Protein AF-0000000075182764 (afdb_homodimer)

Nearest PDB structures (foldseek):
  7ksl-assembly1_F  TM=2.940E-01  e=3.689E+00  Homo sapiens
  8ua0-assembly1_E  TM=1.824E-01  e=1.980E+00  Saccharomyces cerevisiae
  7ksl-assembly1_F  TM=2.946E-01  e=2.836E+00  Homo sapiens
  8ua0-assembly1_E  TM=1.828E-01  e=1.740E+00  Saccharomyces cerevisiae

Secondary structure (DSSP, 8-state):
--------------------PPPPHHHHHHHHHHHHHHHHS--TT---HHHHHHHHHHHHHHHHHHHHHHHHHHSSS--HHHHHHHHH-GGGSHHHHHHHHHTSGGG-S-SHHHHT-TTTS-----HHHHHHHHTSPP-SSHHHHHHHHHHIIIIITTSSS--EEEEEEEE--TTS-HHHHHHHHTTTS-EEEEE---TTS--SSPP-HHHHHHHTSGGG-SHHHHHHHHHHHHHHHHHHHHHHHHH--SGGGGSHHHHHHHHHHHHHTT--BTTB--HHHHHHHHHHHHHHHHTTTS----HHHHHHHHHHHHHHHHHH------GGGGGS-SEEEEEETTTHHHHTT--SS-TTPPPHHHHHHHHHHHTTTSSEEEEEEES------SS------SS----SS--PEEEEEE----S-GGGTT--BTTSSS-BHHHHHBHHHHTTSSSHHHHHHHHHS-HHHHHTHHHHHHHHHHT--TTGGG--TT----HHHHHHHHHHHH---B---SHHHHHHHHHHHHHS--EEEE--TTS-S-EEE----HHHHHHHHHHHHH-TT--HHHHHHHHHHHS-B--TTHHHHHHHHHHHHHHHHHS-TT--TTTBPPPEEHHHHHHHHBSS--TTPPPSEEETTS----HHHHTTT-EE--SEEEE--S-PPPPHHHHHHHHHHTEEEEEETTEEEEEEEESSSSB--GGGEEEEEEEEE--SS--THHHHTT-TTTTTSS-TTS----EEEEEEETTS-GGG-EEEEPP--EEESS-EEEEEEES--TTTBGGGGSSHHHHHHHHHHHSTHHHHH--SSHHHHHHHHHTSTTSSSSGGGTTTTB-TTTT-S-HHHHHHHHH-/------------------------HHHHHHHHHHHHHHHHSS-TT---HHHHHHHHHHHHHHHHHHHHHHHHHHSSS--HHHHHHHHS-GGGSHHHHHHHHHTSGGG-S-SHHHHS-TTTS-----HHHHHHHHTSPP-SSHHHHHHHHHHIIIIITTTSS--EEEEEEEE--TTS-HHHHHHHHTTTS-EEEEE---TTS--SSPP-HHHHHHHTSGGG-SHHHHHHHHHHHHHHHHHHHHHHHHH--SGGGGSHHHHHHHHHHHHHTTTTBTTB--HHHHHHHHHHHHHHHHTTTS----HHHHHHHHHHHHHHHHHH------GGGGGS-SEEEEEETTTHHHHTT--SS-TTPPPHHHHHHHHHHHTTTSSEEEEEEESS-----SS------SS----SS--PEEEEEE----S-GGGTT--BTTSSS-BHHHHHBHHHHTTSSSHHHHHHHHHS-HHHHHTHHHHHHHHHHT--TTGGG--TT----HHHHHHHHHHHH---B---SHHHHHHHHHHHHHS--EEEE--TTS-S-EEE----HHHHHHHHHHHHH-TT--HHHHHHHHHHHS-B--TTHHHHHHHHHHHHHHHHHS-TT--TTTBPPPEEHHHHHHHHBSS--TTPPPSBEETTS----HHHHTTT-EE--SEEEE--S-----HHHHHHHHHTTEEEEEETTEEEEEEEESSSSB--GGGEEEEEEEEE--SS--THHHHTT-TTTTTSS-TTS----EEEEEEETTS-GGG-EEEEPP---EESS-EEEEEEES--TTTBGGGGSSHHHHHHHHHHHSTHHHHH--SSHHHHHHHHHTSTTSSSSGGGTTTTB-TTTT-S-HHHHHHHHH-

Sequence (1718 aa):
MMKRSPNSTPKTPPVKRAKFLLLPEEDLNVLTKKMDFISFTWPPESPDDTLRLEIFWGALYTGLGLINRKFQEKLKEPTYVDWADLLNDQDSGLYEILDRLAKAPVLERDWKPLLTFPGLRRPSAPPGTTMMAWSQDFQGSGVKALEQHIWHYLVVKSVMRHPYTAFMSITQSSGMGKSRLIDEFSKTHFVIPLNLRDPSTIGFPPSDKEVYSYLTSGEANSVPHICRFLVVLFRRTKEAVNALKLECSDESLREPSTLASAFRDCMTDGQSTVSGRGDFRTDFFKDVVDATRKNKHAPAIGATELEDAYQDLEDAICDAICNDSDMSHRCMPKIYIMWDDAHYLGKGLCSELHLQREPICSILERVLFILRRKNLFSFFVSTSGHPTPLVPTFHIHPSTVIMPEIPPKSVPPFTDFGFDHLMAGRQVGMIGAQTLVDVTKLEYVVHMGRPLWSVIYNVGSKNVKMNILGFAQTKLLDRRAEDVTAWTAWTFSPDQLFACLSQRLALELDSRTPADLLKEQNLVENHMRVCLKIGSGFEDPVTTSSSEPVLSEASSLYTRLSKDFSMPDALKTIFSDFPIKHERQGALLVLAMFTVARDSAISRRHEWCTSIPIVPVASFFEQLFAEDISDMLPSRVTRTHEPRSFKDVFSRANMHFNHCVKRHDAGMLTRSMLLGFIARGAAIVHQPGVDIIVPFLFYDLKLVKWNVGFILAKVDGGAVPRAGLFDTMDPFVLGLFEDGEPTVPIIRIVFALGVAKEKGKLVRMPYHVQDDVTSYDFWCAGMLPEILKPAATAPWTWDKLLAASCGWAKIYNAESEERTAYRRQQNPLGVGDAEHWSQFVDAGLGEMKAEDYLKDFMDMMKRSPNSTPKTPPVKRAKFLLLPEEDLNVLTKKMDFISFTWPPESPDDTLRLEIFWGALYTGLGLINRKFQEKLKEPTYVDWADLLNDQDSGLYEILDRLAKAPVLERDWKPLLTFPGLRRPSAPPGTTMMAWSQDFQGSGVKALEQHIWHYLVVKSVMRHPYTAFMSITQSSGMGKSRLIDEFSKTHFVIPLNLRDPSTIGFPPSDKEVYSYLTSGEANSVPHICRFLVVLFRRTKEAVNALKLECSDESLREPSTLASAFRDCMTDGQSTVSGRGDFRTDFFKDVVDATRKNKHAPAIGATELEDAYQDLEDAICDAICNDSDMSHRCMPKIYIMWDDAHYLGKGLCSELHLQREPICSILERVLFILRRKNLFSFFVSTSGHPTPLVPTFHIHPSTVIMPEIPPKSVPPFTDFGFDHLMAGRQVGMIGAQTLVDVTKLEYVVHMGRPLWSVIYNVGSKNVKMNILGFAQTKLLDRRAEDVTAWTAWTFSPDQLFACLSQRLALELDSRTPADLLKEQNLVENHMRVCLKIGSGFEDPVTTSSSEPVLSEASSLYTRLSKDFSMPDALKTIFSDFPIKHERQGALLVLAMFTVARDSAISRRHEWCTSIPIVPVASFFEQLFAEDISDMLPSRVTRTHEPRSFKDVFSRANMHFNHCVKRHDAGMLTRSMLLGFIARGAAIVHQPGVDIIVPFLFYDLKLVKWNVGFILAKVDGGAVPRAGLFDTMDPFVLGLFEDGEPTVPIIRIVFALGVAKEKGKLVRMPYHVQDDVTSYDFWCAGMLPEILKPAATAPWTWDKLLAASCGWAKIYNAESEERTAYRRQQNPLGVGDAEHWSQFVDAGLGEMKAEDYLKDFMD

Foldseek 3Di:
DPDPPPPDPDPPDDPDDPDDDDDDPVVVVVLVVVLVVLVPVPPPPPPDCVVVQQSVLLSVLVVVLVVVVVVCVVPVDQDPVNVVVCCPPPPNCVVVVVVVVCPPVVNVPDCVLVVVQLQPPLPPPAQQLVVLLLPDDDFDCLLVVVVVLQCCVQPVVVVPPLQAFQEFEAEFFPQQCLVSSVLVNLLQAAEAEAEQDDQVDFDPPHHLNLVNCCLLDPLLQALLLVLLLLLLLLQLVLVVLVVVLVVVVDPPLLHSSNSSNVVSCQFQPPSNGSNDGDPSNNVSVVSSSVSSVVCSVPPRDDLVSSLVSNVSSVVSSCVSHNPPPDPSCVSAQRYEYEYHQCVSQQPRPVPVPCPPGQGSLLSNSVSSRSCRVHSYHYYYYHHQLPCPVSPPVCPVPVPPPPDPDNNRQYSYHHQDSDWLSQCVVVDPPNPDWDFLQRLFWLQNLLSTTRCNSNSSCVSDDLVSLLSSLSVLLCQQLLPDSSNSSSVRSPPRDLLSLCLLLCLALWWFADQDDPVQLSSVSCCRRRRNWTWPGADSSSPPTGITNDQRLSNLVSSLSNQLSDPPRDLLVSVVSNVVVTRTDLPDLVLSLVSSLLLVLQSVQFDPPDSPSTGDDKGQPLSSVVQFWLDRQQQPWFQEDAPVDDIGGPCVQRVAKIAAASHEHEDPDQDADELLNVLVCRSSRYWYADHVLFGTKGKIFGHHRTSDSQRIEIETEEEAQDQDDDPVSVVSVDCCVSNHDDPPDDAGEYEYEYEHANHDPVSFDKDWNHNDDHDNHTYGYIYGYHDDCNTTVSCVSPVVSSVVSSVCSVVVLVQQDDPDPVSSLVSLCVQAPPDPDCSSPVVPDPPCPPVDDPCVVCVVVVD/DPDPPPPDPDPPDDPDDPDDDDDDPVVVVVLVVVLVVLVPVPPPPPPDCVVVQQSVLVSVLVVVVVVVVVVCVVPVDQDPVNVVCCCPVPPNCPVVVVVVVCPPVVNVPDCVLVVVQLLPPLPPPAQQLVLQLLPDDDFDCLLVVVVVLQCCVQPVVVVPPLQAFQEFEAEFFPQQCLVSSVLVNLLQAAEAEAEQDDQVDFDPPHHLNLVNCCLLDPLLQALLLVLLLLLLLLQLLLVVLVVVLVVVPDPPLLHSSNSSNVVSCQFQPPSNGSNDGDPSNNVSNNSSNVSSVVCSVPPRDDLVSSLVSNVSSVVSSCVSHNPPPDPVCVSAQRYEYEYHQCVSQQPRPVDVPCPPGQRSLLSNSVSSRSCRVHSYHYYYYHHQLPCPVSPPVCPVPVPDPPDPDNNRQYSYHDQDSDWLSQCVVVDPPNPDWDFLQRLFWLQNLLSTTRCNSNSSLVSDDLVCLLSSLSVLLCQQLLPDSSNSVSLRSPDRDLLSLCLLLCLALWWFADQDDPVQLSSVSCCRRRRNWTWPGADSSSPDTGITNDQRLSNLVSSLVNQLSDPPHDLLVSVVSNVVVTRTDLPDLVLSLVSSLLLVLQSVQFDPPDRPSTGDDKGQPQSSVVQFWLDRQQQPWFQEDAPVDDIGGPCVQRVAKIAAASHEDEDPDQDADELLNVLVCRSSRYWYADHVLFGTKGKIFGHHRTSDSQRIEIETEEEAQDQDDDPVSVVSVDCCVSNHDDPPHDAGEYEYEYEHANHDPVSFDKDWNHNDDHDNHTYTYIYGYHDDCNTTVSCVSPVVSSVVSSVCSVVVLVQQDDPDPVSSLVSLCVQAPPDPDCSSPVVPDPPCPPVDDPCVVCVVVVD

Radius of gyration: 38.31 Å; Cα contacts (8 Å, |Δi|>4): 2944; chains: 2; bounding box: 95×153×91 Å

Structure (mmCIF, N/CA/C/O backbone):
data_AF-0000000075182764-model_v1
#
loop_
_entity.id
_entity.type
_entity.pdbx_description
1 polymer 'Uncharacterized protein'
#
loop_
_atom_site.group_PDB
_atom_site.id
_atom_site.type_symbol
_atom_site.label_atom_id
_atom_site.label_alt_id
_atom_site.label_comp_id
_atom_site.label_asym_id
_atom_site.label_entity_id
_atom_site.label_seq_id
_atom_site.pdbx_PDB_ins_code
_atom_site.Cartn_x
_atom_site.Cartn_y
_atom_site.Cartn_z
_atom_site.occupancy
_atom_site.B_iso_or_equiv
_atom_site.auth_seq_id
_atom_site.auth_comp_id
_atom_site.auth_asym_id
_atom_site.auth_atom_id
_atom_site.pdbx_PDB_model_num
ATOM 1 N N . MET A 1 1 ? -8.406 75.75 25.828 1 18.38 1 MET A N 1
ATOM 2 C CA . MET A 1 1 ? -8.391 76.188 24.438 1 18.38 1 MET A CA 1
ATOM 3 C C . MET A 1 1 ? -7.031 75.938 23.797 1 18.38 1 MET A C 1
ATOM 5 O O . MET A 1 1 ? -6.441 76.875 23.203 1 18.38 1 MET A O 1
ATOM 9 N N . MET A 1 2 ? -6.312 75 24.172 1 20.8 2 MET A N 1
ATOM 10 C CA . MET A 1 2 ? -4.871 75 23.938 1 20.8 2 MET A CA 1
ATOM 11 C C . MET A 1 2 ? -4.566 74.938 22.453 1 20.8 2 MET A C 1
ATOM 13 O O . MET A 1 2 ? -5.211 74.188 21.703 1 20.8 2 MET A O 1
ATOM 17 N N . LYS A 1 3 ? -3.861 76 21.922 1 20.64 3 LYS A N 1
ATOM 18 C CA . LYS A 1 3 ? -3.531 76.375 20.547 1 20.64 3 LYS A CA 1
ATOM 19 C C . LYS A 1 3 ? -2.859 75.188 19.812 1 20.64 3 LYS A C 1
ATOM 21 O O . LYS A 1 3 ? -1.991 74.562 20.375 1 20.64 3 LYS A O 1
ATOM 26 N N . ARG A 1 4 ? -3.453 74.75 18.609 1 25.19 4 ARG A N 1
ATOM 27 C CA . ARG A 1 4 ? -3.336 73.75 17.516 1 25.19 4 ARG A CA 1
ATOM 28 C C . ARG A 1 4 ? -2.037 74 16.75 1 25.19 4 ARG A C 1
ATOM 30 O O . ARG A 1 4 ? -1.912 74.938 15.961 1 25.19 4 ARG A O 1
ATOM 37 N N . SER A 1 5 ? -0.89 74 17.516 1 25.88 5 SER A N 1
ATOM 38 C CA . SER A 1 5 ? 0.266 74.562 16.797 1 25.88 5 SER A CA 1
ATOM 39 C C . SER A 1 5 ? 0.474 73.812 15.469 1 25.88 5 SER A C 1
ATOM 41 O O . SER A 1 5 ? 0.248 72.625 15.375 1 25.88 5 SER A O 1
ATOM 43 N N . PRO A 1 6 ? 0.535 74.5 14.227 1 28.38 6 PRO A N 1
ATOM 44 C CA . PRO A 1 6 ? 0.419 74.125 12.812 1 28.38 6 PRO A CA 1
ATOM 45 C C . PRO A 1 6 ? 1.578 73.25 12.328 1 28.38 6 PRO A C 1
ATOM 47 O O . PRO A 1 6 ? 2.715 73.75 12.242 1 28.38 6 PRO A O 1
ATOM 50 N N . ASN A 1 7 ? 2.154 72.25 13.094 1 24.62 7 ASN A N 1
ATOM 51 C CA . ASN A 1 7 ? 3.461 71.625 12.891 1 24.62 7 ASN A CA 1
ATOM 52 C C . ASN A 1 7 ? 3.617 71.125 11.477 1 24.62 7 ASN A C 1
ATOM 54 O O . ASN A 1 7 ? 2.879 70.188 11.062 1 24.62 7 ASN A O 1
ATOM 58 N N . SER A 1 8 ? 4.098 71.875 10.469 1 23.53 8 SER A N 1
ATOM 59 C CA . SER A 1 8 ? 4.328 71.812 9.031 1 23.53 8 SER A CA 1
ATOM 60 C C . SER A 1 8 ? 5.277 70.688 8.648 1 23.53 8 SER A C 1
ATOM 62 O O . SER A 1 8 ? 6.406 70.625 9.133 1 23.53 8 SER A O 1
ATOM 64 N N . THR A 1 9 ? 4.91 69.562 8.477 1 27.28 9 THR A N 1
ATOM 65 C CA . THR A 1 9 ? 5.613 68.25 8.234 1 27.28 9 THR A CA 1
ATOM 66 C C . THR A 1 9 ? 6.508 68.375 7 1 27.28 9 THR A C 1
ATOM 68 O O . THR A 1 9 ? 6.035 68.688 5.91 1 27.28 9 THR A O 1
ATOM 71 N N . PRO A 1 10 ? 7.816 68.812 7.156 1 26.84 10 PRO A N 1
ATOM 72 C CA . PRO A 1 10 ? 8.664 69.188 6.039 1 26.84 10 PRO A CA 1
ATOM 73 C C . PRO A 1 10 ? 8.594 68.25 4.855 1 26.84 10 PRO A C 1
ATOM 75 O O . PRO A 1 10 ? 8.344 67.062 5.039 1 26.84 10 PRO A O 1
ATOM 78 N N . LYS A 1 11 ? 8.438 68.75 3.535 1 30.69 11 LYS A N 1
ATOM 79 C CA . LYS A 1 11 ? 8.281 68.25 2.168 1 30.69 11 LYS A CA 1
ATOM 80 C C . LYS A 1 11 ? 9.555 67.562 1.67 1 30.69 11 LYS A C 1
ATOM 82 O O . LYS A 1 11 ? 10.508 68.25 1.287 1 30.69 11 LYS A O 1
ATOM 87 N N . THR A 1 12 ? 10.094 66.625 2.295 1 29.72 12 THR A N 1
ATOM 88 C CA . THR A 1 12 ? 11.391 66.062 1.899 1 29.72 12 THR A CA 1
ATOM 89 C C . THR A 1 12 ? 11.477 65.938 0.383 1 29.72 12 THR A C 1
ATOM 91 O O . THR A 1 12 ? 10.555 65.438 -0.25 1 29.72 12 THR A O 1
ATOM 94 N N . PRO A 1 13 ? 12.312 66.688 -0.292 1 29.22 13 PRO A N 1
ATOM 95 C CA . PRO A 1 13 ? 12.398 66.875 -1.741 1 29.22 13 PRO A CA 1
ATOM 96 C C . PRO A 1 13 ? 12.43 65.562 -2.516 1 29.22 13 PRO A C 1
ATOM 98 O O . PRO A 1 13 ? 12.82 64.5 -1.97 1 29.22 13 PRO A O 1
ATOM 101 N N . PRO A 1 14 ? 11.906 65.5 -3.762 1 27.12 14 PRO A N 1
ATOM 102 C CA . PRO A 1 14 ? 11.633 64.375 -4.613 1 27.12 14 PRO A CA 1
ATOM 103 C C . PRO A 1 14 ? 12.906 63.656 -5.098 1 27.12 14 PRO A C 1
ATOM 105 O O . PRO A 1 14 ? 13.773 64.312 -5.695 1 27.12 14 PRO A O 1
ATOM 108 N N . VAL A 1 15 ? 13.523 62.906 -4.344 1 29.36 15 VAL A N 1
ATOM 109 C CA . VAL A 1 15 ? 14.828 62.344 -4.68 1 29.36 15 VAL A CA 1
ATOM 110 C C . VAL A 1 15 ? 14.844 61.938 -6.148 1 29.36 15 VAL A C 1
ATOM 112 O O . VAL A 1 15 ? 13.93 61.281 -6.629 1 29.36 15 VAL A O 1
ATOM 115 N N . LYS A 1 16 ? 15.625 62.656 -6.965 1 29.67 16 LYS A N 1
ATOM 116 C CA . LYS A 1 16 ? 15.852 62.594 -8.406 1 29.67 16 LYS A CA 1
ATOM 117 C C . LYS A 1 16 ? 16.016 61.125 -8.867 1 29.67 16 LYS A C 1
ATOM 119 O O . LYS A 1 16 ? 16.797 60.375 -8.289 1 29.67 16 LYS A O 1
ATOM 124 N N . ARG A 1 17 ? 15.188 60.719 -9.789 1 26.81 17 ARG A N 1
ATOM 125 C CA . ARG A 1 17 ? 14.836 59.469 -10.422 1 26.81 17 ARG A CA 1
ATOM 126 C C . ARG A 1 17 ? 15.977 58.969 -11.305 1 26.81 17 ARG A C 1
ATOM 128 O O . ARG A 1 17 ? 16.391 59.656 -12.234 1 26.81 17 ARG A O 1
ATOM 135 N N . ALA A 1 18 ? 17.062 58.375 -10.727 1 25.53 18 ALA A N 1
ATOM 136 C CA . ALA A 1 18 ? 18.188 58.062 -11.578 1 25.53 18 ALA A CA 1
ATOM 137 C C . ALA A 1 18 ? 17.734 57.375 -12.867 1 25.53 18 ALA A C 1
ATOM 139 O O . ALA A 1 18 ? 16.797 56.594 -12.852 1 25.53 18 ALA A O 1
ATOM 140 N N . LYS A 1 19 ? 18.031 57.938 -14.078 1 26 19 LYS A N 1
ATOM 141 C CA . LYS A 1 19 ? 17.734 57.625 -15.469 1 26 19 LYS A CA 1
ATOM 142 C C . LYS A 1 19 ? 18.188 56.219 -15.828 1 26 19 LYS A C 1
ATOM 144 O O . LYS A 1 19 ? 19.328 55.812 -15.531 1 26 19 LYS A O 1
ATOM 149 N N . PHE A 1 20 ? 17.281 55.312 -15.969 1 28 20 PHE A N 1
ATOM 150 C CA . PHE A 1 20 ? 17.469 53.906 -16.234 1 28 20 PHE A CA 1
ATOM 151 C C . PHE A 1 20 ? 18.188 53.688 -17.562 1 28 20 PHE A C 1
ATOM 153 O O . PHE A 1 20 ? 17.891 54.375 -18.547 1 28 20 PHE A O 1
ATOM 160 N N . LEU A 1 21 ? 19.375 53.312 -17.609 1 29.08 21 LEU A N 1
ATOM 161 C CA . LEU A 1 21 ? 20.156 53.156 -18.828 1 29.08 21 LEU A CA 1
ATOM 162 C C . LEU A 1 21 ? 19.469 52.188 -19.797 1 29.08 21 LEU A C 1
ATOM 164 O O . LEU A 1 21 ? 18.891 51.188 -19.375 1 29.08 21 LEU A O 1
ATOM 168 N N . LEU A 1 22 ? 19.094 52.531 -21.016 1 28.8 22 LEU A N 1
ATOM 169 C CA . LEU A 1 22 ? 18.484 51.906 -22.188 1 28.8 22 LEU A CA 1
ATOM 170 C C . LEU A 1 22 ? 19.188 50.594 -22.516 1 28.8 22 LEU A C 1
ATOM 172 O O . LEU A 1 22 ? 20.406 50.5 -22.469 1 28.8 22 LEU A O 1
ATOM 176 N N . LEU A 1 23 ? 18.422 49.469 -22.406 1 32.34 23 LEU A N 1
ATOM 177 C CA . LEU A 1 23 ? 19 48.219 -22.859 1 32.34 23 LEU A CA 1
ATOM 178 C C . LEU A 1 23 ? 19.578 48.344 -24.266 1 32.34 23 LEU A C 1
ATOM 180 O O . LEU A 1 23 ? 19 49.062 -25.109 1 32.34 23 LEU A O 1
ATOM 184 N N . PRO A 1 24 ? 20.734 48.031 -24.469 1 38.28 24 PRO A N 1
ATOM 185 C CA . PRO A 1 24 ? 21.266 48.156 -25.828 1 38.28 24 PRO A CA 1
ATOM 186 C C . PRO A 1 24 ? 20.438 47.375 -26.859 1 38.28 24 PRO A C 1
ATOM 188 O O . PRO A 1 24 ? 19.797 46.375 -26.516 1 38.28 24 PRO A O 1
ATOM 191 N N . GLU A 1 25 ? 20.141 47.812 -28.141 1 39.19 25 GLU A N 1
ATOM 192 C CA . GLU A 1 25 ? 19.359 47.344 -29.281 1 39.19 25 GLU A CA 1
ATOM 193 C C . GLU A 1 25 ? 19.656 45.844 -29.562 1 39.19 25 GLU A C 1
ATOM 195 O O . GLU A 1 25 ? 18.734 45.094 -29.906 1 39.19 25 GLU A O 1
ATOM 200 N N . GLU A 1 26 ? 20.859 45.469 -29.375 1 46 26 GLU A N 1
ATOM 201 C CA . GLU A 1 26 ? 21.25 44.125 -29.75 1 46 26 GLU A CA 1
ATOM 202 C C . GLU A 1 26 ? 20.594 43.062 -28.859 1 46 26 GLU A C 1
ATOM 204 O O . GLU A 1 26 ? 20.172 42.031 -29.344 1 46 26 GLU A O 1
ATOM 209 N N . ASP A 1 27 ? 20.516 43.406 -27.672 1 39.31 27 ASP A N 1
ATOM 210 C CA . ASP A 1 27 ? 20 42.438 -26.719 1 39.31 27 ASP A CA 1
ATOM 211 C C . ASP A 1 27 ? 18.484 42.312 -26.844 1 39.31 27 ASP A C 1
ATOM 213 O O . ASP A 1 27 ? 17.938 41.219 -26.703 1 39.31 27 ASP A O 1
ATOM 217 N N . LEU A 1 28 ? 17.828 43.375 -27.234 1 37.5 28 LEU A N 1
ATOM 218 C CA . LEU A 1 28 ? 16.406 43.375 -27.547 1 37.5 28 LEU A CA 1
ATOM 219 C C . LEU A 1 28 ? 16.109 42.469 -28.734 1 37.5 28 LEU A C 1
ATOM 221 O O . LEU A 1 28 ? 15.117 41.75 -28.75 1 37.5 28 LEU A O 1
ATOM 225 N N . ASN A 1 29 ? 16.922 42.562 -29.641 1 43.53 29 ASN A N 1
ATOM 226 C CA . ASN A 1 29 ? 16.734 41.75 -30.844 1 43.53 29 ASN A CA 1
ATOM 227 C C . ASN A 1 29 ? 16.812 40.25 -30.531 1 43.53 29 ASN A C 1
ATOM 229 O O . ASN A 1 29 ? 16.047 39.469 -31.078 1 43.53 29 ASN A O 1
ATOM 233 N N . VAL A 1 30 ? 17.688 39.875 -29.672 1 40.22 30 VAL A N 1
ATOM 234 C CA . VAL A 1 30 ? 17.828 38.469 -29.359 1 40.22 30 VAL A CA 1
ATOM 235 C C . VAL A 1 30 ? 16.594 37.969 -28.609 1 40.22 30 VAL A C 1
ATOM 237 O O . VAL A 1 30 ? 16.078 36.875 -28.891 1 40.22 30 VAL A O 1
ATOM 240 N N . LEU A 1 31 ? 16.062 38.812 -27.781 1 37.03 31 LEU A N 1
ATOM 241 C CA . LEU A 1 31 ? 14.852 38.438 -27.047 1 37.03 31 LEU A CA 1
ATOM 242 C C . LEU A 1 31 ? 13.672 38.312 -28 1 37.03 31 LEU A C 1
ATOM 244 O O . LEU A 1 31 ? 12.883 37.375 -27.891 1 37.03 31 LEU A O 1
ATOM 248 N N . THR A 1 32 ? 13.602 39.219 -28.891 1 36.22 32 THR A N 1
ATOM 249 C CA . THR A 1 32 ? 12.547 39.156 -29.891 1 36.22 32 THR A CA 1
ATOM 250 C C . THR A 1 32 ? 12.688 37.906 -30.75 1 36.22 32 THR A C 1
ATOM 252 O O . THR A 1 32 ? 11.695 37.219 -31.047 1 36.22 32 THR A O 1
ATOM 255 N N . LYS A 1 33 ? 13.836 37.625 -31.078 1 38.94 33 LYS A N 1
ATOM 256 C CA . LYS A 1 33 ? 14.023 36.469 -31.953 1 38.94 33 LYS A CA 1
ATOM 257 C C . LYS A 1 33 ? 13.68 35.156 -31.234 1 38.94 33 LYS A C 1
ATOM 259 O O . LYS A 1 33 ? 13.109 34.25 -31.828 1 38.94 33 LYS A O 1
ATOM 264 N N . LYS A 1 34 ? 14.023 34.969 -30.016 1 34.84 34 LYS A N 1
ATOM 265 C CA . LYS A 1 34 ? 13.703 33.719 -29.281 1 34.84 34 LYS A CA 1
ATOM 266 C C . LYS A 1 34 ? 12.203 33.656 -28.984 1 34.84 34 LYS A C 1
ATOM 268 O O . LYS A 1 34 ? 11.625 32.562 -29.016 1 34.84 34 LYS A O 1
ATOM 273 N N . MET A 1 35 ? 11.562 34.719 -28.766 1 34.44 35 MET A N 1
ATOM 274 C CA . MET A 1 35 ? 10.109 34.75 -28.656 1 34.44 35 MET A CA 1
ATOM 275 C C . MET A 1 35 ? 9.453 34.438 -30 1 34.44 35 MET A C 1
ATOM 277 O O . MET A 1 35 ? 8.406 33.781 -30.047 1 34.44 35 MET A O 1
ATOM 281 N N . ASP A 1 36 ? 10.023 34.906 -31.047 1 34.5 36 ASP A N 1
ATOM 282 C CA . ASP A 1 36 ? 9.562 34.562 -32.375 1 34.5 36 ASP A CA 1
ATOM 283 C C . ASP A 1 36 ? 9.711 33.062 -32.625 1 34.5 36 ASP A C 1
ATOM 285 O O . ASP A 1 36 ? 8.875 32.438 -33.312 1 34.5 36 ASP A O 1
ATOM 289 N N . PHE A 1 37 ? 10.758 32.406 -32.125 1 30.25 37 PHE A N 1
ATOM 290 C CA . PHE A 1 37 ? 10.922 30.984 -32.406 1 30.25 37 PHE A CA 1
ATOM 291 C C . PHE A 1 37 ? 9.875 30.156 -31.688 1 30.25 37 PHE A C 1
ATOM 293 O O . PHE A 1 37 ? 9.43 29.109 -32.188 1 30.25 37 PHE A O 1
ATOM 300 N N . ILE A 1 38 ? 9.398 30.453 -30.469 1 31.61 38 ILE A N 1
ATOM 301 C CA . ILE A 1 38 ? 8.281 29.781 -29.828 1 31.61 38 ILE A CA 1
ATOM 302 C C . ILE A 1 38 ? 7.008 30 -30.656 1 31.61 38 ILE A C 1
ATOM 304 O O . ILE A 1 38 ? 6.148 29.109 -30.719 1 31.61 38 ILE A O 1
ATOM 308 N N . SER A 1 39 ? 6.879 31.078 -31.281 1 29.36 39 SER A N 1
ATOM 309 C CA . SER A 1 39 ? 5.77 31.312 -32.188 1 29.36 39 SER A CA 1
ATOM 310 C C . SER A 1 39 ? 5.77 30.297 -33.344 1 29.36 39 SER A C 1
ATOM 312 O O . SER A 1 39 ? 4.711 29.953 -33.875 1 29.36 39 SER A O 1
ATOM 314 N N . PHE A 1 40 ? 6.902 30.156 -34.031 1 28.41 40 PHE A N 1
ATOM 315 C CA . PHE A 1 40 ? 6.879 29.672 -35.406 1 28.41 40 PHE A CA 1
ATOM 316 C C . PHE A 1 40 ? 6.496 28.188 -35.438 1 28.41 40 PHE A C 1
ATOM 318 O O . PHE A 1 40 ? 5.895 27.734 -36.438 1 28.41 40 PHE A O 1
ATOM 325 N N . THR A 1 41 ? 7.137 27.266 -34.75 1 30.06 41 THR A N 1
ATOM 326 C CA . THR A 1 41 ? 6.867 25.953 -35.344 1 30.06 41 THR A CA 1
ATOM 327 C C . THR A 1 41 ? 5.477 25.453 -34.938 1 30.06 41 THR A C 1
ATOM 329 O O . THR A 1 41 ? 5.344 24.578 -34.094 1 30.06 41 THR A O 1
ATOM 332 N N . TRP A 1 42 ? 4.551 26.5 -34.812 1 30.94 42 TRP A N 1
ATOM 333 C CA . TRP A 1 42 ? 3.135 26.188 -34.625 1 30.94 42 TRP A CA 1
ATOM 334 C C . TRP A 1 42 ? 2.557 25.547 -35.875 1 30.94 42 TRP A C 1
ATOM 336 O O . TRP A 1 42 ? 2.682 26.094 -36.969 1 30.94 42 TRP A O 1
ATOM 346 N N . PRO A 1 43 ? 2.414 24.203 -35.906 1 30.73 43 PRO A N 1
ATOM 347 C CA . PRO A 1 43 ? 1.645 24.047 -37.156 1 30.73 43 PRO A CA 1
ATOM 348 C C . PRO A 1 43 ? 0.425 24.953 -37.188 1 30.73 43 PRO A C 1
ATOM 350 O O . PRO A 1 43 ? -0.152 25.297 -36.156 1 30.73 43 PRO A O 1
ATOM 353 N N . PRO A 1 44 ? 0.251 25.828 -38.094 1 31.19 44 PRO A N 1
ATOM 354 C CA . PRO A 1 44 ? -0.831 26.781 -38.375 1 31.19 44 PRO A CA 1
ATOM 355 C C . PRO A 1 44 ? -2.195 26.266 -37.906 1 31.19 44 PRO A C 1
ATOM 357 O O . PRO A 1 44 ? -3.027 27.062 -37.438 1 31.19 44 PRO A O 1
ATOM 360 N N . GLU A 1 45 ? -2.736 25.109 -38.375 1 32.5 45 GLU A N 1
ATOM 361 C CA . GLU A 1 45 ? -4.16 24.797 -38.406 1 32.5 45 GLU A CA 1
ATOM 362 C C . GLU A 1 45 ? -4.641 24.359 -37.031 1 32.5 45 GLU A C 1
ATOM 364 O O . GLU A 1 45 ? -5.766 23.875 -36.875 1 32.5 45 GLU A O 1
ATOM 369 N N . SER A 1 46 ? -3.688 24.125 -36.156 1 31.81 46 SER A N 1
ATOM 370 C CA . SER A 1 46 ? -4.41 23.531 -35.031 1 31.81 46 SER A CA 1
ATOM 371 C C . SER A 1 46 ? -5.184 24.594 -34.281 1 31.81 46 SER A C 1
ATOM 373 O O . SER A 1 46 ? -4.617 25.625 -33.875 1 31.81 46 SER A O 1
ATOM 375 N N . PRO A 1 47 ? -6.539 24.797 -34.531 1 33.97 47 PRO A N 1
ATOM 376 C CA . PRO A 1 47 ? -7.441 25.859 -34.094 1 33.97 47 PRO A CA 1
ATOM 377 C C . PRO A 1 47 ? -7.25 26.203 -32.625 1 33.97 47 PRO A C 1
ATOM 379 O O . PRO A 1 47 ? -7.832 27.172 -32.125 1 33.97 47 PRO A O 1
ATOM 382 N N . ASP A 1 48 ? -6.918 25.234 -31.781 1 34.5 48 ASP A N 1
ATOM 383 C CA . ASP A 1 48 ? -7.359 25.562 -30.438 1 34.5 48 ASP A CA 1
ATOM 384 C C . ASP A 1 48 ? -6.465 26.641 -29.812 1 34.5 48 ASP A C 1
ATOM 386 O O . ASP A 1 48 ? -5.238 26.484 -29.781 1 34.5 48 ASP A O 1
ATOM 390 N N . ASP A 1 49 ? -6.875 27.922 -29.812 1 34.81 49 ASP A N 1
ATOM 391 C CA . ASP A 1 49 ? -6.469 29.203 -29.25 1 34.81 49 ASP A CA 1
ATOM 392 C C . ASP A 1 49 ? -5.863 29.031 -27.859 1 34.81 49 ASP A C 1
ATOM 394 O O . ASP A 1 49 ? -4.93 29.734 -27.484 1 34.81 49 ASP A O 1
ATOM 398 N N . THR A 1 50 ? -6.367 28.062 -27.203 1 33.72 50 THR A N 1
ATOM 399 C CA . THR A 1 50 ? -5.957 27.953 -25.812 1 33.72 50 THR A CA 1
ATOM 400 C C . THR A 1 50 ? -4.473 27.625 -25.703 1 33.72 50 THR A C 1
ATOM 402 O O . THR A 1 50 ? -3.771 28.141 -24.828 1 33.72 50 THR A O 1
ATOM 405 N N . LEU A 1 51 ? -4.047 26.859 -26.75 1 33.84 51 LEU A N 1
ATOM 406 C CA . LEU A 1 51 ? -2.631 26.516 -26.781 1 33.84 51 LEU A CA 1
ATOM 407 C C . LEU A 1 51 ? -1.774 27.734 -27.094 1 33.84 51 LEU A C 1
ATOM 409 O O . LEU A 1 51 ? -0.679 27.875 -26.547 1 33.84 51 LEU A O 1
ATOM 413 N N . ARG A 1 52 ? -2.416 28.641 -27.906 1 38 52 ARG A N 1
ATOM 414 C CA . ARG A 1 52 ? -1.73 29.875 -28.266 1 38 52 ARG A CA 1
ATOM 415 C C . ARG A 1 52 ? -1.455 30.734 -27.047 1 38 52 ARG A C 1
ATOM 417 O O . ARG A 1 52 ? -0.359 31.281 -26.891 1 38 52 ARG A O 1
ATOM 424 N N . LEU A 1 53 ? -2.398 30.75 -26.25 1 36.88 53 LEU A N 1
ATOM 425 C CA . LEU A 1 53 ? -2.318 31.594 -25.078 1 36.88 53 LEU A CA 1
ATOM 426 C C . LEU A 1 53 ? -1.335 31.031 -24.062 1 36.88 53 LEU A C 1
ATOM 428 O O . LEU A 1 53 ? -0.562 31.766 -23.453 1 36.88 53 LEU A O 1
ATOM 432 N N . GLU A 1 54 ? -1.22 29.719 -24.078 1 36.34 54 GLU A N 1
ATOM 433 C CA . GLU A 1 54 ? -0.306 29.078 -23.156 1 36.34 54 GLU A CA 1
ATOM 434 C C . GLU A 1 54 ? 1.148 29.297 -23.562 1 36.34 54 GLU A C 1
ATOM 436 O O . GLU A 1 54 ? 2.004 29.547 -22.719 1 36.34 54 GLU A O 1
ATOM 441 N N . ILE A 1 55 ? 1.302 29.375 -24.781 1 37.62 55 ILE A N 1
ATOM 442 C CA . ILE A 1 55 ? 2.645 29.594 -25.312 1 37.62 55 ILE A CA 1
ATOM 443 C C . ILE A 1 55 ? 3.041 31.047 -25.141 1 37.62 55 ILE A C 1
ATOM 445 O O . ILE A 1 55 ? 4.18 31.359 -24.781 1 37.62 55 ILE A O 1
ATOM 449 N N . PHE A 1 56 ? 2.031 31.938 -25.438 1 39.22 56 PHE A N 1
ATOM 450 C CA . PHE A 1 56 ? 2.266 33.375 -25.25 1 39.22 56 PHE A CA 1
ATOM 451 C C . PHE A 1 56 ? 2.664 33.656 -23.812 1 39.22 56 PHE A C 1
ATOM 453 O O . PHE A 1 56 ? 3.662 34.344 -23.562 1 39.22 56 PHE A O 1
ATOM 460 N N . TRP A 1 57 ? 1.966 33.031 -22.891 1 40.09 57 TRP A N 1
ATOM 461 C CA . TRP A 1 57 ? 2.221 33.312 -21.484 1 40.09 57 TRP A CA 1
ATOM 462 C C . TRP A 1 57 ? 3.551 32.719 -21.047 1 40.09 57 TRP A C 1
ATOM 464 O O . TRP A 1 57 ? 4.301 33.344 -20.281 1 40.09 57 TRP A O 1
ATOM 474 N N . GLY A 1 58 ? 3.896 31.75 -21.656 1 38.03 58 GLY A N 1
ATOM 475 C CA . GLY A 1 58 ? 5.211 31.172 -21.438 1 38.03 58 GLY A CA 1
ATOM 476 C C . GLY A 1 58 ? 6.34 32.031 -21.953 1 38.03 58 GLY A C 1
ATOM 477 O O . GLY A 1 58 ? 7.348 32.25 -21.266 1 38.03 58 GLY A O 1
ATOM 478 N N . ALA A 1 59 ? 6.066 32.688 -23.047 1 38.31 59 ALA A N 1
ATOM 479 C CA . ALA A 1 59 ? 7.062 33.562 -23.641 1 38.31 59 ALA A CA 1
ATOM 480 C C . ALA A 1 59 ? 7.172 34.875 -22.875 1 38.31 59 ALA A C 1
ATOM 482 O O . ALA A 1 59 ? 8.273 35.406 -22.641 1 38.31 59 ALA A O 1
ATOM 483 N N . LEU A 1 60 ? 6.07 35.469 -22.469 1 39.75 60 LEU A N 1
ATOM 484 C CA . LEU A 1 60 ? 6.059 36.688 -21.703 1 39.75 60 LEU A CA 1
ATOM 485 C C . LEU A 1 60 ? 6.715 36.5 -20.344 1 39.75 60 LEU A C 1
ATOM 487 O O . LEU A 1 60 ? 7.516 37.344 -19.906 1 39.75 60 LEU A O 1
ATOM 491 N N . TYR A 1 61 ? 6.488 35.375 -19.797 1 36.94 61 TYR A N 1
ATOM 492 C CA . TYR A 1 61 ? 7.055 35.062 -18.484 1 36.94 61 TYR A CA 1
ATOM 493 C C . TYR A 1 61 ? 8.562 34.844 -18.578 1 36.94 61 TYR A C 1
ATOM 495 O O . TYR A 1 61 ? 9.312 35.344 -17.734 1 36.94 61 TYR A O 1
ATOM 503 N N . THR A 1 62 ? 9 34.25 -19.594 1 38.31 62 THR A N 1
ATOM 504 C CA . THR A 1 62 ? 10.422 34.094 -19.859 1 38.31 62 THR A CA 1
ATOM 505 C C . THR A 1 62 ? 11.055 35.469 -20.156 1 38.31 62 THR A C 1
ATOM 507 O O . THR A 1 62 ? 12.148 35.781 -19.672 1 38.31 62 THR A O 1
ATOM 510 N N . GLY A 1 63 ? 10.352 36.25 -20.875 1 37.34 63 GLY A N 1
ATOM 511 C CA . GLY A 1 63 ? 10.844 37.594 -21.141 1 37.34 63 GLY A CA 1
ATOM 512 C C . GLY A 1 63 ? 10.93 38.469 -19.906 1 37.34 63 GLY A C 1
ATOM 513 O O . GLY A 1 63 ? 11.945 39.125 -19.672 1 37.34 63 GLY A O 1
ATOM 514 N N . LEU A 1 64 ? 9.93 38.344 -19.016 1 40.03 64 LEU A N 1
ATOM 515 C CA . LEU A 1 64 ? 9.93 39.125 -17.797 1 40.03 64 LEU A CA 1
ATOM 516 C C . LEU A 1 64 ? 10.945 38.594 -16.797 1 40.03 64 LEU A C 1
ATOM 518 O O . LEU A 1 64 ? 11.609 39.375 -16.109 1 40.03 64 LEU A O 1
ATOM 522 N N . GLY A 1 65 ? 11.172 37.375 -16.766 1 38.25 65 GLY A N 1
ATOM 523 C CA . GLY A 1 65 ? 12.242 36.75 -15.984 1 38.25 65 GLY A CA 1
ATOM 524 C C . GLY A 1 65 ? 13.625 37.156 -16.453 1 38.25 65 GLY A C 1
ATOM 525 O O . GLY A 1 65 ? 14.492 37.469 -15.633 1 38.25 65 GLY A O 1
ATOM 526 N N . LEU A 1 66 ? 13.828 37.219 -17.672 1 36.84 66 LEU A N 1
ATOM 527 C CA . LEU A 1 66 ? 15.094 37.656 -18.219 1 36.84 66 LEU A CA 1
ATOM 528 C C . LEU A 1 66 ? 15.305 39.156 -17.938 1 36.84 66 LEU A C 1
ATOM 530 O O . LEU A 1 66 ? 16.422 39.562 -17.609 1 36.84 66 LEU A O 1
ATOM 534 N N . ILE A 1 67 ? 14.289 39.875 -18 1 37.81 67 ILE A N 1
ATOM 535 C CA . ILE A 1 67 ? 14.383 41.281 -17.672 1 37.81 67 ILE A CA 1
ATOM 536 C C . ILE A 1 67 ? 14.656 41.438 -16.188 1 37.81 67 ILE A C 1
ATOM 538 O O . ILE A 1 67 ? 15.5 42.25 -15.781 1 37.81 67 ILE A O 1
ATOM 542 N N . ASN A 1 68 ? 14.039 40.688 -15.398 1 35.34 68 ASN A N 1
ATOM 543 C CA . ASN A 1 68 ? 14.273 40.75 -13.961 1 35.34 68 ASN A CA 1
ATOM 544 C C . ASN A 1 68 ? 15.711 40.375 -13.609 1 35.34 68 ASN A C 1
ATOM 546 O O . ASN A 1 68 ? 16.344 41.031 -12.773 1 35.34 68 ASN A O 1
ATOM 550 N N . ARG A 1 69 ? 16.25 39.375 -14.172 1 38.59 69 ARG A N 1
ATOM 551 C CA . ARG A 1 69 ? 17.641 39.031 -13.914 1 38.59 69 ARG A CA 1
ATOM 552 C C . ARG A 1 69 ? 18.578 40.188 -14.281 1 38.59 69 ARG A C 1
ATOM 554 O O . ARG A 1 69 ? 19.5 40.531 -13.531 1 38.59 69 ARG A O 1
ATOM 561 N N . LYS A 1 70 ? 18.375 40.625 -15.344 1 35.09 70 LYS A N 1
ATOM 562 C CA . LYS A 1 70 ? 19.25 41.719 -15.773 1 35.09 70 LYS A CA 1
ATOM 563 C C . LYS A 1 70 ? 19.031 42.969 -14.922 1 35.09 70 LYS A C 1
ATOM 565 O O . LYS A 1 70 ? 19.984 43.688 -14.633 1 35.09 70 LYS A O 1
ATOM 570 N N . PHE A 1 71 ? 17.828 43.188 -14.562 1 34.44 71 PHE A N 1
ATOM 571 C CA . PHE A 1 71 ? 17.562 44.312 -13.703 1 34.44 71 PHE A CA 1
ATOM 572 C C . PHE A 1 71 ? 18.047 44.062 -12.281 1 34.44 71 PHE A C 1
ATOM 574 O O . PHE A 1 71 ? 18.5 44.969 -11.586 1 34.44 71 PHE A O 1
ATOM 581 N N . GLN A 1 72 ? 17.984 42.906 -11.844 1 36.25 72 GLN A N 1
ATOM 582 C CA . GLN A 1 72 ? 18.609 42.656 -10.539 1 36.25 72 GLN A CA 1
ATOM 583 C C . GLN A 1 72 ? 20.078 43.031 -10.547 1 36.25 72 GLN A C 1
ATOM 585 O O . GLN A 1 72 ? 20.625 43.469 -9.523 1 36.25 72 GLN A O 1
ATOM 590 N N . GLU A 1 73 ? 20.734 42.781 -11.531 1 36.59 73 GLU A N 1
ATOM 5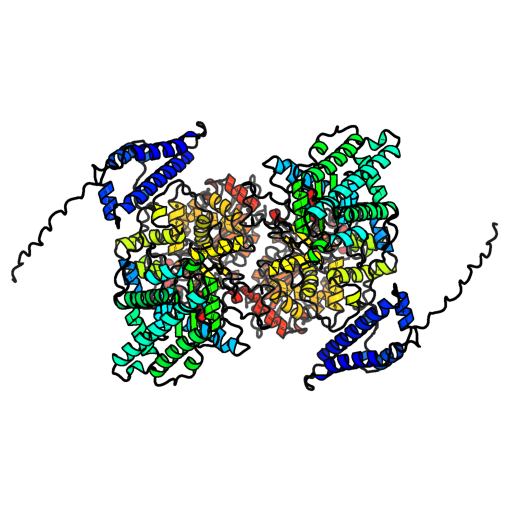91 C CA . GLU A 1 73 ? 22.109 43.219 -11.516 1 36.59 73 GLU A CA 1
ATOM 592 C C . GLU A 1 73 ? 22.203 44.75 -11.266 1 36.59 73 GLU A C 1
ATOM 594 O O . GLU A 1 73 ? 23.156 45.219 -10.641 1 36.59 73 GLU A O 1
ATOM 599 N N . LYS A 1 74 ? 21.484 45.594 -11.945 1 34.59 74 LYS A N 1
ATOM 600 C CA . LYS A 1 74 ? 21.625 47.031 -11.75 1 34.59 74 LYS A CA 1
ATOM 601 C C . LYS A 1 74 ? 20.812 47.531 -10.555 1 34.59 74 LYS A C 1
ATOM 603 O O . LYS A 1 74 ? 21.125 48.562 -9.969 1 34.59 74 LYS A O 1
ATOM 608 N N . LEU A 1 75 ? 19.531 47.156 -10.508 1 32.94 75 LEU A N 1
ATOM 609 C CA . LEU A 1 75 ? 18.75 47.656 -9.375 1 32.94 75 LEU A CA 1
ATOM 610 C C . LEU A 1 75 ? 18.859 46.688 -8.195 1 32.94 75 LEU A C 1
ATOM 612 O O . LEU A 1 75 ? 18.75 45.469 -8.359 1 32.94 75 LEU A O 1
ATOM 616 N N . LYS A 1 76 ? 19.656 46.969 -7.129 1 35 76 LYS A N 1
ATOM 617 C CA . LYS A 1 76 ? 20.125 46.156 -6.004 1 35 76 LYS A CA 1
ATOM 618 C C . LYS A 1 76 ? 19.031 45.219 -5.5 1 35 76 LYS A C 1
ATOM 620 O O . LYS A 1 76 ? 19.281 44.062 -5.254 1 35 76 LYS A O 1
ATOM 625 N N . GLU A 1 77 ? 17.828 46 -4.715 1 30.94 77 GLU A N 1
ATOM 626 C CA . GLU A 1 77 ? 16.75 45.344 -3.963 1 30.94 77 GLU A CA 1
ATOM 627 C C . GLU A 1 77 ? 15.391 45.656 -4.574 1 30.94 77 GLU A C 1
ATOM 629 O O . GLU A 1 77 ? 14.703 46.594 -4.145 1 30.94 77 GLU A O 1
ATOM 634 N N . PRO A 1 78 ? 14.969 45.5 -5.801 1 32.75 78 PRO A N 1
ATOM 635 C CA . PRO A 1 78 ? 13.75 46.156 -6.277 1 32.75 78 PRO A CA 1
ATOM 636 C C . PRO A 1 78 ? 12.492 45.656 -5.562 1 32.75 78 PRO A C 1
ATOM 638 O O . PRO A 1 78 ? 12.336 44.469 -5.332 1 32.75 78 PRO A O 1
ATOM 641 N N . THR A 1 79 ? 11.812 46.469 -4.672 1 31.91 79 THR A N 1
ATOM 642 C CA . THR A 1 79 ? 10.586 46.281 -3.908 1 31.91 79 THR A CA 1
ATOM 643 C C . THR A 1 79 ? 9.375 46.281 -4.828 1 31.91 79 THR A C 1
ATOM 645 O O . THR A 1 79 ? 9.461 46.688 -5.984 1 31.91 79 THR A O 1
ATOM 648 N N . TYR A 1 80 ? 8.211 45.781 -4.469 1 30.95 80 TYR A N 1
ATOM 649 C CA . TYR A 1 80 ? 6.922 45.844 -5.152 1 30.95 80 TYR A CA 1
ATOM 650 C C . TYR A 1 80 ? 6.613 47.25 -5.594 1 30.95 80 TYR A C 1
ATOM 652 O O . TYR A 1 80 ? 6.09 47.469 -6.691 1 30.95 80 TYR A O 1
ATOM 660 N N . VAL A 1 81 ? 6.816 48.188 -4.742 1 31.72 81 VAL A N 1
ATOM 661 C CA . VAL A 1 81 ? 6.539 49.594 -5.035 1 31.72 81 VAL A CA 1
ATOM 662 C C . VAL A 1 81 ? 7.316 50 -6.277 1 31.72 81 VAL A C 1
ATOM 664 O O . VAL A 1 81 ? 6.793 50.75 -7.121 1 31.72 81 VAL A O 1
ATOM 667 N N . ASP A 1 82 ? 8.422 49.344 -6.348 1 36.28 82 ASP A N 1
ATOM 668 C CA . ASP A 1 82 ? 9.242 49.875 -7.434 1 36.28 82 ASP A CA 1
ATOM 669 C C . ASP A 1 82 ? 8.727 49.375 -8.789 1 36.28 82 ASP A C 1
ATOM 671 O O . ASP A 1 82 ? 8.711 50.156 -9.758 1 36.28 82 ASP A O 1
ATOM 675 N N . TRP A 1 83 ? 8.094 48.25 -8.68 1 36.47 83 TRP A N 1
ATOM 676 C CA . TRP A 1 83 ? 7.508 47.688 -9.898 1 36.47 83 TRP A CA 1
ATOM 677 C C . TRP A 1 83 ? 6.199 48.406 -10.242 1 36.47 83 TRP A C 1
ATOM 679 O O . TRP A 1 83 ? 5.945 48.719 -11.406 1 36.47 83 TRP A O 1
ATOM 689 N N . ALA A 1 84 ? 5.324 48.656 -9.273 1 34.31 84 ALA A N 1
ATOM 690 C CA . ALA A 1 84 ? 4.121 49.469 -9.516 1 34.31 84 ALA A CA 1
ATOM 691 C C . ALA A 1 84 ? 4.461 50.812 -10.141 1 34.31 84 ALA A C 1
ATOM 693 O O . ALA A 1 84 ? 3.789 51.25 -11.07 1 34.31 84 ALA A O 1
ATOM 694 N N . ASP A 1 85 ? 5.473 51.344 -9.656 1 37.91 85 ASP A N 1
ATOM 695 C CA . ASP A 1 85 ? 5.883 52.656 -10.164 1 37.91 85 ASP A CA 1
ATOM 696 C C . ASP A 1 85 ? 6.387 52.562 -11.602 1 37.91 85 ASP A C 1
ATOM 698 O O . ASP A 1 85 ? 6.117 53.438 -12.422 1 37.91 85 ASP A O 1
ATOM 702 N N . LEU A 1 86 ? 6.961 51.375 -11.812 1 39.22 86 LEU A N 1
ATOM 703 C CA . LEU A 1 86 ? 7.457 51.156 -13.172 1 39.22 86 LEU A CA 1
ATOM 704 C C . LEU A 1 86 ? 6.301 50.969 -14.148 1 39.22 86 LEU A C 1
ATOM 706 O O . LEU A 1 86 ? 6.32 51.5 -15.266 1 39.22 86 LEU A O 1
ATOM 710 N N . LEU A 1 87 ? 5.367 50.219 -13.703 1 40.84 87 LEU A N 1
ATOM 711 C CA . LEU A 1 87 ? 4.188 49.969 -14.531 1 40.84 87 LEU A CA 1
ATOM 712 C C . LEU A 1 87 ? 3.416 51.281 -14.742 1 40.84 87 LEU A C 1
ATOM 714 O O . LEU A 1 87 ? 2.824 51.469 -15.805 1 40.84 87 LEU A O 1
ATOM 718 N N . ASN A 1 88 ? 3.406 52.062 -13.703 1 36.06 88 ASN A N 1
ATOM 719 C CA . ASN A 1 88 ? 2.697 53.344 -13.797 1 36.06 88 ASN A CA 1
ATOM 720 C C . ASN A 1 88 ? 3.525 54.375 -14.531 1 36.06 88 ASN A C 1
ATOM 722 O O . ASN A 1 88 ? 3.051 55.5 -14.781 1 36.06 88 ASN A O 1
ATOM 726 N N . ASP A 1 89 ? 4.84 54.062 -14.602 1 36.03 89 ASP A N 1
ATOM 727 C CA . ASP A 1 89 ? 5.613 55.062 -15.32 1 36.03 89 ASP A CA 1
ATOM 728 C C . ASP A 1 89 ? 5.293 55.031 -16.812 1 36.03 89 ASP A C 1
ATOM 730 O O . ASP A 1 89 ? 5.504 54.031 -17.484 1 36.03 89 ASP A O 1
ATOM 734 N N . GLN A 1 90 ? 4.406 55.844 -17.266 1 39.28 90 GLN A N 1
ATOM 735 C CA . GLN A 1 90 ? 3.871 56.094 -18.609 1 39.28 90 GLN A CA 1
ATOM 736 C C . GLN A 1 90 ? 4.98 56.094 -19.656 1 39.28 90 GLN A C 1
ATOM 738 O O . GLN A 1 90 ? 4.742 55.719 -20.812 1 39.28 90 GLN A O 1
ATOM 743 N N . ASP A 1 91 ? 6.203 56.594 -19.266 1 37.69 91 ASP A N 1
ATOM 744 C CA . ASP A 1 91 ? 7.266 56.781 -20.234 1 37.69 91 ASP A CA 1
ATOM 745 C C . ASP A 1 91 ? 8.07 55.5 -20.453 1 37.69 91 ASP A C 1
ATOM 747 O O . ASP A 1 91 ? 9.023 55.469 -21.234 1 37.69 91 ASP A O 1
ATOM 751 N N . SER A 1 92 ? 7.852 54.625 -19.531 1 40.56 92 SER A N 1
ATOM 752 C CA . SER A 1 92 ? 8.734 53.438 -19.578 1 40.56 92 SER A CA 1
ATOM 753 C C . SER A 1 92 ? 8.391 52.531 -20.75 1 40.56 92 SER A C 1
ATOM 755 O O . SER A 1 92 ? 9.18 51.656 -21.094 1 40.56 92 SER A O 1
ATOM 757 N N . GLY A 1 93 ? 7.43 52.812 -21.672 1 38.59 93 GLY A N 1
ATOM 758 C CA . GLY A 1 93 ? 6.906 52.156 -22.859 1 38.59 93 GLY A CA 1
ATOM 759 C C . GLY A 1 93 ? 6.164 50.875 -22.547 1 38.59 93 GLY A C 1
ATOM 760 O O . GLY A 1 93 ? 5.574 50.25 -23.438 1 38.59 93 GLY A O 1
ATOM 761 N N . LEU A 1 94 ? 6.348 50.438 -21.391 1 40.44 94 LEU A N 1
ATOM 762 C CA . LEU A 1 94 ? 5.703 49.156 -21.062 1 40.44 94 LEU A CA 1
ATOM 763 C C . LEU A 1 94 ? 4.188 49.312 -21.062 1 40.44 94 LEU A C 1
ATOM 765 O O . LEU A 1 94 ? 3.475 48.406 -21.5 1 40.44 94 LEU A O 1
ATOM 769 N N . TYR A 1 95 ? 3.674 50.438 -20.625 1 37.44 95 TYR A N 1
ATOM 770 C CA . TYR A 1 95 ? 2.24 50.688 -20.703 1 37.44 95 TYR A CA 1
ATOM 771 C C . TYR A 1 95 ? 1.741 50.562 -22.141 1 37.44 95 TYR A C 1
ATOM 773 O O . TYR A 1 95 ? 0.693 49.969 -22.391 1 37.44 95 TYR A O 1
ATOM 781 N N . GLU A 1 96 ? 2.482 51.25 -22.984 1 41.38 96 GLU A N 1
ATOM 782 C CA . GLU A 1 96 ? 2.016 51.219 -24.359 1 41.38 96 GLU A CA 1
ATOM 783 C C . GLU A 1 96 ? 1.97 49.781 -24.922 1 41.38 96 GLU A C 1
ATOM 785 O O . GLU A 1 96 ? 1.039 49.438 -25.641 1 41.38 96 GLU A O 1
ATOM 790 N N . ILE A 1 97 ? 2.908 49 -24.516 1 38.88 97 ILE A N 1
ATOM 791 C CA . ILE A 1 97 ? 2.902 47.594 -24.984 1 38.88 97 ILE A CA 1
ATOM 792 C C . ILE A 1 97 ? 1.722 46.844 -24.375 1 38.88 97 ILE A C 1
ATOM 794 O O . ILE A 1 97 ? 0.994 46.156 -25.078 1 38.88 97 ILE A O 1
ATOM 798 N N . LEU A 1 98 ? 1.459 47.156 -23.109 1 38.09 98 LEU A N 1
ATOM 799 C CA . LEU A 1 98 ? 0.323 46.5 -22.469 1 38.09 98 LEU A CA 1
ATOM 800 C C . LEU A 1 98 ? -0.994 47.031 -23.016 1 38.09 98 LEU A C 1
ATOM 802 O O . LEU A 1 98 ? -1.938 46.25 -23.219 1 38.09 98 LEU A O 1
ATOM 806 N N . ASP A 1 99 ? -1.01 48.281 -23.25 1 38.41 99 ASP A N 1
ATOM 807 C CA . ASP A 1 99 ? -2.191 48.875 -23.859 1 38.41 99 ASP A CA 1
ATOM 808 C C . ASP A 1 99 ? -2.453 48.281 -25.234 1 38.41 99 ASP A C 1
ATOM 810 O O . ASP A 1 99 ? -3.602 48 -25.594 1 38.41 99 ASP A O 1
ATOM 814 N N . ARG A 1 100 ? -1.423 48.188 -26 1 38.16 100 ARG A N 1
ATOM 815 C CA . ARG A 1 100 ? -1.616 47.625 -27.328 1 38.16 100 ARG A CA 1
ATOM 816 C C . ARG A 1 100 ? -2.057 46.156 -27.219 1 38.16 100 ARG A C 1
ATOM 818 O O . ARG A 1 100 ? -2.932 45.719 -27.969 1 38.16 100 ARG A O 1
ATOM 825 N N . LEU A 1 101 ? -1.46 45.469 -26.328 1 36.97 101 LEU A N 1
ATOM 826 C CA . LEU A 1 101 ? -1.858 44.094 -26.172 1 36.97 101 LEU A CA 1
ATOM 827 C C . LEU A 1 101 ? -3.248 43.969 -25.562 1 36.97 101 LEU A C 1
ATOM 829 O O . LEU A 1 101 ? -4.012 43.062 -25.891 1 36.97 101 LEU A O 1
ATOM 833 N N . ALA A 1 102 ? -3.629 44.844 -24.641 1 32.66 102 ALA A N 1
ATOM 834 C CA . ALA A 1 102 ? -4.969 44.938 -24.078 1 32.66 102 ALA A CA 1
ATOM 835 C C . ALA A 1 102 ? -6.004 45.25 -25.141 1 32.66 102 ALA A C 1
ATOM 837 O O . ALA A 1 102 ? -7.168 44.875 -25.031 1 32.66 102 ALA A O 1
ATOM 838 N N . LYS A 1 103 ? -5.773 46.156 -25.953 1 34.25 103 LYS A N 1
ATOM 839 C CA . LYS A 1 103 ? -6.738 46.531 -26.984 1 34.25 103 LYS A CA 1
ATOM 840 C C . LYS A 1 103 ? -7.023 45.344 -27.922 1 34.25 103 LYS A C 1
ATOM 842 O O . LYS A 1 103 ? -7.922 45.438 -28.766 1 34.25 103 LYS A O 1
ATOM 847 N N . ALA A 1 104 ? -6.121 44.406 -28.078 1 30.95 104 ALA A N 1
ATOM 848 C CA . ALA A 1 104 ? -6.652 43.281 -28.844 1 30.95 104 ALA A CA 1
ATOM 849 C C . ALA A 1 104 ? -7.758 42.562 -28.078 1 30.95 104 ALA A C 1
ATOM 851 O O . ALA A 1 104 ? -7.789 42.594 -26.844 1 30.95 104 ALA A O 1
ATOM 852 N N . PRO A 1 105 ? -9.07 42.281 -28.594 1 29.97 105 PRO A N 1
ATOM 853 C CA . PRO A 1 105 ? -10.344 41.906 -27.969 1 29.97 105 PRO A CA 1
ATOM 854 C C . PRO A 1 105 ? -10.164 40.969 -26.781 1 29.97 105 PRO A C 1
ATOM 856 O O . PRO A 1 105 ? -11.148 40.562 -26.141 1 29.97 105 PRO A O 1
ATOM 859 N N . VAL A 1 106 ? -9.156 40.344 -26.734 1 28.75 106 VAL A N 1
ATOM 860 C CA . VAL A 1 106 ? -9.133 39.312 -25.719 1 28.75 106 VAL A CA 1
ATOM 861 C C . VAL A 1 106 ? -9.156 39.938 -24.328 1 28.75 106 VAL A C 1
ATOM 863 O O . VAL A 1 106 ? -9.25 39.25 -23.312 1 28.75 106 VAL A O 1
ATOM 866 N N . LEU A 1 107 ? -9.023 41.25 -24.125 1 29.27 107 LEU A N 1
ATOM 867 C CA . LEU A 1 107 ? -8.812 42.094 -22.938 1 29.27 107 LEU A CA 1
ATOM 868 C C . LEU A 1 107 ? -10.133 42.375 -22.234 1 29.27 107 LEU A C 1
ATOM 870 O O . LEU A 1 107 ? -10.164 43.125 -21.25 1 29.27 107 LEU A O 1
ATOM 874 N N . GLU A 1 108 ? -11.219 42.469 -22.922 1 28.45 108 GLU A N 1
ATOM 875 C CA . GLU A 1 108 ? -12.398 42.906 -22.188 1 28.45 108 GLU A CA 1
ATOM 876 C C . GLU A 1 108 ? -12.555 42.125 -20.891 1 28.45 108 GLU A C 1
ATOM 878 O O . GLU A 1 108 ? -13.555 42.281 -20.172 1 28.45 108 GLU A O 1
ATOM 883 N N . ARG A 1 109 ? -11.945 41.031 -20.859 1 28.41 109 ARG A N 1
ATOM 884 C CA . ARG A 1 109 ? -12.297 40.219 -19.719 1 28.41 109 ARG A CA 1
ATOM 885 C C . ARG A 1 109 ? -11.719 40.781 -18.422 1 28.41 109 ARG A C 1
ATOM 887 O O . ARG A 1 109 ? -10.711 41.469 -18.438 1 28.41 109 ARG A O 1
ATOM 894 N N . ASP A 1 110 ? -12.734 40.969 -17.344 1 27.36 110 ASP A N 1
ATOM 895 C CA . ASP A 1 110 ? -12.562 41.594 -16.031 1 27.36 110 ASP A CA 1
ATOM 896 C C . ASP A 1 110 ? -11.203 41.25 -15.43 1 27.36 110 ASP A C 1
ATOM 898 O O . ASP A 1 110 ? -10.852 40.062 -15.312 1 27.36 110 ASP A O 1
ATOM 902 N N . TRP A 1 111 ? -10.273 42.125 -15.57 1 28.06 111 TRP A N 1
ATOM 903 C CA . TRP A 1 111 ? -8.898 42.094 -15.094 1 28.06 111 TRP A CA 1
ATOM 904 C C . TRP A 1 111 ? -8.844 41.875 -13.586 1 28.06 111 TRP A C 1
ATOM 906 O O . TRP A 1 111 ? -7.762 41.719 -13.016 1 28.06 111 TRP A O 1
ATOM 916 N N . LYS A 1 112 ? -9.992 42.188 -12.945 1 28.67 112 LYS A N 1
ATOM 917 C CA . LYS A 1 112 ? -10.086 42.062 -11.492 1 28.67 112 LYS A CA 1
ATOM 918 C C . LYS A 1 112 ? -9.602 40.688 -11.031 1 28.67 112 LYS A C 1
ATOM 920 O O . LYS A 1 112 ? -8.883 40.594 -10.023 1 28.67 112 LYS A O 1
ATOM 925 N N . PRO A 1 113 ? -10.102 39.719 -11.719 1 28.38 113 PRO A N 1
ATOM 926 C CA . PRO A 1 113 ? -9.609 38.406 -11.219 1 28.38 113 PRO A CA 1
ATOM 927 C C . PRO A 1 113 ? -8.102 38.281 -11.375 1 28.38 113 PRO A C 1
ATOM 929 O O . PRO A 1 113 ? -7.488 37.438 -10.695 1 28.38 113 PRO A O 1
ATOM 932 N N . LEU A 1 114 ? -7.531 39 -12.203 1 29.48 114 LEU A N 1
ATOM 933 C CA . LEU A 1 114 ? -6.086 39.031 -12.391 1 29.48 114 LEU A CA 1
ATOM 934 C C . LEU A 1 114 ? -5.391 39.594 -11.156 1 29.48 114 LEU A C 1
ATOM 936 O O . LEU A 1 114 ? -4.266 39.188 -10.836 1 29.48 114 LEU A O 1
ATOM 940 N N . LEU A 1 115 ? -5.949 40.688 -10.711 1 28.38 115 LEU A N 1
ATOM 941 C CA . LEU A 1 115 ? -5.406 41.344 -9.523 1 28.38 115 LEU A CA 1
ATOM 942 C C . LEU A 1 115 ? -5.41 40.406 -8.336 1 28.38 115 LEU A C 1
ATOM 944 O O . LEU A 1 115 ? -4.746 40.656 -7.328 1 28.38 115 LEU A O 1
ATOM 948 N N . THR A 1 116 ? -6.512 39.562 -8.266 1 27.92 116 THR A N 1
ATOM 949 C CA . THR A 1 116 ? -6.684 38.594 -7.18 1 27.92 116 THR A CA 1
ATOM 950 C C . THR A 1 116 ? -5.898 37.312 -7.461 1 27.92 116 THR A C 1
ATOM 952 O O . THR A 1 116 ? -6.062 36.312 -6.758 1 27.92 116 THR A O 1
ATOM 955 N N . PHE A 1 117 ? -5.375 37.219 -8.57 1 28.22 117 PHE A N 1
ATOM 956 C CA . PHE A 1 117 ? -4.594 36.062 -8.961 1 28.22 117 PHE A CA 1
ATOM 957 C C . PHE A 1 117 ? -3.365 35.906 -8.07 1 28.22 117 PHE A C 1
ATOM 959 O O . PHE A 1 117 ? -2.566 36.844 -7.945 1 28.22 117 PHE A O 1
ATOM 966 N N . PRO A 1 118 ? -3.486 34.938 -7.152 1 29.72 118 PRO A N 1
ATOM 967 C CA . PRO A 1 118 ? -2.51 34.844 -6.066 1 29.72 118 PRO A CA 1
ATOM 968 C C . PRO A 1 118 ? -1.071 35 -6.547 1 29.72 118 PRO A C 1
ATOM 970 O O . PRO A 1 118 ? -0.16 35.188 -5.734 1 29.72 118 PRO A O 1
ATOM 973 N N . GLY A 1 119 ? -0.75 34.812 -7.809 1 29.12 119 GLY A N 1
ATOM 974 C CA . GLY A 1 119 ? 0.619 34.938 -8.289 1 29.12 119 GLY A CA 1
ATOM 975 C C . GLY A 1 119 ? 1.146 36.375 -8.242 1 29.12 119 GLY A C 1
ATOM 976 O O . GLY A 1 119 ? 2.33 36.594 -8.484 1 29.12 119 GLY A O 1
ATOM 977 N N . LEU A 1 120 ? 0.364 37.312 -8.578 1 29.55 120 LEU A N 1
ATOM 978 C CA . LEU A 1 120 ? 0.981 38.625 -8.719 1 29.55 120 LEU A CA 1
ATOM 979 C C . LEU A 1 120 ? 1.483 39.156 -7.371 1 29.55 120 LEU A C 1
ATOM 981 O O . LEU A 1 120 ? 2.309 40.062 -7.316 1 29.55 120 LEU A O 1
ATOM 985 N N . ARG A 1 121 ? 0.582 39.25 -6.324 1 29.83 121 ARG A N 1
ATOM 986 C CA . ARG A 1 121 ? 1.054 39.812 -5.059 1 29.83 121 ARG A CA 1
ATOM 987 C C . ARG A 1 121 ? 2.053 38.875 -4.391 1 29.83 121 ARG A C 1
ATOM 989 O O . ARG A 1 121 ? 1.75 37.688 -4.152 1 29.83 121 ARG A O 1
ATOM 996 N N . ARG A 1 122 ? 3.221 39.062 -4.637 1 34.28 122 ARG A N 1
ATOM 997 C CA . ARG A 1 122 ? 4.387 38.375 -4.062 1 34.28 122 ARG A CA 1
ATOM 998 C C . ARG A 1 122 ? 4.266 38.281 -2.547 1 34.28 122 ARG A C 1
ATOM 1000 O O . ARG A 1 122 ? 4.68 39.188 -1.816 1 34.28 122 ARG A O 1
ATOM 1007 N N . PRO A 1 123 ? 3.26 37.844 -1.948 1 33.88 123 PRO A N 1
ATOM 1008 C CA . PRO A 1 123 ? 3.338 38.125 -0.51 1 33.88 123 PRO A CA 1
ATOM 1009 C C . PRO A 1 123 ? 4.457 37.344 0.173 1 33.88 123 PRO A C 1
ATOM 1011 O O . PRO A 1 123 ? 4.398 36.094 0.248 1 33.88 123 PRO A O 1
ATOM 1014 N N . SER A 1 124 ? 5.625 37.406 -0.322 1 36.91 124 SER A N 1
ATOM 1015 C CA . SER A 1 124 ? 6.492 36.875 0.736 1 36.91 124 SER A CA 1
ATOM 1016 C C . SER A 1 124 ? 6.215 37.594 2.062 1 36.91 124 SER A C 1
ATOM 1018 O O . SER A 1 124 ? 5.816 38.75 2.084 1 36.91 124 SER A O 1
ATOM 1020 N N . ALA A 1 125 ? 5.727 36.969 2.945 1 45.78 125 ALA A N 1
ATOM 1021 C CA . ALA A 1 125 ? 5.645 37.688 4.219 1 45.78 125 ALA A CA 1
ATOM 1022 C C . ALA A 1 125 ? 6.785 38.688 4.359 1 45.78 125 ALA A C 1
ATOM 1024 O O . ALA A 1 125 ? 7.949 38.344 4.141 1 45.78 125 ALA A O 1
ATOM 1025 N N . PRO A 1 126 ? 6.547 39.969 4.262 1 47.22 126 PRO A N 1
ATOM 1026 C CA . PRO A 1 126 ? 7.613 40.969 4.441 1 47.22 126 PRO A CA 1
ATOM 1027 C C . PRO A 1 126 ? 8.562 40.594 5.578 1 47.22 126 PRO A C 1
ATOM 1029 O O . PRO A 1 126 ? 8.148 39.969 6.559 1 47.22 126 PRO A O 1
ATOM 1032 N N . PRO A 1 127 ? 9.828 40.625 5.273 1 53.19 127 PRO A N 1
ATOM 1033 C CA . PRO A 1 127 ? 10.844 40.344 6.285 1 53.19 127 PRO A CA 1
ATOM 1034 C C . PRO A 1 127 ? 10.469 40.875 7.668 1 53.19 127 PRO A C 1
ATOM 1036 O O . PRO A 1 127 ? 10.719 40.219 8.68 1 53.19 127 PRO A O 1
ATOM 1039 N N . GLY A 1 128 ? 9.734 42 7.629 1 54.62 128 GLY A N 1
ATOM 1040 C CA . GLY A 1 128 ? 9.375 42.562 8.922 1 54.62 128 GLY A CA 1
ATOM 1041 C C . GLY A 1 128 ? 8.328 41.75 9.656 1 54.62 128 GLY A C 1
ATOM 1042 O O . GLY A 1 128 ? 8.398 41.594 10.875 1 54.62 128 GLY A O 1
ATOM 1043 N N . THR A 1 129 ? 7.5 41.156 8.938 1 61.56 129 THR A N 1
ATOM 1044 C CA . THR A 1 129 ? 6.422 40.344 9.531 1 61.56 129 THR A CA 1
ATOM 1045 C C . THR A 1 129 ? 6.957 39.031 10.094 1 61.56 129 THR A C 1
ATOM 1047 O O . THR A 1 129 ? 6.531 38.594 11.156 1 61.56 129 THR A O 1
ATOM 1050 N N . THR A 1 130 ? 7.879 38.531 9.438 1 65.25 130 THR A N 1
ATOM 1051 C CA . THR A 1 130 ? 8.445 37.25 9.883 1 65.25 130 THR A CA 1
ATOM 1052 C C . THR A 1 130 ? 9.211 37.438 11.188 1 65.25 130 THR A C 1
ATOM 1054 O O . THR A 1 130 ? 9.156 36.594 12.078 1 65.25 130 THR A O 1
ATOM 1057 N N . MET A 1 131 ? 9.812 38.594 11.289 1 67.12 131 MET A N 1
ATOM 1058 C CA . MET A 1 131 ? 10.539 38.906 12.516 1 67.12 131 MET A CA 1
ATOM 1059 C C . MET A 1 131 ? 9.586 39.094 13.688 1 67.12 131 MET A C 1
ATOM 1061 O O . MET A 1 131 ? 9.844 38.594 14.789 1 67.12 131 MET A O 1
ATOM 1065 N N . MET A 1 132 ? 8.531 39.781 13.344 1 68.12 132 MET A N 1
ATOM 1066 C CA . MET A 1 132 ? 7.551 40 14.406 1 68.12 132 MET A CA 1
ATOM 1067 C C . MET A 1 132 ? 6.883 38.688 14.805 1 68.12 132 MET A C 1
ATOM 1069 O O . MET A 1 132 ? 6.574 38.5 15.984 1 68.12 132 MET A O 1
ATOM 1073 N N . ALA A 1 133 ? 6.816 37.938 13.859 1 71.38 133 ALA A N 1
ATOM 1074 C CA . ALA A 1 133 ? 6.215 36.625 14.102 1 71.38 133 ALA A CA 1
ATOM 1075 C C . ALA A 1 133 ? 7.094 35.75 15.016 1 71.38 133 ALA A C 1
ATOM 1077 O O . ALA A 1 133 ? 6.586 35.031 15.859 1 71.38 133 ALA A O 1
ATOM 1078 N N . TRP A 1 134 ? 8.328 36 14.93 1 76.38 134 TRP A N 1
ATOM 1079 C CA . TRP A 1 134 ? 9.305 35.25 15.711 1 76.38 134 TRP A CA 1
ATOM 1080 C C . TRP A 1 134 ? 9.258 35.656 17.172 1 76.38 134 TRP A C 1
ATOM 1082 O O . TRP A 1 134 ? 9.625 34.875 18.062 1 76.38 134 TRP A O 1
ATOM 1092 N N . SER A 1 135 ? 8.742 36.812 17.406 1 74.75 135 SER A N 1
ATOM 1093 C CA . SER A 1 135 ? 8.742 37.344 18.766 1 74.75 135 SER A CA 1
ATOM 1094 C C . SER A 1 135 ? 7.504 36.906 19.531 1 74.75 135 SER A C 1
ATOM 1096 O O . SER A 1 135 ? 7.418 37.094 20.75 1 74.75 135 SER A O 1
ATOM 1098 N N . GLN A 1 136 ? 6.656 36.219 18.859 1 79.44 136 GLN A N 1
ATOM 1099 C CA . GLN A 1 136 ? 5.453 35.75 19.531 1 79.44 136 GLN A CA 1
ATOM 1100 C C . GLN A 1 136 ? 5.781 34.625 20.516 1 79.44 136 GLN A C 1
ATOM 1102 O O . GLN A 1 136 ? 6.785 33.938 20.359 1 79.44 136 GLN A O 1
ATOM 1107 N N . ASP A 1 137 ? 4.922 34.5 21.484 1 82.38 137 ASP A N 1
ATOM 1108 C CA . ASP A 1 137 ? 5.152 33.531 22.531 1 82.38 137 ASP A CA 1
ATOM 1109 C C . ASP A 1 137 ? 5.043 32.094 21.969 1 82.38 137 ASP A C 1
ATOM 1111 O O . ASP A 1 137 ? 4.191 31.828 21.125 1 82.38 137 ASP A O 1
ATOM 1115 N N . PHE A 1 138 ? 5.961 31.328 22.469 1 87.44 138 PHE A N 1
ATOM 1116 C CA . PHE A 1 138 ? 5.953 29.906 22.109 1 87.44 138 PHE A CA 1
ATOM 1117 C C . PHE A 1 138 ? 4.828 29.172 22.812 1 87.44 138 PHE A C 1
ATOM 1119 O O . PHE A 1 138 ? 4.652 29.312 24.031 1 87.44 138 PHE A O 1
ATOM 1126 N N . GLN A 1 139 ? 3.971 28.531 22.078 1 86.06 139 GLN A N 1
ATOM 1127 C CA . GLN A 1 139 ? 2.861 27.781 22.672 1 86.06 139 GLN A CA 1
ATOM 1128 C C . GLN A 1 139 ? 3.025 26.281 22.438 1 86.06 139 GLN A C 1
ATOM 1130 O O . GLN A 1 139 ? 3.461 25.859 21.375 1 86.06 139 GLN A O 1
ATOM 1135 N N . GLY A 1 140 ? 2.645 25.484 23.516 1 83.94 140 GLY A N 1
ATOM 1136 C CA . GLY A 1 140 ? 2.689 24.047 23.422 1 83.94 140 GLY A CA 1
ATOM 1137 C C . GLY A 1 140 ? 3.83 23.438 24.219 1 83.94 140 GLY A C 1
ATOM 1138 O O . GLY A 1 140 ? 4.633 24.156 24.812 1 83.94 140 GLY A O 1
ATOM 1139 N N . SER A 1 141 ? 3.885 22.156 24.234 1 86.69 141 SER A N 1
ATOM 1140 C CA . SER A 1 141 ? 4.891 21.422 25 1 86.69 141 SER A CA 1
ATOM 1141 C C . SER A 1 141 ? 5.918 20.766 24.078 1 86.69 141 SER A C 1
ATOM 1143 O O . SER A 1 141 ? 6.363 19.656 24.328 1 86.69 141 SER A O 1
ATOM 1145 N N . GLY A 1 142 ? 6.176 21.516 23 1 89.56 142 GLY A N 1
ATOM 1146 C CA . GLY A 1 142 ? 7.098 20.969 22.031 1 89.56 142 GLY A CA 1
ATOM 1147 C C . GLY A 1 142 ? 8.477 20.703 22.594 1 89.56 142 GLY A C 1
ATOM 1148 O O . GLY A 1 142 ? 9.125 19.719 22.234 1 89.56 142 GLY A O 1
ATOM 1149 N N . VAL A 1 143 ? 8.977 21.578 23.453 1 91.81 143 VAL A N 1
ATOM 1150 C CA . VAL A 1 143 ? 10.297 21.438 24.062 1 91.81 143 VAL A CA 1
ATOM 1151 C C . VAL A 1 143 ? 10.352 20.156 24.891 1 91.81 143 VAL A C 1
ATOM 1153 O O . VAL A 1 143 ? 11.328 19.391 24.797 1 91.81 143 VAL A O 1
ATOM 1156 N N . LYS A 1 144 ? 9.32 19.969 25.594 1 89.38 144 LYS A N 1
ATOM 1157 C CA . LYS A 1 144 ? 9.258 18.75 26.391 1 89.38 144 LYS A CA 1
ATOM 1158 C C . LYS A 1 144 ? 9.266 17.5 25.5 1 89.38 144 LYS A C 1
ATOM 1160 O O . LYS A 1 144 ? 9.906 16.5 25.828 1 89.38 144 LYS A O 1
ATOM 1165 N N . ALA A 1 145 ? 8.508 17.594 24.438 1 90.5 145 ALA A N 1
ATOM 1166 C CA . ALA A 1 145 ? 8.477 16.469 23.5 1 90.5 145 ALA A CA 1
ATOM 1167 C C . ALA A 1 145 ? 9.867 16.188 22.938 1 90.5 145 ALA A C 1
ATOM 1169 O O . ALA A 1 145 ? 10.258 15.031 22.781 1 90.5 145 ALA A O 1
ATOM 1170 N N . LEU A 1 146 ? 10.562 17.172 22.562 1 91.25 146 LEU A N 1
ATOM 1171 C CA . LEU A 1 146 ? 11.906 17.031 22.016 1 91.25 146 LEU A CA 1
ATOM 1172 C C . LEU A 1 146 ? 12.844 16.438 23.062 1 91.25 146 LEU A C 1
ATOM 1174 O O . LEU A 1 146 ? 13.633 15.531 22.75 1 91.25 146 LEU A O 1
ATOM 1178 N N . GLU A 1 147 ? 12.766 16.906 24.312 1 89.38 147 GLU A N 1
ATOM 1179 C CA . GLU A 1 147 ? 13.57 16.375 25.406 1 89.38 147 GLU A CA 1
ATOM 1180 C C . GLU A 1 147 ? 13.32 14.883 25.609 1 89.38 147 GLU A C 1
ATOM 1182 O O . GLU A 1 147 ? 14.258 14.109 25.812 1 89.38 147 GLU A O 1
ATOM 1187 N N . GLN A 1 148 ? 12.094 14.594 25.516 1 86.12 148 GLN A N 1
ATOM 1188 C CA . GLN A 1 148 ? 11.734 13.195 25.719 1 86.12 148 GLN A CA 1
ATOM 1189 C C . GLN A 1 148 ? 12.266 12.32 24.594 1 86.12 148 GLN A C 1
ATOM 1191 O O . GLN A 1 148 ? 12.641 11.164 24.812 1 86.12 148 GLN A O 1
ATOM 1196 N N . HIS A 1 149 ? 12.203 12.859 23.422 1 88.5 149 HIS A N 1
ATOM 1197 C CA . HIS A 1 149 ? 12.742 12.125 22.281 1 88.5 149 HIS A CA 1
ATOM 1198 C C . HIS A 1 149 ? 14.227 11.844 22.453 1 88.5 149 HIS A C 1
ATOM 1200 O O . HIS A 1 149 ? 14.68 10.711 22.25 1 88.5 149 HIS A O 1
ATOM 1206 N N . ILE A 1 150 ? 14.984 12.82 22.844 1 85.81 150 ILE A N 1
ATOM 1207 C CA . ILE A 1 150 ? 16.422 12.688 23.047 1 85.81 150 ILE A CA 1
ATOM 1208 C C . ILE A 1 150 ? 16.703 11.75 24.203 1 85.81 150 ILE A C 1
ATOM 1210 O O . ILE A 1 150 ? 17.547 10.859 24.109 1 85.81 150 ILE A O 1
ATOM 1214 N N . TRP A 1 151 ? 15.938 11.953 25.234 1 81.81 151 TRP A N 1
ATOM 1215 C CA . TRP A 1 151 ? 16.094 11.141 26.438 1 81.81 151 TRP A CA 1
ATOM 1216 C C . TRP A 1 151 ? 15.859 9.664 26.125 1 81.81 151 TRP A C 1
ATOM 1218 O O . TRP A 1 151 ? 16.609 8.797 26.594 1 81.81 151 TRP A O 1
ATOM 1228 N N . HIS A 1 152 ? 14.875 9.422 25.375 1 80.81 152 HIS A N 1
ATOM 1229 C CA . HIS A 1 152 ? 14.508 8.039 25.078 1 80.81 152 HIS A CA 1
ATOM 1230 C C . HIS A 1 152 ? 15.633 7.328 24.312 1 80.81 152 HIS A C 1
ATOM 1232 O O . HIS A 1 152 ? 15.961 6.18 24.625 1 80.81 152 HIS A O 1
ATOM 1238 N N . TYR A 1 153 ? 16.172 7.887 23.344 1 76.94 153 TYR A N 1
ATOM 1239 C CA . TYR A 1 153 ? 17.125 7.191 22.484 1 76.94 153 TYR A CA 1
ATOM 1240 C C . TYR A 1 153 ? 18.531 7.25 23.062 1 76.94 153 TYR A C 1
ATOM 1242 O O . TYR A 1 153 ? 19.328 6.324 22.875 1 76.94 153 TYR A O 1
ATOM 1250 N N . LEU A 1 154 ? 18.828 8.258 23.812 1 75.06 154 LEU A N 1
ATOM 1251 C CA . LEU A 1 154 ? 20.188 8.391 24.312 1 75.06 154 LEU A CA 1
ATOM 1252 C C . LEU A 1 154 ? 20.328 7.754 25.703 1 75.06 154 LEU A C 1
ATOM 1254 O O . LEU A 1 154 ? 21.406 7.312 26.078 1 75.06 154 LEU A O 1
ATOM 1258 N N . VAL A 1 155 ? 19.25 7.816 26.438 1 69.88 155 VAL A N 1
ATOM 1259 C CA . VAL A 1 155 ? 19.359 7.383 27.828 1 69.88 155 VAL A CA 1
ATOM 1260 C C . VAL A 1 155 ? 18.656 6.043 28 1 69.88 155 VAL A C 1
ATOM 1262 O O . VAL A 1 155 ? 19.234 5.09 28.531 1 69.88 155 VAL A O 1
ATOM 1265 N N . VAL A 1 156 ? 17.422 6.016 27.594 1 65.62 156 VAL A N 1
ATOM 1266 C CA . VAL A 1 156 ? 16.609 4.824 27.844 1 65.62 156 VAL A CA 1
ATOM 1267 C C . VAL A 1 156 ? 17.109 3.666 26.984 1 65.62 156 VAL A C 1
ATOM 1269 O O . VAL A 1 156 ? 17.391 2.576 27.484 1 65.62 156 VAL A O 1
ATOM 1272 N N . LYS A 1 157 ? 17.156 3.943 25.656 1 61.06 157 LYS A N 1
ATOM 1273 C CA . LYS A 1 157 ? 17.562 2.865 24.75 1 61.06 157 LYS A CA 1
ATOM 1274 C C . LYS A 1 157 ? 19.062 2.637 24.797 1 61.06 157 LYS A C 1
ATOM 1276 O O . LYS A 1 157 ? 19.547 1.559 24.438 1 61.06 157 LYS A O 1
ATOM 1281 N N . SER A 1 158 ? 19.859 3.727 25.031 1 55.94 158 SER A N 1
ATOM 1282 C CA . SER A 1 158 ? 21.312 3.627 25.047 1 55.94 158 SER A CA 1
ATOM 1283 C C . SER A 1 158 ? 21.812 2.787 26.219 1 55.94 158 SER A C 1
ATOM 1285 O O . SER A 1 158 ? 22.969 2.402 26.266 1 55.94 158 SER A O 1
ATOM 1287 N N . VAL A 1 159 ? 21.109 2.961 27.422 1 45.56 159 VAL A N 1
ATOM 1288 C CA . VAL A 1 159 ? 21.594 2.059 28.453 1 45.56 159 VAL A CA 1
ATOM 1289 C C . VAL A 1 159 ? 21.938 0.703 27.844 1 45.56 159 VAL A C 1
ATOM 1291 O O . VAL A 1 159 ? 22.797 -0.019 28.359 1 45.56 159 VAL A O 1
ATOM 1294 N N . MET A 1 160 ? 21.234 0.414 26.969 1 43.09 160 MET A N 1
ATOM 1295 C CA . MET A 1 160 ? 21.75 -0.779 26.297 1 43.09 160 MET A CA 1
ATOM 1296 C C . MET A 1 160 ? 22.906 -0.427 25.375 1 43.09 160 MET A C 1
ATOM 1298 O O . MET A 1 160 ? 23.109 0.744 25.047 1 43.09 160 MET A O 1
ATOM 1302 N N . ARG A 1 161 ? 23.781 -1.202 24.781 1 42.12 161 ARG A N 1
ATOM 1303 C CA . ARG A 1 161 ? 25 -1.016 24 1 42.12 161 ARG A CA 1
ATOM 1304 C C . ARG A 1 161 ? 24.875 0.169 23.062 1 42.12 161 ARG A C 1
ATOM 1306 O O . ARG A 1 161 ? 23.797 0.398 22.484 1 42.12 161 ARG A O 1
ATOM 1313 N N . HIS A 1 162 ? 25.547 1.351 23.297 1 48.62 162 HIS A N 1
ATOM 1314 C CA . HIS A 1 162 ? 25.672 2.719 22.812 1 48.62 162 HIS A CA 1
ATOM 1315 C C . HIS A 1 162 ? 25.312 2.809 21.328 1 48.62 162 HIS A C 1
ATOM 1317 O O . HIS A 1 162 ? 26.156 3.143 20.5 1 48.62 162 HIS A O 1
ATOM 1323 N N . PRO A 1 163 ? 24.156 2.279 20.891 1 56.84 163 PRO A N 1
ATOM 1324 C CA . PRO A 1 163 ? 23.984 1.909 19.484 1 56.84 163 PRO A CA 1
ATOM 1325 C C . PRO A 1 163 ? 23.578 3.094 18.609 1 56.84 163 PRO A C 1
ATOM 1327 O O . PRO A 1 163 ? 23.609 2.994 17.375 1 56.84 163 PRO A O 1
ATOM 1330 N N . TYR A 1 164 ? 23.438 4.5 19.422 1 60.44 164 TYR A N 1
ATOM 1331 C CA . TYR A 1 164 ? 22.922 5.523 18.516 1 60.44 164 TYR A CA 1
ATOM 1332 C C . TYR A 1 164 ? 23.922 6.664 18.359 1 60.44 164 TYR A C 1
ATOM 1334 O O . TYR A 1 164 ? 24.719 6.926 19.266 1 60.44 164 TYR A O 1
ATOM 1342 N N . THR A 1 165 ? 23.922 7.262 17.25 1 66.38 165 THR A N 1
ATOM 1343 C CA . THR A 1 165 ? 24.75 8.414 16.938 1 66.38 165 THR A CA 1
ATOM 1344 C C . THR A 1 165 ? 24.328 9.625 17.766 1 66.38 165 THR A C 1
ATOM 1346 O O . THR A 1 165 ? 23.203 9.68 18.281 1 66.38 165 THR A O 1
ATOM 1349 N N . ALA A 1 166 ? 25.234 10.484 18.031 1 75.62 166 ALA A N 1
ATOM 1350 C CA . ALA A 1 166 ? 24.984 11.672 18.844 1 75.62 166 ALA A CA 1
ATOM 1351 C C . ALA A 1 166 ? 24.391 12.797 18 1 75.62 166 ALA A C 1
ATOM 1353 O O . ALA A 1 166 ? 24.719 13.969 18.188 1 75.62 166 ALA A O 1
ATOM 1354 N N . PHE A 1 167 ? 23.641 12.453 17.031 1 81.81 167 PHE A N 1
ATOM 1355 C CA . PHE A 1 167 ? 22.953 13.477 16.25 1 81.81 167 PHE A CA 1
ATOM 1356 C C . PHE A 1 167 ? 21.625 12.945 15.727 1 81.81 167 PHE A C 1
ATOM 1358 O O . PHE A 1 167 ? 21.406 11.734 15.648 1 81.81 167 PHE A O 1
ATOM 1365 N N . MET A 1 168 ? 20.75 13.805 15.469 1 83.25 168 MET A N 1
ATOM 1366 C CA . MET A 1 168 ? 19.453 13.461 14.883 1 83.25 168 MET A CA 1
ATOM 1367 C C . MET A 1 168 ? 19 14.539 13.914 1 83.25 168 MET A C 1
ATOM 1369 O O . MET A 1 168 ? 19.484 15.672 13.969 1 83.25 168 MET A O 1
ATOM 1373 N N . SER A 1 169 ? 18.156 14.094 13.078 1 83.25 169 SER A N 1
ATOM 1374 C CA . SER A 1 169 ? 17.531 15.047 12.18 1 83.25 169 SER A CA 1
ATOM 1375 C C . SER A 1 169 ? 16.172 15.492 12.711 1 83.25 169 SER A C 1
ATOM 1377 O O . SER A 1 169 ? 15.492 14.734 13.414 1 83.25 169 SER A O 1
ATOM 1379 N N . ILE A 1 170 ? 15.875 16.688 12.555 1 87.06 170 ILE A N 1
ATOM 1380 C CA . ILE A 1 170 ? 14.531 17.219 12.742 1 87.06 170 ILE A CA 1
ATOM 1381 C C . ILE A 1 170 ? 13.891 17.484 11.383 1 87.06 170 ILE A C 1
ATOM 1383 O O . ILE A 1 170 ? 14.359 18.344 10.625 1 87.06 170 ILE A O 1
ATOM 1387 N N . THR A 1 171 ? 12.93 16.625 11.148 1 83.69 171 THR A N 1
ATOM 1388 C CA . THR A 1 171 ? 12.367 16.656 9.805 1 83.69 171 THR A CA 1
ATOM 1389 C C . THR A 1 171 ? 10.859 16.938 9.852 1 83.69 171 THR A C 1
ATOM 1391 O O . THR A 1 171 ? 10.125 16.203 10.523 1 83.69 171 THR A O 1
ATOM 1394 N N . GLN A 1 172 ? 10.438 17.938 9.195 1 88.19 172 GLN A N 1
ATOM 1395 C CA . GLN A 1 172 ? 9.023 18.266 9.039 1 88.19 172 GLN A CA 1
ATOM 1396 C C . GLN A 1 172 ? 8.812 19.297 7.934 1 88.19 172 GLN A C 1
ATOM 1398 O O . GLN A 1 172 ? 9.773 19.906 7.461 1 88.19 172 GLN A O 1
ATOM 1403 N N . SER A 1 173 ? 7.59 19.359 7.543 1 88 173 SER A N 1
ATOM 1404 C CA . SER A 1 173 ? 7.23 20.312 6.496 1 88 173 SER A CA 1
ATOM 1405 C C . SER A 1 173 ? 7.465 21.75 6.949 1 88 173 SER A C 1
ATOM 1407 O O . SER A 1 173 ? 7.594 22.016 8.148 1 88 173 SER A O 1
ATOM 1409 N N . SER A 1 174 ? 7.539 22.641 6.031 1 83.12 174 SER A N 1
ATOM 1410 C CA . SER A 1 174 ? 7.816 24.047 6.297 1 83.12 174 SER A CA 1
ATOM 1411 C C . SER A 1 174 ? 6.707 24.688 7.125 1 83.12 174 SER A C 1
ATOM 1413 O O . SER A 1 174 ? 5.531 24.344 6.961 1 83.12 174 SER A O 1
ATOM 1415 N N . GLY A 1 175 ? 7.086 25.531 8.039 1 86.44 175 GLY A N 1
ATOM 1416 C CA . GLY A 1 175 ? 6.133 26.344 8.789 1 86.44 175 GLY A CA 1
ATOM 1417 C C . GLY A 1 175 ? 5.641 25.656 10.055 1 86.44 175 GLY A C 1
ATOM 1418 O O . GLY A 1 175 ? 4.801 26.203 10.773 1 86.44 175 GLY A O 1
ATOM 1419 N N . MET A 1 176 ? 6.176 24.5 10.367 1 89.62 176 MET A N 1
ATOM 1420 C CA . MET A 1 176 ? 5.719 23.734 11.531 1 89.62 176 MET A CA 1
ATOM 1421 C C . MET A 1 176 ? 6.359 24.266 12.805 1 89.62 176 MET A C 1
ATOM 1423 O O . MET A 1 176 ? 5.922 23.938 13.914 1 89.62 176 MET A O 1
ATOM 1427 N N . GLY A 1 177 ? 7.41 25.141 12.68 1 86.5 177 GLY A N 1
ATOM 1428 C CA . GLY A 1 177 ? 8.039 25.734 13.852 1 86.5 177 GLY A CA 1
ATOM 1429 C C . GLY A 1 177 ? 9.305 25 14.281 1 86.5 177 GLY A C 1
ATOM 1430 O O . GLY A 1 177 ? 9.609 24.953 15.477 1 86.5 177 GLY A O 1
ATOM 1431 N N . LYS A 1 178 ? 10 24.406 13.359 1 87.81 178 LYS A N 1
ATOM 1432 C CA . LYS A 1 178 ? 11.203 23.656 13.68 1 87.81 178 LYS A CA 1
ATOM 1433 C C . LYS A 1 178 ? 12.258 24.547 14.328 1 87.81 178 LYS A C 1
ATOM 1435 O O . LYS A 1 178 ? 12.742 24.25 15.422 1 87.81 178 LYS A O 1
ATOM 1440 N N . SER A 1 179 ? 12.641 25.672 13.633 1 86.62 179 SER A N 1
ATOM 1441 C CA . SER A 1 179 ? 13.656 26.594 14.148 1 86.62 179 SER A CA 1
ATOM 1442 C C . SER A 1 179 ? 13.203 27.25 15.453 1 86.62 179 SER A C 1
ATOM 1444 O O . SER A 1 179 ? 14.008 27.453 16.359 1 86.62 179 SER A O 1
ATOM 1446 N N . ARG A 1 180 ? 11.961 27.516 15.547 1 89 180 ARG A N 1
ATOM 1447 C CA . ARG A 1 180 ? 11.414 28.141 16.75 1 89 180 ARG A CA 1
ATOM 1448 C C . ARG A 1 180 ? 11.484 27.188 17.938 1 89 180 ARG A C 1
ATOM 1450 O O . ARG A 1 180 ? 11.703 27.625 19.078 1 89 180 ARG A O 1
ATOM 1457 N N . LEU A 1 181 ? 11.227 25.984 17.672 1 91.75 181 LEU A N 1
ATOM 1458 C CA . LEU A 1 181 ? 11.297 24.984 18.719 1 91.75 181 LEU A CA 1
ATOM 1459 C C . LEU A 1 181 ? 12.695 24.922 19.328 1 91.75 181 LEU A C 1
ATOM 1461 O O . LEU A 1 181 ? 12.852 24.859 20.547 1 91.75 181 LEU A O 1
ATOM 1465 N N . ILE A 1 182 ? 13.688 24.922 18.5 1 92 182 ILE A N 1
ATOM 1466 C CA . ILE A 1 182 ? 15.062 24.844 19 1 92 182 ILE A CA 1
ATOM 1467 C C . ILE A 1 182 ? 15.43 26.141 19.719 1 92 182 ILE A C 1
ATOM 1469 O O . ILE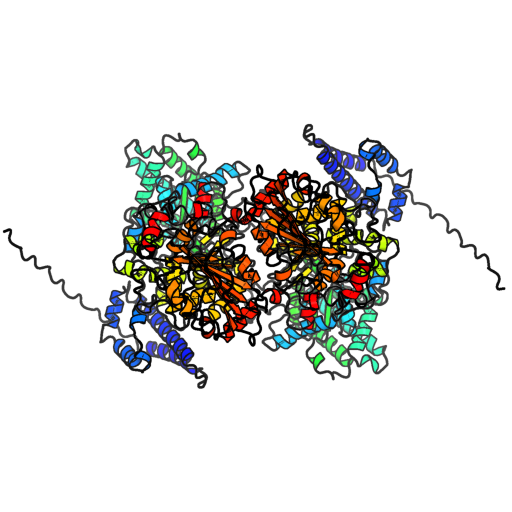 A 1 182 ? 16.156 26.125 20.703 1 92 182 ILE A O 1
ATOM 1473 N N . ASP A 1 183 ? 14.953 27.234 19.219 1 90.69 183 ASP A N 1
ATOM 1474 C CA . ASP A 1 183 ? 15.164 28.484 19.922 1 90.69 183 ASP A CA 1
ATOM 1475 C C . ASP A 1 183 ? 14.594 28.438 21.344 1 90.69 183 ASP A C 1
ATOM 1477 O O . ASP A 1 183 ? 15.234 28.891 22.297 1 90.69 183 ASP A O 1
ATOM 1481 N N . GLU A 1 184 ? 13.383 27.953 21.422 1 92.88 184 GLU A N 1
ATOM 1482 C CA . GLU A 1 184 ? 12.781 27.797 22.734 1 92.88 184 GLU A CA 1
ATOM 1483 C C . GLU A 1 184 ? 13.578 26.828 23.594 1 92.88 184 GLU A C 1
ATOM 1485 O O . GLU A 1 184 ? 13.727 27.031 24.797 1 92.88 184 GLU A O 1
ATOM 1490 N N . PHE A 1 185 ? 14.023 25.797 22.969 1 93.81 185 PHE A N 1
ATOM 1491 C CA . PHE A 1 185 ? 14.859 24.797 23.625 1 93.81 185 PHE A CA 1
ATOM 1492 C C . PHE A 1 185 ? 16.141 25.438 24.156 1 93.81 185 PHE A C 1
ATOM 1494 O O . PHE A 1 185 ? 16.641 25.062 25.219 1 93.81 185 PHE A O 1
ATOM 1501 N N . SER A 1 186 ? 16.672 26.469 23.531 1 93 186 SER A N 1
ATOM 1502 C CA . SER A 1 186 ? 17.938 27.109 23.844 1 93 186 SER A CA 1
ATOM 1503 C C . SER A 1 186 ? 17.797 27.984 25.094 1 93 186 SER A C 1
ATOM 1505 O O . SER A 1 186 ? 18.797 28.469 25.625 1 93 186 SER A O 1
ATOM 1507 N N . LYS A 1 187 ? 16.625 28.188 25.484 1 90.12 187 LYS A N 1
ATOM 1508 C CA . LYS A 1 187 ? 16.422 28.953 26.703 1 90.12 187 LYS A CA 1
ATOM 1509 C C . LYS A 1 187 ? 16.812 28.141 27.938 1 90.12 187 LYS A C 1
ATOM 1511 O O . LYS A 1 187 ? 17.172 28.719 28.969 1 90.12 187 LYS A O 1
ATOM 1516 N N . THR A 1 188 ? 16.75 26.828 27.797 1 89.94 188 THR A N 1
ATOM 1517 C CA . THR A 1 188 ? 17.016 25.984 28.969 1 89.94 188 THR A CA 1
ATOM 1518 C C . THR A 1 188 ? 18.234 25.109 28.719 1 89.94 188 THR A C 1
ATOM 1520 O O . THR A 1 188 ? 18.859 24.625 29.672 1 89.94 188 THR A O 1
ATOM 1523 N N . HIS A 1 189 ? 18.594 24.828 27.516 1 92.31 189 HIS A N 1
ATOM 1524 C CA . HIS A 1 189 ? 19.734 24 27.156 1 92.31 189 HIS A CA 1
ATOM 1525 C C . HIS A 1 189 ? 20.766 24.797 26.375 1 92.31 189 HIS A C 1
ATOM 1527 O O . HIS A 1 189 ? 20.406 25.641 25.547 1 92.31 189 HIS A O 1
ATOM 1533 N N . PHE A 1 190 ? 22 24.578 26.609 1 93 190 PHE A N 1
ATOM 1534 C CA . PHE A 1 190 ? 23.062 25.312 25.922 1 93 190 PHE A CA 1
ATOM 1535 C C . PHE A 1 190 ? 23.203 24.844 24.484 1 93 190 PHE A C 1
ATOM 1537 O O . PHE A 1 190 ? 23.703 23.75 24.219 1 93 190 PHE A O 1
ATOM 1544 N N . VAL A 1 191 ? 22.781 25.703 23.547 1 95.5 191 VAL A N 1
ATOM 1545 C CA . VAL A 1 191 ? 22.766 25.359 22.141 1 95.5 191 VAL A CA 1
ATOM 1546 C C . VAL A 1 191 ? 23.641 26.328 21.359 1 95.5 191 VAL A C 1
ATOM 1548 O O . VAL A 1 191 ? 23.547 27.547 21.547 1 95.5 191 VAL A O 1
ATOM 1551 N N . ILE A 1 192 ? 24.531 25.859 20.531 1 95.12 192 ILE A N 1
ATOM 1552 C CA . ILE A 1 192 ? 25.25 26.672 19.562 1 95.12 192 ILE A CA 1
ATOM 1553 C C . ILE A 1 192 ? 24.5 26.656 18.219 1 95.12 192 ILE A C 1
ATOM 1555 O O . ILE A 1 192 ? 24.578 25.688 17.469 1 95.12 192 ILE A O 1
ATOM 1559 N N . PRO A 1 193 ? 23.844 27.688 17.906 1 93.75 193 PRO A N 1
ATOM 1560 C CA . PRO A 1 193 ? 23 27.688 16.719 1 93.75 193 PRO A CA 1
ATOM 1561 C C . PRO A 1 193 ? 23.766 28.141 15.461 1 93.75 193 PRO A C 1
ATOM 1563 O O . PRO A 1 193 ? 24.438 29.172 15.477 1 93.75 193 PRO A O 1
ATOM 1566 N N . LEU A 1 194 ? 23.75 27.344 14.391 1 92.56 194 LEU A N 1
ATOM 1567 C CA . LEU A 1 194 ? 24.266 27.703 13.07 1 92.56 194 LEU A CA 1
ATOM 1568 C C . LEU A 1 194 ? 23.156 27.672 12.031 1 92.56 194 LEU A C 1
ATOM 1570 O O . LEU A 1 194 ? 22.297 26.781 12.047 1 92.56 194 LEU A O 1
ATOM 1574 N N . ASN A 1 195 ? 23.047 28.672 11.242 1 89.56 195 ASN A N 1
ATOM 1575 C CA . ASN A 1 195 ? 22.094 28.703 10.141 1 89.56 195 ASN A CA 1
ATOM 1576 C C . ASN A 1 195 ? 22.797 28.656 8.781 1 89.56 195 ASN A C 1
ATOM 1578 O O . ASN A 1 195 ? 23.5 29.594 8.414 1 89.56 195 ASN A O 1
ATOM 1582 N N . LEU A 1 196 ? 22.547 27.625 8.039 1 86.5 196 LEU A N 1
ATOM 1583 C CA . LEU A 1 196 ? 23.297 27.359 6.812 1 86.5 196 LEU A CA 1
ATOM 1584 C C . LEU A 1 196 ? 22.453 27.672 5.582 1 86.5 196 LEU A C 1
ATOM 1586 O O . LEU A 1 196 ? 22.672 27.109 4.512 1 86.5 196 LEU A O 1
ATOM 1590 N N . ARG A 1 197 ? 21.547 28.438 5.684 1 78.88 197 ARG A N 1
ATOM 1591 C CA . ARG A 1 197 ? 20.719 28.844 4.547 1 78.88 197 ARG A CA 1
ATOM 1592 C C . ARG A 1 197 ? 21.547 29.609 3.521 1 78.88 197 ARG A C 1
ATOM 1594 O O . ARG A 1 197 ? 22.469 30.359 3.883 1 78.88 197 ARG A O 1
ATOM 1601 N N . ASP A 1 198 ? 21.172 29.438 2.328 1 73.75 198 ASP A N 1
ATOM 1602 C CA . ASP A 1 198 ? 21.797 30.234 1.274 1 73.75 198 ASP A CA 1
ATOM 1603 C C . ASP A 1 198 ? 21.562 31.719 1.488 1 73.75 198 ASP A C 1
ATOM 1605 O O . ASP A 1 198 ? 20.422 32.156 1.613 1 73.75 198 ASP A O 1
ATOM 1609 N N . PRO A 1 199 ? 22.578 32.375 1.607 1 76.25 199 PRO A N 1
ATOM 1610 C CA . PRO A 1 199 ? 22.438 33.812 1.887 1 76.25 199 PRO A CA 1
ATOM 1611 C C . PRO A 1 199 ? 21.609 34.531 0.831 1 76.25 199 PRO A C 1
ATOM 1613 O O . PRO A 1 199 ? 21.109 35.625 1.085 1 76.25 199 PRO A O 1
ATOM 1616 N N . SER A 1 200 ? 21.5 33.875 -0.317 1 64.5 200 SER A N 1
ATOM 1617 C CA . SER A 1 200 ? 20.734 34.5 -1.398 1 64.5 200 SER A CA 1
ATOM 1618 C C . SER A 1 200 ? 19.234 34.312 -1.191 1 64.5 200 SER A C 1
ATOM 1620 O O . SER A 1 200 ? 18.438 35.031 -1.792 1 64.5 200 SER A O 1
ATOM 1622 N N . THR A 1 201 ? 18.922 33.531 -0.307 1 64.5 201 THR A N 1
ATOM 1623 C CA . THR A 1 201 ? 17.5 33.25 -0.068 1 64.5 201 THR A CA 1
ATOM 1624 C C . THR A 1 201 ? 17 34.031 1.141 1 64.5 201 THR A C 1
ATOM 1626 O O . THR A 1 201 ? 17.766 34.312 2.064 1 64.5 201 THR A O 1
ATOM 1629 N N . ILE A 1 202 ? 15.75 34.469 1.018 1 57.81 202 ILE A N 1
ATOM 1630 C CA . ILE A 1 202 ? 15.148 35.219 2.115 1 57.81 202 ILE A CA 1
ATOM 1631 C C . ILE A 1 202 ? 14.5 34.25 3.105 1 57.81 202 ILE A C 1
ATOM 1633 O O . ILE A 1 202 ? 13.844 33.312 2.703 1 57.81 202 ILE A O 1
ATOM 1637 N N . GLY A 1 203 ? 14.945 34.344 4.305 1 67.12 203 GLY A N 1
ATOM 1638 C CA . GLY A 1 203 ? 14.336 33.5 5.336 1 67.12 203 GLY A CA 1
ATOM 1639 C C . GLY A 1 203 ? 14.742 33.906 6.742 1 67.12 203 GLY A C 1
ATOM 1640 O O . GLY A 1 203 ? 15.695 34.688 6.922 1 67.12 203 GLY A O 1
ATOM 1641 N N . PHE A 1 204 ? 13.914 33.625 7.652 1 72.25 204 PHE A N 1
ATOM 1642 C CA . PHE A 1 204 ? 14.242 33.875 9.055 1 72.25 204 PHE A CA 1
ATOM 1643 C C . PHE A 1 204 ? 14.352 32.531 9.812 1 72.25 204 PHE A C 1
ATOM 1645 O O . PHE A 1 204 ? 13.492 31.672 9.68 1 72.25 204 PHE A O 1
ATOM 1652 N N . PRO A 1 205 ? 15.469 32.438 10.578 1 76.88 205 PRO A N 1
ATOM 1653 C CA . PRO A 1 205 ? 16.578 33.344 10.852 1 76.88 205 PRO A CA 1
ATOM 1654 C C . PRO A 1 205 ? 17.516 33.5 9.664 1 76.88 205 PRO A C 1
ATOM 1656 O O . PRO A 1 205 ? 17.562 32.625 8.789 1 76.88 205 PRO A O 1
ATOM 1659 N N . PRO A 1 206 ? 18.172 34.562 9.648 1 79.25 206 PRO A N 1
ATOM 1660 C CA . PRO A 1 206 ? 19.062 34.812 8.516 1 79.25 206 PRO A CA 1
ATOM 1661 C C . PRO A 1 206 ? 20.266 33.844 8.492 1 79.25 206 PRO A C 1
ATOM 1663 O O . PRO A 1 206 ? 20.609 33.281 9.523 1 79.25 206 PRO A O 1
ATOM 1666 N N . SER A 1 207 ? 20.906 33.812 7.414 1 85.81 207 SER A N 1
ATOM 1667 C CA . SER A 1 207 ? 22.031 32.906 7.188 1 85.81 207 SER A CA 1
ATOM 1668 C C . SER A 1 207 ? 23.281 33.375 7.902 1 85.81 207 SER A C 1
ATOM 1670 O O . SER A 1 207 ? 23.5 34.594 8.031 1 85.81 207 SER A O 1
ATOM 1672 N N . ASP A 1 208 ? 24.047 32.469 8.438 1 90.12 208 ASP A N 1
ATOM 1673 C CA . ASP A 1 208 ? 25.422 32.75 8.82 1 90.12 208 ASP A CA 1
ATOM 1674 C C . ASP A 1 208 ? 26.359 32.688 7.609 1 90.12 208 ASP A C 1
ATOM 1676 O O . ASP A 1 208 ? 26.969 31.641 7.344 1 90.12 208 ASP A O 1
ATOM 1680 N N . LYS A 1 209 ? 26.453 33.781 7.02 1 87.56 209 LYS A N 1
ATOM 1681 C CA . LYS A 1 209 ? 27.047 33.875 5.688 1 87.56 209 LYS A CA 1
ATOM 1682 C C . LYS A 1 209 ? 28.484 33.344 5.688 1 87.56 209 LYS A C 1
ATOM 1684 O O . LYS A 1 209 ? 28.875 32.625 4.762 1 87.56 209 LYS A O 1
ATOM 1689 N N . GLU A 1 210 ? 29.25 33.656 6.641 1 88.12 210 GLU A N 1
ATOM 1690 C CA . GLU A 1 210 ? 30.656 33.281 6.691 1 88.12 210 GLU A CA 1
ATOM 1691 C C . GLU A 1 210 ? 30.781 31.75 6.836 1 88.12 210 GLU A C 1
ATOM 1693 O O . GLU A 1 210 ? 31.625 31.141 6.176 1 88.12 210 GLU A O 1
ATOM 1698 N N . VAL A 1 211 ? 29.984 31.219 7.688 1 91.06 211 VAL A N 1
ATOM 1699 C CA . VAL A 1 211 ? 30.031 29.781 7.922 1 91.06 211 VAL A CA 1
ATOM 1700 C C . VAL A 1 211 ? 29.531 29.047 6.68 1 91.06 211 VAL A C 1
ATOM 1702 O O . VAL A 1 211 ? 30.141 28.047 6.27 1 91.06 211 VAL A O 1
ATOM 1705 N N . TYR A 1 212 ? 28.422 29.547 6.102 1 88.94 212 TYR A N 1
ATOM 1706 C CA . TYR A 1 212 ? 27.891 28.969 4.879 1 88.94 212 TYR A CA 1
ATOM 1707 C C . TYR A 1 212 ? 28.953 28.938 3.775 1 88.94 212 TYR A C 1
ATOM 1709 O O . TYR A 1 212 ? 29.156 27.922 3.123 1 88.94 212 TYR A O 1
ATOM 1717 N N . SER A 1 213 ? 29.625 30 3.596 1 85 213 SER A N 1
ATOM 1718 C CA . SER A 1 213 ? 30.625 30.125 2.541 1 85 213 SER A CA 1
ATOM 1719 C C . SER A 1 213 ? 31.797 29.172 2.773 1 85 213 SER A C 1
ATOM 1721 O O . SER A 1 213 ? 32.344 28.594 1.823 1 85 213 SER A O 1
ATOM 1723 N N . TYR A 1 214 ? 32.156 29 3.941 1 87.94 214 TYR A N 1
ATOM 1724 C CA . TYR A 1 214 ? 33.281 28.125 4.258 1 87.94 214 TYR A CA 1
ATOM 1725 C C . TYR A 1 214 ? 32.906 26.656 4.031 1 87.94 214 TYR A C 1
ATOM 1727 O O . TYR A 1 214 ? 33.625 25.922 3.385 1 87.94 214 TYR A O 1
ATOM 1735 N N . LEU A 1 215 ? 31.75 26.234 4.57 1 85.88 215 LEU A N 1
ATOM 1736 C CA . LEU A 1 215 ? 31.359 24.828 4.555 1 85.88 215 LEU A CA 1
ATOM 1737 C C . LEU A 1 215 ? 30.969 24.391 3.146 1 85.88 215 LEU A C 1
ATOM 1739 O O . LEU A 1 215 ? 31.016 23.203 2.82 1 85.88 215 LEU A O 1
ATOM 1743 N N . THR A 1 216 ? 30.516 25.281 2.352 1 78.56 216 THR A N 1
ATOM 1744 C CA . THR A 1 216 ? 30.094 24.906 1.004 1 78.56 216 THR A CA 1
ATOM 1745 C C . THR A 1 216 ? 31.234 25.109 0.009 1 78.56 216 THR A C 1
ATOM 1747 O O . THR A 1 216 ? 31.109 24.75 -1.166 1 78.56 216 THR A O 1
ATOM 1750 N N . SER A 1 217 ? 32.281 25.578 0.545 1 74.38 217 SER A N 1
ATOM 1751 C CA . SER A 1 217 ? 33.469 25.766 -0.314 1 74.38 217 SER A CA 1
ATOM 1752 C C . SER A 1 217 ? 34.281 24.5 -0.413 1 74.38 217 SER A C 1
ATOM 1754 O O . SER A 1 217 ? 34.094 23.547 0.35 1 74.38 217 SER A O 1
ATOM 1756 N N . GLY A 1 218 ? 35.094 24.344 -1.404 1 69.19 218 GLY A N 1
ATOM 1757 C CA . GLY A 1 218 ? 36 23.219 -1.571 1 69.19 218 GLY A CA 1
ATOM 1758 C C . GLY A 1 218 ? 37.031 23.109 -0.458 1 69.19 218 GLY A C 1
ATOM 1759 O O . GLY A 1 218 ? 37.656 22.062 -0.282 1 69.19 218 GLY A O 1
ATOM 1760 N N . GLU A 1 219 ? 37.062 24.094 0.381 1 73.06 219 GLU A N 1
ATOM 1761 C CA . GLU A 1 219 ? 38.031 24.141 1.468 1 73.06 219 GLU A CA 1
ATOM 1762 C C . GLU A 1 219 ? 37.656 23.156 2.572 1 73.06 219 GLU A C 1
ATOM 1764 O O . GLU A 1 219 ? 38.531 22.641 3.266 1 73.06 219 GLU A O 1
ATOM 1769 N N . ALA A 1 220 ? 36.375 22.953 2.768 1 70.75 220 ALA A N 1
ATOM 1770 C CA . ALA A 1 220 ? 35.875 22.188 3.904 1 70.75 220 ALA A CA 1
ATOM 1771 C C . ALA A 1 220 ? 35.625 20.734 3.51 1 70.75 220 ALA A C 1
ATOM 1773 O O . ALA A 1 220 ? 35.094 19.953 4.305 1 70.75 220 ALA A O 1
ATOM 1774 N N . ASN A 1 221 ? 36.219 20.266 2.506 1 71.06 221 ASN A N 1
ATOM 1775 C CA . ASN A 1 221 ? 35.812 18.984 1.957 1 71.06 221 ASN A CA 1
ATOM 1776 C C . ASN A 1 221 ? 36.656 17.844 2.471 1 71.06 221 ASN A C 1
ATOM 1778 O O . ASN A 1 221 ? 36.938 16.891 1.74 1 71.06 221 ASN A O 1
ATOM 1782 N N . SER A 1 222 ? 37.188 17.984 3.592 1 72.19 222 SER A N 1
ATOM 1783 C CA . SER A 1 222 ? 37.969 16.906 4.18 1 72.19 222 SER A CA 1
ATOM 1784 C C . SER A 1 222 ? 37.75 16.828 5.688 1 72.19 222 SER A C 1
ATOM 1786 O O . SER A 1 222 ? 37.375 17.812 6.32 1 72.19 222 SER A O 1
ATOM 1788 N N . VAL A 1 223 ? 37.906 15.688 6.281 1 78.38 223 VAL A N 1
ATOM 1789 C CA . VAL A 1 223 ? 37.688 15.406 7.695 1 78.38 223 VAL A CA 1
ATOM 1790 C C . VAL A 1 223 ? 38.562 16.312 8.547 1 78.38 223 VAL A C 1
ATOM 1792 O O . VAL A 1 223 ? 38.094 16.938 9.508 1 78.38 223 VAL A O 1
ATOM 1795 N N . PRO A 1 224 ? 39.844 16.531 8.133 1 79.25 224 PRO A N 1
ATOM 1796 C CA . PRO A 1 224 ? 40.688 17.375 8.977 1 79.25 224 PRO A CA 1
ATOM 1797 C C . PRO A 1 224 ? 40.25 18.828 9 1 79.25 224 PRO A C 1
ATOM 1799 O O . PRO A 1 224 ? 40.375 19.5 10.031 1 79.25 224 PRO A O 1
ATOM 1802 N N . HIS A 1 225 ? 39.75 19.312 7.977 1 83.75 225 HIS A N 1
ATOM 1803 C CA . HIS A 1 225 ? 39.281 20.688 7.91 1 83.75 225 HIS A CA 1
ATOM 1804 C C . HIS A 1 225 ? 38.031 20.906 8.766 1 83.75 225 HIS A C 1
ATOM 1806 O O . HIS A 1 225 ? 37.906 21.938 9.43 1 83.75 225 HIS A O 1
ATOM 1812 N N . ILE A 1 226 ? 37.156 19.969 8.773 1 86.31 226 ILE A N 1
ATOM 1813 C CA . ILE A 1 226 ? 35.938 20.078 9.594 1 86.31 226 ILE A CA 1
ATOM 1814 C C . ILE A 1 226 ? 36.312 19.922 11.062 1 86.31 226 ILE A C 1
ATOM 1816 O O . ILE A 1 226 ? 35.719 20.562 11.93 1 86.31 226 ILE A O 1
ATOM 1820 N N . CYS A 1 227 ? 37.312 19.062 11.266 1 88.38 227 CYS A N 1
ATOM 1821 C CA . CYS A 1 227 ? 37.812 18.938 12.633 1 88.38 227 CYS A CA 1
ATOM 1822 C C . CYS A 1 227 ? 38.375 20.266 13.133 1 88.38 227 CYS A C 1
ATOM 1824 O O . CYS A 1 227 ? 38.062 20.688 14.258 1 88.38 227 CYS A O 1
ATOM 1826 N N . ARG A 1 228 ? 39.125 20.891 12.305 1 89.81 228 ARG A N 1
ATOM 1827 C CA . ARG A 1 228 ? 39.688 22.188 12.664 1 89.81 228 ARG A CA 1
ATOM 1828 C C . ARG A 1 228 ? 38.594 23.219 12.914 1 89.81 228 ARG A C 1
ATOM 1830 O O . ARG A 1 228 ? 38.688 24.016 13.852 1 89.81 228 ARG A O 1
ATOM 1837 N N . PHE A 1 229 ? 37.656 23.234 12.078 1 91.94 229 PHE A N 1
ATOM 1838 C CA . PHE A 1 229 ? 36.531 24.141 12.227 1 91.94 229 PHE A CA 1
ATOM 1839 C C . PHE A 1 229 ? 35.844 23.953 13.586 1 91.94 229 PHE A C 1
ATOM 1841 O O . PHE A 1 229 ? 35.594 24.938 14.289 1 91.94 229 PHE A O 1
ATOM 1848 N N . LEU A 1 230 ? 35.594 22.719 13.992 1 93.06 230 LEU A N 1
ATOM 1849 C CA . LEU A 1 230 ? 34.906 22.422 15.25 1 93.06 230 LEU A CA 1
ATOM 1850 C C . LEU A 1 230 ? 35.781 22.781 16.438 1 93.06 230 LEU A C 1
ATOM 1852 O O . LEU A 1 230 ? 35.281 23.25 17.469 1 93.06 230 LEU A O 1
ATOM 1856 N N . VAL A 1 231 ? 37.094 22.531 16.25 1 93.19 231 VAL A N 1
ATOM 1857 C CA . VAL A 1 231 ? 38.031 22.875 17.312 1 93.19 231 VAL A CA 1
ATOM 1858 C C . VAL A 1 231 ? 37.969 24.391 17.578 1 93.19 231 VAL A C 1
ATOM 1860 O O . VAL A 1 231 ? 37.875 24.812 18.734 1 93.19 231 VAL A O 1
ATOM 1863 N N . VAL A 1 232 ? 38.062 25.156 16.516 1 94.12 232 VAL A N 1
ATOM 1864 C CA . VAL A 1 232 ? 38.031 26.609 16.656 1 94.12 232 VAL A CA 1
ATOM 1865 C C . VAL A 1 232 ? 36.688 27.047 17.188 1 94.12 232 VAL A C 1
ATOM 1867 O O . VAL A 1 232 ? 36.594 27.984 18 1 94.12 232 VAL A O 1
ATOM 1870 N N . LEU A 1 233 ? 35.625 26.438 16.75 1 96.06 233 LEU A N 1
ATOM 1871 C CA . LEU A 1 233 ? 34.281 26.766 17.219 1 96.06 233 LEU A CA 1
ATOM 1872 C C . LEU A 1 233 ? 34.156 26.547 18.734 1 96.06 233 LEU A C 1
ATOM 1874 O O . LEU A 1 233 ? 33.625 27.391 19.438 1 96.06 233 LEU A O 1
ATOM 1878 N N . PHE A 1 234 ? 34.719 25.469 19.219 1 96.19 234 PHE A N 1
ATOM 1879 C CA . PHE A 1 234 ? 34.656 25.156 20.641 1 96.19 234 PHE A CA 1
ATOM 1880 C C . PHE A 1 234 ? 35.5 26.141 21.453 1 96.19 234 PHE A C 1
ATOM 1882 O O . PHE A 1 234 ? 35.062 26.594 22.531 1 96.19 234 PHE A O 1
ATOM 1889 N N . ARG A 1 235 ? 36.594 26.469 20.938 1 94.88 235 ARG A N 1
ATOM 1890 C CA . ARG A 1 235 ? 37.438 27.391 21.641 1 94.88 235 ARG A CA 1
ATOM 1891 C C . ARG A 1 235 ? 36.812 28.781 21.734 1 94.88 235 ARG A C 1
ATOM 1893 O O . ARG A 1 235 ? 36.875 29.422 22.781 1 94.88 235 ARG A O 1
ATOM 1900 N N . ARG A 1 236 ? 36.281 29.156 20.625 1 95.5 236 ARG A N 1
ATOM 1901 C CA . ARG A 1 236 ? 35.656 30.469 20.625 1 95.5 236 ARG A CA 1
ATOM 1902 C C . ARG A 1 236 ? 34.406 30.484 21.531 1 95.5 236 ARG A C 1
ATOM 1904 O O . ARG A 1 236 ? 34.094 31.516 22.141 1 95.5 236 ARG A O 1
ATOM 1911 N N . THR A 1 237 ? 33.656 29.453 21.547 1 96.5 237 THR A N 1
ATOM 1912 C CA . THR A 1 237 ? 32.5 29.344 22.438 1 96.5 237 THR A CA 1
ATOM 1913 C C . THR A 1 237 ? 32.938 29.375 23.891 1 96.5 237 THR A C 1
ATOM 1915 O O . THR A 1 237 ? 32.25 29.984 24.734 1 96.5 237 THR A O 1
ATOM 1918 N N . LYS A 1 238 ? 34 28.719 24.141 1 95.25 238 LYS A N 1
ATOM 1919 C CA . LYS A 1 238 ? 34.562 28.766 25.484 1 95.25 238 LYS A CA 1
ATOM 1920 C C . LYS A 1 238 ? 34.875 30.188 25.906 1 95.25 238 LYS A C 1
ATOM 1922 O O . LYS A 1 238 ? 34.562 30.594 27.031 1 95.25 238 LYS A O 1
ATOM 1927 N N . GLU A 1 239 ? 35.5 30.938 25.047 1 93.69 239 GLU A N 1
ATOM 1928 C CA . GLU A 1 239 ? 35.812 32.344 25.328 1 93.69 239 GLU A CA 1
ATOM 1929 C C . GLU A 1 239 ? 34.562 33.125 25.625 1 93.69 239 GLU A C 1
ATOM 1931 O O . GLU A 1 239 ? 34.531 33.969 26.531 1 93.69 239 GLU A O 1
ATOM 1936 N N . ALA A 1 240 ? 33.562 32.875 24.844 1 93.56 240 ALA A N 1
ATOM 1937 C CA . ALA A 1 240 ? 32.281 33.562 25.031 1 93.56 240 ALA A CA 1
ATOM 1938 C C . ALA A 1 240 ? 31.656 33.219 26.391 1 93.56 240 ALA A C 1
ATOM 1940 O O . ALA A 1 240 ? 31.109 34.062 27.078 1 93.56 240 ALA A O 1
ATOM 1941 N N . VAL A 1 241 ? 31.734 31.938 26.766 1 92.31 241 VAL A N 1
ATOM 1942 C CA . VAL A 1 241 ? 31.188 31.453 28.031 1 92.31 241 VAL A CA 1
ATOM 1943 C C . VAL A 1 241 ? 31.938 32.125 29.188 1 92.31 241 VAL A C 1
ATOM 1945 O O . VAL A 1 241 ? 31.328 32.531 30.172 1 92.31 241 VAL A O 1
ATOM 1948 N N . ASN A 1 242 ? 33.219 32.219 29.031 1 89 242 ASN A N 1
ATOM 1949 C CA . ASN A 1 242 ? 34.031 32.844 30.062 1 89 242 ASN A CA 1
ATOM 1950 C C . ASN A 1 242 ? 33.719 34.344 30.203 1 89 242 ASN A C 1
ATOM 1952 O O . ASN A 1 242 ? 33.688 34.875 31.312 1 89 242 ASN A O 1
ATOM 1956 N N . ALA A 1 243 ? 33.469 34.969 29.078 1 87.25 243 ALA A N 1
ATOM 1957 C CA . ALA A 1 243 ? 33.094 36.375 29.094 1 87.25 243 ALA A CA 1
ATOM 1958 C C . ALA A 1 243 ? 31.766 36.562 29.781 1 87.25 243 ALA A C 1
ATOM 1960 O O . ALA A 1 243 ? 31.562 37.531 30.516 1 87.25 243 ALA A O 1
ATOM 1961 N N . LEU A 1 244 ? 30.844 35.688 29.547 1 87.75 244 LEU A N 1
ATOM 1962 C CA . LEU A 1 244 ? 29.516 35.781 30.156 1 87.75 244 LEU A CA 1
ATOM 1963 C C . LEU A 1 244 ? 29.594 35.531 31.656 1 87.75 244 LEU A C 1
ATOM 1965 O O . LEU A 1 244 ? 28.844 36.156 32.438 1 87.75 244 LEU A O 1
ATOM 1969 N N . LYS A 1 245 ? 30.422 34.656 32 1 82.31 245 LYS A N 1
ATOM 1970 C CA . LYS A 1 245 ? 30.641 34.406 33.406 1 82.31 245 LYS A CA 1
ATOM 1971 C C . LYS A 1 245 ? 31.109 35.656 34.156 1 82.31 245 LYS A C 1
ATOM 1973 O O . LYS A 1 245 ? 30.703 35.906 35.281 1 82.31 245 LYS A O 1
ATOM 1978 N N . LEU A 1 246 ? 32 36.375 33.5 1 76.19 246 LEU A N 1
ATOM 1979 C CA . LEU A 1 246 ? 32.594 37.562 34.094 1 76.19 246 LEU A CA 1
ATOM 1980 C C . LEU A 1 246 ? 31.547 38.688 34.188 1 76.19 246 LEU A C 1
ATOM 1982 O O . LEU A 1 246 ? 31.547 39.469 35.125 1 76.19 246 LEU A O 1
ATOM 1986 N N . GLU A 1 247 ? 30.812 38.812 33.156 1 70.75 247 GLU A N 1
ATOM 1987 C CA . GLU A 1 247 ? 29.812 39.875 33.094 1 70.75 247 GLU A CA 1
ATOM 1988 C C . GLU A 1 247 ? 28.688 39.625 34.094 1 70.75 247 GLU A C 1
ATOM 1990 O O . GLU A 1 247 ? 28.078 40.562 34.594 1 70.75 247 GLU A O 1
ATOM 1995 N N . CYS A 1 248 ? 28.312 38.469 34.125 1 60.22 248 CYS A N 1
ATOM 1996 C CA . CYS A 1 248 ? 27.219 38.156 35.031 1 60.22 248 CYS A CA 1
ATOM 1997 C C . CYS A 1 248 ? 27.719 37.938 36.438 1 60.22 248 CYS A C 1
ATOM 1999 O O . CYS A 1 248 ? 28.5 37.031 36.688 1 60.22 248 CYS A O 1
ATOM 2001 N N . SER A 1 249 ? 28.141 38.938 37.062 1 54.44 249 SER A N 1
ATOM 2002 C CA . SER A 1 249 ? 28.641 38.938 38.438 1 54.44 249 SER A CA 1
ATOM 2003 C C . SER A 1 249 ? 27.938 37.844 39.281 1 54.44 249 SER A C 1
ATOM 2005 O O . SER A 1 249 ? 28.406 37.5 40.375 1 54.44 249 SER A O 1
ATOM 2007 N N . ASP A 1 250 ? 26.703 37.812 39.219 1 50.84 250 ASP A N 1
ATOM 2008 C CA . ASP A 1 250 ? 25.766 37.344 40.25 1 50.84 250 ASP A CA 1
ATOM 2009 C C . ASP A 1 250 ? 25.641 35.812 40.219 1 50.84 250 ASP A C 1
ATOM 2011 O O . ASP A 1 250 ? 25.891 35.188 39.188 1 50.84 250 ASP A O 1
ATOM 2015 N N . GLU A 1 251 ? 25.469 35.156 41.281 1 55.16 251 GLU A N 1
ATOM 2016 C CA . GLU A 1 251 ? 25 33.844 41.719 1 55.16 251 GLU A CA 1
ATOM 2017 C C . GLU A 1 251 ? 23.938 33.281 40.781 1 55.16 251 GLU A C 1
ATOM 2019 O O . GLU A 1 251 ? 23.688 32.094 40.781 1 55.16 251 GLU A O 1
ATOM 2024 N N . SER A 1 252 ? 23.578 34.094 39.844 1 55.56 252 SER A N 1
ATOM 2025 C CA . SER A 1 252 ? 22.406 33.688 39.094 1 55.56 252 SER A CA 1
ATOM 2026 C C . SER A 1 252 ? 22.797 32.781 37.938 1 55.56 252 SER A C 1
ATOM 2028 O O . SER A 1 252 ? 22.016 31.922 37.5 1 55.56 252 SER A O 1
ATOM 2030 N N . LEU A 1 253 ? 24.078 32.875 37.344 1 61.56 253 LEU A N 1
ATOM 2031 C CA . LEU A 1 253 ? 24.5 32.031 36.219 1 61.56 253 LEU A CA 1
ATOM 2032 C C . LEU A 1 253 ? 24.75 30.594 36.688 1 61.56 253 LEU A C 1
ATOM 2034 O O . LEU A 1 253 ? 25.062 29.719 35.875 1 61.56 253 LEU A O 1
ATOM 2038 N N . ARG A 1 254 ? 24.5 30.438 37.906 1 66.5 254 ARG A N 1
ATOM 2039 C CA . ARG A 1 254 ? 24.797 29.125 38.5 1 66.5 254 ARG A CA 1
ATOM 2040 C C . ARG A 1 254 ? 23.766 28.094 38.062 1 66.5 254 ARG A C 1
ATOM 2042 O O . ARG A 1 254 ? 24 26.891 38.188 1 66.5 254 ARG A O 1
ATOM 2049 N N . GLU A 1 255 ? 22.734 28.578 37.406 1 73.62 255 GLU A N 1
ATOM 2050 C CA . GLU A 1 255 ? 21.75 27.641 36.875 1 73.62 255 GLU A CA 1
ATOM 2051 C C . GLU A 1 255 ? 21.969 27.391 35.406 1 73.62 255 GLU A C 1
ATOM 2053 O O . GLU A 1 255 ? 22.281 28.312 34.625 1 73.62 255 GLU A O 1
ATOM 2058 N N . PRO A 1 256 ? 21.984 26.172 34.938 1 78.69 256 PRO A N 1
ATOM 2059 C CA . PRO A 1 256 ? 22.188 25.828 33.531 1 78.69 256 PRO A CA 1
ATOM 2060 C C . PRO A 1 256 ? 21.281 26.625 32.594 1 78.69 256 PRO A C 1
ATOM 2062 O O . PRO A 1 256 ? 21.719 27.031 31.531 1 78.69 256 PRO A O 1
ATOM 2065 N N . SER A 1 257 ? 20.125 26.922 33.062 1 84.62 257 SER A N 1
ATOM 2066 C CA . SER A 1 257 ? 19.172 27.625 32.219 1 84.62 257 SER A CA 1
ATOM 2067 C C . SER A 1 257 ? 19.562 29.094 32.062 1 84.62 257 SER A C 1
ATOM 2069 O O . SER A 1 257 ? 19.344 29.688 30.984 1 84.62 257 SER A O 1
ATOM 2071 N N . THR A 1 258 ? 20.141 29.609 33.062 1 83.75 258 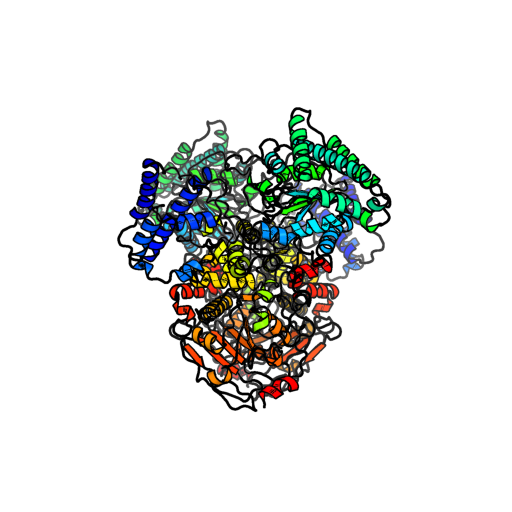THR A N 1
ATOM 2072 C CA . THR A 1 258 ? 20.547 31 33 1 83.75 258 THR A CA 1
ATOM 2073 C C . THR A 1 258 ? 21.703 31.188 32.031 1 83.75 258 THR A C 1
ATOM 2075 O O . THR A 1 258 ? 21.703 32.156 31.234 1 83.75 258 THR A O 1
ATOM 2078 N N . LEU A 1 259 ? 22.688 30.312 32.094 1 86.62 259 LEU A N 1
ATOM 2079 C CA . LEU A 1 259 ? 23.797 30.375 31.156 1 86.62 259 LEU A CA 1
ATOM 2080 C C . LEU A 1 259 ? 23.312 30.188 29.719 1 86.62 259 LEU A C 1
ATOM 2082 O O . LEU A 1 259 ? 23.734 30.906 28.812 1 86.62 259 LEU A O 1
ATOM 2086 N N . ALA A 1 260 ? 22.484 29.203 29.594 1 91.12 260 ALA A N 1
ATOM 2087 C CA . ALA A 1 260 ? 21.938 28.906 28.281 1 91.12 260 ALA A CA 1
ATOM 2088 C C . ALA A 1 260 ? 21.203 30.109 27.703 1 91.12 260 ALA A C 1
ATOM 2090 O O . ALA A 1 260 ? 21.406 30.469 26.547 1 91.12 260 ALA A O 1
ATOM 2091 N N . SER A 1 261 ? 20.359 30.703 28.484 1 90.06 261 SER A N 1
ATOM 2092 C CA . SER A 1 261 ? 19.578 31.859 28.047 1 90.06 261 SER A CA 1
ATOM 2093 C C . SER A 1 261 ? 20.469 33.062 27.75 1 90.06 261 SER A C 1
ATOM 2095 O O . SER A 1 261 ? 20.172 33.844 26.828 1 90.06 261 SER A O 1
ATOM 2097 N N . ALA A 1 262 ? 21.453 33.219 28.531 1 87.88 262 ALA A N 1
ATOM 2098 C CA . ALA A 1 262 ? 22.375 34.344 28.297 1 87.88 262 ALA A CA 1
ATOM 2099 C C . ALA A 1 262 ? 23.094 34.188 26.953 1 87.88 262 ALA A C 1
ATOM 2101 O O . ALA A 1 262 ? 23.234 35.156 26.219 1 87.88 262 ALA A O 1
ATOM 2102 N N . PHE A 1 263 ? 23.609 33.062 26.734 1 92.38 263 PHE A N 1
ATOM 2103 C CA . PHE A 1 263 ? 24.281 32.812 25.453 1 92.38 263 PHE A CA 1
ATOM 2104 C C . PHE A 1 263 ? 23.312 33 24.297 1 92.38 263 PHE A C 1
ATOM 2106 O O . PHE A 1 263 ? 23.672 33.562 23.266 1 92.38 263 PHE A O 1
ATOM 2113 N N . ARG A 1 264 ? 22.125 32.406 24.422 1 91.5 264 ARG A N 1
ATOM 2114 C CA . ARG A 1 264 ? 21.094 32.594 23.406 1 91.5 264 ARG A CA 1
ATOM 2115 C C . ARG A 1 264 ? 20.828 34.062 23.109 1 91.5 264 ARG A C 1
ATOM 2117 O O . ARG A 1 264 ? 20.703 34.469 21.953 1 91.5 264 ARG A O 1
ATOM 2124 N N . ASP A 1 265 ? 20.703 34.812 24.141 1 87.44 265 ASP A N 1
ATOM 2125 C CA . ASP A 1 265 ? 20.422 36.219 23.984 1 87.44 265 ASP A CA 1
ATOM 2126 C C . ASP A 1 265 ? 21.547 36.938 23.234 1 87.44 265 ASP A C 1
ATOM 2128 O O . ASP A 1 265 ? 21.297 37.812 22.406 1 87.44 265 ASP A O 1
ATOM 2132 N N . CYS A 1 266 ? 22.766 36.531 23.5 1 88.19 266 CYS A N 1
ATOM 2133 C CA . CYS A 1 266 ? 23.891 37.094 22.781 1 88.19 266 CYS A CA 1
ATOM 2134 C C . CYS A 1 266 ? 23.797 36.75 21.297 1 88.19 266 CYS A C 1
ATOM 2136 O O . CYS A 1 266 ? 24.062 37.594 20.438 1 88.19 266 CYS A O 1
ATOM 2138 N N . MET A 1 267 ? 23.438 35.562 21.078 1 91.25 267 MET A N 1
ATOM 2139 C CA . MET A 1 267 ? 23.406 35.062 19.703 1 91.25 267 MET A CA 1
ATOM 2140 C C . MET A 1 267 ? 22.219 35.656 18.938 1 91.25 267 MET A C 1
ATOM 2142 O O . MET A 1 267 ? 22.234 35.688 17.703 1 91.25 267 MET A O 1
ATOM 2146 N N . THR A 1 268 ? 21.156 36.062 19.578 1 85.38 268 THR A N 1
ATOM 2147 C CA . THR A 1 268 ? 19.938 36.531 18.922 1 85.38 268 THR A CA 1
ATOM 2148 C C . THR A 1 268 ? 19.844 38.062 18.984 1 85.38 268 THR A C 1
ATOM 2150 O O . THR A 1 268 ? 19.062 38.688 18.25 1 85.38 268 THR A O 1
ATOM 2153 N N . ASP A 1 269 ? 20.609 38.656 19.891 1 79.12 269 ASP A N 1
ATOM 2154 C CA . ASP A 1 269 ? 20.562 40.094 20.078 1 79.12 269 ASP A CA 1
ATOM 2155 C C . ASP A 1 269 ? 20.922 40.812 18.766 1 79.12 269 ASP A C 1
ATOM 2157 O O . ASP A 1 269 ? 21.875 40.469 18.094 1 79.12 269 ASP A O 1
ATOM 2161 N N . GLY A 1 270 ? 20.156 41.812 18.438 1 66.56 270 GLY A N 1
ATOM 2162 C CA . GLY A 1 270 ? 20.406 42.625 17.25 1 66.56 270 GLY A CA 1
ATOM 2163 C C . GLY A 1 270 ? 19.844 42 15.984 1 66.56 270 GLY A C 1
ATOM 2164 O O . GLY A 1 270 ? 20.078 42.5 14.891 1 66.56 270 GLY A O 1
ATOM 2165 N N . GLN A 1 271 ? 19.312 40.812 16.109 1 68.06 271 GLN A N 1
ATOM 2166 C CA . GLN A 1 271 ? 18.75 40.156 14.945 1 68.06 271 GLN A CA 1
ATOM 2167 C C . GLN A 1 271 ? 17.516 40.875 14.438 1 68.06 271 GLN A C 1
ATOM 2169 O O . GLN A 1 271 ? 16.484 40.906 15.109 1 68.06 271 GLN A O 1
ATOM 2174 N N . SER A 1 272 ? 17.516 42.156 14.234 1 53.91 272 SER A N 1
ATOM 2175 C CA . SER A 1 272 ? 16.359 42.969 13.898 1 53.91 272 SER A CA 1
ATOM 2176 C C . SER A 1 272 ? 15.961 42.781 12.438 1 53.91 272 SER A C 1
ATOM 2178 O O . SER A 1 272 ? 14.789 42.969 12.078 1 53.91 272 SER A O 1
ATOM 2180 N N . THR A 1 273 ? 16.922 42.812 11.445 1 50.78 273 THR A N 1
ATOM 2181 C CA . THR A 1 273 ? 16.516 42.969 10.047 1 50.78 273 THR A CA 1
ATOM 2182 C C . THR A 1 273 ? 16.703 41.656 9.297 1 50.78 273 THR A C 1
ATOM 2184 O O . THR A 1 273 ? 17.422 40.75 9.766 1 50.78 273 THR A O 1
ATOM 2187 N N . VAL A 1 274 ? 15.766 41.25 8.25 1 51.5 274 VAL A N 1
ATOM 2188 C CA . VAL A 1 274 ? 15.797 40.156 7.293 1 51.5 274 VAL A CA 1
ATOM 2189 C C . VAL A 1 274 ? 17.234 39.844 6.902 1 51.5 274 VAL A C 1
ATOM 2191 O O . VAL A 1 274 ? 17.594 38.688 6.703 1 51.5 274 VAL A O 1
ATOM 2194 N N . SER A 1 275 ? 18.109 40.875 6.723 1 50.75 275 SER A N 1
ATOM 2195 C CA . SER A 1 275 ? 19.453 40.719 6.156 1 50.75 275 SER A CA 1
ATOM 2196 C C . SER A 1 275 ? 20.516 40.75 7.242 1 50.75 275 SER A C 1
ATOM 2198 O O . SER A 1 275 ? 21.688 40.438 6.988 1 50.75 275 SER A O 1
ATOM 2200 N N . GLY A 1 276 ? 20.109 41.031 8.578 1 61.03 276 GLY A N 1
ATOM 2201 C CA . GLY A 1 276 ? 21.312 41.344 9.328 1 61.03 276 GLY A CA 1
ATOM 2202 C C . GLY A 1 276 ? 21.375 40.656 10.672 1 61.03 276 GLY A C 1
ATOM 2203 O O . GLY A 1 276 ? 20.375 40.594 11.391 1 61.03 276 GLY A O 1
ATOM 2204 N N . ARG A 1 277 ? 22.312 39.75 10.93 1 72.62 277 ARG A N 1
ATOM 2205 C CA . ARG A 1 277 ? 22.641 39.125 12.219 1 72.62 277 ARG A CA 1
ATOM 2206 C C . ARG A 1 277 ? 23.266 40.156 13.164 1 72.62 277 ARG A C 1
ATOM 2208 O O . ARG A 1 277 ? 23.734 41.188 12.727 1 72.62 277 ARG A O 1
ATOM 2215 N N . GLY A 1 278 ? 23.031 40.094 14.391 1 78.12 278 GLY A N 1
ATOM 2216 C CA . GLY A 1 278 ? 23.656 40.906 15.406 1 78.12 278 GLY A CA 1
ATOM 2217 C C . GLY A 1 278 ? 25.156 40.938 15.305 1 78.12 278 GLY A C 1
ATOM 2218 O O . GLY A 1 278 ? 25.766 40.062 14.688 1 78.12 278 GLY A O 1
ATOM 2219 N N . ASP A 1 279 ? 25.734 41.938 15.82 1 81.81 279 ASP A N 1
ATOM 2220 C CA . ASP A 1 279 ? 27.188 42.156 15.742 1 81.81 279 ASP A CA 1
ATOM 2221 C C . ASP A 1 279 ? 27.938 41 16.438 1 81.81 279 ASP A C 1
ATOM 2223 O O . ASP A 1 279 ? 28.938 40.531 15.914 1 81.81 279 ASP A O 1
ATOM 2227 N N . PHE A 1 280 ? 27.438 40.594 17.516 1 89.25 280 PHE A N 1
ATOM 2228 C CA . PHE A 1 280 ? 28.125 39.562 18.25 1 89.25 280 PHE A CA 1
ATOM 2229 C C . PHE A 1 280 ? 28.188 38.281 17.422 1 89.25 280 PHE A C 1
ATOM 2231 O O . PHE A 1 280 ? 29.25 37.688 17.281 1 89.25 280 PHE A O 1
ATOM 2238 N N . ARG A 1 281 ? 27.062 37.844 16.938 1 91.88 281 ARG A N 1
ATOM 2239 C CA . ARG A 1 281 ? 26.984 36.594 16.188 1 91.88 281 ARG A CA 1
ATOM 2240 C C . ARG A 1 281 ? 27.828 36.656 14.914 1 91.88 281 ARG A C 1
ATOM 2242 O O . ARG A 1 281 ? 28.516 35.719 14.562 1 91.88 281 ARG A O 1
ATOM 2249 N N . THR A 1 282 ? 27.797 37.75 14.219 1 90.12 282 THR A N 1
ATOM 2250 C CA . THR A 1 282 ? 28.578 37.906 13 1 90.12 282 THR A CA 1
ATOM 2251 C C . THR A 1 282 ? 30.078 37.844 13.297 1 90.12 282 THR A C 1
ATOM 2253 O O . THR A 1 282 ? 30.812 37.156 12.602 1 90.12 282 THR A O 1
ATOM 2256 N N . ASP A 1 283 ? 30.438 38.594 14.328 1 91.06 283 ASP A N 1
ATOM 2257 C CA . ASP A 1 283 ? 31.859 38.594 14.695 1 91.06 283 ASP A CA 1
ATOM 2258 C C . ASP A 1 283 ? 32.312 37.219 15.195 1 91.06 283 ASP A C 1
ATOM 2260 O O . ASP A 1 283 ? 33.406 36.812 14.922 1 91.06 283 ASP A O 1
ATOM 2264 N N . PHE A 1 284 ? 31.484 36.656 15.977 1 93.81 284 PHE A N 1
ATOM 2265 C CA . PHE A 1 284 ? 31.766 35.344 16.516 1 93.81 284 PHE A CA 1
ATOM 2266 C C . PHE A 1 284 ? 32.094 34.344 15.398 1 93.81 284 PHE A C 1
ATOM 2268 O O . PHE A 1 284 ? 33.156 33.719 15.43 1 93.81 284 PHE A O 1
ATOM 2275 N N . PHE A 1 285 ? 31.281 34.25 14.383 1 94.5 285 PHE A N 1
ATOM 2276 C CA . PHE A 1 285 ? 31.469 33.281 13.336 1 94.5 285 PHE A CA 1
ATOM 2277 C C . PHE A 1 285 ? 32.562 33.719 12.352 1 94.5 285 PHE A C 1
ATOM 2279 O O . PHE A 1 285 ? 33.25 32.875 11.773 1 94.5 285 PHE A O 1
ATOM 2286 N N . LYS A 1 286 ? 32.625 34.938 12.133 1 93.25 286 LYS A N 1
ATOM 2287 C CA . LYS A 1 286 ? 33.75 35.438 11.336 1 93.25 286 LYS A CA 1
ATOM 2288 C C . LYS A 1 286 ? 35.094 35.031 11.953 1 93.25 286 LYS A C 1
ATOM 2290 O O . LYS A 1 286 ? 36 34.594 11.25 1 93.25 286 LYS A O 1
ATOM 2295 N N . ASP A 1 287 ? 35.188 35.188 13.234 1 93.25 287 ASP A N 1
ATOM 2296 C CA . ASP A 1 287 ? 36.406 34.781 13.953 1 93.25 287 ASP A CA 1
ATOM 2297 C C . ASP A 1 287 ? 36.656 33.281 13.805 1 93.25 287 ASP A C 1
ATOM 2299 O O . ASP A 1 287 ? 37.812 32.875 13.641 1 93.25 287 ASP A O 1
ATOM 2303 N N . VAL A 1 288 ? 35.625 32.531 13.945 1 95 288 VAL A N 1
ATOM 2304 C CA . VAL A 1 288 ? 35.781 31.094 13.852 1 95 288 VAL A CA 1
ATOM 2305 C C . VAL A 1 288 ? 36.312 30.719 12.469 1 95 288 VAL A C 1
ATOM 2307 O O . VAL A 1 288 ? 37.25 29.938 12.352 1 95 288 VAL A O 1
ATOM 2310 N N . VAL A 1 289 ? 35.719 31.281 11.391 1 94.12 289 VAL A N 1
ATOM 2311 C CA . VAL A 1 289 ? 36.062 30.922 10.023 1 94.12 289 VAL A CA 1
ATOM 2312 C C . VAL A 1 289 ? 37.469 31.438 9.719 1 94.12 289 VAL A C 1
ATOM 2314 O O . VAL A 1 289 ? 38.281 30.734 9.117 1 94.12 289 VAL A O 1
ATOM 2317 N N . ASP A 1 290 ? 37.781 32.594 10.094 1 92.31 290 ASP A N 1
ATOM 2318 C CA . ASP A 1 290 ? 39.094 33.188 9.852 1 92.31 290 ASP A CA 1
ATOM 2319 C C . ASP A 1 290 ? 40.188 32.375 10.547 1 92.31 290 ASP A C 1
ATOM 2321 O O . ASP A 1 290 ? 41.25 32.125 9.969 1 92.31 290 ASP A O 1
ATOM 2325 N N . ALA A 1 291 ? 39.938 32.031 11.75 1 91.81 291 ALA A N 1
ATOM 2326 C CA . ALA A 1 291 ? 40.906 31.219 12.5 1 91.81 291 ALA A CA 1
ATOM 2327 C C . ALA A 1 291 ? 41.094 29.844 11.875 1 91.81 291 ALA A C 1
ATOM 2329 O O . ALA A 1 291 ? 42.188 29.281 11.891 1 91.81 291 ALA A O 1
ATOM 2330 N N . THR A 1 292 ? 40.031 29.266 11.391 1 90.75 292 THR A N 1
ATOM 2331 C CA . THR A 1 292 ? 40.094 27.984 10.719 1 90.75 292 THR A CA 1
ATOM 2332 C C . THR A 1 292 ? 40.938 28.078 9.453 1 90.75 292 THR A C 1
ATOM 2334 O O . THR A 1 292 ? 41.75 27.188 9.164 1 90.75 292 THR A O 1
ATOM 2337 N N . ARG A 1 293 ? 40.75 29.141 8.719 1 87.12 293 ARG A N 1
ATOM 2338 C CA . ARG A 1 293 ? 41.469 29.344 7.469 1 87.12 293 ARG A CA 1
ATOM 2339 C C . ARG A 1 293 ? 42.938 29.594 7.734 1 87.12 293 ARG A C 1
ATOM 2341 O O . ARG A 1 293 ? 43.812 29.172 6.961 1 87.12 293 ARG A O 1
ATOM 2348 N N . LYS A 1 294 ? 43.219 30.312 8.656 1 83.5 294 LYS A N 1
ATOM 2349 C CA . LYS A 1 294 ? 44.594 30.641 9 1 83.5 294 LYS A CA 1
ATOM 2350 C C . LYS A 1 294 ? 45.406 29.391 9.344 1 83.5 294 LYS A C 1
ATOM 2352 O O . LYS A 1 294 ? 46.594 29.312 9.047 1 83.5 294 LYS A O 1
ATOM 2357 N N . ASN A 1 295 ? 44.781 28.469 9.938 1 75.69 295 ASN A N 1
ATOM 2358 C CA . ASN A 1 295 ? 45.438 27.25 10.375 1 75.69 295 ASN A CA 1
ATOM 2359 C C . ASN A 1 295 ? 45.375 26.156 9.32 1 75.69 295 ASN A C 1
ATOM 2361 O O . ASN A 1 295 ? 45.531 24.969 9.633 1 75.69 295 ASN A O 1
ATOM 2365 N N . LYS A 1 296 ? 44.969 26.453 8.094 1 67.31 296 LYS A N 1
ATOM 2366 C CA . LYS A 1 296 ? 44.75 25.5 7.016 1 67.31 296 LYS A CA 1
ATOM 2367 C C . LYS A 1 296 ? 46.031 24.703 6.738 1 67.31 296 LYS A C 1
ATOM 2369 O O . LYS A 1 296 ? 45.969 23.547 6.324 1 67.31 296 LYS A O 1
ATOM 2374 N N . HIS A 1 297 ? 47.188 25.328 6.938 1 61.25 297 HIS A N 1
ATOM 2375 C CA . HIS A 1 297 ? 48.469 24.703 6.617 1 61.25 297 HIS A CA 1
ATOM 2376 C C . HIS A 1 297 ? 49.031 23.969 7.828 1 61.25 297 HIS A C 1
ATOM 2378 O O . HIS A 1 297 ? 50.125 23.359 7.746 1 61.25 297 HIS A O 1
ATOM 2384 N N . ALA A 1 298 ? 48.281 24.047 8.984 1 60.41 298 ALA A N 1
ATOM 2385 C CA . ALA A 1 298 ? 48.75 23.344 10.172 1 60.41 298 ALA A CA 1
ATOM 2386 C C . ALA A 1 298 ? 48.562 21.828 10.039 1 60.41 298 ALA A C 1
ATOM 2388 O O . ALA A 1 298 ? 47.719 21.375 9.258 1 60.41 298 ALA A O 1
ATOM 2389 N N . PRO A 1 299 ? 49.375 21.062 10.625 1 59.91 299 PRO A N 1
ATOM 2390 C CA . PRO A 1 299 ? 49.25 19.609 10.531 1 59.91 299 PRO A CA 1
ATOM 2391 C C . PRO A 1 299 ? 47.844 19.125 10.82 1 59.91 299 PRO A C 1
ATOM 2393 O O . PRO A 1 299 ? 47.062 19.828 11.477 1 59.91 299 PRO A O 1
ATOM 2396 N N . ALA A 1 300 ? 47.406 18.016 10.258 1 63.62 300 ALA A N 1
ATOM 2397 C CA . ALA A 1 300 ? 46.094 17.406 10.352 1 63.62 300 ALA A CA 1
ATOM 2398 C C . ALA A 1 300 ? 45.656 17.234 11.812 1 63.62 300 ALA A C 1
ATOM 2400 O O . ALA A 1 300 ? 46.469 16.781 12.641 1 63.62 300 ALA A O 1
ATOM 2401 N N . ILE A 1 301 ? 44.656 18 12.219 1 67.44 301 ILE A N 1
ATOM 2402 C CA . ILE A 1 301 ? 44.094 17.891 13.562 1 67.44 301 ILE A CA 1
ATOM 2403 C C . ILE A 1 301 ? 43.5 16.5 13.758 1 67.44 301 ILE A C 1
ATOM 2405 O O . ILE A 1 301 ? 42.719 16.031 12.938 1 67.44 301 ILE A O 1
ATOM 2409 N N . GLY A 1 302 ? 44.125 15.711 14.586 1 64.56 302 GLY A N 1
ATOM 2410 C CA . GLY A 1 302 ? 43.656 14.367 14.875 1 64.56 302 GLY A CA 1
ATOM 2411 C C . GLY A 1 302 ? 42.469 14.336 15.773 1 64.56 302 GLY A C 1
ATOM 2412 O O . GLY A 1 302 ? 41.969 15.383 16.203 1 64.56 302 GLY A O 1
ATOM 2413 N N . ALA A 1 303 ? 41.875 13.305 16.016 1 77.81 303 ALA A N 1
ATOM 2414 C CA . ALA A 1 303 ? 40.719 12.992 16.875 1 77.81 303 ALA A CA 1
ATOM 2415 C C . ALA A 1 303 ? 40.969 13.461 18.297 1 77.81 303 ALA A C 1
ATOM 2417 O O . ALA A 1 303 ? 40.031 13.961 18.953 1 77.81 303 ALA A O 1
ATOM 2418 N N . THR A 1 304 ? 42.219 13.555 18.672 1 82.31 304 THR A N 1
ATOM 2419 C CA . THR A 1 304 ? 42.562 13.883 20.047 1 82.31 304 THR A CA 1
ATOM 2420 C C . THR A 1 304 ? 42.406 15.375 20.312 1 82.31 304 THR A C 1
ATOM 2422 O O . THR A 1 304 ? 41.875 15.781 21.359 1 82.31 304 THR A O 1
ATOM 2425 N N . GLU A 1 305 ? 42.906 16.156 19.422 1 86.75 305 GLU A N 1
ATOM 2426 C CA . GLU A 1 305 ? 42.781 17.594 19.578 1 86.75 305 GLU A CA 1
ATOM 2427 C C . GLU A 1 305 ? 41.312 18.031 19.594 1 86.75 305 GLU A C 1
ATOM 2429 O O . GLU A 1 305 ? 40.938 18.953 20.312 1 86.75 305 GLU A O 1
ATOM 2434 N N . LEU A 1 306 ? 40.531 17.438 18.797 1 90.88 306 LEU A N 1
ATOM 2435 C CA . LEU A 1 306 ? 39.094 17.734 18.766 1 90.88 306 LEU A CA 1
ATOM 2436 C C . LEU A 1 306 ? 38.438 17.375 20.094 1 90.88 306 LEU A C 1
ATOM 2438 O O . LEU A 1 306 ? 37.625 18.156 20.625 1 90.88 306 LEU A O 1
ATOM 2442 N N . GLU A 1 307 ? 38.781 16.266 20.625 1 90.88 307 GLU A N 1
ATOM 2443 C CA . GLU A 1 307 ? 38.219 15.82 21.906 1 90.88 307 GLU A CA 1
ATOM 2444 C C . GLU A 1 307 ? 38.656 16.734 23.047 1 90.88 307 GLU A C 1
ATOM 2446 O O . GLU A 1 307 ? 37.844 17.031 23.938 1 90.88 307 GLU A O 1
ATOM 2451 N N . ASP A 1 308 ? 39.875 17.141 22.922 1 91.69 308 ASP A N 1
ATOM 2452 C CA . ASP A 1 308 ? 40.406 18.031 23.953 1 91.69 308 ASP A CA 1
ATOM 2453 C C . ASP A 1 308 ? 39.719 19.391 23.922 1 91.69 308 ASP A C 1
ATOM 2455 O O . ASP A 1 308 ? 39.375 19.953 24.953 1 91.69 308 ASP A O 1
ATOM 2459 N N . ALA A 1 309 ? 39.562 19.875 22.75 1 93.56 309 ALA A N 1
ATOM 2460 C CA . ALA A 1 309 ? 38.875 21.156 22.609 1 93.56 309 ALA A CA 1
ATOM 2461 C C . ALA A 1 309 ? 37.469 21.109 23.156 1 93.56 309 ALA A C 1
ATOM 2463 O O . ALA A 1 309 ? 37 22.047 23.797 1 93.56 309 ALA A O 1
ATOM 2464 N N . TYR A 1 310 ? 36.781 20.047 22.875 1 93.75 310 TYR A N 1
ATOM 2465 C CA . TYR A 1 310 ? 35.406 19.875 23.406 1 93.75 310 TYR A CA 1
ATOM 2466 C C . TYR A 1 310 ? 35.438 19.797 24.922 1 93.75 310 TYR A C 1
ATOM 2468 O O . TYR A 1 310 ? 34.562 20.406 25.578 1 93.75 310 TYR A O 1
ATOM 2476 N N . GLN A 1 311 ? 36.344 19.047 25.438 1 92.25 311 GLN A N 1
ATOM 2477 C CA . GLN A 1 311 ? 36.438 18.875 26.891 1 92.25 311 GLN A CA 1
ATOM 2478 C C . GLN A 1 311 ? 36.688 20.219 27.578 1 92.25 311 GLN A C 1
ATOM 2480 O O . GLN A 1 311 ? 36.094 20.484 28.641 1 92.25 311 GLN A O 1
ATOM 2485 N N . ASP A 1 312 ? 37.5 20.938 27 1 93.06 312 ASP A N 1
ATOM 2486 C CA . ASP A 1 312 ? 37.781 22.266 27.547 1 93.06 312 ASP A CA 1
ATOM 2487 C C . ASP A 1 312 ? 36.5 23.109 27.609 1 93.06 312 ASP A C 1
ATOM 2489 O O . ASP A 1 312 ? 36.281 23.828 28.578 1 93.06 312 ASP A O 1
ATOM 2493 N N . LEU A 1 313 ? 35.75 23.031 26.594 1 94.19 313 LEU A N 1
ATOM 2494 C CA . LEU A 1 313 ? 34.5 23.766 26.562 1 94.19 313 LEU A CA 1
ATOM 2495 C C . LEU A 1 313 ? 33.531 23.234 27.594 1 94.19 313 LEU A C 1
ATOM 2497 O O . LEU A 1 313 ? 32.875 24.016 28.312 1 94.19 313 LEU A O 1
ATOM 2501 N N . GLU A 1 314 ? 33.344 21.938 27.656 1 91.25 314 GLU A N 1
ATOM 2502 C CA . GLU A 1 314 ? 32.469 21.328 28.641 1 91.25 314 GLU A CA 1
ATOM 2503 C C . GLU A 1 314 ? 32.844 21.719 30.062 1 91.25 314 GLU A C 1
ATOM 2505 O O . GLU A 1 314 ? 31.953 22.016 30.875 1 91.25 314 GLU A O 1
ATOM 2510 N N . ASP A 1 315 ? 34.125 21.719 30.281 1 89.44 315 ASP A N 1
ATOM 2511 C CA . ASP A 1 315 ? 34.594 22.078 31.609 1 89.44 315 ASP A CA 1
ATOM 2512 C C . ASP A 1 315 ? 34.281 23.547 31.922 1 89.44 315 ASP A C 1
ATOM 2514 O O . ASP A 1 315 ? 33.906 23.875 33.062 1 89.44 315 ASP A O 1
ATOM 2518 N N . ALA A 1 316 ? 34.438 24.328 30.969 1 89.44 316 ALA A N 1
ATOM 2519 C CA . ALA A 1 316 ? 34.125 25.75 31.156 1 89.44 316 ALA A CA 1
ATOM 2520 C C . ALA A 1 316 ? 32.656 25.938 31.484 1 89.44 316 ALA A C 1
ATOM 2522 O O . ALA A 1 316 ? 32.281 26.75 32.312 1 89.44 316 ALA A O 1
ATOM 2523 N N . ILE A 1 317 ? 31.828 25.203 30.797 1 88.62 317 ILE A N 1
ATOM 2524 C CA . ILE A 1 317 ? 30.391 25.297 31.016 1 88.62 317 ILE A CA 1
ATOM 2525 C C . ILE A 1 317 ? 30.031 24.75 32.375 1 88.62 317 ILE A C 1
ATOM 2527 O O . ILE A 1 317 ? 29.234 25.328 33.125 1 88.62 317 ILE A O 1
ATOM 2531 N N . CYS A 1 318 ? 30.656 23.656 32.75 1 84.44 318 CYS A N 1
ATOM 2532 C CA . CYS A 1 318 ? 30.406 23.047 34.062 1 84.44 318 CYS A CA 1
ATOM 2533 C C . CYS A 1 318 ? 30.875 23.953 35.188 1 84.44 318 CYS A C 1
ATOM 2535 O O . CYS A 1 318 ? 30.234 24.016 36.219 1 84.44 318 CYS A O 1
ATOM 2537 N N . ASP A 1 319 ? 31.953 24.562 34.906 1 81.12 319 ASP A N 1
ATOM 2538 C CA . ASP A 1 319 ? 32.469 25.484 35.906 1 81.12 319 ASP A CA 1
ATOM 2539 C C . ASP A 1 319 ? 31.547 26.688 36.094 1 81.12 319 ASP A C 1
ATOM 2541 O O . ASP A 1 319 ? 31.438 27.234 37.188 1 81.12 319 ASP A O 1
ATOM 2545 N N . ALA A 1 320 ? 31 27 35.062 1 79.38 320 ALA A N 1
ATOM 2546 C CA . ALA A 1 320 ? 30.078 28.141 35.094 1 79.38 320 ALA A CA 1
ATOM 2547 C C . ALA A 1 320 ? 28.781 27.766 35.812 1 79.38 320 ALA A C 1
ATOM 2549 O O . ALA A 1 320 ? 28.109 28.625 36.375 1 79.38 320 ALA A O 1
ATOM 2550 N N . ILE A 1 321 ? 28.469 26.453 35.688 1 76.94 321 ILE A N 1
ATOM 2551 C CA . ILE A 1 321 ? 27.219 25.969 36.281 1 76.94 321 ILE A CA 1
ATOM 2552 C C . ILE A 1 321 ? 27.5 25.344 37.625 1 76.94 321 ILE A C 1
ATOM 2554 O O . ILE A 1 321 ? 28.469 24.594 37.781 1 76.94 321 ILE A O 1
ATOM 2558 N N . CYS A 1 322 ? 27.328 25.938 38.812 1 58.53 322 CYS A N 1
ATOM 2559 C CA . CYS A 1 322 ? 27.672 25.406 40.125 1 58.53 322 CYS A CA 1
ATOM 2560 C C . CYS A 1 322 ? 26.984 24.062 40.344 1 58.53 322 CYS A C 1
ATOM 2562 O O . CYS A 1 322 ? 27.562 23.156 40.969 1 58.53 322 CYS A O 1
ATOM 2564 N N . ASN A 1 323 ? 25.594 23.938 40.5 1 51.09 323 ASN A N 1
ATOM 2565 C CA . ASN A 1 323 ? 24.797 22.891 41.156 1 51.09 323 ASN A CA 1
ATOM 2566 C C . ASN A 1 323 ? 24.25 21.891 40.125 1 51.09 323 ASN A C 1
ATOM 2568 O O . ASN A 1 323 ? 23.422 22.25 39.312 1 51.09 323 ASN A O 1
ATOM 2572 N N . ASP A 1 324 ? 25.031 21 39.75 1 49.66 324 ASP A N 1
ATOM 2573 C CA . ASP A 1 324 ? 24.469 19.953 38.875 1 49.66 324 ASP A CA 1
ATOM 2574 C C . ASP A 1 324 ? 23.375 19.188 39.625 1 49.66 324 ASP A C 1
ATOM 2576 O O . ASP A 1 324 ? 23.578 18.031 40.031 1 49.66 324 ASP A O 1
ATOM 2580 N N . SER A 1 325 ? 22.688 19.688 40.531 1 43.53 325 SER A N 1
ATOM 2581 C CA . SER A 1 325 ? 21.812 18.906 41.375 1 43.53 325 SER A CA 1
ATOM 2582 C C . SER A 1 325 ? 20.859 18.031 40.594 1 43.53 325 SER A C 1
ATOM 2584 O O . SER A 1 325 ? 20.203 17.156 41.125 1 43.53 325 SER A O 1
ATOM 2586 N N . ASP A 1 326 ? 20.203 18.516 39.594 1 45.03 326 ASP A N 1
ATOM 2587 C CA . ASP A 1 326 ? 19.062 17.719 39.125 1 45.03 326 ASP A CA 1
ATOM 2588 C C . ASP A 1 326 ? 19.5 16.547 38.281 1 45.03 326 ASP A C 1
ATOM 2590 O O . ASP A 1 326 ? 20.203 16.734 37.281 1 45.03 326 ASP A O 1
ATOM 2594 N N . MET A 1 327 ? 19.5 15.344 38.844 1 43.19 327 MET A N 1
ATOM 2595 C CA . MET A 1 327 ? 19.812 14.023 38.312 1 43.19 327 MET A CA 1
ATOM 2596 C C . MET A 1 327 ? 19.328 13.898 36.875 1 43.19 327 MET A C 1
ATOM 2598 O O . MET A 1 327 ? 19.891 13.148 36.062 1 43.19 327 MET A O 1
ATOM 2602 N N . SER A 1 328 ? 18.141 14.344 36.594 1 47 328 SER A N 1
ATOM 2603 C CA . SER A 1 328 ? 17.531 14.117 35.281 1 47 328 SER A CA 1
ATOM 2604 C C . SER A 1 328 ? 18.344 14.75 34.188 1 47 328 SER A C 1
ATOM 2606 O O . SER A 1 328 ? 18.438 14.203 33.062 1 47 328 SER A O 1
ATOM 2608 N N . HIS A 1 329 ? 19.047 15.891 34.5 1 52.69 329 HIS A N 1
ATOM 2609 C CA . HIS A 1 329 ? 19.844 16.594 33.5 1 52.69 329 HIS A CA 1
ATOM 2610 C C . HIS A 1 329 ? 21.219 15.961 33.312 1 52.69 329 HIS A C 1
ATOM 2612 O O . HIS A 1 329 ? 21.922 16.266 32.344 1 52.69 329 HIS A O 1
ATOM 2618 N N . ARG A 1 330 ? 21.5 15.109 34.281 1 53.97 330 ARG A N 1
ATOM 2619 C CA . ARG A 1 330 ? 22.828 14.516 34.281 1 53.97 330 ARG A CA 1
ATOM 2620 C C . ARG A 1 330 ? 23 13.578 33.094 1 53.97 330 ARG A C 1
ATOM 2622 O O . ARG A 1 330 ? 24.094 13.438 32.531 1 53.97 330 ARG A O 1
ATOM 2629 N N . CYS A 1 331 ? 21.844 13.023 32.656 1 66.31 331 CYS A N 1
ATOM 2630 C CA . CYS A 1 331 ? 22.016 12.016 31.625 1 66.31 331 CYS A CA 1
ATOM 2631 C C . CYS A 1 331 ? 21.766 12.609 30.25 1 66.31 331 CYS A C 1
ATOM 2633 O O . CYS A 1 331 ? 22 11.945 29.234 1 66.31 331 CYS A O 1
ATOM 2635 N N . MET A 1 332 ? 21.531 13.93 30.234 1 79.44 332 MET A N 1
ATOM 2636 C CA . MET A 1 332 ? 21.312 14.562 28.953 1 79.44 332 MET A CA 1
ATOM 2637 C C . MET A 1 332 ? 22.594 15.211 28.438 1 79.44 332 MET A C 1
ATOM 2639 O O . MET A 1 332 ? 23.469 15.57 29.234 1 79.44 332 MET A O 1
ATOM 2643 N N . PRO A 1 333 ? 22.672 15.375 27.219 1 87.06 333 PRO A N 1
ATOM 2644 C CA . PRO A 1 333 ? 23.828 16.094 26.688 1 87.06 333 PRO A CA 1
ATOM 2645 C C . PRO A 1 333 ? 23.938 17.516 27.25 1 87.06 333 PRO A C 1
ATOM 2647 O O . PRO A 1 333 ? 22.922 18.172 27.484 1 87.06 333 PRO A O 1
ATOM 2650 N N . LYS A 1 334 ? 25.141 17.969 27.422 1 87.81 334 LYS A N 1
ATOM 2651 C CA . LYS A 1 334 ? 25.359 19.281 28.031 1 87.81 334 LYS A CA 1
ATOM 2652 C C . LYS A 1 334 ? 25.422 20.375 26.953 1 87.81 334 LYS A C 1
ATOM 2654 O O . LYS A 1 334 ? 25.156 21.531 27.234 1 87.81 334 LYS A O 1
ATOM 2659 N N . ILE A 1 335 ? 25.891 19.969 25.844 1 92.12 335 ILE A N 1
ATOM 2660 C CA . ILE A 1 335 ? 26.047 20.922 24.75 1 92.12 335 ILE A CA 1
ATOM 2661 C C . ILE A 1 335 ? 25.328 20.406 23.516 1 92.12 335 ILE A C 1
ATOM 2663 O O . ILE A 1 335 ? 25.406 19.219 23.188 1 92.12 335 ILE A O 1
ATOM 2667 N N . TYR A 1 336 ? 24.578 21.328 22.938 1 94.31 336 TYR A N 1
ATOM 2668 C CA . TYR A 1 336 ? 23.906 21 21.688 1 94.31 336 TYR A CA 1
ATOM 2669 C C . TYR A 1 336 ? 24.375 21.906 20.547 1 94.31 336 TYR A C 1
ATOM 2671 O O . TYR A 1 336 ? 24.656 23.094 20.781 1 94.31 336 TYR A O 1
ATOM 2679 N N . ILE A 1 337 ? 24.484 21.391 19.344 1 94.06 337 ILE A N 1
ATOM 2680 C CA . ILE A 1 337 ? 24.75 22.172 18.156 1 94.06 337 ILE A CA 1
ATOM 2681 C C . ILE A 1 337 ? 23.578 22.078 17.188 1 94.06 337 ILE A C 1
ATOM 2683 O O . ILE A 1 337 ? 23.062 20.969 16.938 1 94.06 337 ILE A O 1
ATOM 2687 N N . MET A 1 338 ? 23.094 23.156 16.781 1 93.56 338 MET A N 1
ATOM 2688 C CA . MET A 1 338 ? 22.031 23.172 15.781 1 93.56 338 MET A CA 1
ATOM 2689 C C . MET A 1 338 ? 22.562 23.578 14.414 1 93.56 338 MET A C 1
ATOM 2691 O O . MET A 1 338 ? 23.141 24.656 14.258 1 93.56 338 MET A O 1
ATOM 2695 N N . TRP A 1 339 ? 22.438 22.672 13.461 1 89.81 339 TRP A N 1
ATOM 2696 C CA . TRP A 1 339 ? 22.703 22.969 12.055 1 89.81 339 TRP A CA 1
ATOM 2697 C C . TRP A 1 339 ? 21.406 23.234 11.305 1 89.81 339 TRP A C 1
ATOM 2699 O O . TRP A 1 339 ? 20.797 22.312 10.734 1 89.81 339 TRP A O 1
ATOM 2709 N N . ASP A 1 340 ? 20.969 24.438 11.234 1 87.81 340 ASP A N 1
ATOM 2710 C CA . ASP A 1 340 ? 19.719 24.797 10.578 1 87.81 340 ASP A CA 1
ATOM 2711 C C . ASP A 1 340 ? 19.891 24.859 9.062 1 87.81 340 ASP A C 1
ATOM 2713 O O . ASP A 1 340 ? 20.953 25.234 8.57 1 87.81 340 ASP A O 1
ATOM 2717 N N . ASP A 1 341 ? 18.906 24.453 8.328 1 81 341 ASP A N 1
ATOM 2718 C CA . ASP A 1 341 ? 18.891 24.406 6.867 1 81 341 ASP A CA 1
ATOM 2719 C C . ASP A 1 341 ? 20.062 23.594 6.332 1 81 341 ASP A C 1
ATOM 2721 O O . ASP A 1 341 ? 20.781 24.047 5.445 1 81 341 ASP A O 1
ATOM 2725 N N . ALA A 1 342 ? 20.25 22.406 6.934 1 77 342 ALA A N 1
ATOM 2726 C CA . ALA A 1 342 ? 21.391 21.531 6.672 1 77 342 ALA A CA 1
ATOM 2727 C C . ALA A 1 342 ? 21.328 20.953 5.262 1 77 342 ALA A C 1
ATOM 2729 O O . ALA A 1 342 ? 22.328 20.438 4.746 1 77 342 ALA A O 1
ATOM 2730 N N . HIS A 1 343 ? 20.188 21.016 4.652 1 69.19 343 HIS A N 1
ATOM 2731 C CA . HIS A 1 343 ? 20.047 20.453 3.312 1 69.19 343 HIS A CA 1
ATOM 2732 C C . HIS A 1 343 ? 20.953 21.172 2.318 1 69.19 343 HIS A C 1
ATOM 2734 O O . HIS A 1 343 ? 21.312 20.609 1.284 1 69.19 343 HIS A O 1
ATOM 2740 N N . TYR A 1 344 ? 21.344 22.344 2.613 1 65.25 344 TYR A N 1
ATOM 2741 C CA . TYR A 1 344 ? 22.219 23.109 1.732 1 65.25 344 TYR A CA 1
ATOM 2742 C C . TYR A 1 344 ? 23.641 22.547 1.75 1 65.25 344 TYR A C 1
ATOM 2744 O O . TYR A 1 344 ? 24.438 22.844 0.851 1 65.25 344 TYR A O 1
ATOM 2752 N N . LEU A 1 345 ? 23.922 21.75 2.775 1 66.31 345 LEU A N 1
ATOM 2753 C CA . LEU A 1 345 ? 25.219 21.094 2.82 1 66.31 345 LEU A CA 1
ATOM 2754 C C . LEU A 1 345 ? 25.297 19.969 1.802 1 66.31 345 LEU A C 1
ATOM 2756 O O . LEU A 1 345 ? 26.391 19.547 1.405 1 66.31 345 LEU A O 1
ATOM 2760 N N . GLY A 1 346 ? 24.125 19.359 1.465 1 57.59 346 GLY A N 1
ATOM 2761 C CA . GLY A 1 346 ? 24.094 18.266 0.512 1 57.59 346 GLY A CA 1
ATOM 2762 C C . GLY A 1 346 ? 24.062 18.719 -0.932 1 57.59 346 GLY A C 1
ATOM 2763 O O . GLY A 1 346 ? 24.312 17.938 -1.847 1 57.59 346 GLY A O 1
ATOM 2764 N N . LYS A 1 347 ? 23.469 19.922 -1.311 1 48.59 347 LYS A N 1
ATOM 2765 C CA . LYS A 1 347 ? 23.297 20.391 -2.68 1 48.59 347 LYS A CA 1
ATOM 2766 C C . LYS A 1 347 ? 24.641 20.578 -3.375 1 48.59 347 LYS A C 1
ATOM 2768 O O . LYS A 1 347 ? 24.734 20.516 -4.602 1 48.59 347 LYS A O 1
ATOM 2773 N N . GLY A 1 348 ? 25.594 21.047 -2.75 1 38 348 GLY A N 1
ATOM 2774 C CA . GLY A 1 348 ? 26.766 21.406 -3.523 1 38 348 GLY A CA 1
ATOM 2775 C C . GLY A 1 348 ? 27.203 20.312 -4.496 1 38 348 GLY A C 1
ATOM 2776 O O . GLY A 1 348 ? 27.562 20.609 -5.641 1 38 348 GLY A O 1
ATOM 2777 N N . LEU A 1 349 ? 27.828 19.281 -3.906 1 34.12 349 LEU A N 1
ATOM 2778 C CA . LEU A 1 349 ? 28.828 18.547 -4.68 1 34.12 349 LEU A CA 1
ATOM 2779 C C . LEU A 1 349 ? 28.156 17.562 -5.629 1 34.12 349 LEU A C 1
ATOM 2781 O O . LEU A 1 349 ? 28.797 16.656 -6.156 1 34.12 349 LEU A O 1
ATOM 2785 N N . CYS A 1 350 ? 26.922 17.453 -5.488 1 32.31 350 CYS A N 1
ATOM 2786 C CA . CYS A 1 350 ? 26.531 16.5 -6.52 1 32.31 350 CYS A CA 1
ATOM 2787 C C . CYS A 1 350 ? 26.688 17.109 -7.91 1 32.31 350 CYS A C 1
ATOM 2789 O O . CYS A 1 350 ? 25.734 17.641 -8.469 1 32.31 350 CYS A O 1
ATOM 2791 N N . SER A 1 351 ? 27.531 18.031 -8.117 1 28.39 351 SER A N 1
ATOM 2792 C CA . SER A 1 351 ? 27.703 18.281 -9.539 1 28.39 351 SER A CA 1
ATOM 2793 C C . SER A 1 351 ? 27.703 16.984 -10.336 1 28.39 351 SER A C 1
ATOM 2795 O O . SER A 1 351 ? 28.062 15.93 -9.805 1 28.39 351 SER A O 1
ATOM 2797 N N . GLU A 1 352 ? 27.047 17.047 -11.461 1 30.12 352 GLU A N 1
ATOM 2798 C CA . GLU A 1 352 ? 26.953 16.016 -12.484 1 30.12 352 GLU A CA 1
ATOM 2799 C C . GLU A 1 352 ? 28.188 15.102 -12.461 1 30.12 352 GLU A C 1
ATOM 2801 O O . GLU A 1 352 ? 28.078 13.898 -12.672 1 30.12 352 GLU A O 1
ATOM 2806 N N . LEU A 1 353 ? 29.344 15.766 -12.781 1 26.72 353 LEU A N 1
ATOM 2807 C CA . LEU A 1 353 ? 30.609 15.148 -13.172 1 26.72 353 LEU A CA 1
ATOM 2808 C C . LEU A 1 353 ? 31.297 14.492 -11.984 1 26.72 353 LEU A C 1
ATOM 2810 O O . LEU A 1 353 ? 32.188 13.656 -12.156 1 26.72 353 LEU A O 1
ATOM 2814 N N . HIS A 1 354 ? 31.375 15.172 -10.805 1 29.39 354 HIS A N 1
ATOM 2815 C CA . HIS A 1 354 ? 32.312 14.734 -9.766 1 29.39 354 HIS A CA 1
ATOM 2816 C C . HIS A 1 354 ? 31.625 13.773 -8.789 1 29.39 354 HIS A C 1
ATOM 2818 O O . HIS A 1 354 ? 31.016 14.211 -7.812 1 29.39 354 HIS A O 1
ATOM 2824 N N . LEU A 1 355 ? 31.109 12.719 -9.172 1 33.38 355 LEU A N 1
ATOM 2825 C CA . LEU A 1 355 ? 30.625 11.469 -8.594 1 33.38 355 LEU A CA 1
ATOM 2826 C C . LEU A 1 355 ? 31.281 11.211 -7.238 1 33.38 355 LEU A C 1
ATOM 2828 O O . LEU A 1 355 ? 30.828 10.352 -6.48 1 33.38 355 LEU A O 1
ATOM 2832 N N . GLN A 1 356 ? 32.594 11.68 -7.023 1 34.5 356 GLN A N 1
ATOM 2833 C CA . GLN A 1 356 ? 33.531 11.156 -6.035 1 34.5 356 GLN A CA 1
ATOM 2834 C C . GLN A 1 356 ? 33.406 11.891 -4.707 1 34.5 356 GLN A C 1
ATOM 2836 O O . GLN A 1 356 ? 34.094 11.578 -3.74 1 34.5 356 GLN A O 1
ATOM 2841 N N . ARG A 1 357 ? 32.719 13.094 -4.719 1 41.41 357 ARG A N 1
ATOM 2842 C CA . ARG A 1 357 ? 33 13.742 -3.443 1 41.41 357 ARG A CA 1
ATOM 2843 C C . ARG A 1 357 ? 31.922 13.438 -2.418 1 41.41 357 ARG A C 1
ATOM 2845 O O . ARG A 1 357 ? 30.734 13.445 -2.744 1 41.41 357 ARG A O 1
ATOM 2852 N N . GLU A 1 358 ? 32.344 12.945 -1.406 1 52.38 358 GLU A N 1
ATOM 2853 C CA . GLU A 1 358 ? 31.5 12.664 -0.245 1 52.38 358 GLU A CA 1
ATOM 2854 C C . GLU A 1 358 ? 30.766 13.922 0.218 1 52.38 358 GLU A C 1
ATOM 2856 O O . GLU A 1 358 ? 31.344 15 0.301 1 52.38 358 GLU A O 1
ATOM 2861 N N . PRO A 1 359 ? 29.5 13.992 0.244 1 62.06 359 PRO A N 1
ATOM 2862 C CA . PRO A 1 359 ? 28.766 15.148 0.759 1 62.06 359 PRO A CA 1
ATOM 2863 C C . PRO A 1 359 ? 29.281 15.617 2.117 1 62.06 359 PRO A C 1
ATOM 2865 O O . PRO A 1 359 ? 29.688 14.797 2.941 1 62.06 359 PRO A O 1
ATOM 2868 N N . ILE A 1 360 ? 29.375 16.922 2.24 1 70.56 360 ILE A N 1
ATOM 2869 C CA . ILE A 1 360 ? 29.906 17.531 3.453 1 70.56 360 ILE A CA 1
ATOM 2870 C C . ILE A 1 360 ? 29.125 17.016 4.668 1 70.56 360 ILE A C 1
ATOM 2872 O O . ILE A 1 360 ? 29.703 16.891 5.758 1 70.56 360 ILE A O 1
ATOM 2876 N N . CYS A 1 361 ? 27.859 16.781 4.43 1 70.88 361 CYS A N 1
ATOM 2877 C CA . CYS A 1 361 ? 27.047 16.266 5.535 1 70.88 361 CYS A CA 1
ATOM 2878 C C . CYS A 1 361 ? 27.578 14.938 6.035 1 70.88 361 CYS A C 1
ATOM 2880 O O . CYS A 1 361 ? 27.594 14.68 7.242 1 70.88 361 CYS A O 1
ATOM 2882 N N . SER A 1 362 ? 28.094 14.195 5.094 1 67.94 362 SER A N 1
ATOM 2883 C CA . SER A 1 362 ? 28.656 12.906 5.48 1 67.94 362 SER A CA 1
ATOM 2884 C C . SER A 1 362 ? 29.969 13.086 6.242 1 67.94 362 SER A C 1
ATOM 2886 O O . SER A 1 362 ? 30.266 12.32 7.16 1 67.94 362 SER A O 1
ATOM 2888 N N . ILE A 1 363 ? 30.719 14.047 5.824 1 73.31 363 ILE A N 1
ATOM 2889 C CA . ILE A 1 363 ? 31.969 14.336 6.5 1 73.31 363 ILE A CA 1
ATOM 2890 C C . ILE A 1 363 ? 31.703 14.859 7.91 1 73.31 363 ILE A C 1
ATOM 2892 O O . ILE A 1 363 ? 32.344 14.461 8.867 1 73.31 363 ILE A O 1
ATOM 2896 N N . LEU A 1 364 ? 30.75 15.734 7.992 1 79.81 364 LEU A N 1
ATOM 2897 C CA . LEU A 1 364 ? 30.359 16.281 9.289 1 79.81 364 LEU A CA 1
ATOM 2898 C C . LEU A 1 364 ? 29.875 15.18 10.227 1 79.81 364 LEU A C 1
ATOM 2900 O O . LEU A 1 364 ? 30.234 15.172 11.414 1 79.81 364 LEU A O 1
ATOM 2904 N N . GLU A 1 365 ? 29.125 14.312 9.766 1 74.69 365 GLU A N 1
ATOM 2905 C CA . GLU A 1 365 ? 28.625 13.195 10.57 1 74.69 365 GLU A CA 1
ATOM 2906 C C . GLU A 1 365 ? 29.781 12.328 11.07 1 74.69 365 GLU A C 1
ATOM 2908 O O . GLU A 1 365 ? 29.766 11.867 12.219 1 74.69 365 GLU A O 1
ATOM 2913 N N . ARG A 1 366 ? 30.781 12.141 10.211 1 72.94 366 ARG A N 1
ATOM 2914 C CA . ARG A 1 366 ? 31.938 11.344 10.594 1 72.94 366 ARG A CA 1
ATOM 2915 C C . ARG A 1 366 ? 32.719 12.023 11.719 1 72.94 366 ARG A C 1
ATOM 2917 O O . ARG A 1 366 ? 33.188 11.359 12.641 1 72.94 366 ARG A O 1
ATOM 2924 N N . VAL A 1 367 ? 32.812 13.219 11.531 1 80.75 367 VAL A N 1
ATOM 2925 C CA . VAL A 1 367 ? 33.562 13.977 12.531 1 80.75 367 VAL A CA 1
ATOM 2926 C C . VAL A 1 367 ? 32.781 13.969 13.852 1 80.75 367 VAL A C 1
ATOM 2928 O O . VAL A 1 367 ? 33.375 13.82 14.922 1 80.75 367 VAL A O 1
ATOM 2931 N N . LEU A 1 368 ? 31.484 14.133 13.789 1 82.81 368 LEU A N 1
ATOM 2932 C CA . LEU A 1 368 ? 30.656 14.125 14.992 1 82.81 368 LEU A CA 1
ATOM 2933 C C . LEU A 1 368 ? 30.672 12.75 15.648 1 82.81 368 LEU A C 1
ATOM 2935 O O . LEU A 1 368 ? 30.5 12.641 16.875 1 82.81 368 LEU A O 1
ATOM 2939 N N . PHE A 1 369 ? 30.906 11.828 14.844 1 75.69 369 PHE A N 1
ATOM 2940 C CA . PHE A 1 369 ? 30.984 10.469 15.367 1 75.69 369 PHE A CA 1
ATOM 2941 C C . PHE A 1 369 ? 32.219 10.305 16.266 1 75.69 369 PHE A C 1
ATOM 2943 O O . PHE A 1 369 ? 32.188 9.508 17.203 1 75.69 369 PHE A O 1
ATOM 2950 N N . ILE A 1 370 ? 33.219 11.047 15.938 1 75.44 370 ILE A N 1
ATOM 2951 C CA . ILE A 1 370 ? 34.406 11.031 16.781 1 75.44 370 ILE A CA 1
ATOM 2952 C C . ILE A 1 370 ? 34.031 11.461 18.203 1 75.44 370 ILE A C 1
ATOM 2954 O O . ILE A 1 370 ? 34.625 10.953 19.172 1 75.44 370 ILE A O 1
ATOM 2958 N N . LEU A 1 371 ? 33.094 12.266 18.297 1 81.81 371 LEU A N 1
ATOM 2959 C CA . LEU A 1 371 ? 32.688 12.82 19.578 1 81.81 371 LEU A CA 1
ATOM 2960 C C . LEU A 1 371 ? 31.516 12.047 20.172 1 81.81 371 LEU A C 1
ATOM 2962 O O . LEU A 1 371 ? 30.828 12.531 21.078 1 81.81 371 LEU A O 1
ATOM 2966 N N . ARG A 1 372 ? 31.156 10.836 19.766 1 74.94 372 ARG A N 1
ATOM 2967 C CA . ARG A 1 372 ? 29.953 10.078 20.094 1 74.94 372 ARG A CA 1
ATOM 2968 C C . ARG A 1 372 ? 29.922 9.758 21.594 1 74.94 372 ARG A C 1
ATOM 2970 O O . ARG A 1 372 ? 28.844 9.57 22.156 1 74.94 372 ARG A O 1
ATOM 2977 N N . ARG A 1 373 ? 31.125 9.789 22.203 1 73.75 373 ARG A N 1
ATOM 2978 C CA . ARG A 1 373 ? 31.172 9.398 23.609 1 73.75 373 ARG A CA 1
ATOM 2979 C C . ARG A 1 373 ? 31.141 10.625 24.516 1 73.75 373 ARG A C 1
ATOM 2981 O O . ARG A 1 373 ? 31.141 10.5 25.734 1 73.75 373 ARG A O 1
ATOM 2988 N N . LYS A 1 374 ? 31.109 11.703 23.875 1 82.31 374 LYS A N 1
ATOM 2989 C CA . LYS A 1 374 ? 31.062 12.953 24.625 1 82.31 374 LYS A CA 1
ATOM 2990 C C . LYS A 1 374 ? 29.609 13.414 24.828 1 82.31 374 LYS A C 1
ATOM 2992 O O . LYS A 1 374 ? 28.688 12.859 24.234 1 82.31 374 LYS A O 1
ATOM 2997 N N . ASN A 1 375 ? 29.406 14.328 25.688 1 86.06 375 ASN A N 1
ATOM 2998 C CA . ASN A 1 375 ? 28.078 14.859 25.984 1 86.06 375 ASN A CA 1
ATOM 2999 C C . ASN A 1 375 ? 27.672 15.938 24.984 1 86.06 375 ASN A C 1
ATOM 3001 O O . ASN A 1 375 ? 27.25 17.031 25.375 1 86.06 375 ASN A O 1
ATOM 3005 N N . LEU A 1 376 ? 27.891 15.594 23.781 1 89.69 376 LEU A N 1
ATOM 3006 C CA . LEU A 1 376 ? 27.531 16.469 22.672 1 89.69 376 LEU A CA 1
ATOM 3007 C C . LEU A 1 376 ? 26.406 15.852 21.844 1 89.69 376 LEU A C 1
ATOM 3009 O O . LEU A 1 376 ? 26.406 14.641 21.578 1 89.69 376 LEU A O 1
ATOM 3013 N N . PHE A 1 377 ? 25.406 16.688 21.547 1 91.12 377 PHE A N 1
ATOM 3014 C CA . PHE A 1 377 ? 24.328 16.25 20.672 1 91.12 377 PHE A CA 1
ATOM 3015 C C . PHE A 1 377 ? 24.062 17.281 19.594 1 91.12 377 PHE A C 1
ATOM 3017 O O . PHE A 1 377 ? 24.031 18.484 19.859 1 91.12 377 PHE A O 1
ATOM 3024 N N . SER A 1 378 ? 23.922 16.828 18.344 1 90.19 378 SER A N 1
ATOM 3025 C CA . SER A 1 378 ? 23.734 17.734 17.234 1 90.19 378 SER A CA 1
ATOM 3026 C C . SER A 1 378 ? 22.375 17.562 16.578 1 90.19 378 SER A C 1
ATOM 3028 O O . SER A 1 378 ? 21.891 16.438 16.422 1 90.19 378 SER A O 1
ATOM 3030 N N . PHE A 1 379 ? 21.734 18.703 16.25 1 90.25 379 PHE A N 1
ATOM 3031 C CA . PHE A 1 379 ? 20.484 18.719 15.5 1 90.25 379 PHE A CA 1
ATOM 3032 C C . PHE A 1 379 ? 20.75 19.125 14.047 1 90.25 379 PHE A C 1
ATOM 3034 O O . PHE A 1 379 ? 21.328 20.188 13.789 1 90.25 379 PHE A O 1
ATOM 3041 N N . PHE A 1 380 ? 20.359 18.266 13.18 1 86.38 380 PHE A N 1
ATOM 3042 C CA . PHE A 1 380 ? 20.312 18.656 11.781 1 86.38 380 PHE A CA 1
ATOM 3043 C C . PHE A 1 380 ? 18.891 19.016 11.375 1 86.38 380 PHE A C 1
ATOM 3045 O O . PHE A 1 380 ? 18.031 18.125 11.242 1 86.38 380 PHE A O 1
ATOM 3052 N N . VAL A 1 381 ? 18.625 20.281 11.242 1 83.69 381 VAL A N 1
ATOM 3053 C CA . VAL A 1 381 ? 17.266 20.75 10.961 1 83.69 381 VAL A CA 1
ATOM 3054 C C . VAL A 1 381 ? 17.109 21.016 9.469 1 83.69 381 VAL A C 1
ATOM 3056 O O . VAL A 1 381 ? 17.906 21.75 8.875 1 83.69 381 VAL A O 1
ATOM 3059 N N . SER A 1 382 ? 16.375 20.234 8.773 1 70 382 SER A N 1
ATOM 3060 C CA . SER A 1 382 ? 16.141 20.438 7.348 1 70 382 SER A CA 1
ATOM 3061 C C . SER A 1 382 ? 14.688 20.172 6.988 1 70 382 SER A C 1
ATOM 3063 O O . SER A 1 382 ? 13.984 19.453 7.715 1 70 382 SER A O 1
ATOM 3065 N N . THR A 1 383 ? 14.117 20.969 6.109 1 52.41 383 THR A N 1
ATOM 3066 C CA . THR A 1 383 ? 12.82 20.609 5.535 1 52.41 383 THR A CA 1
ATOM 3067 C C . THR A 1 383 ? 12.93 19.328 4.715 1 52.41 383 THR A C 1
ATOM 3069 O O . THR A 1 383 ? 11.938 18.625 4.523 1 52.41 383 THR A O 1
ATOM 3072 N N . SER A 1 384 ? 13.984 19.188 3.936 1 46.75 384 SER A N 1
ATOM 3073 C CA . SER A 1 384 ? 14.141 18.094 2.99 1 46.75 384 SER A CA 1
ATOM 3074 C C . SER A 1 384 ? 14.562 16.797 3.697 1 46.75 384 SER A C 1
ATOM 3076 O O . SER A 1 384 ? 15.414 16.828 4.59 1 46.75 384 SER A O 1
ATOM 3078 N N . GLY A 1 385 ? 13.703 15.984 3.988 1 43.12 385 GLY A N 1
ATOM 3079 C CA . GLY A 1 385 ? 13.945 14.664 4.539 1 43.12 385 GLY A CA 1
ATOM 3080 C C . GLY A 1 385 ? 15.07 13.922 3.84 1 43.12 385 GLY A C 1
ATOM 3081 O O . GLY A 1 385 ? 15.117 12.695 3.85 1 43.12 385 GLY A O 1
ATOM 3082 N N . HIS A 1 386 ? 15.602 14.438 2.764 1 40.25 386 HIS A N 1
ATOM 3083 C CA . HIS A 1 386 ? 16.531 13.57 2.043 1 40.25 386 HIS A CA 1
ATOM 3084 C C . HIS A 1 386 ? 17.5 12.898 2.996 1 40.25 386 HIS A C 1
ATOM 3086 O O . HIS A 1 386 ? 18.406 13.547 3.529 1 40.25 386 HIS A O 1
ATOM 3092 N N . PRO A 1 387 ? 16.938 12.07 3.742 1 35.81 387 PRO A N 1
ATOM 3093 C CA . PRO A 1 387 ? 18.125 11.453 4.32 1 35.81 387 PRO A CA 1
ATOM 3094 C C . PRO A 1 387 ? 19.094 10.938 3.262 1 35.81 387 PRO A C 1
ATOM 3096 O O . PRO A 1 387 ? 18.781 9.992 2.539 1 35.81 387 PRO A O 1
ATOM 3099 N N . THR A 1 388 ? 19.438 11.656 2.182 1 35.28 388 THR A N 1
ATOM 3100 C CA . THR A 1 388 ? 20.547 10.852 1.67 1 35.28 388 THR A CA 1
ATOM 3101 C C . THR A 1 388 ? 21.125 9.977 2.773 1 35.28 388 THR A C 1
ATOM 3103 O O . THR A 1 388 ? 21.391 10.453 3.881 1 35.28 388 THR A O 1
ATOM 3106 N N . PRO A 1 389 ? 20.641 8.766 2.793 1 34.19 389 PRO A N 1
ATOM 3107 C CA . PRO A 1 389 ? 21.453 8.141 3.844 1 34.19 389 PRO A CA 1
ATOM 3108 C C . PRO A 1 389 ? 22.719 8.93 4.164 1 34.19 389 PRO A C 1
ATOM 3110 O O . PRO A 1 389 ? 23.609 9.047 3.316 1 34.19 389 PRO A O 1
ATOM 3113 N N . LEU A 1 390 ? 22.531 10.156 4.664 1 31.38 390 LEU A N 1
ATOM 3114 C CA . LEU A 1 390 ? 23.719 10.773 5.258 1 31.38 390 LEU A CA 1
ATOM 3115 C C . LEU A 1 390 ? 24.672 9.719 5.797 1 31.38 390 LEU A C 1
ATOM 3117 O O . LEU A 1 390 ? 25.859 9.992 5.973 1 31.38 390 LEU A O 1
ATOM 3121 N N . VAL A 1 391 ? 24.109 9.047 6.82 1 28.7 391 VAL A N 1
ATOM 3122 C CA . VAL A 1 391 ? 25.125 8.07 7.203 1 28.7 391 VAL A CA 1
ATOM 3123 C C . VAL A 1 391 ? 25.344 7.082 6.062 1 28.7 391 VAL A C 1
ATOM 3125 O O . VAL A 1 391 ? 24.391 6.445 5.594 1 28.7 391 VAL A O 1
ATOM 3128 N N . PRO A 1 392 ? 26.203 7.34 5.281 1 28.33 392 PRO A N 1
ATOM 3129 C CA . PRO A 1 392 ? 26.562 6.191 4.445 1 28.33 392 PRO A CA 1
ATOM 3130 C C . PRO A 1 392 ? 26.016 4.871 4.988 1 28.33 392 PRO A C 1
ATOM 3132 O O . PRO A 1 392 ? 26.141 4.594 6.184 1 28.33 392 PRO A O 1
ATOM 3135 N N . THR A 1 393 ? 24.75 4.574 4.844 1 30.78 393 THR A N 1
ATOM 3136 C CA . THR A 1 393 ? 24.797 3.174 5.246 1 30.78 393 THR A CA 1
ATOM 3137 C C . THR A 1 393 ? 26.234 2.652 5.211 1 30.78 393 THR A C 1
ATOM 3139 O O . THR A 1 393 ? 26.891 2.697 4.168 1 30.78 393 THR A O 1
ATOM 3142 N N . PHE A 1 394 ? 26.938 3.006 6.18 1 28.17 394 PHE A N 1
ATOM 3143 C CA . PHE A 1 394 ? 28.188 2.266 6.227 1 28.17 394 PHE A CA 1
ATOM 3144 C C . PHE A 1 394 ? 28.078 0.965 5.441 1 28.17 394 PHE A C 1
ATOM 3146 O O . PHE A 1 394 ? 27.5 -0.01 5.922 1 28.17 394 PHE A O 1
ATOM 3153 N N . HIS A 1 395 ? 27.5 1.106 4.348 1 29.94 395 HIS A N 1
ATOM 3154 C CA . HIS A 1 395 ? 28.125 -0 3.631 1 29.94 395 HIS A CA 1
ATOM 3155 C C . HIS A 1 395 ? 29.578 -0.155 4.02 1 29.94 395 HIS A C 1
ATOM 3157 O O . HIS A 1 395 ? 30.375 0.782 3.875 1 29.94 395 HIS A O 1
ATOM 3163 N N . ILE A 1 396 ? 29.828 -0.773 5.086 1 28.55 396 ILE A N 1
ATOM 3164 C CA . ILE A 1 396 ? 31.188 -1.231 5.301 1 28.55 396 ILE A CA 1
ATOM 3165 C C . ILE A 1 396 ? 31.922 -1.321 3.965 1 28.55 396 ILE A C 1
ATOM 3167 O O . ILE A 1 396 ? 31.547 -2.111 3.096 1 28.55 396 ILE A O 1
ATOM 3171 N N . HIS A 1 397 ? 32.25 -0.266 3.439 1 26.78 397 HIS A N 1
ATOM 3172 C CA . HIS A 1 397 ? 33.312 -0.511 2.467 1 26.78 397 HIS A CA 1
ATOM 3173 C C . HIS A 1 397 ? 34.031 -1.822 2.758 1 26.78 397 HIS A C 1
ATOM 3175 O O . HIS A 1 397 ? 34.344 -2.127 3.914 1 26.78 397 HIS A O 1
ATOM 3181 N N . PRO A 1 398 ? 34.031 -2.699 1.937 1 27.09 398 PRO A N 1
ATOM 3182 C CA . PRO A 1 398 ? 34.781 -3.922 2.207 1 27.09 398 PRO A CA 1
ATOM 3183 C C . PRO A 1 398 ? 36.094 -3.652 2.934 1 27.09 398 PRO A C 1
ATOM 3185 O O . PRO A 1 398 ? 36.625 -4.535 3.617 1 27.09 398 PRO A O 1
ATOM 3188 N N . SER A 1 399 ? 36.938 -2.633 2.482 1 26 399 SER A N 1
ATOM 3189 C CA . SER A 1 399 ? 38.281 -2.594 3.053 1 26 399 SER A CA 1
ATOM 3190 C C . SER A 1 399 ? 38.219 -2.297 4.547 1 26 399 SER A C 1
ATOM 3192 O O . SER A 1 399 ? 39.188 -2.545 5.262 1 26 399 SER A O 1
ATOM 3194 N N . THR A 1 400 ? 37.844 -1.026 4.918 1 27.86 400 THR A N 1
ATOM 3195 C CA . THR A 1 400 ? 38.094 -0.799 6.332 1 27.86 400 THR A CA 1
ATOM 3196 C C . THR A 1 400 ? 37.188 -1.657 7.203 1 27.86 400 THR A C 1
ATOM 3198 O O . THR A 1 400 ? 35.969 -1.575 7.098 1 27.86 400 THR A O 1
ATOM 3201 N N . VAL A 1 401 ? 37.531 -2.836 7.555 1 28.61 401 VAL A N 1
ATOM 3202 C CA . VAL A 1 401 ? 37.344 -3.764 8.664 1 28.61 401 VAL A CA 1
ATOM 3203 C C . VAL A 1 401 ? 36.844 -2.998 9.891 1 28.61 401 VAL A C 1
ATOM 3205 O O . VAL A 1 401 ? 37.594 -2.84 10.867 1 28.61 401 VAL A O 1
ATOM 3208 N N . ILE A 1 402 ? 36.594 -1.711 9.852 1 30.11 402 ILE A N 1
ATOM 3209 C CA . ILE A 1 402 ? 36.531 -1.132 11.188 1 30.11 402 ILE A CA 1
ATOM 3210 C C . ILE A 1 402 ? 35.75 -2.053 12.117 1 30.11 402 ILE A C 1
ATOM 3212 O O . ILE A 1 402 ? 35 -2.912 11.656 1 30.11 402 ILE A O 1
ATOM 3216 N N . MET A 1 403 ? 35.469 -1.485 13.516 1 30.44 403 MET A N 1
ATOM 3217 C CA . MET A 1 403 ? 35.031 -2.223 14.703 1 30.44 403 MET A CA 1
ATOM 3218 C C . MET A 1 403 ? 33.812 -3.078 14.398 1 30.44 403 MET A C 1
ATOM 3220 O O . MET A 1 403 ? 32.938 -2.662 13.648 1 30.44 403 MET A O 1
ATOM 3224 N N . PRO A 1 404 ? 33.844 -4.398 14.492 1 34.28 404 PRO A N 1
ATOM 3225 C CA . PRO A 1 404 ? 32.812 -5.453 14.555 1 34.28 404 PRO A CA 1
ATOM 3226 C C . PRO A 1 404 ? 31.453 -4.922 14.953 1 34.28 404 PRO A C 1
ATOM 3228 O O . PRO A 1 404 ? 30.5 -5.699 15.078 1 34.28 404 PRO A O 1
ATOM 3231 N N . GLU A 1 405 ? 31.406 -3.678 15.703 1 37 405 GLU A N 1
ATOM 3232 C CA . GLU A 1 405 ? 30.219 -3.271 16.422 1 37 405 GLU A CA 1
ATOM 3233 C C . GLU A 1 405 ? 29.094 -2.883 15.469 1 37 405 GLU A C 1
ATOM 3235 O O . GLU A 1 405 ? 29.344 -2.412 14.359 1 37 405 GLU A O 1
ATOM 3240 N N . ILE A 1 406 ? 28 -3.393 15.594 1 40.44 406 ILE A N 1
ATOM 3241 C CA . ILE A 1 406 ? 26.703 -3.068 15 1 40.44 406 ILE A CA 1
ATOM 3242 C C . ILE A 1 406 ? 26.641 -1.578 14.672 1 40.44 406 ILE A C 1
ATOM 3244 O O . ILE A 1 406 ? 26.875 -0.736 15.539 1 40.44 406 ILE A O 1
ATOM 3248 N N . PRO A 1 407 ? 26.875 -1.249 13.477 1 46.81 407 PRO A N 1
ATOM 3249 C CA . PRO A 1 407 ? 26.781 0.179 13.172 1 46.81 407 PRO A CA 1
ATOM 3250 C C . PRO A 1 407 ? 25.703 0.887 13.992 1 46.81 407 PRO A C 1
ATOM 3252 O O . PRO A 1 407 ? 24.625 0.329 14.211 1 46.81 407 PRO A O 1
ATOM 3255 N N . PRO A 1 408 ? 26.203 1.906 14.781 1 54.94 408 PRO A N 1
ATOM 3256 C CA . PRO A 1 408 ? 25.219 2.617 15.594 1 54.94 408 PRO A CA 1
ATOM 3257 C C . PRO A 1 408 ? 24 3.047 14.781 1 54.94 408 PRO A C 1
ATOM 3259 O O . PRO A 1 408 ? 24.109 3.354 13.594 1 54.94 408 PRO A O 1
ATOM 3262 N N . LYS A 1 409 ? 22.984 2.691 15.203 1 62.31 409 LYS A N 1
ATOM 3263 C CA . LYS A 1 409 ? 21.719 3.131 14.633 1 62.31 409 LYS A CA 1
ATOM 3264 C C . LYS A 1 409 ? 21.547 4.637 14.781 1 62.31 409 LYS A C 1
ATOM 3266 O O . LYS A 1 409 ? 22 5.227 15.766 1 62.31 409 LYS A O 1
ATOM 3271 N N . SER A 1 410 ? 21.234 5.359 13.758 1 68.31 410 SER A N 1
ATOM 3272 C CA . SER A 1 410 ? 20.891 6.773 13.867 1 68.31 410 SER A CA 1
ATOM 3273 C C . SER A 1 410 ? 19.625 6.98 14.68 1 68.31 410 SER A C 1
ATOM 3275 O O . SER A 1 410 ? 18.719 6.137 14.672 1 68.31 410 SER A O 1
ATOM 3277 N N . VAL A 1 411 ? 19.688 7.988 15.539 1 77.62 411 VAL A N 1
ATOM 3278 C CA . VAL A 1 411 ? 18.453 8.383 16.219 1 77.62 411 VAL A CA 1
ATOM 3279 C C . VAL A 1 411 ? 17.391 8.75 15.188 1 77.62 411 VAL A C 1
ATOM 3281 O O . VAL A 1 411 ? 17.656 9.508 14.25 1 77.62 411 VAL A O 1
ATOM 3284 N N . PRO A 1 412 ? 16.203 8.203 15.273 1 80 412 PRO A N 1
ATOM 3285 C CA . PRO A 1 412 ? 15.156 8.578 14.32 1 80 412 PRO A CA 1
ATOM 3286 C C . PRO A 1 412 ? 14.867 10.078 14.328 1 80 412 PRO A C 1
ATOM 3288 O O . PRO A 1 412 ? 14.914 10.719 15.375 1 80 412 PRO A O 1
ATOM 3291 N N . PRO A 1 413 ? 14.602 10.594 13.227 1 83.94 413 PRO A N 1
ATOM 3292 C CA . PRO A 1 413 ? 14.289 12.023 13.156 1 83.94 413 PRO A CA 1
ATOM 3293 C C . PRO A 1 413 ? 13.094 12.414 14.023 1 83.94 413 PRO A C 1
ATOM 3295 O O . PRO A 1 413 ? 12.18 11.609 14.227 1 83.94 413 PRO A O 1
ATOM 3298 N N . PHE A 1 414 ? 13.203 13.609 14.523 1 89.5 414 PHE A N 1
ATOM 3299 C CA . PHE A 1 414 ? 12.078 14.172 15.266 1 89.5 414 PHE A CA 1
ATOM 3300 C C . PHE A 1 414 ? 11.062 14.805 14.32 1 89.5 414 PHE A C 1
ATOM 3302 O O . PHE A 1 414 ? 11.406 15.711 13.555 1 89.5 414 PHE A O 1
ATOM 3309 N N . THR A 1 415 ? 9.82 14.266 14.336 1 89.25 415 THR A N 1
ATOM 3310 C CA . THR A 1 415 ? 8.797 14.766 13.414 1 89.25 415 THR A CA 1
ATOM 3311 C C . THR A 1 415 ? 7.578 15.258 14.18 1 89.25 415 THR A C 1
ATOM 3313 O O . THR A 1 415 ? 6.617 15.75 13.578 1 89.25 415 THR A O 1
ATOM 3316 N N . ASP A 1 416 ? 7.559 15.281 15.516 1 91.75 416 ASP A N 1
ATOM 3317 C CA . ASP A 1 416 ? 6.359 15.516 16.312 1 91.75 416 ASP A CA 1
ATOM 3318 C C . ASP A 1 416 ? 6.219 17 16.672 1 91.75 416 ASP A C 1
ATOM 3320 O O . ASP A 1 416 ? 6.719 17.438 17.703 1 91.75 416 ASP A O 1
ATOM 3324 N N . PHE A 1 417 ? 5.496 17.75 15.906 1 91.5 417 PHE A N 1
ATOM 3325 C CA . PHE A 1 417 ? 5.371 19.188 16.125 1 91.5 417 PHE A CA 1
ATOM 3326 C C . PHE A 1 417 ? 3.938 19.562 16.484 1 91.5 417 PHE A C 1
ATOM 3328 O O . PHE A 1 417 ? 3.682 20.656 17 1 91.5 417 PHE A O 1
ATOM 3335 N N . GLY A 1 418 ? 2.965 18.703 16.219 1 88.88 418 GLY A N 1
ATOM 3336 C CA . GLY A 1 418 ? 1.576 18.969 16.562 1 88.88 418 GLY A CA 1
ATOM 3337 C C . GLY A 1 418 ? 0.921 19.984 15.648 1 88.88 418 GLY A C 1
ATOM 3338 O O . GLY A 1 418 ? 1.59 20.594 14.812 1 88.88 418 GLY A O 1
ATOM 3339 N N . PHE A 1 419 ? -0.446 20.172 15.734 1 91.19 419 PHE A N 1
ATOM 3340 C CA . PHE A 1 419 ? -1.277 21.141 15.023 1 91.19 419 PHE A CA 1
ATOM 3341 C C . PHE A 1 419 ? -2.168 21.906 16 1 91.19 419 PHE A C 1
ATOM 3343 O O . PHE A 1 419 ? -2.359 21.469 17.141 1 91.19 419 PHE A O 1
ATOM 3350 N N . ASP A 1 420 ? -2.584 23.078 15.656 1 92.88 420 ASP A N 1
ATOM 3351 C CA . ASP A 1 420 ? -3.641 23.859 16.297 1 92.88 420 ASP A CA 1
ATOM 3352 C C . ASP A 1 420 ? -3.209 24.359 17.672 1 92.88 420 ASP A C 1
ATOM 3354 O O . ASP A 1 420 ? -4.016 24.422 18.594 1 92.88 420 ASP A O 1
ATOM 3358 N N . HIS A 1 421 ? -1.925 24.594 17.812 1 89.62 421 HIS A N 1
ATOM 3359 C CA . HIS A 1 421 ? -1.413 25.109 19.094 1 89.62 421 HIS A CA 1
ATOM 3360 C C . HIS A 1 421 ? -2.01 26.469 19.422 1 89.62 421 HIS A C 1
ATOM 3362 O O . HIS A 1 421 ? -2.232 26.781 20.594 1 89.62 421 HIS A O 1
ATOM 3368 N N . LEU A 1 422 ? -2.299 27.172 18.438 1 89.56 422 LEU A N 1
ATOM 3369 C CA . LEU A 1 422 ? -2.699 28.562 18.656 1 89.56 422 LEU A CA 1
ATOM 3370 C C . LEU A 1 422 ? -4.219 28.688 18.719 1 89.56 422 LEU A C 1
ATOM 3372 O O . LEU A 1 422 ? -4.754 29.797 18.734 1 89.56 422 LEU A O 1
ATOM 3376 N N . MET A 1 423 ? -4.906 27.578 18.75 1 90.12 423 MET A N 1
ATOM 3377 C CA . MET A 1 423 ? -6.352 27.547 18.953 1 90.12 423 MET A CA 1
ATOM 3378 C C . MET A 1 423 ? -6.688 27.609 20.453 1 90.12 423 MET A C 1
ATOM 3380 O O . MET A 1 423 ? -7.852 27.766 20.812 1 90.12 423 MET A O 1
ATOM 3384 N N . ALA A 1 424 ? -5.676 27.594 21.219 1 82.44 424 ALA A N 1
ATOM 3385 C CA . ALA A 1 424 ? -5.922 27.609 22.656 1 82.44 424 ALA A CA 1
ATOM 3386 C C . ALA A 1 424 ? -6.809 28.797 23.047 1 82.44 424 ALA A C 1
ATOM 3388 O O . ALA A 1 424 ? -6.492 29.938 22.734 1 82.44 424 ALA A O 1
ATOM 3389 N N . GLY A 1 425 ? -7.93 28.547 23.641 1 79.56 425 GLY A N 1
ATOM 3390 C CA . GLY A 1 425 ? -8.867 29.578 24.047 1 79.56 425 GLY A CA 1
ATOM 3391 C C . GLY A 1 425 ? -9.898 29.906 22.984 1 79.56 425 GLY A C 1
ATOM 3392 O O . GLY A 1 425 ? -10.797 30.719 23.219 1 79.56 425 GLY A O 1
ATOM 3393 N N . ARG A 1 426 ? -9.797 29.266 21.812 1 85.25 426 ARG A N 1
ATOM 3394 C CA . ARG A 1 426 ? -10.703 29.531 20.703 1 85.25 426 ARG A CA 1
ATOM 3395 C C . ARG A 1 426 ? -11.383 28.25 20.234 1 85.25 426 ARG A C 1
ATOM 3397 O O . ARG A 1 426 ? -11.922 28.188 19.125 1 85.25 426 ARG A O 1
ATOM 3404 N N . GLN A 1 427 ? -11.375 27.281 21 1 85.38 427 GLN A N 1
ATOM 3405 C CA . GLN A 1 427 ? -11.922 25.969 20.625 1 85.38 427 GLN A CA 1
ATOM 3406 C C . GLN A 1 427 ? -13.414 26.078 20.328 1 85.38 427 GLN A C 1
ATOM 3408 O O . GLN A 1 427 ? -14.133 26.844 20.969 1 85.38 427 GLN A O 1
ATOM 3413 N N . VAL A 1 428 ? -13.734 25.297 19.406 1 82.12 428 VAL A N 1
ATOM 3414 C CA . VAL A 1 428 ? -15.148 25.266 19.062 1 82.12 428 VAL A CA 1
ATOM 3415 C C . VAL A 1 428 ? -15.969 24.781 20.25 1 82.12 428 VAL A C 1
ATOM 3417 O O . VAL A 1 428 ? -15.641 23.766 20.859 1 82.12 428 VAL A O 1
ATOM 3420 N N . GLY A 1 429 ? -17.016 25.438 20.625 1 72.25 429 GLY A N 1
ATOM 3421 C CA . GLY A 1 429 ? -17.875 25.062 21.734 1 72.25 429 GLY A CA 1
ATOM 3422 C C . GLY A 1 429 ? -17.578 25.844 23 1 72.25 429 GLY A C 1
ATOM 3423 O O . GLY A 1 429 ? -18.391 25.844 23.938 1 72.25 429 GLY A O 1
ATOM 3424 N N . MET A 1 430 ? -16.328 26.375 23.109 1 65.25 430 MET A N 1
ATOM 3425 C CA . MET A 1 430 ? -15.93 27.062 24.328 1 65.25 430 MET A CA 1
ATOM 3426 C C . MET A 1 430 ? -16.656 28.406 24.453 1 65.25 430 MET A C 1
ATOM 3428 O O . MET A 1 430 ? -17.078 28.781 25.562 1 65.25 430 MET A O 1
ATOM 3432 N N . ILE A 1 431 ? -16.625 29.234 23.438 1 54.94 431 ILE A N 1
ATOM 3433 C CA . ILE A 1 431 ? -17.188 30.562 23.547 1 54.94 431 ILE A CA 1
ATOM 3434 C C . ILE A 1 431 ? -18.672 30.531 23.188 1 54.94 431 ILE A C 1
ATOM 3436 O O . ILE A 1 431 ? -19.047 30.891 22.078 1 54.94 431 ILE A O 1
ATOM 3440 N N . GLY A 1 432 ? -19.5 29.859 23.938 1 57.09 432 GLY A N 1
ATOM 3441 C CA . GLY A 1 432 ? -20.938 29.828 23.688 1 57.09 432 GLY A CA 1
ATOM 3442 C C . GLY A 1 432 ? -21.281 29.312 22.297 1 57.09 432 GLY A C 1
ATOM 3443 O O . GLY A 1 432 ? -20.484 28.625 21.672 1 57.09 432 GLY A O 1
ATOM 3444 N N . ALA A 1 433 ? -22.547 29.625 21.766 1 62.22 433 ALA A N 1
ATOM 3445 C CA . ALA A 1 433 ? -23.047 29.109 20.5 1 62.22 433 ALA A CA 1
ATOM 3446 C C . ALA A 1 433 ? -22.359 29.781 19.328 1 62.22 433 ALA A C 1
ATOM 3448 O O . ALA A 1 433 ? -22.719 30.906 18.953 1 62.22 433 ALA A O 1
ATOM 3449 N N . GLN A 1 434 ? -21.172 29.25 18.953 1 84 434 GLN A N 1
ATOM 3450 C CA . GLN A 1 434 ? -20.531 29.766 17.734 1 84 434 GLN A CA 1
ATOM 3451 C C . GLN A 1 434 ? -21.359 29.422 16.5 1 84 434 GLN A C 1
ATOM 3453 O O . GLN A 1 434 ? -22.203 28.531 16.547 1 84 434 GLN A O 1
ATOM 3458 N N . THR A 1 435 ? -21.312 30.359 15.641 1 90.19 435 THR A N 1
ATOM 3459 C CA . THR A 1 435 ? -22.016 30.141 14.383 1 90.19 435 THR A CA 1
ATOM 3460 C C . THR A 1 435 ? -21.047 29.75 13.273 1 90.19 435 THR A C 1
ATOM 3462 O O . THR A 1 435 ? -19.828 29.859 13.438 1 90.19 435 THR A O 1
ATOM 3465 N N . LEU A 1 436 ? -21.641 29.266 12.281 1 93.88 436 LEU A N 1
ATOM 3466 C CA . LEU A 1 436 ? -20.844 28.906 11.117 1 93.88 436 LEU A CA 1
ATOM 3467 C C . LEU A 1 436 ? -20.094 30.109 10.562 1 93.88 436 LEU A C 1
ATOM 3469 O O . LEU A 1 436 ? -18.984 29.984 10.047 1 93.88 436 LEU A O 1
ATOM 3473 N N . VAL A 1 437 ? -20.641 31.297 10.688 1 93 437 VAL A N 1
ATOM 3474 C CA . VAL A 1 437 ? -20.016 32.531 10.219 1 93 437 VAL A CA 1
ATOM 3475 C C . VAL A 1 437 ? -18.766 32.812 11.039 1 93 437 VAL A C 1
ATOM 3477 O O . VAL A 1 437 ? -17.734 33.25 10.5 1 93 437 VAL A O 1
ATOM 3480 N N . ASP A 1 438 ? -18.812 32.531 12.25 1 91.56 438 ASP A N 1
ATOM 3481 C CA . ASP A 1 438 ? -17.688 32.781 13.148 1 91.56 438 ASP A CA 1
ATOM 3482 C C . ASP A 1 438 ? -16.5 31.875 12.812 1 91.56 438 ASP A C 1
ATOM 3484 O O . ASP A 1 438 ? -15.352 32.312 12.805 1 91.56 438 ASP A O 1
ATOM 3488 N N . VAL A 1 439 ? -16.828 30.625 12.547 1 92.5 439 VAL A N 1
ATOM 3489 C CA . VAL A 1 439 ? -15.75 29.641 12.406 1 92.5 439 VAL A CA 1
ATOM 3490 C C . VAL A 1 439 ? -15.211 29.672 10.977 1 92.5 439 VAL A C 1
ATOM 3492 O O . VAL A 1 439 ? -14.18 29.062 10.68 1 92.5 439 VAL A O 1
ATOM 3495 N N . THR A 1 440 ? -15.883 30.406 10.062 1 95.19 440 THR A N 1
ATOM 3496 C CA . THR A 1 440 ? -15.414 30.469 8.688 1 95.19 440 THR A CA 1
ATOM 3497 C C . THR A 1 440 ? -14.641 31.766 8.438 1 95.19 440 THR A C 1
ATOM 3499 O O . THR A 1 440 ? -14.039 31.938 7.379 1 95.19 440 THR A O 1
ATOM 3502 N N . LYS A 1 441 ? -14.609 32.656 9.445 1 93.44 441 LYS A N 1
ATOM 3503 C CA . LYS A 1 441 ? -13.812 33.875 9.328 1 93.44 441 LYS A CA 1
ATOM 3504 C C . LYS A 1 441 ? -12.328 33.562 9.227 1 93.44 441 LYS A C 1
ATOM 3506 O O . LYS A 1 441 ? -11.828 32.656 9.922 1 93.44 441 LYS A O 1
ATOM 3511 N N . LEU A 1 442 ? -11.68 34.281 8.398 1 93.44 442 LEU A N 1
ATOM 3512 C CA . LEU A 1 442 ? -10.258 34 8.211 1 93.44 442 LEU A CA 1
ATOM 3513 C C . LEU A 1 442 ? -9.492 34.219 9.516 1 93.44 442 LEU A C 1
ATOM 3515 O O . LEU A 1 442 ? -8.531 33.5 9.797 1 93.44 442 LEU A O 1
ATOM 3519 N N . GLU A 1 443 ? -9.906 35.219 10.258 1 91.44 443 GLU A N 1
ATOM 3520 C CA . GLU A 1 443 ? -9.266 35.5 11.539 1 91.44 443 GLU A CA 1
ATOM 3521 C C . GLU A 1 443 ? -9.32 34.312 12.461 1 91.44 443 GLU A C 1
ATOM 3523 O O . GLU A 1 443 ? -8.445 34.125 13.312 1 91.44 443 GLU A O 1
ATOM 3528 N N . TYR A 1 444 ? -10.289 33.5 12.219 1 93 444 TYR A N 1
ATOM 3529 C CA . TYR A 1 444 ? -10.461 32.312 13.047 1 93 444 TYR A CA 1
ATOM 3530 C C . TYR A 1 444 ? -9.75 31.125 12.43 1 93 444 TYR A C 1
ATOM 3532 O O . TYR A 1 444 ? -9 30.422 13.117 1 93 444 TYR A O 1
ATOM 3540 N N . VAL A 1 445 ? -9.898 30.922 11.156 1 94.75 445 VAL A N 1
ATOM 3541 C CA . VAL A 1 445 ? -9.461 29.719 10.453 1 94.75 445 VAL A CA 1
ATOM 3542 C C . VAL A 1 445 ? -7.938 29.656 10.422 1 94.75 445 VAL A C 1
ATOM 3544 O O . VAL A 1 445 ? -7.352 28.578 10.445 1 94.75 445 VAL A O 1
ATOM 3547 N N . VAL A 1 446 ? -7.273 30.781 10.438 1 94.62 446 VAL A N 1
ATOM 3548 C CA . VAL A 1 446 ? -5.82 30.844 10.336 1 94.62 446 VAL A CA 1
ATOM 3549 C C . VAL A 1 446 ? -5.184 30.219 11.578 1 94.62 446 VAL A C 1
ATOM 3551 O O . VAL A 1 446 ? -4.016 29.828 11.555 1 94.62 446 VAL A O 1
ATOM 3554 N N . HIS A 1 447 ? -5.938 30.062 12.633 1 93.94 447 HIS A N 1
ATOM 3555 C CA . HIS A 1 447 ? -5.395 29.5 13.867 1 93.94 447 HIS A CA 1
ATOM 3556 C C . HIS A 1 447 ? -5.445 27.984 13.852 1 93.94 447 HIS A C 1
ATOM 3558 O O . HIS A 1 447 ? -4.902 27.328 14.75 1 93.94 447 HIS A O 1
ATOM 3564 N N . MET A 1 448 ? -6.086 27.438 12.805 1 93.62 448 MET A N 1
ATOM 3565 C CA . MET A 1 448 ? -6.137 25.984 12.664 1 93.62 448 MET A CA 1
ATOM 3566 C C . MET A 1 448 ? -4.957 25.484 11.836 1 93.62 448 MET A C 1
ATOM 3568 O O . MET A 1 448 ? -4.594 26.094 10.828 1 93.62 448 MET A O 1
ATOM 3572 N N . GLY A 1 449 ? -4.391 24.359 12.273 1 93.69 449 GLY A N 1
ATOM 3573 C CA . GLY A 1 449 ? -3.277 23.781 11.547 1 93.69 449 GLY A CA 1
ATOM 3574 C C . GLY A 1 449 ? -1.922 24.203 12.07 1 93.69 449 GLY A C 1
ATOM 3575 O O . GLY A 1 449 ? -1.735 24.344 13.281 1 93.69 449 GLY A O 1
ATOM 3576 N N . ARG A 1 450 ? -1.002 24.375 11.211 1 92.81 450 ARG A N 1
ATOM 3577 C CA . ARG A 1 450 ? 0.351 24.75 11.609 1 92.81 450 ARG A CA 1
ATOM 3578 C C . ARG A 1 450 ? 0.395 26.203 12.094 1 92.81 450 ARG A C 1
ATOM 3580 O O . ARG A 1 450 ? -0.431 27.016 11.695 1 92.81 450 ARG A O 1
ATOM 3587 N N . PRO A 1 451 ? 1.323 26.625 12.867 1 90.75 451 PRO A N 1
ATOM 3588 C CA . PRO A 1 451 ? 1.374 27.953 13.469 1 90.75 451 PRO A CA 1
ATOM 3589 C C . PRO A 1 451 ? 1.709 29.047 12.461 1 90.75 451 PRO A C 1
ATOM 3591 O O . PRO A 1 451 ? 1.368 30.219 12.672 1 90.75 451 PRO A O 1
ATOM 3594 N N . LEU A 1 452 ? 2.248 28.781 11.367 1 88.19 452 LEU A N 1
ATOM 3595 C CA . LEU A 1 452 ? 2.73 29.734 10.383 1 88.19 452 LEU A CA 1
ATOM 3596 C C . LEU A 1 452 ? 1.635 30.734 10.016 1 88.19 452 LEU A C 1
ATOM 3598 O O . LEU A 1 452 ? 1.87 31.938 9.992 1 88.19 452 LEU A O 1
ATOM 3602 N N . TRP A 1 453 ? 0.455 30.297 9.812 1 91.75 453 TRP A N 1
ATOM 3603 C CA . TRP A 1 453 ? -0.621 31.125 9.289 1 91.75 453 TRP A CA 1
ATOM 3604 C C . TRP A 1 453 ? -1.07 32.156 10.328 1 91.75 453 TRP A C 1
ATOM 3606 O O . TRP A 1 453 ? -1.228 33.344 10.016 1 91.75 453 TRP A O 1
ATOM 3616 N N . SER A 1 454 ? -1.251 31.672 11.508 1 91.06 454 SER A N 1
ATOM 3617 C CA . SER A 1 454 ? -1.735 32.562 12.57 1 91.06 454 SER A CA 1
ATOM 3618 C C . SER A 1 454 ? -0.706 33.625 12.914 1 91.06 454 SER A C 1
ATOM 3620 O O . SER A 1 454 ? -1.059 34.781 13.125 1 91.06 454 SER A O 1
ATOM 3622 N N . VAL A 1 455 ? 0.529 33.25 13.016 1 87.94 455 VAL A N 1
ATOM 3623 C CA . VAL A 1 455 ? 1.582 34.188 13.438 1 87.94 455 VAL A CA 1
ATOM 3624 C C . VAL A 1 455 ? 1.749 35.281 12.398 1 87.94 455 VAL A C 1
ATOM 3626 O O . VAL A 1 455 ? 1.896 36.469 12.758 1 87.94 455 VAL A O 1
ATOM 3629 N N . ILE A 1 456 ? 1.692 34.938 11.141 1 85.12 456 ILE A N 1
ATOM 3630 C CA . ILE A 1 456 ? 1.823 35.938 10.07 1 85.12 456 ILE A CA 1
ATOM 3631 C C . ILE A 1 456 ? 0.577 36.812 10.023 1 85.12 456 ILE A C 1
ATOM 3633 O O . ILE A 1 456 ? 0.675 38.031 9.852 1 85.12 456 ILE A O 1
ATOM 3637 N N . TYR A 1 457 ? -0.506 36.188 10.195 1 89.06 457 TYR A N 1
ATOM 3638 C CA . TYR A 1 457 ? -1.768 36.938 10.133 1 89.06 457 TYR A CA 1
ATOM 3639 C C . TYR A 1 457 ? -1.883 37.906 11.289 1 89.06 457 TYR A C 1
ATOM 3641 O O . TYR A 1 457 ? -2.301 39.062 11.102 1 89.06 457 TYR A O 1
ATOM 3649 N N . ASN A 1 458 ? -1.596 37.5 12.492 1 87.06 458 ASN A N 1
ATOM 3650 C CA . ASN A 1 458 ? -1.785 38.312 13.695 1 87.06 458 ASN A CA 1
ATOM 3651 C C . ASN A 1 458 ? -0.882 39.531 13.688 1 87.06 458 ASN A C 1
ATOM 3653 O O . ASN A 1 458 ? -1.287 40.625 14.141 1 87.06 458 ASN A O 1
ATOM 3657 N N . VAL A 1 459 ? 0.292 39.469 13.172 1 82.62 459 VAL A N 1
ATOM 3658 C CA . VAL A 1 459 ? 1.253 40.562 13.242 1 82.62 459 VAL A CA 1
ATOM 3659 C C . VAL A 1 459 ? 1.278 41.312 11.914 1 82.62 459 VAL A C 1
ATOM 3661 O O . VAL A 1 459 ? 1.739 42.438 11.859 1 82.62 459 VAL A O 1
ATOM 3664 N N . GLY A 1 460 ? 0.714 40.719 10.953 1 80.44 460 GLY A N 1
ATOM 3665 C CA . GLY A 1 460 ? 0.821 41.281 9.617 1 80.44 460 GLY A CA 1
ATOM 3666 C C . GLY A 1 460 ? -0.02 42.531 9.43 1 80.44 460 GLY A C 1
ATOM 3667 O O . GLY A 1 460 ? -0.967 42.781 10.18 1 80.44 460 GLY A O 1
ATOM 3668 N N . SER A 1 461 ? 0.394 43.281 8.477 1 78.5 461 SER A N 1
ATOM 3669 C CA . SER A 1 461 ? -0.365 44.469 8.062 1 78.5 461 SER A CA 1
ATOM 3670 C C . SER A 1 461 ? -1.698 44.062 7.438 1 78.5 461 SER A C 1
ATOM 3672 O O . SER A 1 461 ? -1.961 42.875 7.223 1 78.5 461 SER A O 1
ATOM 3674 N N . LYS A 1 462 ? -2.469 45 7.23 1 79.88 462 LYS A N 1
ATOM 3675 C CA . LYS A 1 462 ? -3.766 44.75 6.605 1 79.88 462 LYS A CA 1
ATOM 3676 C C . LYS A 1 462 ? -3.602 44.062 5.258 1 79.88 462 LYS A C 1
ATOM 3678 O O . LYS A 1 462 ? -4.387 43.156 4.91 1 79.88 462 LYS A O 1
ATOM 3683 N N . ASN A 1 463 ? -2.59 44.375 4.598 1 74 463 ASN A N 1
ATOM 3684 C CA . ASN A 1 463 ? -2.336 43.781 3.293 1 74 463 ASN A CA 1
ATOM 3685 C C . ASN A 1 463 ? -1.927 42.312 3.424 1 74 463 ASN A C 1
ATOM 3687 O O . ASN A 1 463 ? -2.326 41.469 2.611 1 74 463 ASN A O 1
ATOM 3691 N N . VAL A 1 464 ? -1.179 42.031 4.406 1 78.56 464 VAL A N 1
ATOM 3692 C CA . VAL A 1 464 ? -0.746 40.656 4.652 1 78.56 464 VAL A CA 1
ATOM 3693 C C . VAL A 1 464 ? -1.946 39.781 5.047 1 78.56 464 VAL A C 1
ATOM 3695 O O . VAL A 1 464 ? -2.082 38.656 4.582 1 78.56 464 VAL A O 1
ATOM 3698 N N . LYS A 1 465 ? -2.727 40.406 5.797 1 84.44 465 LYS A N 1
ATOM 3699 C CA . LYS A 1 465 ? -3.918 39.688 6.25 1 84.44 465 LYS A CA 1
ATOM 3700 C C . LYS A 1 465 ? -4.848 39.375 5.082 1 84.44 465 LYS A C 1
ATOM 3702 O O . LYS A 1 465 ? -5.363 38.25 4.977 1 84.44 465 LYS A O 1
ATOM 3707 N N . MET A 1 466 ? -4.977 40.281 4.207 1 80.88 466 MET A N 1
ATOM 3708 C CA . MET A 1 466 ? -5.883 40.125 3.074 1 80.88 466 MET A CA 1
ATOM 3709 C C . MET A 1 466 ? -5.332 39.094 2.074 1 80.88 466 MET A C 1
ATOM 3711 O O . MET A 1 466 ? -6.09 38.5 1.328 1 80.88 466 MET A O 1
ATOM 3715 N N . ASN A 1 467 ? -4.004 38.844 2.154 1 80.38 467 ASN A N 1
ATOM 3716 C CA . ASN A 1 467 ? -3.385 37.969 1.158 1 80.38 467 ASN A CA 1
ATOM 3717 C C . ASN A 1 467 ? -2.873 36.688 1.781 1 80.38 467 ASN A C 1
ATOM 3719 O O . ASN A 1 467 ? -1.978 36.031 1.234 1 80.38 467 ASN A O 1
ATOM 3723 N N . ILE A 1 468 ? -3.379 36.312 2.885 1 88.5 468 ILE A N 1
ATOM 3724 C CA . ILE A 1 468 ? -2.875 35.125 3.588 1 88.5 468 ILE A CA 1
ATOM 3725 C C . ILE A 1 468 ? -3.088 33.875 2.729 1 88.5 468 ILE A C 1
ATOM 3727 O O . ILE A 1 468 ? -2.262 32.969 2.736 1 88.5 468 ILE A O 1
ATOM 3731 N N . LEU A 1 469 ? -4.199 33.812 1.989 1 88.88 469 LEU A N 1
ATOM 3732 C CA . LEU A 1 469 ? -4.461 32.656 1.121 1 88.88 469 LEU A CA 1
ATOM 3733 C C . LEU A 1 469 ? -3.477 32.625 -0.043 1 88.88 469 LEU A C 1
ATOM 3735 O O . LEU A 1 469 ? -3.066 31.547 -0.48 1 88.88 469 LEU A O 1
ATOM 3739 N N . GLY A 1 470 ? -3.117 33.75 -0.517 1 81.25 470 GLY A N 1
ATOM 3740 C CA . GLY A 1 470 ? -2.086 33.812 -1.54 1 81.25 470 GLY A CA 1
ATOM 3741 C C . GLY A 1 470 ? -0.733 33.344 -1.057 1 81.25 470 GLY A C 1
ATOM 3742 O O . GLY A 1 470 ? -0.03 32.625 -1.777 1 81.25 470 GLY A O 1
ATOM 3743 N N . PHE A 1 471 ? -0.451 33.75 0.123 1 84.62 471 PHE A N 1
ATOM 3744 C CA . PHE A 1 471 ? 0.786 33.281 0.736 1 84.62 471 PHE A CA 1
ATOM 3745 C C . PHE A 1 471 ? 0.769 31.781 0.899 1 84.62 471 PHE A C 1
ATOM 3747 O O . PHE A 1 471 ? 1.766 31.109 0.623 1 84.62 471 PHE A O 1
ATOM 3754 N N . ALA A 1 472 ? -0.348 31.25 1.336 1 89.56 472 ALA A N 1
ATOM 3755 C CA . ALA A 1 472 ? -0.497 29.812 1.493 1 89.56 472 ALA A CA 1
ATOM 3756 C C . ALA A 1 472 ? -0.349 29.094 0.153 1 89.56 472 ALA A C 1
ATOM 3758 O O . ALA A 1 472 ? 0.222 28 0.084 1 89.56 472 ALA A O 1
ATOM 3759 N N . GLN A 1 473 ? -0.829 29.625 -0.87 1 87.44 473 GLN A N 1
ATOM 3760 C CA . GLN A 1 473 ? -0.708 29.047 -2.203 1 87.44 473 GLN A CA 1
ATOM 3761 C C . GLN A 1 473 ? 0.753 28.953 -2.635 1 87.44 473 GLN A C 1
ATOM 3763 O O . GLN A 1 473 ? 1.173 27.953 -3.219 1 87.44 473 GLN A O 1
ATOM 3768 N N . THR A 1 474 ? 1.478 29.969 -2.314 1 81.69 474 THR A N 1
ATOM 3769 C CA . THR A 1 474 ? 2.887 30.016 -2.688 1 81.69 474 THR A CA 1
ATOM 3770 C C . THR A 1 474 ? 3.666 28.906 -1.979 1 81.69 474 THR A C 1
ATOM 3772 O O . THR A 1 474 ? 4.543 28.281 -2.574 1 81.69 474 THR A O 1
ATOM 3775 N N . LYS A 1 475 ? 3.338 28.766 -0.786 1 86.12 475 LYS A N 1
ATOM 3776 C CA . LYS A 1 475 ? 4.02 27.719 -0.023 1 86.12 475 LYS A CA 1
ATOM 3777 C C . LYS A 1 475 ? 3.625 26.328 -0.515 1 86.12 475 LYS A C 1
ATOM 3779 O O . LYS A 1 475 ? 4.469 25.438 -0.599 1 86.12 475 LYS A O 1
ATOM 3784 N N . LEU A 1 476 ? 2.332 26.156 -0.831 1 89.88 476 LEU A N 1
ATOM 3785 C CA . LEU A 1 476 ? 1.813 24.875 -1.293 1 89.88 476 LEU A CA 1
ATOM 3786 C C . LEU A 1 476 ? 2.426 24.5 -2.635 1 89.88 476 LEU A C 1
ATOM 3788 O O . LEU A 1 476 ? 2.709 23.328 -2.881 1 89.88 476 LEU A O 1
ATOM 3792 N N . LEU A 1 477 ? 2.664 25.438 -3.48 1 87.06 477 LEU A N 1
ATOM 3793 C CA . LEU A 1 477 ? 3.121 25.172 -4.844 1 87.06 477 LEU A CA 1
ATOM 3794 C C . LEU A 1 477 ? 4.633 25.344 -4.949 1 87.06 477 LEU A C 1
ATOM 3796 O O . LEU A 1 477 ? 5.219 25.078 -6 1 87.06 477 LEU A O 1
ATOM 3800 N N . ASP A 1 478 ? 5.273 25.547 -3.789 1 79.06 478 ASP A N 1
ATOM 3801 C CA . ASP A 1 478 ? 6.711 25.781 -3.77 1 79.06 478 ASP A CA 1
ATOM 3802 C C . ASP A 1 478 ? 7.117 26.766 -4.859 1 79.06 478 ASP A C 1
ATOM 3804 O O . ASP A 1 478 ? 8.016 26.484 -5.66 1 79.06 478 ASP A O 1
ATOM 3808 N N . ARG A 1 479 ? 6.41 27.578 -4.938 1 63.22 479 ARG A N 1
ATOM 3809 C CA . ARG A 1 479 ? 6.707 28.578 -5.961 1 63.22 479 ARG A CA 1
ATOM 3810 C C . ARG A 1 479 ? 7.469 29.75 -5.375 1 63.22 479 ARG A C 1
ATOM 3812 O O . ARG 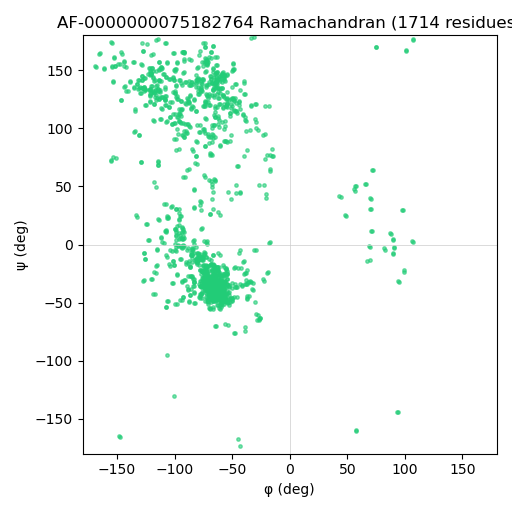A 1 479 ? 7.215 30.172 -4.242 1 63.22 479 ARG A O 1
ATOM 3819 N N . ARG A 1 480 ? 8.719 29.641 -5.918 1 51.47 480 ARG A N 1
ATOM 3820 C CA . ARG A 1 480 ? 9.469 30.844 -5.543 1 51.47 480 ARG A CA 1
ATOM 3821 C C . ARG A 1 480 ? 8.766 32.094 -6.031 1 51.47 480 ARG A C 1
ATOM 3823 O O . ARG A 1 480 ? 8.078 32.062 -7.055 1 51.47 480 ARG A O 1
ATOM 3830 N N . ALA A 1 481 ? 8.57 33.031 -5.062 1 40.84 481 ALA A N 1
ATOM 3831 C CA . ALA A 1 481 ? 7.91 34.281 -5.363 1 40.84 481 ALA A CA 1
ATOM 3832 C C . ALA A 1 481 ? 8.227 34.75 -6.781 1 40.84 481 ALA A C 1
ATOM 3834 O O . ALA A 1 481 ? 7.371 35.312 -7.461 1 40.84 481 ALA A O 1
ATOM 3835 N N . GLU A 1 482 ? 9.43 34.406 -7.172 1 40.5 482 GLU A N 1
ATOM 3836 C CA . GLU A 1 482 ? 9.938 34.875 -8.461 1 40.5 482 GLU A CA 1
ATOM 3837 C C . GLU A 1 482 ? 9.297 34.094 -9.609 1 40.5 482 GLU A C 1
ATOM 3839 O O . GLU A 1 482 ? 9.148 34.625 -10.719 1 40.5 482 GLU A O 1
ATOM 3844 N N . ASP A 1 483 ? 9.07 32.844 -9.398 1 41.56 483 ASP A N 1
ATOM 3845 C CA . ASP A 1 483 ? 8.539 31.922 -10.406 1 41.56 483 ASP A CA 1
ATOM 3846 C C . ASP A 1 483 ? 7.055 32.156 -10.648 1 41.56 483 ASP A C 1
ATOM 3848 O O . ASP A 1 483 ? 6.488 31.688 -11.633 1 41.56 483 ASP A O 1
ATOM 3852 N N . VAL A 1 484 ? 6.465 32.688 -9.758 1 38.47 484 VAL A N 1
ATOM 3853 C CA . VAL A 1 484 ? 5.027 32.969 -9.812 1 38.47 484 VAL A CA 1
ATOM 3854 C C . VAL A 1 484 ? 4.723 33.938 -10.938 1 38.47 484 VAL A C 1
ATOM 3856 O O . VAL A 1 484 ? 3.58 34.031 -11.391 1 38.47 484 VAL A O 1
ATOM 3859 N N . THR A 1 485 ? 5.648 34.938 -11.141 1 35.22 485 THR A N 1
ATOM 3860 C CA . THR A 1 485 ? 5.375 35.938 -12.164 1 35.22 485 THR A CA 1
ATOM 3861 C C . THR A 1 485 ? 5.164 35.281 -13.523 1 35.22 485 THR A C 1
ATOM 3863 O O . THR A 1 485 ? 4.77 35.969 -14.484 1 35.22 485 THR A O 1
ATOM 3866 N N . ALA A 1 486 ? 5.801 34.281 -13.867 1 33.09 486 ALA A N 1
ATOM 3867 C CA . ALA A 1 486 ? 5.59 33.656 -15.172 1 33.09 486 ALA A CA 1
ATOM 3868 C C . ALA A 1 486 ? 4.27 32.906 -15.211 1 33.09 486 ALA A C 1
ATOM 3870 O O . ALA A 1 486 ? 4.203 31.75 -14.789 1 33.09 486 ALA A O 1
ATOM 3871 N N . TRP A 1 487 ? 3.232 33.531 -14.977 1 34.28 487 TRP A N 1
ATOM 3872 C CA . TRP A 1 487 ? 1.904 32.938 -15.125 1 34.28 487 TRP A CA 1
ATOM 3873 C C . TRP A 1 487 ? 1.833 32.062 -16.375 1 34.28 487 TRP A C 1
ATOM 3875 O O . TRP A 1 487 ? 0.743 31.719 -16.844 1 34.28 487 TRP A O 1
ATOM 3885 N N . THR A 1 488 ? 2.854 32.219 -17.297 1 35.59 488 THR A N 1
ATOM 3886 C CA . THR A 1 488 ? 2.734 31.406 -18.516 1 35.59 488 THR A CA 1
ATOM 3887 C C . THR A 1 488 ? 2.021 30.078 -18.203 1 35.59 488 THR A C 1
ATOM 3889 O O . THR A 1 488 ? 1.869 29.703 -17.047 1 35.59 488 THR A O 1
ATOM 3892 N N . ALA A 1 489 ? 1.921 29.375 -19.391 1 37.62 489 ALA A N 1
ATOM 3893 C CA . ALA A 1 489 ? 1.366 28.031 -19.547 1 37.62 489 ALA A CA 1
ATOM 3894 C C . ALA A 1 489 ? 1.854 27.109 -18.438 1 37.62 489 ALA A C 1
ATOM 3896 O O . ALA A 1 489 ? 2.828 26.375 -18.625 1 37.62 489 ALA A O 1
ATOM 3897 N N . TRP A 1 490 ? 1.801 27.703 -17.234 1 46.56 490 TRP A N 1
ATOM 3898 C CA . TRP A 1 490 ? 2.371 26.922 -16.141 1 46.56 490 TRP A CA 1
ATOM 3899 C C . TRP A 1 490 ? 1.732 25.531 -16.062 1 46.56 490 TRP A C 1
ATOM 3901 O O . TRP A 1 490 ? 0.507 25.422 -15.992 1 46.56 490 TRP A O 1
ATOM 3911 N N . THR A 1 491 ? 2.281 24.875 -16.688 1 59.5 491 THR A N 1
ATOM 3912 C CA . THR A 1 491 ? 1.888 23.484 -16.547 1 59.5 491 THR A CA 1
ATOM 3913 C C . THR A 1 491 ? 2.256 22.953 -15.164 1 59.5 491 THR A C 1
ATOM 3915 O O . THR A 1 491 ? 3.402 23.078 -14.727 1 59.5 491 THR A O 1
ATOM 3918 N N . PHE A 1 492 ? 1.221 23.047 -14.281 1 75.5 492 PHE A N 1
ATOM 3919 C CA . PHE A 1 492 ? 1.419 22.391 -12.992 1 75.5 492 PHE A CA 1
ATOM 3920 C C . PHE A 1 492 ? 2.342 21.188 -13.125 1 75.5 492 PHE A C 1
ATOM 3922 O O . PHE A 1 492 ? 2.201 20.406 -14.062 1 75.5 492 PHE A O 1
ATOM 3929 N N . SER A 1 493 ? 3.377 21.375 -12.344 1 81.94 493 SER A N 1
ATOM 3930 C CA . SER A 1 493 ? 4.109 20.109 -12.227 1 81.94 493 SER A CA 1
ATOM 3931 C C . SER A 1 493 ? 3.258 19.031 -11.562 1 81.94 493 SER A C 1
ATOM 3933 O O . SER A 1 493 ? 2.307 19.344 -10.844 1 81.94 493 SER A O 1
ATOM 3935 N N . PRO A 1 494 ? 3.516 17.875 -11.82 1 85.75 494 PRO A N 1
ATOM 3936 C CA . PRO A 1 494 ? 2.779 16.797 -11.156 1 85.75 494 PRO A CA 1
ATOM 3937 C C . PRO A 1 494 ? 2.824 16.906 -9.633 1 85.75 494 PRO A C 1
ATOM 3939 O O . PRO A 1 494 ? 1.839 16.594 -8.953 1 85.75 494 PRO A O 1
ATOM 3942 N N . ASP A 1 495 ? 3.949 17.5 -9.156 1 89.62 495 ASP A N 1
ATOM 3943 C CA . ASP A 1 495 ? 4.059 17.656 -7.711 1 89.62 495 ASP A CA 1
ATOM 3944 C C . ASP A 1 495 ? 3.076 18.719 -7.199 1 89.62 495 ASP A C 1
ATOM 3946 O O . ASP A 1 495 ? 2.457 18.531 -6.148 1 89.62 495 ASP A O 1
ATOM 3950 N N . GLN A 1 496 ? 3 19.734 -7.945 1 89.5 496 GLN A N 1
ATOM 3951 C CA . GLN A 1 496 ? 2.086 20.812 -7.574 1 89.5 496 GLN A CA 1
ATOM 3952 C C . GLN A 1 496 ? 0.633 20.359 -7.652 1 89.5 496 GLN A C 1
ATOM 3954 O O . GLN A 1 496 ? -0.171 20.672 -6.773 1 89.5 496 GLN A O 1
ATOM 3959 N N . LEU A 1 497 ? 0.342 19.594 -8.711 1 91.12 497 LEU A N 1
ATOM 3960 C CA . LEU A 1 497 ? -1.008 19.062 -8.859 1 91.12 497 LEU A CA 1
ATOM 3961 C C . LEU A 1 497 ? -1.341 18.109 -7.711 1 91.12 497 LEU A C 1
ATOM 3963 O O . LEU A 1 497 ? -2.436 18.172 -7.148 1 91.12 497 LEU A O 1
ATOM 3967 N N . PHE A 1 498 ? -0.354 17.344 -7.379 1 93.44 498 PHE A N 1
ATOM 3968 C CA . PHE A 1 498 ? -0.581 16.406 -6.285 1 93.44 498 PHE A CA 1
ATOM 3969 C C . PHE A 1 498 ? -0.8 17.156 -4.973 1 93.44 498 PHE A C 1
ATOM 3971 O O . PHE A 1 498 ? -1.669 16.781 -4.18 1 93.44 498 PHE A O 1
ATOM 3978 N N . ALA A 1 499 ? -0.016 18.156 -4.723 1 94.19 499 ALA A N 1
ATOM 3979 C CA . ALA A 1 499 ? -0.134 18.922 -3.486 1 94.19 499 ALA A CA 1
ATOM 3980 C C . ALA A 1 499 ? -1.52 19.547 -3.357 1 94.19 499 ALA A C 1
ATOM 3982 O O . ALA A 1 499 ? -2.148 19.469 -2.301 1 94.19 499 ALA A O 1
ATOM 3983 N N . CYS A 1 500 ? -2 20.078 -4.406 1 93.56 500 CYS A N 1
ATOM 3984 C CA . CYS A 1 500 ? -3.305 20.734 -4.398 1 93.56 500 CYS A CA 1
ATOM 3985 C C . CYS A 1 500 ? -4.418 19.719 -4.176 1 93.56 500 CYS A C 1
ATOM 3987 O O . CYS A 1 500 ? -5.285 19.906 -3.322 1 93.56 500 CYS A O 1
ATOM 3989 N N . LEU A 1 501 ? -4.359 18.656 -4.883 1 94.62 501 LEU A N 1
ATOM 3990 C CA . LEU A 1 501 ? -5.438 17.672 -4.824 1 94.62 501 LEU A CA 1
ATOM 3991 C C . LEU A 1 501 ? -5.395 16.891 -3.51 1 94.62 501 LEU A C 1
ATOM 3993 O O . LEU A 1 501 ? -6.441 16.578 -2.939 1 94.62 501 LEU A O 1
ATOM 3997 N N . SER A 1 502 ? -4.207 16.578 -3.092 1 94.62 502 SER A N 1
ATOM 3998 C CA . SER A 1 502 ? -4.086 15.797 -1.862 1 94.62 502 SER A CA 1
ATOM 3999 C C . SER A 1 502 ? -4.625 16.578 -0.665 1 94.62 502 SER A C 1
ATOM 4001 O O . SER A 1 502 ? -5.164 15.977 0.274 1 94.62 502 SER A O 1
ATOM 4003 N N . GLN A 1 503 ? -4.434 17.891 -0.705 1 94.69 503 GLN A N 1
ATOM 4004 C CA . GLN A 1 503 ? -4.941 18.719 0.382 1 94.69 503 GLN A CA 1
ATOM 4005 C C . GLN A 1 503 ? -6.465 18.719 0.411 1 94.69 503 GLN A C 1
ATOM 4007 O O . GLN A 1 503 ? -7.07 18.922 1.467 1 94.69 503 GLN A O 1
ATOM 4012 N N . ARG A 1 504 ? -7.043 18.453 -0.699 1 95.81 504 ARG A N 1
ATOM 4013 C CA . ARG A 1 504 ? -8.492 18.562 -0.808 1 95.81 504 ARG A CA 1
ATOM 4014 C C . ARG A 1 504 ? -9.148 17.188 -0.74 1 95.81 504 ARG A C 1
ATOM 4016 O O . ARG A 1 504 ? -10.258 17.047 -0.22 1 95.81 504 ARG A O 1
ATOM 4023 N N . LEU A 1 505 ? -8.461 16.141 -1.273 1 93.62 505 LEU A N 1
ATOM 4024 C CA . LEU A 1 505 ? -9.102 14.852 -1.472 1 93.62 505 LEU A CA 1
ATOM 4025 C C . LEU A 1 505 ? -8.523 13.805 -0.53 1 93.62 505 LEU A C 1
ATOM 4027 O O . LEU A 1 505 ? -8.867 12.617 -0.62 1 93.62 505 LEU A O 1
ATOM 4031 N N . ALA A 1 506 ? -7.68 14.172 0.348 1 89.81 506 ALA A N 1
ATOM 4032 C CA . ALA A 1 506 ? -7.098 13.273 1.343 1 89.81 506 ALA A CA 1
ATOM 4033 C C . ALA A 1 506 ? -6.383 12.102 0.675 1 89.81 506 ALA A C 1
ATOM 4035 O O . ALA A 1 506 ? -6.609 10.945 1.03 1 89.81 506 ALA A O 1
ATOM 4036 N N . LEU A 1 507 ? -5.523 12.367 -0.281 1 90.44 507 LEU A N 1
ATOM 4037 C CA . LEU A 1 507 ? -4.805 11.336 -1.02 1 90.44 507 LEU A CA 1
ATOM 4038 C C . LEU A 1 507 ? -3.656 10.773 -0.19 1 90.44 507 LEU A C 1
ATOM 4040 O O . LEU A 1 507 ? -2.93 11.531 0.462 1 90.44 507 LEU A O 1
ATOM 4044 N N . GLU A 1 508 ? -3.566 9.453 -0.168 1 86.31 508 GLU A N 1
ATOM 4045 C CA . GLU A 1 508 ? -2.459 8.773 0.502 1 86.31 508 GLU A CA 1
ATOM 4046 C C . GLU A 1 508 ? -1.52 8.125 -0.507 1 86.31 508 GLU A C 1
ATOM 4048 O O . GLU A 1 508 ? -1.95 7.707 -1.584 1 86.31 508 GLU A O 1
ATOM 4053 N N . LEU A 1 509 ? -0.273 8.109 -0.152 1 83.19 509 LEU A N 1
ATOM 4054 C CA . LEU A 1 509 ? 0.746 7.551 -1.037 1 83.19 509 LEU A CA 1
ATOM 4055 C C . LEU A 1 509 ? 1.194 6.176 -0.557 1 83.19 509 LEU A C 1
ATOM 4057 O O . LEU A 1 509 ? 1.193 5.902 0.646 1 83.19 509 LEU A O 1
ATOM 4061 N N . ASP A 1 510 ? 1.425 5.34 -1.573 1 72.69 510 ASP A N 1
ATOM 4062 C CA . ASP A 1 510 ? 2.037 4.039 -1.335 1 72.69 510 ASP A CA 1
ATOM 4063 C C . ASP A 1 510 ? 3.412 3.947 -1.99 1 72.69 510 ASP A C 1
ATOM 4065 O O . ASP A 1 510 ? 3.611 3.168 -2.924 1 72.69 510 ASP A O 1
ATOM 4069 N N . SER A 1 511 ? 4.371 4.773 -1.408 1 69.12 511 SER A N 1
ATOM 4070 C CA . SER A 1 511 ? 5.699 4.887 -2.002 1 69.12 511 SER A CA 1
ATOM 4071 C C . SER A 1 511 ? 6.527 3.627 -1.758 1 69.12 511 SER A C 1
ATOM 4073 O O . SER A 1 511 ? 6.785 3.262 -0.609 1 69.12 511 SER A O 1
ATOM 4075 N N . ARG A 1 512 ? 6.961 2.984 -2.906 1 58.59 512 ARG A N 1
ATOM 4076 C CA . ARG A 1 512 ? 7.656 1.707 -2.793 1 58.59 512 ARG A CA 1
ATOM 4077 C C . ARG A 1 512 ? 9.055 1.788 -3.398 1 58.59 512 ARG A C 1
ATOM 4079 O O . ARG A 1 512 ? 9.961 1.059 -2.986 1 58.59 512 ARG A O 1
ATOM 4086 N N . THR A 1 513 ? 9.203 2.617 -4.355 1 54.72 513 THR A N 1
ATOM 4087 C CA . THR A 1 513 ? 10.484 2.779 -5.039 1 54.72 513 THR A CA 1
ATOM 4088 C C . THR A 1 513 ? 11.227 4 -4.512 1 54.72 513 THR A C 1
ATOM 4090 O O . THR A 1 513 ? 10.609 4.926 -3.971 1 54.72 513 THR A O 1
ATOM 4093 N N . PRO A 1 514 ? 12.492 3.908 -4.586 1 54.34 514 PRO A N 1
ATOM 4094 C CA . PRO A 1 514 ? 13.25 5.098 -4.191 1 54.34 514 PRO A CA 1
ATOM 4095 C C . PRO A 1 514 ? 12.797 6.359 -4.922 1 54.34 514 PRO A C 1
ATOM 4097 O O . PRO A 1 514 ? 12.797 7.445 -4.344 1 54.34 514 PRO A O 1
ATOM 4100 N N . ALA A 1 515 ? 12.43 6.125 -6.152 1 59.34 515 ALA A N 1
ATOM 4101 C CA . ALA A 1 515 ? 11.945 7.277 -6.898 1 59.34 515 ALA A CA 1
ATOM 4102 C C . ALA A 1 515 ? 10.664 7.836 -6.273 1 59.34 515 ALA A C 1
ATOM 4104 O O . ALA A 1 515 ? 10.5 9.055 -6.176 1 59.34 515 ALA A O 1
ATOM 4105 N N . ASP A 1 516 ? 9.805 6.906 -5.836 1 71.88 516 ASP A N 1
ATOM 4106 C CA . ASP A 1 516 ? 8.57 7.328 -5.18 1 71.88 516 ASP A CA 1
ATOM 4107 C C . ASP A 1 516 ? 8.859 8.008 -3.846 1 71.88 516 ASP A C 1
ATOM 4109 O O . ASP A 1 516 ? 8.203 8.984 -3.486 1 71.88 516 ASP A O 1
ATOM 4113 N N . LEU A 1 517 ? 9.836 7.473 -3.211 1 71.06 517 LEU A N 1
ATOM 4114 C CA . LEU A 1 517 ? 10.195 8.039 -1.915 1 71.06 517 LEU A CA 1
ATOM 4115 C C . LEU A 1 517 ? 10.766 9.445 -2.072 1 71.06 517 LEU A C 1
ATOM 4117 O O . LEU A 1 517 ? 10.508 10.32 -1.241 1 71.06 517 LEU A O 1
ATOM 4121 N N . LEU A 1 518 ? 11.523 9.617 -3.111 1 71.5 518 LEU A N 1
ATOM 4122 C CA . LEU A 1 518 ? 12.07 10.938 -3.375 1 71.5 518 LEU A CA 1
ATOM 4123 C C . LEU A 1 518 ? 10.953 11.938 -3.682 1 71.5 518 LEU A C 1
ATOM 4125 O O . LEU A 1 518 ? 11.008 13.086 -3.252 1 71.5 518 LEU A O 1
ATOM 4129 N N . LYS A 1 519 ? 9.992 11.477 -4.363 1 80.12 519 LYS A N 1
ATOM 4130 C CA . LYS A 1 519 ? 8.852 12.336 -4.645 1 80.12 519 LYS A CA 1
ATOM 4131 C C . LYS A 1 519 ? 8.094 12.68 -3.363 1 80.12 519 LYS A C 1
ATOM 4133 O O . LYS A 1 519 ? 7.672 13.82 -3.176 1 80.12 519 LYS A O 1
ATOM 4138 N N . GLU A 1 520 ? 7.887 11.688 -2.578 1 86.31 520 GLU A N 1
ATOM 4139 C CA . GLU A 1 520 ? 7.191 11.891 -1.311 1 86.31 520 GLU A CA 1
ATOM 4140 C C . GLU A 1 520 ? 7.961 12.852 -0.407 1 86.31 520 GLU A C 1
ATOM 4142 O O . GLU A 1 520 ? 7.363 13.703 0.258 1 86.31 520 GLU A O 1
ATOM 4147 N N . GLN A 1 521 ? 9.242 12.781 -0.448 1 80.5 521 GLN A N 1
ATOM 4148 C CA . GLN A 1 521 ? 10.078 13.695 0.32 1 80.5 521 GLN A CA 1
ATOM 4149 C C . GLN A 1 521 ? 9.969 15.117 -0.216 1 80.5 521 GLN A C 1
ATOM 4151 O O . GLN A 1 521 ? 9.953 16.078 0.557 1 80.5 521 GLN A O 1
ATOM 4156 N N . ASN A 1 522 ? 9.914 15.18 -1.468 1 82.81 522 ASN A N 1
ATOM 4157 C CA . ASN A 1 522 ? 9.75 16.5 -2.072 1 82.81 522 ASN A CA 1
ATOM 4158 C C . ASN A 1 522 ? 8.43 17.141 -1.654 1 82.81 522 ASN A C 1
ATOM 4160 O O . ASN A 1 522 ? 8.367 18.359 -1.448 1 82.81 522 ASN A O 1
ATOM 4164 N N . LEU A 1 523 ? 7.449 16.359 -1.523 1 90.62 523 LEU A N 1
ATOM 4165 C CA . LEU A 1 523 ? 6.152 16.875 -1.104 1 90.62 523 LEU A CA 1
ATOM 4166 C C . LEU A 1 523 ? 6.215 17.406 0.325 1 90.62 523 LEU A C 1
ATOM 4168 O O . LEU A 1 523 ? 5.578 18.422 0.644 1 90.62 523 LEU A O 1
ATOM 4172 N N . VAL A 1 524 ? 6.961 16.766 1.144 1 88.25 524 VAL A N 1
ATOM 4173 C CA . VAL A 1 524 ? 7.117 17.203 2.527 1 88.25 524 VAL A CA 1
ATOM 4174 C C . VAL A 1 524 ? 7.973 18.469 2.574 1 88.25 524 VAL A C 1
ATOM 4176 O O . VAL A 1 524 ? 7.645 19.422 3.287 1 88.25 524 VAL A O 1
ATOM 4179 N N . GLU A 1 525 ? 8.961 18.547 1.772 1 82.62 525 GLU A N 1
ATOM 4180 C CA . GLU A 1 525 ? 9.938 19.625 1.814 1 82.62 525 GLU A CA 1
ATOM 4181 C C . GLU A 1 525 ? 9.375 20.906 1.204 1 82.62 525 GLU A C 1
ATOM 4183 O O . GLU A 1 525 ? 9.648 22 1.686 1 82.62 525 GLU A O 1
ATOM 4188 N N . ASN A 1 526 ? 8.547 20.672 0.132 1 84 526 ASN A N 1
ATOM 4189 C CA . ASN A 1 526 ? 8.273 21.859 -0.663 1 84 526 ASN A CA 1
ATOM 4190 C C . ASN A 1 526 ? 6.777 22.094 -0.846 1 84 526 ASN A C 1
ATOM 4192 O O . ASN A 1 526 ? 6.355 23.156 -1.308 1 84 526 ASN A O 1
ATOM 4196 N N . HIS A 1 527 ? 5.984 21.141 -0.398 1 92 527 HIS A N 1
ATOM 4197 C CA . HIS A 1 527 ? 4.574 21.266 -0.753 1 92 527 HIS A CA 1
ATOM 4198 C C . HIS A 1 527 ? 3.682 21.031 0.463 1 92 527 HIS A C 1
ATOM 4200 O O . HIS A 1 527 ? 2.57 20.516 0.335 1 92 527 HIS A O 1
ATOM 4206 N N . MET A 1 528 ? 4.172 21.266 1.619 1 92.75 528 MET A N 1
ATOM 4207 C CA . MET A 1 528 ? 3.432 21.406 2.871 1 92.75 528 MET A CA 1
ATOM 4208 C C . MET A 1 528 ? 2.871 20.062 3.318 1 92.75 528 MET A C 1
ATOM 4210 O O . MET A 1 528 ? 1.987 20 4.176 1 92.75 528 MET A O 1
ATOM 4214 N N . ARG A 1 529 ? 3.281 18.984 2.713 1 93.94 529 ARG A N 1
ATOM 4215 C CA . ARG A 1 529 ? 2.871 17.672 3.207 1 93.94 529 ARG A CA 1
ATOM 4216 C C . ARG A 1 529 ? 3.498 17.375 4.566 1 93.94 529 ARG A C 1
ATOM 4218 O O . ARG A 1 529 ? 4.656 17.719 4.812 1 93.94 529 ARG A O 1
ATOM 4225 N N . VAL A 1 530 ? 2.775 16.734 5.434 1 92.69 530 VAL A N 1
ATOM 4226 C CA . VAL A 1 530 ? 3.188 16.531 6.82 1 92.69 530 VAL A CA 1
ATOM 4227 C C . VAL A 1 530 ? 3.789 15.141 6.984 1 92.69 530 VAL A C 1
ATOM 4229 O O . VAL A 1 530 ? 3.271 14.172 6.43 1 92.69 530 VAL A O 1
ATOM 4232 N N . CYS A 1 531 ? 4.836 15.086 7.672 1 88.88 531 CYS A N 1
ATOM 4233 C CA . CYS A 1 531 ? 5.465 13.812 8 1 88.88 531 CYS A CA 1
ATOM 4234 C C . CYS A 1 531 ? 5.027 13.328 9.383 1 88.88 531 CYS A C 1
ATOM 4236 O O . CYS A 1 531 ? 5.406 13.914 10.398 1 88.88 531 CYS A O 1
ATOM 4238 N N . LEU A 1 532 ? 4.309 12.297 9.438 1 86.44 532 LEU A N 1
ATOM 4239 C CA . LEU A 1 532 ? 3.812 11.781 10.711 1 86.44 532 LEU A CA 1
ATOM 4240 C C . LEU A 1 532 ? 4.867 10.922 11.398 1 86.44 532 LEU A C 1
ATOM 4242 O O . LEU A 1 532 ? 5 10.961 12.625 1 86.44 532 LEU A O 1
ATOM 4246 N N . LYS A 1 533 ? 5.516 10.125 10.562 1 82.81 533 LYS A N 1
ATOM 4247 C CA . LYS A 1 533 ? 6.523 9.211 11.102 1 82.81 533 LYS A CA 1
ATOM 4248 C C . LYS A 1 533 ? 7.578 8.875 10.047 1 82.81 533 LYS A C 1
ATOM 4250 O O . LYS A 1 533 ? 7.277 8.812 8.852 1 82.81 533 LYS A O 1
ATOM 4255 N N . ILE A 1 534 ? 8.812 8.805 10.516 1 75.31 534 ILE A N 1
ATOM 4256 C CA . ILE A 1 534 ? 9.914 8.375 9.656 1 75.31 534 ILE A CA 1
ATOM 4257 C C . ILE A 1 534 ? 10.883 7.512 10.461 1 75.31 534 ILE A C 1
ATOM 4259 O O . ILE A 1 534 ? 11.172 7.801 11.625 1 75.31 534 ILE A O 1
ATOM 4263 N N . GLY A 1 535 ? 11.281 6.383 9.938 1 67.31 535 GLY A N 1
ATOM 4264 C CA . GLY A 1 535 ? 12.227 5.512 10.625 1 67.31 535 GLY A CA 1
ATOM 4265 C C . GLY A 1 535 ? 13.648 6.047 10.609 1 67.31 535 GLY A C 1
ATOM 4266 O O . GLY A 1 535 ? 13.93 7.066 9.977 1 67.31 535 GLY A O 1
ATOM 4267 N N . SER A 1 536 ? 14.625 5.484 11.359 1 60.47 536 SER A N 1
ATOM 4268 C CA . SER A 1 536 ? 16 5.922 11.539 1 60.47 536 SER A CA 1
ATOM 4269 C C . SER A 1 536 ? 16.719 6.047 10.203 1 60.47 536 SER A C 1
ATOM 4271 O O . SER A 1 536 ? 17.484 6.996 9.984 1 60.47 536 SER A O 1
ATOM 4273 N N . GLY A 1 537 ? 16.453 5.184 9.273 1 56.06 537 GLY A N 1
ATOM 4274 C CA . GLY A 1 537 ? 17.062 5.246 7.957 1 56.06 537 GLY A CA 1
ATOM 4275 C C . GLY A 1 537 ? 16.172 5.883 6.906 1 56.06 537 GLY A C 1
ATOM 4276 O O . GLY A 1 537 ? 16.375 5.688 5.707 1 56.06 537 GLY A O 1
ATOM 4277 N N . PHE A 1 538 ? 15.305 6.875 7.547 1 57.81 538 PHE A N 1
ATOM 4278 C CA . PHE A 1 538 ? 14.344 7.555 6.684 1 57.81 538 PHE A CA 1
ATOM 4279 C C . PHE A 1 538 ? 13.578 6.547 5.836 1 57.81 538 PHE A C 1
ATOM 4281 O O . PHE A 1 538 ? 13.227 6.832 4.688 1 57.81 538 PHE A O 1
ATOM 4288 N N . GLU A 1 539 ? 13.602 5.414 6.477 1 61.09 539 GLU A N 1
ATOM 4289 C CA . GLU A 1 539 ? 12.867 4.344 5.805 1 61.09 539 GLU A CA 1
ATOM 4290 C C . GLU A 1 539 ? 11.383 4.391 6.141 1 61.09 539 GLU A C 1
ATOM 4292 O O . GLU A 1 539 ? 11 4.824 7.23 1 61.09 539 GLU A O 1
ATOM 4297 N N . ASP A 1 540 ? 10.547 4.207 5.246 1 64.81 540 ASP A N 1
ATOM 4298 C CA . ASP A 1 540 ? 9.102 3.992 5.367 1 64.81 540 ASP A CA 1
ATOM 4299 C C . ASP A 1 540 ? 8.414 5.23 5.93 1 64.81 540 ASP A C 1
ATOM 4301 O O . ASP A 1 540 ? 7.688 5.145 6.926 1 64.81 540 ASP A O 1
ATOM 4305 N N . PRO A 1 541 ? 8.648 6.379 5.34 1 76.38 541 PRO A N 1
ATOM 4306 C CA . PRO A 1 541 ? 7.957 7.574 5.828 1 76.38 541 PRO A CA 1
ATOM 4307 C C . PRO A 1 541 ? 6.438 7.457 5.73 1 76.38 541 PRO A C 1
ATOM 4309 O O . PRO A 1 541 ? 5.918 6.855 4.789 1 76.38 541 PRO A O 1
ATOM 4312 N N . VAL A 1 542 ? 5.727 7.812 6.75 1 82.56 542 VAL A N 1
ATOM 4313 C CA . VAL A 1 542 ? 4.281 7.988 6.723 1 82.56 542 VAL A CA 1
ATOM 4314 C C . VAL A 1 542 ? 3.941 9.477 6.656 1 82.56 542 VAL A C 1
ATOM 4316 O O . VAL A 1 542 ? 4.16 10.211 7.621 1 82.56 542 VAL A O 1
ATOM 4319 N N . THR A 1 543 ? 3.562 9.891 5.496 1 89.38 543 THR A N 1
ATOM 4320 C CA . THR A 1 543 ? 3.227 11.297 5.297 1 89.38 543 THR A CA 1
ATOM 4321 C C . THR A 1 543 ? 1.74 11.453 4.996 1 89.38 543 THR A C 1
ATOM 4323 O O . THR A 1 543 ? 1.067 10.492 4.621 1 89.38 543 THR A O 1
ATOM 4326 N N . THR A 1 544 ? 1.195 12.617 5.238 1 90.44 544 THR A N 1
ATOM 4327 C CA . THR A 1 544 ? -0.213 12.891 4.973 1 90.44 544 THR A CA 1
ATOM 4328 C C . THR A 1 544 ? -0.431 14.367 4.672 1 90.44 544 THR A C 1
ATOM 4330 O O . THR A 1 544 ? 0.446 15.195 4.934 1 90.44 544 THR A O 1
ATOM 4333 N N . SER A 1 545 ? -1.467 14.609 3.926 1 92.94 545 SER A N 1
ATOM 4334 C CA . SER A 1 545 ? -1.993 15.969 3.85 1 92.94 545 SER A CA 1
ATOM 4335 C C . SER A 1 545 ? -3.047 16.219 4.926 1 92.94 545 SER A C 1
ATOM 4337 O O . SER A 1 545 ? -4.23 15.945 4.715 1 92.94 545 SER A O 1
ATOM 4339 N N . SER A 1 546 ? -2.566 16.781 5.988 1 92.88 546 SER A N 1
ATOM 4340 C CA . SER A 1 546 ? -3.4 16.953 7.176 1 92.88 546 SER A CA 1
ATOM 4341 C C . SER A 1 546 ? -4.453 18.031 6.965 1 92.88 546 SER A C 1
ATOM 4343 O O . SER A 1 546 ? -4.309 18.875 6.082 1 92.88 546 SER A O 1
ATOM 4345 N N . SER A 1 547 ? -5.492 17.953 7.766 1 94.06 547 SER A N 1
ATOM 4346 C CA . SER A 1 547 ? -6.586 18.922 7.684 1 94.06 547 SER A CA 1
ATOM 4347 C C . SER A 1 547 ? -6.121 20.312 8.086 1 94.06 547 SER A C 1
ATOM 4349 O O . SER A 1 547 ? -5.902 20.578 9.273 1 94.06 547 SER A O 1
ATOM 4351 N N . GLU A 1 548 ? -5.895 21.156 7.18 1 95.31 548 GLU A N 1
ATOM 4352 C CA . GLU A 1 548 ? -5.574 22.578 7.312 1 95.31 548 GLU A CA 1
ATOM 4353 C C . GLU A 1 548 ? -6.453 23.438 6.402 1 95.31 548 GLU A C 1
ATOM 4355 O O . GLU A 1 548 ? -6.109 23.672 5.246 1 95.31 548 GLU A O 1
ATOM 4360 N N . PRO A 1 549 ? -7.551 23.922 6.992 1 95 549 PRO A N 1
ATOM 4361 C CA . PRO A 1 549 ? -8.555 24.609 6.176 1 95 549 PRO A CA 1
ATOM 4362 C C . PRO A 1 549 ? -7.965 25.734 5.336 1 95 549 PRO A C 1
ATOM 4364 O O . PRO A 1 549 ? -8.398 25.953 4.203 1 95 549 PRO A O 1
ATOM 4367 N N . VAL A 1 550 ? -6.984 26.469 5.84 1 94.75 550 VAL A N 1
ATOM 4368 C CA . VAL A 1 550 ? -6.387 27.594 5.117 1 94.75 550 VAL A CA 1
ATOM 4369 C C . VAL A 1 550 ? -5.711 27.078 3.846 1 94.75 550 VAL A C 1
ATOM 4371 O O . VAL A 1 550 ? -5.883 27.656 2.77 1 94.75 550 VAL A O 1
ATOM 4374 N N . LEU A 1 551 ? -4.98 26 3.99 1 94.62 551 LEU A N 1
ATOM 4375 C CA . LEU A 1 551 ? -4.285 25.438 2.844 1 94.62 551 LEU A CA 1
ATOM 4376 C C . LEU A 1 551 ? -5.281 24.859 1.842 1 94.62 551 LEU A C 1
ATOM 4378 O O . LEU A 1 551 ? -5.066 24.938 0.63 1 94.62 551 LEU A O 1
ATOM 4382 N N . SER A 1 552 ? -6.297 24.219 2.35 1 95.31 552 SER A N 1
ATOM 4383 C CA . SER A 1 552 ? -7.324 23.641 1.492 1 95.31 552 SER A CA 1
ATOM 4384 C C . SER A 1 552 ? -8.055 24.719 0.692 1 95.31 552 SER A C 1
ATOM 4386 O O . SER A 1 552 ? -8.352 24.516 -0.488 1 95.31 552 SER A O 1
ATOM 4388 N N . GLU A 1 553 ? -8.352 25.797 1.329 1 94.62 553 GLU A N 1
ATOM 4389 C CA . GLU A 1 553 ? -9.016 26.875 0.621 1 94.62 553 GLU A CA 1
ATOM 4390 C C . GLU A 1 553 ? -8.086 27.531 -0.396 1 94.62 553 GLU A C 1
ATOM 4392 O O . GLU A 1 553 ? -8.523 27.953 -1.464 1 94.62 553 GLU A O 1
ATOM 4397 N N . ALA A 1 554 ? -6.832 27.672 0.007 1 91.69 554 ALA A N 1
ATOM 4398 C CA . ALA A 1 554 ? -5.852 28.172 -0.946 1 91.69 554 ALA A CA 1
ATOM 4399 C C . ALA A 1 554 ? -5.816 27.312 -2.207 1 91.69 554 ALA A C 1
ATOM 4401 O O . ALA A 1 554 ? -5.742 27.844 -3.32 1 91.69 554 ALA A O 1
ATOM 4402 N N . SER A 1 555 ? -5.84 26.031 -2 1 92.06 555 SER A N 1
ATOM 4403 C CA . SER A 1 555 ? -5.883 25.109 -3.129 1 92.06 555 SER A CA 1
ATOM 4404 C C . SER A 1 555 ? -7.156 25.297 -3.947 1 92.06 555 SER A C 1
ATOM 4406 O O . SER A 1 555 ? -7.109 25.312 -5.18 1 92.06 555 SER A O 1
ATOM 4408 N N . SER A 1 556 ? -8.281 25.391 -3.271 1 90.69 556 SER A N 1
ATOM 4409 C CA . SER A 1 556 ? -9.562 25.594 -3.938 1 90.69 556 SER A CA 1
ATOM 4410 C C . SER A 1 556 ? -9.547 26.859 -4.789 1 90.69 556 SER A C 1
ATOM 4412 O O . SER A 1 556 ? -10 26.844 -5.938 1 90.69 556 SER A O 1
ATOM 4414 N N . LEU A 1 557 ? -9.07 27.875 -4.191 1 82.88 557 LEU A N 1
ATOM 4415 C CA . LEU A 1 557 ? -9.008 29.156 -4.887 1 82.88 557 LEU A CA 1
ATOM 4416 C C . LEU A 1 557 ? -8.148 29.062 -6.137 1 82.88 557 LEU A C 1
ATOM 4418 O O . LEU A 1 557 ? -8.516 29.578 -7.191 1 82.88 557 LEU A O 1
ATOM 4422 N N . TYR A 1 558 ? -7.152 28.375 -5.957 1 77.25 558 TYR A N 1
ATOM 4423 C CA . TYR A 1 558 ? -6.23 28.25 -7.082 1 77.25 558 TYR A CA 1
ATOM 4424 C C . TYR A 1 558 ? -6.859 27.422 -8.203 1 77.25 558 TYR A C 1
ATOM 4426 O O . TYR A 1 558 ? -6.766 27.797 -9.375 1 77.25 558 TYR A O 1
ATOM 4434 N N . THR A 1 559 ? -7.48 26.344 -7.902 1 78.25 559 THR A N 1
ATOM 4435 C CA . THR A 1 559 ? -8.078 25.453 -8.898 1 78.25 559 THR A CA 1
ATOM 4436 C C . THR A 1 559 ? -9.266 26.141 -9.578 1 78.25 559 THR A C 1
ATOM 4438 O O . THR A 1 559 ? -9.539 25.891 -10.758 1 78.25 559 THR A O 1
ATOM 4441 N N . ARG A 1 560 ? -9.836 27 -8.906 1 77.62 560 ARG A N 1
ATOM 4442 C CA . ARG A 1 560 ? -11.008 27.688 -9.453 1 77.62 560 ARG A CA 1
ATOM 4443 C C . ARG A 1 560 ? -10.594 28.844 -10.352 1 77.62 560 ARG A C 1
ATOM 4445 O O . ARG A 1 560 ? -11.266 29.141 -11.336 1 77.62 560 ARG A O 1
ATOM 4452 N N . LEU A 1 561 ? -9.562 29.422 -9.922 1 68.69 561 LEU A N 1
ATOM 4453 C CA . LEU A 1 561 ? -9.164 30.641 -10.609 1 68.69 561 LEU A CA 1
ATOM 4454 C C . LEU A 1 561 ? -8.273 30.328 -11.812 1 68.69 561 LEU A C 1
ATOM 4456 O O . LEU A 1 561 ? -8.133 31.141 -12.719 1 68.69 561 LEU A O 1
ATOM 4460 N N . SER A 1 562 ? -7.734 29.109 -11.727 1 66.5 562 SER A N 1
ATOM 4461 C CA . SER A 1 562 ? -6.875 28.719 -12.844 1 66.5 562 SER A CA 1
ATOM 4462 C C . SER A 1 562 ? -7.699 28.219 -14.023 1 66.5 562 SER A C 1
ATOM 4464 O O . SER A 1 562 ? -8.469 27.266 -13.898 1 66.5 562 SER A O 1
ATOM 4466 N N . LYS A 1 563 ? -7.691 28.875 -15.109 1 59.19 563 LYS A N 1
ATOM 4467 C CA . LYS A 1 563 ? -8.477 28.5 -16.281 1 59.19 563 LYS A CA 1
ATOM 4468 C C . LYS A 1 563 ? -8.039 27.156 -16.844 1 59.19 563 LYS A C 1
ATOM 4470 O O . LYS A 1 563 ? -8.852 26.422 -17.406 1 59.19 563 LYS A O 1
ATOM 4475 N N . ASP A 1 564 ? -6.77 26.844 -16.562 1 63.41 564 ASP A N 1
ATOM 4476 C CA . ASP A 1 564 ? -6.215 25.641 -17.188 1 63.41 564 ASP A CA 1
ATOM 4477 C C . ASP A 1 564 ? -6.34 24.438 -16.25 1 63.41 564 ASP A C 1
ATOM 4479 O O . ASP A 1 564 ? -5.938 23.328 -16.609 1 63.41 564 ASP A O 1
ATOM 4483 N N . PHE A 1 565 ? -7.027 24.75 -15.148 1 80.38 565 PHE A N 1
ATOM 4484 C CA . PHE A 1 565 ? -7.082 23.609 -14.258 1 80.38 565 PHE A CA 1
ATOM 4485 C C . PHE A 1 565 ? -8.305 22.75 -14.555 1 80.38 565 PHE A C 1
ATOM 4487 O O . PHE A 1 565 ? -9.422 23.266 -14.664 1 80.38 565 PHE A O 1
ATOM 4494 N N . SER A 1 566 ? -8.07 21.547 -14.867 1 85.31 566 SER A N 1
ATOM 4495 C CA . SER A 1 566 ? -9.109 20.531 -15 1 85.31 566 SER A CA 1
ATOM 4496 C C . SER A 1 566 ? -8.914 19.406 -13.992 1 85.31 566 SER A C 1
ATOM 4498 O O . SER A 1 566 ? -7.883 18.734 -13.992 1 85.31 566 SER A O 1
ATOM 4500 N N . MET A 1 567 ? -9.969 19.281 -13.195 1 89.44 567 MET A N 1
ATOM 4501 C CA . MET A 1 567 ? -9.883 18.266 -12.148 1 89.44 567 MET A CA 1
ATOM 4502 C C . MET A 1 567 ? -9.609 16.891 -12.742 1 89.44 567 MET A C 1
ATOM 4504 O O . MET A 1 567 ? -8.703 16.188 -12.297 1 89.44 567 MET A O 1
ATOM 4508 N N . PRO A 1 568 ? -10.312 16.422 -13.766 1 87.94 568 PRO A N 1
ATOM 4509 C CA . PRO A 1 568 ? -10.055 15.078 -14.312 1 87.94 568 PRO A CA 1
ATOM 4510 C C . PRO A 1 568 ? -8.664 14.945 -14.93 1 87.94 568 PRO A C 1
ATOM 4512 O O . PRO A 1 568 ? -8.023 13.906 -14.789 1 87.94 568 PRO A O 1
ATOM 4515 N N . ASP A 1 569 ? -8.188 15.984 -15.539 1 85 569 ASP A N 1
ATOM 4516 C CA . ASP A 1 569 ? -6.855 15.93 -16.125 1 85 569 ASP A CA 1
ATOM 4517 C C . ASP A 1 569 ? -5.777 15.883 -15.047 1 85 569 ASP A C 1
ATOM 4519 O O . ASP A 1 569 ? -4.762 15.203 -15.203 1 85 569 ASP A O 1
ATOM 4523 N N . ALA A 1 570 ? -6.016 16.688 -14.086 1 89.69 570 ALA A N 1
ATOM 4524 C CA . ALA A 1 570 ? -5.082 16.672 -12.961 1 89.69 570 ALA A CA 1
ATOM 4525 C C . ALA A 1 570 ? -5.027 15.289 -12.312 1 89.69 570 ALA A C 1
ATOM 4527 O O . ALA A 1 570 ? -3.945 14.789 -12.008 1 89.69 570 ALA A O 1
ATOM 4528 N N . LEU A 1 571 ? -6.184 14.656 -12.141 1 89.25 571 LEU A N 1
ATOM 4529 C CA . LEU A 1 571 ? -6.258 13.32 -11.555 1 89.25 571 LEU A CA 1
ATOM 4530 C C . LEU A 1 571 ? -5.535 12.305 -12.43 1 89.25 571 LEU A C 1
ATOM 4532 O O . LEU A 1 571 ? -4.797 11.453 -11.922 1 89.25 571 LEU A O 1
ATOM 4536 N N . LYS A 1 572 ? -5.742 12.406 -13.68 1 82.81 572 LYS A N 1
ATOM 4537 C CA . LYS A 1 572 ? -5.07 11.508 -14.617 1 82.81 572 LYS A CA 1
ATOM 4538 C C . LYS A 1 572 ? -3.555 11.625 -14.492 1 82.81 572 LYS A C 1
ATOM 4540 O O . LYS A 1 572 ? -2.85 10.609 -14.477 1 82.81 572 LYS A O 1
ATOM 4545 N N . THR A 1 573 ? -3.137 12.82 -14.352 1 81.69 573 THR A N 1
ATOM 4546 C CA . THR A 1 573 ? -1.705 13.078 -14.25 1 81.69 573 THR A CA 1
ATOM 4547 C C . THR A 1 573 ? -1.14 12.492 -12.961 1 81.69 573 THR A C 1
ATOM 4549 O O . THR A 1 573 ? -0.111 11.812 -12.984 1 81.69 573 THR A O 1
ATOM 4552 N N . ILE A 1 574 ? -1.819 12.742 -11.883 1 86.88 574 ILE A N 1
ATOM 4553 C CA . ILE A 1 574 ? -1.247 12.312 -10.609 1 86.88 574 ILE A CA 1
ATOM 4554 C C . ILE A 1 574 ? -1.353 10.797 -10.477 1 86.88 574 ILE A C 1
ATOM 4556 O O . ILE A 1 574 ? -0.502 10.164 -9.844 1 86.88 574 ILE A O 1
ATOM 4560 N N . PHE A 1 575 ? -2.322 10.164 -11.086 1 80 575 PHE A N 1
ATOM 4561 C CA . PHE A 1 575 ? -2.443 8.711 -11.047 1 80 575 PHE A CA 1
ATOM 4562 C C . PHE A 1 575 ? -1.304 8.047 -11.812 1 80 575 PHE A C 1
ATOM 4564 O O . PHE A 1 575 ? -0.876 6.945 -11.469 1 80 575 PHE A O 1
ATOM 4571 N N . SER A 1 576 ? -0.898 8.766 -12.719 1 71.69 576 SER A N 1
ATOM 4572 C CA . SER A 1 576 ? 0.193 8.227 -13.523 1 71.69 576 SER A CA 1
ATOM 4573 C C . SER A 1 576 ? 1.542 8.453 -12.852 1 71.69 576 SER A C 1
ATOM 4575 O O . SER A 1 576 ? 2.43 7.602 -12.922 1 71.69 576 SER A O 1
ATOM 4577 N N . ASP A 1 577 ? 1.606 9.539 -12.156 1 76.31 577 ASP A N 1
ATOM 4578 C CA . ASP A 1 577 ? 2.926 9.977 -11.703 1 76.31 577 ASP A CA 1
ATOM 4579 C C . ASP A 1 577 ? 3.178 9.547 -10.258 1 76.31 577 ASP A C 1
ATOM 4581 O O . ASP A 1 577 ? 4.324 9.5 -9.812 1 76.31 577 ASP A O 1
ATOM 4585 N N . PHE A 1 578 ? 2.158 9.352 -9.508 1 82.81 578 PHE A N 1
ATOM 4586 C CA . PHE A 1 578 ? 2.324 9.055 -8.086 1 82.81 578 PHE A CA 1
ATOM 4587 C C . PHE A 1 578 ? 1.696 7.707 -7.742 1 82.81 578 PHE A C 1
ATOM 4589 O O . PHE A 1 578 ? 0.694 7.309 -8.344 1 82.81 578 PHE A O 1
ATOM 4596 N N . PRO A 1 579 ? 2.314 7.062 -6.789 1 77.5 579 PRO A N 1
ATOM 4597 C CA . PRO A 1 579 ? 1.734 5.801 -6.32 1 77.5 579 PRO A CA 1
ATOM 4598 C C . PRO A 1 579 ? 0.604 6.008 -5.316 1 77.5 579 PRO A C 1
ATOM 4600 O O . PRO A 1 579 ? 0.771 5.727 -4.129 1 77.5 579 PRO A O 1
ATOM 4603 N N . ILE A 1 580 ? -0.499 6.379 -5.805 1 80.69 580 ILE A N 1
ATOM 4604 C CA . ILE A 1 580 ? -1.641 6.668 -4.945 1 80.69 580 ILE A CA 1
ATOM 4605 C C . ILE A 1 580 ? -2.314 5.363 -4.527 1 80.69 580 ILE A C 1
ATOM 4607 O O . ILE A 1 580 ? -2.469 4.449 -5.336 1 80.69 580 ILE A O 1
ATOM 4611 N N . LYS A 1 581 ? -2.535 5.227 -3.23 1 69.44 581 LYS A N 1
ATOM 4612 C CA . LYS A 1 581 ? -3.26 4.055 -2.744 1 69.44 581 LYS A CA 1
ATOM 4613 C C . LYS A 1 581 ? -4.637 3.955 -3.391 1 69.44 581 LYS A C 1
ATOM 4615 O O . LYS A 1 581 ? -5.414 4.91 -3.363 1 69.44 581 LYS A O 1
ATOM 4620 N N . HIS A 1 582 ? -4.824 2.805 -4.148 1 57.16 582 HIS A N 1
ATOM 4621 C CA . HIS A 1 582 ? -6.008 2.684 -4.988 1 57.16 582 HIS A CA 1
ATOM 4622 C C . HIS A 1 582 ? -7.133 1.964 -4.258 1 57.16 582 HIS A C 1
ATOM 4624 O O . HIS A 1 582 ? -8.078 1.479 -4.883 1 57.16 582 HIS A O 1
ATOM 4630 N N . GLU A 1 583 ? -7.176 1.742 -3 1 55.66 583 GLU A N 1
ATOM 4631 C CA . GLU A 1 583 ? -8.156 0.845 -2.393 1 55.66 583 GLU A CA 1
ATOM 4632 C C . GLU A 1 583 ? -9.578 1.253 -2.76 1 55.66 583 GLU A C 1
ATOM 4634 O O . GLU A 1 583 ? -10.445 0.397 -2.953 1 55.66 583 GLU A O 1
ATOM 4639 N N . ARG A 1 584 ? -9.844 2.539 -3.182 1 63.41 584 ARG A N 1
ATOM 4640 C CA . ARG A 1 584 ? -11.219 2.945 -3.459 1 63.41 584 ARG A CA 1
ATOM 4641 C C . ARG A 1 584 ? -11.258 4.113 -4.438 1 63.41 584 ARG A C 1
ATOM 4643 O O . ARG A 1 584 ? -11.719 5.203 -4.09 1 63.41 584 ARG A O 1
ATOM 4650 N N . GLN A 1 585 ? -10.93 3.67 -5.66 1 72.12 585 GLN A N 1
ATOM 4651 C CA . GLN A 1 585 ? -10.781 4.711 -6.672 1 72.12 585 GLN A CA 1
ATOM 4652 C C . GLN A 1 585 ? -12.141 5.277 -7.078 1 72.12 585 GLN A C 1
ATOM 4654 O O . GLN A 1 585 ? -12.258 6.473 -7.359 1 72.12 585 GLN A O 1
ATOM 4659 N N . GLY A 1 586 ? -13.141 4.41 -7.043 1 78.88 586 GLY A N 1
ATOM 4660 C CA . GLY A 1 586 ? -14.461 4.938 -7.34 1 78.88 586 GLY A CA 1
ATOM 4661 C C . GLY A 1 586 ? -14.906 6.02 -6.371 1 78.88 586 GLY A C 1
ATOM 4662 O O . GLY A 1 586 ? -15.461 7.039 -6.781 1 78.88 586 GLY A O 1
ATOM 4663 N N . ALA A 1 587 ? -14.664 5.75 -5.148 1 85.62 587 ALA A N 1
ATOM 4664 C CA . ALA A 1 587 ? -15.008 6.734 -4.125 1 85.62 587 ALA A CA 1
ATOM 4665 C C . ALA A 1 587 ? -14.234 8.031 -4.328 1 85.62 587 ALA A C 1
ATOM 4667 O O . ALA A 1 587 ? -14.758 9.117 -4.066 1 85.62 587 ALA A O 1
ATOM 4668 N N . LEU A 1 588 ? -13 7.895 -4.781 1 88.25 588 LEU A N 1
ATOM 4669 C CA . LEU A 1 588 ? -12.188 9.078 -5.047 1 88.25 588 LEU A CA 1
ATOM 4670 C C . LEU A 1 588 ? -12.781 9.906 -6.176 1 88.25 588 LEU A C 1
ATOM 4672 O O . LEU A 1 588 ? -12.773 11.141 -6.117 1 88.25 588 LEU A O 1
ATOM 4676 N N . LEU A 1 589 ? -13.289 9.25 -7.18 1 89.44 589 LEU A N 1
ATOM 4677 C CA . LEU A 1 589 ? -13.891 9.977 -8.297 1 89.44 589 LEU A CA 1
ATOM 4678 C C . LEU A 1 589 ? -15.156 10.703 -7.852 1 89.44 589 LEU A C 1
ATOM 4680 O O . LEU A 1 589 ? -15.398 11.844 -8.258 1 89.44 589 LEU A O 1
ATOM 4684 N N . VAL A 1 590 ? -15.93 10.039 -7.031 1 91.94 590 VAL A N 1
ATOM 4685 C CA . VAL A 1 590 ? -17.125 10.672 -6.508 1 91.94 590 VAL A CA 1
ATOM 4686 C C . VAL A 1 590 ? -16.75 11.867 -5.633 1 91.94 590 VAL A C 1
ATOM 4688 O O . VAL A 1 590 ? -17.391 12.914 -5.691 1 91.94 590 VAL A O 1
ATOM 4691 N N . LEU A 1 591 ? -15.773 11.664 -4.867 1 93.06 591 LEU A N 1
ATOM 4692 C CA . LEU A 1 591 ? -15.281 12.758 -4.027 1 93.06 591 LEU A CA 1
ATOM 4693 C C . LEU A 1 591 ? -14.852 13.945 -4.879 1 93.06 591 LEU A C 1
ATOM 4695 O O . LEU A 1 591 ? -15.094 15.094 -4.516 1 93.06 591 LEU A O 1
ATOM 4699 N N . ALA A 1 592 ? -14.133 13.641 -5.945 1 93.19 592 ALA A N 1
ATOM 4700 C CA . ALA A 1 592 ? -13.742 14.703 -6.871 1 93.19 592 ALA A CA 1
ATOM 4701 C C . ALA A 1 592 ? -14.961 15.43 -7.426 1 93.19 592 ALA A C 1
ATOM 4703 O O . ALA A 1 592 ? -14.953 16.656 -7.555 1 93.19 592 ALA A O 1
ATOM 4704 N N . MET A 1 593 ? -16.016 14.711 -7.699 1 94.25 593 MET A N 1
ATOM 4705 C CA . MET A 1 593 ? -17.25 15.305 -8.203 1 94.25 593 MET A CA 1
ATOM 4706 C C . MET A 1 593 ? -17.875 16.219 -7.16 1 94.25 593 MET A C 1
ATOM 4708 O O . MET A 1 593 ? -18.344 17.312 -7.488 1 94.25 593 MET A O 1
ATOM 4712 N N . PHE A 1 594 ? -17.859 15.742 -5.941 1 96.12 594 PHE A N 1
ATOM 4713 C CA . PHE A 1 594 ? -18.375 16.547 -4.852 1 96.12 594 PHE A CA 1
ATOM 4714 C C . PHE A 1 594 ? -17.594 17.859 -4.715 1 96.12 594 PHE A C 1
ATOM 4716 O O . PHE A 1 594 ? -18.188 18.922 -4.523 1 96.12 594 PHE A O 1
ATOM 4723 N N . THR A 1 595 ? -16.297 17.734 -4.824 1 95.31 595 THR A N 1
ATOM 4724 C CA . THR A 1 595 ? -15.43 18.891 -4.66 1 95.31 595 THR A CA 1
ATOM 4725 C C . THR A 1 595 ? -15.656 19.891 -5.781 1 95.31 595 THR A C 1
ATOM 4727 O O . THR A 1 595 ? -15.719 21.109 -5.539 1 95.31 595 THR A O 1
ATOM 4730 N N . VAL A 1 596 ? -15.812 19.406 -7.004 1 93.56 596 VAL A N 1
ATOM 4731 C CA . VAL A 1 596 ? -16.078 20.281 -8.141 1 93.56 596 VAL A CA 1
ATOM 4732 C C . VAL A 1 596 ? -17.453 20.938 -7.984 1 93.56 596 VAL A C 1
ATOM 4734 O O . VAL A 1 596 ? -17.609 22.141 -8.258 1 93.56 596 VAL A O 1
AT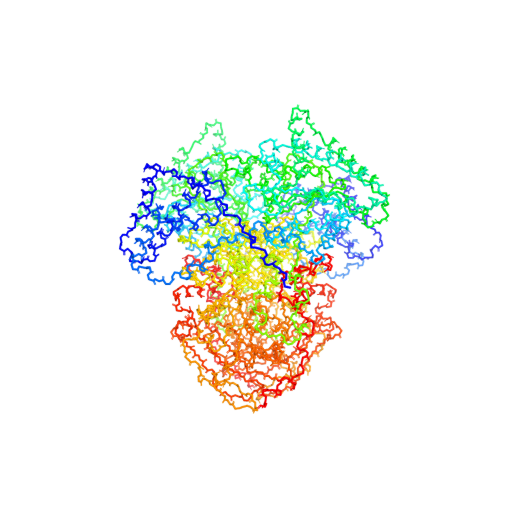OM 4737 N N . ALA A 1 597 ? -18.406 20.188 -7.551 1 95.62 597 ALA A N 1
ATOM 4738 C CA . ALA A 1 597 ? -19.75 20.734 -7.344 1 95.62 597 ALA A CA 1
ATOM 4739 C C . ALA A 1 597 ? -19.734 21.828 -6.285 1 95.62 597 ALA A C 1
ATOM 4741 O O . ALA A 1 597 ? -20.375 22.875 -6.457 1 95.62 597 ALA A O 1
ATOM 4742 N N . ARG A 1 598 ? -19.062 21.625 -5.227 1 96.06 598 ARG A N 1
ATOM 4743 C CA . ARG A 1 598 ? -18.922 22.625 -4.172 1 96.06 598 ARG A CA 1
ATOM 4744 C C . ARG A 1 598 ? -18.297 23.906 -4.711 1 96.06 598 ARG A C 1
ATOM 4746 O O . ARG A 1 598 ? -18.781 25 -4.449 1 96.06 598 ARG A O 1
ATOM 4753 N N . ASP A 1 599 ? -17.188 23.75 -5.371 1 93 599 ASP A N 1
ATOM 4754 C CA . ASP A 1 599 ? -16.484 24.922 -5.898 1 93 599 ASP A CA 1
ATOM 4755 C C . ASP A 1 599 ? -17.344 25.688 -6.887 1 93 599 ASP A C 1
ATOM 4757 O O . ASP A 1 599 ? -17.297 26.922 -6.93 1 93 599 ASP A O 1
ATOM 4761 N N . SER A 1 600 ? -18.156 24.969 -7.648 1 91.56 600 SER A N 1
ATOM 4762 C CA . SER A 1 600 ? -19.031 25.594 -8.625 1 91.56 600 SER A CA 1
ATOM 4763 C C . SER A 1 600 ? -20.203 26.297 -7.945 1 91.56 600 SER A C 1
ATOM 4765 O O . SER A 1 600 ? -20.781 27.234 -8.508 1 91.56 600 SER A O 1
ATOM 4767 N N . ALA A 1 601 ? -20.531 25.875 -6.77 1 94.25 601 ALA A N 1
ATOM 4768 C CA . ALA A 1 601 ? -21.672 26.422 -6.051 1 94.25 601 ALA A CA 1
ATOM 4769 C C . ALA A 1 601 ? -21.312 27.734 -5.355 1 94.25 601 ALA A C 1
ATOM 4771 O O . ALA A 1 601 ? -22.188 28.5 -4.941 1 94.25 601 ALA A O 1
ATOM 4772 N N . ILE A 1 602 ? -20.062 28.031 -5.223 1 91.81 602 ILE A N 1
ATOM 4773 C CA . ILE A 1 602 ? -19.609 29.25 -4.559 1 91.81 602 ILE A CA 1
ATOM 4774 C C . ILE A 1 602 ? -19.891 30.453 -5.457 1 91.81 602 ILE A C 1
ATOM 4776 O O . ILE A 1 602 ? -19.594 30.422 -6.652 1 91.81 602 ILE A O 1
ATOM 4780 N N . SER A 1 603 ? -20.359 31.438 -4.801 1 83.06 603 SER A N 1
ATOM 4781 C CA . SER A 1 603 ? -20.672 32.656 -5.539 1 83.06 603 SER A CA 1
ATOM 4782 C C . SER A 1 603 ? -19.406 33.312 -6.078 1 83.06 603 SER A C 1
ATOM 4784 O O . SER A 1 603 ? -18.375 33.375 -5.387 1 83.06 603 SER A O 1
ATOM 4786 N N . ARG A 1 604 ? -19.484 33.781 -7.234 1 73.56 604 ARG A N 1
ATOM 4787 C CA . ARG A 1 604 ? -18.359 34.469 -7.848 1 73.56 604 ARG A CA 1
ATOM 4788 C C . ARG A 1 604 ? -18.047 35.781 -7.109 1 73.56 604 ARG A C 1
ATOM 4790 O O . ARG A 1 604 ? -16.938 36.281 -7.199 1 73.56 604 ARG A O 1
ATOM 4797 N N . ARG A 1 605 ? -19.031 36.281 -6.328 1 74.38 605 ARG A N 1
ATOM 4798 C CA . ARG A 1 605 ? -18.906 37.562 -5.641 1 74.38 605 ARG A CA 1
ATOM 4799 C C . ARG A 1 605 ? -18.359 37.375 -4.227 1 74.38 605 ARG A C 1
ATOM 4801 O O . ARG A 1 605 ? -18.234 38.344 -3.471 1 74.38 605 ARG A O 1
ATOM 4808 N N . HIS A 1 606 ? -18 36.156 -3.875 1 81.19 606 HIS A N 1
ATOM 4809 C CA . HIS A 1 606 ? -17.516 35.938 -2.52 1 81.19 606 HIS A CA 1
ATOM 4810 C C . HIS A 1 606 ? -16.188 36.656 -2.268 1 81.19 606 HIS A C 1
ATOM 4812 O O . HIS A 1 606 ? -15.312 36.656 -3.127 1 81.19 606 HIS A O 1
ATOM 4818 N N . GLU A 1 607 ? -16.141 37.312 -1.086 1 77 607 GLU A N 1
ATOM 4819 C CA . GLU A 1 607 ? -14.922 38 -0.685 1 77 607 GLU A CA 1
ATOM 4820 C C . GLU A 1 607 ? -13.969 37.062 0.048 1 77 607 GLU A C 1
ATOM 4822 O O . GLU A 1 607 ? -14.062 36.906 1.266 1 77 607 GLU A O 1
ATOM 4827 N N . TRP A 1 608 ? -13.023 36.625 -0.6 1 77.75 608 TRP A N 1
ATOM 4828 C CA . TRP A 1 608 ? -12.117 35.594 -0.089 1 77.75 608 TRP A CA 1
ATOM 4829 C C . TRP A 1 608 ? -11.188 36.156 0.974 1 77.75 608 TRP A C 1
ATOM 4831 O O . TRP A 1 608 ? -10.57 35.438 1.735 1 77.75 608 TRP A O 1
ATOM 4841 N N . CYS A 1 609 ? -11.148 37.469 1.135 1 76.5 609 CYS A N 1
ATOM 4842 C CA . CYS A 1 609 ? -10.234 38.094 2.084 1 76.5 609 CYS A CA 1
ATOM 4843 C C . CYS A 1 609 ? -10.828 38.125 3.484 1 76.5 609 CYS A C 1
ATOM 4845 O O . CYS A 1 609 ? -10.125 38.375 4.461 1 76.5 609 CYS A O 1
ATOM 4847 N N . THR A 1 610 ? -12.047 37.688 3.547 1 83.75 610 THR A N 1
ATOM 4848 C CA . THR A 1 610 ? -12.68 37.844 4.852 1 83.75 610 THR A CA 1
ATOM 4849 C C . THR A 1 610 ? -13.031 36.469 5.453 1 83.75 610 THR A C 1
ATOM 4851 O O . THR A 1 610 ? -12.93 36.281 6.668 1 83.75 610 THR A O 1
ATOM 4854 N N . SER A 1 611 ? -13.547 35.594 4.625 1 91.5 611 SER A N 1
ATOM 4855 C CA . SER A 1 611 ? -14.023 34.344 5.176 1 91.5 611 SER A CA 1
ATOM 4856 C C . SER A 1 611 ? -13.961 33.219 4.129 1 91.5 611 SER A C 1
ATOM 4858 O O . SER A 1 611 ? -13.875 33.5 2.932 1 91.5 611 SER A O 1
ATOM 4860 N N . ILE A 1 612 ? -13.984 32 4.617 1 94 612 ILE A N 1
ATOM 4861 C CA . ILE A 1 612 ? -14.18 30.844 3.748 1 94 612 ILE A CA 1
ATOM 4862 C C . ILE A 1 612 ? -15.648 30.734 3.355 1 94 612 ILE A C 1
ATOM 4864 O O . ILE A 1 612 ? -16.531 30.984 4.172 1 94 612 ILE A O 1
ATOM 4868 N N . PRO A 1 613 ? -15.891 30.344 2.137 1 93.38 613 PRO A N 1
ATOM 4869 C CA . PRO A 1 613 ? -17.281 30.359 1.658 1 93.38 613 PRO A CA 1
ATOM 4870 C C . PRO A 1 613 ? -18.141 29.297 2.322 1 93.38 613 PRO A C 1
ATOM 4872 O O . PRO A 1 613 ? -17.672 28.172 2.555 1 93.38 613 PRO A O 1
ATOM 4875 N N . ILE A 1 614 ? -19.391 29.688 2.635 1 95.38 614 ILE A N 1
ATOM 4876 C CA . ILE A 1 614 ? -20.469 28.797 3.061 1 95.38 614 ILE A CA 1
ATOM 4877 C C . ILE A 1 614 ? -21.391 28.5 1.882 1 95.38 614 ILE A C 1
ATOM 4879 O O . ILE A 1 614 ? -21.812 29.406 1.169 1 95.38 614 ILE A O 1
ATOM 4883 N N . VAL A 1 615 ? -21.703 27.219 1.617 1 95.75 615 VAL A N 1
ATOM 4884 C CA . VAL A 1 615 ? -22.469 26.844 0.443 1 95.75 615 VAL A CA 1
ATOM 4885 C C . VAL A 1 615 ? -23.828 26.297 0.877 1 95.75 615 VAL A C 1
ATOM 4887 O O . VAL A 1 615 ? -23.906 25.359 1.673 1 95.75 615 VAL A O 1
ATOM 4890 N N . PRO A 1 616 ? -24.859 26.891 0.327 1 95.94 616 PRO A N 1
ATOM 4891 C CA . PRO A 1 616 ? -26.156 26.297 0.596 1 95.94 616 PRO A CA 1
ATOM 4892 C C . PRO A 1 616 ? -26.281 24.875 0.022 1 95.94 616 PRO A C 1
ATOM 4894 O O . PRO A 1 616 ? -25.797 24.609 -1.078 1 95.94 616 PRO A O 1
ATOM 4897 N N . VAL A 1 617 ? -26.953 23.984 0.756 1 97.19 617 VAL A N 1
ATOM 4898 C CA . VAL A 1 617 ? -27.109 22.594 0.34 1 97.19 617 VAL A CA 1
ATOM 4899 C C . VAL A 1 617 ? -27.859 22.531 -0.993 1 97.19 617 VAL A C 1
ATOM 4901 O O . VAL A 1 617 ? -27.484 21.766 -1.883 1 97.19 617 VAL A O 1
ATOM 4904 N N . ALA A 1 618 ? -28.844 23.391 -1.157 1 95.25 618 ALA A N 1
ATOM 4905 C CA . ALA A 1 618 ? -29.625 23.422 -2.393 1 95.25 618 ALA A CA 1
ATOM 4906 C C . ALA A 1 618 ? -28.75 23.797 -3.586 1 95.25 618 ALA A C 1
ATOM 4908 O O . ALA A 1 618 ? -28.844 23.172 -4.648 1 95.25 618 ALA A O 1
ATOM 4909 N N . SER A 1 619 ? -27.906 24.781 -3.428 1 94.62 619 SER A N 1
ATOM 4910 C CA . SER A 1 619 ? -27.016 25.203 -4.496 1 94.62 619 SER A CA 1
ATOM 4911 C C . SER A 1 619 ? -26.016 24.125 -4.852 1 94.62 619 SER A C 1
ATOM 4913 O O . SER A 1 619 ? -25.656 23.953 -6.02 1 94.62 619 SER A O 1
ATOM 4915 N N . PHE A 1 620 ? -25.594 23.438 -3.852 1 96.56 620 PHE A N 1
ATOM 4916 C CA . PHE A 1 620 ? -24.656 22.328 -4.066 1 96.56 620 PHE A CA 1
ATOM 4917 C C . PHE A 1 620 ? -25.281 21.281 -4.98 1 96.56 620 PHE A C 1
ATOM 4919 O O . PHE A 1 620 ? -24.641 20.828 -5.934 1 96.56 620 PHE A O 1
ATOM 4926 N N . PHE A 1 621 ? -26.453 20.891 -4.75 1 96.88 621 PHE A N 1
ATOM 4927 C CA . PHE A 1 621 ? -27.078 19.812 -5.512 1 96.88 621 PHE A CA 1
ATOM 4928 C C . PHE A 1 621 ? -27.5 20.312 -6.895 1 96.88 621 PHE A C 1
ATOM 4930 O O . PHE A 1 621 ? -27.578 19.516 -7.84 1 96.88 621 PHE A O 1
ATOM 4937 N N . GLU A 1 622 ? -27.703 21.641 -7.004 1 95.19 622 GLU A N 1
ATOM 4938 C CA . GLU A 1 622 ? -27.922 22.203 -8.328 1 95.19 622 GLU A CA 1
ATOM 4939 C C . GLU A 1 622 ? -26.688 22.062 -9.211 1 95.19 622 GLU A C 1
ATOM 4941 O O . GLU A 1 622 ? -26.797 21.953 -10.438 1 95.19 622 GLU A O 1
ATOM 4946 N N . GLN A 1 623 ? -25.562 22.047 -8.523 1 95.31 623 GLN A N 1
ATOM 4947 C CA . GLN A 1 623 ? -24.328 21.938 -9.273 1 95.31 623 GLN A CA 1
ATOM 4948 C C . GLN A 1 623 ? -23.859 20.484 -9.375 1 95.31 623 GLN A C 1
ATOM 4950 O O . GLN A 1 623 ? -22.984 20.156 -10.172 1 95.31 623 GLN A O 1
ATOM 4955 N N . LEU A 1 624 ? -24.438 19.562 -8.586 1 96.19 624 LEU A N 1
ATOM 4956 C CA . LEU A 1 624 ? -24.047 18.156 -8.625 1 96.19 624 LEU A CA 1
ATOM 4957 C C . LEU A 1 624 ? -24.844 17.406 -9.695 1 96.19 624 LEU A C 1
ATOM 4959 O O . LEU A 1 624 ? -24.266 16.719 -10.539 1 96.19 624 LEU A O 1
ATOM 4963 N N . PHE A 1 625 ? -26.172 17.609 -9.656 1 95.62 625 PHE A N 1
ATOM 4964 C CA . PHE A 1 625 ? -27.047 16.859 -10.562 1 95.62 625 PHE A CA 1
ATOM 4965 C C . PHE A 1 625 ? -27.453 17.719 -11.75 1 95.62 625 PHE A C 1
ATOM 4967 O O . PHE A 1 625 ? -27.688 18.922 -11.602 1 95.62 625 PHE A O 1
ATOM 4974 N N . ALA A 1 626 ? -27.5 17.078 -12.867 1 93.38 626 ALA A N 1
ATOM 4975 C CA . ALA A 1 626 ? -27.969 17.766 -14.062 1 93.38 626 ALA A CA 1
ATOM 4976 C C . ALA A 1 626 ? -29.484 17.969 -14.023 1 93.38 626 ALA A C 1
ATOM 4978 O O . ALA A 1 626 ? -30 19.016 -14.438 1 93.38 626 ALA A O 1
ATOM 4979 N N . GLU A 1 627 ? -30.156 17.047 -13.461 1 91.44 627 GLU A N 1
ATOM 4980 C CA . GLU A 1 627 ? -31.609 17.109 -13.32 1 91.44 627 GLU A CA 1
ATOM 4981 C C . GLU A 1 627 ? -32 17.984 -12.125 1 91.44 627 GLU A C 1
ATOM 4983 O O . GLU A 1 627 ? -31.344 17.938 -11.078 1 91.44 627 GLU A O 1
ATOM 4988 N N . ASP A 1 628 ? -33.062 18.734 -12.305 1 91.69 628 ASP A N 1
ATOM 4989 C CA . ASP A 1 628 ? -33.594 19.531 -11.203 1 91.69 628 ASP A CA 1
ATOM 4990 C C . ASP A 1 628 ? -34.344 18.656 -10.195 1 91.69 628 ASP A C 1
ATOM 4992 O O . ASP A 1 628 ? -35.375 18.047 -10.531 1 91.69 628 ASP A O 1
ATOM 4996 N N . ILE A 1 629 ? -33.875 18.625 -8.945 1 91.88 629 ILE A N 1
ATOM 4997 C CA . ILE A 1 629 ? -34.469 17.734 -7.949 1 91.88 629 ILE A CA 1
ATOM 4998 C C . ILE A 1 629 ? -35.281 18.547 -6.949 1 91.88 629 ILE A C 1
ATOM 5000 O O . ILE A 1 629 ? -35.656 18.047 -5.883 1 91.88 629 ILE A O 1
ATOM 5004 N N . SER A 1 630 ? -35.531 19.812 -7.23 1 91.38 630 SER A N 1
ATOM 5005 C CA . SER A 1 630 ? -36.156 20.734 -6.293 1 91.38 630 SER A CA 1
ATOM 5006 C C . SER A 1 630 ? -37.531 20.234 -5.836 1 91.38 630 SER A C 1
ATOM 5008 O O . SER A 1 630 ? -37.875 20.359 -4.664 1 91.38 630 SER A O 1
ATOM 5010 N N . ASP A 1 631 ? -38.219 19.594 -6.707 1 89.06 631 ASP A N 1
ATOM 5011 C CA . ASP A 1 631 ? -39.594 19.219 -6.398 1 89.06 631 ASP A CA 1
ATOM 5012 C C . ASP A 1 631 ? -39.688 17.766 -5.961 1 89.06 631 ASP A C 1
ATOM 5014 O O . ASP A 1 631 ? -40.781 17.234 -5.742 1 89.06 631 ASP A O 1
ATOM 5018 N N . MET A 1 632 ? -38.625 17.203 -5.684 1 89.06 632 MET A N 1
ATOM 5019 C CA . MET A 1 632 ? -38.625 15.797 -5.312 1 89.06 632 MET A CA 1
ATOM 5020 C C . MET A 1 632 ? -39.094 15.609 -3.873 1 89.06 632 MET A C 1
ATOM 5022 O O . MET A 1 632 ? -38.719 16.391 -2.992 1 89.06 632 MET A O 1
ATOM 5026 N N . LEU A 1 633 ? -39.906 14.555 -3.719 1 88.06 633 LEU A N 1
ATOM 5027 C CA . LEU A 1 633 ? -40.406 14.211 -2.389 1 88.06 633 LEU A CA 1
ATOM 5028 C C . LEU A 1 633 ? -39.469 13.195 -1.72 1 88.06 633 LEU A C 1
ATOM 5030 O O . LEU A 1 633 ? -38.688 12.523 -2.393 1 88.06 633 LEU A O 1
ATOM 5034 N N . PRO A 1 634 ? -39.531 13.102 -0.414 1 90.25 634 PRO A N 1
ATOM 5035 C CA . PRO A 1 634 ? -38.656 12.164 0.288 1 90.25 634 PRO A CA 1
ATOM 5036 C C . PRO A 1 634 ? -38.969 10.703 -0.025 1 90.25 634 PRO A C 1
ATOM 5038 O O . PRO A 1 634 ? -40.125 10.367 -0.323 1 90.25 634 PRO A O 1
ATOM 5041 N N . SER A 1 635 ? -37.938 9.914 0.008 1 88.31 635 SER A N 1
ATOM 5042 C CA . SER A 1 635 ? -38.094 8.469 -0.165 1 88.31 635 SER A CA 1
ATOM 5043 C C . SER A 1 635 ? -38.625 7.816 1.105 1 88.31 635 SER A C 1
ATOM 5045 O O . SER A 1 635 ? -39.375 6.832 1.04 1 88.31 635 SER A O 1
ATOM 5047 N N . ARG A 1 636 ? -38.188 8.336 2.152 1 86.88 636 ARG A N 1
ATOM 5048 C CA . ARG A 1 636 ? -38.656 7.926 3.471 1 86.88 636 ARG A CA 1
ATOM 5049 C C . ARG A 1 636 ? -39.062 9.141 4.301 1 86.88 636 ARG A C 1
ATOM 5051 O O . ARG A 1 636 ? -38.406 10.188 4.242 1 86.88 636 ARG A O 1
ATOM 5058 N N . VAL A 1 637 ? -40.219 8.992 4.957 1 84.75 637 VAL A N 1
ATOM 5059 C CA . VAL A 1 637 ? -40.719 10.117 5.75 1 84.75 637 VAL A CA 1
ATOM 5060 C C . VAL A 1 637 ? -41 9.664 7.18 1 84.75 637 VAL A C 1
ATOM 5062 O O . VAL A 1 637 ? -41.5 8.562 7.398 1 84.75 637 VAL A O 1
ATOM 5065 N N . THR A 1 638 ? -40.438 10.547 7.961 1 82.25 638 THR A N 1
ATOM 5066 C CA . THR A 1 638 ? -40.75 10.266 9.359 1 82.25 638 THR A CA 1
ATOM 5067 C C . THR A 1 638 ? -42.25 10.258 9.609 1 82.25 638 THR A C 1
ATOM 5069 O O . THR A 1 638 ? -42.969 11.023 8.992 1 82.25 638 THR A O 1
ATOM 5072 N N . ARG A 1 639 ? -42.75 9.453 10.562 1 69.69 639 ARG A N 1
ATOM 5073 C CA . ARG A 1 639 ? -44.156 9.195 10.844 1 69.69 639 ARG A CA 1
ATOM 5074 C C . ARG A 1 639 ? -44.875 10.484 11.203 1 69.69 639 ARG A C 1
ATOM 5076 O O . ARG A 1 639 ? -46.062 10.633 10.914 1 69.69 639 ARG A O 1
ATOM 5083 N N . THR A 1 640 ? -44.219 11.367 11.695 1 67.38 640 THR A N 1
ATOM 5084 C CA . THR A 1 640 ? -44.875 12.547 12.25 1 67.38 640 THR A CA 1
ATOM 5085 C C . THR A 1 640 ? -44.844 13.695 11.25 1 67.38 640 THR A C 1
ATOM 5087 O O . THR A 1 640 ? -45.469 14.742 11.492 1 67.38 640 THR A O 1
ATOM 5090 N N . HIS A 1 641 ? -44.25 13.555 10.109 1 74.5 641 HIS A N 1
ATOM 5091 C CA . HIS A 1 641 ? -44.094 14.711 9.242 1 74.5 641 HIS A CA 1
ATOM 5092 C C . HIS A 1 641 ? -44.75 14.477 7.883 1 74.5 641 HIS A C 1
ATOM 5094 O O . HIS A 1 641 ? -44.875 13.336 7.43 1 74.5 641 HIS A O 1
ATOM 5100 N N . GLU A 1 642 ? -45.219 15.523 7.297 1 78.88 642 GLU A N 1
ATOM 5101 C CA . GLU A 1 642 ? -45.719 15.492 5.926 1 78.88 642 GLU A CA 1
ATOM 5102 C C . GLU A 1 642 ? -44.594 15.578 4.918 1 78.88 642 GLU A C 1
ATOM 5104 O O . GLU A 1 642 ? -43.594 16.266 5.156 1 78.88 642 GLU A O 1
ATOM 5109 N N . PRO A 1 643 ? -44.75 14.805 3.912 1 85.38 643 PRO A N 1
ATOM 5110 C CA . PRO A 1 643 ? -43.688 14.883 2.883 1 85.38 643 PRO A CA 1
ATOM 5111 C C . PRO A 1 643 ? -43.594 16.266 2.238 1 85.38 643 PRO A C 1
ATOM 5113 O O . PRO A 1 643 ? -44.625 16.844 1.878 1 85.38 643 PRO A O 1
ATOM 5116 N N . ARG A 1 644 ? -42.531 16.828 2.24 1 88.88 644 ARG A N 1
ATOM 5117 C CA . ARG A 1 644 ? -42.25 18.109 1.614 1 88.88 644 ARG A CA 1
ATOM 5118 C C . ARG A 1 644 ? -41.188 17.969 0.535 1 88.88 644 ARG A C 1
ATOM 5120 O O . ARG A 1 644 ? -40.406 17 0.523 1 88.88 644 ARG A O 1
ATOM 5127 N N . SER A 1 645 ? -41.156 19.016 -0.267 1 91.38 645 SER A N 1
ATOM 5128 C CA . SER A 1 645 ? -40.219 18.953 -1.385 1 91.38 645 SER A CA 1
ATOM 5129 C C . SER A 1 645 ? -38.781 19.188 -0.917 1 91.38 645 SER A C 1
ATOM 5131 O O . SER A 1 645 ? -38.562 19.797 0.137 1 91.38 645 SER A O 1
ATOM 5133 N N . PHE A 1 646 ? -37.906 18.703 -1.72 1 93.75 646 PHE A N 1
ATOM 5134 C CA . PHE A 1 646 ? -36.469 18.859 -1.425 1 93.75 646 PHE A CA 1
ATOM 5135 C C . PHE A 1 646 ? -36.125 20.312 -1.198 1 93.75 646 PHE A C 1
ATOM 5137 O O . PHE A 1 646 ? -35.438 20.656 -0.224 1 93.75 646 PHE A O 1
ATOM 5144 N N . LYS A 1 647 ? -36.531 21.203 -2.064 1 92.62 647 LYS A N 1
ATOM 5145 C CA . LYS A 1 647 ? -36.25 22.625 -1.991 1 92.62 647 LYS A CA 1
ATOM 5146 C C . LYS A 1 647 ? -36.781 23.234 -0.703 1 92.62 647 LYS A C 1
ATOM 5148 O O . LYS A 1 647 ? -36.125 24.047 -0.057 1 92.62 647 LYS A O 1
ATOM 5153 N N . ASP A 1 648 ? -37.938 22.875 -0.366 1 90.69 648 ASP A N 1
ATOM 5154 C CA . ASP A 1 648 ? -38.562 23.422 0.826 1 90.69 648 ASP A CA 1
ATOM 5155 C C . ASP A 1 648 ? -37.844 22.953 2.094 1 90.69 648 ASP A C 1
ATOM 5157 O O . ASP A 1 648 ? -37.625 23.75 3.016 1 90.69 648 ASP A O 1
ATOM 5161 N N . VAL A 1 649 ? -37.531 21.703 2.109 1 92.06 649 VAL A N 1
ATOM 5162 C CA . VAL A 1 649 ? -36.938 21.125 3.307 1 92.06 649 VAL A CA 1
ATOM 5163 C C . VAL A 1 649 ? -35.531 21.672 3.52 1 92.06 649 VAL A C 1
ATOM 5165 O O . VAL A 1 649 ? -35.125 21.984 4.648 1 92.06 649 VAL A O 1
ATOM 5168 N N . PHE A 1 650 ? -34.75 21.828 2.463 1 95.25 650 PHE A N 1
ATOM 5169 C CA . PHE A 1 650 ? -33.344 22.172 2.611 1 95.25 650 PHE A CA 1
ATOM 5170 C C . PHE A 1 650 ? -33.125 23.625 2.223 1 95.25 650 PHE A C 1
ATOM 5172 O O . PHE A 1 650 ? -32 24.016 1.889 1 95.25 650 PHE A O 1
ATOM 5179 N N . SER A 1 651 ? -34.062 24.5 2.248 1 92.88 651 SER A N 1
ATOM 5180 C CA . SER A 1 651 ? -33.969 25.906 1.852 1 92.88 651 SER A CA 1
ATOM 5181 C C . SER A 1 651 ? -33 26.672 2.762 1 92.88 651 SER A C 1
ATOM 5183 O O . SER A 1 651 ? -32.312 27.594 2.318 1 92.88 651 SER A O 1
ATOM 5185 N N . ARG A 1 652 ? -32.875 26.281 4.023 1 93.12 652 ARG A N 1
ATOM 5186 C CA . ARG A 1 652 ? -32.031 27 4.98 1 93.12 652 ARG A CA 1
ATOM 5187 C C . ARG A 1 652 ? -30.781 26.203 5.34 1 93.12 652 ARG A C 1
ATOM 5189 O O . ARG A 1 652 ? -30.016 26.609 6.207 1 93.12 652 ARG A O 1
ATOM 5196 N N . ALA A 1 653 ? -30.656 25.062 4.73 1 96.31 653 ALA A N 1
ATOM 5197 C CA . ALA A 1 653 ? -29.516 24.203 5.059 1 96.31 653 ALA A CA 1
ATOM 5198 C C . ALA A 1 653 ? -28.234 24.719 4.406 1 96.31 653 ALA A C 1
ATOM 5200 O O . ALA A 1 653 ? -28.234 25.109 3.238 1 96.31 653 ALA A O 1
ATOM 5201 N N . ASN A 1 654 ? -27.156 24.797 5.215 1 97.12 654 ASN A N 1
ATOM 5202 C CA . ASN A 1 654 ? -25.859 25.297 4.742 1 97.12 654 ASN A CA 1
ATOM 5203 C C . ASN A 1 654 ? -24.734 24.312 5.07 1 97.12 654 ASN A C 1
ATOM 5205 O O . ASN A 1 654 ? -24.766 23.641 6.109 1 97.12 654 ASN A O 1
ATOM 5209 N N . MET A 1 655 ? -23.859 24.172 4.211 1 96.81 655 MET A N 1
ATOM 5210 C CA . MET A 1 655 ? -22.719 23.266 4.422 1 96.81 655 MET A CA 1
ATOM 5211 C C . MET A 1 655 ? -21.406 24.031 4.312 1 96.81 655 MET A C 1
ATOM 5213 O O . MET A 1 655 ? -21.344 25.078 3.67 1 96.81 655 MET A O 1
ATOM 5217 N N . HIS A 1 656 ? -20.391 23.531 5.012 1 95.69 656 HIS A N 1
ATOM 5218 C CA . HIS A 1 656 ? -19.016 24.031 5.016 1 95.69 656 HIS A CA 1
ATOM 5219 C C . HIS A 1 656 ? -18.016 22.891 4.902 1 95.69 656 HIS A C 1
ATOM 5221 O O . HIS A 1 656 ? -17.734 22.203 5.883 1 95.69 656 HIS A O 1
ATOM 5227 N N . PHE A 1 657 ? -17.5 22.594 3.693 1 94.69 657 PHE A N 1
ATOM 5228 C CA . PHE A 1 657 ? -16.375 21.672 3.52 1 94.69 657 PHE A CA 1
ATOM 5229 C C . PHE A 1 657 ? -15.508 22.094 2.34 1 94.69 657 PHE A C 1
ATOM 5231 O O . PHE A 1 657 ? -16.016 22.469 1.289 1 94.69 657 PHE A O 1
ATOM 5238 N N . ASN A 1 658 ? -14.289 22.281 2.547 1 95.69 658 ASN A N 1
ATOM 5239 C CA . ASN A 1 658 ? -13.359 22.594 1.47 1 95.69 658 ASN A CA 1
ATOM 5240 C C . ASN A 1 658 ? -12.32 21.5 1.272 1 95.69 658 ASN A C 1
ATOM 5242 O O . ASN A 1 658 ? -11.508 21.562 0.345 1 95.69 658 ASN A O 1
ATOM 5246 N N . HIS A 1 659 ? -12.312 20.516 2.096 1 95.69 659 HIS A N 1
ATOM 5247 C CA . HIS A 1 659 ? -11.43 19.359 1.945 1 95.69 659 HIS A CA 1
ATOM 5248 C C . HIS A 1 659 ? -12.016 18.125 2.613 1 95.69 659 HIS A C 1
ATOM 5250 O O . HIS A 1 659 ? -13.109 18.172 3.184 1 95.69 659 HIS A O 1
ATOM 5256 N N . CYS A 1 660 ? -11.328 17.031 2.398 1 94.69 660 CYS A N 1
ATOM 5257 C CA . CYS A 1 660 ? -11.773 15.766 2.973 1 94.69 660 CYS A CA 1
ATOM 5258 C C . CYS A 1 660 ? -10.703 15.18 3.887 1 94.69 660 CYS A C 1
ATOM 5260 O O . CYS A 1 660 ? -9.516 15.445 3.709 1 94.69 660 CYS A O 1
ATOM 5262 N N . VAL A 1 661 ? -11.18 14.523 4.895 1 92.81 661 VAL A N 1
ATOM 5263 C CA . VAL A 1 661 ? -10.297 13.836 5.828 1 92.81 661 VAL A CA 1
ATOM 5264 C C . VAL A 1 661 ? -10.586 12.344 5.816 1 92.81 661 VAL A C 1
ATOM 5266 O O . VAL A 1 661 ? -11.75 11.93 5.816 1 92.81 661 VAL A O 1
ATOM 5269 N N . LYS A 1 662 ? -9.586 11.547 5.707 1 87.31 662 LYS A N 1
ATOM 5270 C CA . LYS A 1 662 ? -9.727 10.094 5.77 1 87.31 662 LYS A CA 1
ATOM 5271 C C . LYS A 1 662 ? -9.664 9.602 7.211 1 87.31 662 LYS A C 1
ATOM 5273 O O . LYS A 1 662 ? -8.711 9.906 7.938 1 87.31 662 LYS A O 1
ATOM 5278 N N . ARG A 1 663 ? -10.617 8.867 7.523 1 82.12 663 ARG A N 1
ATOM 5279 C CA . ARG A 1 663 ? -10.617 8.281 8.859 1 82.12 663 ARG A CA 1
ATOM 5280 C C . ARG A 1 663 ? -9.836 6.969 8.883 1 82.12 663 ARG A C 1
ATOM 5282 O O . ARG A 1 663 ? -9.945 6.164 7.957 1 82.12 663 ARG A O 1
ATOM 5289 N N . HIS A 1 664 ? -9.031 6.805 9.93 1 71.88 664 HIS A N 1
ATOM 5290 C CA . HIS A 1 664 ? -8.211 5.605 10.023 1 71.88 664 HIS A CA 1
ATOM 5291 C C . HIS A 1 664 ? -8.82 4.582 10.969 1 71.88 664 HIS A C 1
ATOM 5293 O O . HIS A 1 664 ? -8.461 3.404 10.938 1 71.88 664 HIS A O 1
ATOM 5299 N N . ASP A 1 665 ? -9.742 5.074 11.805 1 66.38 665 ASP A N 1
ATOM 5300 C CA . ASP A 1 665 ? -10.367 4.145 12.742 1 66.38 665 ASP A CA 1
ATOM 5301 C C . ASP A 1 665 ? -11.805 3.838 12.336 1 66.38 665 ASP A C 1
ATOM 5303 O O . ASP A 1 665 ? -12.414 4.594 11.578 1 66.38 665 ASP A O 1
ATOM 5307 N N . ALA A 1 666 ? -12.211 2.758 12.805 1 60.28 666 ALA A N 1
ATOM 5308 C CA . ALA A 1 666 ? -13.578 2.346 12.492 1 60.28 666 ALA A CA 1
ATOM 5309 C C . ALA A 1 666 ? -14.539 2.766 13.602 1 60.28 666 ALA A C 1
ATOM 5311 O O . ALA A 1 666 ? -15.609 2.172 13.758 1 60.28 666 ALA A O 1
ATOM 5312 N N . GLY A 1 667 ? -14.125 3.799 14.328 1 63.03 667 GLY A N 1
ATOM 5313 C CA . GLY A 1 667 ? -15 4.223 15.406 1 63.03 667 GLY A CA 1
ATOM 5314 C C . GLY A 1 667 ? -16.25 4.945 14.914 1 63.03 667 GLY A C 1
ATOM 5315 O O . GLY A 1 667 ? -16.281 5.43 13.781 1 63.03 667 GLY A O 1
ATOM 5316 N N . MET A 1 668 ? -17.234 4.953 15.805 1 67.44 668 MET A N 1
ATOM 5317 C CA . MET A 1 668 ? -18.5 5.586 15.461 1 67.44 668 MET A CA 1
ATOM 5318 C C . MET A 1 668 ? -18.359 7.102 15.414 1 67.44 668 MET A C 1
ATOM 5320 O O . MET A 1 668 ? -17.625 7.688 16.203 1 67.44 668 MET A O 1
ATOM 5324 N N . LEU A 1 669 ? -18.953 7.668 14.406 1 81.06 669 LEU A N 1
ATOM 5325 C CA . LEU A 1 669 ? -19.031 9.117 14.273 1 81.06 669 LEU A CA 1
ATOM 5326 C C . LEU A 1 669 ? -20.344 9.641 14.875 1 81.06 669 LEU A C 1
ATOM 5328 O O . LEU A 1 669 ? -21.422 9.211 14.477 1 81.06 669 LEU A O 1
ATOM 5332 N N . THR A 1 670 ? -20.203 10.43 15.898 1 82.69 670 THR A N 1
ATOM 5333 C CA . THR A 1 670 ? -21.375 11.031 16.516 1 82.69 670 THR A CA 1
ATOM 5334 C C . THR A 1 670 ? -21.672 12.398 15.914 1 82.69 670 THR A C 1
ATOM 5336 O O . THR A 1 670 ? -20.812 12.977 15.234 1 82.69 670 THR A O 1
ATOM 5339 N N . ARG A 1 671 ? -22.828 12.93 16.141 1 86.69 671 ARG A N 1
ATOM 5340 C CA . ARG A 1 671 ? -23.188 14.25 15.656 1 86.69 671 ARG A CA 1
ATOM 5341 C C . ARG A 1 671 ? -22.281 15.328 16.25 1 86.69 671 ARG A C 1
ATOM 5343 O O . ARG A 1 671 ? -21.984 16.328 15.594 1 86.69 671 ARG A O 1
ATOM 5350 N N . SER A 1 672 ? -21.922 15.133 17.484 1 83.31 672 SER A N 1
ATOM 5351 C CA . SER A 1 672 ? -21 16.078 18.109 1 83.31 672 SER A CA 1
ATOM 5352 C C . SER A 1 672 ? -19.672 16.094 17.375 1 83.31 672 SER A C 1
ATOM 5354 O O . SER A 1 672 ? -19.062 17.172 17.203 1 83.31 672 SER A O 1
ATOM 5356 N N . MET A 1 673 ? -19.266 14.961 16.953 1 85.88 673 MET A N 1
ATOM 5357 C CA . MET A 1 673 ? -18.031 14.891 16.188 1 85.88 673 MET A CA 1
ATOM 5358 C C . MET A 1 673 ? -18.188 15.555 14.82 1 85.88 673 MET A C 1
ATOM 5360 O O . MET A 1 673 ? -17.266 16.219 14.336 1 85.88 673 MET A O 1
ATOM 5364 N N . LEU A 1 674 ? -19.375 15.367 14.25 1 91.31 674 LEU A N 1
ATOM 5365 C CA . LEU A 1 674 ? -19.609 15.969 12.945 1 91.31 674 LEU A CA 1
ATOM 5366 C C . LEU A 1 674 ? -19.547 17.484 13.023 1 91.31 674 LEU A C 1
ATOM 5368 O O . LEU A 1 674 ? -19.172 18.156 12.055 1 91.31 674 LEU A O 1
ATOM 5372 N N . LEU A 1 675 ? -19.859 18.062 14.211 1 89.69 675 LEU A N 1
ATOM 5373 C CA . LEU A 1 675 ? -19.734 19.5 14.406 1 89.69 675 LEU A CA 1
ATOM 5374 C C . LEU A 1 675 ? -18.281 19.938 14.242 1 89.69 675 LEU A C 1
ATOM 5376 O O . LEU A 1 675 ? -18 21.016 13.695 1 89.69 675 LEU A O 1
ATOM 5380 N N . GLY A 1 676 ? -17.438 19.094 14.766 1 90 676 GLY A N 1
ATOM 5381 C CA . GLY A 1 676 ? -16.016 19.375 14.586 1 90 676 GLY A CA 1
ATOM 5382 C C . GLY A 1 676 ? -15.594 19.391 13.125 1 90 676 GLY A C 1
ATOM 5383 O O . GLY A 1 676 ? -14.812 20.25 12.703 1 90 676 GLY A O 1
ATOM 5384 N N . PHE A 1 677 ? -16.156 18.453 12.336 1 93.75 677 PHE A N 1
ATOM 5385 C CA . PHE A 1 677 ? -15.867 18.406 10.906 1 93.75 677 PHE A CA 1
ATOM 5386 C C . PHE A 1 677 ? -16.406 19.641 10.203 1 93.75 677 PHE A C 1
ATOM 5388 O O . PHE A 1 677 ? -15.719 20.219 9.344 1 93.75 677 PHE A O 1
ATOM 5395 N N . ILE A 1 678 ? -17.578 20.078 10.602 1 94.06 678 ILE A N 1
ATOM 5396 C CA . ILE A 1 678 ? -18.188 21.266 10.008 1 94.06 678 ILE A CA 1
ATOM 5397 C C . ILE A 1 678 ? -17.344 22.5 10.336 1 94.06 678 ILE A C 1
ATOM 5399 O O . ILE A 1 678 ? -17.062 23.312 9.461 1 94.06 678 ILE A O 1
ATOM 5403 N N . ALA A 1 679 ? -16.969 22.594 11.547 1 92.5 679 ALA A N 1
ATOM 5404 C CA . ALA A 1 679 ? -16.203 23.75 11.992 1 92.5 679 ALA A CA 1
ATOM 5405 C C . ALA A 1 679 ? -14.875 23.844 11.25 1 92.5 679 ALA A C 1
ATOM 5407 O O . ALA A 1 679 ? -14.383 24.938 10.984 1 92.5 679 ALA A O 1
ATOM 5408 N N . ARG A 1 680 ? -14.305 22.703 10.922 1 94.38 680 ARG A N 1
ATOM 5409 C CA . ARG A 1 680 ? -13 22.688 10.273 1 94.38 680 ARG A CA 1
ATOM 5410 C C . ARG A 1 680 ? -13.133 22.656 8.758 1 94.38 680 ARG A C 1
ATOM 5412 O O . ARG A 1 680 ? -12.133 22.672 8.039 1 94.38 680 ARG A O 1
ATOM 5419 N N . GLY A 1 681 ? -14.383 22.594 8.281 1 95.56 681 GLY A N 1
ATOM 5420 C CA . GLY A 1 681 ? -14.641 22.562 6.852 1 95.56 681 GLY A CA 1
ATOM 5421 C C . GLY A 1 681 ? -14.219 21.266 6.195 1 95.56 681 GLY A C 1
ATOM 5422 O O . GLY A 1 681 ? -13.664 21.266 5.094 1 95.56 681 GLY A O 1
ATOM 5423 N N . ALA A 1 682 ? -14.453 20.125 6.855 1 95.75 682 ALA A N 1
ATOM 5424 C CA . ALA A 1 682 ? -13.945 18.844 6.355 1 95.75 682 ALA A CA 1
ATOM 5425 C C . ALA A 1 682 ? -15.094 17.875 6.09 1 95.75 682 ALA A C 1
ATOM 5427 O O . ALA A 1 682 ? -16.062 17.812 6.855 1 95.75 682 ALA A O 1
ATOM 5428 N N . ALA A 1 683 ? -15.055 17.172 4.98 1 95.81 683 ALA A N 1
ATOM 5429 C CA . ALA A 1 683 ? -15.875 15.984 4.73 1 95.81 683 ALA A CA 1
ATOM 5430 C C . ALA A 1 683 ? -15.141 14.711 5.141 1 95.81 683 ALA A C 1
ATOM 5432 O O . ALA A 1 683 ? -13.938 14.742 5.422 1 95.81 683 ALA A O 1
ATOM 5433 N N . ILE A 1 684 ? -15.891 13.633 5.234 1 93.38 684 ILE A N 1
ATOM 5434 C CA . ILE A 1 684 ? -15.32 12.398 5.762 1 93.38 684 ILE A CA 1
ATOM 5435 C C . ILE A 1 684 ? -15.289 11.336 4.664 1 93.38 684 ILE A C 1
ATOM 5437 O O . ILE A 1 684 ? -16.266 11.164 3.93 1 93.38 684 ILE A O 1
ATOM 5441 N N . VAL A 1 685 ? -14.109 10.688 4.598 1 88.25 685 VAL A N 1
ATOM 5442 C CA . VAL A 1 685 ? -14 9.586 3.648 1 88.25 685 VAL A CA 1
ATOM 5443 C C . VAL A 1 685 ? -13.648 8.297 4.395 1 88.25 685 VAL A C 1
ATOM 5445 O O . VAL A 1 685 ? -12.922 8.32 5.387 1 88.25 685 VAL A O 1
ATOM 5448 N N . HIS A 1 686 ? -14.133 7.133 3.879 1 69.06 686 HIS A N 1
ATOM 5449 C CA . HIS A 1 686 ? -13.797 5.773 4.289 1 69.06 686 HIS A CA 1
ATOM 5450 C C . HIS A 1 686 ? -14.398 5.445 5.648 1 69.06 686 HIS A C 1
ATOM 5452 O O . HIS A 1 686 ? -13.672 5.176 6.609 1 69.06 686 HIS A O 1
ATOM 5458 N N . GLN A 1 687 ? -15.609 5.434 5.688 1 63.03 687 GLN A N 1
ATOM 5459 C CA . GLN A 1 687 ? -16.359 4.988 6.859 1 63.03 687 GLN A CA 1
ATOM 5460 C C . GLN A 1 687 ? -17.031 3.641 6.605 1 63.03 687 GLN A C 1
ATOM 5462 O O . GLN A 1 687 ? -17.5 3.381 5.5 1 63.03 687 GLN A O 1
ATOM 5467 N N . PRO A 1 688 ? -16.875 2.795 7.582 1 63.31 688 PRO A N 1
ATOM 5468 C CA . PRO A 1 688 ? -17.562 1.517 7.398 1 63.31 688 PRO A CA 1
ATOM 5469 C C . PRO A 1 688 ? -19.016 1.688 6.977 1 63.31 688 PRO A C 1
ATOM 5471 O O . PRO A 1 688 ? -19.75 2.482 7.578 1 63.31 688 PRO A O 1
ATOM 5474 N N . GLY A 1 689 ? -19.469 1.157 5.926 1 69.44 689 GLY A N 1
ATOM 5475 C CA . GLY A 1 689 ? -20.828 1.2 5.449 1 69.44 689 GLY A CA 1
ATOM 5476 C C . GLY A 1 689 ? -21.094 2.326 4.465 1 69.44 689 GLY A C 1
ATOM 5477 O O . GLY A 1 689 ? -22.047 2.268 3.68 1 69.44 689 GLY A O 1
ATOM 5478 N N . VAL A 1 690 ? -20.359 3.355 4.703 1 85.56 690 VAL A N 1
ATOM 5479 C CA . VAL A 1 690 ? -20.516 4.516 3.832 1 85.56 690 VAL A CA 1
ATOM 5480 C C . VAL A 1 690 ? -19.141 4.996 3.371 1 85.56 690 VAL A C 1
ATOM 5482 O O . VAL A 1 690 ? -18.188 5.012 4.152 1 85.56 690 VAL A O 1
ATOM 5485 N N . ASP A 1 691 ? -19.062 5.406 2.156 1 86.88 691 ASP A N 1
ATOM 5486 C CA . ASP A 1 691 ? -17.766 5.809 1.616 1 86.88 691 ASP A CA 1
ATOM 5487 C C . ASP A 1 691 ? -17.5 7.285 1.893 1 86.88 691 ASP A C 1
ATOM 5489 O O . ASP A 1 691 ? -16.344 7.676 2.123 1 86.88 691 ASP A O 1
ATOM 5493 N N . ILE A 1 692 ? -18.547 8.156 1.793 1 93.31 692 ILE A N 1
ATOM 5494 C CA . ILE A 1 692 ? -18.375 9.594 1.963 1 93.31 692 ILE A CA 1
ATOM 5495 C C . ILE A 1 692 ? -19.484 10.141 2.859 1 93.31 692 ILE A C 1
ATOM 5497 O O . ILE A 1 692 ? -20.656 9.75 2.727 1 93.31 692 ILE A O 1
ATOM 5501 N N . ILE A 1 693 ? -19.141 11 3.812 1 95.25 693 ILE A N 1
ATOM 5502 C CA . ILE A 1 693 ? -20.094 11.734 4.633 1 95.25 693 ILE A CA 1
ATOM 5503 C C . ILE A 1 693 ? -19.812 13.227 4.547 1 95.25 693 ILE A C 1
ATOM 5505 O O . ILE A 1 693 ? -18.688 13.664 4.797 1 95.25 693 ILE A O 1
ATOM 5509 N N . VAL A 1 694 ? -20.719 13.992 4.109 1 97.31 694 VAL A N 1
ATOM 5510 C CA . VAL A 1 694 ? -20.625 15.445 4.125 1 97.31 694 VAL A CA 1
ATOM 5511 C C . VAL A 1 694 ? -21.641 16.031 5.102 1 97.31 694 VAL A C 1
ATOM 5513 O O . VAL A 1 694 ? -22.828 16.078 4.805 1 97.31 694 VAL A O 1
ATOM 5516 N N . PRO A 1 695 ? -21.172 16.516 6.195 1 96.81 695 PRO A N 1
ATOM 5517 C CA . PRO A 1 695 ? -22.109 17.109 7.16 1 96.81 695 PRO A CA 1
ATOM 5518 C C . PRO A 1 695 ? -22.531 18.531 6.793 1 96.81 695 PRO A C 1
ATOM 5520 O O . PRO A 1 695 ? -21.797 19.234 6.102 1 96.81 695 PRO A O 1
ATOM 5523 N N . PHE A 1 696 ? -23.781 18.953 7.238 1 97.69 696 PHE A N 1
ATOM 5524 C CA . PHE A 1 696 ? -24.281 20.312 7.051 1 97.69 696 PHE A CA 1
ATOM 5525 C C . PHE A 1 696 ? -25.156 20.734 8.227 1 97.69 696 PHE A C 1
ATOM 5527 O O . PHE A 1 696 ? -25.484 19.922 9.094 1 97.69 696 PHE A O 1
ATOM 5534 N N . LEU A 1 697 ? -25.375 22 8.266 1 94.94 697 LEU A N 1
ATOM 5535 C CA . LEU A 1 697 ? -26.344 22.547 9.227 1 94.94 697 LEU A CA 1
ATOM 5536 C C . LEU A 1 697 ? -27.719 22.703 8.594 1 94.94 697 LEU A C 1
ATOM 5538 O O . LEU A 1 697 ? -27.828 23.25 7.488 1 94.94 697 LEU A O 1
ATOM 5542 N N . PHE A 1 698 ? -28.766 22.375 9.305 1 94.06 698 PHE A N 1
ATOM 5543 C CA . PHE A 1 698 ? -30.062 22.188 8.688 1 94.06 698 PHE A CA 1
ATOM 5544 C C . PHE A 1 698 ? -30.938 23.438 8.883 1 94.06 698 PHE A C 1
ATOM 5546 O O . PHE A 1 698 ? -31.469 23.984 7.914 1 94.06 698 PHE A O 1
ATOM 5553 N N . TYR A 1 699 ? -31.109 23.969 10.07 1 87.94 699 TYR A N 1
ATOM 5554 C CA . TYR A 1 699 ? -32.094 24.984 10.391 1 87.94 699 TYR A CA 1
ATOM 5555 C C . TYR A 1 699 ? -31.516 26.375 10.289 1 87.94 699 TYR A C 1
ATOM 5557 O O . TYR A 1 699 ? -32.156 27.297 9.797 1 87.94 699 TYR A O 1
ATOM 5565 N N . ASP A 1 700 ? -30.359 26.516 10.898 1 89 700 ASP A N 1
ATOM 5566 C CA . ASP A 1 700 ? -29.672 27.812 10.93 1 89 700 ASP A CA 1
ATOM 5567 C C . ASP A 1 700 ? -28.156 27.625 10.938 1 89 700 ASP A C 1
ATOM 5569 O O . ASP A 1 700 ? -27.656 26.562 10.578 1 89 700 ASP A O 1
ATOM 5573 N N . LEU A 1 701 ? -27.5 28.672 11.266 1 91.94 701 LEU A N 1
ATOM 5574 C CA . LEU A 1 701 ? -26.047 28.641 11.156 1 91.94 701 LEU A CA 1
ATOM 5575 C C . LEU A 1 701 ? -25.406 28.359 12.508 1 91.94 701 LEU A C 1
ATOM 5577 O O . LEU A 1 701 ? -24.188 28.438 12.648 1 91.94 701 LEU A O 1
ATOM 5581 N N . LYS A 1 702 ? -26.188 27.969 13.5 1 88.31 702 LYS A N 1
ATOM 5582 C CA . LYS A 1 702 ? -25.656 27.703 14.836 1 88.31 702 LYS A CA 1
ATOM 5583 C C . LYS A 1 702 ? -25.016 26.328 14.906 1 88.31 702 LYS A C 1
ATOM 5585 O O . LYS A 1 702 ? -25.562 25.344 14.406 1 88.31 702 LYS A O 1
ATOM 5590 N N . LEU A 1 703 ? -23.859 26.266 15.508 1 89.75 703 LEU A N 1
ATOM 5591 C CA . LEU A 1 703 ? -23.125 25.016 15.664 1 89.75 703 LEU A CA 1
ATOM 5592 C C . LEU A 1 703 ? -23.609 24.25 16.891 1 89.75 703 LEU A C 1
ATOM 5594 O O . LEU A 1 703 ? -22.938 24.234 17.922 1 89.75 703 LEU A O 1
ATOM 5598 N N . VAL A 1 704 ? -24.719 23.594 16.641 1 86 704 VAL A N 1
ATOM 5599 C CA . VAL A 1 704 ? -25.328 22.781 17.688 1 86 704 VAL A CA 1
ATOM 5600 C C . VAL A 1 704 ? -25.594 21.375 17.156 1 86 704 VAL A C 1
ATOM 5602 O O . VAL A 1 704 ? -25.953 21.188 16 1 86 704 VAL A O 1
ATOM 5605 N N . LYS A 1 705 ? -25.438 20.422 18.016 1 85.12 705 LYS A N 1
ATOM 5606 C CA . LYS A 1 705 ? -25.5 19 17.625 1 85.12 705 LYS A CA 1
ATOM 5607 C C . LYS A 1 705 ? -26.844 18.672 16.984 1 85.12 705 LYS A C 1
ATOM 5609 O O . LYS A 1 705 ? -26.906 17.859 16.047 1 85.12 705 LYS A O 1
ATOM 5614 N N . TRP A 1 706 ? -27.922 19.297 17.359 1 86.44 706 TRP A N 1
ATOM 5615 C CA . TRP A 1 706 ? -29.266 18.953 16.906 1 86.44 706 TRP A CA 1
ATOM 5616 C C . TRP A 1 706 ? -29.531 19.547 15.523 1 86.44 706 TRP A C 1
ATOM 5618 O O . TRP A 1 706 ? -30.484 19.156 14.844 1 86.44 706 TRP A O 1
ATOM 5628 N N . ASN A 1 707 ? -28.688 20.469 15.141 1 89.88 707 ASN A N 1
ATOM 5629 C CA . ASN A 1 707 ? -28.812 21.141 13.859 1 89.88 707 ASN A CA 1
ATOM 5630 C C . ASN A 1 707 ? -28 20.453 12.773 1 89.88 707 ASN A C 1
ATOM 5632 O O . ASN A 1 707 ? -27.953 20.922 11.633 1 89.88 707 ASN A O 1
ATOM 5636 N N . VAL A 1 708 ? -27.438 19.281 13.109 1 92.56 708 VAL A N 1
ATOM 5637 C CA . VAL A 1 708 ? -26.484 18.656 12.188 1 92.56 708 VAL A CA 1
ATOM 5638 C C . VAL A 1 708 ? -27.219 17.625 11.328 1 92.56 708 VAL A C 1
ATOM 5640 O O . VAL A 1 708 ? -27.844 16.703 11.844 1 92.56 708 VAL A O 1
ATOM 5643 N N . GLY A 1 709 ? -27.25 17.859 10.008 1 94.25 709 GLY A N 1
ATOM 5644 C CA . GLY A 1 709 ? -27.594 16.859 9.008 1 94.25 709 GLY A CA 1
ATOM 5645 C C . GLY A 1 709 ? -26.406 16.391 8.195 1 94.25 709 GLY A C 1
ATOM 5646 O O . GLY A 1 709 ? -25.281 16.844 8.406 1 94.25 709 GLY A O 1
ATOM 5647 N N . PHE A 1 710 ? -26.656 15.367 7.348 1 96.38 710 PHE A N 1
ATOM 5648 C CA . PHE A 1 710 ? -25.5 14.883 6.59 1 96.38 710 PHE A CA 1
ATOM 5649 C C . PHE A 1 710 ? -25.953 14.234 5.285 1 96.38 710 PHE A C 1
ATOM 5651 O O . PHE A 1 710 ? -27.094 13.797 5.164 1 96.38 710 PHE A O 1
ATOM 5658 N N . ILE A 1 711 ? -25.047 14.273 4.316 1 96.81 711 ILE A N 1
ATOM 5659 C CA . ILE A 1 711 ? -25.141 13.539 3.057 1 96.81 711 ILE A CA 1
ATOM 5660 C C . ILE A 1 711 ? -24.312 12.258 3.146 1 96.81 711 ILE A C 1
ATOM 5662 O O . ILE A 1 711 ? -23.141 12.289 3.496 1 96.81 711 ILE A O 1
ATOM 5666 N N . LEU A 1 712 ? -24.953 11.133 2.867 1 95.62 712 LEU A N 1
ATOM 5667 C CA . LEU A 1 712 ? -24.266 9.844 2.816 1 95.62 712 LEU A CA 1
ATOM 5668 C C . LEU A 1 712 ? -24.141 9.352 1.38 1 95.62 712 LEU A C 1
ATOM 5670 O O . LEU A 1 712 ? -25.125 9.352 0.633 1 95.62 712 LEU A O 1
ATOM 5674 N N . ALA A 1 713 ? -22.922 9.023 1.006 1 94.62 713 ALA A N 1
ATOM 5675 C CA . ALA A 1 713 ? -22.703 8.516 -0.347 1 94.62 713 ALA A CA 1
ATOM 5676 C C . ALA A 1 713 ? -21.969 7.18 -0.321 1 94.62 713 ALA A C 1
ATOM 5678 O O . ALA A 1 713 ? -21.047 6.984 0.473 1 94.62 713 ALA A O 1
ATOM 5679 N N . LYS A 1 714 ? -22.438 6.246 -1.115 1 89.25 714 LYS A N 1
ATOM 5680 C CA . LYS A 1 714 ? -21.828 4.93 -1.277 1 89.25 714 LYS A CA 1
ATOM 5681 C C . LYS A 1 714 ? -21.578 4.617 -2.75 1 89.25 714 LYS A C 1
ATOM 5683 O O . LYS A 1 714 ? -22.422 4.922 -3.604 1 89.25 714 LYS A O 1
ATOM 5688 N N . VAL A 1 715 ? -20.391 4.109 -3.072 1 84.81 715 VAL A N 1
ATOM 5689 C CA . VAL A 1 715 ? -20.062 3.734 -4.441 1 84.81 715 VAL A CA 1
ATOM 5690 C C . VAL A 1 715 ? -20.25 2.23 -4.629 1 84.81 715 VAL A C 1
ATOM 5692 O O . VAL A 1 715 ? -19.828 1.435 -3.785 1 84.81 715 VAL A O 1
ATOM 5695 N N . ASP A 1 716 ? -20.969 1.893 -5.594 1 75.19 716 ASP A N 1
ATOM 5696 C CA . ASP A 1 716 ? -21.266 0.499 -5.914 1 75.19 716 ASP A CA 1
ATOM 5697 C C . ASP A 1 716 ? -20.906 0.183 -7.367 1 75.19 716 ASP A C 1
ATOM 5699 O O . ASP A 1 716 ? -20.906 1.076 -8.219 1 75.19 716 ASP A O 1
ATOM 5703 N N . GLY A 1 717 ? -20.406 -1.02 -7.609 1 61.06 717 GLY A N 1
ATOM 5704 C CA . GLY A 1 717 ? -20.047 -1.43 -8.953 1 61.06 717 GLY A CA 1
ATOM 5705 C C . GLY A 1 717 ? -21.219 -2.002 -9.734 1 61.06 717 GLY A C 1
ATOM 5706 O O . GLY A 1 717 ? -21.125 -2.188 -10.953 1 61.06 717 GLY A O 1
ATOM 5707 N N . GLY A 1 718 ? -22.344 -2.238 -9.078 1 58.56 718 GLY A N 1
ATOM 5708 C CA . GLY A 1 718 ? -23.391 -3.055 -9.664 1 58.56 718 GLY A CA 1
ATOM 5709 C C . GLY A 1 718 ? -24.344 -2.268 -10.555 1 58.56 718 GLY A C 1
ATOM 5710 O O . GLY A 1 718 ? -24.578 -1.08 -10.32 1 58.56 718 GLY A O 1
ATOM 5711 N N . ALA A 1 719 ? -24.672 -2.904 -11.617 1 55.81 719 ALA A N 1
ATOM 5712 C CA . ALA A 1 719 ? -25.484 -2.318 -12.68 1 55.81 719 ALA A CA 1
ATOM 5713 C C . ALA A 1 719 ? -26.938 -2.174 -12.234 1 55.81 719 ALA A C 1
ATOM 5715 O O . ALA A 1 719 ? -27.656 -1.282 -12.703 1 55.81 719 ALA A O 1
ATOM 5716 N N . VAL A 1 720 ? -27.438 -2.941 -11.258 1 58.28 720 VAL A N 1
ATOM 5717 C CA . VAL A 1 720 ? -28.859 -2.922 -10.945 1 58.28 720 VAL A CA 1
ATOM 5718 C C . VAL A 1 720 ? -29.094 -2.213 -9.617 1 58.28 720 VAL A C 1
ATOM 5720 O O . VAL A 1 720 ? -28.406 -2.49 -8.633 1 58.28 720 VAL A O 1
ATOM 5723 N N . PRO A 1 721 ? -30.031 -1.137 -9.758 1 63.12 721 PRO A N 1
ATOM 5724 C CA . PRO A 1 721 ? -30.344 -0.448 -8.5 1 63.12 721 PRO A CA 1
ATOM 5725 C C . PRO A 1 721 ? -30.828 -1.402 -7.41 1 63.12 721 PRO A C 1
ATOM 5727 O O . PRO A 1 721 ? -31.719 -2.213 -7.641 1 63.12 721 PRO A O 1
ATOM 5730 N N . ARG A 1 722 ? -30.234 -1.346 -6.371 1 67.88 722 ARG A N 1
ATOM 5731 C CA . ARG A 1 722 ? -30.578 -2.191 -5.23 1 67.88 722 ARG A CA 1
ATOM 5732 C C . ARG A 1 722 ? -31 -1.349 -4.031 1 67.88 722 ARG A C 1
ATOM 5734 O O . ARG A 1 722 ? -30.172 -0.691 -3.404 1 67.88 722 ARG A O 1
ATOM 5741 N N . ALA A 1 723 ? -32.312 -1.328 -3.705 1 68.31 723 ALA A N 1
ATOM 5742 C CA . ALA A 1 723 ? -32.844 -0.553 -2.59 1 68.31 723 ALA A CA 1
ATOM 5743 C C . ALA A 1 723 ? -32.188 -0.96 -1.272 1 68.31 723 ALA A C 1
ATOM 5745 O O . ALA A 1 723 ? -32.031 -0.14 -0.363 1 68.31 723 ALA A O 1
ATOM 5746 N N . GLY A 1 724 ? -31.734 -2.174 -1.283 1 71.38 724 GLY A N 1
ATOM 5747 C CA . GLY A 1 724 ? -31.156 -2.707 -0.062 1 71.38 724 GLY A CA 1
ATOM 5748 C C . GLY A 1 724 ? -29.844 -2.051 0.31 1 71.38 724 GLY A C 1
ATOM 5749 O O . GLY A 1 724 ? -29.438 -2.064 1.476 1 71.38 724 GLY A O 1
ATOM 5750 N N . LEU A 1 725 ? -29.281 -1.401 -0.661 1 76.38 725 LEU A N 1
ATOM 5751 C CA . LEU A 1 725 ? -28.016 -0.721 -0.37 1 76.38 725 LEU A CA 1
ATOM 5752 C C . LEU A 1 725 ? -28.25 0.484 0.536 1 76.38 725 LEU A C 1
ATOM 5754 O O . LEU A 1 725 ? -27.375 0.849 1.324 1 76.38 725 LEU A O 1
ATOM 5758 N N . PHE A 1 726 ? -29.406 1.095 0.444 1 82.06 726 PHE A N 1
ATOM 5759 C CA . PHE A 1 726 ? -29.719 2.234 1.296 1 82.06 726 PHE A CA 1
ATOM 5760 C C . PHE A 1 726 ? -29.953 1.786 2.734 1 82.06 726 PHE A C 1
ATOM 5762 O O . PHE A 1 726 ? -29.766 2.568 3.67 1 82.06 726 PHE A O 1
ATOM 5769 N N . ASP A 1 727 ? -30.281 0.555 2.863 1 75.31 727 ASP A N 1
ATOM 5770 C CA . ASP A 1 727 ? -30.469 0.03 4.211 1 75.31 727 ASP A CA 1
ATOM 5771 C C . ASP A 1 727 ? -29.141 -0.101 4.949 1 75.31 727 ASP A C 1
ATOM 5773 O O . ASP A 1 727 ? -29.094 0.01 6.176 1 75.31 727 ASP A O 1
ATOM 5777 N N . THR A 1 728 ? -28.172 -0.245 4.164 1 74.12 728 THR A N 1
ATOM 5778 C CA . THR A 1 728 ? -26.844 -0.335 4.773 1 74.12 728 THR A CA 1
ATOM 5779 C C . THR A 1 728 ? -26.359 1.039 5.234 1 74.12 728 THR A C 1
ATOM 5781 O O . THR A 1 728 ? -25.438 1.143 6.035 1 74.12 728 THR A O 1
ATOM 5784 N N . MET A 1 729 ? -27.062 2.047 4.77 1 86.06 729 MET A N 1
ATOM 5785 C CA . MET A 1 729 ? -26.688 3.414 5.125 1 86.06 729 MET A CA 1
ATOM 5786 C C . MET A 1 729 ? -27.625 3.967 6.199 1 86.06 729 MET A C 1
ATOM 5788 O O . MET A 1 729 ? -27.922 5.16 6.211 1 86.06 729 MET A O 1
ATOM 5792 N N . ASP A 1 730 ? -28.062 3.068 7.031 1 82.56 730 ASP A N 1
ATOM 5793 C CA . ASP A 1 730 ? -28.922 3.5 8.125 1 82.56 730 ASP A CA 1
ATOM 5794 C C . ASP A 1 730 ? -28.141 4.32 9.148 1 82.56 730 ASP A C 1
ATOM 5796 O O . ASP A 1 730 ? -27.203 3.818 9.773 1 82.56 730 ASP A O 1
ATOM 5800 N N . PRO A 1 731 ? -28.594 5.578 9.328 1 88.12 731 PRO A N 1
ATOM 5801 C CA . PRO A 1 731 ? -27.812 6.473 10.195 1 88.12 731 PRO A CA 1
ATOM 5802 C C . PRO A 1 731 ? -27.797 6.016 11.656 1 88.12 731 PRO A C 1
ATOM 5804 O O . PRO A 1 731 ? -26.906 6.395 12.414 1 88.12 731 PRO A O 1
ATOM 5807 N N . PHE A 1 732 ? -28.797 5.281 12.078 1 82.38 732 PHE A N 1
ATOM 5808 C CA . PHE A 1 732 ? -28.828 4.785 13.445 1 82.38 732 PHE A CA 1
ATOM 5809 C C . PHE A 1 732 ? -27.797 3.674 13.641 1 82.38 732 PHE A C 1
ATOM 5811 O O . PHE A 1 732 ? -27.125 3.615 14.664 1 82.38 732 PHE A O 1
ATOM 5818 N N . VAL A 1 733 ? -27.688 2.945 12.594 1 74.06 733 VAL A N 1
ATOM 5819 C CA . VAL A 1 733 ? -26.734 1.84 12.641 1 74.06 733 VAL A CA 1
ATOM 5820 C C . VAL A 1 733 ? -25.312 2.381 12.547 1 74.06 733 VAL A C 1
ATOM 5822 O O . VAL A 1 733 ? -24.391 1.838 13.164 1 74.06 733 VAL A O 1
ATOM 5825 N N . LEU A 1 734 ? -25.203 3.459 11.828 1 79.5 734 LEU A N 1
ATOM 5826 C CA . LEU A 1 734 ? -23.891 4.062 11.633 1 79.5 734 LEU A CA 1
ATOM 5827 C C . LEU A 1 734 ? -23.484 4.871 12.859 1 79.5 734 LEU A C 1
ATOM 5829 O O . LEU A 1 734 ? -22.328 5.316 12.953 1 79.5 734 LEU A O 1
ATOM 5833 N N . GLY A 1 735 ? -24.406 5.148 13.773 1 78.5 735 GLY A N 1
ATOM 5834 C CA . GLY A 1 735 ? -24.109 5.891 14.984 1 78.5 735 GLY A CA 1
ATOM 5835 C C . GLY A 1 735 ? -24.219 7.391 14.82 1 78.5 735 GLY A C 1
ATOM 5836 O O . GLY A 1 735 ? -23.875 8.156 15.719 1 78.5 735 GLY A O 1
ATOM 5837 N N . LEU A 1 736 ? -24.734 7.785 13.719 1 88.25 736 LEU A N 1
ATOM 5838 C CA . LEU A 1 736 ? -24.859 9.211 13.445 1 88.25 736 LEU A CA 1
ATOM 5839 C C . LEU A 1 736 ? -26.047 9.797 14.195 1 88.25 736 LEU A C 1
ATOM 5841 O O . LEU A 1 736 ? -26.047 10.984 14.539 1 88.25 736 LEU A O 1
ATOM 5845 N N . PHE A 1 737 ? -27.109 8.969 14.297 1 88.5 737 PHE A N 1
ATOM 5846 C CA . PHE A 1 737 ? -28.25 9.305 15.141 1 88.5 737 PHE A CA 1
ATOM 5847 C C . PHE A 1 737 ? -28.359 8.328 16.312 1 88.5 737 PHE A C 1
ATOM 5849 O O . PHE A 1 737 ? -27.984 7.16 16.188 1 88.5 737 PHE A O 1
ATOM 5856 N N . GLU A 1 738 ? -28.688 8.875 17.359 1 82 738 GLU A N 1
ATOM 5857 C CA . GLU A 1 738 ? -28.953 8.031 18.531 1 82 738 GLU A CA 1
ATOM 5858 C C . GLU A 1 738 ? -30.453 7.828 18.719 1 82 738 GLU A C 1
ATOM 5860 O O . GLU A 1 738 ? -31.25 8.719 18.422 1 82 738 GLU A O 1
ATOM 5865 N N . ASP A 1 739 ? -30.734 6.676 19.266 1 77.31 739 ASP A N 1
ATOM 5866 C CA . ASP A 1 739 ? -32.156 6.359 19.484 1 77.31 739 ASP A CA 1
ATOM 5867 C C . ASP A 1 739 ? -32.781 7.352 20.453 1 77.31 739 ASP A C 1
ATOM 5869 O O . ASP A 1 739 ? -32.219 7.68 21.484 1 77.31 739 ASP A O 1
ATOM 5873 N N . GLY A 1 740 ? -33.875 7.789 20.125 1 75.88 740 GLY A N 1
ATOM 5874 C CA . GLY A 1 740 ? -34.625 8.68 21 1 75.88 740 GLY A CA 1
ATOM 5875 C C . GLY A 1 740 ? -34.312 10.148 20.766 1 75.88 740 GLY A C 1
ATOM 5876 O O . GLY A 1 740 ? -35 11.023 21.266 1 75.88 740 GLY A O 1
ATOM 5877 N N . GLU A 1 741 ? -33.344 10.438 19.984 1 78.94 741 GLU A N 1
ATOM 5878 C CA . GLU A 1 741 ? -33 11.828 19.719 1 78.94 741 GLU A CA 1
ATOM 5879 C C . GLU A 1 741 ? -33.719 12.367 18.5 1 78.94 741 GLU A C 1
ATOM 5881 O O . GLU A 1 741 ? -34.094 11.602 17.594 1 78.94 741 GLU A O 1
ATOM 5886 N N . PRO A 1 742 ? -34 13.695 18.594 1 81.69 742 PRO A N 1
ATOM 5887 C CA . PRO A 1 742 ? -34.594 14.281 17.391 1 81.69 742 PRO A CA 1
ATOM 5888 C C . PRO A 1 742 ? -33.719 14.141 16.156 1 81.69 742 PRO A C 1
ATOM 5890 O O . PRO A 1 742 ? -32.5 14.281 16.25 1 81.69 742 PRO A O 1
ATOM 5893 N N . THR A 1 743 ? -34.438 13.852 15.102 1 87.94 743 THR A N 1
ATOM 5894 C CA . THR A 1 743 ? -33.688 13.641 13.867 1 87.94 743 THR A CA 1
ATOM 5895 C C . THR A 1 743 ? -33.969 14.758 12.867 1 87.94 743 THR A C 1
ATOM 5897 O O . THR A 1 743 ? -34.938 15.508 13.016 1 87.94 743 THR A O 1
ATOM 5900 N N . VAL A 1 744 ? -33.031 15.031 11.984 1 90.69 744 VAL A N 1
ATOM 5901 C CA . VAL A 1 744 ? -33.156 15.953 10.867 1 90.69 744 VAL A CA 1
ATOM 5902 C C . VAL A 1 744 ? -33.156 15.18 9.555 1 90.69 744 VAL A C 1
ATOM 5904 O O . VAL A 1 744 ? -32.625 14.07 9.492 1 90.69 744 VAL A O 1
ATOM 5907 N N . PRO A 1 745 ? -33.812 15.742 8.547 1 92.25 745 PRO A N 1
ATOM 5908 C CA . PRO A 1 745 ? -33.781 15.07 7.242 1 92.25 745 PRO A CA 1
ATOM 5909 C C . PRO A 1 745 ? -32.344 14.883 6.73 1 92.25 745 PRO A C 1
ATOM 5911 O O . PRO A 1 745 ? -31.5 15.75 6.934 1 92.25 745 PRO A O 1
ATOM 5914 N N . ILE A 1 746 ? -32.188 13.75 6.051 1 94.56 746 ILE A N 1
ATOM 5915 C CA . ILE A 1 746 ? -30.859 13.453 5.523 1 94.56 746 ILE A CA 1
ATOM 5916 C C . ILE A 1 746 ? -30.953 13.141 4.031 1 94.56 746 ILE A C 1
ATOM 5918 O O . ILE A 1 746 ? -32.062 13 3.488 1 94.56 746 ILE A O 1
ATOM 5922 N N . ILE A 1 747 ? -29.812 13.125 3.381 1 95.5 747 ILE A N 1
ATOM 5923 C CA . ILE A 1 747 ? -29.734 12.812 1.96 1 95.5 747 ILE A CA 1
ATOM 5924 C C . ILE A 1 747 ? -28.812 11.602 1.752 1 95.5 747 ILE A C 1
ATOM 5926 O O . ILE A 1 747 ? -27.703 11.562 2.283 1 95.5 747 ILE A O 1
ATOM 5930 N N . ARG A 1 748 ? -29.281 10.57 1.02 1 94.25 748 ARG A N 1
ATOM 5931 C CA . ARG A 1 748 ? -28.469 9.398 0.723 1 94.25 748 ARG A CA 1
ATOM 5932 C C . ARG A 1 748 ? -28.344 9.188 -0.781 1 94.25 748 ARG A C 1
ATOM 5934 O O . ARG A 1 748 ? -29.328 9.289 -1.519 1 94.25 748 ARG A O 1
ATOM 5941 N N . ILE A 1 749 ? -27.109 8.945 -1.207 1 94.25 749 ILE A N 1
ATOM 5942 C CA . ILE A 1 749 ? -26.844 8.766 -2.631 1 94.25 749 ILE A CA 1
ATOM 5943 C C . ILE A 1 749 ? -26.047 7.484 -2.85 1 94.25 749 ILE A C 1
ATOM 5945 O O . ILE A 1 749 ? -25.047 7.25 -2.174 1 94.25 749 ILE A O 1
ATOM 5949 N N . VAL A 1 750 ? -26.484 6.648 -3.773 1 90.81 750 VAL A N 1
ATOM 5950 C CA . VAL A 1 750 ? -25.703 5.516 -4.242 1 90.81 750 VAL A CA 1
ATOM 5951 C C . VAL A 1 750 ? -25.203 5.777 -5.66 1 90.81 750 VAL A C 1
ATOM 5953 O O . VAL A 1 750 ? -26 6.039 -6.566 1 90.81 750 VAL A O 1
ATOM 5956 N N . PHE A 1 751 ? -23.906 5.777 -5.797 1 90.31 751 PHE A N 1
ATOM 5957 C CA . PHE A 1 751 ? -23.297 5.926 -7.113 1 90.31 751 PHE A CA 1
ATOM 5958 C C . PHE A 1 751 ? -22.953 4.57 -7.711 1 90.31 751 PHE A C 1
ATOM 5960 O O . PHE A 1 751 ? -21.984 3.936 -7.301 1 90.31 751 PHE A O 1
ATOM 5967 N N . ALA A 1 752 ? -23.688 4.164 -8.641 1 84.94 752 ALA A N 1
ATOM 5968 C CA . ALA A 1 752 ? -23.406 2.928 -9.367 1 84.94 752 ALA A CA 1
ATOM 5969 C C . ALA A 1 752 ? -22.562 3.201 -10.609 1 84.94 752 ALA A C 1
ATOM 5971 O O . ALA A 1 752 ? -23.094 3.373 -11.703 1 84.94 752 ALA A O 1
ATOM 5972 N N . LEU A 1 753 ? -21.328 3.109 -10.461 1 80.06 753 LEU A N 1
ATOM 5973 C CA . LEU A 1 753 ? -20.406 3.602 -11.477 1 80.06 753 LEU A CA 1
ATOM 5974 C C . LEU A 1 753 ? -20.141 2.529 -12.531 1 80.06 753 LEU A C 1
ATOM 5976 O O . LEU A 1 753 ? -19.609 2.828 -13.609 1 80.06 753 LEU A O 1
ATOM 5980 N N . GLY A 1 754 ? -20.406 1.316 -12.273 1 72 754 GLY A N 1
ATOM 5981 C CA . GLY A 1 754 ? -20.141 0.235 -13.211 1 72 754 GLY A CA 1
ATOM 5982 C C . GLY A 1 754 ? -21.219 0.057 -14.25 1 72 754 GLY A C 1
ATOM 5983 O O . GLY A 1 754 ? -21.156 -0.853 -15.078 1 72 754 GLY A O 1
ATOM 5984 N N . VAL A 1 755 ? -22.203 0.899 -14.258 1 69.25 755 VAL A N 1
ATOM 5985 C CA . VAL A 1 755 ? -23.344 0.775 -15.18 1 69.25 755 VAL A CA 1
ATOM 5986 C C . VAL A 1 755 ? -22.922 1.247 -16.562 1 69.25 755 VAL A C 1
ATOM 5988 O O . VAL A 1 755 ? -22.172 2.219 -16.703 1 69.25 755 VAL A O 1
ATOM 5991 N N . ALA A 1 756 ? -23.344 0.392 -17.547 1 66 756 ALA A N 1
ATOM 5992 C CA . ALA A 1 756 ? -23.078 0.771 -18.938 1 66 756 ALA A CA 1
ATOM 5993 C C . ALA A 1 756 ? -23.625 2.16 -19.25 1 66 756 ALA A C 1
ATOM 5995 O O . ALA A 1 756 ? -24.688 2.545 -18.734 1 66 756 ALA A O 1
ATOM 5996 N N . LYS A 1 757 ? -22.984 2.844 -20.062 1 71.38 757 LYS A N 1
ATOM 5997 C CA . LYS A 1 757 ? -23.281 4.242 -20.359 1 71.38 757 LYS A CA 1
ATOM 5998 C C . LYS A 1 757 ? -24.703 4.402 -20.891 1 71.38 757 LYS A C 1
ATOM 6000 O O . LYS A 1 757 ? -25.391 5.363 -20.531 1 71.38 757 LYS A O 1
ATOM 6005 N N . GLU A 1 758 ? -25.094 3.436 -21.578 1 69.44 758 GLU A N 1
ATOM 6006 C CA . GLU A 1 758 ? -26.422 3.523 -22.219 1 69.44 758 GLU A CA 1
ATOM 6007 C C . GLU A 1 758 ? -27.531 3.402 -21.188 1 69.44 758 GLU A C 1
ATOM 6009 O O . GLU A 1 758 ? -28.641 3.887 -21.406 1 69.44 758 GLU A O 1
ATOM 6014 N N . LYS A 1 759 ? -27.234 2.906 -20.078 1 70.25 759 LYS A N 1
ATOM 6015 C CA . LYS A 1 759 ? -28.25 2.662 -19.047 1 70.25 759 LYS A CA 1
ATOM 6016 C C . LYS A 1 759 ? -28.125 3.656 -17.906 1 70.25 759 LYS A C 1
ATOM 6018 O O . LYS A 1 759 ? -28.812 3.521 -16.891 1 70.25 759 LYS A O 1
ATOM 6023 N N . GLY A 1 760 ? -27.328 4.625 -18.172 1 76.31 760 GLY A N 1
ATOM 6024 C CA . GLY A 1 760 ? -27.094 5.586 -17.094 1 76.31 760 GLY A CA 1
ATOM 6025 C C . GLY A 1 760 ? -28.297 6.488 -16.844 1 76.31 760 GLY A C 1
ATOM 6026 O O . GLY A 1 760 ? -28.906 6.992 -17.781 1 76.31 760 GLY A O 1
ATOM 6027 N N . LYS A 1 761 ? -28.75 6.613 -15.578 1 77.06 761 LYS A N 1
ATOM 6028 C CA . LYS A 1 761 ? -29.859 7.484 -15.203 1 77.06 761 LYS A CA 1
ATOM 6029 C C . LYS A 1 761 ? -29.859 7.773 -13.711 1 77.06 761 LYS A C 1
ATOM 6031 O O . LYS A 1 761 ? -29.281 7.008 -12.922 1 77.06 761 LYS A O 1
ATOM 6036 N N . LEU A 1 762 ? -30.391 8.906 -13.445 1 81.94 762 LEU A N 1
ATOM 6037 C CA . LEU A 1 762 ? -30.672 9.219 -12.047 1 81.94 762 LEU A CA 1
ATOM 6038 C C . LEU A 1 762 ? -32.031 8.672 -11.633 1 81.94 762 LEU A C 1
ATOM 6040 O O . LEU A 1 762 ? -33.031 8.961 -12.266 1 81.94 762 LEU A O 1
ATOM 6044 N N . VAL A 1 763 ? -31.938 7.773 -10.68 1 76.06 763 VAL A N 1
ATOM 6045 C CA . VAL A 1 763 ? -33.188 7.168 -10.227 1 76.06 763 VAL A CA 1
ATOM 6046 C C . VAL A 1 763 ? -33.531 7.676 -8.828 1 76.06 763 VAL A C 1
ATOM 6048 O O . VAL A 1 763 ? -32.719 7.586 -7.91 1 76.06 763 VAL A O 1
ATOM 6051 N N . ARG A 1 764 ? -34.75 8.219 -8.82 1 77.31 764 ARG A N 1
ATOM 6052 C CA . ARG A 1 764 ? -35.281 8.594 -7.52 1 77.31 764 ARG A CA 1
ATOM 6053 C C . ARG A 1 764 ? -36.031 7.426 -6.875 1 77.31 764 ARG A C 1
ATOM 6055 O O . ARG A 1 764 ? -36.906 6.836 -7.484 1 77.31 764 ARG A O 1
ATOM 6062 N N . MET A 1 765 ? -35.469 7.16 -5.691 1 75.94 765 MET A N 1
ATOM 6063 C CA . MET A 1 765 ? -36.125 6.016 -5.039 1 75.94 765 MET A CA 1
ATOM 6064 C C . MET A 1 765 ? -37.562 6.336 -4.648 1 75.94 765 MET A C 1
ATOM 6066 O O . MET A 1 765 ? -37.844 7.449 -4.207 1 75.94 765 MET A O 1
ATOM 6070 N N . PRO A 1 766 ? -38.375 5.367 -5.008 1 65.69 766 PRO A N 1
ATOM 6071 C CA . PRO A 1 766 ? -39.781 5.645 -4.781 1 65.69 766 PRO A CA 1
ATOM 6072 C C . PRO A 1 766 ? -40.125 5.879 -3.309 1 65.69 766 PRO A C 1
ATOM 6074 O O . PRO A 1 766 ? -39.406 5.398 -2.43 1 65.69 766 PRO A O 1
ATOM 6077 N N . TYR A 1 767 ? -41.156 6.953 -3.188 1 61.94 767 TYR A N 1
ATOM 6078 C CA . TYR A 1 767 ? -41.656 7.312 -1.873 1 61.94 767 TYR A CA 1
ATOM 6079 C C . TYR A 1 767 ? -42.25 6.102 -1.167 1 61.94 767 TYR A C 1
ATOM 6081 O O . TYR A 1 767 ? -43.094 5.387 -1.735 1 61.94 767 TYR A O 1
ATOM 6089 N N . HIS A 1 768 ? -41.594 5.449 -0.281 1 60.44 768 HIS A N 1
ATOM 6090 C CA . HIS A 1 768 ? -42.281 4.293 0.289 1 60.44 768 HIS A CA 1
ATOM 6091 C C . HIS A 1 768 ? -42.75 4.574 1.714 1 60.44 768 HIS A C 1
ATOM 6093 O O . HIS A 1 768 ? -43.938 4.422 2.025 1 60.44 768 HIS A O 1
ATOM 6099 N N . VAL A 1 769 ? -42 4.207 2.838 1 60.53 769 VAL A N 1
ATOM 6100 C CA . VAL A 1 769 ? -42.25 3.578 4.125 1 60.53 769 VAL A CA 1
ATOM 6101 C C . VAL A 1 769 ? -42.031 4.582 5.254 1 60.53 769 VAL A C 1
ATOM 6103 O O . VAL A 1 769 ? -41.188 5.492 5.117 1 60.53 769 VAL A O 1
ATOM 6106 N N . GLN A 1 770 ? -43 4.699 6.062 1 66.38 770 GLN A N 1
ATOM 6107 C CA . GLN A 1 770 ? -42.812 5.336 7.359 1 66.38 770 GLN A CA 1
ATOM 6108 C C . GLN A 1 770 ? -41.562 4.797 8.055 1 66.38 770 GLN A C 1
ATOM 6110 O O . GLN A 1 770 ? -41.312 3.588 8.07 1 66.38 770 GLN A O 1
ATOM 6115 N N . ASP A 1 771 ? -40.625 5.805 8.195 1 75.38 771 ASP A N 1
ATOM 6116 C CA . ASP A 1 771 ? -39.375 5.438 8.828 1 75.38 771 ASP A CA 1
ATOM 6117 C C . ASP A 1 771 ? -39.031 6.379 9.984 1 75.38 771 ASP A C 1
ATOM 6119 O O . ASP A 1 771 ? -39.812 7.293 10.289 1 75.38 771 ASP A O 1
ATOM 6123 N N . ASP A 1 772 ? -38.062 6.062 10.656 1 78.12 772 ASP A N 1
ATOM 6124 C CA . ASP A 1 772 ? -37.656 6.84 11.812 1 78.12 772 ASP A CA 1
ATOM 6125 C C . ASP A 1 772 ? -36.938 8.125 11.391 1 78.12 772 ASP A C 1
ATOM 6127 O O . ASP A 1 772 ? -36.812 9.062 12.18 1 78.12 772 ASP A O 1
ATOM 6131 N N . VAL A 1 773 ? -36.562 8.219 10.07 1 87.38 773 VAL A N 1
ATOM 6132 C CA . VAL A 1 773 ? -35.844 9.398 9.594 1 87.38 773 VAL A CA 1
ATOM 6133 C C . VAL A 1 773 ? -36.312 9.734 8.172 1 87.38 773 VAL A C 1
ATOM 6135 O O . VAL A 1 773 ? -36.531 8.836 7.363 1 87.38 773 VAL A O 1
ATOM 6138 N N . THR A 1 774 ? -36.531 11.039 7.957 1 89.56 774 THR A N 1
ATOM 6139 C CA . THR A 1 774 ? -36.844 11.492 6.602 1 89.56 774 THR A CA 1
ATOM 6140 C C . THR A 1 774 ? -35.594 11.469 5.734 1 89.56 774 THR A C 1
ATOM 6142 O O . THR A 1 774 ? -34.562 12.031 6.113 1 89.56 774 THR A O 1
ATOM 6145 N N . SER A 1 775 ? -35.688 10.734 4.645 1 92.44 775 SER A N 1
ATOM 6146 C CA . SER A 1 775 ? -34.5 10.641 3.791 1 92.44 775 SER A CA 1
ATOM 6147 C C . SER A 1 775 ? -34.875 10.867 2.326 1 92.44 775 SER A C 1
ATOM 6149 O O . SER A 1 775 ? -35.969 10.484 1.884 1 92.44 775 SER A O 1
ATOM 6151 N N . TYR A 1 776 ? -34.062 11.602 1.647 1 92.94 776 TYR A N 1
ATOM 6152 C CA . TYR A 1 776 ? -34.094 11.734 0.195 1 92.94 776 TYR A CA 1
ATOM 6153 C C . TYR A 1 776 ? -33 10.859 -0.446 1 92.94 776 TYR A C 1
ATOM 6155 O O . TYR A 1 776 ? -31.812 11.117 -0.299 1 92.94 776 TYR A O 1
ATOM 6163 N N . ASP A 1 777 ? -33.469 9.781 -1.187 1 92 777 ASP A N 1
ATOM 6164 C CA . ASP A 1 777 ? -32.562 8.758 -1.686 1 92 777 ASP A CA 1
ATOM 6165 C C . ASP A 1 777 ? -32.438 8.828 -3.205 1 92 777 ASP A C 1
ATOM 6167 O O . ASP A 1 777 ? -33.438 8.859 -3.922 1 92 777 ASP A O 1
ATOM 6171 N N . PHE A 1 778 ? -31.156 8.914 -3.631 1 90.94 778 PHE A N 1
ATOM 6172 C CA . PHE A 1 778 ? -30.875 9 -5.055 1 90.94 778 PHE A CA 1
ATOM 6173 C C . PHE A 1 778 ? -29.984 7.852 -5.5 1 90.94 778 PHE A C 1
ATOM 6175 O O . PHE A 1 778 ? -29.031 7.48 -4.797 1 90.94 778 PHE A O 1
ATOM 6182 N N . TRP A 1 779 ? -30.328 7.23 -6.57 1 89.62 779 TRP A N 1
ATOM 6183 C CA . TRP A 1 779 ? -29.5 6.23 -7.238 1 89.62 779 TRP A CA 1
ATOM 6184 C C . TRP A 1 779 ? -28.922 6.781 -8.539 1 89.62 779 TRP A C 1
ATOM 6186 O O . TRP A 1 779 ? -29.656 6.941 -9.523 1 89.62 779 TRP A O 1
ATOM 6196 N N . CYS A 1 780 ? -27.641 7.082 -8.469 1 90.06 780 CYS A N 1
ATOM 6197 C CA . CYS A 1 780 ? -26.953 7.609 -9.641 1 90.06 780 CYS A CA 1
ATOM 6198 C C . CYS A 1 780 ? -26.266 6.492 -10.422 1 90.06 780 CYS A C 1
ATOM 6200 O O . CYS A 1 780 ? -25.156 6.074 -10.094 1 90.06 780 CYS A O 1
ATOM 6202 N N . ALA A 1 781 ? -26.859 6.129 -11.523 1 85.88 781 ALA A N 1
ATOM 6203 C CA . ALA A 1 781 ? -26.312 5.055 -12.352 1 85.88 781 ALA A CA 1
ATOM 6204 C C . ALA A 1 781 ? -25.344 5.605 -13.398 1 85.88 781 ALA A C 1
ATOM 6206 O O . ALA A 1 781 ? -25.781 6.113 -14.438 1 85.88 781 ALA A O 1
ATOM 6207 N N . GLY A 1 782 ? -24.078 5.539 -13.117 1 82.56 782 GLY A N 1
ATOM 6208 C CA . GLY A 1 782 ? -23.078 5.973 -14.078 1 82.56 782 GLY A CA 1
ATOM 6209 C C . GLY A 1 782 ? -22.531 7.355 -13.773 1 82.56 782 GLY A C 1
ATOM 6210 O O . GLY A 1 782 ? -23.094 8.094 -12.969 1 82.56 782 GLY A O 1
ATOM 6211 N N . MET A 1 783 ? -21.5 7.676 -14.398 1 85.81 783 MET A N 1
ATOM 6212 C CA . MET A 1 783 ? -20.859 8.984 -14.297 1 85.81 783 MET A CA 1
ATOM 6213 C C . MET A 1 783 ? -20.938 9.742 -15.609 1 85.81 783 MET A C 1
ATOM 6215 O O . MET A 1 783 ? -19.922 9.977 -16.266 1 85.81 783 MET A O 1
ATOM 6219 N N . LEU A 1 784 ? -22.125 10.219 -15.977 1 88.38 784 LEU A N 1
ATOM 6220 C CA . LEU A 1 784 ? -22.422 10.883 -17.234 1 88.38 784 LEU A CA 1
ATOM 6221 C C . LEU A 1 784 ? -22.781 12.344 -17.016 1 88.38 784 LEU A C 1
ATOM 6223 O O . LEU A 1 784 ? -23.344 12.695 -15.969 1 88.38 784 LEU A O 1
ATOM 6227 N N . PRO A 1 785 ? -22.5 13.18 -17.969 1 89.06 785 PRO A N 1
ATOM 6228 C CA . PRO A 1 785 ? -22.844 14.602 -17.844 1 89.06 785 PRO A CA 1
ATOM 6229 C C . PRO A 1 785 ? -24.359 14.828 -17.719 1 89.06 785 PRO A C 1
ATOM 6231 O O . PRO A 1 785 ? -24.781 15.828 -17.141 1 89.06 785 PRO A O 1
ATOM 6234 N N . GLU A 1 786 ? -25.109 13.867 -18.188 1 89.12 786 GLU A N 1
ATOM 6235 C CA . GLU A 1 786 ? -26.562 13.992 -18.109 1 89.12 786 GLU A CA 1
ATOM 6236 C C . GLU A 1 786 ? -27.062 13.75 -16.703 1 89.12 786 GLU A C 1
ATOM 6238 O O . GLU A 1 786 ? -28.203 14.109 -16.375 1 89.12 786 GLU A O 1
ATOM 6243 N N . ILE A 1 787 ? -26.328 13.18 -15.953 1 91.44 787 ILE A N 1
ATOM 6244 C CA . ILE A 1 787 ? -26.703 12.867 -14.578 1 91.44 787 ILE A CA 1
ATOM 6245 C C . ILE A 1 787 ? -25.969 13.805 -13.617 1 91.44 787 ILE A C 1
ATOM 6247 O O . ILE A 1 787 ? -26.594 14.391 -12.727 1 91.44 787 ILE A O 1
ATOM 6251 N N . LEU A 1 788 ? -24.641 13.883 -13.883 1 94.06 788 LEU A N 1
ATOM 6252 C CA . LEU A 1 788 ? -23.766 14.664 -13.016 1 94.06 788 LEU A CA 1
ATOM 6253 C C . LEU A 1 788 ? -23.172 15.844 -13.773 1 94.06 788 LEU A C 1
ATOM 6255 O O . LEU A 1 788 ? -22.422 15.648 -14.734 1 94.06 788 LEU A O 1
ATOM 6259 N N . LYS A 1 789 ? -23.312 17.016 -13.289 1 93 789 LYS A N 1
ATOM 6260 C CA . LYS A 1 789 ? -22.859 18.234 -13.953 1 93 789 LYS A CA 1
ATOM 6261 C C . LYS A 1 789 ? -21.344 18.297 -14.008 1 93 789 LYS A C 1
ATOM 6263 O O . LYS A 1 789 ? -20.766 18.719 -15.008 1 93 789 LYS A O 1
ATOM 6268 N N . PRO A 1 790 ? -20.625 17.906 -12.938 1 92.88 790 PRO A N 1
ATOM 6269 C CA . PRO A 1 790 ? -19.172 17.984 -12.984 1 92.88 790 PRO A CA 1
ATOM 6270 C C . PRO A 1 790 ? -18.562 17.109 -14.086 1 92.88 790 PRO A C 1
ATOM 6272 O O . PRO A 1 790 ? -17.453 17.375 -14.539 1 92.88 790 PRO A O 1
ATOM 6275 N N . ALA A 1 791 ? -19.219 16.047 -14.5 1 90.38 791 ALA A N 1
ATOM 6276 C CA . ALA A 1 791 ? -18.719 15.148 -15.531 1 90.38 791 ALA A CA 1
ATOM 6277 C C . ALA A 1 791 ? -18.703 15.828 -16.891 1 90.38 791 ALA A C 1
ATOM 6279 O O . ALA A 1 791 ? -18.031 15.352 -17.828 1 90.38 791 ALA A O 1
ATOM 6280 N N . ALA A 1 792 ? -19.344 16.938 -17.016 1 86.06 792 ALA A N 1
ATOM 6281 C CA . ALA A 1 792 ? -19.422 17.656 -18.281 1 86.06 792 ALA A CA 1
ATOM 6282 C C . ALA A 1 792 ? -18.109 18.391 -18.594 1 86.06 792 ALA A C 1
ATOM 6284 O O . ALA A 1 792 ? -17.828 18.703 -19.75 1 86.06 792 ALA A O 1
ATOM 6285 N N . THR A 1 793 ? -17.328 18.656 -17.625 1 78.56 793 THR A N 1
ATOM 6286 C CA . THR A 1 793 ? -16.094 19.422 -17.797 1 78.56 793 THR A CA 1
ATOM 6287 C C . THR A 1 793 ? -15.125 18.672 -18.719 1 78.56 793 THR A C 1
ATOM 6289 O O . THR A 1 793 ? -14.477 19.281 -19.562 1 78.56 793 THR A O 1
ATOM 6292 N N . ALA A 1 794 ? -14.922 17.375 -18.609 1 80.69 794 ALA A N 1
ATOM 6293 C CA . ALA A 1 794 ? -14.055 16.531 -19.422 1 80.69 794 ALA A CA 1
ATOM 6294 C C . ALA A 1 794 ? -14.578 15.109 -19.5 1 80.69 794 ALA A C 1
ATOM 6296 O O . ALA A 1 794 ? -13.969 14.188 -18.953 1 80.69 794 ALA A O 1
ATOM 6297 N N . PRO A 1 795 ? -15.602 14.945 -20.266 1 76.88 795 PRO A N 1
ATOM 6298 C CA . PRO A 1 795 ? -16.297 13.656 -20.219 1 76.88 795 PRO A CA 1
ATOM 6299 C C . PRO A 1 795 ? -15.398 12.484 -20.609 1 76.88 795 PRO A C 1
ATOM 6301 O O . PRO A 1 795 ? -15.445 11.43 -19.969 1 76.88 795 PRO A O 1
ATOM 6304 N N . TRP A 1 796 ? -14.578 12.727 -21.531 1 74.88 796 TRP A N 1
ATOM 6305 C CA . TRP A 1 796 ? -13.727 11.633 -22 1 74.88 796 TRP A CA 1
ATOM 6306 C C . TRP A 1 796 ? -12.695 11.258 -20.953 1 74.88 796 TRP A C 1
ATOM 6308 O O . TRP A 1 796 ? -12.398 10.078 -20.75 1 74.88 796 TRP A O 1
ATOM 6318 N N . THR A 1 797 ? -12.234 12.242 -20.328 1 83.19 797 THR A N 1
ATOM 6319 C CA . THR A 1 797 ? -11.227 11.992 -19.297 1 83.19 797 THR A CA 1
ATOM 6320 C C . THR A 1 797 ? -11.852 11.297 -18.094 1 83.19 797 THR A C 1
ATOM 6322 O O . THR A 1 797 ? -11.234 10.406 -17.5 1 83.19 797 THR A O 1
ATOM 6325 N N . TRP A 1 798 ? -13.031 11.68 -17.781 1 85.19 798 TRP A N 1
ATOM 6326 C CA . TRP A 1 798 ? -13.727 11.031 -16.688 1 85.19 798 TRP A CA 1
ATOM 6327 C C . TRP A 1 798 ? -13.969 9.555 -16.984 1 85.19 798 TRP A C 1
ATOM 6329 O O . TRP A 1 798 ? -13.797 8.703 -16.109 1 85.19 798 TRP A O 1
ATOM 6339 N N . ASP A 1 799 ? -14.18 9.273 -18.234 1 79.25 799 ASP A N 1
ATOM 6340 C CA . ASP A 1 799 ? -14.398 7.891 -18.641 1 79.25 799 ASP A CA 1
ATOM 6341 C C . ASP A 1 799 ? -13.125 7.062 -18.484 1 79.25 799 ASP A C 1
ATOM 6343 O O . ASP A 1 799 ? -13.172 5.91 -18.062 1 79.25 799 ASP A O 1
ATOM 6347 N N . LYS A 1 800 ? -12.172 7.688 -18.828 1 76.62 800 LYS A N 1
ATOM 6348 C CA . LYS A 1 800 ? -10.891 6.996 -18.734 1 76.62 800 LYS A CA 1
ATOM 6349 C C . LYS A 1 800 ? -10.516 6.742 -17.281 1 76.62 800 LYS A C 1
ATOM 6351 O O . LYS A 1 800 ? -9.984 5.684 -16.938 1 76.62 800 LYS A O 1
ATOM 6356 N N . LEU A 1 801 ? -10.82 7.707 -16.516 1 81 801 LEU A N 1
ATOM 6357 C CA . LEU A 1 801 ? -10.516 7.578 -15.094 1 81 801 LEU A CA 1
ATOM 6358 C C . LEU A 1 801 ? -11.367 6.492 -14.445 1 81 801 LEU A C 1
ATOM 6360 O O . LEU A 1 801 ? -10.883 5.727 -13.617 1 81 801 LEU A O 1
ATOM 6364 N N . LEU A 1 802 ? -12.547 6.461 -14.82 1 78.19 802 LEU A N 1
ATOM 6365 C CA . LEU A 1 802 ? -13.445 5.438 -14.305 1 78.19 802 LEU A CA 1
ATOM 6366 C C . LEU A 1 802 ? -12.992 4.047 -14.734 1 78.19 802 LEU A C 1
ATOM 6368 O O . LEU A 1 802 ? -13 3.109 -13.938 1 78.19 802 LEU A O 1
ATOM 6372 N N . ALA A 1 803 ? -12.562 4.027 -15.906 1 69.12 803 ALA A N 1
ATOM 6373 C CA . ALA A 1 803 ? -12.078 2.748 -16.422 1 69.12 803 ALA A CA 1
ATOM 6374 C C . ALA A 1 803 ? -10.82 2.305 -15.68 1 69.12 803 ALA A C 1
ATOM 6376 O O . ALA A 1 803 ? -10.648 1.118 -15.383 1 69.12 803 ALA A O 1
ATOM 6377 N N . ALA A 1 804 ? -10.07 3.326 -15.414 1 64.94 804 ALA A N 1
ATOM 6378 C CA . ALA A 1 804 ? -8.812 3.053 -14.719 1 64.94 804 ALA A CA 1
ATOM 6379 C C . ALA A 1 804 ? -9.055 2.689 -13.258 1 64.94 804 ALA A C 1
ATOM 6381 O O . ALA A 1 804 ? -8.234 2.027 -12.625 1 64.94 804 ALA A O 1
ATOM 6382 N N . SER A 1 805 ? -10.039 3.268 -12.75 1 61.69 805 SER A N 1
ATOM 6383 C CA . SER A 1 805 ? -10.352 3.029 -11.344 1 61.69 805 SER A CA 1
ATOM 6384 C C . SER A 1 805 ? -10.672 1.561 -11.094 1 61.69 805 SER A C 1
ATOM 6386 O O . SER A 1 805 ? -10.594 1.09 -9.953 1 61.69 805 SER A O 1
ATOM 6388 N N . CYS A 1 806 ? -10.969 1.01 -12.172 1 56.16 806 CYS A N 1
ATOM 6389 C CA . CYS A 1 806 ? -11.148 -0.431 -12.031 1 56.16 806 CYS A CA 1
ATOM 6390 C C . CYS A 1 806 ? -9.797 -1.141 -11.953 1 56.16 806 CYS A C 1
ATOM 6392 O O . CYS A 1 806 ? -9.32 -1.676 -12.953 1 56.16 806 CYS A O 1
ATOM 6394 N N . GLY A 1 807 ? -8.773 -0.441 -11.227 1 55.53 807 GLY A N 1
ATOM 6395 C CA . GLY A 1 807 ? -7.336 -0.603 -11.062 1 55.53 807 GLY A CA 1
ATOM 6396 C C . GLY A 1 807 ? -6.91 -2.053 -10.945 1 55.53 807 GLY A C 1
ATOM 6397 O O . GLY A 1 807 ? -5.824 -2.424 -11.406 1 55.53 807 GLY A O 1
ATOM 6398 N N . TRP A 1 808 ? -7.863 -2.943 -10.484 1 59.5 808 TRP A N 1
ATOM 6399 C CA . TRP A 1 808 ? -7.41 -4.324 -10.344 1 59.5 808 TRP A CA 1
ATOM 6400 C C . TRP A 1 808 ? -7.09 -4.93 -11.703 1 59.5 808 TRP A C 1
ATOM 6402 O O . TRP A 1 808 ? -6.242 -5.82 -11.805 1 59.5 808 TRP A O 1
ATOM 6412 N N . ALA A 1 809 ? -7.625 -4.246 -12.68 1 61.91 809 ALA A N 1
ATOM 6413 C CA . ALA A 1 809 ? -7.488 -4.844 -14.008 1 61.91 809 ALA A CA 1
ATOM 6414 C C . ALA A 1 809 ? -6.086 -4.625 -14.562 1 61.91 809 ALA A C 1
ATOM 6416 O O . ALA A 1 809 ? -5.594 -5.434 -15.352 1 61.91 809 ALA A O 1
ATOM 6417 N N . LYS A 1 810 ? -5.445 -3.541 -13.953 1 65 810 LYS A N 1
ATOM 6418 C CA . LYS A 1 810 ? -4.121 -3.219 -14.477 1 65 810 LYS A CA 1
ATOM 6419 C C . LYS A 1 810 ? -3.109 -4.305 -14.117 1 65 810 LYS A C 1
ATOM 6421 O O . LYS A 1 810 ? -2.137 -4.52 -14.844 1 65 810 LYS A O 1
ATOM 6426 N N . ILE A 1 811 ? -3.43 -4.918 -13.023 1 69.56 811 ILE A N 1
ATOM 6427 C CA . ILE A 1 811 ? -2.533 -5.984 -12.586 1 69.56 811 ILE A CA 1
ATOM 6428 C C . ILE A 1 811 ? -2.555 -7.125 -13.602 1 69.56 811 ILE A C 1
ATOM 6430 O O . ILE A 1 811 ? -1.527 -7.758 -13.852 1 69.56 811 ILE A O 1
ATOM 6434 N N . TYR A 1 812 ? -3.734 -7.273 -14.234 1 74.44 812 TYR A N 1
ATOM 6435 C CA . TYR A 1 812 ? -3.906 -8.477 -15.039 1 74.44 812 TYR A CA 1
ATOM 6436 C C . TYR A 1 812 ? -3.846 -8.156 -16.531 1 74.44 812 TYR A C 1
ATOM 6438 O O . TYR A 1 812 ? -3.732 -9.062 -17.359 1 74.44 812 TYR A O 1
ATOM 6446 N N . ASN A 1 813 ? -3.881 -6.84 -16.812 1 75.5 813 ASN A N 1
ATOM 6447 C CA . ASN A 1 813 ? -3.885 -6.477 -18.219 1 75.5 813 ASN A CA 1
ATOM 6448 C C . ASN A 1 813 ? -2.473 -6.461 -18.797 1 75.5 813 ASN A C 1
ATOM 6450 O O . ASN A 1 813 ? -1.551 -5.926 -18.188 1 75.5 813 ASN A O 1
ATOM 6454 N N . ALA A 1 814 ? -2.314 -7.223 -19.828 1 76 814 ALA A N 1
ATOM 6455 C CA . ALA A 1 814 ? -1.084 -7.238 -20.609 1 76 814 ALA A CA 1
ATOM 6456 C C . ALA A 1 814 ? -1.331 -6.723 -22.031 1 76 814 ALA A C 1
ATOM 6458 O O . ALA A 1 814 ? -2.451 -6.332 -22.375 1 76 814 ALA A O 1
ATOM 6459 N N . GLU A 1 815 ? -0.341 -6.598 -22.859 1 72.19 815 GLU A N 1
ATOM 6460 C CA . GLU A 1 815 ? -0.398 -6.008 -24.188 1 72.19 815 GLU A CA 1
ATOM 6461 C C . GLU A 1 815 ? -1.195 -6.887 -25.141 1 72.19 815 GLU A C 1
ATOM 6463 O O . GLU A 1 815 ? -1.774 -6.387 -26.109 1 72.19 815 GLU A O 1
ATOM 6468 N N . SER A 1 816 ? -1.224 -8.219 -24.891 1 77.25 816 SER A N 1
ATOM 6469 C CA . SER A 1 816 ? -1.974 -9.141 -25.734 1 77.25 816 SER A CA 1
ATOM 6470 C C . SER A 1 816 ? -3.051 -9.875 -24.953 1 77.25 816 SER A C 1
ATOM 6472 O O . SER A 1 816 ? -2.949 -10 -23.719 1 77.25 816 SER A O 1
ATOM 6474 N N . GLU A 1 817 ? -4.062 -10.242 -25.641 1 78.81 817 GLU A N 1
ATOM 6475 C CA . GLU A 1 817 ? -5.164 -10.969 -25.016 1 78.81 817 GLU A CA 1
ATOM 6476 C C . GLU A 1 817 ? -4.684 -12.289 -24.422 1 78.81 817 GLU A C 1
ATOM 6478 O O . GLU A 1 817 ? -5.141 -12.703 -23.359 1 78.81 817 GLU A O 1
ATOM 6483 N N . GLU A 1 818 ? -3.777 -12.891 -25.188 1 84.31 818 GLU A N 1
ATOM 6484 C CA . GLU A 1 818 ? -3.27 -14.18 -24.719 1 84.31 818 GLU A CA 1
ATOM 6485 C C . GLU A 1 818 ? -2.48 -14.023 -23.422 1 84.31 818 GLU A C 1
ATOM 6487 O O . GLU A 1 818 ? -2.656 -14.805 -22.484 1 84.31 818 GLU A O 1
ATOM 6492 N N . ARG A 1 819 ? -1.733 -13.023 -23.328 1 87.44 819 ARG A N 1
ATOM 6493 C CA . ARG A 1 819 ? -0.943 -12.773 -22.125 1 87.44 819 ARG A CA 1
ATOM 6494 C C . ARG A 1 819 ? -1.838 -12.375 -20.969 1 87.44 819 ARG A C 1
ATOM 6496 O O . ARG A 1 819 ? -1.62 -12.812 -19.828 1 87.44 819 ARG A O 1
ATOM 6503 N N . THR A 1 820 ? -2.773 -11.586 -21.25 1 87.44 820 THR A N 1
ATOM 6504 C CA . THR A 1 820 ? -3.734 -11.195 -20.219 1 87.44 820 THR A CA 1
ATOM 6505 C C . THR A 1 820 ? -4.457 -12.414 -19.672 1 87.44 820 THR A C 1
ATOM 6507 O O . THR A 1 820 ? -4.629 -12.539 -18.453 1 87.44 820 THR A O 1
ATOM 6510 N N . ALA A 1 821 ? -4.84 -13.305 -20.562 1 86.62 821 ALA A N 1
ATOM 6511 C CA . ALA A 1 821 ? -5.523 -14.523 -20.141 1 86.62 821 ALA A CA 1
ATOM 6512 C C . ALA A 1 821 ? -4.621 -15.367 -19.234 1 86.62 821 ALA A C 1
ATOM 6514 O O . ALA A 1 821 ? -5.062 -15.867 -18.203 1 86.62 821 ALA A O 1
ATOM 6515 N N . TYR A 1 822 ? -3.402 -15.492 -19.609 1 88.38 822 TYR A N 1
ATOM 6516 C CA . TYR A 1 822 ? -2.467 -16.297 -18.828 1 88.38 822 TYR A CA 1
ATOM 6517 C C . TYR A 1 822 ? -2.219 -15.68 -17.453 1 88.38 822 TYR A C 1
ATOM 6519 O O . TYR A 1 822 ? -2.145 -16.391 -16.453 1 88.38 822 TYR A O 1
ATOM 6527 N N . ARG A 1 823 ? -2.129 -14.398 -17.438 1 86.94 823 ARG A N 1
ATOM 6528 C CA . ARG A 1 823 ? -1.915 -13.695 -16.188 1 86.94 823 ARG A CA 1
ATOM 6529 C C . ARG A 1 823 ? -3.121 -13.844 -15.258 1 86.94 823 ARG A C 1
ATOM 6531 O O . ARG A 1 823 ? -2.965 -14.062 -14.055 1 86.94 823 ARG A O 1
ATOM 6538 N N . ARG A 1 824 ? -4.246 -13.711 -15.781 1 85.88 824 ARG A N 1
ATOM 6539 C CA . ARG A 1 824 ? -5.473 -13.891 -15.008 1 85.88 824 ARG A CA 1
ATOM 6540 C C . ARG A 1 824 ? -5.594 -15.32 -14.5 1 85.88 824 ARG A C 1
ATOM 6542 O O . ARG A 1 824 ? -6 -15.547 -13.352 1 85.88 824 ARG A O 1
ATOM 6549 N N . GLN A 1 825 ? -5.172 -16.297 -15.312 1 88.38 825 GLN A N 1
ATOM 6550 C CA . GLN A 1 825 ? -5.254 -17.703 -14.938 1 88.38 825 GLN A CA 1
ATOM 6551 C C . GLN A 1 825 ? -4.34 -18.016 -13.758 1 88.38 825 GLN A C 1
ATOM 6553 O O . GLN A 1 825 ? -4.566 -18.984 -13.023 1 88.38 825 GLN A O 1
ATOM 6558 N N . GLN A 1 826 ? -3.365 -17.141 -13.625 1 88.38 826 GLN A N 1
ATOM 6559 C CA . GLN A 1 826 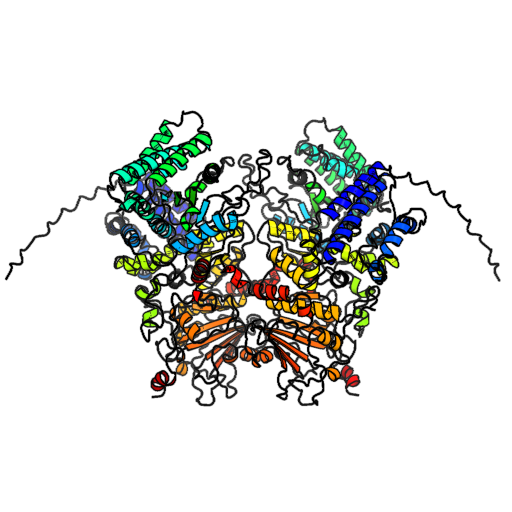? -2.398 -17.359 -12.555 1 88.38 826 GLN A CA 1
ATOM 6560 C C . GLN A 1 826 ? -2.982 -17 -11.195 1 88.38 826 GLN A C 1
ATOM 6562 O O . GLN A 1 826 ? -2.367 -17.25 -10.164 1 88.38 826 GLN A O 1
ATOM 6567 N N . ASN A 1 827 ? -4.09 -16.375 -11.164 1 85.5 827 ASN A N 1
ATOM 6568 C CA . ASN A 1 827 ? -4.801 -16.031 -9.938 1 85.5 827 ASN A CA 1
ATOM 6569 C C . ASN A 1 827 ? -6.258 -16.469 -9.992 1 85.5 827 ASN A C 1
ATOM 6571 O O . ASN A 1 827 ? -7.164 -15.641 -9.969 1 85.5 827 ASN A O 1
ATOM 6575 N N . PRO A 1 828 ? -6.344 -17.797 -9.914 1 85.56 828 PRO A N 1
ATOM 6576 C CA . PRO A 1 828 ? -7.715 -18.297 -10 1 85.56 828 PRO A CA 1
ATOM 6577 C C . PRO A 1 828 ? -8.633 -17.719 -8.938 1 85.56 828 PRO A C 1
ATOM 6579 O O . PRO A 1 828 ? -8.195 -17.453 -7.812 1 85.56 828 PRO A O 1
ATOM 6582 N N . LEU A 1 829 ? -9.906 -17.516 -9.297 1 82.19 829 LEU A N 1
ATOM 6583 C CA . LEU A 1 829 ? -10.977 -17.078 -8.398 1 82.19 829 LEU A CA 1
ATOM 6584 C C . LEU A 1 829 ? -10.766 -15.641 -7.957 1 82.19 829 LEU A C 1
ATOM 6586 O O . LEU A 1 829 ? -11.594 -15.086 -7.23 1 82.19 829 LEU A O 1
ATOM 6590 N N . GLY A 1 830 ? -9.711 -14.961 -8.352 1 75.88 830 GLY A N 1
ATOM 6591 C CA . GLY A 1 830 ? -9.391 -13.625 -7.879 1 75.88 830 GLY A CA 1
ATOM 6592 C C . GLY A 1 830 ? -10.367 -12.57 -8.359 1 75.88 830 GLY A C 1
ATOM 6593 O O . GLY A 1 830 ? -10.594 -11.57 -7.672 1 75.88 830 GLY A O 1
ATOM 6594 N N . VAL A 1 831 ? -10.828 -12.75 -9.602 1 75.06 831 VAL A N 1
ATOM 6595 C CA . VAL A 1 831 ? -11.766 -11.82 -10.227 1 75.06 831 VAL A CA 1
ATOM 6596 C C . VAL A 1 831 ? -12.875 -12.602 -10.922 1 75.06 831 VAL A C 1
ATOM 6598 O O . VAL A 1 831 ? -12.734 -13.797 -11.188 1 75.06 831 VAL A O 1
ATOM 6601 N N . GLY A 1 832 ? -14.016 -12.023 -11.148 1 75.69 832 GLY A N 1
ATOM 6602 C CA . GLY A 1 832 ? -15.164 -12.695 -11.742 1 75.69 832 GLY A CA 1
ATOM 6603 C C . GLY A 1 832 ? -15.008 -12.938 -13.234 1 75.69 832 GLY A C 1
ATOM 6604 O O . GLY A 1 832 ? -15.773 -13.695 -13.828 1 75.69 832 GLY A O 1
ATOM 6605 N N . ASP A 1 833 ? -13.914 -12.391 -13.883 1 76.81 833 ASP A N 1
ATOM 6606 C CA . ASP A 1 833 ? -13.688 -12.586 -15.312 1 76.81 833 ASP A CA 1
ATOM 6607 C C . ASP A 1 833 ? -13.461 -14.062 -15.633 1 76.81 833 ASP A C 1
ATOM 6609 O O . ASP A 1 833 ? -12.875 -14.797 -14.836 1 76.81 833 ASP A O 1
ATOM 6613 N N . ALA A 1 834 ? -13.844 -14.477 -16.75 1 78.56 834 ALA A N 1
ATOM 6614 C CA . ALA A 1 834 ? -13.891 -15.883 -17.156 1 78.56 834 ALA A CA 1
ATOM 6615 C C . ALA A 1 834 ? -12.5 -16.516 -17.109 1 78.56 834 ALA A C 1
ATOM 6617 O O . ALA A 1 834 ? -12.359 -17.688 -16.766 1 78.56 834 ALA A O 1
ATOM 6618 N N . GLU A 1 835 ? -11.461 -15.766 -17.406 1 83.31 835 GLU A N 1
ATOM 6619 C CA . GLU A 1 835 ? -10.117 -16.328 -17.516 1 83.31 835 GLU A CA 1
ATOM 6620 C C . GLU A 1 835 ? -9.594 -16.797 -16.172 1 83.31 835 GLU A C 1
ATOM 6622 O O . GLU A 1 835 ? -8.672 -17.609 -16.094 1 83.31 835 GLU A O 1
ATOM 6627 N N . HIS A 1 836 ? -10.211 -16.219 -15.086 1 85.38 836 HIS A N 1
ATOM 6628 C CA . HIS A 1 836 ? -9.812 -16.656 -13.75 1 85.38 836 HIS A CA 1
ATOM 6629 C C . HIS A 1 836 ? -10.453 -17.984 -13.383 1 85.38 836 HIS A C 1
ATOM 6631 O O . HIS A 1 836 ? -10.102 -18.594 -12.367 1 85.38 836 HIS A O 1
ATOM 6637 N N . TRP A 1 837 ? -11.438 -18.422 -14.281 1 84 837 TRP A N 1
ATOM 6638 C CA . TRP A 1 837 ? -12.281 -19.562 -13.922 1 84 837 TRP A CA 1
ATOM 6639 C C . TRP A 1 837 ? -12.258 -20.625 -15.008 1 84 837 TRP A C 1
ATOM 6641 O O . TRP A 1 837 ? -12.312 -21.828 -14.711 1 84 837 TRP A O 1
ATOM 6651 N N . SER A 1 838 ? -12.094 -20.281 -16.188 1 82.19 838 SER A N 1
ATOM 6652 C CA . SER A 1 838 ? -12.453 -21.062 -17.359 1 82.19 838 SER A CA 1
ATOM 6653 C C . SER A 1 838 ? -11.586 -22.328 -17.453 1 82.19 838 SER A C 1
ATOM 6655 O O . SER A 1 838 ? -12.008 -23.328 -18.031 1 82.19 838 SER A O 1
ATOM 6657 N N . GLN A 1 839 ? -10.438 -22.312 -16.891 1 85.44 839 GLN A N 1
ATOM 6658 C CA . GLN A 1 839 ? -9.547 -23.453 -17.047 1 85.44 839 GLN A CA 1
ATOM 6659 C C . GLN A 1 839 ? -10.008 -24.609 -16.156 1 85.44 839 GLN A C 1
ATOM 6661 O O . GLN A 1 839 ? -9.734 -25.781 -16.453 1 85.44 839 GLN A O 1
ATOM 6666 N N . PHE A 1 840 ? -10.789 -24.203 -15.07 1 85.56 840 PHE A N 1
ATOM 6667 C CA . PHE A 1 840 ? -11.109 -25.312 -14.172 1 85.56 840 PHE A CA 1
ATOM 6668 C C . PHE A 1 840 ? -12.617 -25.422 -13.969 1 85.56 840 PHE A C 1
ATOM 6670 O O . PHE A 1 840 ? -13.102 -26.391 -13.383 1 85.56 840 PHE A O 1
ATOM 6677 N N . VAL A 1 841 ? -13.375 -24.469 -14.359 1 84.38 841 VAL A N 1
ATOM 6678 C CA . VAL A 1 841 ? -14.828 -24.547 -14.258 1 84.38 841 VAL A CA 1
ATOM 6679 C C . VAL A 1 841 ? -15.453 -24.531 -15.648 1 84.38 841 VAL A C 1
ATOM 6681 O O . VAL A 1 841 ? -15.031 -23.75 -16.516 1 84.38 841 VAL A O 1
ATOM 6684 N N . ASP A 1 842 ? -16.344 -25.438 -15.797 1 80.81 842 ASP A N 1
ATOM 6685 C CA . ASP A 1 842 ? -17.094 -25.453 -17.047 1 80.81 842 ASP A CA 1
ATOM 6686 C C . ASP A 1 842 ? -18.188 -24.406 -17.062 1 80.81 842 ASP A C 1
ATOM 6688 O O . ASP A 1 842 ? -18.75 -24.078 -16 1 80.81 842 ASP A O 1
ATOM 6692 N N . ALA A 1 843 ? -18.391 -23.812 -18.172 1 67 843 ALA A N 1
ATOM 6693 C CA . ALA A 1 843 ? -19.406 -22.766 -18.312 1 67 843 ALA A CA 1
ATOM 6694 C C . ALA A 1 843 ? -20.781 -23.266 -17.891 1 67 843 ALA A C 1
ATOM 6696 O O . ALA A 1 843 ? -21.625 -22.484 -17.469 1 67 843 ALA A O 1
ATOM 6697 N N . GLY A 1 844 ? -21.016 -24.547 -17.938 1 63.72 844 GLY A N 1
ATOM 6698 C CA . GLY A 1 844 ? -22.328 -25.109 -17.656 1 63.72 844 GLY A CA 1
ATOM 6699 C C . GLY A 1 844 ? -22.516 -25.516 -16.203 1 63.72 844 GLY A C 1
ATOM 6700 O O . GLY A 1 844 ? -23.469 -26.219 -15.875 1 63.72 844 GLY A O 1
ATOM 6701 N N . LEU A 1 845 ? -21.594 -25.047 -15.461 1 65.12 845 LEU A N 1
ATOM 6702 C CA 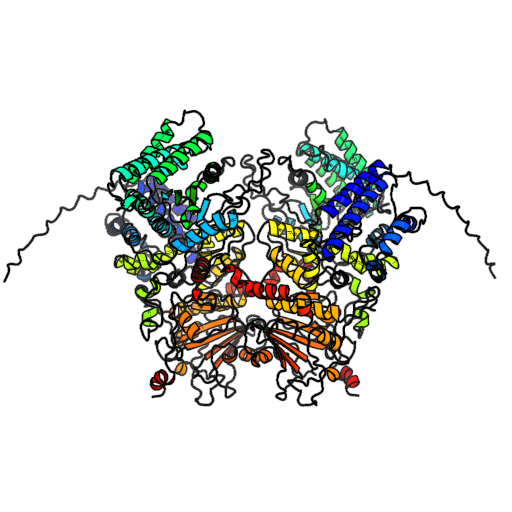. LEU A 1 845 ? -21.703 -25.422 -14.055 1 65.12 845 LEU A CA 1
ATOM 6703 C C . LEU A 1 845 ? -22.953 -24.828 -13.422 1 65.12 845 LEU A C 1
ATOM 6705 O O . LEU A 1 845 ? -23.172 -23.625 -13.5 1 65.12 845 LEU A O 1
ATOM 6709 N N . GLY A 1 846 ? -23.922 -25.625 -12.93 1 60.75 846 GLY A N 1
ATOM 6710 C CA . GLY A 1 846 ? -25.078 -25.172 -12.156 1 60.75 846 GLY A CA 1
ATOM 6711 C C . GLY A 1 846 ? -26.375 -25.203 -12.945 1 60.75 846 GLY A C 1
ATOM 6712 O O . GLY A 1 846 ? -27.391 -24.703 -12.492 1 60.75 846 GLY A O 1
ATOM 6713 N N . GLU A 1 847 ? -26.312 -25.688 -14.211 1 60.66 847 GLU A N 1
ATOM 6714 C CA . GLU A 1 847 ? -27.5 -25.594 -15.062 1 60.66 847 GLU A CA 1
ATOM 6715 C C . GLU A 1 847 ? -28.531 -26.656 -14.695 1 60.66 847 GLU A C 1
ATOM 6717 O O . GLU A 1 847 ? -29.594 -26.734 -15.32 1 60.66 847 GLU A O 1
ATOM 6722 N N . MET A 1 848 ? -28.422 -27.297 -13.633 1 66.25 848 MET A N 1
ATOM 6723 C CA . MET A 1 848 ? -29.469 -28.25 -13.242 1 66.25 848 MET A CA 1
ATOM 6724 C C . MET A 1 848 ? -30.672 -27.516 -12.672 1 66.25 848 MET A C 1
ATOM 6726 O O . MET A 1 848 ? -30.516 -26.547 -11.914 1 66.25 848 MET A O 1
ATOM 6730 N N . LYS A 1 849 ? -31.953 -27.875 -13.172 1 69.06 849 LYS A N 1
ATOM 6731 C CA . LYS A 1 849 ? -33.188 -27.266 -12.68 1 69.06 849 LYS A CA 1
ATOM 6732 C C . LYS A 1 849 ? -33.406 -27.594 -11.203 1 69.06 849 LYS A C 1
ATOM 6734 O O . LYS A 1 849 ? -33.125 -28.719 -10.766 1 69.06 849 LYS A O 1
ATOM 6739 N N . ALA A 1 850 ? -33.75 -26.609 -10.461 1 71.94 850 ALA A N 1
ATOM 6740 C CA . ALA A 1 850 ? -34 -26.719 -9.023 1 71.94 850 ALA A CA 1
ATOM 6741 C C . ALA A 1 850 ? -34.938 -27.859 -8.711 1 71.94 850 ALA A C 1
ATOM 6743 O O . ALA A 1 850 ? -34.719 -28.641 -7.777 1 71.94 850 ALA A O 1
ATOM 6744 N N . GLU A 1 851 ? -36.031 -27.969 -9.469 1 67 851 GLU A N 1
ATOM 6745 C CA . GLU A 1 851 ? -37.094 -28.938 -9.234 1 67 851 GLU A CA 1
ATOM 6746 C C . GLU A 1 851 ? -36.562 -30.375 -9.336 1 67 851 GLU A C 1
ATOM 6748 O O . GLU A 1 851 ? -36.938 -31.234 -8.547 1 67 851 GLU A O 1
ATOM 6753 N N . ASP A 1 852 ? -35.625 -30.5 -10.234 1 67.75 852 ASP A N 1
ATOM 6754 C CA . ASP A 1 852 ? -35.062 -31.828 -10.438 1 67.75 852 ASP A CA 1
ATOM 6755 C C . ASP A 1 852 ? -34.156 -32.25 -9.273 1 67.75 852 ASP A C 1
ATOM 6757 O O . ASP A 1 852 ? -34.188 -33.406 -8.844 1 67.75 852 ASP A O 1
ATOM 6761 N N . TYR A 1 853 ? -33.594 -31.281 -8.703 1 72.31 853 TYR A N 1
ATOM 6762 C CA . TYR A 1 853 ? -32.688 -31.578 -7.602 1 72.31 853 TYR A CA 1
ATOM 6763 C C . TYR A 1 853 ? -33.438 -31.688 -6.285 1 72.31 853 TYR A C 1
ATOM 6765 O O . TYR A 1 853 ? -33.188 -32.594 -5.484 1 72.31 853 TYR A O 1
ATOM 6773 N N . LEU A 1 854 ? -34.344 -30.781 -6.082 1 65.81 854 LEU A N 1
ATOM 6774 C CA . LEU A 1 854 ? -35.031 -30.703 -4.789 1 65.81 854 LEU A CA 1
ATOM 6775 C C . LEU A 1 854 ? -36.062 -31.812 -4.633 1 65.81 854 LEU A C 1
ATOM 6777 O O . LEU A 1 854 ? -36.406 -32.188 -3.512 1 65.81 854 LEU A O 1
ATOM 6781 N N . LYS A 1 855 ? -36.594 -32.25 -5.82 1 59.5 855 LYS A N 1
ATOM 6782 C CA . LYS A 1 855 ? -37.562 -33.344 -5.734 1 59.5 855 LYS A CA 1
ATOM 6783 C C . LYS A 1 855 ? -37 -34.469 -4.883 1 59.5 855 LYS A C 1
ATOM 6785 O O . LYS A 1 855 ? -37.75 -35.125 -4.117 1 59.5 855 LYS A O 1
ATOM 6790 N N . ASP A 1 856 ? -35.812 -34.656 -5.027 1 51.12 856 ASP A N 1
ATOM 6791 C CA . ASP A 1 856 ? -35.219 -35.75 -4.262 1 51.12 856 ASP A CA 1
ATOM 6792 C C . ASP A 1 856 ? -35.188 -35.438 -2.771 1 51.12 856 ASP A C 1
ATOM 6794 O O . ASP A 1 856 ? -35.188 -36.344 -1.933 1 51.12 856 ASP A O 1
ATOM 6798 N N . PHE A 1 857 ? -35.125 -34.188 -2.459 1 49.16 857 PHE A N 1
ATOM 6799 C CA . PHE A 1 857 ? -35.031 -33.781 -1.061 1 49.16 857 PHE A CA 1
ATOM 6800 C C . PHE A 1 857 ? -36.406 -33.688 -0.427 1 49.16 857 PHE A C 1
ATOM 6802 O O . PHE A 1 857 ? -36.562 -33.906 0.775 1 49.16 857 PHE A O 1
ATOM 6809 N N . MET A 1 858 ? -37.406 -33.188 -1.186 1 46.91 858 MET A N 1
ATOM 6810 C CA . MET A 1 858 ? -38.75 -33.094 -0.659 1 46.91 858 MET A CA 1
ATOM 6811 C C . MET A 1 858 ? -39.375 -34.5 -0.518 1 46.91 858 MET A C 1
ATOM 6813 O O . MET A 1 858 ? -40.281 -34.688 0.313 1 46.91 858 MET A O 1
ATOM 6817 N N . ASP A 1 859 ? -39.062 -35.469 -1.41 1 39.56 859 ASP A N 1
ATOM 6818 C CA . ASP A 1 859 ? -39.594 -36.812 -1.222 1 39.56 859 ASP A CA 1
ATOM 6819 C C . ASP A 1 859 ? -38.844 -37.562 -0.126 1 39.56 859 ASP A C 1
ATOM 6821 O O . ASP A 1 859 ? -39.438 -38.375 0.596 1 39.56 859 ASP A O 1
ATOM 6825 N N . MET B 1 1 ? -1.532 -75.562 -26.125 1 19.47 1 MET B N 1
ATOM 6826 C CA . MET B 1 1 ? -0.991 -76.188 -24.922 1 19.47 1 MET B CA 1
ATOM 6827 C C . MET B 1 1 ? 0.396 -75.625 -24.594 1 19.47 1 MET B C 1
ATOM 6829 O O . MET B 1 1 ? 1.178 -76.312 -23.922 1 19.47 1 MET B O 1
ATOM 6833 N N . MET B 1 2 ? 0.794 -74.5 -25.031 1 20.33 2 MET B N 1
ATOM 6834 C CA . MET B 1 2 ? 2.215 -74.188 -25.062 1 20.33 2 MET B CA 1
ATOM 6835 C C . MET B 1 2 ? 2.803 -74.125 -23.656 1 20.33 2 MET B C 1
ATOM 6837 O O . MET B 1 2 ? 2.221 -73.562 -22.75 1 20.33 2 MET B O 1
ATOM 6841 N N . LYS B 1 3 ? 3.736 -75.125 -23.359 1 20.73 3 LYS B N 1
ATOM 6842 C CA . LYS B 1 3 ? 4.434 -75.5 -22.125 1 20.73 3 LYS B CA 1
ATOM 6843 C C . LYS B 1 3 ? 5.094 -74.25 -21.5 1 20.73 3 LYS B C 1
ATOM 6845 O O . LYS B 1 3 ? 5.715 -73.438 -22.188 1 20.73 3 LYS B O 1
ATOM 6850 N N . ARG B 1 4 ? 4.785 -73.938 -20.156 1 24.77 4 ARG B N 1
ATOM 6851 C CA . ARG B 1 4 ? 5.031 -72.938 -19.078 1 24.77 4 ARG B CA 1
ATOM 6852 C C . ARG B 1 4 ? 6.5 -72.938 -18.672 1 24.77 4 ARG B C 1
ATOM 6854 O O . ARG B 1 4 ? 6.965 -73.875 -18 1 24.77 4 ARG B O 1
ATOM 6861 N N . SER B 1 5 ? 7.453 -72.75 -19.703 1 24.84 5 SER B N 1
ATOM 6862 C CA . SER B 1 5 ? 8.82 -73.125 -19.312 1 24.84 5 SER B CA 1
ATOM 6863 C C . SER B 1 5 ? 9.234 -72.375 -18.031 1 24.84 5 SER B C 1
ATOM 6865 O O . SER B 1 5 ? 8.82 -71.25 -17.797 1 24.84 5 SER B O 1
ATOM 6867 N N . PRO B 1 6 ? 9.82 -73.062 -16.906 1 27.7 6 PRO B N 1
ATOM 6868 C CA . PRO B 1 6 ? 10.117 -72.75 -15.5 1 27.7 6 PRO B CA 1
ATOM 6869 C C . PRO B 1 6 ? 11.188 -71.688 -15.336 1 27.7 6 PRO B C 1
ATOM 6871 O O . PRO B 1 6 ? 11.703 -71.5 -14.227 1 27.7 6 PRO B O 1
ATOM 6874 N N . ASN B 1 7 ? 11.406 -70.688 -16.219 1 24.23 7 ASN B N 1
ATOM 6875 C CA . ASN B 1 7 ? 12.641 -69.875 -16.344 1 24.23 7 ASN B CA 1
ATOM 6876 C C . ASN B 1 7 ? 13.047 -69.312 -15 1 24.23 7 ASN B C 1
ATOM 6878 O O . ASN B 1 7 ? 12.312 -68.5 -14.422 1 24.23 7 ASN B O 1
ATOM 6882 N N . SER B 1 8 ? 13.969 -69.938 -14.164 1 23.75 8 SER B N 1
ATOM 6883 C CA . SER B 1 8 ? 14.586 -69.812 -12.852 1 23.75 8 SER B CA 1
ATOM 6884 C C . SER B 1 8 ? 15.367 -68.5 -12.742 1 23.75 8 SER B C 1
ATOM 6886 O O . SER B 1 8 ? 16.281 -68.25 -13.531 1 23.75 8 SER B O 1
ATOM 6888 N N . THR B 1 9 ? 14.883 -67.375 -12.414 1 26.94 9 THR B N 1
ATOM 6889 C CA . THR B 1 9 ? 15.383 -66.062 -12.359 1 26.94 9 THR B CA 1
ATOM 6890 C C . THR B 1 9 ? 16.609 -65.938 -11.461 1 26.94 9 THR B C 1
ATOM 6892 O O . THR B 1 9 ? 16.547 -66.25 -10.273 1 26.94 9 THR B O 1
ATOM 6895 N N . PRO B 1 10 ? 17.875 -66.125 -11.977 1 26.52 10 PRO B N 1
ATOM 6896 C CA . PRO B 1 10 ? 19.109 -66.375 -11.195 1 26.52 10 PRO B CA 1
ATOM 6897 C C . PRO B 1 10 ? 19.25 -65.312 -10.07 1 26.52 10 PRO B C 1
ATOM 6899 O O . PRO B 1 10 ? 18.781 -64.188 -10.195 1 26.52 10 PRO B O 1
ATOM 6902 N N . LYS B 1 11 ? 19.625 -65.75 -8.797 1 30.73 11 LYS B N 1
ATOM 6903 C CA . LYS B 1 11 ? 19.844 -65.188 -7.465 1 30.73 11 LYS B CA 1
ATOM 6904 C C . LYS B 1 11 ? 21.094 -64.312 -7.426 1 30.73 11 LYS B C 1
ATOM 6906 O O . LYS B 1 11 ? 22.219 -64.812 -7.395 1 30.73 11 LYS B O 1
ATOM 6911 N N . THR B 1 12 ? 21.281 -63.312 -8.219 1 30.5 12 THR B N 1
ATOM 6912 C CA . THR B 1 12 ? 22.562 -62.625 -8.258 1 30.5 12 THR B CA 1
ATOM 6913 C C . THR B 1 12 ? 23.094 -62.406 -6.848 1 30.5 12 THR B C 1
ATOM 6915 O O . THR B 1 12 ? 22.359 -62 -5.953 1 30.5 12 THR B O 1
ATOM 6918 N N . PRO B 1 13 ? 24.25 -63 -6.473 1 29.28 13 PRO B N 1
ATOM 6919 C CA . PRO B 1 13 ? 24.859 -63.094 -5.148 1 29.28 13 PRO B CA 1
ATOM 6920 C C . PRO B 1 13 ? 24.953 -61.781 -4.418 1 29.28 13 PRO B C 1
ATOM 6922 O O . PRO B 1 13 ? 24.969 -60.719 -5.055 1 29.28 13 PRO B O 1
ATOM 6925 N N . PRO B 1 14 ? 24.906 -61.781 -3.055 1 27.25 14 PRO B N 1
ATOM 6926 C CA . PRO B 1 14 ? 24.766 -60.625 -2.146 1 27.25 14 PRO B CA 1
ATOM 6927 C C . PRO B 1 14 ? 26 -59.719 -2.148 1 27.25 14 PRO B C 1
ATOM 6929 O O . PRO B 1 14 ? 27.125 -60.219 -1.937 1 27.25 14 PRO B O 1
ATOM 6932 N N . VAL B 1 15 ? 26.203 -58.906 -3.076 1 30.28 15 VAL B N 1
ATOM 6933 C CA . VAL B 1 15 ? 27.422 -58.125 -3.223 1 30.28 15 VAL B CA 1
ATOM 6934 C C . VAL B 1 15 ? 27.906 -57.656 -1.85 1 30.28 15 VAL B C 1
ATOM 6936 O O . VAL B 1 15 ? 27.141 -57.156 -1.039 1 30.28 15 VAL B O 1
ATOM 6939 N N . LYS B 1 16 ? 29.031 -58.25 -1.393 1 30.62 16 LYS B N 1
ATOM 6940 C CA . LYS B 1 16 ? 29.75 -58.094 -0.138 1 30.62 16 LYS B CA 1
ATOM 6941 C C . LYS B 1 16 ? 29.875 -56.625 0.257 1 30.62 16 LYS B C 1
ATOM 6943 O O . LYS B 1 16 ? 30.312 -55.781 -0.543 1 30.62 16 LYS B O 1
ATOM 6948 N N . ARG B 1 17 ? 29.344 -56.281 1.39 1 26.98 17 ARG B N 1
ATOM 6949 C CA . ARG B 1 17 ? 29.078 -55.031 2.088 1 26.98 17 ARG B CA 1
ATOM 6950 C C . ARG B 1 17 ? 30.375 -54.375 2.543 1 26.98 17 ARG B C 1
ATOM 6952 O O . ARG B 1 17 ? 31.172 -55 3.266 1 26.98 17 ARG B O 1
ATOM 6959 N N . ALA B 1 18 ? 31.125 -53.688 1.654 1 26.3 18 ALA B N 1
ATOM 6960 C CA . ALA B 1 18 ? 32.438 -53.188 2.066 1 26.3 18 ALA B CA 1
ATOM 6961 C C . ALA B 1 18 ? 32.344 -52.562 3.461 1 26.3 18 ALA B C 1
ATOM 6963 O O . ALA B 1 18 ? 31.359 -51.938 3.818 1 26.3 18 ALA B O 1
ATOM 6964 N N . LYS B 1 19 ? 33.156 -53.031 4.449 1 26.48 19 LYS B N 1
ATOM 6965 C CA . LYS B 1 19 ? 33.312 -52.75 5.871 1 26.48 19 LYS B CA 1
ATOM 6966 C C . LYS B 1 19 ? 33.656 -51.25 6.094 1 26.48 19 LYS B C 1
ATOM 6968 O O . LYS B 1 19 ? 34.531 -50.719 5.441 1 26.48 19 LYS B O 1
ATOM 6973 N N . PHE B 1 20 ? 32.719 -50.531 6.535 1 28.16 20 PHE B N 1
ATOM 6974 C CA . PHE B 1 20 ? 32.781 -49.094 6.734 1 28.16 20 PHE B CA 1
ATOM 6975 C C . PHE B 1 20 ? 33.844 -48.75 7.766 1 28.16 20 PHE B C 1
ATOM 6977 O O . PHE B 1 20 ? 33.969 -49.406 8.781 1 28.16 20 PHE B O 1
ATOM 6984 N N . LEU B 1 21 ? 34.938 -48.188 7.41 1 29 21 LEU B N 1
ATOM 6985 C CA . LEU B 1 21 ? 36.062 -47.875 8.297 1 29 21 LEU B CA 1
ATOM 6986 C C . LEU B 1 21 ? 35.594 -47.031 9.484 1 29 21 LEU B C 1
ATOM 6988 O O . LEU B 1 21 ? 34.719 -46.188 9.336 1 29 21 LEU B O 1
ATOM 6992 N N . LEU B 1 22 ? 35.719 -47.375 10.75 1 29.14 22 LEU B N 1
ATOM 6993 C CA . LEU B 1 22 ? 35.469 -46.844 12.078 1 29.14 22 LEU B CA 1
ATOM 6994 C C . LEU B 1 22 ? 36 -45.406 12.188 1 29.14 22 LEU B C 1
ATOM 6996 O O . LEU B 1 22 ? 37.094 -45.094 11.68 1 29.14 22 LEU B O 1
ATOM 7000 N N . LEU B 1 23 ? 35.094 -44.469 12.367 1 32.72 23 LEU B N 1
ATOM 7001 C CA . LEU B 1 23 ? 35.562 -43.094 12.625 1 32.72 23 LEU B CA 1
ATOM 7002 C C . LEU B 1 23 ? 36.625 -43.094 13.727 1 32.72 23 LEU B C 1
ATOM 7004 O O . LEU B 1 23 ? 36.531 -43.844 14.695 1 32.72 23 LEU B O 1
ATOM 7008 N N . PRO B 1 24 ? 37.688 -42.562 13.492 1 38.75 24 PRO B N 1
ATOM 7009 C CA . PRO B 1 24 ? 38.688 -42.562 14.562 1 38.75 24 PRO B CA 1
ATOM 7010 C C . PRO B 1 24 ? 38.188 -41.906 15.844 1 38.75 24 PRO B C 1
ATOM 7012 O O . PRO B 1 24 ? 37.312 -41.031 15.789 1 38.75 24 PRO B O 1
ATOM 7015 N N . GLU B 1 25 ? 38.469 -42.344 17.156 1 40.69 25 GLU B N 1
ATOM 7016 C CA . GLU B 1 25 ? 38.094 -41.969 18.516 1 40.69 25 GLU B CA 1
ATOM 7017 C C . GLU B 1 25 ? 38.188 -40.469 18.719 1 40.69 25 GLU B C 1
ATOM 7019 O O . GLU B 1 25 ? 37.344 -39.844 19.391 1 40.69 25 GLU B O 1
ATOM 7024 N N . GLU B 1 26 ? 39.156 -39.875 18.109 1 46.16 26 GLU B N 1
ATOM 7025 C CA . GLU B 1 26 ? 39.406 -38.438 18.359 1 46.16 26 GLU B CA 1
ATOM 7026 C C . GLU B 1 26 ? 38.312 -37.562 17.797 1 46.16 26 GLU B C 1
ATOM 7028 O O . GLU B 1 26 ? 37.906 -36.594 18.422 1 46.16 26 GLU B O 1
ATOM 7033 N N . ASP B 1 27 ? 37.844 -37.969 16.688 1 39.62 27 ASP B N 1
ATOM 7034 C CA . ASP B 1 27 ? 36.875 -37.125 16.031 1 39.62 27 ASP B CA 1
ATOM 7035 C C . ASP B 1 27 ? 35.5 -37.25 16.703 1 39.62 27 ASP B C 1
ATOM 7037 O O . ASP B 1 27 ? 34.75 -36.25 16.812 1 39.62 27 ASP B O 1
ATOM 7041 N N . LEU B 1 28 ? 35.219 -38.438 17.25 1 37.62 28 LEU B N 1
ATOM 7042 C CA . LEU B 1 28 ? 34.031 -38.656 18.078 1 37.62 28 LEU B CA 1
ATOM 7043 C C . LEU B 1 28 ? 34.062 -37.781 19.328 1 37.62 28 LEU B C 1
ATOM 7045 O O . LEU B 1 28 ? 33.031 -37.25 19.734 1 37.62 28 LEU B O 1
ATOM 7049 N N . ASN B 1 29 ? 35.156 -37.688 19.859 1 43.84 29 ASN B N 1
ATOM 7050 C CA . ASN B 1 29 ? 35.281 -36.875 21.078 1 43.84 29 ASN B CA 1
ATOM 7051 C C . ASN B 1 29 ? 35 -35.406 20.812 1 43.84 29 ASN B C 1
ATOM 7053 O O . ASN B 1 29 ? 34.344 -34.75 21.625 1 43.84 29 ASN B O 1
ATOM 7057 N N . VAL B 1 30 ? 35.406 -34.906 19.703 1 40.44 30 VAL B N 1
ATOM 7058 C CA . VAL B 1 30 ? 35.156 -33.5 19.406 1 40.44 30 VAL B CA 1
ATOM 7059 C C . VAL B 1 30 ? 33.688 -33.25 19.188 1 40.44 30 VAL B C 1
ATOM 7061 O O . VAL B 1 30 ? 33.125 -32.25 19.672 1 40.44 30 VAL B O 1
ATOM 7064 N N . LEU B 1 31 ? 33 -34.219 18.594 1 37.41 31 LEU B N 1
ATOM 7065 C CA . LEU B 1 31 ? 31.578 -34.094 18.375 1 37.41 31 LEU B CA 1
ATOM 7066 C C . LEU B 1 31 ? 30.828 -34.125 19.703 1 37.41 31 LEU B C 1
ATOM 7068 O O . LEU B 1 31 ? 29.906 -33.312 19.922 1 37.41 31 LEU B O 1
ATOM 7072 N N . THR B 1 32 ? 31.219 -35.031 20.516 1 36.59 32 THR B N 1
ATOM 7073 C CA . THR B 1 32 ? 30.609 -35.094 21.828 1 36.59 32 THR B CA 1
ATOM 7074 C C . THR B 1 32 ? 30.844 -33.812 22.609 1 36.59 32 THR B C 1
ATOM 7076 O O . THR B 1 32 ? 29.922 -33.281 23.266 1 36.59 32 THR B O 1
ATOM 7079 N N . LYS B 1 33 ? 31.984 -33.344 22.5 1 39.66 33 LYS B N 1
ATOM 7080 C CA . LYS B 1 33 ? 32.281 -32.156 23.281 1 39.66 33 LYS B CA 1
ATOM 7081 C C . LYS B 1 33 ? 31.484 -30.953 22.781 1 39.66 33 LYS B C 1
ATOM 7083 O O . LYS B 1 33 ? 31.016 -30.125 23.562 1 39.66 33 LYS B O 1
ATOM 7088 N N . LYS B 1 34 ? 31.312 -30.734 21.516 1 35.59 34 LYS B N 1
ATOM 7089 C CA . LYS B 1 34 ? 30.547 -29.609 21 1 35.59 34 LYS B CA 1
ATOM 7090 C C . LYS B 1 34 ? 29.047 -29.766 21.281 1 35.59 34 LYS B C 1
ATOM 7092 O O . LYS B 1 34 ? 28.359 -28.797 21.578 1 35.59 34 LYS B O 1
ATOM 7097 N N . MET B 1 35 ? 28.562 -30.953 21.266 1 35.22 35 MET B N 1
ATOM 7098 C CA . MET B 1 35 ? 27.188 -31.234 21.688 1 35.22 35 MET B CA 1
ATOM 7099 C C . MET B 1 35 ? 27.016 -30.969 23.188 1 35.22 35 MET B C 1
ATOM 7101 O O . MET B 1 35 ? 25.969 -30.484 23.625 1 35.22 35 MET B O 1
ATOM 7105 N N . ASP B 1 36 ? 27.984 -31.359 23.953 1 35.78 36 ASP B N 1
ATOM 7106 C CA . ASP B 1 36 ? 28 -31.047 25.375 1 35.78 36 ASP B CA 1
ATOM 7107 C C . ASP B 1 36 ? 27.984 -29.531 25.609 1 35.78 36 ASP B C 1
ATOM 7109 O O . ASP B 1 36 ? 27.344 -29.047 26.547 1 35.78 36 ASP B O 1
ATOM 7113 N N . PHE B 1 37 ? 28.688 -28.719 24.812 1 30.67 37 PHE B N 1
ATOM 7114 C CA . PHE B 1 37 ? 28.703 -27.281 25.047 1 30.67 37 PHE B CA 1
ATOM 7115 C C . PHE B 1 37 ? 27.359 -26.656 24.75 1 30.67 37 PHE B C 1
ATOM 7117 O O . PHE B 1 37 ? 26.953 -25.703 25.422 1 30.67 37 PHE B O 1
ATOM 7124 N N . ILE B 1 38 ? 26.547 -27.062 23.766 1 32.41 38 ILE B N 1
ATOM 7125 C CA . ILE B 1 38 ? 25.188 -26.562 23.547 1 32.41 38 ILE B CA 1
ATOM 7126 C C . ILE B 1 38 ? 24.312 -26.969 24.734 1 32.41 38 ILE B C 1
ATOM 7128 O O . ILE B 1 38 ? 23.422 -26.219 25.125 1 32.41 38 ILE B O 1
ATOM 7132 N N . SER B 1 39 ? 24.516 -28.062 25.328 1 30.2 39 SER B N 1
ATOM 7133 C CA . SER B 1 39 ? 23.828 -28.469 26.547 1 30.2 39 SER B CA 1
ATOM 7134 C C . SER B 1 39 ? 24.078 -27.469 27.688 1 30.2 39 SER B C 1
ATOM 7136 O O . SER B 1 39 ? 23.219 -27.266 28.531 1 30.2 39 SER B O 1
ATOM 7138 N N . PHE B 1 40 ? 25.359 -27.188 27.969 1 28.58 40 PHE B N 1
ATOM 7139 C CA . PHE B 1 40 ? 25.75 -26.688 29.297 1 28.58 40 PHE B CA 1
ATOM 7140 C C . PHE B 1 40 ? 25.281 -25.25 29.5 1 28.58 40 PHE B C 1
ATOM 7142 O O . PHE B 1 40 ? 25.109 -24.812 30.625 1 28.58 40 PHE B O 1
ATOM 7149 N N . THR B 1 41 ? 25.484 -24.312 28.609 1 30.62 41 THR B N 1
ATOM 7150 C CA . THR B 1 41 ? 25.328 -23 29.234 1 30.62 41 THR B CA 1
ATOM 7151 C C . THR B 1 41 ? 23.844 -22.688 29.422 1 30.62 41 THR B C 1
ATOM 7153 O O . THR B 1 41 ? 23.297 -21.828 28.734 1 30.62 41 THR B O 1
ATOM 7156 N N . TRP B 1 42 ? 23.062 -23.812 29.609 1 31.48 42 TRP B N 1
ATOM 7157 C CA . TRP B 1 42 ? 21.656 -23.703 29.984 1 31.48 42 TRP B CA 1
ATOM 7158 C C . TRP B 1 42 ? 21.5 -23.156 31.391 1 31.48 42 TRP B C 1
ATOM 7160 O O . TRP B 1 42 ? 22.125 -23.656 32.344 1 31.48 42 TRP B O 1
ATOM 7170 N N . PRO B 1 43 ? 21.141 -21.844 31.547 1 31.39 43 PRO B N 1
ATOM 7171 C CA . PRO B 1 43 ? 20.891 -21.781 33 1 31.39 43 PRO B CA 1
ATOM 7172 C C . PRO B 1 43 ? 19.969 -22.891 33.5 1 31.39 43 PRO B C 1
ATOM 7174 O O . PRO B 1 43 ? 19.109 -23.359 32.75 1 31.39 43 PRO B O 1
ATOM 7177 N N . PRO B 1 44 ? 20.312 -23.734 34.344 1 30.91 44 PRO B N 1
ATOM 7178 C CA . PRO B 1 44 ? 19.594 -24.844 35 1 30.91 44 PRO B CA 1
ATOM 7179 C C . PRO B 1 44 ? 18.094 -24.609 35.062 1 30.91 44 PRO B C 1
ATOM 7181 O O . PRO B 1 44 ? 17.297 -25.547 34.969 1 30.91 44 PRO B O 1
ATOM 7184 N N . GLU B 1 45 ? 17.562 -23.562 35.781 1 32.41 45 GLU B N 1
ATOM 7185 C CA . GLU B 1 45 ? 16.219 -23.5 36.344 1 32.41 45 GLU B CA 1
ATOM 7186 C C . GLU B 1 45 ? 15.172 -23.203 35.25 1 32.41 45 GLU B C 1
ATOM 7188 O O . GLU B 1 45 ? 14.016 -22.922 35.562 1 32.41 45 GLU B O 1
ATOM 7193 N N . SER B 1 46 ? 15.672 -22.859 34.125 1 31.61 46 SER B N 1
ATOM 7194 C CA . SER B 1 46 ? 14.477 -22.469 33.375 1 31.61 46 SER B CA 1
ATOM 7195 C C . SER B 1 46 ? 13.672 -23.703 32.969 1 31.61 46 SER B C 1
ATOM 7197 O O . SER B 1 46 ? 14.227 -24.641 32.375 1 31.61 46 SER B O 1
ATOM 7199 N N . PRO B 1 47 ? 12.602 -24.125 33.75 1 33.84 47 PRO B N 1
ATOM 7200 C CA . PRO B 1 47 ? 11.812 -25.359 33.656 1 33.84 47 PRO B CA 1
ATOM 7201 C C . PRO B 1 47 ? 11.484 -25.75 32.219 1 33.84 47 PRO B C 1
ATOM 7203 O O . PRO B 1 47 ? 10.984 -26.859 31.969 1 33.84 47 PRO B O 1
ATOM 7206 N N . ASP B 1 48 ? 11.242 -24.812 31.312 1 34.44 48 ASP B N 1
ATOM 7207 C CA . ASP B 1 48 ? 10.375 -25.312 30.25 1 34.44 48 ASP B CA 1
ATOM 7208 C C . ASP B 1 48 ? 11.148 -26.234 29.297 1 34.44 48 ASP B C 1
ATOM 7210 O O . ASP B 1 48 ? 12.203 -25.844 28.797 1 34.44 48 ASP B O 1
ATOM 7214 N N . ASP B 1 49 ? 11.039 -27.578 29.438 1 35.25 49 ASP B N 1
ATOM 7215 C CA . ASP B 1 49 ? 11.445 -28.781 28.734 1 35.25 49 ASP B CA 1
ATOM 7216 C C . ASP B 1 49 ? 11.43 -28.578 27.219 1 35.25 49 ASP B C 1
ATOM 7218 O O . ASP B 1 49 ? 12.273 -29.125 26.516 1 35.25 49 ASP B O 1
ATOM 7222 N N . THR B 1 50 ? 10.539 -27.75 26.812 1 33.69 50 THR B N 1
ATOM 7223 C CA . THR B 1 50 ? 10.344 -27.688 25.375 1 33.69 50 THR B CA 1
ATOM 7224 C C . THR B 1 50 ? 11.57 -27.078 24.688 1 33.69 50 THR B C 1
ATOM 7226 O O . THR B 1 50 ? 11.969 -27.531 23.609 1 33.69 50 THR B O 1
ATOM 7229 N N . LEU B 1 51 ? 12.219 -26.188 25.5 1 34.03 51 LEU B N 1
ATOM 7230 C CA . LEU B 1 51 ? 13.438 -25.578 24.969 1 34.03 51 LEU B CA 1
ATOM 7231 C C . LEU B 1 51 ? 14.562 -26.609 24.906 1 34.03 51 LEU B C 1
ATOM 7233 O O . LEU B 1 51 ? 15.375 -26.578 23.969 1 34.03 51 LEU B O 1
ATOM 7237 N N . ARG B 1 52 ? 14.461 -27.562 25.875 1 38.41 52 ARG B N 1
ATOM 7238 C CA . ARG B 1 52 ? 15.453 -28.625 25.938 1 38.41 52 ARG B CA 1
ATOM 7239 C C . ARG B 1 52 ? 15.406 -29.484 24.672 1 38.41 52 ARG B C 1
ATOM 7241 O O . ARG B 1 52 ? 16.453 -29.828 24.109 1 38.41 52 ARG B O 1
ATOM 7248 N N . LEU B 1 53 ? 14.242 -29.719 24.328 1 36.88 53 LEU B N 1
ATOM 7249 C CA . LEU B 1 53 ? 14.031 -30.609 23.203 1 36.88 53 LEU B CA 1
ATOM 7250 C C . LEU B 1 53 ? 14.43 -29.938 21.891 1 36.88 53 LEU B C 1
ATOM 7252 O O . LEU B 1 53 ? 15.039 -30.562 21.016 1 36.88 53 LEU B O 1
ATOM 7256 N N . GLU B 1 54 ? 14.289 -28.641 21.875 1 36.22 54 GLU B N 1
ATOM 7257 C CA . GLU B 1 54 ? 14.633 -27.891 20.672 1 36.22 54 GLU B CA 1
ATOM 7258 C C . GLU B 1 54 ? 16.141 -27.812 20.484 1 36.22 54 GLU B C 1
ATOM 7260 O O . GLU B 1 54 ? 16.641 -27.969 19.375 1 36.22 54 GLU B O 1
ATOM 7265 N N . ILE B 1 55 ? 16.766 -27.781 21.562 1 37.41 55 ILE B N 1
ATOM 7266 C CA . ILE B 1 55 ? 18.219 -27.719 21.531 1 37.41 55 ILE B CA 1
ATOM 7267 C C . ILE B 1 55 ? 18.797 -29.094 21.188 1 37.41 55 ILE B C 1
ATOM 7269 O O . ILE B 1 55 ? 19.75 -29.203 20.406 1 37.41 55 ILE B O 1
ATOM 7273 N N . PHE B 1 56 ? 18.141 -30.125 21.828 1 39.16 56 PHE B N 1
ATOM 7274 C CA . PHE B 1 56 ? 18.547 -31.5 21.547 1 39.16 56 PHE B CA 1
ATOM 7275 C C . PHE B 1 56 ? 18.422 -31.797 20.047 1 39.16 56 PHE B C 1
ATOM 7277 O O . PHE B 1 56 ? 19.359 -32.281 19.422 1 39.16 56 PHE B O 1
ATOM 7284 N N . TRP B 1 57 ? 17.312 -31.344 19.484 1 40 57 TRP B N 1
ATOM 7285 C CA . TRP B 1 57 ? 17.062 -31.641 18.078 1 40 57 TRP B CA 1
ATOM 7286 C C . TRP B 1 57 ? 17.984 -30.844 17.172 1 40 57 TRP B C 1
ATOM 7288 O O . TRP B 1 57 ? 18.5 -31.375 16.188 1 40 57 TRP B O 1
ATOM 7298 N N . GLY B 1 58 ? 18.359 -29.781 17.609 1 37.62 58 GLY B N 1
ATOM 7299 C CA . GLY B 1 58 ? 19.359 -29 16.906 1 37.62 58 GLY B CA 1
ATOM 7300 C C . GLY B 1 58 ? 20.734 -29.625 16.938 1 37.62 58 GLY B C 1
ATOM 7301 O O . GLY B 1 58 ? 21.422 -29.672 15.922 1 37.62 58 GLY B O 1
ATOM 7302 N N . ALA B 1 59 ? 21 -30.25 18.047 1 38.41 59 ALA B N 1
ATOM 7303 C CA . ALA B 1 59 ? 22.297 -30.906 18.203 1 38.41 59 ALA B CA 1
ATOM 7304 C C . ALA B 1 59 ? 22.359 -32.219 17.422 1 38.41 59 ALA B C 1
ATOM 7306 O O . ALA B 1 59 ? 23.359 -32.5 16.781 1 38.41 59 ALA B O 1
ATOM 7307 N N . LEU B 1 60 ? 21.297 -33 17.438 1 39.81 60 LEU B N 1
ATOM 7308 C CA . LEU B 1 60 ? 21.219 -34.25 16.703 1 39.81 60 LEU B CA 1
ATOM 7309 C C . LEU B 1 60 ? 21.281 -34 15.195 1 39.81 60 LEU B C 1
ATOM 7311 O O . LEU B 1 60 ? 22 -34.688 14.469 1 39.81 60 LEU B O 1
ATOM 7315 N N . TYR B 1 61 ? 20.656 -32.938 14.773 1 36.56 61 TYR B N 1
ATOM 7316 C CA . TYR B 1 61 ? 20.625 -32.594 13.359 1 36.56 61 TYR B CA 1
ATOM 7317 C C . TYR B 1 61 ? 22 -32.125 12.891 1 36.56 61 TYR B C 1
ATOM 7319 O O . TYR B 1 61 ? 22.453 -32.531 11.82 1 36.56 61 TYR B O 1
ATOM 7327 N N . THR B 1 62 ? 22.641 -31.375 13.695 1 38.06 62 THR B N 1
ATOM 7328 C CA . THR B 1 62 ? 24.016 -30.984 13.406 1 38.06 62 THR B CA 1
ATOM 7329 C C . THR B 1 62 ? 24.953 -32.188 13.414 1 38.06 62 THR B C 1
ATOM 7331 O O . THR B 1 62 ? 25.828 -32.312 12.562 1 38.06 62 THR B O 1
ATOM 7334 N N . GLY B 1 63 ? 24.719 -33.062 14.344 1 37.62 63 GLY B N 1
ATOM 7335 C CA . GLY B 1 63 ? 25.516 -34.281 14.383 1 37.62 63 GLY B CA 1
ATOM 7336 C C . GLY B 1 63 ? 25.312 -35.156 13.164 1 37.62 63 GLY B C 1
ATOM 7337 O O . GLY B 1 63 ? 26.281 -35.656 12.57 1 37.62 63 GLY B O 1
ATOM 7338 N N . LEU B 1 64 ? 24.047 -35.25 12.719 1 40.03 64 LEU B N 1
ATOM 7339 C CA . LEU B 1 64 ? 23.75 -36.094 11.57 1 40.03 64 LEU B CA 1
ATOM 7340 C C . LEU B 1 64 ? 24.219 -35.438 10.273 1 40.03 64 LEU B C 1
ATOM 7342 O O . LEU B 1 64 ? 24.719 -36.125 9.375 1 40.03 64 LEU B O 1
ATOM 7346 N N . GLY B 1 65 ? 24.172 -34.188 10.164 1 37.72 65 GLY B N 1
ATOM 7347 C CA . GLY B 1 65 ? 24.75 -33.469 9.062 1 37.72 65 GLY B CA 1
ATOM 7348 C C . GLY B 1 65 ? 26.266 -33.594 8.977 1 37.72 65 GLY B C 1
ATOM 7349 O O . GLY B 1 65 ? 26.812 -33.781 7.895 1 37.72 65 GLY B O 1
ATOM 7350 N N . LEU B 1 66 ? 26.891 -33.531 10.039 1 36.72 66 LEU B N 1
ATOM 7351 C CA . LEU B 1 66 ? 28.328 -33.719 10.078 1 36.72 66 LEU B CA 1
ATOM 7352 C C . LEU B 1 66 ? 28.703 -35.156 9.711 1 36.72 66 LEU B C 1
ATOM 7354 O O . LEU B 1 66 ? 29.672 -35.406 9 1 36.72 66 LEU B O 1
ATOM 7358 N N . ILE B 1 67 ? 27.922 -36.062 10.148 1 37.44 67 ILE B N 1
ATOM 7359 C CA . ILE B 1 67 ? 28.156 -37.438 9.773 1 37.44 67 ILE B CA 1
ATOM 7360 C C . ILE B 1 67 ? 27.891 -37.625 8.281 1 37.44 67 ILE B C 1
ATOM 7362 O O . ILE B 1 67 ? 28.672 -38.281 7.586 1 37.44 67 ILE B O 1
ATOM 7366 N N . ASN B 1 68 ? 26.891 -37 7.793 1 34.91 68 ASN B N 1
ATOM 7367 C CA . ASN B 1 68 ? 26.609 -37.125 6.363 1 34.91 68 ASN B CA 1
ATOM 7368 C C . ASN B 1 68 ? 27.734 -36.531 5.527 1 34.91 68 ASN B C 1
ATOM 7370 O O . ASN B 1 68 ? 28.141 -37.094 4.512 1 34.91 68 ASN B O 1
ATOM 7374 N N . ARG B 1 69 ? 28.266 -35.438 5.863 1 38 69 ARG B N 1
ATOM 7375 C CA . ARG B 1 69 ? 29.375 -34.875 5.117 1 38 69 ARG B CA 1
ATOM 7376 C C . ARG B 1 69 ? 30.562 -35.812 5.094 1 38 69 ARG B C 1
ATOM 7378 O O . ARG B 1 69 ? 31.203 -36 4.055 1 38 69 ARG B O 1
ATOM 7385 N N . LYS B 1 70 ? 30.859 -36.25 6.168 1 34.81 70 LYS B N 1
ATOM 7386 C CA . LYS B 1 70 ? 32.031 -37.125 6.215 1 34.81 70 LYS B CA 1
ATOM 7387 C C . LYS B 1 70 ? 31.75 -38.438 5.473 1 34.81 70 LYS B C 1
ATOM 7389 O O . LYS B 1 70 ? 32.656 -38.969 4.832 1 34.81 70 LYS B O 1
ATOM 7394 N N . PHE B 1 71 ? 30.562 -38.906 5.574 1 34.5 71 PHE B N 1
ATOM 7395 C CA . PHE B 1 71 ? 30.234 -40.125 4.844 1 34.5 71 PHE B CA 1
ATOM 7396 C C . PHE B 1 71 ? 30.094 -39.844 3.355 1 34.5 71 PHE B C 1
ATOM 7398 O O . PHE B 1 71 ? 30.391 -40.688 2.521 1 34.5 71 PHE B O 1
ATOM 7405 N N . GLN B 1 72 ? 29.672 -38.719 3.008 1 36.16 72 GLN B N 1
ATOM 7406 C CA . GLN B 1 72 ? 29.703 -38.438 1.577 1 36.16 72 GLN B CA 1
ATOM 7407 C C . GLN B 1 72 ? 31.125 -38.594 1.026 1 36.16 72 GLN B C 1
ATOM 7409 O O . GLN B 1 72 ? 31.312 -38.938 -0.135 1 36.16 72 GLN B O 1
ATOM 7414 N N . GLU B 1 73 ? 32.031 -38.219 1.707 1 36.28 73 GLU B N 1
ATOM 7415 C CA . GLU B 1 73 ? 33.375 -38.406 1.149 1 36.28 73 GLU B CA 1
ATOM 7416 C C . GLU B 1 73 ? 33.594 -39.906 0.829 1 36.28 73 GLU B C 1
ATOM 7418 O O . GLU B 1 73 ? 34.312 -40.219 -0.119 1 36.28 73 GLU B O 1
ATOM 7423 N N . LYS B 1 74 ? 33.375 -40.844 1.703 1 34.47 74 LYS B N 1
ATOM 7424 C CA . LYS B 1 74 ? 33.688 -42.25 1.427 1 34.47 74 LYS B CA 1
ATOM 7425 C C . LYS B 1 74 ? 32.562 -42.906 0.621 1 34.47 74 LYS B C 1
ATOM 7427 O O . LYS B 1 74 ? 32.781 -43.906 -0.054 1 34.47 74 LYS B O 1
ATOM 7432 N N . LEU B 1 75 ? 31.328 -42.75 1.081 1 32.66 75 LEU B N 1
ATOM 7433 C CA . LEU B 1 75 ? 30.281 -43.438 0.324 1 32.66 75 LEU B CA 1
ATOM 7434 C C . LEU B 1 75 ? 29.766 -42.531 -0.803 1 32.66 75 LEU B C 1
ATOM 7436 O O . LEU B 1 75 ? 29.5 -41.344 -0.594 1 32.66 75 LEU B O 1
ATOM 7440 N N . LYS B 1 76 ? 30.125 -42.719 -2.092 1 34.66 76 LYS B N 1
ATOM 7441 C CA . LYS B 1 76 ? 29.984 -41.906 -3.293 1 34.66 76 LYS B CA 1
ATOM 7442 C C . LYS B 1 76 ? 28.641 -41.188 -3.318 1 34.66 76 LYS B C 1
ATOM 7444 O O . LYS B 1 76 ? 28.578 -39.969 -3.568 1 34.66 76 LYS B O 1
ATOM 7449 N N . GLU B 1 77 ? 27.375 -42.156 -3.654 1 30.81 77 GLU B N 1
ATOM 7450 C CA . GLU B 1 77 ? 26.016 -41.75 -3.938 1 30.81 77 GLU B CA 1
ATOM 7451 C C . GLU B 1 77 ? 25.031 -42.25 -2.889 1 30.81 77 GLU B C 1
ATOM 7453 O O . GLU B 1 77 ? 24.422 -43.312 -3.08 1 30.81 77 GLU B O 1
ATOM 7458 N N . PRO B 1 78 ? 25.062 -42.188 -1.58 1 32.69 78 PRO B N 1
ATOM 7459 C CA . PRO B 1 78 ? 24.25 -43.062 -0.738 1 32.69 78 PRO B CA 1
ATOM 7460 C C . PRO B 1 78 ? 22.75 -42.812 -0.912 1 32.69 78 PRO B C 1
ATOM 7462 O O . PRO B 1 78 ? 22.312 -41.656 -0.997 1 32.69 78 PRO B O 1
ATOM 7465 N N . THR B 1 79 ? 21.938 -43.719 -1.541 1 31.95 79 THR B N 1
ATOM 7466 C CA . THR B 1 79 ? 20.5 -43.75 -1.777 1 31.95 79 THR B CA 1
ATOM 7467 C C . THR B 1 79 ? 19.75 -43.938 -0.466 1 31.95 79 THR B C 1
ATOM 7469 O O . THR B 1 79 ? 20.344 -44.281 0.555 1 31.95 79 THR B O 1
ATOM 7472 N N . TYR B 1 80 ? 18.453 -43.625 -0.342 1 30.94 80 TYR B N 1
ATOM 7473 C CA . TYR B 1 80 ? 17.562 -43.906 0.781 1 30.94 80 TYR B CA 1
ATOM 7474 C C . TYR B 1 80 ? 17.719 -45.344 1.26 1 30.94 80 TYR B C 1
ATOM 7476 O O . TYR B 1 80 ? 17.719 -45.625 2.465 1 30.94 80 TYR B O 1
ATOM 7484 N N . VAL B 1 81 ? 17.766 -46.25 0.351 1 31.81 81 VAL B N 1
ATOM 7485 C CA . VAL B 1 81 ? 17.891 -47.656 0.676 1 31.81 81 VAL B CA 1
ATOM 7486 C C . VAL B 1 81 ? 19.141 -47.906 1.514 1 31.81 81 VAL B C 1
ATOM 7488 O O . VAL B 1 81 ? 19.125 -48.688 2.467 1 31.81 81 VAL B O 1
ATOM 7491 N N . ASP B 1 82 ? 20.062 -47.031 1.164 1 35.84 82 ASP B N 1
ATOM 7492 C CA . ASP B 1 82 ? 21.312 -47.344 1.837 1 35.84 82 ASP B CA 1
ATOM 7493 C C . ASP B 1 82 ? 21.281 -46.938 3.301 1 35.84 82 ASP B C 1
ATOM 7495 O O . ASP B 1 82 ? 21.766 -47.625 4.18 1 35.84 82 ASP B O 1
ATOM 7499 N N . TRP B 1 83 ? 20.469 -45.906 3.482 1 36.44 83 TRP B N 1
ATOM 7500 C CA . TRP B 1 83 ? 20.312 -45.406 4.852 1 36.44 83 TRP B CA 1
ATOM 7501 C C . TRP B 1 83 ? 19.375 -46.312 5.645 1 36.44 83 TRP B C 1
ATOM 7503 O O . TRP B 1 83 ? 19.641 -46.625 6.805 1 36.44 83 TRP B O 1
ATOM 7513 N N . ALA B 1 84 ? 18.234 -46.781 5.066 1 34.72 84 ALA B N 1
ATOM 7514 C CA . ALA B 1 84 ? 17.375 -47.75 5.715 1 34.72 84 ALA B CA 1
ATOM 7515 C C . ALA B 1 84 ? 18.172 -49 6.117 1 34.72 84 ALA B C 1
ATOM 7517 O O . ALA B 1 84 ? 18 -49.531 7.219 1 34.72 84 ALA B O 1
ATOM 7518 N N . ASP B 1 85 ? 19.016 -49.344 5.25 1 38.38 85 ASP B N 1
ATOM 7519 C CA . ASP B 1 85 ? 19.828 -50.531 5.523 1 38.38 85 ASP B CA 1
ATOM 7520 C C . ASP B 1 85 ? 20.812 -50.281 6.664 1 38.38 85 ASP B C 1
ATOM 7522 O O . ASP B 1 85 ? 21.047 -51.156 7.5 1 38.38 85 ASP B O 1
ATOM 7526 N N . LEU B 1 86 ? 21.203 -49 6.684 1 39.47 86 LEU B N 1
ATOM 7527 C CA . LEU B 1 86 ? 22.125 -48.656 7.762 1 39.47 86 LEU B CA 1
ATOM 7528 C C . LEU B 1 86 ? 21.406 -48.625 9.102 1 39.47 86 LEU B C 1
ATOM 7530 O O . LEU B 1 86 ? 21.938 -49.094 10.109 1 39.47 86 LEU B O 1
ATOM 7534 N N . LEU B 1 87 ? 20.234 -48.062 9.062 1 41.12 87 LEU B N 1
ATOM 7535 C CA . LEU B 1 87 ? 19.422 -48.031 10.273 1 41.12 87 LEU B CA 1
ATOM 7536 C C . LEU B 1 87 ? 19.031 -49.406 10.727 1 41.12 87 LEU B C 1
ATOM 7538 O O . LEU B 1 87 ? 18.922 -49.688 11.93 1 41.12 87 LEU B O 1
ATOM 7542 N N . ASN B 1 88 ? 18.781 -50.25 9.727 1 36.38 88 ASN B N 1
ATOM 7543 C CA . ASN B 1 88 ? 18.391 -51.625 10.039 1 36.38 88 ASN B CA 1
ATOM 7544 C C . ASN B 1 88 ? 19.609 -52.469 10.367 1 36.38 88 ASN B C 1
ATOM 7546 O O . ASN B 1 88 ? 19.453 -53.656 10.719 1 36.38 88 ASN B O 1
ATOM 7550 N N . ASP B 1 89 ? 20.781 -51.906 9.961 1 36.09 89 ASP B N 1
ATOM 7551 C CA . ASP B 1 89 ? 21.922 -52.719 10.305 1 36.09 89 ASP B CA 1
ATOM 7552 C C . ASP B 1 89 ? 22.188 -52.719 11.812 1 36.09 89 ASP B C 1
ATOM 7554 O O . ASP B 1 89 ? 22.453 -51.656 12.391 1 36.09 89 ASP B O 1
ATOM 7558 N N . GLN B 1 90 ? 21.688 -53.625 12.539 1 39.59 90 GLN B N 1
ATOM 7559 C CA . GLN B 1 90 ? 21.75 -53.938 13.969 1 39.59 90 GLN B CA 1
ATOM 7560 C C . GLN B 1 90 ? 23.156 -53.688 14.523 1 39.59 90 GLN B C 1
ATOM 7562 O O . GLN B 1 90 ? 23.297 -53.312 15.688 1 39.59 90 GLN B O 1
ATOM 7567 N N . ASP B 1 91 ? 24.203 -53.938 13.664 1 38.12 91 ASP B N 1
ATOM 7568 C CA . ASP B 1 91 ? 25.578 -53.906 14.148 1 38.12 91 ASP B CA 1
ATOM 7569 C C . ASP B 1 91 ? 26.156 -52.5 14.07 1 38.12 91 ASP B C 1
ATOM 7571 O O . ASP B 1 91 ? 27.312 -52.281 14.398 1 38.12 91 ASP B O 1
ATOM 7575 N N . SER B 1 92 ? 25.422 -51.719 13.336 1 40.78 92 SER B N 1
ATOM 7576 C CA . SER B 1 92 ? 26.016 -50.406 13.062 1 40.78 92 SER B CA 1
ATOM 7577 C C . SER B 1 92 ? 26.016 -49.531 14.305 1 40.78 92 SER B C 1
ATOM 7579 O O . SER B 1 92 ? 26.719 -48.5 14.359 1 40.78 92 SER B O 1
ATOM 7581 N N . GLY B 1 93 ? 25.531 -49.906 15.539 1 39.03 93 GLY B N 1
ATOM 7582 C CA . GLY B 1 93 ? 25.406 -49.281 16.859 1 39.03 93 GLY B CA 1
ATOM 7583 C C . GLY B 1 93 ? 24.391 -48.188 16.906 1 39.03 93 GLY B C 1
ATOM 7584 O O . GLY B 1 93 ? 24.094 -47.656 17.984 1 39.03 93 GLY B O 1
ATOM 7585 N N . LEU B 1 94 ? 23.984 -47.781 15.781 1 41.03 94 LEU B N 1
ATOM 7586 C CA . LEU B 1 94 ? 23.047 -46.656 15.773 1 41.03 94 LEU B CA 1
ATOM 7587 C C . LEU B 1 94 ? 21.719 -47.062 16.391 1 41.03 94 LEU B C 1
ATOM 7589 O O . LEU B 1 94 ? 21.094 -46.281 17.109 1 41.03 94 LEU B O 1
ATOM 7593 N N . TYR B 1 95 ? 21.25 -48.25 16.156 1 37.91 95 TYR B N 1
ATOM 7594 C CA . TYR B 1 95 ? 20.031 -48.75 16.781 1 37.91 95 TYR B CA 1
ATOM 7595 C C . TYR B 1 95 ? 20.125 -48.656 18.297 1 37.91 95 TYR B C 1
ATOM 7597 O O . TYR B 1 95 ? 19.172 -48.25 18.953 1 37.91 95 TYR B O 1
ATOM 7605 N N . GLU B 1 96 ? 21.25 -49.156 18.75 1 41.59 96 GLU B N 1
ATOM 7606 C CA . GLU B 1 96 ? 21.359 -49.156 20.203 1 41.59 96 GLU B CA 1
ATOM 7607 C C . GLU B 1 96 ? 21.266 -47.75 20.766 1 41.59 96 GLU B C 1
ATOM 7609 O O . GLU B 1 96 ? 20.656 -47.531 21.812 1 41.59 96 GLU B O 1
ATOM 7614 N N . ILE B 1 97 ? 21.812 -46.781 20.078 1 39 97 ILE B N 1
ATOM 7615 C CA . ILE B 1 97 ? 21.734 -45.406 20.547 1 39 97 ILE B CA 1
ATOM 7616 C C . ILE B 1 97 ? 20.297 -44.906 20.484 1 39 97 ILE B C 1
ATOM 7618 O O . ILE B 1 97 ? 19.797 -44.312 21.438 1 39 97 ILE B O 1
ATOM 7622 N N . LEU B 1 98 ? 19.609 -45.281 19.422 1 38.38 98 LEU B N 1
ATOM 7623 C CA . LEU B 1 98 ? 18.219 -44.875 19.281 1 38.38 98 LEU B CA 1
ATOM 7624 C C . LEU B 1 98 ? 17.344 -45.594 20.297 1 38.38 98 LEU B C 1
ATOM 7626 O O . LEU B 1 98 ? 16.438 -45 20.891 1 38.38 98 LEU B O 1
ATOM 7630 N N . ASP B 1 99 ? 17.609 -46.844 20.469 1 39.03 99 ASP B N 1
ATOM 7631 C CA . ASP B 1 99 ? 16.891 -47.594 21.484 1 39.03 99 ASP B CA 1
ATOM 7632 C C . ASP B 1 99 ? 17.078 -47 22.875 1 39.03 99 ASP B C 1
ATOM 7634 O O . ASP B 1 99 ? 16.125 -46.906 23.656 1 39.03 99 ASP B O 1
ATOM 7638 N N . ARG B 1 100 ? 18.297 -46.688 23.172 1 38.44 100 ARG B N 1
ATOM 7639 C CA . ARG B 1 100 ? 18.547 -46.094 24.484 1 38.44 100 ARG B CA 1
ATOM 7640 C C . ARG B 1 100 ? 17.859 -44.75 24.609 1 38.44 100 ARG B C 1
ATOM 7642 O O . ARG B 1 100 ? 17.281 -44.438 25.656 1 38.44 100 ARG B O 1
ATOM 7649 N N . LEU B 1 101 ? 17.906 -44 23.578 1 37 101 LEU B N 1
ATOM 7650 C CA . LEU B 1 101 ? 17.25 -42.688 23.641 1 37 101 LEU B CA 1
ATOM 7651 C C . LEU B 1 101 ? 15.734 -42.875 23.625 1 37 101 LEU B C 1
ATOM 7653 O O . LEU B 1 101 ? 15.008 -42.094 24.25 1 37 101 LEU B O 1
ATOM 7657 N N . ALA B 1 102 ? 15.18 -43.844 22.922 1 32.81 102 ALA B N 1
ATOM 7658 C CA . ALA B 1 102 ? 13.758 -44.188 22.922 1 32.81 102 ALA B CA 1
ATOM 7659 C C . ALA B 1 102 ? 13.297 -44.625 24.297 1 32.81 102 ALA B C 1
ATOM 7661 O O . ALA B 1 102 ? 12.133 -44.438 24.656 1 32.81 102 ALA B O 1
ATOM 7662 N N . LYS B 1 103 ? 13.969 -45.438 24.953 1 34.34 103 LYS B N 1
ATOM 7663 C CA . LYS B 1 103 ? 13.562 -45.906 26.266 1 34.34 103 LYS B CA 1
ATOM 7664 C C . LYS B 1 103 ? 13.445 -44.781 27.266 1 34.34 103 LYS B C 1
ATOM 7666 O O . LYS B 1 103 ? 13 -44.969 28.406 1 34.34 103 LYS B O 1
ATOM 7671 N N . ALA B 1 104 ? 14.125 -43.688 27.078 1 30.61 104 ALA B N 1
ATOM 7672 C CA . ALA B 1 104 ? 13.742 -42.625 28.031 1 30.61 104 ALA B CA 1
ATOM 7673 C C . ALA B 1 104 ? 12.32 -42.156 27.766 1 30.61 104 ALA B C 1
ATOM 7675 O O . ALA B 1 104 ? 11.82 -42.25 26.641 1 30.61 104 ALA B O 1
ATOM 7676 N N . PRO B 1 105 ? 11.266 -42.062 28.781 1 29.84 105 PRO B N 1
ATOM 7677 C CA . PRO B 1 105 ? 9.805 -41.938 28.734 1 29.84 105 PRO B CA 1
ATOM 7678 C C . PRO B 1 105 ? 9.32 -41.031 27.594 1 29.84 105 PRO B C 1
ATOM 7680 O O . PRO B 1 105 ? 8.109 -40.906 27.391 1 29.84 105 PRO B O 1
ATOM 7683 N N . VAL B 1 106 ? 10.094 -40.219 27.203 1 28.86 106 VAL B N 1
ATOM 7684 C CA . VAL B 1 106 ? 9.5 -39.219 26.312 1 28.86 106 VAL B CA 1
ATOM 7685 C C . VAL B 1 106 ? 9.078 -39.906 25.016 1 28.86 106 VAL B C 1
ATOM 7687 O O . VAL B 1 106 ? 8.43 -39.281 24.172 1 28.86 106 VAL B O 1
ATOM 7690 N N . LEU B 1 107 ? 9.398 -41.156 24.703 1 29.52 107 LEU B N 1
ATOM 7691 C CA . LEU B 1 107 ? 9.32 -41.938 23.484 1 29.52 107 LEU B CA 1
ATOM 7692 C C . LEU B 1 107 ? 7.934 -42.562 23.312 1 29.52 107 LEU B C 1
ATOM 7694 O O . LEU B 1 107 ? 7.703 -43.344 22.391 1 29.52 107 LEU B O 1
ATOM 7698 N N . GLU B 1 108 ? 7.23 -42.812 24.375 1 28.83 108 GLU B N 1
ATOM 7699 C CA . GLU B 1 108 ? 5.996 -43.531 24.109 1 28.83 108 GLU B CA 1
ATOM 7700 C C . GLU B 1 108 ? 5.219 -42.906 22.953 1 28.83 108 GLU B C 1
ATOM 7702 O O . GLU B 1 108 ? 4.094 -43.312 22.672 1 28.83 108 GLU B O 1
ATOM 7707 N N . ARG B 1 109 ? 5.547 -41.75 22.703 1 28.45 109 ARG B N 1
ATOM 7708 C CA . ARG B 1 109 ? 4.633 -41.094 21.766 1 28.45 109 ARG B CA 1
ATOM 7709 C C . ARG B 1 109 ? 4.77 -41.656 20.359 1 28.45 109 ARG B C 1
ATOM 7711 O O . ARG B 1 109 ? 5.832 -42.188 20 1 28.45 109 ARG B O 1
ATOM 7718 N N . ASP B 1 110 ? 3.506 -42.125 19.781 1 27.91 110 ASP B N 1
ATOM 7719 C CA . ASP B 1 110 ? 3.27 -42.781 18.5 1 27.91 110 ASP B CA 1
ATOM 7720 C C . ASP B 1 110 ? 4.211 -42.25 17.422 1 27.91 110 ASP B C 1
ATOM 7722 O O . ASP B 1 110 ? 4.277 -41.031 17.188 1 27.91 110 ASP B O 1
ATOM 7726 N N . TRP B 1 111 ? 5.254 -42.969 17.172 1 28.45 111 TRP B N 1
ATOM 7727 C CA . TRP B 1 111 ? 6.301 -42.75 16.172 1 28.45 111 TRP B CA 1
ATOM 7728 C C . TRP B 1 111 ? 5.703 -42.594 14.781 1 28.45 111 TRP B C 1
ATOM 7730 O O . TRP B 1 111 ? 6.418 -42.312 13.82 1 28.45 111 TRP B O 1
ATOM 7740 N N . LYS B 1 112 ? 4.473 -43.156 14.648 1 28.84 112 LYS B N 1
ATOM 7741 C CA . LYS B 1 112 ? 3.801 -43.156 13.352 1 28.84 112 LYS B CA 1
ATOM 7742 C C . LYS B 1 112 ? 3.781 -41.781 12.742 1 28.84 112 LYS B C 1
ATOM 7744 O O . LYS B 1 112 ? 4.027 -41.594 11.547 1 28.84 112 LYS B O 1
ATOM 7749 N N . PRO B 1 113 ? 3.367 -40.844 13.586 1 28.45 113 PRO B N 1
ATOM 7750 C CA . PRO B 1 113 ? 3.355 -39.531 12.945 1 28.45 113 PRO B CA 1
ATOM 7751 C C . PRO B 1 113 ? 4.746 -39.062 12.508 1 28.45 113 PRO B C 1
ATOM 7753 O O . PRO B 1 113 ? 4.867 -38.188 11.648 1 28.45 113 PRO B O 1
ATOM 7756 N N . LEU B 1 114 ? 5.715 -39.625 13.055 1 29.78 114 LEU B N 1
ATOM 7757 C CA . LEU B 1 114 ? 7.098 -39.344 12.664 1 29.78 114 LEU B CA 1
ATOM 7758 C C . LEU B 1 114 ? 7.371 -39.875 11.258 1 29.78 114 LEU B C 1
ATOM 7760 O O . LEU B 1 114 ? 8.172 -39.281 10.523 1 29.78 114 LEU B O 1
ATOM 7764 N N . LEU B 1 115 ? 6.914 -41.094 11.07 1 28.45 115 LEU B N 1
ATOM 7765 C CA . LEU B 1 115 ? 7.098 -41.719 9.766 1 28.45 115 LEU B CA 1
ATOM 7766 C C . LEU B 1 115 ? 6.453 -40.875 8.664 1 28.45 115 LEU B C 1
ATOM 7768 O O . LEU B 1 115 ? 6.746 -41.062 7.484 1 28.45 115 LEU B O 1
ATOM 7772 N N . THR B 1 116 ? 5.23 -40.312 9 1 27.92 116 THR B N 1
ATOM 7773 C CA . THR B 1 116 ? 4.465 -39.469 8.062 1 27.92 116 THR B CA 1
ATOM 7774 C C . THR B 1 116 ? 5.004 -38.062 8.031 1 27.92 116 THR B C 1
ATOM 7776 O O . THR B 1 116 ? 4.379 -37.156 7.449 1 27.92 116 THR B O 1
ATOM 7779 N N . PHE B 1 117 ? 5.859 -37.812 8.867 1 28.14 117 PHE B N 1
ATOM 7780 C CA . PHE B 1 117 ? 6.473 -36.469 8.93 1 28.14 117 PHE B CA 1
ATOM 7781 C C . PHE B 1 117 ? 7.188 -36.156 7.625 1 28.14 117 PHE B C 1
ATOM 7783 O O . PHE B 1 117 ? 8.047 -36.906 7.176 1 28.14 117 PHE B O 1
ATOM 7790 N N . PRO B 1 118 ? 6.484 -35.344 6.812 1 29.58 118 PRO B N 1
ATOM 7791 C CA . PRO B 1 118 ? 6.902 -35.125 5.426 1 29.58 118 PRO B CA 1
ATOM 7792 C C . PRO B 1 118 ? 8.414 -34.938 5.285 1 29.58 118 PRO B C 1
ATOM 7794 O O . PRO B 1 118 ? 8.945 -34.969 4.172 1 29.58 118 PRO B O 1
ATOM 7797 N N . GLY B 1 119 ? 9.125 -34.594 6.32 1 28.98 119 GLY B N 1
ATOM 7798 C CA . GLY B 1 119 ? 10.562 -34.406 6.219 1 28.98 119 GLY B CA 1
ATOM 7799 C C . GLY B 1 119 ? 11.328 -35.688 5.945 1 28.98 119 GLY B C 1
ATOM 7800 O O . GLY B 1 119 ? 12.531 -35.656 5.691 1 28.98 119 GLY B O 1
ATOM 7801 N N . LEU B 1 120 ? 10.969 -36.781 6.559 1 29.27 120 LEU B N 1
ATOM 7802 C CA . LEU B 1 120 ? 11.852 -37.906 6.414 1 29.27 120 LEU B CA 1
ATOM 7803 C C . LEU B 1 120 ? 11.883 -38.406 4.965 1 29.27 120 LEU B C 1
ATOM 7805 O O . LEU B 1 120 ? 12.805 -39.125 4.566 1 29.27 120 LEU B O 1
ATOM 7809 N N . ARG B 1 121 ? 10.688 -38.719 4.344 1 29.86 121 ARG B N 1
ATOM 7810 C CA . ARG B 1 121 ? 10.719 -39.219 2.975 1 29.86 121 ARG B CA 1
ATOM 7811 C C . ARG B 1 121 ? 11.133 -38.125 1.998 1 29.86 121 ARG B C 1
ATOM 7813 O O . ARG B 1 121 ? 10.477 -37.094 1.915 1 29.86 121 ARG B O 1
ATOM 7820 N N . ARG B 1 122 ? 12.289 -37.969 1.802 1 33.28 122 ARG B N 1
ATOM 7821 C CA . ARG B 1 122 ? 12.977 -37.062 0.876 1 33.28 122 ARG B CA 1
ATOM 7822 C C . ARG B 1 122 ? 12.336 -37.125 -0.51 1 33.28 122 ARG B C 1
ATOM 7824 O O . ARG B 1 122 ? 12.758 -37.938 -1.357 1 33.28 122 ARG B O 1
ATOM 7831 N N . PRO B 1 123 ? 11.117 -37.125 -0.769 1 33.19 123 PRO B N 1
ATOM 7832 C CA . PRO B 1 123 ? 10.852 -37.469 -2.17 1 33.19 123 PRO B CA 1
ATOM 7833 C C . PRO B 1 123 ? 11.375 -36.438 -3.141 1 33.19 123 PRO B C 1
ATOM 7835 O O . PRO B 1 123 ? 10.914 -35.281 -3.119 1 33.19 123 PRO B O 1
ATOM 7838 N N . SER B 1 124 ? 12.609 -36.125 -3.115 1 36.5 124 SER B N 1
ATOM 7839 C CA . SER B 1 124 ? 12.875 -35.469 -4.395 1 36.5 124 SER B CA 1
ATOM 7840 C C . SER B 1 124 ? 12.266 -36.25 -5.551 1 36.5 124 SER B C 1
ATOM 7842 O O . SER B 1 124 ? 12.141 -37.469 -5.484 1 36.5 124 SER B O 1
ATOM 7844 N N . ALA B 1 125 ? 11.359 -35.75 -6.152 1 45.12 125 ALA B N 1
ATOM 7845 C CA . ALA B 1 125 ? 10.945 -36.5 -7.328 1 45.12 125 ALA B CA 1
ATOM 7846 C C . ALA B 1 125 ? 12.117 -37.281 -7.926 1 45.12 125 ALA B C 1
ATOM 7848 O O . ALA B 1 125 ? 13.195 -36.719 -8.133 1 45.12 125 ALA B O 1
ATOM 7849 N N . PRO B 1 126 ? 12.203 -38.594 -7.777 1 46.47 126 PRO B N 1
ATOM 7850 C CA . PRO B 1 126 ? 13.289 -39.344 -8.383 1 46.47 126 PRO B CA 1
ATOM 7851 C C . PRO B 1 126 ? 13.656 -38.844 -9.781 1 46.47 126 PRO B C 1
ATOM 7853 O O . PRO B 1 126 ? 12.797 -38.344 -10.508 1 46.47 126 PRO B O 1
ATOM 7856 N N . PRO B 1 127 ? 14.914 -38.625 -9.961 1 52.22 127 PRO B N 1
ATOM 7857 C CA . PRO B 1 127 ? 15.398 -38.156 -11.266 1 52.22 127 PRO B CA 1
ATOM 7858 C C . PRO B 1 127 ? 14.648 -38.812 -12.43 1 52.22 127 PRO B C 1
ATOM 7860 O O . PRO B 1 127 ? 14.375 -38.188 -13.438 1 52.22 127 PRO B O 1
ATOM 7863 N N . GLY B 1 128 ? 14.211 -40.094 -12.141 1 54.41 128 GLY B N 1
ATOM 7864 C CA . GLY B 1 128 ? 13.516 -40.75 -13.227 1 54.41 128 GLY B CA 1
ATOM 7865 C C . GLY B 1 128 ? 12.133 -40.188 -13.492 1 54.41 128 GLY B C 1
ATOM 7866 O O . GLY B 1 128 ? 11.719 -40.031 -14.648 1 54.41 128 GLY B O 1
ATOM 7867 N N . THR B 1 129 ? 11.523 -39.719 -12.484 1 60.91 129 THR B N 1
ATOM 7868 C CA . THR B 1 129 ? 10.172 -39.188 -12.617 1 60.91 129 THR B CA 1
ATOM 7869 C C . THR B 1 129 ? 10.195 -37.812 -13.281 1 60.91 129 THR B C 1
ATOM 7871 O O . THR B 1 129 ? 9.328 -37.5 -14.102 1 60.91 129 THR B O 1
ATOM 7874 N N . THR B 1 130 ? 11.18 -37.094 -12.984 1 64.5 130 THR B N 1
ATOM 7875 C CA . THR B 1 130 ? 11.273 -35.75 -13.562 1 64.5 130 THR B CA 1
ATOM 7876 C C . THR B 1 130 ? 11.531 -35.844 -15.07 1 64.5 130 THR B C 1
ATOM 7878 O O . THR B 1 130 ? 10.984 -35.062 -15.836 1 64.5 130 THR B O 1
ATOM 7881 N N . MET B 1 131 ? 12.266 -36.875 -15.43 1 66.25 131 MET B N 1
ATOM 7882 C CA . MET B 1 131 ? 12.531 -37.094 -16.844 1 66.25 131 MET B CA 1
ATOM 7883 C C . MET B 1 131 ? 11.258 -37.469 -17.594 1 66.25 131 MET B C 1
ATOM 7885 O O . MET B 1 131 ? 10.992 -37 -18.688 1 66.25 131 MET B O 1
ATOM 7889 N N . MET B 1 132 ? 10.562 -38.344 -16.891 1 67.31 132 MET B N 1
ATOM 7890 C CA . MET B 1 132 ? 9.32 -38.781 -17.531 1 67.31 132 MET B CA 1
ATOM 7891 C C . MET B 1 132 ? 8.312 -37.656 -17.609 1 67.31 132 MET B C 1
ATOM 7893 O O . MET B 1 132 ? 7.559 -37.531 -18.578 1 67.31 132 MET B O 1
ATOM 7897 N N . ALA B 1 133 ? 8.453 -36.844 -16.672 1 71.06 133 ALA B N 1
ATOM 7898 C CA . ALA B 1 133 ? 7.562 -35.688 -16.625 1 71.06 133 ALA B CA 1
ATOM 7899 C C . ALA B 1 133 ? 7.855 -34.719 -17.781 1 71.06 133 ALA B C 1
ATOM 7901 O O . ALA B 1 133 ? 6.938 -34.125 -18.344 1 71.06 133 ALA B O 1
ATOM 7902 N N . TRP B 1 134 ? 9.055 -34.719 -18.188 1 75.81 134 TRP B N 1
ATOM 7903 C CA . TRP B 1 134 ? 9.5 -33.844 -19.25 1 75.81 134 TRP B CA 1
ATOM 7904 C C . TRP B 1 134 ? 9 -34.312 -20.609 1 75.81 134 TRP B C 1
ATOM 7906 O O . TRP B 1 134 ? 8.867 -33.5 -21.531 1 75.81 134 TRP B O 1
ATOM 7916 N N . SER B 1 135 ? 8.648 -35.531 -20.656 1 73.81 135 SER B N 1
ATOM 7917 C CA . SER B 1 135 ? 8.242 -36.125 -21.938 1 73.81 135 SER B CA 1
ATOM 7918 C C . SER B 1 135 ? 6.746 -35.938 -22.172 1 73.81 135 SER B C 1
ATOM 7920 O O . SER B 1 135 ? 6.254 -36.188 -23.281 1 73.81 135 SER B O 1
ATOM 7922 N N . GLN B 1 136 ? 6.102 -35.406 -21.203 1 78.88 136 GLN B N 1
ATOM 7923 C CA . GLN B 1 136 ? 4.668 -35.188 -21.375 1 78.88 136 GLN B CA 1
ATOM 7924 C C . GLN B 1 136 ? 4.391 -34.062 -22.359 1 78.88 136 GLN B C 1
ATOM 7926 O O . GLN B 1 136 ? 5.223 -33.156 -22.547 1 78.88 136 GLN B O 1
ATOM 7931 N N . ASP B 1 137 ? 3.225 -34.156 -22.953 1 81.75 137 ASP B N 1
ATOM 7932 C CA . ASP B 1 137 ? 2.854 -33.156 -23.953 1 81.75 137 ASP B CA 1
ATOM 7933 C C . ASP B 1 137 ? 2.684 -31.766 -23.328 1 81.75 137 ASP B C 1
ATOM 7935 O O . ASP B 1 137 ? 2.164 -31.656 -22.203 1 81.75 137 ASP B O 1
ATOM 7939 N N . PHE B 1 138 ? 3.203 -30.844 -24.078 1 86.81 138 PHE B N 1
ATOM 7940 C CA . PHE B 1 138 ? 3.061 -29.453 -23.672 1 86.81 138 PHE B CA 1
ATOM 7941 C C . PHE B 1 138 ? 1.632 -28.969 -23.875 1 86.81 138 PHE B C 1
ATOM 7943 O O . PHE B 1 138 ? 1.056 -29.156 -24.953 1 86.81 138 PHE B O 1
ATOM 7950 N N . GLN B 1 139 ? 0.998 -28.5 -22.844 1 85.31 139 GLN B N 1
ATOM 7951 C CA . GLN B 1 139 ? -0.371 -28 -22.938 1 85.31 139 GLN B CA 1
ATOM 7952 C C . GLN B 1 139 ? -0.429 -26.5 -22.734 1 85.31 139 GLN B C 1
ATOM 7954 O O . GLN B 1 139 ? 0.282 -25.953 -21.875 1 85.31 139 GLN B O 1
ATOM 7959 N N . GLY B 1 140 ? -1.325 -25.828 -23.547 1 83.5 140 GLY B N 1
ATOM 7960 C CA . GLY B 1 140 ? -1.535 -24.406 -23.422 1 83.5 140 GLY B CA 1
ATOM 7961 C C . GLY B 1 140 ? -0.913 -23.609 -24.562 1 83.5 140 GLY B C 1
ATOM 7962 O O . GLY B 1 140 ? -0.263 -24.188 -25.438 1 83.5 140 GLY B O 1
ATOM 7963 N N . SER B 1 141 ? -1.124 -22.344 -24.562 1 86.38 141 SER B N 1
ATOM 7964 C CA . SER B 1 141 ? -0.634 -21.453 -25.609 1 86.38 141 SER B CA 1
ATOM 7965 C C . SER B 1 141 ? 0.515 -20.594 -25.109 1 86.38 141 SER B C 1
ATOM 7967 O O . SER B 1 141 ? 0.61 -19.406 -25.469 1 86.38 141 SER B O 1
ATOM 7969 N N . GLY B 1 142 ? 1.299 -21.234 -24.234 1 89.38 142 GLY B N 1
ATOM 7970 C CA . GLY B 1 142 ? 2.393 -20.484 -23.656 1 89.38 142 GLY B CA 1
ATOM 7971 C C . GLY B 1 142 ? 3.389 -19.984 -24.672 1 89.38 142 GLY B C 1
ATOM 7972 O O . GLY B 1 142 ? 3.916 -18.875 -24.547 1 89.38 142 GLY B O 1
ATOM 7973 N N . VAL B 1 143 ? 3.682 -20.766 -25.703 1 91.62 143 VAL B N 1
ATOM 7974 C CA . VAL B 1 143 ? 4.629 -20.391 -26.75 1 91.62 143 VAL B CA 1
ATOM 7975 C C . VAL B 1 143 ? 4.129 -19.141 -27.484 1 91.62 143 VAL B C 1
ATOM 7977 O O . VAL B 1 143 ? 4.898 -18.219 -27.75 1 91.62 143 VAL B O 1
ATOM 7980 N N . LYS B 1 144 ? 2.893 -19.188 -27.75 1 89.19 144 LYS B N 1
ATOM 7981 C CA . LYS B 1 144 ? 2.305 -18.031 -28.422 1 89.19 144 LYS B CA 1
ATOM 7982 C C . LYS B 1 144 ? 2.41 -16.781 -27.547 1 89.19 144 LYS B C 1
ATOM 7984 O O . LYS B 1 144 ? 2.678 -15.688 -28.047 1 89.19 144 LYS B O 1
ATOM 7989 N N . ALA B 1 145 ? 2.115 -16.969 -26.266 1 90.25 145 ALA B N 1
ATOM 7990 C CA . ALA B 1 145 ? 2.221 -15.844 -25.344 1 90.25 145 ALA B CA 1
ATOM 7991 C C . ALA B 1 145 ? 3.641 -15.289 -25.328 1 90.25 145 ALA B C 1
ATOM 7993 O O . ALA B 1 145 ? 3.834 -14.07 -25.297 1 90.25 145 ALA B O 1
ATOM 7994 N N . LEU B 1 146 ? 4.605 -16.109 -25.281 1 91.12 146 LEU B N 1
ATOM 7995 C CA . LEU B 1 146 ? 6.004 -15.688 -25.281 1 91.12 146 LEU B CA 1
ATOM 7996 C C . LEU B 1 146 ? 6.352 -14.953 -26.562 1 91.12 146 LEU B C 1
ATOM 7998 O O . LEU B 1 146 ? 7.004 -13.914 -26.531 1 91.12 146 LEU B O 1
ATOM 8002 N N . GLU B 1 147 ? 5.914 -15.477 -27.719 1 89.31 147 GLU B N 1
ATOM 8003 C CA . GLU B 1 147 ? 6.137 -14.836 -29.016 1 89.31 147 GLU B CA 1
ATOM 8004 C C . GLU B 1 147 ? 5.543 -13.438 -29.047 1 89.31 147 GLU B C 1
ATOM 8006 O O . GLU B 1 147 ? 6.176 -12.5 -29.547 1 89.31 147 GLU B O 1
ATOM 8011 N N . GLN B 1 148 ? 4.398 -13.383 -28.5 1 86.06 148 GLN B N 1
ATOM 8012 C CA . GLN B 1 148 ? 3.727 -12.086 -28.484 1 86.06 148 GLN B CA 1
ATOM 8013 C C . GLN B 1 148 ? 4.465 -11.086 -27.594 1 86.06 148 GLN B C 1
ATOM 8015 O O . GLN B 1 148 ? 4.5 -9.891 -27.891 1 86.06 148 GLN B O 1
ATOM 8020 N N . HIS B 1 149 ? 4.945 -11.609 -26.516 1 88.38 149 HIS B N 1
ATOM 8021 C CA . HIS B 1 149 ? 5.715 -10.742 -25.625 1 88.38 149 HIS B CA 1
ATOM 8022 C C . HIS B 1 149 ? 6.941 -10.18 -26.328 1 88.38 149 HIS B C 1
ATOM 8024 O O . HIS B 1 149 ? 7.219 -8.984 -26.25 1 88.38 149 HIS B O 1
ATOM 8030 N N . ILE B 1 150 ? 7.68 -10.992 -27.016 1 85.69 150 ILE B N 1
ATOM 8031 C CA . ILE B 1 150 ? 8.891 -10.594 -27.734 1 85.69 150 ILE B CA 1
ATOM 8032 C C . ILE B 1 150 ? 8.516 -9.656 -28.875 1 85.69 150 ILE B C 1
ATOM 8034 O O . ILE B 1 150 ? 9.148 -8.609 -29.062 1 85.69 150 ILE B O 1
ATOM 8038 N N . TRP B 1 151 ? 7.48 -10.031 -29.562 1 81.75 151 TRP B N 1
ATOM 8039 C CA . TRP B 1 151 ? 7.02 -9.242 -30.703 1 81.75 151 TRP B CA 1
ATOM 8040 C C . TRP B 1 151 ? 6.633 -7.832 -30.266 1 81.75 151 TRP B C 1
ATOM 8042 O O . TRP B 1 151 ? 6.973 -6.855 -30.938 1 81.75 151 TRP B O 1
ATOM 8052 N N . HIS B 1 152 ? 5.984 -7.758 -29.188 1 80.62 152 HIS B N 1
ATOM 8053 C CA . HIS B 1 152 ? 5.504 -6.465 -28.719 1 80.62 152 HIS B CA 1
ATOM 8054 C C . HIS B 1 152 ? 6.664 -5.523 -28.406 1 80.62 152 HIS B C 1
ATOM 8056 O O . HIS B 1 152 ? 6.621 -4.344 -28.766 1 80.62 152 HIS B O 1
ATOM 8062 N N . TYR B 1 153 ? 7.637 -5.945 -27.734 1 76.88 153 TYR B N 1
ATOM 8063 C CA . TYR B 1 153 ? 8.688 -5.047 -27.266 1 76.88 153 TYR B CA 1
ATOM 8064 C C . TYR B 1 153 ? 9.758 -4.855 -28.328 1 76.88 153 TYR B C 1
ATOM 8066 O O . TYR B 1 153 ? 10.375 -3.791 -28.406 1 76.88 153 TYR B O 1
ATOM 8074 N N . LEU B 1 154 ? 9.938 -5.805 -29.172 1 75.12 154 LEU B N 1
ATOM 8075 C CA . LEU B 1 154 ? 11.016 -5.688 -30.156 1 75.12 154 LEU B CA 1
ATOM 8076 C C . LEU B 1 154 ? 10.492 -5.082 -31.453 1 75.12 154 LEU B C 1
ATOM 8078 O O . LEU B 1 154 ? 11.25 -4.445 -32.188 1 75.12 154 LEU B O 1
ATOM 8082 N N . VAL B 1 155 ? 9.25 -5.383 -31.734 1 69.62 155 VAL B N 1
ATOM 8083 C CA . VAL B 1 155 ? 8.75 -4.973 -33.031 1 69.62 155 VAL B CA 1
ATOM 8084 C C . VAL B 1 155 ? 7.777 -3.803 -32.875 1 69.62 155 VAL B C 1
ATOM 8086 O O . VAL B 1 155 ? 7.922 -2.773 -33.562 1 69.62 155 VAL B O 1
ATOM 8089 N N . VAL B 1 156 ? 6.797 -4.008 -32.031 1 65.62 156 VAL B N 1
ATOM 8090 C CA . VAL B 1 156 ? 5.742 -3.004 -31.906 1 65.62 156 VAL B CA 1
ATOM 8091 C C . VAL B 1 156 ? 6.297 -1.746 -31.25 1 65.62 156 VAL B C 1
ATOM 8093 O O . VAL B 1 156 ? 6.141 -0.64 -31.766 1 65.62 156 VAL B O 1
ATOM 8096 N N . LYS B 1 157 ? 6.895 -1.973 -30.062 1 60.72 157 LYS B N 1
ATOM 8097 C CA . LYS B 1 157 ? 7.379 -0.809 -29.328 1 60.72 157 LYS B CA 1
ATOM 8098 C C . LYS B 1 157 ? 8.688 -0.296 -29.906 1 60.72 157 LYS B C 1
ATOM 8100 O O . LYS B 1 157 ? 9.062 0.859 -29.703 1 60.72 157 LYS B O 1
ATOM 8105 N N . SER B 1 158 ? 9.531 -1.229 -30.469 1 56.12 158 SER B N 1
ATOM 8106 C CA . SER B 1 158 ? 10.828 -0.849 -31.016 1 56.12 158 SER B CA 1
ATOM 8107 C C . SER B 1 158 ? 10.672 0.044 -32.25 1 56.12 158 SER B C 1
ATOM 8109 O O . SER B 1 158 ? 11.648 0.638 -32.719 1 56.12 158 SER B O 1
ATOM 8111 N N . VAL B 1 159 ? 9.602 -0.279 -33.094 1 45.06 159 VAL B N 1
ATOM 8112 C CA . VAL B 1 159 ? 9.484 0.677 -34.188 1 45.06 159 VAL B CA 1
ATOM 8113 C C . VAL B 1 159 ? 9.812 2.08 -33.688 1 45.06 159 VAL B C 1
ATOM 8115 O O . VAL B 1 159 ? 10.25 2.938 -34.469 1 45.06 159 VAL B O 1
ATOM 8118 N N . MET B 1 160 ? 9.492 2.256 -32.625 1 43.56 160 MET B N 1
ATOM 8119 C CA . MET B 1 160 ? 10.039 3.523 -32.125 1 43.56 160 MET B CA 1
ATOM 8120 C C . MET B 1 160 ? 11.5 3.377 -31.734 1 43.56 160 MET B C 1
ATOM 8122 O O . MET B 1 160 ? 12 2.262 -31.578 1 43.56 160 MET B O 1
ATOM 8126 N N . ARG B 1 161 ? 12.398 4.332 -31.547 1 42.06 161 ARG B N 1
ATOM 8127 C CA . ARG B 1 161 ? 13.836 4.379 -31.312 1 42.06 161 ARG B CA 1
ATOM 8128 C C . ARG B 1 161 ? 14.289 3.236 -30.406 1 42.06 161 ARG B C 1
ATOM 8130 O O . ARG B 1 161 ? 13.594 2.879 -29.453 1 42.06 161 ARG B O 1
ATOM 8137 N N . HIS B 1 162 ? 14.977 2.158 -30.938 1 48.47 162 HIS B N 1
ATOM 8138 C CA . HIS B 1 162 ? 15.531 0.864 -30.547 1 48.47 162 HIS B CA 1
ATOM 8139 C C . HIS B 1 162 ? 15.789 0.801 -29.047 1 48.47 162 HIS B C 1
ATOM 8141 O O . HIS B 1 162 ? 16.922 0.624 -28.609 1 48.47 162 HIS B O 1
ATOM 8147 N N . PRO B 1 163 ? 14.773 1.146 -28.219 1 56.59 163 PRO B N 1
ATOM 8148 C CA . PRO B 1 163 ? 15.062 1.531 -26.844 1 56.59 163 PRO B CA 1
ATOM 8149 C C . PRO B 1 163 ? 15.258 0.327 -25.922 1 56.59 163 PRO B C 1
ATOM 8151 O O . PRO B 1 163 ? 15.758 0.474 -24.797 1 56.59 163 PRO B O 1
ATOM 8154 N N . TYR B 1 164 ? 15.039 -1.092 -26.656 1 60.38 164 TYR B N 1
ATOM 8155 C CA . TYR B 1 164 ? 15.109 -2.164 -25.672 1 60.38 164 TYR B CA 1
ATOM 8156 C C . TYR B 1 164 ? 16.297 -3.088 -25.953 1 60.38 164 TYR B C 1
ATOM 8158 O O . TYR B 1 164 ? 16.719 -3.225 -27.094 1 60.38 164 TYR B O 1
ATOM 8166 N N . THR B 1 165 ? 16.812 -3.635 -24.922 1 66.81 165 THR B N 1
ATOM 8167 C CA . THR B 1 165 ? 17.891 -4.605 -25 1 66.81 165 THR B CA 1
ATOM 8168 C C . THR B 1 165 ? 17.422 -5.895 -25.672 1 66.81 165 THR B C 1
ATOM 8170 O O . THR B 1 165 ? 16.219 -6.172 -25.719 1 66.81 165 THR B O 1
ATOM 8173 N N . ALA B 1 166 ? 18.297 -6.555 -26.297 1 76 166 ALA B N 1
ATOM 8174 C CA . ALA B 1 166 ? 17.984 -7.797 -27 1 76 166 ALA B CA 1
ATOM 8175 C C . ALA B 1 166 ? 17.984 -8.984 -26.047 1 76 166 ALA B C 1
ATOM 8177 O O . ALA B 1 166 ? 18.438 -10.078 -26.406 1 76 166 ALA B O 1
ATOM 8178 N N . PHE B 1 167 ? 17.625 -8.766 -24.844 1 81.81 167 PHE B N 1
ATOM 8179 C CA . PHE B 1 167 ? 17.484 -9.875 -23.906 1 81.81 167 PHE B CA 1
ATOM 8180 C C . PHE B 1 167 ? 16.375 -9.594 -22.891 1 81.81 167 PHE B C 1
ATOM 8182 O O . PHE B 1 167 ? 15.984 -8.445 -22.703 1 81.81 167 PHE B O 1
ATOM 8189 N N . MET B 1 168 ? 15.844 -10.594 -22.375 1 83.25 168 MET B N 1
ATOM 8190 C CA . MET B 1 168 ? 14.82 -10.484 -21.328 1 83.25 168 MET B CA 1
ATOM 8191 C C . MET B 1 168 ? 14.969 -11.609 -20.312 1 83.25 168 MET B C 1
ATOM 8193 O O . MET B 1 168 ? 15.594 -12.633 -20.594 1 83.25 168 MET B O 1
ATOM 8197 N N . SER B 1 169 ? 14.445 -11.289 -19.203 1 83.12 169 SER B N 1
ATOM 8198 C CA . SER B 1 169 ? 14.391 -12.32 -18.172 1 83.12 169 SER B CA 1
ATOM 8199 C C . SER B 1 169 ? 13.039 -13.039 -18.172 1 83.12 169 SER B C 1
ATOM 8201 O O . SER B 1 169 ? 12.023 -12.453 -18.562 1 83.12 169 SER B O 1
ATOM 8203 N N . ILE B 1 170 ? 13.062 -14.266 -17.969 1 86.94 170 ILE B N 1
ATOM 8204 C CA . ILE B 1 170 ? 11.875 -15.047 -17.656 1 86.94 170 ILE B CA 1
ATOM 8205 C C . ILE B 1 170 ? 11.852 -15.383 -16.172 1 86.94 170 ILE B C 1
ATOM 8207 O O . ILE B 1 170 ? 12.719 -16.109 -15.68 1 86.94 170 ILE B O 1
ATOM 8211 N N . THR B 1 171 ? 10.906 -14.711 -15.555 1 83.62 171 THR B N 1
ATOM 8212 C CA . THR B 1 171 ? 10.898 -14.805 -14.102 1 83.62 171 THR B CA 1
ATOM 8213 C C . THR B 1 171 ? 9.562 -15.367 -13.602 1 83.62 171 THR B C 1
ATOM 8215 O O . THR B 1 171 ? 8.5 -14.828 -13.914 1 83.62 171 THR B O 1
ATOM 8218 N N . GLN B 1 172 ? 9.617 -16.422 -12.891 1 88.12 172 GLN B N 1
ATOM 8219 C CA . GLN B 1 172 ? 8.453 -17 -12.234 1 88.12 172 GLN B CA 1
ATOM 8220 C C . GLN B 1 172 ? 8.875 -18.016 -11.172 1 88.12 172 GLN B C 1
ATOM 8222 O O . GLN B 1 172 ? 10.031 -18.422 -11.125 1 88.12 172 GLN B O 1
ATOM 8227 N N . SER B 1 173 ? 7.93 -18.328 -10.359 1 88 173 SER B N 1
ATOM 8228 C CA . SER B 1 173 ? 8.18 -19.281 -9.289 1 88 173 SER B CA 1
ATOM 8229 C C . SER B 1 173 ? 8.5 -20.672 -9.852 1 88 173 SER B C 1
ATOM 8231 O O . SER B 1 173 ? 8.227 -20.938 -11.023 1 88 173 SER B O 1
ATOM 8233 N N . SER B 1 174 ? 9.094 -21.5 -9.07 1 83.19 174 SER B N 1
ATOM 8234 C CA . SER B 1 174 ? 9.508 -22.828 -9.469 1 83.19 174 SER B CA 1
ATOM 8235 C C . SER B 1 174 ? 8.312 -23.688 -9.852 1 83.19 174 SER B C 1
ATOM 8237 O O . SER B 1 174 ? 7.242 -23.578 -9.25 1 83.19 174 SER B O 1
ATOM 8239 N N . GLY B 1 175 ? 8.469 -24.484 -10.883 1 86.31 175 GLY B N 1
ATOM 8240 C CA . GLY B 1 175 ? 7.477 -25.484 -11.25 1 86.31 175 GLY B CA 1
ATOM 8241 C C . GLY B 1 175 ? 6.43 -24.953 -12.211 1 86.31 175 GLY B C 1
ATOM 8242 O O . GLY B 1 175 ? 5.5 -25.672 -12.586 1 86.31 175 GLY B O 1
ATOM 8243 N N . MET B 1 176 ? 6.578 -23.719 -12.648 1 89.5 176 MET B N 1
ATOM 8244 C CA . MET B 1 176 ? 5.586 -23.094 -13.523 1 89.5 176 MET B CA 1
ATOM 8245 C C . MET B 1 176 ? 5.797 -23.531 -14.977 1 89.5 176 MET B C 1
ATOM 8247 O O . MET B 1 176 ? 4.926 -23.328 -15.82 1 89.5 176 MET B O 1
ATOM 8251 N N . GLY B 1 177 ? 6.957 -24.172 -15.297 1 86.38 177 GLY B N 1
ATOM 8252 C CA . GLY B 1 177 ? 7.207 -24.688 -16.641 1 86.38 177 GLY B CA 1
ATOM 8253 C C . GLY B 1 177 ? 8.055 -23.75 -17.484 1 86.38 177 GLY B C 1
ATOM 8254 O O . GLY B 1 177 ? 7.867 -23.656 -18.688 1 86.38 177 GLY B O 1
ATOM 8255 N N . LYS B 1 178 ? 8.914 -23 -16.844 1 87.62 178 LYS B N 1
ATOM 8256 C CA . LYS B 1 178 ? 9.742 -22.031 -17.562 1 87.62 178 LYS B CA 1
ATOM 8257 C C . LYS B 1 178 ? 10.633 -22.719 -18.578 1 87.62 178 LYS B C 1
ATOM 8259 O O . LYS B 1 178 ? 10.602 -22.391 -19.766 1 87.62 178 LYS B O 1
ATOM 8264 N N . SER B 1 179 ? 11.453 -23.734 -18.125 1 86.44 179 SER B N 1
ATOM 8265 C CA . SER B 1 179 ? 12.359 -24.453 -19.016 1 86.44 179 SER B CA 1
ATOM 8266 C C . SER B 1 179 ? 11.594 -25.234 -20.078 1 86.44 179 SER B C 1
ATOM 8268 O O . SER B 1 179 ? 12.031 -25.312 -21.234 1 86.44 179 SER B O 1
ATOM 8270 N N . ARG B 1 180 ? 10.484 -25.734 -19.719 1 88.69 180 ARG B N 1
ATOM 8271 C CA . ARG B 1 180 ? 9.664 -26.5 -20.656 1 88.69 180 ARG B CA 1
ATOM 8272 C C . ARG B 1 180 ? 9.109 -25.594 -21.75 1 88.69 180 ARG B C 1
ATOM 8274 O O . ARG B 1 180 ? 8.953 -26.016 -22.906 1 88.69 180 ARG B O 1
ATOM 8281 N N . LEU B 1 181 ? 8.734 -24.453 -21.344 1 91.56 181 LEU B N 1
ATOM 8282 C CA . LEU B 1 181 ? 8.211 -23.484 -22.312 1 91.56 181 LEU B CA 1
ATOM 8283 C C . LEU B 1 181 ? 9.25 -23.188 -23.391 1 91.56 181 LEU B C 1
ATOM 8285 O O . LEU B 1 181 ? 8.922 -23.141 -24.578 1 91.56 181 LEU B O 1
ATOM 8289 N N . ILE B 1 182 ? 10.453 -22.969 -23 1 91.81 182 ILE B N 1
ATOM 8290 C CA . ILE B 1 182 ? 11.508 -22.641 -23.953 1 91.81 182 ILE B CA 1
ATOM 8291 C C . ILE B 1 182 ? 11.82 -23.875 -24.812 1 91.81 182 ILE B C 1
ATOM 8293 O O . ILE B 1 182 ? 12.102 -23.75 -26 1 91.81 182 ILE B O 1
ATOM 8297 N N . ASP B 1 183 ? 11.781 -25.016 -24.219 1 90.62 183 ASP B N 1
ATOM 8298 C CA . ASP B 1 183 ? 11.953 -26.234 -25 1 90.62 183 ASP B CA 1
ATOM 8299 C C . ASP B 1 183 ? 10.891 -26.344 -26.094 1 90.62 183 ASP B C 1
ATOM 8301 O O . ASP B 1 183 ? 11.203 -26.688 -27.234 1 90.62 183 ASP B O 1
ATOM 8305 N N . GLU B 1 184 ? 9.68 -26.094 -25.703 1 92.44 184 GLU B N 1
ATOM 8306 C CA . GLU B 1 184 ? 8.609 -26.109 -26.688 1 92.44 184 GLU B CA 1
ATOM 8307 C C . GLU B 1 184 ? 8.82 -25.031 -27.75 1 92.44 184 GLU B C 1
ATOM 8309 O O . GLU B 1 184 ? 8.547 -25.25 -28.922 1 92.44 184 GLU B O 1
ATOM 8314 N N . PHE B 1 185 ? 9.266 -23.906 -27.297 1 93.5 185 PHE B N 1
ATOM 8315 C CA . PHE B 1 185 ? 9.594 -22.797 -28.172 1 93.5 185 PHE B CA 1
ATOM 8316 C C . PHE B 1 185 ? 10.688 -23.188 -29.156 1 93.5 185 PHE B C 1
ATOM 8318 O O . PHE B 1 185 ? 10.664 -22.781 -30.312 1 93.5 185 PHE B O 1
ATOM 8325 N N . SER B 1 186 ? 11.594 -24.078 -28.812 1 93 186 SER B N 1
ATOM 8326 C CA . SER B 1 186 ? 12.742 -24.484 -29.594 1 93 186 SER B CA 1
ATOM 8327 C C . SER B 1 186 ? 12.336 -25.422 -30.734 1 93 186 SER B C 1
ATOM 8329 O O . SER B 1 186 ? 13.141 -25.719 -31.625 1 93 186 SER B O 1
ATOM 8331 N N . LYS B 1 187 ? 11.148 -25.844 -30.672 1 89.81 187 LYS B N 1
ATOM 8332 C CA . LYS B 1 187 ? 10.664 -26.688 -31.766 1 89.81 187 LYS B CA 1
ATOM 8333 C C . LYS B 1 187 ? 10.398 -25.859 -33 1 89.81 187 LYS B C 1
ATOM 8335 O O . LYS B 1 187 ? 10.453 -26.391 -34.125 1 89.81 187 LYS B O 1
ATOM 8340 N N . THR B 1 188 ? 10.133 -24.578 -32.812 1 89.75 188 THR B N 1
ATOM 8341 C CA . THR B 1 188 ? 9.773 -23.734 -33.938 1 89.75 188 THR B CA 1
ATOM 8342 C C . THR B 1 188 ? 10.805 -22.641 -34.156 1 89.75 188 THR B C 1
ATOM 8344 O O . THR B 1 188 ? 10.922 -22.078 -35.25 1 89.75 188 THR B O 1
ATOM 8347 N N . HIS B 1 189 ? 11.531 -22.266 -33.156 1 92.25 189 HIS B N 1
ATOM 8348 C CA . HIS B 1 189 ? 12.547 -21.219 -33.219 1 92.25 189 HIS B CA 1
ATOM 8349 C C . HIS B 1 189 ? 13.93 -21.781 -32.906 1 92.25 189 HIS B C 1
ATOM 8351 O O . HIS B 1 189 ? 14.078 -22.641 -32.031 1 92.25 189 HIS B O 1
ATOM 8357 N N . PHE B 1 190 ? 14.914 -21.328 -33.594 1 92.94 190 PHE B N 1
ATOM 8358 C CA . PHE B 1 190 ? 16.281 -21.812 -33.375 1 92.94 190 PHE B CA 1
ATOM 8359 C C . PHE B 1 190 ? 16.844 -21.281 -32.062 1 92.94 190 PHE B C 1
ATOM 8361 O O . PHE B 1 190 ? 17.188 -20.109 -31.969 1 92.94 190 PHE B O 1
ATOM 8368 N N . VAL B 1 191 ? 16.969 -22.188 -31.078 1 95.5 191 VAL B N 1
ATOM 8369 C CA . VAL B 1 191 ? 17.422 -21.781 -29.75 1 95.5 191 VAL B CA 1
ATOM 8370 C C . VAL B 1 191 ? 18.688 -22.547 -29.375 1 95.5 191 VAL B C 1
ATOM 8372 O O . VAL B 1 191 ? 18.766 -23.766 -29.562 1 95.5 191 VAL B O 1
ATOM 8375 N N . ILE B 1 192 ? 19.719 -21.875 -28.938 1 95.12 192 ILE B N 1
ATOM 8376 C CA . ILE B 1 192 ? 20.906 -22.484 -28.328 1 95.12 192 ILE B CA 1
ATOM 8377 C C . ILE B 1 192 ? 20.719 -22.578 -26.812 1 95.12 192 ILE B C 1
ATOM 8379 O O . ILE B 1 192 ? 20.859 -21.578 -26.109 1 95.12 192 ILE B O 1
ATOM 8383 N N . PRO B 1 193 ? 20.438 -23.703 -26.328 1 93.75 193 PRO B N 1
ATOM 8384 C CA . PRO B 1 193 ? 20.125 -23.828 -24.906 1 93.75 193 PRO B CA 1
ATOM 8385 C C . PRO B 1 193 ? 21.359 -24.062 -24.031 1 93.75 193 PRO B C 1
ATOM 8387 O O . PRO B 1 193 ? 22.172 -24.953 -24.344 1 93.75 193 PRO B O 1
ATOM 8390 N N . LEU B 1 194 ? 21.594 -23.25 -23.016 1 92.56 194 LEU B N 1
ATOM 8391 C CA . LEU B 1 194 ? 22.609 -23.438 -22 1 92.56 194 LEU B CA 1
ATOM 8392 C C . LEU B 1 194 ? 21.984 -23.594 -20.625 1 92.56 194 LEU B C 1
ATOM 8394 O O . LEU B 1 194 ? 21.016 -22.891 -20.297 1 92.56 194 LEU B O 1
ATOM 8398 N N . ASN B 1 195 ? 22.375 -24.578 -19.875 1 89.5 195 ASN B N 1
ATOM 8399 C CA . ASN B 1 195 ? 21.922 -24.75 -18.5 1 89.5 195 ASN B CA 1
ATOM 8400 C C . ASN B 1 195 ? 23.062 -24.516 -17.516 1 89.5 195 ASN B C 1
ATOM 8402 O O . ASN B 1 195 ? 24.016 -25.281 -17.469 1 89.5 195 ASN B O 1
ATOM 8406 N N . LEU B 1 196 ? 22.906 -23.516 -16.688 1 86.75 196 LEU B N 1
ATOM 8407 C CA . LEU B 1 196 ? 24 -23.062 -15.812 1 86.75 196 LEU B CA 1
ATOM 8408 C C . LEU B 1 196 ? 23.734 -23.484 -14.375 1 86.75 196 LEU B C 1
ATOM 8410 O O . LEU B 1 196 ? 24.234 -22.844 -13.438 1 86.75 196 LEU B O 1
ATOM 8414 N N . ARG B 1 197 ? 23.031 -24.422 -14.164 1 78.88 197 ARG B N 1
ATOM 8415 C CA . ARG B 1 197 ? 22.781 -24.938 -12.82 1 78.88 197 ARG B CA 1
ATOM 8416 C C . ARG B 1 197 ? 24.062 -25.5 -12.203 1 78.88 197 ARG B C 1
ATOM 8418 O O . ARG B 1 197 ? 24.906 -26.062 -12.906 1 78.88 197 ARG B O 1
ATOM 8425 N N . ASP B 1 198 ? 24.125 -25.344 -10.945 1 74.25 198 ASP B N 1
ATOM 8426 C CA . ASP B 1 198 ? 25.25 -25.953 -10.227 1 74.25 198 ASP B CA 1
ATOM 8427 C C . ASP B 1 198 ? 25.25 -27.469 -10.398 1 74.25 198 ASP B C 1
ATOM 8429 O O . ASP B 1 198 ? 24.266 -28.141 -10.102 1 74.25 198 ASP B O 1
ATOM 8433 N N . PRO B 1 199 ? 26.25 -27.922 -10.906 1 76.38 199 PRO B N 1
ATOM 8434 C CA . PRO B 1 199 ? 26.297 -29.375 -11.172 1 76.38 199 PRO B CA 1
ATOM 8435 C C . PRO B 1 199 ? 26.094 -30.203 -9.914 1 76.38 199 PRO B C 1
ATOM 8437 O O . PRO B 1 199 ? 25.75 -31.391 -10 1 76.38 199 PRO B O 1
ATOM 8440 N N . SER B 1 200 ? 26.281 -29.516 -8.781 1 65.25 200 SER B N 1
ATOM 8441 C CA . SER B 1 200 ? 26.109 -30.234 -7.52 1 65.25 200 SER B CA 1
ATOM 8442 C C . SER B 1 200 ? 24.641 -30.359 -7.152 1 65.25 200 SER B C 1
ATOM 8444 O O . SER B 1 200 ? 24.266 -31.188 -6.324 1 65.25 200 SER B O 1
ATOM 8446 N N . THR B 1 201 ? 23.875 -29.688 -7.824 1 64.75 201 THR B N 1
ATOM 8447 C CA . THR B 1 201 ? 22.453 -29.703 -7.512 1 64.75 201 THR B CA 1
ATOM 8448 C C . THR B 1 201 ? 21.688 -30.609 -8.477 1 64.75 201 THR B C 1
ATOM 8450 O O . THR B 1 201 ? 22.094 -30.766 -9.633 1 64.75 201 THR B O 1
ATOM 8453 N N . ILE B 1 202 ? 20.688 -31.266 -7.926 1 58.09 202 ILE B N 1
ATOM 8454 C CA . ILE B 1 202 ? 19.891 -32.156 -8.75 1 58.09 202 ILE B CA 1
ATOM 8455 C C . ILE B 1 202 ? 18.734 -31.375 -9.391 1 58.09 202 ILE B C 1
ATOM 8457 O O . ILE B 1 202 ? 18.109 -30.547 -8.734 1 58.09 202 ILE B O 1
ATOM 8461 N N . GLY B 1 203 ? 18.688 -31.438 -10.672 1 67.5 203 GLY B N 1
ATOM 8462 C CA . GLY B 1 203 ? 17.594 -30.781 -11.367 1 67.5 203 GLY B CA 1
ATOM 8463 C C . GLY B 1 203 ? 17.516 -31.141 -12.836 1 67.5 203 GLY B C 1
ATOM 8464 O O . GLY B 1 203 ? 18.469 -31.719 -13.391 1 67.5 203 GLY B O 1
ATOM 8465 N N . PHE B 1 204 ? 16.375 -31.062 -13.367 1 72.25 204 PHE B N 1
ATOM 8466 C CA . PHE B 1 204 ? 16.188 -31.266 -14.797 1 72.25 204 PHE B CA 1
ATOM 8467 C C . PHE B 1 204 ? 15.758 -29.984 -15.484 1 72.25 204 PHE B C 1
ATOM 8469 O O . PHE B 1 204 ? 14.844 -29.297 -15.016 1 72.25 204 PHE B O 1
ATOM 8476 N N . PRO B 1 205 ? 16.469 -29.688 -16.594 1 77 205 PRO B N 1
ATOM 8477 C CA . PRO B 1 205 ? 17.547 -30.359 -17.297 1 77 205 PRO B CA 1
ATOM 8478 C C . PRO B 1 205 ? 18.875 -30.281 -16.547 1 77 205 PRO B C 1
ATOM 8480 O O . PRO B 1 205 ? 19.062 -29.406 -15.711 1 77 205 PRO B O 1
ATOM 8483 N N . PRO B 1 206 ? 19.672 -31.203 -16.828 1 79.19 206 PRO B N 1
ATOM 8484 C CA . PRO B 1 206 ? 20.953 -31.219 -16.109 1 79.19 206 PRO B CA 1
ATOM 8485 C C . PRO B 1 206 ? 21.859 -30.062 -16.5 1 79.19 206 PRO B C 1
ATOM 8487 O O . PRO B 1 206 ? 21.688 -29.453 -17.562 1 79.19 206 PRO B O 1
ATOM 8490 N N . SER B 1 207 ? 22.844 -29.844 -15.727 1 86 207 SER B N 1
ATOM 8491 C CA . SER B 1 207 ? 23.766 -28.75 -15.898 1 86 207 SER B CA 1
ATOM 8492 C C . SER B 1 207 ? 24.734 -29.016 -17.047 1 86 207 SER B C 1
ATOM 8494 O O . SER B 1 207 ? 25.125 -30.156 -17.281 1 86 207 SER B O 1
ATOM 8496 N N . ASP B 1 208 ? 25.047 -27.969 -17.797 1 90.25 208 ASP B N 1
ATOM 8497 C CA . ASP B 1 208 ? 26.219 -28 -18.672 1 90.25 208 ASP B CA 1
ATOM 8498 C C . ASP B 1 208 ? 27.5 -27.703 -17.891 1 90.25 208 ASP B C 1
ATOM 8500 O O . ASP B 1 208 ? 27.953 -26.562 -17.844 1 90.25 208 ASP B O 1
ATOM 8504 N N . LYS B 1 209 ? 28.016 -28.734 -17.422 1 87.75 209 LYS B N 1
ATOM 8505 C CA . LYS B 1 209 ? 29.078 -28.656 -16.422 1 87.75 209 LYS B CA 1
ATOM 8506 C C . LYS B 1 209 ? 30.266 -27.859 -16.922 1 87.75 209 LYS B C 1
ATOM 8508 O O . LYS B 1 209 ? 30.844 -27.062 -16.188 1 87.75 209 LYS B O 1
ATOM 8513 N N . GLU B 1 210 ? 30.672 -28.094 -18.109 1 88.19 210 GLU B N 1
ATOM 8514 C CA . GLU B 1 210 ? 31.844 -27.438 -18.672 1 88.19 210 GLU B CA 1
ATOM 8515 C C . GLU B 1 210 ? 31.625 -25.938 -18.797 1 88.19 210 GLU B C 1
ATOM 8517 O O . GLU B 1 210 ? 32.5 -25.141 -18.469 1 88.19 210 GLU B O 1
ATOM 8522 N N . VAL B 1 211 ? 30.469 -25.594 -19.266 1 91.12 211 VAL B N 1
ATOM 8523 C CA . VAL B 1 211 ? 30.156 -24.188 -19.438 1 91.12 211 VAL B CA 1
ATOM 8524 C C . VAL B 1 211 ? 30.031 -23.5 -18.078 1 91.12 211 VAL B C 1
ATOM 8526 O O . VAL B 1 211 ? 30.531 -22.406 -17.875 1 91.12 211 VAL B O 1
ATOM 8529 N N . TYR B 1 212 ? 29.344 -24.203 -17.141 1 88.94 212 TYR B N 1
ATOM 8530 C CA . TYR B 1 212 ? 29.203 -23.688 -15.789 1 88.94 212 TYR B CA 1
ATOM 8531 C C . TYR B 1 212 ? 30.562 -23.422 -15.164 1 88.94 212 TYR B C 1
ATOM 8533 O O . TYR B 1 212 ? 30.797 -22.359 -14.594 1 88.94 212 TYR B O 1
ATOM 8541 N N . SER B 1 213 ? 31.453 -24.312 -15.281 1 85.38 213 SER B N 1
ATOM 8542 C CA . SER B 1 213 ? 32.781 -24.203 -14.68 1 85.38 213 SER B CA 1
ATOM 8543 C C . SER B 1 213 ? 33.562 -23.047 -15.297 1 85.38 213 SER B C 1
ATOM 8545 O O . SER B 1 213 ? 34.312 -22.359 -14.594 1 85.38 213 SER B O 1
ATOM 8547 N N . TYR B 1 214 ? 33.438 -22.875 -16.516 1 88 214 TYR B N 1
ATOM 8548 C CA . TYR B 1 214 ? 34.156 -21.797 -17.188 1 88 214 TYR B CA 1
ATOM 8549 C C . TYR B 1 214 ? 33.625 -20.438 -16.781 1 88 214 TYR B C 1
ATOM 8551 O O . TYR B 1 214 ? 34.406 -19.547 -16.422 1 88 214 TYR B O 1
ATOM 8559 N N . LEU B 1 215 ? 32.312 -20.25 -16.828 1 86.12 215 LEU B N 1
ATOM 8560 C CA . LEU B 1 215 ? 31.688 -18.953 -16.609 1 86.12 215 LEU B CA 1
ATOM 8561 C C . LEU B 1 215 ? 31.766 -18.547 -15.141 1 86.12 215 LEU B C 1
ATOM 8563 O O . LEU B 1 215 ? 31.703 -17.359 -14.82 1 86.12 215 LEU B O 1
ATOM 8567 N N . THR B 1 216 ? 31.828 -19.453 -14.273 1 78.5 216 THR B N 1
ATOM 8568 C CA . THR B 1 216 ? 31.875 -19.125 -12.859 1 78.5 216 THR B CA 1
ATOM 8569 C C . THR B 1 216 ? 33.312 -19.062 -12.367 1 78.5 216 THR B C 1
ATOM 8571 O O . THR B 1 216 ? 33.562 -18.703 -11.211 1 78.5 216 THR B O 1
ATOM 8574 N N . SER B 1 217 ? 34.156 -19.344 -13.281 1 74.38 217 SER B N 1
ATOM 8575 C CA . SER B 1 217 ? 35.562 -19.281 -12.914 1 74.38 217 SER B CA 1
ATOM 8576 C C . SER B 1 217 ? 36.125 -17.859 -13.094 1 74.38 217 SER B C 1
ATOM 8578 O O . SER B 1 217 ? 35.469 -17.016 -13.695 1 74.38 217 SER B O 1
ATOM 8580 N N . GLY B 1 218 ? 37.188 -17.531 -12.461 1 69.19 218 GLY B N 1
ATOM 8581 C CA . GLY B 1 218 ? 37.875 -16.266 -12.609 1 69.19 218 GLY B CA 1
ATOM 8582 C C . GLY B 1 218 ? 38.375 -16 -14.016 1 69.19 218 GLY B C 1
ATOM 8583 O O . GLY B 1 218 ? 38.656 -14.867 -14.383 1 69.19 218 GLY B O 1
ATOM 8584 N N . GLU B 1 219 ? 38.281 -17 -14.844 1 72.94 219 GLU B N 1
ATOM 8585 C CA . GLU B 1 219 ? 38.75 -16.891 -16.219 1 72.94 219 GLU B CA 1
ATOM 8586 C C . GLU B 1 219 ? 37.844 -16.031 -17.078 1 72.94 219 GLU B C 1
ATOM 8588 O O . GLU B 1 219 ? 38.281 -15.383 -18.016 1 72.94 219 GLU B O 1
ATOM 8593 N N . ALA B 1 220 ? 36.562 -16.078 -16.781 1 70.69 220 ALA B N 1
ATOM 8594 C CA . ALA B 1 220 ? 35.562 -15.461 -17.625 1 70.69 220 ALA B CA 1
ATOM 8595 C C . ALA B 1 220 ? 35.188 -14.07 -17.125 1 70.69 220 ALA B C 1
ATOM 8597 O O . ALA B 1 220 ? 34.281 -13.422 -17.656 1 70.69 220 ALA B O 1
ATOM 8598 N N . ASN B 1 221 ? 36 -13.484 -16.375 1 71.31 221 ASN B N 1
ATOM 8599 C CA . ASN B 1 221 ? 35.562 -12.281 -15.672 1 71.31 221 ASN B CA 1
ATOM 8600 C C . ASN B 1 221 ? 35.969 -11.016 -16.422 1 71.31 221 ASN B C 1
ATOM 8602 O O . ASN B 1 221 ? 36.344 -10.016 -15.812 1 71.31 221 ASN B O 1
ATOM 8606 N N . SER B 1 222 ? 36.031 -11.102 -17.656 1 72.12 222 SER B N 1
ATOM 8607 C CA . SER B 1 222 ? 36.312 -9.906 -18.453 1 72.12 222 SER B CA 1
ATOM 8608 C C . SER B 1 222 ? 35.531 -9.922 -19.766 1 72.12 222 SER B C 1
ATOM 8610 O O . SER B 1 222 ? 35.125 -10.992 -20.25 1 72.12 222 SER B O 1
ATOM 8612 N N . VAL B 1 223 ? 35.25 -8.805 -20.328 1 78.31 223 VAL B N 1
ATOM 8613 C CA . VAL B 1 223 ? 34.469 -8.625 -21.547 1 78.31 223 VAL B CA 1
ATOM 8614 C C . VAL B 1 223 ? 35.125 -9.383 -22.703 1 78.31 223 VAL B C 1
ATOM 8616 O O . VAL B 1 223 ? 34.438 -10.117 -23.422 1 78.31 223 VAL B O 1
ATOM 8619 N N . PRO B 1 224 ? 36.5 -9.32 -22.797 1 79.5 224 PRO B N 1
ATOM 8620 C CA . PRO B 1 224 ? 37.094 -10.023 -23.922 1 79.5 224 PRO B CA 1
ATOM 8621 C C . PRO B 1 224 ? 36.938 -11.539 -23.828 1 79.5 224 PRO B C 1
ATOM 8623 O O . PRO B 1 224 ? 36.812 -12.219 -24.859 1 79.5 224 PRO B O 1
ATOM 8626 N N . HIS B 1 225 ? 36.969 -12.07 -22.719 1 83.88 225 HIS B N 1
ATOM 8627 C CA . HIS B 1 225 ? 36.844 -13.516 -22.547 1 83.88 225 HIS B CA 1
ATOM 8628 C C . HIS B 1 225 ? 35.438 -14 -22.875 1 83.88 225 HIS B C 1
ATOM 8630 O O . HIS B 1 225 ? 35.25 -15.062 -23.484 1 83.88 225 HIS B O 1
ATOM 8636 N N . ILE B 1 226 ? 34.438 -13.242 -22.516 1 86.44 226 ILE B N 1
ATOM 8637 C CA . ILE B 1 226 ? 33.062 -13.609 -22.828 1 86.44 226 ILE B CA 1
ATOM 8638 C C . ILE B 1 226 ? 32.812 -13.438 -24.328 1 86.44 226 ILE B C 1
ATOM 8640 O O . ILE B 1 226 ? 32.094 -14.219 -24.938 1 86.44 226 ILE B O 1
ATOM 8644 N N . CYS B 1 227 ? 33.5 -12.422 -24.859 1 88.38 227 CYS B N 1
ATOM 8645 C CA . CYS B 1 227 ? 33.438 -12.258 -26.312 1 88.38 227 CYS B CA 1
ATOM 8646 C C . CYS B 1 227 ? 34 -13.477 -27.031 1 88.38 227 CYS B C 1
ATOM 8648 O O . CYS B 1 227 ? 33.375 -13.984 -27.984 1 88.38 227 CYS B O 1
ATOM 8650 N N . ARG B 1 228 ? 35.094 -13.914 -26.547 1 89.88 228 ARG B N 1
ATOM 8651 C CA . ARG B 1 228 ? 35.719 -15.086 -27.156 1 89.88 228 ARG B CA 1
ATOM 8652 C C . ARG B 1 228 ? 34.812 -16.312 -27.016 1 89.88 228 ARG B C 1
ATOM 8654 O O . ARG B 1 228 ? 34.719 -17.109 -27.953 1 89.88 228 ARG B O 1
ATOM 8661 N N . PHE B 1 229 ? 34.281 -16.469 -25.891 1 91.94 229 PHE B N 1
ATOM 8662 C CA . PHE B 1 229 ? 33.375 -17.578 -25.641 1 91.94 229 PHE B CA 1
ATOM 8663 C C . PHE B 1 229 ? 32.25 -17.578 -26.641 1 91.94 229 PHE B C 1
ATOM 8665 O O . PHE B 1 229 ? 31.922 -18.609 -27.234 1 91.94 229 PHE B O 1
ATOM 8672 N N . LEU B 1 230 ? 31.594 -16.422 -26.875 1 93.19 230 LEU B N 1
ATOM 8673 C CA . LEU B 1 230 ? 30.453 -16.328 -27.781 1 93.19 230 LEU B CA 1
ATOM 8674 C C . LEU B 1 230 ? 30.875 -16.547 -29.219 1 93.19 230 LEU B C 1
ATOM 8676 O O . LEU B 1 230 ? 30.141 -17.141 -30.016 1 93.19 230 LEU B O 1
ATOM 8680 N N . VAL B 1 231 ? 32.094 -16.047 -29.531 1 93.19 231 VAL B N 1
ATOM 8681 C CA . VAL B 1 231 ? 32.625 -16.266 -30.875 1 93.19 231 VAL B CA 1
ATOM 8682 C C . VAL B 1 231 ? 32.75 -17.75 -31.156 1 93.19 231 VAL B C 1
ATOM 8684 O O . VAL B 1 231 ? 32.312 -18.234 -32.188 1 93.19 231 VAL B O 1
ATOM 8687 N N . VAL B 1 232 ? 33.375 -18.453 -30.234 1 94 232 VAL B N 1
ATOM 8688 C CA . VAL B 1 232 ? 33.562 -19.875 -30.391 1 94 232 VAL B CA 1
ATOM 8689 C C . VAL B 1 232 ? 32.219 -20.609 -30.406 1 94 232 VAL B C 1
ATOM 8691 O O . VAL B 1 232 ? 32.031 -21.562 -31.156 1 94 232 VAL B O 1
ATOM 8694 N N . LEU B 1 233 ? 31.312 -20.188 -29.578 1 96.06 233 LEU B N 1
ATOM 8695 C CA . LEU B 1 233 ? 29.969 -20.766 -29.531 1 96.06 233 LEU B CA 1
ATOM 8696 C C . LEU B 1 233 ? 29.281 -20.641 -30.875 1 96.06 233 LEU B C 1
ATOM 8698 O O . LEU B 1 233 ? 28.672 -21.594 -31.359 1 96.06 233 LEU B O 1
ATOM 8702 N N . PHE B 1 234 ? 29.391 -19.484 -31.5 1 96.25 234 PHE B N 1
ATOM 8703 C CA . PHE B 1 234 ? 28.75 -19.234 -32.781 1 96.25 234 PHE B CA 1
ATOM 8704 C C . PHE B 1 234 ? 29.391 -20.078 -33.875 1 96.25 234 PHE B C 1
ATOM 8706 O O . PHE B 1 234 ? 28.688 -20.641 -34.719 1 96.25 234 PHE B O 1
ATOM 8713 N N . ARG B 1 235 ? 30.641 -20.172 -33.812 1 94.88 235 ARG B N 1
ATOM 8714 C CA . ARG B 1 235 ? 31.344 -20.953 -34.844 1 94.88 235 ARG B CA 1
ATOM 8715 C C . ARG B 1 235 ? 31 -22.438 -34.719 1 94.88 235 ARG B C 1
ATOM 8717 O O . ARG B 1 235 ? 30.781 -23.094 -35.75 1 94.88 235 ARG B O 1
ATOM 8724 N N . ARG B 1 236 ? 31 -22.859 -33.531 1 95.62 236 ARG B N 1
ATOM 8725 C CA . ARG B 1 236 ? 30.672 -24.266 -33.312 1 95.62 236 ARG B CA 1
ATOM 8726 C C . ARG B 1 236 ? 29.234 -24.547 -33.719 1 95.62 236 ARG B C 1
ATOM 8728 O O . ARG B 1 236 ? 28.906 -25.641 -34.188 1 95.62 236 ARG B O 1
ATOM 8735 N N . THR B 1 237 ? 28.328 -23.688 -33.406 1 96.5 237 THR B N 1
ATOM 8736 C CA . THR B 1 237 ? 26.922 -23.828 -33.781 1 96.5 237 THR B CA 1
ATOM 8737 C C . THR B 1 237 ? 26.781 -23.844 -35.312 1 96.5 237 THR B C 1
ATOM 8739 O O . THR B 1 237 ? 25.969 -24.594 -35.844 1 96.5 237 THR B O 1
ATOM 8742 N N . LYS B 1 238 ? 27.547 -23.016 -35.906 1 95.19 238 LYS B N 1
ATOM 8743 C CA . LYS B 1 238 ? 27.562 -23 -37.375 1 95.19 238 LYS B CA 1
ATOM 8744 C C . LYS B 1 238 ? 27.953 -24.359 -37.938 1 95.19 238 LYS B C 1
ATOM 8746 O O . LYS B 1 238 ? 27.344 -24.844 -38.875 1 95.19 238 LYS B O 1
ATOM 8751 N N . GLU B 1 239 ? 28.984 -24.938 -37.375 1 93.56 239 GLU B N 1
ATOM 8752 C CA . GLU B 1 239 ? 29.422 -26.25 -37.812 1 93.56 239 GLU B CA 1
ATOM 8753 C C . GLU B 1 239 ? 28.328 -27.297 -37.656 1 93.56 239 GLU B C 1
ATOM 8755 O O . GLU B 1 239 ? 28.141 -28.156 -38.531 1 93.56 239 GLU B O 1
ATOM 8760 N N . ALA B 1 240 ? 27.656 -27.188 -36.562 1 93.56 240 ALA B N 1
ATOM 8761 C CA . ALA B 1 240 ? 26.562 -28.125 -36.281 1 93.56 240 ALA B CA 1
ATOM 8762 C C . ALA B 1 240 ? 25.438 -27.938 -37.281 1 93.56 240 ALA B C 1
ATOM 8764 O O . ALA B 1 240 ? 24.844 -28.922 -37.75 1 93.56 240 ALA B O 1
ATOM 8765 N N . VAL B 1 241 ? 25.109 -26.688 -37.625 1 92.31 241 VAL B N 1
ATOM 8766 C CA . VAL B 1 241 ? 24.047 -26.375 -38.562 1 92.31 241 VAL B CA 1
ATOM 8767 C C . VAL B 1 241 ? 24.422 -26.922 -39.938 1 92.31 241 VAL B C 1
ATOM 8769 O O . VAL B 1 241 ? 23.594 -27.5 -40.656 1 92.31 241 VAL B O 1
ATOM 8772 N N . ASN B 1 242 ? 25.672 -26.781 -40.281 1 88.81 242 ASN B N 1
ATOM 8773 C CA . ASN B 1 242 ? 26.156 -27.281 -41.562 1 88.81 242 ASN B CA 1
ATOM 8774 C C . ASN B 1 242 ? 26.094 -28.797 -41.625 1 88.81 242 ASN B C 1
ATOM 8776 O O . ASN B 1 242 ? 25.781 -29.375 -42.656 1 88.81 242 ASN B O 1
ATOM 8780 N N . ALA B 1 243 ? 26.422 -29.422 -40.531 1 87 243 ALA B N 1
ATOM 8781 C CA . ALA B 1 243 ? 26.344 -30.875 -40.469 1 87 243 ALA B CA 1
ATOM 8782 C C . ALA B 1 243 ? 24.906 -31.359 -40.594 1 87 243 ALA B C 1
ATOM 8784 O O . ALA B 1 243 ? 24.641 -32.375 -41.25 1 87 243 ALA B O 1
ATOM 8785 N N . LEU B 1 244 ? 23.984 -30.656 -40 1 87.75 244 LEU B N 1
ATOM 8786 C CA . LEU B 1 244 ? 22.578 -31 -40.062 1 87.75 244 LEU B CA 1
ATOM 8787 C C . LEU B 1 244 ? 22.031 -30.812 -41.5 1 87.75 244 LEU B C 1
ATOM 8789 O O . LEU B 1 244 ? 21.188 -31.594 -41.938 1 87.75 244 LEU B O 1
ATOM 8793 N N . LYS B 1 245 ? 22.5 -29.812 -42.062 1 82.12 245 LYS B N 1
ATOM 8794 C CA . LYS B 1 245 ? 22.109 -29.562 -43.438 1 82.12 245 LYS B CA 1
ATOM 8795 C C . LYS B 1 245 ? 22.516 -30.719 -44.344 1 82.12 245 LYS B C 1
ATOM 8797 O O . LYS B 1 245 ? 21.766 -31.094 -45.25 1 82.12 245 LYS B O 1
ATOM 8802 N N . LEU B 1 246 ? 23.703 -31.25 -44.125 1 75.94 246 LEU B N 1
ATOM 8803 C CA . LEU B 1 246 ? 24.234 -32.344 -44.938 1 75.94 246 LEU B CA 1
ATOM 8804 C C . LEU B 1 246 ? 23.484 -33.625 -44.688 1 75.94 246 LEU B C 1
ATOM 8806 O O . LEU B 1 246 ? 23.266 -34.438 -45.594 1 75.94 246 LEU B O 1
ATOM 8810 N N . GLU B 1 247 ? 23.219 -33.844 -43.438 1 70.81 247 GLU B N 1
ATOM 8811 C CA . GLU B 1 247 ? 22.531 -35.094 -43.062 1 70.81 247 GLU B CA 1
ATOM 8812 C C . GLU B 1 247 ? 21.094 -35.094 -43.562 1 70.81 247 GLU B C 1
ATOM 8814 O O . GLU B 1 247 ? 20.516 -36.125 -43.875 1 70.81 247 GLU B O 1
ATOM 8819 N N . CYS B 1 248 ? 20.531 -34.031 -43.375 1 60.47 248 CYS B N 1
ATOM 8820 C CA . CYS B 1 248 ? 19.141 -33.938 -43.781 1 60.47 248 CYS B CA 1
ATOM 8821 C C . CYS B 1 248 ? 19.016 -33.688 -45.281 1 60.47 248 CYS B C 1
ATOM 8823 O O . CYS B 1 248 ? 19.5 -32.656 -45.781 1 60.47 248 CYS B O 1
ATOM 8825 N N . SER B 1 249 ? 19.359 -34.656 -46.062 1 53.75 249 SER B N 1
ATOM 8826 C CA . SER B 1 249 ? 19.328 -34.594 -47.5 1 53.75 249 SER B CA 1
ATOM 8827 C C . SER B 1 249 ? 18.281 -33.562 -48 1 53.75 249 SER B C 1
ATOM 8829 O O . SER B 1 249 ? 18.344 -33.125 -49.125 1 53.75 249 SER B O 1
ATOM 8831 N N . ASP B 1 250 ? 17.078 -33.844 -47.688 1 50.53 250 ASP B N 1
ATOM 8832 C CA . ASP B 1 250 ? 15.789 -33.562 -48.344 1 50.53 250 ASP B CA 1
ATOM 8833 C C . ASP B 1 250 ? 15.367 -32.094 -48.156 1 50.53 250 ASP B C 1
ATOM 8835 O O . ASP B 1 250 ? 15.828 -31.453 -47.219 1 50.53 250 ASP B O 1
ATOM 8839 N N . GLU B 1 251 ? 14.617 -31.484 -48.969 1 54.78 251 GLU B N 1
ATOM 8840 C CA . GLU B 1 251 ? 13.711 -30.359 -49.156 1 54.78 251 GLU B CA 1
ATOM 8841 C C . GLU B 1 251 ? 13.016 -30.016 -47.844 1 54.78 251 GLU B C 1
ATOM 8843 O O . GLU B 1 251 ? 12.516 -28.891 -47.656 1 54.78 251 GLU B O 1
ATOM 8848 N N . SER B 1 252 ? 13.266 -30.828 -46.844 1 55.09 252 SER B N 1
ATOM 8849 C CA . SER B 1 252 ? 12.43 -30.672 -45.656 1 55.09 252 SER B CA 1
ATOM 8850 C C . SER B 1 252 ? 13.023 -29.641 -44.688 1 55.09 252 SER B C 1
ATOM 8852 O O . SER B 1 252 ? 12.281 -28.969 -43.969 1 55.09 252 SER B O 1
ATOM 8854 N N . LEU B 1 253 ? 14.398 -29.406 -44.656 1 61.41 253 LEU B N 1
ATOM 8855 C CA . LEU B 1 253 ? 15.016 -28.438 -43.75 1 61.41 253 LEU B CA 1
ATOM 8856 C C . LEU B 1 253 ? 14.766 -27.016 -44.219 1 61.41 253 LEU B C 1
ATOM 8858 O O . LEU B 1 253 ? 15.18 -26.047 -43.562 1 61.41 253 LEU B O 1
ATOM 8862 N N . ARG B 1 254 ? 14.047 -26.984 -45.219 1 65.94 254 ARG B N 1
ATOM 8863 C CA . ARG B 1 254 ? 13.82 -25.672 -45.844 1 65.94 254 ARG B CA 1
ATOM 8864 C C . ARG B 1 254 ? 12.852 -24.844 -45 1 65.94 254 ARG B C 1
ATOM 8866 O O . ARG B 1 254 ? 12.773 -23.625 -45.156 1 65.94 254 ARG B O 1
ATOM 8873 N N . GLU B 1 255 ? 12.273 -25.484 -44 1 72.81 255 GLU B N 1
ATOM 8874 C CA . GLU B 1 255 ? 11.406 -24.734 -43.125 1 72.81 255 GLU B CA 1
ATOM 8875 C C . GLU B 1 255 ? 12.117 -24.391 -41.812 1 72.81 255 GLU B C 1
ATOM 8877 O O . GLU B 1 255 ? 12.859 -25.219 -41.25 1 72.81 255 GLU B O 1
ATOM 8882 N N . PRO B 1 256 ? 12.086 -23.188 -41.375 1 78.31 256 PRO B N 1
ATOM 8883 C CA . PRO B 1 256 ? 12.727 -22.75 -40.125 1 78.31 256 PRO B CA 1
ATOM 8884 C C . PRO B 1 256 ? 12.414 -23.672 -38.938 1 78.31 256 PRO B C 1
ATOM 8886 O O . PRO B 1 256 ? 13.289 -23.953 -38.125 1 78.31 256 PRO B O 1
ATOM 8889 N N . SER B 1 257 ? 11.25 -24.203 -38.938 1 83.94 257 SER B N 1
ATOM 8890 C CA . SER B 1 257 ? 10.836 -25.047 -37.844 1 83.94 257 SER B CA 1
ATOM 8891 C C . SER B 1 257 ? 11.539 -26.406 -37.875 1 83.94 257 SER B C 1
ATOM 8893 O O . SER B 1 257 ? 11.852 -26.984 -36.844 1 83.94 257 SER B O 1
ATOM 8895 N N . THR B 1 258 ? 11.789 -26.828 -39.062 1 83.44 258 THR B N 1
ATOM 8896 C CA . THR B 1 258 ? 12.445 -28.125 -39.219 1 83.44 258 THR B CA 1
ATOM 8897 C C . THR B 1 258 ? 13.891 -28.062 -38.719 1 83.44 258 THR B C 1
ATOM 8899 O O . THR B 1 258 ? 14.359 -28.969 -38.031 1 83.44 258 THR B O 1
ATOM 8902 N N . LEU B 1 259 ? 14.586 -27 -39.125 1 86.44 259 LEU B N 1
ATOM 8903 C CA . LEU B 1 259 ? 15.961 -26.844 -38.688 1 86.44 259 LEU B CA 1
ATOM 8904 C C . LEU B 1 259 ? 16.016 -26.688 -37.156 1 86.44 259 LEU B C 1
ATOM 8906 O O . LEU B 1 259 ? 16.875 -27.266 -36.5 1 86.44 259 LEU B O 1
ATOM 8910 N N . ALA B 1 260 ? 15.125 -25.875 -36.719 1 90.94 260 ALA B N 1
ATOM 8911 C CA . ALA B 1 260 ? 15.07 -25.625 -35.281 1 90.94 260 ALA B CA 1
ATOM 8912 C C . ALA B 1 260 ? 14.836 -26.938 -34.5 1 90.94 260 ALA B C 1
ATOM 8914 O O . ALA B 1 260 ? 15.523 -27.219 -33.531 1 90.94 260 ALA B O 1
ATOM 8915 N N . SER B 1 261 ? 13.891 -27.703 -34.938 1 89.81 261 SER B N 1
ATOM 8916 C CA . SER B 1 261 ? 13.555 -28.969 -34.281 1 89.81 261 SER B CA 1
ATOM 8917 C C . SER B 1 261 ? 14.711 -29.953 -34.375 1 89.81 261 SER B C 1
ATOM 8919 O O . SER B 1 261 ? 14.93 -30.75 -33.438 1 89.81 261 SER B O 1
ATOM 8921 N N . ALA B 1 262 ? 15.359 -29.969 -35.469 1 87.56 262 ALA B N 1
ATOM 8922 C CA . ALA B 1 262 ? 16.484 -30.891 -35.656 1 87.56 262 ALA B CA 1
ATOM 8923 C C . ALA B 1 262 ? 17.609 -30.547 -34.688 1 87.56 262 ALA B C 1
ATOM 8925 O O . ALA B 1 262 ? 18.203 -31.453 -34.062 1 87.56 262 ALA B O 1
ATOM 8926 N N . PHE B 1 263 ? 17.953 -29.344 -34.625 1 92.19 263 PHE B N 1
ATOM 8927 C CA . PHE B 1 263 ? 18.984 -28.922 -33.688 1 92.19 263 PHE B CA 1
ATOM 8928 C C . PHE B 1 263 ? 18.578 -29.234 -32.25 1 92.19 263 PHE B C 1
ATOM 8930 O O . PHE B 1 263 ? 19.406 -29.703 -31.438 1 92.19 263 PHE B O 1
ATOM 8937 N N . ARG B 1 264 ? 17.344 -28.922 -31.875 1 91.25 264 ARG B N 1
ATOM 8938 C CA . ARG B 1 264 ? 16.812 -29.234 -30.562 1 91.25 264 ARG B CA 1
ATOM 8939 C C . ARG B 1 264 ? 16.969 -30.719 -30.25 1 91.25 264 ARG B C 1
ATOM 8941 O O . ARG B 1 264 ? 17.375 -31.094 -29.156 1 91.25 264 ARG B O 1
ATOM 8948 N N . ASP B 1 265 ? 16.609 -31.516 -31.188 1 87.19 265 ASP B N 1
ATOM 8949 C CA . ASP B 1 265 ? 16.672 -32.969 -31 1 87.19 265 ASP B CA 1
ATOM 8950 C C . ASP B 1 265 ? 18.109 -33.406 -30.75 1 87.19 265 ASP B C 1
ATOM 8952 O O . ASP B 1 265 ? 18.359 -34.281 -29.922 1 87.19 265 ASP B O 1
ATOM 8956 N N . CYS B 1 266 ? 19.031 -32.781 -31.438 1 87.94 266 CYS B N 1
ATOM 8957 C CA . CYS B 1 266 ? 20.438 -33.094 -31.203 1 87.94 266 CYS B CA 1
ATOM 8958 C C . CYS B 1 266 ? 20.859 -32.719 -29.781 1 87.94 266 CYS B C 1
ATOM 8960 O O . CYS B 1 266 ? 21.562 -33.5 -29.125 1 87.94 266 CYS B O 1
ATOM 8962 N N . MET B 1 267 ? 20.391 -31.625 -29.391 1 91.06 267 MET B N 1
ATOM 8963 C CA . MET B 1 267 ? 20.797 -31.094 -28.094 1 91.06 267 MET B CA 1
ATOM 8964 C C . MET B 1 267 ? 20.109 -31.859 -26.969 1 91.06 267 MET B C 1
ATOM 8966 O O . MET B 1 267 ? 20.594 -31.859 -25.828 1 91.06 267 MET B O 1
ATOM 8970 N N . THR B 1 268 ? 18.969 -32.5 -27.188 1 85.38 268 THR B N 1
ATOM 8971 C CA . THR B 1 268 ? 18.203 -33.156 -26.141 1 85.38 268 THR B CA 1
ATOM 8972 C C . THR B 1 268 ? 18.375 -34.688 -26.234 1 85.38 268 THR B C 1
ATOM 8974 O O . THR B 1 268 ? 18.031 -35.406 -25.297 1 85.38 268 THR B O 1
ATOM 8977 N N . ASP B 1 269 ? 18.859 -35.156 -27.375 1 79.12 269 ASP B N 1
ATOM 8978 C CA . ASP B 1 269 ? 19.031 -36.562 -27.562 1 79.12 269 ASP B CA 1
ATOM 8979 C C . ASP B 1 269 ? 19.953 -37.156 -26.516 1 79.12 269 ASP B C 1
ATOM 8981 O O . ASP B 1 269 ? 21.016 -36.594 -26.219 1 79.12 269 ASP B O 1
ATOM 8985 N N . GLY B 1 270 ? 19.578 -38.281 -25.953 1 66.12 270 GLY B N 1
ATOM 8986 C CA . GLY B 1 270 ? 20.391 -38.969 -24.969 1 66.12 270 GLY B CA 1
ATOM 8987 C C . GLY B 1 270 ? 20.25 -38.406 -23.562 1 66.12 270 GLY B C 1
ATOM 8988 O O . GLY B 1 270 ? 20.969 -38.812 -22.656 1 66.12 270 GLY B O 1
ATOM 8989 N N . GLN B 1 271 ? 19.5 -37.375 -23.438 1 67.25 271 GLN B N 1
ATOM 8990 C CA . GLN B 1 271 ? 19.297 -36.75 -22.125 1 67.25 271 GLN B CA 1
ATOM 8991 C C . GLN B 1 271 ? 18.516 -37.688 -21.203 1 67.25 271 GLN B C 1
ATOM 8993 O O . GLN B 1 271 ? 17.312 -37.906 -21.422 1 67.25 271 GLN B O 1
ATOM 8998 N N . SER B 1 272 ? 18.812 -38.938 -21.125 1 53.78 272 SER B N 1
ATOM 8999 C CA . SER B 1 272 ? 18.047 -39.938 -20.391 1 53.78 272 SER B CA 1
ATOM 9000 C C . SER B 1 272 ? 18.203 -39.781 -18.891 1 53.78 272 SER B C 1
ATOM 9002 O O . SER B 1 272 ? 17.312 -40.156 -18.125 1 53.78 272 SER B O 1
ATOM 9004 N N . THR B 1 273 ? 19.453 -39.594 -18.328 1 50.75 273 THR B N 1
ATOM 9005 C CA . THR B 1 273 ? 19.625 -39.75 -16.891 1 50.75 273 THR B CA 1
ATOM 9006 C C . THR B 1 273 ? 19.828 -38.406 -16.219 1 50.75 273 THR B C 1
ATOM 9008 O O . THR B 1 273 ? 20.156 -37.406 -16.891 1 50.75 273 THR B O 1
ATOM 9011 N N . VAL B 1 274 ? 19.281 -38.125 -14.883 1 51.53 274 VAL B N 1
ATOM 9012 C CA . VAL B 1 274 ? 19.469 -37 -13.969 1 51.53 274 VAL B CA 1
ATOM 9013 C C . VAL B 1 274 ? 20.875 -36.438 -14.117 1 51.53 274 VAL B C 1
ATOM 9015 O O . VAL B 1 274 ? 21.078 -35.219 -14.016 1 51.53 274 VAL B O 1
ATOM 9018 N N . SER B 1 275 ? 21.938 -37.312 -14.32 1 50.97 275 SER B N 1
ATOM 9019 C CA . SER B 1 275 ? 23.328 -36.875 -14.266 1 50.97 275 SER B CA 1
ATOM 9020 C C . SER B 1 275 ? 23.922 -36.75 -15.664 1 50.97 275 SER B C 1
ATOM 9022 O O . SER B 1 275 ? 25.031 -36.219 -15.836 1 50.97 275 SER B O 1
ATOM 9024 N N . GLY B 1 276 ? 23.125 -37.156 -16.766 1 60.75 276 GLY B N 1
ATOM 9025 C CA . GLY B 1 276 ? 24 -37.25 -17.922 1 60.75 276 GLY B CA 1
ATOM 9026 C C . GLY B 1 276 ? 23.406 -36.594 -19.156 1 60.75 276 GLY B C 1
ATOM 9027 O O . GLY B 1 276 ? 22.219 -36.781 -19.453 1 60.75 276 GLY B O 1
ATOM 9028 N N . ARG B 1 277 ? 23.984 -35.531 -19.734 1 72.12 277 ARG B N 1
ATOM 9029 C CA . ARG B 1 277 ? 23.688 -34.938 -21.031 1 72.12 277 ARG B CA 1
ATOM 9030 C C . ARG B 1 277 ? 24.078 -35.844 -22.172 1 72.12 277 ARG B C 1
ATOM 9032 O O . ARG B 1 277 ? 24.875 -36.75 -22 1 72.12 277 ARG B O 1
ATOM 9039 N N . GLY B 1 278 ? 23.391 -35.875 -23.219 1 77.94 278 GLY B N 1
ATOM 9040 C CA . GLY B 1 278 ? 23.734 -36.594 -24.422 1 77.94 278 GLY B CA 1
ATOM 9041 C C . GLY B 1 278 ? 25.141 -36.344 -24.906 1 77.94 278 GLY B C 1
ATOM 9042 O O . GLY B 1 278 ? 25.766 -35.344 -24.531 1 77.94 278 GLY B O 1
ATOM 9043 N N . ASP B 1 279 ? 25.672 -37.25 -25.625 1 81.75 279 ASP B N 1
ATOM 9044 C CA . ASP B 1 279 ? 27.047 -37.156 -26.109 1 81.75 279 ASP B CA 1
ATOM 9045 C C . ASP B 1 279 ? 27.25 -35.938 -26.984 1 81.75 279 ASP B C 1
ATOM 9047 O O . ASP B 1 279 ? 28.266 -35.25 -26.859 1 81.75 279 ASP B O 1
ATOM 9051 N N . PHE B 1 280 ? 26.328 -35.656 -27.781 1 89.25 280 PHE B N 1
ATOM 9052 C CA . PHE B 1 280 ? 26.469 -34.531 -28.672 1 89.25 280 PHE B CA 1
ATOM 9053 C C . PHE B 1 280 ? 26.594 -33.219 -27.891 1 89.25 280 PHE B C 1
ATOM 9055 O O . PHE B 1 280 ? 27.5 -32.438 -28.141 1 89.25 280 PHE B O 1
ATOM 9062 N N . ARG B 1 281 ? 25.656 -33 -26.984 1 92.06 281 ARG B N 1
ATOM 9063 C CA . ARG B 1 281 ? 25.625 -31.766 -26.219 1 92.06 281 ARG B CA 1
ATOM 9064 C C . ARG B 1 281 ? 26.891 -31.625 -25.359 1 92.06 281 ARG B C 1
ATOM 9066 O O . ARG B 1 281 ? 27.453 -30.547 -25.266 1 92.06 281 ARG B O 1
ATOM 9073 N N . THR B 1 282 ? 27.312 -32.656 -24.75 1 90.06 282 THR B N 1
ATOM 9074 C CA . THR B 1 282 ? 28.516 -32.625 -23.906 1 90.06 282 THR B CA 1
ATOM 9075 C C . THR B 1 282 ? 29.75 -32.281 -24.75 1 90.06 282 THR B C 1
ATOM 9077 O O . THR B 1 282 ? 30.547 -31.453 -24.344 1 90.06 282 THR B O 1
ATOM 9080 N N . ASP B 1 283 ? 29.844 -32.969 -25.859 1 90.88 283 ASP B N 1
ATOM 9081 C CA . ASP B 1 283 ? 31 -32.719 -26.734 1 90.88 283 ASP B CA 1
ATOM 9082 C C . ASP B 1 283 ? 30.953 -31.312 -27.312 1 90.88 283 ASP B C 1
ATOM 9084 O O . ASP B 1 283 ? 31.984 -30.656 -27.453 1 90.88 283 ASP B O 1
ATOM 9088 N N . PHE B 1 284 ? 29.797 -30.953 -27.688 1 93.81 284 PHE B N 1
ATOM 9089 C CA . PHE B 1 284 ? 29.594 -29.609 -28.25 1 93.81 284 PHE B CA 1
ATOM 9090 C C . PHE B 1 284 ? 30.141 -28.547 -27.297 1 93.81 284 PHE B C 1
ATOM 9092 O O . PHE B 1 284 ? 30.953 -27.703 -27.703 1 93.81 284 PHE B O 1
ATOM 9099 N N . PHE B 1 285 ? 29.766 -28.562 -26.062 1 94.44 285 PHE B N 1
ATOM 9100 C CA . PHE B 1 285 ? 30.125 -27.516 -25.109 1 94.44 285 PHE B CA 1
ATOM 9101 C C . PHE B 1 285 ? 31.547 -27.719 -24.625 1 94.44 285 PHE B C 1
ATOM 9103 O O . PHE B 1 285 ? 32.25 -26.75 -24.312 1 94.44 285 PHE B O 1
ATOM 9110 N N . LYS B 1 286 ? 31.953 -28.906 -24.5 1 93.19 286 LYS B N 1
ATOM 9111 C CA . LYS B 1 286 ? 33.344 -29.141 -24.188 1 93.19 286 LYS B CA 1
ATOM 9112 C C . LYS B 1 286 ? 34.25 -28.5 -25.25 1 93.19 286 LYS B C 1
ATOM 9114 O O . LYS B 1 286 ? 35.25 -27.859 -24.906 1 93.19 286 LYS B O 1
ATOM 9119 N N . ASP B 1 287 ? 33.906 -28.672 -26.484 1 93.31 287 ASP B N 1
ATOM 9120 C CA . ASP B 1 287 ? 34.656 -28.094 -27.578 1 93.31 287 ASP B CA 1
ATOM 9121 C C . ASP B 1 287 ? 34.688 -26.562 -27.484 1 93.31 287 ASP B C 1
ATOM 9123 O O . ASP B 1 287 ? 35.719 -25.938 -27.734 1 93.31 287 ASP B O 1
ATOM 9127 N N . VAL B 1 288 ? 33.531 -26.031 -27.203 1 94.94 288 VAL B N 1
ATOM 9128 C CA . VAL B 1 288 ? 33.406 -24.578 -27.109 1 94.94 288 VAL B CA 1
ATOM 9129 C C . VAL B 1 288 ? 34.344 -24.062 -26.016 1 94.94 288 VAL B C 1
ATOM 9131 O O . VAL B 1 288 ? 35.094 -23.109 -26.219 1 94.94 288 VAL B O 1
ATOM 9134 N N . VAL B 1 289 ? 34.312 -24.688 -24.812 1 94.25 289 VAL B N 1
ATOM 9135 C CA . VAL B 1 289 ? 35.094 -24.234 -23.672 1 94.25 289 VAL B CA 1
ATOM 9136 C C . VAL B 1 289 ? 36.562 -24.453 -23.922 1 94.25 289 VAL B C 1
ATOM 9138 O O . VAL B 1 289 ? 37.406 -23.578 -23.641 1 94.25 289 VAL B O 1
ATOM 9141 N N . ASP B 1 290 ? 36.938 -25.562 -24.438 1 92.25 290 ASP B N 1
ATOM 9142 C CA . ASP B 1 290 ? 38.312 -25.875 -24.719 1 92.25 290 ASP B CA 1
ATOM 9143 C C . ASP B 1 290 ? 38.906 -24.906 -25.75 1 92.25 290 ASP B C 1
ATOM 9145 O O . ASP B 1 290 ? 40.031 -24.438 -25.594 1 92.25 290 ASP B O 1
ATOM 9149 N N . ALA B 1 291 ? 38.156 -24.641 -26.766 1 91.62 291 ALA B N 1
ATOM 9150 C CA . ALA B 1 291 ? 38.625 -23.703 -27.797 1 91.62 291 ALA B CA 1
ATOM 9151 C C . ALA B 1 291 ? 38.75 -22.297 -27.234 1 91.62 291 ALA B C 1
ATOM 9153 O O . ALA B 1 291 ? 39.656 -21.531 -27.641 1 91.62 291 ALA B O 1
ATOM 9154 N N . THR B 1 292 ? 37.844 -21.922 -26.359 1 90.69 292 THR B N 1
ATOM 9155 C CA . THR B 1 292 ? 37.938 -20.609 -25.719 1 90.69 292 THR B CA 1
ATOM 9156 C C . THR B 1 292 ? 39.188 -20.5 -24.859 1 90.69 292 THR B C 1
ATOM 9158 O O . THR B 1 292 ? 39.844 -19.469 -24.875 1 90.69 292 THR B O 1
ATOM 9161 N N . ARG B 1 293 ? 39.469 -21.547 -24.141 1 87.12 293 ARG B N 1
ATOM 9162 C CA . ARG B 1 293 ? 40.625 -21.562 -23.266 1 87.12 293 ARG B CA 1
ATOM 9163 C C . ARG B 1 293 ? 41.938 -21.547 -24.062 1 87.12 293 ARG B C 1
ATOM 9165 O O . ARG B 1 293 ? 42.906 -20.922 -23.656 1 87.12 293 ARG B O 1
ATOM 9172 N N . LYS B 1 294 ? 41.969 -22.234 -25.078 1 83.88 294 LYS B N 1
ATOM 9173 C CA . LYS B 1 294 ? 43.156 -22.312 -25.922 1 83.88 294 LYS B CA 1
ATOM 9174 C C . LYS B 1 294 ? 43.531 -20.938 -26.5 1 83.88 294 LYS B C 1
ATOM 9176 O O . LYS B 1 294 ? 44.688 -20.625 -26.672 1 83.88 294 LYS B O 1
ATOM 9181 N N . ASN B 1 295 ? 42.531 -20.172 -26.75 1 76.38 295 ASN B N 1
ATOM 9182 C CA . ASN B 1 295 ? 42.75 -18.859 -27.375 1 76.38 295 ASN B CA 1
ATOM 9183 C C . ASN B 1 295 ? 42.875 -17.766 -26.328 1 76.38 295 ASN B C 1
ATOM 9185 O O . ASN B 1 295 ? 42.688 -16.578 -26.641 1 76.38 295 ASN B O 1
ATOM 9189 N N . LYS B 1 296 ? 43 -18.109 -25.047 1 67.94 296 LYS B N 1
ATOM 9190 C CA . LYS B 1 296 ? 43.031 -17.156 -23.922 1 67.94 296 LYS B CA 1
ATOM 9191 C C . LYS B 1 296 ? 44.156 -16.125 -24.125 1 67.94 296 LYS B C 1
ATOM 9193 O O . LYS B 1 296 ? 44.031 -14.992 -23.672 1 67.94 296 LYS B O 1
ATOM 9198 N N . HIS B 1 297 ? 45.25 -16.516 -24.766 1 61.5 297 HIS B N 1
ATOM 9199 C CA . HIS B 1 297 ? 46.406 -15.641 -24.922 1 61.5 297 HIS B CA 1
ATOM 9200 C C . HIS B 1 297 ? 46.344 -14.859 -26.219 1 61.5 297 HIS B C 1
ATOM 9202 O O . HIS B 1 297 ? 47.219 -14.062 -26.531 1 61.5 297 HIS B O 1
ATOM 9208 N N . ALA B 1 298 ? 45.219 -15.133 -27 1 61.09 298 ALA B N 1
ATOM 9209 C CA . ALA B 1 298 ? 45.062 -14.391 -28.25 1 61.09 298 ALA B CA 1
ATOM 9210 C C . ALA B 1 298 ? 44.656 -12.945 -28 1 61.09 298 ALA B C 1
ATOM 9212 O O . ALA B 1 298 ? 44.125 -12.625 -26.938 1 61.09 298 ALA B O 1
ATOM 9213 N N . PRO B 1 299 ? 45.062 -12.055 -28.828 1 60.28 299 PRO B N 1
ATOM 9214 C CA . PRO B 1 299 ? 44.719 -10.648 -28.641 1 60.28 299 PRO B CA 1
ATOM 9215 C C . PRO B 1 299 ? 43.219 -10.445 -28.359 1 60.28 299 PRO B C 1
ATOM 9217 O O . PRO B 1 299 ? 42.406 -11.297 -28.719 1 60.28 299 PRO B O 1
ATOM 9220 N N . ALA B 1 300 ? 42.844 -9.398 -27.625 1 64.12 300 ALA B N 1
ATOM 9221 C CA . ALA B 1 300 ? 41.469 -9.055 -27.219 1 64.12 300 ALA B CA 1
ATOM 9222 C C . ALA B 1 300 ? 40.531 -9.023 -28.406 1 64.12 300 ALA B C 1
ATOM 9224 O O . ALA B 1 300 ? 40.875 -8.461 -29.453 1 64.12 300 ALA B O 1
ATOM 9225 N N . ILE B 1 301 ? 39.594 -9.961 -28.422 1 67.38 301 ILE B N 1
ATOM 9226 C CA . ILE B 1 301 ? 38.594 -10.008 -29.469 1 67.38 301 ILE B CA 1
ATOM 9227 C C . ILE B 1 301 ? 37.688 -8.766 -29.391 1 67.38 301 ILE B C 1
ATOM 9229 O O . ILE B 1 301 ? 37.188 -8.43 -28.312 1 67.38 301 ILE B O 1
ATOM 9233 N N . GLY B 1 302 ? 37.812 -7.906 -30.375 1 64.62 302 GLY B N 1
ATOM 9234 C CA . GLY B 1 302 ? 37.031 -6.688 -30.422 1 64.62 302 GLY B CA 1
ATOM 9235 C C . GLY B 1 302 ? 35.562 -6.934 -30.797 1 64.62 302 GLY B C 1
ATOM 9236 O O . GLY B 1 302 ? 35.188 -8.07 -31.062 1 64.62 302 GLY B O 1
ATOM 9237 N N . ALA B 1 303 ? 34.75 -6.059 -30.766 1 77.81 303 ALA B N 1
ATOM 9238 C CA . ALA B 1 303 ? 33.344 -6.008 -31.125 1 77.81 303 ALA B CA 1
ATOM 9239 C C . ALA B 1 303 ? 33.094 -6.484 -32.562 1 77.81 303 ALA B C 1
ATOM 9241 O O . ALA B 1 303 ? 32.125 -7.176 -32.844 1 77.81 303 ALA B O 1
ATOM 9242 N N . THR B 1 304 ? 34.156 -6.348 -33.375 1 82.19 304 THR B N 1
ATOM 9243 C CA . THR B 1 304 ? 34 -6.66 -34.781 1 82.19 304 THR B CA 1
ATOM 9244 C C . THR B 1 304 ? 34.031 -8.164 -35.031 1 82.19 304 THR B C 1
ATOM 9246 O O . THR B 1 304 ? 33.25 -8.703 -35.812 1 82.19 304 THR B O 1
ATOM 9249 N N . GLU B 1 305 ? 34.969 -8.789 -34.406 1 86.75 305 GLU B N 1
ATOM 9250 C CA . GLU B 1 305 ? 35.062 -10.234 -34.562 1 86.75 305 GLU B CA 1
ATOM 9251 C C . GLU B 1 305 ? 33.812 -10.938 -34.031 1 86.75 305 GLU B C 1
ATOM 9253 O O . GLU B 1 305 ? 33.406 -11.945 -34.594 1 86.75 305 GLU B O 1
ATOM 9258 N N . LEU B 1 306 ? 33.281 -10.492 -33 1 91 306 LEU B N 1
ATOM 9259 C CA . LEU B 1 306 ? 32.062 -11.039 -32.438 1 91 306 LEU B CA 1
ATOM 9260 C C . LEU B 1 306 ? 30.891 -10.875 -33.406 1 91 306 LEU B C 1
ATOM 9262 O O . LEU B 1 306 ? 30.125 -11.82 -33.625 1 91 306 LEU B O 1
ATOM 9266 N N . GLU B 1 307 ? 30.781 -9.734 -33.969 1 90.94 307 GLU B N 1
ATOM 9267 C CA . GLU B 1 307 ? 29.703 -9.461 -34.938 1 90.94 307 GLU B CA 1
ATOM 9268 C C . GLU B 1 307 ? 29.844 -10.32 -36.188 1 90.94 307 GLU B C 1
ATOM 9270 O O . GLU B 1 307 ? 28.859 -10.789 -36.75 1 90.94 307 GLU B O 1
ATOM 9275 N N . ASP B 1 308 ? 31.109 -10.484 -36.562 1 91.69 308 ASP B N 1
ATOM 9276 C CA . ASP B 1 308 ? 31.359 -11.289 -37.719 1 91.69 308 ASP B CA 1
ATOM 9277 C C . ASP B 1 308 ? 31 -12.758 -37.5 1 91.69 308 ASP B C 1
ATOM 9279 O O . ASP B 1 308 ? 30.438 -13.414 -38.375 1 91.69 308 ASP B O 1
ATOM 9283 N N . ALA B 1 309 ? 31.391 -13.211 -36.375 1 93.44 309 ALA B N 1
ATOM 9284 C CA . ALA B 1 309 ? 31.078 -14.594 -36.031 1 93.44 309 ALA B CA 1
ATOM 9285 C C . ALA B 1 309 ? 29.578 -14.836 -36 1 93.44 309 ALA B C 1
ATOM 9287 O O . ALA B 1 309 ? 29.094 -15.875 -36.469 1 93.44 309 ALA B O 1
ATOM 9288 N N . TYR B 1 310 ? 28.828 -13.938 -35.469 1 93.75 310 TYR B N 1
ATOM 9289 C CA . TYR B 1 310 ? 27.375 -14.039 -35.438 1 93.75 310 TYR B CA 1
ATOM 9290 C C . TYR B 1 310 ? 26.797 -14.016 -36.844 1 93.75 310 TYR B C 1
ATOM 9292 O O . TYR B 1 310 ? 25.906 -14.797 -37.156 1 93.75 310 TYR B O 1
ATOM 9300 N N . GLN B 1 311 ? 27.328 -13.117 -37.625 1 92.31 311 GLN B N 1
ATOM 9301 C CA . GLN B 1 311 ? 26.828 -12.992 -39 1 92.31 311 GLN B CA 1
ATOM 9302 C C . GLN B 1 311 ? 27.031 -14.289 -39.781 1 92.31 311 GLN B C 1
ATOM 9304 O O . GLN B 1 311 ? 26.172 -14.703 -40.562 1 92.31 311 GLN B O 1
ATOM 9309 N N . ASP B 1 312 ? 28.156 -14.82 -39.594 1 93.12 312 ASP B N 1
ATOM 9310 C CA . ASP B 1 312 ? 28.453 -16.094 -40.25 1 93.12 312 ASP B CA 1
ATOM 9311 C C . ASP B 1 312 ? 27.438 -17.156 -39.875 1 93.12 312 ASP B C 1
ATOM 9313 O O . ASP B 1 312 ? 27 -17.953 -40.719 1 93.12 312 ASP B O 1
ATOM 9317 N N . LEU B 1 313 ? 27.094 -17.188 -38.625 1 94.19 313 LEU B N 1
ATOM 9318 C CA . LEU B 1 313 ? 26.109 -18.141 -38.156 1 94.19 313 LEU B CA 1
ATOM 9319 C C . LEU B 1 313 ? 24.734 -17.844 -38.75 1 94.19 313 LEU B C 1
ATOM 9321 O O . LEU B 1 313 ? 24.031 -18.766 -39.188 1 94.19 313 LEU B O 1
ATOM 9325 N N . GLU B 1 314 ? 24.312 -16.625 -38.688 1 91.31 314 GLU B N 1
ATOM 9326 C CA . GLU B 1 314 ? 23.016 -16.234 -39.219 1 91.31 314 GLU B CA 1
ATOM 9327 C C . GLU B 1 314 ? 22.906 -16.594 -40.719 1 91.31 314 GLU B C 1
ATOM 9329 O O . GLU B 1 314 ? 21.859 -17.078 -41.156 1 91.31 314 GLU B O 1
ATOM 9334 N N . ASP B 1 315 ? 23.984 -16.344 -41.406 1 89.44 315 ASP B N 1
ATOM 9335 C CA . ASP B 1 315 ? 24 -16.672 -42.812 1 89.44 315 ASP B CA 1
ATOM 9336 C C . ASP B 1 315 ? 23.875 -18.172 -43.031 1 89.44 315 ASP B C 1
ATOM 9338 O O . ASP B 1 315 ? 23.188 -18.609 -43.969 1 89.44 315 ASP B O 1
ATOM 9342 N N . ALA B 1 316 ? 24.547 -18.875 -42.25 1 89.5 316 ALA B N 1
ATOM 9343 C CA . ALA B 1 316 ? 24.453 -20.328 -42.344 1 89.5 316 ALA B CA 1
ATOM 9344 C C . ALA B 1 316 ? 23.031 -20.812 -42.125 1 89.5 316 ALA B C 1
ATOM 9346 O O . ALA B 1 316 ? 22.547 -21.719 -42.781 1 89.5 316 ALA B O 1
ATOM 9347 N N . ILE B 1 317 ? 22.391 -20.234 -41.125 1 88.75 317 ILE B N 1
ATOM 9348 C CA . ILE B 1 317 ? 21.031 -20.609 -40.781 1 88.75 317 ILE B CA 1
ATOM 9349 C C . ILE B 1 317 ? 20.078 -20.188 -41.938 1 88.75 317 ILE B C 1
ATOM 9351 O O . ILE B 1 317 ? 19.203 -20.938 -42.312 1 88.75 317 ILE B O 1
ATOM 9355 N N . CYS B 1 318 ? 20.312 -19 -42.469 1 84.62 318 CYS B N 1
ATOM 9356 C CA . CYS B 1 318 ? 19.484 -18.5 -43.531 1 84.62 318 CYS B CA 1
ATOM 9357 C C . CYS B 1 318 ? 19.656 -19.359 -44.812 1 84.62 318 CYS B C 1
ATOM 9359 O O . CYS B 1 318 ? 18.703 -19.578 -45.531 1 84.62 318 CYS B O 1
ATOM 9361 N N . ASP B 1 319 ? 20.844 -19.734 -44.969 1 81 319 ASP B N 1
ATOM 9362 C CA . ASP B 1 319 ? 21.125 -20.594 -46.125 1 81 319 ASP B CA 1
ATOM 9363 C C . ASP B 1 319 ? 20.453 -21.938 -46 1 81 319 ASP B C 1
ATOM 9365 O O . ASP B 1 319 ? 20.047 -22.547 -47 1 81 319 ASP B O 1
ATOM 9369 N N . ALA B 1 320 ? 20.406 -22.328 -44.844 1 79.44 320 ALA B N 1
ATOM 9370 C CA . ALA B 1 320 ? 19.781 -23.609 -44.594 1 79.44 320 ALA B CA 1
ATOM 9371 C C . ALA B 1 320 ? 18.266 -23.516 -44.75 1 79.44 320 ALA B C 1
ATOM 9373 O O . ALA B 1 320 ? 17.609 -24.5 -45.094 1 79.44 320 ALA B O 1
ATOM 9374 N N . ILE B 1 321 ? 17.766 -22.281 -44.469 1 77.25 321 ILE B N 1
ATOM 9375 C CA . ILE B 1 321 ? 16.328 -22.062 -44.531 1 77.25 321 ILE B CA 1
ATOM 9376 C C . ILE B 1 321 ? 15.953 -21.453 -45.875 1 77.25 321 ILE B C 1
ATOM 9378 O O . ILE B 1 321 ? 16.625 -20.531 -46.344 1 77.25 321 ILE B O 1
ATOM 9382 N N . CYS B 1 322 ? 15.539 -22.109 -46.938 1 57.91 322 CYS B N 1
ATOM 9383 C CA . CYS B 1 322 ? 15.258 -21.562 -48.25 1 57.91 322 CYS B CA 1
ATOM 9384 C C . CYS B 1 322 ? 14.281 -20.406 -48.156 1 57.91 322 CYS B C 1
ATOM 9386 O O . CYS B 1 322 ? 14.406 -19.422 -48.906 1 57.91 322 CYS B O 1
ATOM 9388 N N . ASN B 1 323 ? 12.93 -20.547 -47.812 1 50.62 323 ASN B N 1
ATOM 9389 C CA . ASN B 1 323 ? 11.766 -19.719 -48.094 1 50.62 323 ASN B CA 1
ATOM 9390 C C . ASN B 1 323 ? 11.453 -18.766 -46.938 1 50.62 323 ASN B C 1
ATOM 9392 O O . ASN B 1 323 ? 11.117 -19.219 -45.844 1 50.62 323 ASN B O 1
ATOM 9396 N N . ASP B 1 324 ? 12.109 -17.703 -46.875 1 49.41 324 ASP B N 1
ATOM 9397 C CA . ASP B 1 324 ? 11.719 -16.719 -45.875 1 49.41 324 ASP B CA 1
ATOM 9398 C C . ASP B 1 324 ? 10.281 -16.25 -46.094 1 49.41 324 ASP B C 1
ATOM 9400 O O . ASP B 1 324 ? 10.055 -15.102 -46.5 1 49.41 324 ASP B O 1
ATOM 9404 N N . SER B 1 325 ? 9.438 -16.922 -46.656 1 43.03 325 SER B N 1
ATOM 9405 C CA . SER B 1 325 ? 8.156 -16.391 -47.094 1 43.03 325 SER B CA 1
ATOM 9406 C C . SER B 1 325 ? 7.441 -15.664 -45.969 1 43.03 325 SER B C 1
ATOM 9408 O O . SER B 1 325 ? 6.477 -14.938 -46.188 1 43.03 325 SER B O 1
ATOM 9410 N N . ASP B 1 326 ? 7.293 -16.219 -44.781 1 44.72 326 ASP B N 1
ATOM 9411 C CA . ASP B 1 326 ? 6.262 -15.641 -43.938 1 44.72 326 ASP B CA 1
ATOM 9412 C C . ASP B 1 326 ? 6.762 -14.375 -43.25 1 44.72 326 ASP B C 1
ATOM 9414 O O . ASP B 1 326 ? 7.789 -14.398 -42.562 1 44.72 326 ASP B O 1
ATOM 9418 N N . MET B 1 327 ? 6.344 -13.219 -43.75 1 42.97 327 MET B N 1
ATOM 9419 C CA . MET B 1 327 ? 6.562 -11.844 -43.312 1 42.97 327 MET B CA 1
ATOM 9420 C C . MET B 1 327 ? 6.602 -11.758 -41.781 1 42.97 327 MET B C 1
ATOM 9422 O O . MET B 1 327 ? 7.242 -10.867 -41.219 1 42.97 327 MET B O 1
ATOM 9426 N N . SER B 1 328 ? 5.703 -12.406 -41.125 1 46.97 328 SER B N 1
ATOM 9427 C CA . SER B 1 328 ? 5.551 -12.25 -39.656 1 46.97 328 SER B CA 1
ATOM 9428 C C . SER B 1 328 ? 6.824 -12.648 -38.938 1 46.97 328 SER B C 1
ATOM 9430 O O . SER B 1 328 ? 7.172 -12.055 -37.906 1 46.97 328 SER B O 1
ATOM 9432 N N . HIS B 1 329 ? 7.594 -13.633 -39.531 1 52.88 329 HIS B N 1
ATOM 9433 C CA . HIS B 1 329 ? 8.805 -14.133 -38.875 1 52.88 329 HIS B CA 1
ATOM 9434 C C . HIS B 1 329 ? 10 -13.234 -39.188 1 52.88 329 HIS B C 1
ATOM 9436 O O . HIS B 1 329 ? 11.055 -13.367 -38.562 1 52.88 329 HIS B O 1
ATOM 9442 N N . ARG B 1 330 ? 9.758 -12.375 -40.156 1 53.75 330 ARG B N 1
ATOM 9443 C CA . ARG B 1 330 ? 10.867 -11.539 -40.594 1 53.75 330 ARG B CA 1
ATOM 9444 C C . ARG B 1 330 ? 11.273 -10.555 -39.5 1 53.75 330 ARG B C 1
ATOM 9446 O O . ARG B 1 330 ? 12.445 -10.188 -39.406 1 53.75 330 ARG B O 1
ATOM 9453 N N . CYS B 1 331 ? 10.266 -10.219 -38.688 1 66.06 331 CYS B N 1
ATOM 9454 C CA . CYS B 1 331 ? 10.625 -9.164 -37.719 1 66.06 331 CYS B CA 1
ATOM 9455 C C . CYS B 1 331 ? 11.023 -9.75 -36.375 1 66.06 331 CYS B C 1
ATOM 9457 O O . CYS B 1 331 ? 11.469 -9.023 -35.5 1 66.06 331 CYS B O 1
ATOM 9459 N N . MET B 1 332 ? 11.07 -11.086 -36.344 1 79.5 332 MET B N 1
ATOM 9460 C CA . MET B 1 332 ? 11.484 -11.711 -35.094 1 79.5 332 MET B CA 1
ATOM 9461 C C . MET B 1 332 ? 12.961 -12.078 -35.125 1 79.5 332 MET B C 1
ATOM 9463 O O . MET B 1 332 ? 13.531 -12.281 -36.188 1 79.5 332 MET B O 1
ATOM 9467 N N . PRO B 1 333 ? 13.523 -12.195 -34.031 1 87.38 333 PRO B N 1
ATOM 9468 C CA . PRO B 1 333 ? 14.906 -12.672 -34 1 87.38 333 PRO B CA 1
ATOM 9469 C C . PRO B 1 333 ? 15.07 -14.055 -34.625 1 87.38 333 PRO B C 1
ATOM 9471 O O . PRO B 1 333 ? 14.18 -14.906 -34.469 1 87.38 333 PRO B O 1
ATOM 9474 N N . LYS B 1 334 ? 16.188 -14.273 -35.25 1 87.88 334 LYS B N 1
ATOM 9475 C CA . LYS B 1 334 ? 16.406 -15.539 -35.938 1 87.88 334 LYS B CA 1
ATOM 9476 C C . LYS B 1 334 ? 17.078 -16.547 -35.031 1 87.88 334 LYS B C 1
ATOM 9478 O O . LYS B 1 334 ? 16.938 -17.766 -35.219 1 87.88 334 LYS B O 1
ATOM 9483 N N . ILE B 1 335 ? 17.844 -16.031 -34.156 1 92.25 335 ILE B N 1
ATOM 9484 C CA . ILE B 1 335 ? 18.578 -16.906 -33.219 1 92.25 335 ILE B CA 1
ATOM 9485 C C . ILE B 1 335 ? 18.281 -16.484 -31.797 1 92.25 335 ILE B C 1
ATOM 9487 O O . ILE B 1 335 ? 18.25 -15.297 -31.469 1 92.25 335 ILE B O 1
ATOM 9491 N N . TYR B 1 336 ? 18 -17.5 -31.016 1 94.38 336 TYR B N 1
ATOM 9492 C CA . TYR B 1 336 ? 17.797 -17.266 -29.594 1 94.38 336 TYR B CA 1
ATOM 9493 C C . TYR B 1 336 ? 18.812 -18.031 -28.75 1 94.38 336 TYR B C 1
ATOM 9495 O O . TYR B 1 336 ? 19.219 -19.141 -29.109 1 94.38 336 TYR B O 1
ATOM 9503 N N . ILE B 1 337 ? 19.266 -17.453 -27.656 1 94.19 337 ILE B N 1
ATOM 9504 C CA . ILE B 1 337 ? 20.109 -18.125 -26.688 1 94.19 337 ILE B CA 1
ATOM 9505 C C . ILE B 1 337 ? 19.375 -18.219 -25.344 1 94.19 337 ILE B C 1
ATOM 9507 O O . ILE B 1 337 ? 18.797 -17.234 -24.875 1 94.19 337 ILE B O 1
ATOM 9511 N N . MET B 1 338 ? 19.312 -19.359 -24.812 1 93.44 338 MET B N 1
ATOM 9512 C CA . MET B 1 338 ? 18.719 -19.547 -23.5 1 93.44 338 MET B CA 1
ATOM 9513 C C . MET B 1 338 ? 19.797 -19.781 -22.438 1 93.44 338 MET B C 1
ATOM 9515 O O . MET B 1 338 ? 20.562 -20.734 -22.547 1 93.44 338 MET B O 1
ATOM 9519 N N . TRP B 1 339 ? 19.844 -18.891 -21.484 1 89.94 339 TRP B N 1
ATOM 9520 C CA . TRP B 1 339 ? 20.672 -19.062 -20.297 1 89.94 339 TRP B CA 1
ATOM 9521 C C . TRP B 1 339 ? 19.812 -19.547 -19.125 1 89.94 339 TRP B C 1
ATOM 9523 O O . TRP B 1 339 ? 19.297 -18.75 -18.344 1 89.94 339 TRP B O 1
ATOM 9533 N N . ASP B 1 340 ? 19.688 -20.812 -18.938 1 87.81 340 ASP B N 1
ATOM 9534 C CA . ASP B 1 340 ? 18.859 -21.391 -17.891 1 87.81 340 ASP B CA 1
ATOM 9535 C C . ASP B 1 340 ? 19.594 -21.375 -16.547 1 87.81 340 ASP B C 1
ATOM 9537 O O . ASP B 1 340 ? 20.812 -21.516 -16.5 1 87.81 340 ASP B O 1
ATOM 9541 N N . ASP B 1 341 ? 18.891 -21.125 -15.484 1 81.12 341 ASP B N 1
ATOM 9542 C CA . ASP B 1 341 ? 19.422 -21.031 -14.125 1 81.12 341 ASP B CA 1
ATOM 9543 C C . ASP B 1 341 ? 20.516 -19.984 -14.031 1 81.12 341 ASP B C 1
ATOM 9545 O O . ASP B 1 341 ? 21.594 -20.25 -13.5 1 81.12 341 ASP B O 1
ATOM 9549 N N . ALA B 1 342 ? 20.234 -18.812 -14.617 1 77.38 342 ALA B N 1
ATOM 9550 C CA . ALA B 1 342 ? 21.203 -17.719 -14.766 1 77.38 342 ALA B CA 1
ATOM 9551 C C . ALA B 1 342 ? 21.562 -17.109 -13.414 1 77.38 342 ALA B C 1
ATOM 9553 O O . ALA B 1 342 ? 22.547 -16.391 -13.289 1 77.38 342 ALA B O 1
ATOM 9554 N N . HIS B 1 343 ? 20.766 -17.375 -12.414 1 69.69 343 HIS B N 1
ATOM 9555 C CA . HIS B 1 343 ? 21.031 -16.797 -11.109 1 69.69 343 HIS B CA 1
ATOM 9556 C C . HIS B 1 343 ? 22.359 -17.297 -10.547 1 69.69 343 HIS B C 1
ATOM 9558 O O . HIS B 1 343 ? 22.969 -16.625 -9.703 1 69.69 343 HIS B O 1
ATOM 9564 N N . TYR B 1 344 ? 22.844 -18.344 -11.016 1 65.31 344 TYR B N 1
ATOM 9565 C CA . TYR B 1 344 ? 24.109 -18.906 -10.547 1 65.31 344 TYR B CA 1
ATOM 9566 C C . TYR B 1 344 ? 25.281 -18.094 -11.07 1 65.31 344 TYR B C 1
ATOM 9568 O O . TYR B 1 344 ? 26.391 -18.188 -10.547 1 65.31 344 TYR B O 1
ATOM 9576 N N . LEU B 1 345 ? 25 -17.297 -12.102 1 66.94 345 LEU B N 1
ATOM 9577 C CA . LEU B 1 345 ? 26.047 -16.406 -12.602 1 66.94 345 LEU B CA 1
ATOM 9578 C C . LEU B 1 345 ? 26.281 -15.25 -11.648 1 66.94 345 LEU B C 1
ATOM 9580 O O . LEU B 1 345 ? 27.344 -14.625 -11.672 1 66.94 345 LEU B O 1
ATOM 9584 N N . GLY B 1 346 ? 25.234 -14.867 -10.867 1 57.66 346 GLY B N 1
ATOM 9585 C CA . GLY B 1 346 ? 25.344 -13.758 -9.93 1 57.66 346 GLY B CA 1
ATOM 9586 C C . GLY B 1 346 ? 25.938 -14.156 -8.594 1 57.66 346 GLY B C 1
ATOM 9587 O O . GLY B 1 346 ? 26.344 -13.305 -7.809 1 57.66 346 GLY B O 1
ATOM 9588 N N . LYS B 1 347 ? 25.781 -15.422 -8.07 1 48.66 347 LYS B N 1
ATOM 9589 C CA . LYS B 1 347 ? 26.234 -15.867 -6.75 1 48.66 347 LYS B CA 1
ATOM 9590 C C . LYS B 1 347 ? 27.734 -15.742 -6.605 1 48.66 347 LYS B C 1
ATOM 9592 O O . LYS B 1 347 ? 28.25 -15.594 -5.492 1 48.66 347 LYS B O 1
ATOM 9597 N N . GLY B 1 348 ? 28.469 -16 -7.547 1 38 348 GLY B N 1
ATOM 9598 C CA . GLY B 1 348 ? 29.891 -16.062 -7.27 1 38 348 GLY B CA 1
ATOM 9599 C C . GLY B 1 348 ? 30.406 -14.875 -6.484 1 38 348 GLY B C 1
ATOM 9600 O O . GLY B 1 348 ? 31.219 -15.031 -5.574 1 38 348 GLY B O 1
ATOM 9601 N N . LEU B 1 349 ? 30.531 -13.773 -7.223 1 34.12 349 LEU B N 1
ATOM 9602 C CA . LEU B 1 349 ? 31.562 -12.812 -6.867 1 34.12 349 LEU B CA 1
ATOM 9603 C C . LEU B 1 349 ? 31.141 -11.953 -5.684 1 34.12 349 LEU B C 1
ATOM 9605 O O . LEU B 1 349 ? 31.75 -10.922 -5.402 1 34.12 349 LEU B O 1
ATOM 9609 N N . CYS B 1 350 ? 29.953 -12.102 -5.34 1 32.47 350 CYS B N 1
ATOM 9610 C CA . CYS B 1 350 ? 29.812 -11.203 -4.195 1 32.47 350 CYS B CA 1
ATOM 9611 C C . CYS B 1 350 ? 30.609 -11.727 -3.002 1 32.47 350 CYS B C 1
ATOM 9613 O O . CYS B 1 350 ? 30.062 -12.398 -2.133 1 32.47 350 CYS B O 1
ATOM 9615 N N . SER B 1 351 ? 31.625 -12.477 -3.193 1 28.34 351 SER B N 1
ATOM 9616 C CA . SER B 1 351 ? 32.375 -12.633 -1.948 1 28.34 351 SER B CA 1
ATOM 9617 C C . SER B 1 351 ? 32.438 -11.328 -1.169 1 28.34 351 SER B C 1
ATOM 9619 O O . SER B 1 351 ? 32.344 -10.242 -1.756 1 28.34 351 SER B O 1
ATOM 9621 N N . GLU B 1 352 ? 32.312 -11.492 0.144 1 30.12 352 GLU B N 1
ATOM 9622 C CA . GLU B 1 352 ? 32.438 -10.469 1.174 1 30.12 352 GLU B CA 1
ATOM 9623 C C . GLU B 1 352 ? 33.344 -9.32 0.712 1 30.12 352 GLU B C 1
ATOM 9625 O O . GLU B 1 352 ? 33.062 -8.156 1.001 1 30.12 352 GLU B O 1
ATOM 9630 N N . LEU B 1 353 ? 34.625 -9.711 0.512 1 26.73 353 LEU B N 1
ATOM 9631 C CA . LEU B 1 353 ? 35.812 -8.844 0.418 1 26.73 353 LEU B CA 1
ATOM 9632 C C . LEU B 1 353 ? 35.812 -8.109 -0.916 1 26.73 353 LEU B C 1
ATOM 9634 O O . LEU B 1 353 ? 36.531 -7.105 -1.063 1 26.73 353 LEU B O 1
ATOM 9638 N N . HIS B 1 354 ? 35.594 -8.805 -2.061 1 29.08 354 HIS B N 1
ATOM 9639 C CA . HIS B 1 354 ? 35.938 -8.234 -3.354 1 29.08 354 HIS B CA 1
ATOM 9640 C C . HIS B 1 354 ? 34.781 -7.465 -3.963 1 29.08 354 HIS B C 1
ATOM 9642 O O . HIS B 1 354 ? 33.938 -8.047 -4.648 1 29.08 354 HIS B O 1
ATOM 9648 N N . LEU B 1 355 ? 34.25 -6.504 -3.379 1 33.31 355 LEU B N 1
ATOM 9649 C CA . LEU B 1 355 ? 33.344 -5.395 -3.707 1 33.31 355 LEU B CA 1
ATOM 9650 C C . LEU B 1 355 ? 33.406 -5.086 -5.199 1 33.31 355 LEU B C 1
ATOM 9652 O O . LEU B 1 355 ? 32.562 -4.348 -5.707 1 33.31 355 LEU B O 1
ATOM 9656 N N . GLN B 1 356 ? 34.594 -5.336 -5.898 1 34.19 356 GLN B N 1
ATOM 9657 C CA . GLN B 1 356 ? 35 -4.699 -7.152 1 34.19 356 GLN B CA 1
ATOM 9658 C C . GLN B 1 356 ? 34.5 -5.504 -8.352 1 34.19 356 GLN B C 1
ATOM 9660 O O . GLN B 1 356 ? 34.719 -5.102 -9.5 1 34.19 356 GLN B O 1
ATOM 9665 N N . ARG B 1 357 ? 34.094 -6.809 -8.117 1 41.53 357 ARG B N 1
ATOM 9666 C CA . ARG B 1 357 ? 34 -7.453 -9.422 1 41.53 357 ARG B CA 1
ATOM 9667 C C . ARG B 1 357 ? 32.594 -7.398 -9.961 1 41.53 357 ARG B C 1
ATOM 9669 O O . ARG B 1 357 ? 31.625 -7.602 -9.211 1 41.53 357 ARG B O 1
ATOM 9676 N N . GLU B 1 358 ? 32.5 -6.879 -11.031 1 52.41 358 GLU B N 1
ATOM 9677 C CA . GLU B 1 358 ? 31.234 -6.809 -11.789 1 52.41 358 GLU B CA 1
ATOM 9678 C C . GLU B 1 358 ? 30.641 -8.195 -11.984 1 52.41 358 GLU B C 1
ATOM 9680 O O . GLU B 1 358 ? 31.359 -9.141 -12.328 1 52.41 358 GLU B O 1
ATOM 9685 N N . PRO B 1 359 ? 29.5 -8.516 -11.539 1 62.38 359 PRO B N 1
ATOM 9686 C CA . PRO B 1 359 ? 28.859 -9.805 -11.797 1 62.38 359 PRO B CA 1
ATOM 9687 C C . PRO B 1 359 ? 28.922 -10.219 -13.266 1 62.38 359 PRO B C 1
ATOM 9689 O O . PRO B 1 359 ? 28.844 -9.367 -14.148 1 62.38 359 PRO B O 1
ATOM 9692 N N . ILE B 1 360 ? 29.203 -11.477 -13.453 1 70.75 360 ILE B N 1
ATOM 9693 C CA . ILE B 1 360 ? 29.359 -12.023 -14.805 1 70.75 360 ILE B CA 1
ATOM 9694 C C . ILE B 1 360 ? 28.109 -11.711 -15.625 1 70.75 360 ILE B C 1
ATOM 9696 O O . ILE B 1 360 ? 28.203 -11.508 -16.844 1 70.75 360 ILE B O 1
ATOM 9700 N N . CYS B 1 361 ? 27 -11.711 -14.906 1 70.94 361 CYS B N 1
ATOM 9701 C CA . CYS B 1 361 ? 25.75 -11.414 -15.609 1 70.94 361 CYS B CA 1
ATOM 9702 C C . CYS B 1 361 ? 25.797 -10.023 -16.234 1 70.94 361 CYS B C 1
ATOM 9704 O O . CYS B 1 361 ? 25.312 -9.812 -17.344 1 70.94 361 CYS B O 1
ATOM 9706 N N . SER B 1 362 ? 26.469 -9.164 -15.523 1 67.94 362 SER B N 1
ATOM 9707 C CA . SER B 1 362 ? 26.594 -7.809 -16.047 1 67.94 362 SER B CA 1
ATOM 9708 C C . SER B 1 362 ? 27.531 -7.762 -17.25 1 67.94 362 SER B C 1
ATOM 9710 O O . SER B 1 362 ? 27.312 -6.996 -18.188 1 67.94 362 SER B O 1
ATOM 9712 N N . ILE B 1 363 ? 28.547 -8.547 -17.172 1 73.38 363 ILE B N 1
ATOM 9713 C CA . ILE B 1 363 ? 29.5 -8.625 -18.281 1 73.38 363 ILE B CA 1
ATOM 9714 C C . ILE B 1 363 ? 28.812 -9.234 -19.5 1 73.38 363 ILE B C 1
ATOM 9716 O O . ILE B 1 363 ? 28.984 -8.75 -20.625 1 73.38 363 ILE B O 1
ATOM 9720 N N . LEU B 1 364 ? 28.094 -10.273 -19.266 1 79.94 364 LEU B N 1
ATOM 9721 C CA . LEU B 1 364 ? 27.359 -10.938 -20.344 1 79.94 364 LEU B CA 1
ATOM 9722 C C . LEU B 1 364 ? 26.375 -9.977 -20.984 1 79.94 364 LEU B C 1
ATOM 9724 O O . LEU B 1 364 ? 26.25 -9.945 -22.219 1 79.94 364 LEU B O 1
ATOM 9728 N N . GLU B 1 365 ? 25.688 -9.25 -20.234 1 74.88 365 GLU B N 1
ATOM 9729 C CA . GLU B 1 365 ? 24.719 -8.281 -20.75 1 74.88 365 GLU B CA 1
ATOM 9730 C C . GLU B 1 365 ? 25.406 -7.227 -21.609 1 74.88 365 GLU B C 1
ATOM 9732 O O . GLU B 1 365 ? 24.875 -6.816 -22.641 1 74.88 365 GLU B O 1
ATOM 9737 N N . ARG B 1 366 ? 26.594 -6.832 -21.188 1 72.88 366 ARG B N 1
ATOM 9738 C CA . ARG B 1 366 ? 27.359 -5.844 -21.953 1 72.88 366 ARG B CA 1
ATOM 9739 C C . ARG B 1 366 ? 27.766 -6.402 -23.312 1 72.88 366 ARG B C 1
ATOM 9741 O O . ARG B 1 366 ? 27.75 -5.691 -24.312 1 72.88 366 ARG B O 1
ATOM 9748 N N . VAL B 1 367 ? 28.188 -7.551 -23.203 1 80.69 367 VAL B N 1
ATOM 9749 C CA . VAL B 1 367 ? 28.625 -8.18 -24.453 1 80.69 367 VAL B CA 1
ATOM 9750 C C . VAL B 1 367 ? 27.422 -8.375 -25.375 1 80.69 367 VAL B C 1
ATOM 9752 O O . VAL B 1 367 ? 27.531 -8.156 -26.594 1 80.69 367 VAL B O 1
ATOM 9755 N N . LEU B 1 368 ? 26.297 -8.781 -24.844 1 82.75 368 LEU B N 1
ATOM 9756 C CA . LEU B 1 368 ? 25.094 -8.977 -25.656 1 82.75 368 LEU B CA 1
ATOM 9757 C C . LEU B 1 368 ? 24.594 -7.652 -26.219 1 82.75 368 LEU B C 1
ATOM 9759 O O . LEU B 1 368 ? 23.969 -7.621 -27.281 1 82.75 368 LEU B O 1
ATOM 9763 N N . PHE B 1 369 ? 24.938 -6.664 -25.531 1 75.69 369 PHE B N 1
ATOM 9764 C CA . PHE B 1 369 ? 24.562 -5.336 -26 1 75.69 369 PHE B CA 1
ATOM 9765 C C . PHE B 1 369 ? 25.297 -4.984 -27.281 1 75.69 369 PHE B C 1
ATOM 9767 O O . PHE B 1 369 ? 24.781 -4.238 -28.109 1 75.69 369 PHE B O 1
ATOM 9774 N N . ILE B 1 370 ? 26.484 -5.512 -27.375 1 75.5 370 ILE B N 1
ATOM 9775 C CA . ILE B 1 370 ? 27.25 -5.301 -28.594 1 75.5 370 ILE B CA 1
ATOM 9776 C C . ILE B 1 370 ? 26.484 -5.848 -29.781 1 75.5 370 ILE B C 1
ATOM 9778 O O . ILE B 1 370 ? 26.531 -5.285 -30.875 1 75.5 370 ILE B O 1
ATOM 9782 N N . LEU B 1 371 ? 25.719 -6.809 -29.547 1 81.81 371 LEU B N 1
ATOM 9783 C CA . LEU B 1 371 ? 24.984 -7.488 -30.609 1 81.81 371 LEU B CA 1
ATOM 9784 C C . LEU B 1 371 ? 23.562 -6.969 -30.703 1 81.81 371 LEU B C 1
ATOM 9786 O O . LEU B 1 371 ? 22.703 -7.609 -31.312 1 81.81 371 LEU B O 1
ATOM 9790 N N . ARG B 1 372 ? 23.156 -5.84 -30.141 1 75.12 372 ARG B N 1
ATOM 9791 C CA . ARG B 1 372 ? 21.797 -5.348 -29.984 1 75.12 372 ARG B CA 1
ATOM 9792 C C . ARG B 1 372 ? 21.141 -5.094 -31.328 1 75.12 372 ARG B C 1
ATOM 9794 O O . ARG B 1 372 ? 19.906 -5.141 -31.453 1 75.12 372 ARG B O 1
ATOM 9801 N N . ARG B 1 373 ? 22.016 -4.914 -32.344 1 73.62 373 ARG B N 1
ATOM 9802 C CA . ARG B 1 373 ? 21.453 -4.578 -33.656 1 73.62 373 ARG B CA 1
ATOM 9803 C C . ARG B 1 373 ? 21.328 -5.824 -34.531 1 73.62 373 ARG B C 1
ATOM 9805 O O . ARG B 1 373 ? 20.828 -5.746 -35.656 1 73.62 373 ARG B O 1
ATOM 9812 N N . LYS B 1 374 ? 21.734 -6.863 -33.969 1 82.56 374 LYS B N 1
ATOM 9813 C CA . LYS B 1 374 ? 21.641 -8.125 -34.688 1 82.56 374 LYS B CA 1
ATOM 9814 C C . LYS B 1 374 ? 20.359 -8.859 -34.375 1 82.56 374 LYS B C 1
ATOM 9816 O O . LYS B 1 374 ? 19.625 -8.477 -33.438 1 82.56 374 LYS B O 1
ATOM 9821 N N . ASN B 1 375 ? 20.016 -9.828 -35.125 1 86.12 375 ASN B N 1
ATOM 9822 C CA . ASN B 1 375 ? 18.797 -10.617 -34.906 1 86.12 375 ASN B CA 1
ATOM 9823 C C . ASN B 1 375 ? 19 -11.711 -33.875 1 86.12 375 ASN B C 1
ATOM 9825 O O . ASN B 1 375 ? 18.688 -12.875 -34.125 1 86.12 375 ASN B O 1
ATOM 9829 N N . LEU B 1 376 ? 19.578 -11.281 -32.812 1 89.62 376 LEU B N 1
ATOM 9830 C CA . LEU B 1 376 ? 19.828 -12.164 -31.688 1 89.62 376 LEU B CA 1
ATOM 9831 C C . LEU B 1 376 ? 19.016 -11.75 -30.469 1 89.62 376 LEU B C 1
ATOM 9833 O O . LEU B 1 376 ? 18.875 -10.555 -30.188 1 89.62 376 LEU B O 1
ATOM 9837 N N . PHE B 1 377 ? 18.375 -12.75 -29.875 1 91.06 377 PHE B N 1
ATOM 9838 C CA . PHE B 1 377 ? 17.641 -12.492 -28.641 1 91.06 377 PHE B CA 1
ATOM 9839 C C . PHE B 1 377 ? 18 -13.516 -27.578 1 91.06 377 PHE B C 1
ATOM 9841 O O . PHE B 1 377 ? 18.109 -14.711 -27.859 1 91.06 377 PHE B O 1
ATOM 9848 N N . SER B 1 378 ? 18.25 -13.055 -26.344 1 90.25 378 SER B N 1
ATOM 9849 C CA . SER B 1 378 ? 18.688 -13.945 -25.281 1 90.25 378 SER B CA 1
ATOM 9850 C C . SER B 1 378 ? 17.656 -14.008 -24.156 1 90.25 378 SER B C 1
ATOM 9852 O O . SER B 1 378 ? 17.062 -12.992 -23.797 1 90.25 378 SER B O 1
ATOM 9854 N N . PHE B 1 379 ? 17.406 -15.234 -23.672 1 90.31 379 PHE B N 1
ATOM 9855 C CA . PHE B 1 379 ? 16.562 -15.469 -22.5 1 90.31 379 PHE B CA 1
ATOM 9856 C C . PHE B 1 379 ? 17.422 -15.758 -21.266 1 90.31 379 PHE B C 1
ATOM 9858 O O . PHE B 1 379 ? 18.266 -16.656 -21.297 1 90.31 379 PHE B O 1
ATOM 9865 N N . PHE B 1 380 ? 17.219 -14.961 -20.281 1 86.44 380 PHE B N 1
ATOM 9866 C CA . PHE B 1 380 ? 17.766 -15.312 -18.984 1 86.44 380 PHE B CA 1
ATOM 9867 C C . PHE B 1 380 ? 16.703 -15.914 -18.078 1 86.44 380 PHE B C 1
ATOM 9869 O O . PHE B 1 380 ? 15.805 -15.211 -17.609 1 86.44 380 PHE B O 1
ATOM 9876 N N . VAL B 1 381 ? 16.766 -17.203 -17.922 1 84.12 381 VAL B N 1
ATOM 9877 C CA . VAL B 1 381 ? 15.734 -17.922 -17.172 1 84.12 381 VAL B CA 1
ATOM 9878 C C . VAL B 1 381 ? 16.203 -18.141 -15.734 1 84.12 381 VAL B C 1
ATOM 9880 O O . VAL B 1 381 ? 17.281 -18.703 -15.508 1 84.12 381 VAL B O 1
ATOM 9883 N N . SER B 1 382 ? 15.641 -17.5 -14.781 1 70.25 382 SER B N 1
ATOM 9884 C CA . SER B 1 382 ? 16 -17.688 -13.383 1 70.25 382 SER B CA 1
ATOM 9885 C C . SER B 1 382 ? 14.766 -17.719 -12.492 1 70.25 382 SER B C 1
ATOM 9887 O O . SER B 1 382 ? 13.703 -17.203 -12.875 1 70.25 382 SER B O 1
ATOM 9889 N N . THR B 1 383 ? 14.734 -18.594 -11.5 1 53.03 383 THR B N 1
ATOM 9890 C CA . THR B 1 383 ? 13.703 -18.484 -10.477 1 53.03 383 THR B CA 1
ATOM 9891 C C . THR B 1 383 ? 13.836 -17.188 -9.695 1 53.03 383 THR B C 1
ATOM 9893 O O . THR B 1 383 ? 12.859 -16.688 -9.133 1 53.03 383 THR B O 1
ATOM 9896 N N . SER B 1 384 ? 15.055 -16.797 -9.344 1 46.66 384 SER B N 1
ATOM 9897 C CA . SER B 1 384 ? 15.312 -15.656 -8.484 1 46.66 384 SER B CA 1
ATOM 9898 C C . SER B 1 384 ? 15.188 -14.344 -9.25 1 46.66 384 SER B C 1
ATOM 9900 O O . SER B 1 384 ? 15.641 -14.242 -10.391 1 46.66 384 SER B O 1
ATOM 9902 N N . GLY B 1 385 ? 14.125 -13.727 -9.195 1 42.78 385 GLY B N 1
ATOM 9903 C CA . GLY B 1 385 ? 13.898 -12.406 -9.758 1 42.78 385 GLY B CA 1
ATOM 9904 C C . GLY B 1 385 ? 15.031 -11.438 -9.492 1 42.78 385 GLY B C 1
ATOM 9905 O O . GLY B 1 385 ? 14.828 -10.219 -9.461 1 42.78 385 GLY B O 1
ATOM 9906 N N . HIS B 1 386 ? 16.031 -11.812 -8.742 1 39.53 386 HIS B N 1
ATOM 9907 C CA . HIS B 1 386 ? 16.969 -10.758 -8.383 1 39.53 386 HIS B CA 1
ATOM 9908 C C . HIS B 1 386 ? 17.312 -9.891 -9.594 1 39.53 386 HIS B C 1
ATOM 9910 O O . HIS B 1 386 ? 18.016 -10.336 -10.5 1 39.53 386 HIS B O 1
ATOM 9916 N N . PRO B 1 387 ? 16.312 -9.219 -9.977 1 35.53 387 PRO B N 1
ATOM 9917 C CA . PRO B 1 387 ? 16.984 -8.336 -10.93 1 35.53 387 PRO B CA 1
ATOM 9918 C C . PRO B 1 387 ? 18.203 -7.637 -10.336 1 35.53 387 PRO B C 1
ATOM 9920 O O . PRO B 1 387 ? 18.047 -6.762 -9.477 1 35.53 387 PRO B O 1
ATOM 9923 N N . THR B 1 388 ? 19.062 -8.242 -9.5 1 35.12 388 THR B N 1
ATOM 9924 C CA . THR B 1 388 ? 20.109 -7.227 -9.492 1 35.12 388 THR B CA 1
ATOM 9925 C C . THR B 1 388 ? 20.031 -6.371 -10.758 1 35.12 388 THR B C 1
ATOM 9927 O O . THR B 1 388 ? 19.922 -6.898 -11.867 1 35.12 388 THR B O 1
ATOM 9930 N N . PRO B 1 389 ? 19.359 -5.289 -10.625 1 34.28 389 PRO B N 1
ATOM 9931 C CA . PRO B 1 389 ? 19.594 -4.652 -11.922 1 34.28 389 PRO B CA 1
ATOM 9932 C C . PRO B 1 389 ? 20.781 -5.246 -12.672 1 34.28 389 PRO B C 1
ATOM 9934 O O . PRO B 1 389 ? 21.922 -5.168 -12.188 1 34.28 389 PRO B O 1
ATOM 9937 N N . LEU B 1 390 ? 20.641 -6.562 -13.062 1 31.55 390 LEU B N 1
ATOM 9938 C CA . LEU B 1 390 ? 21.672 -6.945 -14.023 1 31.55 390 LEU B CA 1
ATOM 9939 C C . LEU B 1 390 ? 22.141 -5.738 -14.82 1 31.55 390 LEU B C 1
ATOM 9941 O O . LEU B 1 390 ? 23.219 -5.777 -15.43 1 31.55 390 LEU B O 1
ATOM 9945 N N . VAL B 1 391 ? 21.141 -5.195 -15.508 1 28.8 391 VAL B N 1
ATOM 9946 C CA . VAL B 1 391 ? 21.719 -4.039 -16.188 1 28.8 391 VAL B CA 1
ATOM 9947 C C . VAL B 1 391 ? 22.125 -2.988 -15.148 1 28.8 391 VAL B C 1
ATOM 9949 O O . VAL B 1 391 ? 21.297 -2.557 -14.336 1 28.8 391 VAL B O 1
ATOM 9952 N N . PRO B 1 392 ? 23.219 -3.027 -14.742 1 28.47 392 PRO B N 1
ATOM 9953 C CA . PRO B 1 392 ? 23.609 -1.796 -14.047 1 28.47 392 PRO B CA 1
ATOM 9954 C C . PRO B 1 392 ? 22.656 -0.636 -14.328 1 28.47 392 PRO B C 1
ATOM 9956 O O . PRO B 1 392 ? 22.312 -0.392 -15.492 1 28.47 392 PRO B O 1
ATOM 9959 N N . THR B 1 393 ? 21.5 -0.599 -13.75 1 30.7 393 THR B N 1
ATOM 9960 C CA . THR B 1 393 ? 21.125 0.761 -14.117 1 30.7 393 THR B CA 1
ATOM 9961 C C . THR B 1 393 ? 22.344 1.545 -14.602 1 30.7 393 THR B C 1
ATOM 9963 O O . THR B 1 393 ? 23.344 1.65 -13.891 1 30.7 393 THR B O 1
ATOM 9966 N N . PHE B 1 394 ? 22.641 1.352 -15.773 1 27.88 394 PHE B N 1
ATOM 9967 C CA . PHE B 1 394 ? 23.609 2.322 -16.25 1 27.88 394 PHE B CA 1
ATOM 9968 C C . PHE B 1 394 ? 23.594 3.572 -15.367 1 27.88 394 PHE B C 1
ATOM 9970 O O . PHE B 1 394 ? 22.734 4.441 -15.539 1 27.88 394 PHE B O 1
ATOM 9977 N N . HIS B 1 395 ? 23.484 3.307 -14.156 1 29.77 395 HIS B N 1
ATOM 9978 C CA . HIS B 1 395 ? 24.188 4.488 -13.656 1 29.77 395 HIS B CA 1
ATOM 9979 C C . HIS B 1 395 ? 25.391 4.82 -14.523 1 29.77 395 HIS B C 1
ATOM 9981 O O . HIS B 1 395 ? 26.312 4.012 -14.648 1 29.77 395 HIS B O 1
ATOM 9987 N N . ILE B 1 396 ? 25.156 5.375 -15.617 1 28.61 396 ILE B N 1
ATOM 9988 C CA . ILE B 1 396 ? 26.266 6.016 -16.297 1 28.61 396 ILE B CA 1
ATOM 9989 C C . ILE B 1 396 ? 27.391 6.301 -15.312 1 28.61 396 ILE B C 1
ATOM 9991 O O . ILE B 1 396 ? 27.203 7.059 -14.352 1 28.61 396 ILE B O 1
ATOM 9995 N N . HIS B 1 397 ? 28.109 5.359 -14.969 1 26.77 397 HIS B N 1
ATOM 9996 C CA . HIS B 1 397 ? 29.391 5.812 -14.438 1 26.77 397 HIS B CA 1
ATOM 9997 C C . HIS B 1 397 ? 29.672 7.254 -14.844 1 26.77 397 HIS B C 1
ATOM 9999 O O . HIS B 1 397 ? 29.453 7.633 -15.992 1 26.77 397 HIS B O 1
ATOM 10005 N N . PRO B 1 398 ? 29.812 8.086 -13.984 1 26.94 398 PRO B N 1
ATOM 10006 C CA . PRO B 1 398 ? 30.172 9.445 -14.398 1 26.94 398 PRO B CA 1
ATOM 10007 C C . PRO B 1 398 ? 31.141 9.461 -15.586 1 26.94 398 PRO B C 1
ATOM 10009 O O . PRO B 1 398 ? 31.219 10.469 -16.297 1 26.94 398 PRO B O 1
ATOM 10012 N N . SER B 1 399 ? 32.25 8.617 -15.578 1 25.62 399 SER B N 1
ATOM 10013 C CA . SER B 1 399 ? 33.25 8.883 -16.609 1 25.62 399 SER B CA 1
ATOM 10014 C C . SER B 1 399 ? 32.688 8.648 -18 1 25.62 399 SER B C 1
ATOM 10016 O O . SER B 1 399 ? 33.25 9.148 -19 1 25.62 399 SER B O 1
ATOM 10018 N N . THR B 1 400 ? 32.438 7.34 -18.359 1 27.66 400 THR B N 1
ATOM 10019 C CA . THR B 1 400 ? 32.25 7.219 -19.797 1 27.66 400 THR B CA 1
ATOM 10020 C C . THR B 1 400 ? 30.922 7.875 -20.203 1 27.66 400 THR B C 1
ATOM 10022 O O . THR B 1 400 ? 29.859 7.523 -19.688 1 27.66 400 THR B O 1
ATOM 10025 N N . VAL B 1 401 ? 30.875 9.102 -20.578 1 28.53 401 VAL B N 1
ATOM 10026 C CA . VAL B 1 401 ? 30.125 9.977 -21.453 1 28.53 401 VAL B CA 1
ATOM 10027 C C . VAL B 1 401 ? 29.359 9.133 -22.484 1 28.53 401 VAL B C 1
ATOM 10029 O O . VAL B 1 401 ? 29.656 9.195 -23.688 1 28.53 401 VAL B O 1
ATOM 10032 N N . ILE B 1 402 ? 29.406 7.816 -22.484 1 29.89 402 ILE B N 1
ATOM 10033 C CA . ILE B 1 402 ? 29 7.258 -23.766 1 29.89 402 ILE B CA 1
ATOM 10034 C C . ILE B 1 402 ? 27.734 7.973 -24.25 1 29.89 402 ILE B C 1
ATOM 10036 O O . ILE B 1 402 ? 27.047 8.641 -23.469 1 29.89 402 ILE B O 1
ATOM 10040 N N . MET B 1 403 ? 27.016 7.293 -25.438 1 30.42 403 MET B N 1
ATOM 10041 C CA . MET B 1 403 ? 26.047 7.891 -26.344 1 30.42 403 MET B CA 1
ATOM 10042 C C . MET B 1 403 ? 24.875 8.516 -25.594 1 30.42 403 MET B C 1
ATOM 10044 O O . MET B 1 403 ? 24.438 7.977 -24.578 1 30.42 403 MET B O 1
ATOM 10048 N N . PRO B 1 404 ? 24.609 9.797 -25.656 1 34 404 PRO B N 1
ATOM 10049 C CA . PRO B 1 404 ? 23.484 10.656 -25.297 1 34 404 PRO B CA 1
ATOM 10050 C C . PRO B 1 404 ? 22.172 9.875 -25.156 1 34 404 PRO B C 1
ATOM 10052 O O . PRO B 1 404 ? 21.125 10.469 -24.875 1 34 404 PRO B O 1
ATOM 10055 N N . GLU B 1 405 ? 22.062 8.617 -25.875 1 36.78 405 GLU B N 1
ATOM 10056 C CA . GLU B 1 405 ? 20.781 7.969 -26.109 1 36.78 405 GLU B CA 1
ATOM 10057 C C . GLU B 1 405 ? 20.203 7.418 -24.812 1 36.78 405 GLU B C 1
ATOM 10059 O O . GLU B 1 405 ? 20.938 7.055 -23.891 1 36.78 405 GLU B O 1
ATOM 10064 N N . ILE B 1 406 ? 19.047 7.688 -24.516 1 39.91 406 ILE B N 1
ATOM 10065 C CA . ILE B 1 406 ? 18.172 7.156 -23.484 1 39.91 406 ILE B CA 1
ATOM 10066 C C . ILE B 1 406 ? 18.531 5.699 -23.188 1 39.91 406 ILE B C 1
ATOM 10068 O O . ILE B 1 406 ? 18.594 4.875 -24.109 1 39.91 406 ILE B O 1
ATOM 10072 N N . PRO B 1 407 ? 19.234 5.461 -22.172 1 46.53 407 PRO B N 1
ATOM 10073 C CA . PRO B 1 407 ? 19.547 4.059 -21.891 1 46.53 407 PRO B CA 1
ATOM 10074 C C . PRO B 1 407 ? 18.406 3.115 -22.297 1 46.53 407 PRO B C 1
ATOM 10076 O O . PRO B 1 407 ? 17.234 3.436 -22.094 1 46.53 407 PRO B O 1
ATOM 10079 N N . PRO B 1 408 ? 18.781 2.182 -23.266 1 54.47 408 PRO B N 1
ATOM 10080 C CA . PRO B 1 408 ? 17.734 1.25 -23.672 1 54.47 408 PRO B CA 1
ATOM 10081 C C . PRO B 1 408 ? 17 0.629 -22.484 1 54.47 408 PRO B C 1
ATOM 10083 O O . PRO B 1 408 ? 17.609 0.414 -21.422 1 54.47 408 PRO B O 1
ATOM 10086 N N . LYS B 1 409 ? 15.852 0.749 -22.516 1 62.16 409 LYS B N 1
ATOM 10087 C CA . LYS B 1 409 ? 14.992 0.094 -21.531 1 62.16 409 LYS B CA 1
ATOM 10088 C C . LYS B 1 409 ? 15.055 -1.424 -21.672 1 62.16 409 LYS B C 1
ATOM 10090 O O . LYS B 1 409 ? 15.203 -1.945 -22.781 1 62.16 409 LYS B O 1
ATOM 10095 N N . SER B 1 410 ? 15.305 -2.15 -20.625 1 68.19 410 SER B N 1
ATOM 10096 C CA . SER B 1 410 ? 15.234 -3.607 -20.656 1 68.19 410 SER B CA 1
ATOM 10097 C C . SER B 1 410 ? 13.812 -4.086 -20.953 1 68.19 410 SER B C 1
ATOM 10099 O O . SER B 1 410 ? 12.844 -3.426 -20.578 1 68.19 410 SER B O 1
ATOM 10101 N N . VAL B 1 411 ? 13.742 -5.09 -21.797 1 77.31 411 VAL B N 1
ATOM 10102 C CA . VAL B 1 411 ? 12.453 -5.738 -21.984 1 77.31 411 VAL B CA 1
ATOM 10103 C C . VAL B 1 411 ? 11.938 -6.266 -20.656 1 77.31 411 VAL B C 1
ATOM 10105 O O . VAL B 1 411 ? 12.672 -6.922 -19.906 1 77.31 411 VAL B O 1
ATOM 10108 N N . PRO B 1 412 ? 10.727 -5.969 -20.266 1 79.81 412 PRO B N 1
ATOM 10109 C CA . PRO B 1 412 ? 10.195 -6.508 -19.016 1 79.81 412 PRO B CA 1
ATOM 10110 C C . PRO B 1 412 ? 10.227 -8.031 -18.969 1 79.81 412 PRO B C 1
ATOM 10112 O O . PRO B 1 412 ? 10.008 -8.688 -19.984 1 79.81 412 PRO B O 1
ATOM 10115 N N . PRO B 1 413 ? 10.477 -8.547 -17.875 1 83.81 413 PRO B N 1
ATOM 10116 C CA . PRO B 1 413 ? 10.492 -10.008 -17.75 1 83.81 413 PRO B CA 1
ATOM 10117 C C . PRO B 1 413 ? 9.164 -10.648 -18.125 1 83.81 413 PRO B C 1
ATOM 10119 O O . PRO B 1 413 ? 8.109 -10.039 -17.938 1 83.81 413 PRO B O 1
ATOM 10122 N N . PHE B 1 414 ? 9.32 -11.828 -18.672 1 89.25 414 PHE B N 1
ATOM 10123 C CA . PHE B 1 414 ? 8.133 -12.625 -18.969 1 89.25 414 PHE B CA 1
ATOM 10124 C C . PHE B 1 414 ? 7.691 -13.414 -17.734 1 89.25 414 PHE B C 1
ATOM 10126 O O . PHE B 1 414 ? 8.461 -14.211 -17.188 1 89.25 414 PHE B O 1
ATOM 10133 N N . THR B 1 415 ? 6.441 -13.125 -17.266 1 89.06 415 THR B N 1
ATOM 10134 C CA . THR B 1 415 ? 5.957 -13.781 -16.062 1 89.06 415 THR B CA 1
ATOM 10135 C C . THR B 1 415 ? 4.656 -14.531 -16.328 1 89.06 415 THR B C 1
ATOM 10137 O O . THR B 1 415 ? 4.098 -15.164 -15.438 1 89.06 415 THR B O 1
ATOM 10140 N N . ASP B 1 416 ? 4.148 -14.602 -17.562 1 91.56 416 ASP B N 1
ATOM 10141 C CA . ASP B 1 416 ? 2.811 -15.094 -17.875 1 91.56 416 ASP B CA 1
ATOM 10142 C C . ASP B 1 416 ? 2.838 -16.578 -18.203 1 91.56 416 ASP B C 1
ATOM 10144 O O . ASP B 1 416 ? 3.002 -16.969 -19.359 1 91.56 416 ASP B O 1
ATOM 10148 N N . PHE B 1 417 ? 2.605 -17.438 -17.266 1 91.25 417 PHE B N 1
ATOM 10149 C CA . PHE B 1 417 ? 2.689 -18.875 -17.469 1 91.25 417 PHE B CA 1
ATOM 10150 C C . PHE B 1 417 ? 1.324 -19.531 -17.281 1 91.25 417 PHE B C 1
ATOM 10152 O O . PHE B 1 417 ? 1.112 -20.672 -17.703 1 91.25 417 PHE B O 1
ATOM 10159 N N . GLY B 1 418 ? 0.38 -18.875 -16.641 1 88.75 418 GLY B N 1
ATOM 10160 C CA . GLY B 1 418 ? -0.957 -19.406 -16.453 1 88.75 418 GLY B CA 1
ATOM 10161 C C . GLY B 1 418 ? -1.016 -20.5 -15.406 1 88.75 418 GLY B C 1
ATOM 10162 O O . GLY B 1 418 ? 0.02 -20.953 -14.906 1 88.75 418 GLY B O 1
ATOM 10163 N N . PHE B 1 419 ? -2.252 -20.938 -14.977 1 91.06 419 PHE B N 1
ATOM 10164 C CA . PHE B 1 419 ? -2.559 -22.016 -14.039 1 91.06 419 PHE B CA 1
ATOM 10165 C C . PHE B 1 419 ? -3.586 -22.984 -14.641 1 91.06 419 PHE B C 1
ATOM 10167 O O . PHE B 1 419 ? -4.273 -22.641 -15.602 1 91.06 419 PHE B O 1
ATOM 10174 N N . ASP B 1 420 ? -3.617 -24.203 -14.227 1 92.75 420 ASP B N 1
ATOM 10175 C CA . ASP B 1 420 ? -4.664 -25.203 -14.445 1 92.75 420 ASP B CA 1
ATOM 10176 C C . ASP B 1 420 ? -4.688 -25.656 -15.906 1 92.75 420 ASP B C 1
ATOM 10178 O O . ASP B 1 420 ? -5.758 -25.891 -16.469 1 92.75 420 ASP B O 1
ATOM 10182 N N . HIS B 1 421 ? -3.529 -25.641 -16.531 1 89.38 421 HIS B N 1
ATOM 10183 C CA . HIS B 1 421 ? -3.441 -26.094 -17.922 1 89.38 421 HIS B CA 1
ATOM 10184 C C . HIS B 1 421 ? -3.846 -27.562 -18.062 1 89.38 421 HIS B C 1
ATOM 10186 O O . HIS B 1 421 ? -4.438 -27.953 -19.062 1 89.38 421 HIS B O 1
ATOM 10192 N N . LEU B 1 422 ? -3.607 -28.281 -17.062 1 89.44 422 LEU B N 1
ATOM 10193 C CA . LEU B 1 422 ? -3.787 -29.719 -17.188 1 89.44 422 LEU B CA 1
ATOM 10194 C C . LEU B 1 422 ? -5.164 -30.141 -16.672 1 89.44 422 LEU B C 1
ATOM 10196 O O . LEU B 1 422 ? -5.441 -31.328 -16.531 1 89.44 422 LEU B O 1
ATOM 10200 N N . MET B 1 423 ? -6.016 -29.172 -16.406 1 90.06 423 MET B N 1
ATOM 10201 C CA . MET B 1 423 ? -7.414 -29.438 -16.062 1 90.06 423 MET B CA 1
ATOM 10202 C C . MET B 1 423 ? -8.258 -29.594 -17.328 1 90.06 423 MET B C 1
ATOM 10204 O O . MET B 1 423 ? -9.43 -29.969 -17.25 1 90.06 423 MET B O 1
ATOM 10208 N N . ALA B 1 424 ? -7.617 -29.406 -18.422 1 82.81 424 ALA B N 1
ATOM 10209 C CA . ALA B 1 424 ? -8.367 -29.516 -19.672 1 82.81 424 ALA B CA 1
ATOM 10210 C C . ALA B 1 424 ? -9.078 -30.875 -19.75 1 82.81 424 ALA B C 1
ATOM 10212 O O . ALA B 1 424 ? -8.453 -31.922 -19.641 1 82.81 424 ALA B O 1
ATOM 10213 N N . GLY B 1 425 ? -10.367 -30.875 -19.875 1 79.56 425 GLY B N 1
ATOM 10214 C CA . GLY B 1 425 ? -11.164 -32.094 -19.953 1 79.56 425 GLY B CA 1
ATOM 10215 C C . GLY B 1 425 ? -11.641 -32.594 -18.594 1 79.56 425 GLY B C 1
ATOM 10216 O O . GLY B 1 425 ? -12.375 -33.562 -18.516 1 79.56 425 GLY B O 1
ATOM 10217 N N . ARG B 1 426 ? -11.234 -31.906 -17.531 1 85.5 426 ARG B N 1
ATOM 10218 C CA . ARG B 1 426 ? -11.586 -32.312 -16.172 1 85.5 426 ARG B CA 1
ATOM 10219 C C . ARG B 1 426 ? -12.281 -31.156 -15.43 1 85.5 426 ARG B C 1
ATOM 10221 O O . ARG B 1 426 ? -12.352 -31.156 -14.195 1 85.5 426 ARG B O 1
ATOM 10228 N N . GLN B 1 427 ? -12.75 -30.219 -16.094 1 85.38 427 GLN B N 1
ATOM 10229 C CA . GLN B 1 427 ? -13.352 -29.047 -15.492 1 85.38 427 GLN B CA 1
ATOM 10230 C C . GLN B 1 427 ? -14.578 -29.406 -14.656 1 85.38 427 GLN B C 1
ATOM 10232 O O . GLN B 1 427 ? -15.305 -30.344 -15 1 85.38 427 GLN B O 1
ATOM 10237 N N . VAL B 1 428 ? -14.648 -28.672 -13.641 1 82.12 428 VAL B N 1
ATOM 10238 C CA . VAL B 1 428 ? -15.805 -28.906 -12.781 1 82.12 428 VAL B CA 1
ATOM 10239 C C . VAL B 1 428 ? -17.094 -28.656 -13.562 1 82.12 428 VAL B C 1
ATOM 10241 O O . VAL B 1 428 ? -17.234 -27.609 -14.219 1 82.12 428 VAL B O 1
ATOM 10244 N N . GLY B 1 429 ? -18.047 -29.547 -13.547 1 72.5 429 GLY B N 1
ATOM 10245 C CA . GLY B 1 429 ? -19.328 -29.391 -14.234 1 72.5 429 GLY B CA 1
ATOM 10246 C C . GLY B 1 429 ? -19.375 -30.125 -15.57 1 72.5 429 GLY B C 1
ATOM 10247 O O . GLY B 1 429 ? -20.453 -30.312 -16.141 1 72.5 429 GLY B O 1
ATOM 10248 N N . MET B 1 430 ? -18.172 -30.406 -16.156 1 66.06 430 MET B N 1
ATOM 10249 C CA . MET B 1 430 ? -18.125 -31.047 -17.469 1 66.06 430 MET B CA 1
ATOM 10250 C C . MET B 1 430 ? -18.562 -32.5 -17.391 1 66.06 430 MET B C 1
ATOM 10252 O O . MET B 1 430 ? -19.266 -33 -18.281 1 66.06 430 MET B O 1
ATOM 10256 N N . ILE B 1 431 ? -18.016 -33.25 -16.484 1 55.72 431 ILE B N 1
ATOM 10257 C CA . ILE B 1 431 ? -18.297 -34.688 -16.422 1 55.72 431 ILE B CA 1
ATOM 10258 C C . ILE B 1 431 ? -19.516 -34.938 -15.547 1 55.72 431 ILE B C 1
ATOM 10260 O O . ILE B 1 431 ? -19.391 -35.344 -14.391 1 55.72 431 ILE B O 1
ATOM 10264 N N . GLY B 1 432 ? -20.703 -34.469 -15.906 1 57.22 432 GLY B N 1
ATOM 10265 C CA . GLY B 1 432 ? -21.922 -34.688 -15.141 1 57.22 432 GLY B CA 1
ATOM 10266 C C . GLY B 1 432 ? -21.828 -34.188 -13.711 1 57.22 432 GLY B C 1
ATOM 10267 O O . GLY B 1 432 ? -20.969 -33.375 -13.391 1 57.22 432 GLY B O 1
ATOM 10268 N N . ALA B 1 433 ? -22.734 -34.688 -12.773 1 62.34 433 ALA B N 1
ATOM 10269 C CA . ALA B 1 433 ? -22.812 -34.219 -11.391 1 62.34 433 ALA B CA 1
ATOM 10270 C C . ALA B 1 433 ? -21.641 -34.719 -10.57 1 62.34 433 ALA B C 1
ATOM 10272 O O . ALA B 1 433 ? -21.625 -35.906 -10.164 1 62.34 433 ALA B O 1
ATOM 10273 N N . GLN B 1 434 ? -20.5 -33.969 -10.641 1 84.25 434 GLN B N 1
ATOM 10274 C CA . GLN B 1 434 ? -19.375 -34.312 -9.773 1 84.25 434 GLN B CA 1
ATOM 10275 C C . GLN B 1 434 ? -19.734 -34.125 -8.305 1 84.25 434 GLN B C 1
ATOM 10277 O O . GLN B 1 434 ? -20.672 -33.375 -7.984 1 84.25 434 GLN B O 1
ATOM 10282 N N . THR B 1 435 ? -19.203 -35 -7.547 1 90.12 435 THR B N 1
ATOM 10283 C CA . THR B 1 435 ? -19.422 -34.875 -6.109 1 90.12 435 THR B CA 1
ATOM 10284 C C . THR B 1 435 ? -18.203 -34.25 -5.422 1 90.12 435 THR B C 1
ATOM 10286 O O . THR B 1 435 ? -17.141 -34.125 -6.031 1 90.12 435 THR B O 1
ATOM 10289 N N . LEU B 1 436 ? -18.453 -33.844 -4.273 1 93.94 436 LEU B N 1
ATOM 10290 C CA . LEU B 1 436 ? -17.375 -33.312 -3.473 1 93.94 436 LEU B CA 1
ATOM 10291 C C . LEU B 1 436 ? -16.25 -34.312 -3.285 1 93.94 436 LEU B C 1
ATOM 10293 O O . LEU B 1 436 ? -15.078 -33.969 -3.221 1 93.94 436 LEU B O 1
ATOM 10297 N N . VAL B 1 437 ? -16.562 -35.594 -3.238 1 92.94 437 VAL B N 1
ATOM 10298 C CA . VAL B 1 437 ? -15.578 -36.656 -3.088 1 92.94 437 VAL B CA 1
ATOM 10299 C C . VAL B 1 437 ? -14.695 -36.719 -4.332 1 92.94 437 VAL B C 1
ATOM 10301 O O . VAL B 1 437 ? -13.484 -36.938 -4.234 1 92.94 437 VAL B O 1
ATOM 10304 N N . ASP B 1 438 ? -15.242 -36.5 -5.426 1 91.62 438 ASP B N 1
ATOM 10305 C CA . ASP B 1 438 ? -14.508 -36.562 -6.684 1 91.62 438 ASP B CA 1
ATOM 10306 C C . ASP B 1 438 ? -13.477 -35.438 -6.781 1 91.62 438 ASP B C 1
ATOM 10308 O O . ASP B 1 438 ? -12.344 -35.656 -7.215 1 91.62 438 ASP B O 1
ATOM 10312 N N . VAL B 1 439 ? -13.922 -34.281 -6.359 1 92.44 439 VAL B N 1
ATOM 10313 C CA . VAL B 1 439 ? -13.086 -33.094 -6.594 1 92.44 439 VAL B CA 1
ATOM 10314 C C . VAL B 1 439 ? -12.055 -32.969 -5.469 1 92.44 439 VAL B C 1
ATOM 10316 O O . VAL B 1 439 ? -11.148 -32.156 -5.547 1 92.44 439 VAL B O 1
ATOM 10319 N N . THR B 1 440 ? -12.188 -33.781 -4.406 1 95.25 440 THR B N 1
ATOM 10320 C CA . THR B 1 440 ? -11.234 -33.719 -3.301 1 95.25 440 THR B CA 1
ATOM 10321 C C . THR B 1 440 ? -10.195 -34.812 -3.416 1 95.25 440 THR B C 1
ATOM 10323 O O . THR B 1 440 ? -9.219 -34.844 -2.66 1 95.25 440 THR B O 1
ATOM 10326 N N . LYS B 1 441 ? -10.359 -35.719 -4.395 1 93.5 441 LYS B N 1
ATOM 10327 C CA . LYS B 1 441 ? -9.359 -36.75 -4.633 1 93.5 441 LYS B CA 1
ATOM 10328 C C . LYS B 1 441 ? -8.031 -36.156 -5.074 1 93.5 441 LYS B C 1
ATOM 10330 O O . LYS B 1 441 ? -8.008 -35.219 -5.871 1 93.5 441 LYS B O 1
ATOM 10335 N N . LEU B 1 442 ? -7.004 -36.688 -4.574 1 93.44 442 LEU B N 1
ATOM 10336 C CA . LEU B 1 442 ? -5.691 -36.156 -4.918 1 93.44 442 LEU B CA 1
ATOM 10337 C C . LEU B 1 442 ? -5.438 -36.25 -6.418 1 93.44 442 LEU B C 1
ATOM 10339 O O . LEU B 1 442 ? -4.816 -35.375 -7.008 1 93.44 442 LEU B O 1
ATOM 10343 N N . GLU B 1 443 ? -5.887 -37.375 -6.988 1 91.56 443 GLU B N 1
ATOM 10344 C CA . GLU B 1 443 ? -5.727 -37.562 -8.43 1 91.56 443 GLU B CA 1
ATOM 10345 C C . GLU B 1 443 ? -6.355 -36.406 -9.211 1 91.56 443 GLU B C 1
ATOM 10347 O O . GLU B 1 443 ? -5.914 -36.094 -10.32 1 91.56 443 GLU B O 1
ATOM 10352 N N . TYR B 1 444 ? -7.301 -35.812 -8.602 1 92.94 444 TYR B N 1
ATOM 10353 C CA . TYR B 1 444 ? -8 -34.719 -9.258 1 92.94 444 TYR B CA 1
ATOM 10354 C C . TYR B 1 444 ? -7.363 -33.375 -8.906 1 92.94 444 TYR B C 1
ATOM 10356 O O . TYR B 1 444 ? -7.07 -32.562 -9.789 1 92.94 444 TYR B O 1
ATOM 10364 N N . VAL B 1 445 ? -7.066 -33.156 -7.656 1 94.69 445 VAL B N 1
ATOM 10365 C CA . VAL B 1 445 ? -6.641 -31.875 -7.121 1 94.69 445 VAL B CA 1
ATOM 10366 C C . VAL B 1 445 ? -5.258 -31.516 -7.656 1 94.69 445 VAL B C 1
ATOM 10368 O O . VAL B 1 445 ? -4.941 -30.344 -7.848 1 94.69 445 VAL B O 1
ATOM 10371 N N . VAL B 1 446 ? -4.441 -32.5 -7.961 1 94.69 446 VAL B N 1
ATOM 10372 C CA . VAL B 1 446 ? -3.07 -32.25 -8.406 1 94.69 446 VAL B CA 1
ATOM 10373 C C . VAL B 1 446 ? -3.076 -31.562 -9.766 1 94.69 446 VAL B C 1
ATOM 10375 O O . VAL B 1 446 ? -2.074 -30.984 -10.172 1 94.69 446 VAL B O 1
ATOM 10378 N N . HIS B 1 447 ? -4.184 -31.609 -10.469 1 93.88 447 HIS B N 1
ATOM 10379 C CA . HIS B 1 447 ? -4.254 -31 -11.797 1 93.88 447 HIS B CA 1
ATOM 10380 C C . HIS B 1 447 ? -4.586 -29.516 -11.695 1 93.88 447 HIS B C 1
ATOM 10382 O O . HIS B 1 447 ? -4.551 -28.797 -12.703 1 93.88 447 HIS B O 1
ATOM 10388 N N . MET B 1 448 ? -4.895 -29.062 -10.461 1 93.56 448 MET B N 1
ATOM 10389 C CA . MET B 1 448 ? -5.16 -27.656 -10.25 1 93.56 448 MET B CA 1
ATOM 10390 C C . MET B 1 448 ? -3.879 -26.906 -9.906 1 93.56 448 MET B C 1
ATOM 10392 O O . MET B 1 448 ? -3.049 -27.406 -9.141 1 93.56 448 MET B O 1
ATOM 10396 N N . GLY B 1 449 ? -3.74 -25.703 -10.453 1 93.56 449 GLY B N 1
ATOM 10397 C CA . GLY B 1 449 ? -2.57 -24.891 -10.172 1 93.56 449 GLY B CA 1
ATOM 10398 C C . GLY B 1 449 ? -1.454 -25.062 -11.18 1 93.56 449 GLY B C 1
ATOM 10399 O O . GLY B 1 449 ? -1.711 -25.219 -12.375 1 93.56 449 GLY B O 1
ATOM 10400 N N . ARG B 1 450 ? -0.269 -25.016 -10.734 1 92.75 450 ARG B N 1
ATOM 10401 C CA . ARG B 1 450 ? 0.884 -25.141 -11.625 1 92.75 450 ARG B CA 1
ATOM 10402 C C . ARG B 1 450 ? 1.021 -26.562 -12.148 1 92.75 450 ARG B C 1
ATOM 10404 O O . ARG B 1 450 ? 0.584 -27.516 -11.5 1 92.75 450 ARG B O 1
ATOM 10411 N N . PRO B 1 451 ? 1.652 -26.828 -13.234 1 90.5 451 PRO B N 1
ATOM 10412 C CA . PRO B 1 451 ? 1.729 -28.141 -13.875 1 90.5 451 PRO B CA 1
ATOM 10413 C C . PRO B 1 451 ? 2.621 -29.109 -13.109 1 90.5 451 PRO B C 1
ATOM 10415 O O . PRO B 1 451 ? 2.455 -30.328 -13.219 1 90.5 451 PRO B O 1
ATOM 10418 N N . LEU B 1 452 ? 3.469 -28.688 -12.281 1 88.19 452 LEU B N 1
ATOM 10419 C CA . LEU B 1 452 ? 4.461 -29.516 -11.594 1 88.19 452 LEU B CA 1
ATOM 10420 C C . LEU B 1 452 ? 3.795 -30.688 -10.883 1 88.19 452 LEU B C 1
ATOM 10422 O O . LEU B 1 452 ? 4.238 -31.828 -11.008 1 88.19 452 LEU B O 1
ATOM 10426 N N . TRP B 1 453 ? 2.709 -30.484 -10.25 1 91.81 453 TRP B N 1
ATOM 10427 C CA . TRP B 1 453 ? 2.088 -31.484 -9.398 1 91.81 453 TRP B CA 1
ATOM 10428 C C . TRP B 1 453 ? 1.492 -32.625 -10.234 1 91.81 453 TRP B C 1
ATOM 10430 O O . TRP B 1 453 ? 1.697 -33.781 -9.93 1 91.81 453 TRP B O 1
ATOM 10440 N N . SER B 1 454 ? 0.796 -32.219 -11.234 1 91.06 454 SER B N 1
ATOM 10441 C CA . SER B 1 454 ? 0.131 -33.219 -12.078 1 91.06 454 SER B CA 1
ATOM 10442 C C . SER B 1 454 ? 1.146 -34.062 -12.82 1 91.06 454 SER B C 1
ATOM 10444 O O . SER B 1 454 ? 0.974 -35.281 -12.93 1 91.06 454 SER B O 1
ATOM 10446 N N . VAL B 1 455 ? 2.164 -33.5 -13.367 1 87.88 455 VAL B N 1
ATOM 10447 C CA . VAL B 1 455 ? 3.141 -34.188 -14.188 1 87.88 455 VAL B CA 1
ATOM 10448 C C . VAL B 1 455 ? 3.887 -35.219 -13.328 1 87.88 455 VAL B C 1
ATOM 10450 O O . VAL B 1 455 ? 4.105 -36.344 -13.75 1 87.88 455 VAL B O 1
ATOM 10453 N N . ILE B 1 456 ? 4.238 -34.844 -12.125 1 85.12 456 ILE B N 1
ATOM 10454 C CA . ILE B 1 456 ? 4.945 -35.75 -11.219 1 85.12 456 ILE B CA 1
ATOM 10455 C C . ILE B 1 456 ? 4 -36.875 -10.75 1 85.12 456 ILE B C 1
ATOM 10457 O O . ILE B 1 456 ? 4.387 -38.031 -10.688 1 85.12 456 ILE B O 1
ATOM 10461 N N . TYR B 1 457 ? 2.826 -36.469 -10.469 1 89 457 TYR B N 1
ATOM 10462 C CA . TYR B 1 457 ? 1.847 -37.438 -9.977 1 89 457 TYR B CA 1
ATOM 10463 C C . TYR B 1 457 ? 1.503 -38.469 -11.055 1 89 457 TYR B C 1
ATOM 10465 O O . TYR B 1 457 ? 1.426 -39.656 -10.766 1 89 457 TYR B O 1
ATOM 10473 N N . ASN B 1 458 ? 1.248 -38.031 -12.258 1 86.88 458 ASN B N 1
ATOM 10474 C CA . ASN B 1 458 ? 0.789 -38.906 -13.336 1 86.88 458 ASN B CA 1
ATOM 10475 C C . ASN B 1 458 ? 1.849 -39.938 -13.719 1 86.88 458 ASN B C 1
ATOM 10477 O O . ASN B 1 458 ? 1.522 -41.094 -14.031 1 86.88 458 ASN B O 1
ATOM 10481 N N . VAL B 1 459 ? 3.102 -39.625 -13.672 1 82.38 459 VAL B N 1
ATOM 10482 C CA . VAL B 1 459 ? 4.16 -40.5 -14.141 1 82.38 459 VAL B CA 1
ATOM 10483 C C . VAL B 1 459 ? 4.824 -41.188 -12.945 1 82.38 459 VAL B C 1
ATOM 10485 O O . VAL B 1 459 ? 5.508 -42.219 -13.109 1 82.38 459 VAL B O 1
ATOM 10488 N N . GLY B 1 460 ? 4.555 -40.688 -11.812 1 80.31 460 GLY B N 1
ATOM 10489 C CA . GLY B 1 460 ? 5.258 -41.156 -10.641 1 80.31 460 GLY B CA 1
ATOM 10490 C C . GLY B 1 460 ? 4.805 -42.562 -10.203 1 80.31 460 GLY B C 1
ATOM 10491 O O . GLY B 1 460 ? 3.715 -43 -10.562 1 80.31 460 GLY B O 1
ATOM 10492 N N . SER B 1 461 ? 5.676 -43.188 -9.5 1 78.56 461 SER B N 1
ATOM 10493 C CA . SER B 1 461 ? 5.367 -44.469 -8.883 1 78.56 461 SER B CA 1
ATOM 10494 C C . SER B 1 461 ? 4.312 -44.312 -7.789 1 78.56 461 SER B C 1
ATOM 10496 O O . SER B 1 461 ? 3.922 -43.188 -7.445 1 78.56 461 SER B O 1
ATOM 10498 N N . LYS B 1 462 ? 3.863 -45.375 -7.344 1 80 462 LYS B N 1
ATOM 10499 C CA . LYS B 1 462 ? 2.869 -45.375 -6.277 1 80 462 LYS B CA 1
ATOM 10500 C C . LYS B 1 462 ? 3.381 -44.625 -5.055 1 80 462 LYS B C 1
ATOM 10502 O O . LYS B 1 462 ? 2.627 -43.875 -4.41 1 80 462 LYS B O 1
ATOM 10507 N N . ASN B 1 463 ? 4.609 -44.688 -4.832 1 74.06 463 ASN B N 1
ATOM 10508 C CA . ASN B 1 463 ? 5.211 -44.031 -3.689 1 74.06 463 ASN B CA 1
ATOM 10509 C C . ASN B 1 463 ? 5.25 -42.5 -3.902 1 74.06 463 ASN B C 1
ATOM 10511 O O . ASN B 1 463 ? 5.016 -41.75 -2.969 1 74.06 463 ASN B O 1
ATOM 10515 N N . VAL B 1 464 ? 5.508 -42.094 -5.086 1 78.44 464 VAL B N 1
ATOM 10516 C CA . VAL B 1 464 ? 5.547 -40.688 -5.418 1 78.44 464 VAL B CA 1
ATOM 10517 C C . VAL B 1 464 ? 4.148 -40.094 -5.305 1 78.44 464 VAL B C 1
ATOM 10519 O O . VAL B 1 464 ? 3.977 -39 -4.777 1 78.44 464 VAL B O 1
ATOM 10522 N N . LYS B 1 465 ? 3.271 -40.875 -5.734 1 84.56 465 LYS B N 1
ATOM 10523 C CA . LYS B 1 465 ? 1.885 -40.406 -5.688 1 84.56 465 LYS B CA 1
ATOM 10524 C C . LYS B 1 465 ? 1.411 -40.25 -4.246 1 84.56 465 LYS B C 1
ATOM 10526 O O . LYS B 1 465 ? 0.763 -39.25 -3.914 1 84.56 465 LYS B O 1
ATOM 10531 N N . MET B 1 466 ? 1.799 -41.125 -3.422 1 80.94 466 MET B N 1
ATOM 10532 C CA . MET B 1 466 ? 1.362 -41.094 -2.027 1 80.94 466 MET B CA 1
ATOM 10533 C C . MET B 1 466 ? 2.045 -39.969 -1.264 1 80.94 466 MET B C 1
ATOM 10535 O O . MET B 1 466 ? 1.511 -39.5 -0.267 1 80.94 466 MET B O 1
ATOM 10539 N N . ASN B 1 467 ? 3.164 -39.469 -1.816 1 80.75 467 ASN B N 1
ATOM 10540 C CA . ASN B 1 467 ? 3.934 -38.469 -1.088 1 80.75 467 ASN B CA 1
ATOM 10541 C C . ASN B 1 467 ? 3.914 -37.094 -1.802 1 80.75 467 ASN B C 1
ATOM 10543 O O . ASN B 1 467 ? 4.812 -36.281 -1.608 1 80.75 467 ASN B O 1
ATOM 10547 N N . ILE B 1 468 ? 2.975 -36.875 -2.615 1 88.5 468 ILE B N 1
ATOM 10548 C CA . ILE B 1 468 ? 2.938 -35.656 -3.406 1 88.5 468 ILE B CA 1
ATOM 10549 C C . ILE B 1 468 ? 2.828 -34.438 -2.482 1 88.5 468 ILE B C 1
ATOM 10551 O O . ILE B 1 468 ? 3.398 -33.375 -2.764 1 88.5 468 ILE B O 1
ATOM 10555 N N . LEU B 1 469 ? 2.076 -34.562 -1.374 1 88.88 469 LEU B N 1
ATOM 10556 C CA . LEU B 1 469 ? 1.942 -33.438 -0.426 1 88.88 469 LEU B CA 1
ATOM 10557 C C . LEU B 1 469 ? 3.264 -33.188 0.289 1 88.88 469 LEU B C 1
ATOM 10559 O O . LEU B 1 469 ? 3.594 -32.031 0.583 1 88.88 469 LEU B O 1
ATOM 10563 N N . GLY B 1 470 ? 3.988 -34.219 0.543 1 81.75 470 GLY B N 1
ATOM 10564 C CA . GLY B 1 470 ? 5.32 -34.031 1.105 1 81.75 470 GLY B CA 1
ATOM 10565 C C . GLY B 1 470 ? 6.273 -33.312 0.173 1 81.75 470 GLY B C 1
ATOM 10566 O O . GLY B 1 470 ? 7.035 -32.469 0.606 1 81.75 470 GLY B O 1
ATOM 10567 N N . PHE B 1 471 ? 6.176 -33.719 -1.05 1 84.56 471 PHE B N 1
ATOM 10568 C CA . PHE B 1 471 ? 6.98 -33.031 -2.061 1 84.56 471 PHE B CA 1
ATOM 10569 C C . PHE B 1 471 ? 6.613 -31.562 -2.145 1 84.56 471 PHE B C 1
ATOM 10571 O O . PHE B 1 471 ? 7.492 -30.703 -2.232 1 84.56 471 PHE B O 1
ATOM 10578 N N . ALA B 1 472 ? 5.332 -31.281 -2.113 1 89.5 472 ALA B N 1
ATOM 10579 C CA . ALA B 1 472 ? 4.863 -29.906 -2.145 1 89.5 472 ALA B CA 1
ATOM 10580 C C . ALA B 1 472 ? 5.359 -29.125 -0.929 1 89.5 472 ALA B C 1
ATOM 10582 O O . ALA B 1 472 ? 5.699 -27.938 -1.034 1 89.5 472 ALA B O 1
ATOM 10583 N N . GLN B 1 473 ? 5.414 -29.703 0.177 1 87.56 473 GLN B N 1
ATOM 10584 C CA . GLN B 1 473 ? 5.91 -29.062 1.393 1 87.56 473 GLN B CA 1
ATOM 10585 C C . GLN B 1 473 ? 7.379 -28.672 1.25 1 87.56 473 GLN B C 1
ATOM 10587 O O . GLN B 1 473 ? 7.781 -27.594 1.673 1 87.56 473 GLN B O 1
ATOM 10592 N N . THR B 1 474 ? 8.117 -29.531 0.643 1 81.75 474 THR B N 1
ATOM 10593 C CA . THR B 1 474 ? 9.539 -29.281 0.459 1 81.75 474 THR B CA 1
ATOM 10594 C C . THR B 1 474 ? 9.766 -28.078 -0.445 1 81.75 474 THR B C 1
ATOM 10596 O O . THR B 1 474 ? 10.656 -27.266 -0.195 1 81.75 474 THR B O 1
ATOM 10599 N N . LYS B 1 475 ? 8.992 -28.047 -1.425 1 86 475 LYS B N 1
ATOM 10600 C CA . LYS B 1 475 ? 9.117 -26.922 -2.346 1 86 475 LYS B CA 1
ATOM 10601 C C . LYS B 1 475 ? 8.68 -25.625 -1.686 1 86 475 LYS B C 1
ATOM 10603 O O . LYS B 1 475 ? 9.305 -24.578 -1.882 1 86 475 LYS B O 1
ATOM 10608 N N . LEU B 1 476 ? 7.586 -25.703 -0.897 1 89.81 476 LEU B N 1
ATOM 10609 C CA . LEU B 1 476 ? 7.039 -24.531 -0.224 1 89.81 476 LEU B CA 1
ATOM 10610 C C . LEU B 1 476 ? 8.023 -23.984 0.808 1 89.81 476 LEU B C 1
ATOM 10612 O O . LEU B 1 476 ? 8.141 -22.766 0.979 1 89.81 476 LEU B O 1
ATOM 10616 N N . LEU B 1 477 ? 8.734 -24.828 1.467 1 87.19 477 LEU B N 1
ATOM 10617 C CA . LEU B 1 477 ? 9.609 -24.438 2.57 1 87.19 477 LEU B CA 1
ATOM 10618 C C . LEU B 1 477 ? 11.055 -24.312 2.102 1 87.19 477 LEU B C 1
ATOM 10620 O O . LEU B 1 477 ? 11.922 -23.891 2.871 1 87.19 477 LEU B O 1
ATOM 10624 N N . ASP B 1 478 ? 11.242 -24.406 0.768 1 79 478 ASP B N 1
ATOM 10625 C CA . ASP B 1 478 ? 12.586 -24.375 0.207 1 79 478 ASP B CA 1
ATOM 10626 C C . ASP B 1 478 ? 13.555 -25.219 1.034 1 79 478 ASP B C 1
ATOM 10628 O O . ASP B 1 478 ? 14.609 -24.734 1.451 1 79 478 ASP B O 1
ATOM 10632 N N . ARG B 1 479 ? 13.094 -26.141 1.326 1 63.22 479 ARG B N 1
ATOM 10633 C CA . ARG B 1 479 ? 13.938 -27.031 2.133 1 63.22 479 ARG B CA 1
ATOM 10634 C C . ARG B 1 479 ? 14.633 -28.062 1.263 1 63.22 479 ARG B C 1
ATOM 10636 O O . ARG B 1 479 ? 14.055 -28.562 0.293 1 63.22 479 ARG B O 1
ATOM 10643 N N . ARG B 1 480 ? 15.953 -27.719 1.322 1 52.38 480 ARG B N 1
ATOM 10644 C CA . ARG B 1 480 ? 16.719 -28.766 0.651 1 52.38 480 ARG B CA 1
ATOM 10645 C C . ARG B 1 480 ? 16.453 -30.125 1.29 1 52.38 480 ARG B C 1
ATOM 10647 O O . ARG B 1 480 ? 16.188 -30.219 2.49 1 52.38 480 ARG B O 1
ATOM 10654 N N . ALA B 1 481 ? 16.078 -31.062 0.399 1 41.38 481 ALA B N 1
ATOM 10655 C CA . ALA B 1 481 ? 15.797 -32.438 0.855 1 41.38 481 ALA B CA 1
ATOM 10656 C C . ALA B 1 481 ? 16.672 -32.812 2.041 1 41.38 481 ALA B C 1
ATOM 10658 O O . ALA B 1 481 ? 16.234 -33.5 2.955 1 41.38 481 ALA B O 1
ATOM 10659 N N . GLU B 1 482 ? 17.875 -32.25 1.987 1 41.09 482 GLU B N 1
ATOM 10660 C CA . GLU B 1 482 ? 18.891 -32.562 2.982 1 41.09 482 GLU B CA 1
ATOM 10661 C C . GLU B 1 482 ? 18.609 -31.891 4.316 1 41.09 482 GLU B C 1
ATOM 10663 O O . GLU B 1 482 ? 18.953 -32.406 5.375 1 41.09 482 GLU B O 1
ATOM 10668 N N . ASP B 1 483 ? 18.094 -30.703 4.262 1 42.09 483 ASP B N 1
ATOM 10669 C CA . ASP B 1 483 ? 17.828 -29.875 5.438 1 42.09 483 ASP B CA 1
ATOM 10670 C C . ASP B 1 483 ? 16.594 -30.375 6.191 1 42.09 483 ASP B C 1
ATOM 10672 O O . ASP B 1 483 ? 16.375 -29.984 7.34 1 42.09 483 ASP B O 1
ATOM 10676 N N . VAL B 1 484 ? 15.812 -31.016 5.555 1 39.03 484 VAL B N 1
ATOM 10677 C CA . VAL B 1 484 ? 14.57 -31.531 6.125 1 39.03 484 VAL B CA 1
ATOM 10678 C C . VAL B 1 484 ? 14.883 -32.531 7.227 1 39.03 484 VAL B C 1
ATOM 10680 O O . VAL B 1 484 ? 14.031 -32.812 8.078 1 39.03 484 VAL B O 1
ATOM 10683 N N . THR B 1 485 ? 15.977 -33.344 7.035 1 35.91 485 THR B N 1
ATOM 10684 C CA . THR B 1 485 ? 16.297 -34.375 8.031 1 35.91 485 THR B CA 1
ATOM 10685 C C . THR B 1 485 ? 16.516 -33.719 9.398 1 35.91 485 THR B C 1
ATOM 10687 O O . THR B 1 485 ? 16.641 -34.438 10.406 1 35.91 485 THR B O 1
ATOM 10690 N N . ALA B 1 486 ? 17.047 -32.594 9.516 1 33.12 486 ALA B N 1
ATOM 10691 C CA . ALA B 1 486 ? 17.25 -32 10.828 1 33.12 486 ALA B CA 1
ATOM 10692 C C . ALA B 1 486 ? 15.93 -31.5 11.406 1 33.12 486 ALA B C 1
ATOM 10694 O O . ALA B 1 486 ? 15.484 -30.391 11.094 1 33.12 486 ALA B O 1
ATOM 10695 N N . TRP B 1 487 ? 15.008 -32.312 11.586 1 34.5 487 TRP B N 1
ATOM 10696 C CA . TRP B 1 487 ? 13.758 -32 12.273 1 34.5 487 TRP B CA 1
ATOM 10697 C C . TRP B 1 487 ? 14.023 -31.109 13.484 1 34.5 487 TRP B C 1
ATOM 10699 O O . TRP B 1 487 ? 13.164 -30.969 14.352 1 34.5 487 TRP B O 1
ATOM 10709 N N . THR B 1 488 ? 15.32 -30.984 13.914 1 35.84 488 THR B N 1
ATOM 10710 C CA . THR B 1 488 ? 15.539 -30.172 15.109 1 35.84 488 THR B CA 1
ATOM 10711 C C . THR B 1 488 ? 14.547 -29.016 15.172 1 35.84 488 THR B C 1
ATOM 10713 O O . THR B 1 488 ? 13.891 -28.703 14.172 1 35.84 488 THR B O 1
ATOM 10716 N N . ALA B 1 489 ? 14.758 -28.328 16.328 1 37.88 489 ALA B N 1
ATOM 10717 C CA . ALA B 1 489 ? 14.07 -27.109 16.734 1 37.88 489 ALA B CA 1
ATOM 10718 C C . ALA B 1 489 ? 13.93 -26.125 15.578 1 37.88 489 ALA B C 1
ATOM 10720 O O . ALA B 1 489 ? 14.758 -25.219 15.414 1 37.88 489 ALA B O 1
ATOM 10721 N N . TRP B 1 490 ? 13.523 -26.766 14.461 1 46.84 490 TRP B N 1
ATOM 10722 C CA . TRP B 1 490 ? 13.477 -25.922 13.258 1 46.84 490 TRP B CA 1
ATOM 10723 C C . TRP B 1 490 ? 12.617 -24.688 13.484 1 46.84 490 TRP B C 1
ATOM 10725 O O . TRP B 1 490 ? 11.461 -24.797 13.898 1 46.84 490 TRP B O 1
ATOM 10735 N N . THR B 1 491 ? 13.227 -23.906 13.867 1 59.56 491 THR B N 1
ATOM 10736 C CA . THR B 1 491 ? 12.555 -22.625 13.945 1 59.56 491 THR B CA 1
ATOM 10737 C C . THR B 1 491 ? 12.258 -22.078 12.555 1 59.56 491 THR B C 1
ATOM 10739 O O . THR B 1 491 ? 13.148 -22 11.711 1 59.56 491 THR B O 1
ATOM 10742 N N . PHE B 1 492 ? 10.992 -22.391 12.125 1 75.19 492 PHE B N 1
ATOM 10743 C CA . PHE B 1 492 ? 10.555 -21.766 10.891 1 75.19 492 PHE B CA 1
ATOM 10744 C C . PHE B 1 492 ? 11.227 -20.406 10.719 1 75.19 492 PHE B C 1
ATOM 10746 O O . PHE B 1 492 ? 11.312 -19.625 11.664 1 75.19 492 PHE B O 1
ATOM 10753 N N . SER B 1 493 ? 11.906 -20.406 9.594 1 81.88 493 SER B N 1
ATOM 10754 C CA . SER B 1 493 ? 12.289 -19.031 9.266 1 81.88 493 SER B CA 1
ATOM 10755 C C . SER B 1 493 ? 11.062 -18.172 9.008 1 81.88 493 SER B C 1
ATOM 10757 O O . SER B 1 493 ? 9.984 -18.672 8.688 1 81.88 493 SER B O 1
ATOM 10759 N N . PRO B 1 494 ? 11.172 -16.953 9.195 1 85.81 494 PRO B N 1
ATOM 10760 C CA . PRO B 1 494 ? 10.047 -16.078 8.891 1 85.81 494 PRO B CA 1
ATOM 10761 C C . PRO B 1 494 ? 9.547 -16.234 7.457 1 85.81 494 PRO B C 1
ATOM 10763 O O . PRO B 1 494 ? 8.344 -16.141 7.207 1 85.81 494 PRO B O 1
ATOM 10766 N N . ASP B 1 495 ? 10.508 -16.609 6.578 1 89.56 495 ASP B N 1
ATOM 10767 C CA . ASP B 1 495 ? 10.102 -16.797 5.191 1 89.56 495 ASP B CA 1
ATOM 10768 C C . ASP B 1 495 ? 9.227 -18.031 5.039 1 89.56 495 ASP B C 1
ATOM 10770 O O . ASP B 1 495 ? 8.234 -18.016 4.305 1 89.56 495 ASP B O 1
ATOM 10774 N N . GLN B 1 496 ? 9.617 -19.031 5.715 1 89.44 496 GLN B N 1
ATOM 10775 C CA . GLN B 1 496 ? 8.859 -20.281 5.668 1 89.44 496 GLN B CA 1
ATOM 10776 C C . GLN B 1 496 ? 7.484 -20.109 6.297 1 89.44 496 GLN B C 1
ATOM 10778 O O . GLN B 1 496 ? 6.484 -20.594 5.766 1 89.44 496 GLN B O 1
ATOM 10783 N N . LEU B 1 497 ? 7.461 -19.375 7.422 1 91.12 497 LEU B N 1
ATOM 10784 C CA . LEU B 1 497 ? 6.188 -19.109 8.078 1 91.12 497 LEU B CA 1
ATOM 10785 C C . LEU B 1 497 ? 5.273 -18.297 7.172 1 91.12 497 LEU B C 1
ATOM 10787 O O . LEU B 1 497 ? 4.082 -18.594 7.051 1 91.12 497 LEU B O 1
ATOM 10791 N N . PHE B 1 498 ? 5.898 -17.359 6.527 1 93.38 498 PHE B N 1
ATOM 10792 C CA . PHE B 1 498 ? 5.105 -16.516 5.633 1 93.38 498 PHE B CA 1
ATOM 10793 C C . PHE B 1 498 ? 4.562 -17.344 4.465 1 93.38 498 PHE B C 1
ATOM 10795 O O . PHE B 1 498 ? 3.408 -17.172 4.07 1 93.38 498 PHE B O 1
ATOM 10802 N N . ALA B 1 499 ? 5.379 -18.188 3.91 1 94.12 499 ALA B N 1
ATOM 10803 C CA . ALA B 1 499 ? 4.965 -19 2.775 1 94.12 499 ALA B CA 1
ATOM 10804 C C . ALA B 1 499 ? 3.779 -19.891 3.145 1 94.12 499 ALA B C 1
ATOM 10806 O O . ALA B 1 499 ? 2.797 -19.969 2.4 1 94.12 499 ALA B O 1
ATOM 10807 N N . CYS B 1 500 ? 3.828 -20.453 4.266 1 93.5 500 CYS B N 1
ATOM 10808 C CA . CYS B 1 500 ? 2.768 -21.344 4.715 1 93.5 500 CYS B CA 1
ATOM 10809 C C . CYS B 1 500 ? 1.477 -20.578 4.965 1 93.5 500 CYS B C 1
ATOM 10811 O O . CYS B 1 500 ? 0.412 -20.969 4.48 1 93.5 500 CYS B O 1
ATOM 10813 N N . LEU B 1 501 ? 1.592 -19.5 5.656 1 94.62 501 LEU B N 1
ATOM 10814 C CA . LEU B 1 501 ? 0.399 -18.75 6.043 1 94.62 501 LEU B CA 1
ATOM 10815 C C . LEU B 1 501 ? -0.198 -18.016 4.84 1 94.62 501 LEU B C 1
ATOM 10817 O O . LEU B 1 501 ? -1.421 -17.922 4.715 1 94.62 501 LEU B O 1
ATOM 10821 N N . SER B 1 502 ? 0.659 -17.484 4.023 1 94.5 502 SER B N 1
ATOM 10822 C CA . SER B 1 502 ? 0.156 -16.75 2.875 1 94.5 502 SER B CA 1
ATOM 10823 C C . SER B 1 502 ? -0.629 -17.656 1.932 1 94.5 502 SER B C 1
ATOM 10825 O O . SER B 1 502 ? -1.582 -17.203 1.287 1 94.5 502 SER B O 1
ATOM 10827 N N . GLN B 1 503 ? -0.198 -18.906 1.839 1 94.56 503 GLN B N 1
ATOM 10828 C CA . GLN B 1 503 ? -0.902 -19.859 0.985 1 94.56 503 GLN B CA 1
ATOM 10829 C C . GLN B 1 503 ? -2.295 -20.172 1.529 1 94.56 503 GLN B C 1
ATOM 10831 O O . GLN B 1 503 ? -3.205 -20.5 0.77 1 94.56 503 GLN B O 1
ATOM 10836 N N . ARG B 1 504 ? -2.449 -19.969 2.773 1 95.81 504 ARG B N 1
ATOM 10837 C CA . ARG B 1 504 ? -3.705 -20.359 3.412 1 95.81 504 ARG B CA 1
ATOM 10838 C C . ARG B 1 504 ? -4.59 -19.141 3.652 1 95.81 504 ARG B C 1
ATOM 10840 O O . ARG B 1 504 ? -5.816 -19.219 3.566 1 95.81 504 ARG B O 1
ATOM 10847 N N . LEU B 1 505 ? -3.959 -17.953 3.941 1 93.62 505 LEU B N 1
ATOM 10848 C CA . LEU B 1 505 ? -4.719 -16.812 4.418 1 93.62 505 LEU B CA 1
ATOM 10849 C C . LEU B 1 505 ? -4.738 -15.703 3.369 1 93.62 505 LEU B C 1
ATOM 10851 O O . LEU B 1 505 ? -5.234 -14.602 3.629 1 93.62 505 LEU B O 1
ATOM 10855 N N . ALA B 1 506 ? -4.242 -15.938 2.232 1 89.69 506 ALA B N 1
ATOM 10856 C CA . ALA B 1 506 ? -4.262 -14.977 1.129 1 89.69 506 ALA B CA 1
ATOM 10857 C C . ALA B 1 506 ? -3.596 -13.664 1.533 1 89.69 506 ALA B C 1
ATOM 10859 O O . ALA B 1 506 ? -4.164 -12.586 1.339 1 89.69 506 ALA B O 1
ATOM 10860 N N . LEU B 1 507 ? -2.395 -13.727 2.084 1 90.38 507 LEU B N 1
ATOM 10861 C CA . LEU B 1 507 ? -1.671 -12.547 2.547 1 90.38 507 LEU B CA 1
ATOM 10862 C C . LEU B 1 507 ? -1.044 -11.797 1.373 1 90.38 507 LEU B C 1
ATOM 10864 O O . LEU B 1 507 ? -0.479 -12.422 0.469 1 90.38 507 LEU B O 1
ATOM 10868 N N . GLU B 1 508 ? -1.221 -10.492 1.379 1 86.31 508 GLU B N 1
ATOM 10869 C CA . GLU B 1 508 ? -0.598 -9.633 0.374 1 86.31 508 GLU B CA 1
ATOM 10870 C C . GLU B 1 508 ? 0.506 -8.773 0.986 1 86.31 508 GLU B C 1
ATOM 10872 O O . GLU B 1 508 ? 0.441 -8.422 2.164 1 86.31 508 GLU B O 1
ATOM 10877 N N . LEU B 1 509 ? 1.488 -8.523 0.198 1 83.12 509 LEU B N 1
ATOM 10878 C CA . LEU B 1 509 ? 2.639 -7.754 0.66 1 83.12 509 LEU B CA 1
ATOM 10879 C C . LEU B 1 509 ? 2.6 -6.332 0.107 1 83.12 509 LEU B C 1
ATOM 10881 O O . LEU B 1 509 ? 2.098 -6.105 -0.995 1 83.12 509 LEU B O 1
ATOM 10885 N N . ASP B 1 510 ? 3.027 -5.438 0.996 1 72.5 510 ASP B N 1
ATOM 10886 C CA . ASP B 1 510 ? 3.246 -4.047 0.604 1 72.5 510 ASP B CA 1
ATOM 10887 C C . ASP B 1 510 ? 4.723 -3.676 0.702 1 72.5 510 ASP B C 1
ATOM 10889 O O . ASP B 1 510 ? 5.109 -2.857 1.54 1 72.5 510 ASP B O 1
ATOM 10893 N N . SER B 1 511 ? 5.539 -4.309 -0.234 1 68.62 511 SER B N 1
ATOM 10894 C CA . SER B 1 511 ? 6.988 -4.148 -0.185 1 68.62 511 SER B CA 1
ATOM 10895 C C . SER B 1 511 ? 7.406 -2.764 -0.674 1 68.62 511 SER B C 1
ATOM 10897 O O . SER B 1 511 ? 7.16 -2.408 -1.828 1 68.62 511 SER B O 1
ATOM 10899 N N . ARG B 1 512 ? 8.078 -2 0.254 1 59.12 512 ARG B N 1
ATOM 10900 C CA . ARG B 1 512 ? 8.422 -0.619 -0.064 1 59.12 512 ARG B CA 1
ATOM 10901 C C . ARG B 1 512 ? 9.938 -0.408 -0.022 1 59.12 512 ARG B C 1
ATOM 10903 O O . ARG B 1 512 ? 10.469 0.458 -0.72 1 59.12 512 ARG B O 1
ATOM 10910 N N . THR B 1 513 ? 10.594 -1.146 0.784 1 55 513 THR B N 1
ATOM 10911 C CA . THR B 1 513 ? 12.039 -1.029 0.939 1 55 513 THR B CA 1
ATOM 10912 C C . THR B 1 513 ? 12.758 -2.098 0.121 1 55 513 THR B C 1
ATOM 10914 O O . THR B 1 513 ? 12.188 -3.143 -0.189 1 55 513 THR B O 1
ATOM 10917 N N . PRO B 1 514 ? 13.914 -1.763 -0.28 1 54.69 514 PRO B N 1
ATOM 10918 C CA . PRO B 1 514 ? 14.688 -2.789 -0.979 1 54.69 514 PRO B CA 1
ATOM 10919 C C . PRO B 1 514 ? 14.789 -4.094 -0.188 1 54.69 514 PRO B C 1
ATOM 10921 O O . PRO B 1 514 ? 14.789 -5.176 -0.775 1 54.69 514 PRO B O 1
ATOM 10924 N N . ALA B 1 515 ? 14.867 -3.898 1.092 1 60.09 515 ALA B N 1
ATOM 10925 C CA . ALA B 1 515 ? 14.922 -5.102 1.919 1 60.09 515 ALA B CA 1
ATOM 10926 C C . ALA B 1 515 ? 13.641 -5.918 1.79 1 60.09 515 ALA B C 1
ATOM 10928 O O . ALA B 1 515 ? 13.688 -7.148 1.702 1 60.09 515 ALA B O 1
ATOM 10929 N N . ASP B 1 516 ? 12.508 -5.188 1.737 1 71.81 516 ASP B N 1
ATOM 10930 C CA . ASP B 1 516 ? 11.227 -5.867 1.57 1 71.81 516 ASP B CA 1
ATOM 10931 C C . ASP B 1 516 ? 11.133 -6.531 0.198 1 71.81 516 ASP B C 1
ATOM 10933 O O . ASP B 1 516 ? 10.594 -7.633 0.071 1 71.81 516 ASP B O 1
ATOM 10937 N N . LEU B 1 517 ? 11.672 -5.832 -0.733 1 70.88 517 LEU B N 1
ATOM 10938 C CA . LEU B 1 517 ? 11.633 -6.359 -2.092 1 70.88 517 LEU B CA 1
ATOM 10939 C C . LEU B 1 517 ? 12.477 -7.625 -2.211 1 70.88 517 LEU B C 1
ATOM 10941 O O . LEU B 1 517 ? 12.094 -8.562 -2.912 1 70.88 517 LEU B O 1
ATOM 10945 N N . LEU B 1 518 ? 13.594 -7.617 -1.545 1 71.88 518 LEU B N 1
ATOM 10946 C CA . LEU B 1 518 ? 14.445 -8.805 -1.556 1 71.88 518 LEU B CA 1
ATOM 10947 C C . LEU B 1 518 ? 13.734 -9.984 -0.898 1 71.88 518 LEU B C 1
ATOM 10949 O O . LEU B 1 518 ? 13.844 -11.117 -1.366 1 71.88 518 LEU B O 1
ATOM 10953 N N . LYS B 1 519 ? 13.031 -9.695 0.122 1 80.19 519 LYS B N 1
ATOM 10954 C CA . LYS B 1 519 ? 12.258 -10.758 0.771 1 80.19 519 LYS B CA 1
ATOM 10955 C C . LYS B 1 519 ? 11.172 -11.289 -0.154 1 80.19 519 LYS B C 1
ATOM 10957 O O . LYS B 1 519 ? 10.938 -12.5 -0.222 1 80.19 519 LYS B O 1
ATOM 10962 N N . GLU B 1 520 ? 10.484 -10.375 -0.754 1 86.19 520 GLU B N 1
ATOM 10963 C CA . GLU B 1 520 ? 9.43 -10.758 -1.681 1 86.19 520 GLU B CA 1
ATOM 10964 C C . GLU B 1 520 ? 9.977 -11.578 -2.844 1 86.19 520 GLU B C 1
ATOM 10966 O O . GLU B 1 520 ? 9.352 -12.547 -3.271 1 86.19 520 GLU B O 1
ATOM 10971 N N . GLN B 1 521 ? 11.148 -11.258 -3.275 1 80.31 521 GLN B N 1
ATOM 10972 C CA . GLN B 1 521 ? 11.805 -12.023 -4.336 1 80.31 521 GLN B CA 1
ATOM 10973 C C . GLN B 1 521 ? 12.18 -13.422 -3.855 1 80.31 521 GLN B C 1
ATOM 10975 O O . GLN B 1 521 ? 12.062 -14.391 -4.602 1 80.31 521 GLN B O 1
ATOM 10980 N N . ASN B 1 522 ? 12.602 -13.438 -2.676 1 82.94 522 ASN B N 1
ATOM 10981 C CA . ASN B 1 522 ? 12.938 -14.742 -2.104 1 82.94 522 ASN B CA 1
ATOM 10982 C C . ASN B 1 522 ? 11.711 -15.648 -2.029 1 82.94 522 ASN B C 1
ATOM 10984 O O . ASN B 1 522 ? 11.812 -16.859 -2.248 1 82.94 522 ASN B O 1
ATOM 10988 N N . LEU B 1 523 ? 10.609 -15.07 -1.759 1 90.56 523 LEU B N 1
ATOM 10989 C CA . LEU B 1 523 ? 9.375 -15.844 -1.686 1 90.56 523 LEU B CA 1
ATOM 10990 C C . LEU B 1 523 ? 9.008 -16.406 -3.055 1 90.56 523 LEU B C 1
ATOM 10992 O O . LEU B 1 523 ? 8.508 -17.531 -3.158 1 90.56 523 LEU B O 1
ATOM 10996 N N . VAL B 1 524 ? 9.242 -15.664 -4.07 1 88.12 524 VAL B N 1
ATOM 10997 C CA . VAL B 1 524 ? 8.953 -16.109 -5.426 1 88.12 524 VAL B CA 1
ATOM 10998 C C . VAL B 1 524 ? 9.961 -17.188 -5.844 1 88.12 524 VAL B C 1
ATOM 11000 O O . VAL B 1 524 ? 9.578 -18.203 -6.414 1 88.12 524 VAL B O 1
ATOM 11003 N N . GLU B 1 525 ? 11.172 -17.031 -5.469 1 82.56 525 GLU B N 1
ATOM 11004 C CA . GLU B 1 525 ? 12.258 -17.906 -5.914 1 82.56 525 GLU B CA 1
ATOM 11005 C C . GLU B 1 525 ? 12.219 -19.25 -5.188 1 82.56 525 GLU B C 1
ATOM 11007 O O . GLU B 1 525 ? 12.484 -20.281 -5.789 1 82.56 525 GLU B O 1
ATOM 11012 N N . ASN B 1 526 ? 11.82 -19.141 -3.879 1 84 526 ASN B N 1
ATOM 11013 C CA . ASN B 1 526 ? 12.102 -20.328 -3.09 1 84 526 ASN B CA 1
ATOM 11014 C C . ASN B 1 526 ? 10.859 -20.844 -2.373 1 84 526 ASN B C 1
ATOM 11016 O O . ASN B 1 526 ? 10.852 -21.953 -1.831 1 84 526 ASN B O 1
ATOM 11020 N N . HIS B 1 527 ? 9.789 -20.094 -2.447 1 91.94 527 HIS B N 1
ATOM 11021 C CA . HIS B 1 527 ? 8.664 -20.469 -1.599 1 91.94 527 HIS B CA 1
ATOM 11022 C C . HIS B 1 527 ? 7.355 -20.469 -2.385 1 91.94 527 HIS B C 1
ATOM 11024 O O . HIS B 1 527 ? 6.293 -20.172 -1.832 1 91.94 527 HIS B O 1
ATOM 11030 N N . MET B 1 528 ? 7.414 -20.625 -3.65 1 92.69 528 MET B N 1
ATOM 11031 C CA . MET B 1 528 ? 6.305 -20.953 -4.543 1 92.69 528 MET B CA 1
ATOM 11032 C C . MET B 1 528 ? 5.367 -19.75 -4.691 1 92.69 528 MET B C 1
ATOM 11034 O O . MET B 1 528 ? 4.23 -19.906 -5.148 1 92.69 528 MET B O 1
ATOM 11038 N N . ARG B 1 529 ? 5.762 -18.594 -4.246 1 93.69 529 ARG B N 1
ATOM 11039 C CA . ARG B 1 529 ? 4.953 -17.406 -4.5 1 93.69 529 ARG B CA 1
ATOM 11040 C C . ARG B 1 529 ? 4.961 -17.047 -5.98 1 93.69 529 ARG B C 1
ATOM 11042 O O . ARG B 1 529 ? 5.992 -17.172 -6.648 1 93.69 529 ARG B O 1
ATOM 11049 N N . VAL B 1 530 ? 3.854 -16.594 -6.496 1 92.31 530 VAL B N 1
ATOM 11050 C CA . VAL B 1 530 ? 3.676 -16.375 -7.926 1 92.31 530 VAL B CA 1
ATOM 11051 C C . VAL B 1 530 ? 3.889 -14.898 -8.242 1 92.31 530 VAL B C 1
ATOM 11053 O O . VAL B 1 530 ? 3.432 -14.023 -7.504 1 92.31 530 VAL B O 1
ATOM 11056 N N . CYS B 1 531 ? 4.57 -14.672 -9.273 1 88.69 531 CYS B N 1
ATOM 11057 C CA . CYS B 1 531 ? 4.77 -13.305 -9.758 1 88.69 531 CYS B CA 1
ATOM 11058 C C . CYS B 1 531 ? 3.764 -12.969 -10.852 1 88.69 531 CYS B C 1
ATOM 11060 O O . CYS B 1 531 ? 3.834 -13.5 -11.961 1 88.69 531 CYS B O 1
ATOM 11062 N N . LEU B 1 532 ? 2.889 -12.078 -10.594 1 86.38 532 LEU B N 1
ATOM 11063 C CA . LEU B 1 532 ? 1.866 -11.719 -11.57 1 86.38 532 LEU B CA 1
ATOM 11064 C C . LEU B 1 532 ? 2.404 -10.695 -12.57 1 86.38 532 LEU B C 1
ATOM 11066 O O . LEU B 1 532 ? 2.088 -10.758 -13.758 1 86.38 532 LEU B O 1
ATOM 11070 N N . LYS B 1 533 ? 3.156 -9.75 -12 1 82.38 533 LYS B N 1
ATOM 11071 C CA . LYS B 1 533 ? 3.691 -8.68 -12.836 1 82.38 533 LYS B CA 1
ATOM 11072 C C . LYS B 1 533 ? 4.98 -8.109 -12.242 1 82.38 533 LYS B C 1
ATOM 11074 O O . LYS B 1 533 ? 5.137 -8.062 -11.023 1 82.38 533 LYS B O 1
ATOM 11079 N N . ILE B 1 534 ? 5.926 -7.84 -13.141 1 75.06 534 ILE B N 1
ATOM 11080 C CA . ILE B 1 534 ? 7.16 -7.168 -12.742 1 75.06 534 ILE B CA 1
ATOM 11081 C C . ILE B 1 534 ? 7.562 -6.16 -13.82 1 75.06 534 ILE B C 1
ATOM 11083 O O . ILE B 1 534 ? 7.449 -6.438 -15.016 1 75.06 534 ILE B O 1
ATOM 11087 N N . GLY B 1 535 ? 7.887 -4.953 -13.43 1 65.75 535 GLY B N 1
ATOM 11088 C CA . GLY B 1 535 ? 8.32 -3.945 -14.383 1 65.75 535 GLY B CA 1
ATOM 11089 C C . GLY B 1 535 ? 9.719 -4.184 -14.914 1 65.75 535 GLY B C 1
ATOM 11090 O O . GLY B 1 535 ? 10.414 -5.098 -14.453 1 65.75 535 GLY B O 1
ATOM 11091 N N . SER B 1 536 ? 10.203 -3.467 -15.961 1 59.75 536 SER B N 1
ATOM 11092 C CA . SER B 1 536 ? 11.477 -3.629 -16.641 1 59.75 536 SER B CA 1
ATOM 11093 C C . SER B 1 536 ? 12.648 -3.553 -15.672 1 59.75 536 SER B C 1
ATOM 11095 O O . SER B 1 536 ? 13.609 -4.316 -15.781 1 59.75 536 SER B O 1
ATOM 11097 N N . GLY B 1 537 ? 12.578 -2.707 -14.672 1 55.84 537 GLY B N 1
ATOM 11098 C CA . GLY B 1 537 ? 13.641 -2.588 -13.688 1 55.84 537 GLY B CA 1
ATOM 11099 C C . GLY B 1 537 ? 13.359 -3.359 -12.414 1 55.84 537 GLY B C 1
ATOM 11100 O O . GLY B 1 537 ? 13.969 -3.102 -11.375 1 55.84 537 GLY B O 1
ATOM 11101 N N . PHE B 1 538 ? 12.539 -4.531 -12.711 1 57.69 538 PHE B N 1
ATOM 11102 C CA . PHE B 1 538 ? 12.133 -5.359 -11.578 1 57.69 538 PHE B CA 1
ATOM 11103 C C . PHE B 1 538 ? 11.57 -4.496 -10.453 1 57.69 538 PHE B C 1
ATOM 11105 O O . PHE B 1 538 ? 11.75 -4.812 -9.273 1 57.69 538 PHE B O 1
ATOM 11112 N N . GLU B 1 539 ? 11.117 -3.396 -11.008 1 60.72 539 GLU B N 1
ATOM 11113 C CA . GLU B 1 539 ? 10.508 -2.469 -10.055 1 60.72 539 GLU B CA 1
ATOM 11114 C C . GLU B 1 539 ? 9.039 -2.811 -9.812 1 60.72 539 GLU B C 1
ATOM 11116 O O . GLU B 1 539 ? 8.367 -3.324 -10.703 1 60.72 539 GLU B O 1
ATOM 11121 N N . ASP B 1 540 ? 8.586 -2.789 -8.664 1 64.44 540 ASP B N 1
ATOM 11122 C CA . ASP B 1 540 ? 7.199 -2.859 -8.227 1 64.44 540 ASP B CA 1
ATOM 11123 C C . ASP B 1 540 ? 6.59 -4.223 -8.547 1 64.44 540 ASP B C 1
ATOM 11125 O O . ASP B 1 540 ? 5.551 -4.305 -9.203 1 64.44 540 ASP B O 1
ATOM 11129 N N . PRO B 1 541 ? 7.23 -5.289 -8.148 1 76.19 541 PRO B N 1
ATOM 11130 C CA . PRO B 1 541 ? 6.648 -6.609 -8.406 1 76.19 541 PRO B CA 1
ATOM 11131 C C . PRO B 1 541 ? 5.285 -6.793 -7.742 1 76.19 541 PRO B C 1
ATOM 11133 O O . PRO B 1 541 ? 5.047 -6.266 -6.652 1 76.19 541 PRO B O 1
ATOM 11136 N N . VAL B 1 542 ? 4.328 -7.316 -8.445 1 82.12 542 VAL B N 1
ATOM 11137 C CA . VAL B 1 542 ? 3.057 -7.77 -7.891 1 82.12 542 VAL B CA 1
ATOM 11138 C C . VAL B 1 542 ? 3.064 -9.289 -7.766 1 82.12 542 VAL B C 1
ATOM 11140 O O . VAL B 1 542 ? 3.041 -10.008 -8.773 1 82.12 542 VAL B O 1
ATOM 11143 N N . THR B 1 543 ? 3.232 -9.734 -6.574 1 89.06 543 THR B N 1
ATOM 11144 C CA . THR B 1 543 ? 3.27 -11.172 -6.324 1 89.06 543 THR B CA 1
ATOM 11145 C C . THR B 1 543 ? 2.066 -11.609 -5.496 1 89.06 543 THR B C 1
ATOM 11147 O O . THR B 1 543 ? 1.408 -10.781 -4.859 1 89.06 543 THR B O 1
ATOM 11150 N N . THR B 1 544 ? 1.702 -12.852 -5.559 1 90.25 544 THR B N 1
ATOM 11151 C CA . THR B 1 544 ? 0.574 -13.383 -4.797 1 90.25 544 THR B CA 1
ATOM 11152 C C . THR B 1 544 ? 0.769 -14.867 -4.496 1 90.25 544 THR B C 1
ATOM 11154 O O . THR B 1 544 ? 1.632 -15.516 -5.09 1 90.25 544 THR B O 1
ATOM 11157 N N . SER B 1 545 ? 0.151 -15.273 -3.428 1 92.88 545 SER B N 1
ATOM 11158 C CA . SER B 1 545 ? -0.041 -16.703 -3.213 1 92.88 545 SER B CA 1
ATOM 11159 C C . SER B 1 545 ? -1.349 -17.188 -3.832 1 92.88 545 SER B C 1
ATOM 11161 O O . SER B 1 545 ? -2.4 -17.141 -3.189 1 92.88 545 SER B O 1
ATOM 11163 N N . SER B 1 546 ? -1.2 -17.688 -5.023 1 92.88 546 SER B N 1
ATOM 11164 C CA . SER B 1 546 ? -2.365 -18.047 -5.82 1 92.88 546 SER B CA 1
ATOM 11165 C C . SER B 1 546 ? -3.037 -19.312 -5.273 1 92.88 546 SER B C 1
ATOM 11167 O O . SER B 1 546 ? -2.418 -20.078 -4.539 1 92.88 546 SER B O 1
ATOM 11169 N N . SER B 1 547 ? -4.297 -19.453 -5.617 1 93.94 547 SER B N 1
ATOM 11170 C CA . SER B 1 547 ? -5.07 -20.609 -5.176 1 93.94 547 SER B CA 1
ATOM 11171 C C . SER B 1 547 ? -4.527 -21.906 -5.781 1 93.94 547 SER B C 1
ATOM 11173 O O . SER B 1 547 ? -4.723 -22.172 -6.973 1 93.94 547 SER B O 1
ATOM 11175 N N . GLU B 1 548 ? -3.828 -22.656 -5.059 1 95.25 548 GLU B N 1
ATOM 11176 C CA . GLU B 1 548 ? -3.311 -23.984 -5.355 1 95.25 548 GLU B CA 1
ATOM 11177 C C . GLU B 1 548 ? -3.607 -24.969 -4.223 1 95.25 548 GLU B C 1
ATOM 11179 O O . GLU B 1 548 ? -2.824 -25.078 -3.277 1 95.25 548 GLU B O 1
ATOM 11184 N N . PRO B 1 549 ? -4.723 -25.688 -4.383 1 95 549 PRO B N 1
ATOM 11185 C CA . PRO B 1 549 ? -5.199 -26.516 -3.279 1 95 549 PRO B CA 1
ATOM 11186 C C . PRO B 1 549 ? -4.133 -27.484 -2.766 1 95 549 PRO B C 1
ATOM 11188 O O . PRO B 1 549 ? -4.062 -27.75 -1.562 1 95 549 PRO B O 1
ATOM 11191 N N . VAL B 1 550 ? -3.277 -28.016 -3.629 1 94.75 550 VAL B N 1
ATOM 11192 C CA . VAL B 1 550 ? -2.248 -28.969 -3.225 1 94.75 550 VAL B CA 1
ATOM 11193 C C . VAL B 1 550 ? -1.263 -28.297 -2.273 1 94.75 550 VAL B C 1
ATOM 11195 O O . VAL B 1 550 ? -0.91 -28.859 -1.233 1 94.75 550 VAL B O 1
ATOM 11198 N N . LEU B 1 551 ? -0.857 -27.109 -2.635 1 94.62 551 LEU B N 1
ATOM 11199 C CA . LEU B 1 551 ? 0.088 -26.375 -1.804 1 94.62 551 LEU B CA 1
ATOM 11200 C C . LEU B 1 551 ? -0.554 -25.969 -0.481 1 94.62 551 LEU B C 1
ATOM 11202 O O . LEU B 1 551 ? 0.101 -25.984 0.563 1 94.62 551 LEU B O 1
ATOM 11206 N N . SER B 1 552 ? -1.796 -25.562 -0.542 1 95.44 552 SER B N 1
ATOM 11207 C CA . SER B 1 552 ? -2.523 -25.172 0.657 1 95.44 552 SER B CA 1
ATOM 11208 C C . SER B 1 552 ? -2.684 -26.328 1.626 1 95.44 552 SER B C 1
ATOM 11210 O O . SER B 1 552 ? -2.551 -26.156 2.84 1 95.44 552 SER B O 1
ATOM 11212 N N . GLU B 1 553 ? -2.971 -27.469 1.093 1 94.75 553 GLU B N 1
ATOM 11213 C CA . GLU B 1 553 ? -3.105 -28.641 1.954 1 94.75 553 GLU B CA 1
ATOM 11214 C C . GLU B 1 553 ? -1.755 -29.062 2.523 1 94.75 553 GLU B C 1
ATOM 11216 O O . GLU B 1 553 ? -1.675 -29.531 3.662 1 94.75 553 GLU B O 1
ATOM 11221 N N . ALA B 1 554 ? -0.744 -28.969 1.682 1 91.75 554 ALA B N 1
ATOM 11222 C CA . ALA B 1 554 ? 0.601 -29.25 2.18 1 91.75 554 ALA B CA 1
ATOM 11223 C C . ALA B 1 554 ? 0.937 -28.359 3.375 1 91.75 554 ALA B C 1
ATOM 11225 O O . ALA B 1 554 ? 1.508 -28.828 4.363 1 91.75 554 ALA B O 1
ATOM 11226 N N . SER B 1 555 ? 0.595 -27.109 3.24 1 92.06 555 SER B N 1
ATOM 11227 C CA . SER B 1 555 ? 0.798 -26.172 4.34 1 92.06 555 SER B CA 1
ATOM 11228 C C . SER B 1 555 ? -0.017 -26.578 5.566 1 92.06 555 SER B C 1
ATOM 11230 O O . SER B 1 555 ? 0.489 -26.547 6.691 1 92.06 555 SER B O 1
ATOM 11232 N N . SER B 1 556 ? -1.277 -26.906 5.352 1 90.88 556 SER B N 1
ATOM 11233 C CA . SER B 1 556 ? -2.154 -27.328 6.438 1 90.88 556 SER B CA 1
ATOM 11234 C C . SER B 1 556 ? -1.579 -28.531 7.168 1 90.88 556 SER B C 1
ATOM 11236 O O . SER B 1 556 ? -1.557 -28.578 8.398 1 90.88 556 SER B O 1
ATOM 11238 N N . LEU B 1 557 ? -1.171 -29.469 6.391 1 83.44 557 LEU B N 1
ATOM 11239 C CA . LEU B 1 557 ? -0.61 -30.688 6.957 1 83.44 557 LEU B CA 1
ATOM 11240 C C . LEU B 1 557 ? 0.622 -30.375 7.801 1 83.44 557 LEU B C 1
ATOM 11242 O O . LEU B 1 557 ? 0.782 -30.922 8.898 1 83.44 557 LEU B O 1
ATOM 11246 N N . TYR B 1 558 ? 1.327 -29.531 7.289 1 77.62 558 TYR B N 1
ATOM 11247 C CA . TYR B 1 558 ? 2.557 -29.172 7.992 1 77.62 558 TYR B CA 1
ATOM 11248 C C . TYR B 1 558 ? 2.25 -28.469 9.305 1 77.62 558 TYR B C 1
ATOM 11250 O O . TYR B 1 558 ? 2.848 -28.781 10.336 1 77.62 558 TYR B O 1
ATOM 11258 N N . THR B 1 559 ? 1.359 -27.516 9.305 1 78.5 559 THR B N 1
ATOM 11259 C CA . THR B 1 559 ? 1.023 -26.75 10.492 1 78.5 559 THR B CA 1
ATOM 11260 C C . THR B 1 559 ? 0.333 -27.625 11.531 1 78.5 559 THR B C 1
ATOM 11262 O O . THR B 1 559 ? 0.488 -27.406 12.734 1 78.5 559 THR B O 1
ATOM 11265 N N . ARG B 1 560 ? -0.27 -28.609 11.094 1 78.25 560 ARG B N 1
ATOM 11266 C CA . ARG B 1 560 ? -0.997 -29.484 12.008 1 78.25 560 ARG B CA 1
ATOM 11267 C C . ARG B 1 560 ? -0.064 -30.516 12.633 1 78.25 560 ARG B C 1
ATOM 11269 O O . ARG B 1 560 ? -0.25 -30.906 13.789 1 78.25 560 ARG B O 1
ATOM 11276 N N . LEU B 1 561 ? 0.833 -30.906 11.828 1 70 561 LEU B N 1
ATOM 11277 C CA . LEU B 1 561 ? 1.695 -31.984 12.273 1 70 561 LEU B CA 1
ATOM 11278 C C . LEU B 1 561 ? 2.881 -31.453 13.07 1 70 561 LEU B C 1
ATOM 11280 O O . LEU B 1 561 ? 3.521 -32.188 13.812 1 70 561 LEU B O 1
ATOM 11284 N N . SER B 1 562 ? 3.111 -30.156 12.844 1 67.75 562 SER B N 1
ATOM 11285 C CA . SER B 1 562 ? 4.223 -29.562 13.57 1 67.75 562 SER B CA 1
ATOM 11286 C C . SER B 1 562 ? 3.818 -29.188 14.992 1 67.75 562 SER B C 1
ATOM 11288 O O . SER B 1 562 ? 2.893 -28.391 15.188 1 67.75 562 SER B O 1
ATOM 11290 N N . LYS B 1 563 ? 4.352 -29.781 15.977 1 60.69 563 LYS B N 1
ATOM 11291 C CA . LYS B 1 563 ? 4.004 -29.531 17.375 1 60.69 563 LYS B CA 1
ATOM 11292 C C . LYS B 1 563 ? 4.352 -28.094 17.781 1 60.69 563 LYS B C 1
ATOM 11294 O O . LYS B 1 563 ? 3.689 -27.5 18.625 1 60.69 563 LYS B O 1
ATOM 11299 N N . ASP B 1 564 ? 5.348 -27.562 17.078 1 64.62 564 ASP B N 1
ATOM 11300 C CA . ASP B 1 564 ? 5.852 -26.25 17.484 1 64.62 564 ASP B CA 1
ATOM 11301 C C . ASP B 1 564 ? 5.16 -25.125 16.719 1 64.62 564 ASP B C 1
ATOM 11303 O O . ASP B 1 564 ? 5.453 -23.953 16.938 1 64.62 564 ASP B O 1
ATOM 11307 N N . PHE B 1 565 ? 4.172 -25.625 15.938 1 81 565 PHE B N 1
ATOM 11308 C CA . PHE B 1 565 ? 3.561 -24.531 15.18 1 81 565 PHE B CA 1
ATOM 11309 C C . PHE B 1 565 ? 2.391 -23.938 15.938 1 81 565 PHE B C 1
ATOM 11311 O O . PHE B 1 565 ? 1.523 -24.656 16.438 1 81 565 PHE B O 1
ATOM 11318 N N . SER B 1 566 ? 2.484 -22.688 16.188 1 85.81 566 SER B N 1
ATOM 11319 C CA . SER B 1 566 ? 1.387 -21.891 16.734 1 85.81 566 SER B CA 1
ATOM 11320 C C . SER B 1 566 ? 0.968 -20.781 15.781 1 85.81 566 SER B C 1
ATOM 11322 O O . SER B 1 566 ? 1.773 -19.922 15.438 1 85.81 566 SER B O 1
ATOM 11324 N N . MET B 1 567 ? -0.315 -20.891 15.438 1 89.69 567 MET B N 1
ATOM 11325 C CA . MET B 1 567 ? -0.82 -19.922 14.469 1 89.69 567 MET B CA 1
ATOM 11326 C C . MET B 1 567 ? -0.615 -18.5 14.969 1 89.69 567 MET B C 1
ATOM 11328 O O . MET B 1 567 ? -0.074 -17.656 14.258 1 89.69 567 MET B O 1
ATOM 11332 N N . PRO B 1 568 ? -0.955 -18.125 16.203 1 88.25 568 PRO B N 1
ATOM 11333 C CA . PRO B 1 568 ? -0.775 -16.75 16.656 1 88.25 568 PRO B CA 1
ATOM 11334 C C . PRO B 1 568 ? 0.693 -16.328 16.719 1 88.25 568 PRO B C 1
ATOM 11336 O O . PRO B 1 568 ? 1.027 -15.188 16.406 1 88.25 568 PRO B O 1
ATOM 11339 N N . ASP B 1 569 ? 1.552 -17.25 17.078 1 85.19 569 ASP B N 1
ATOM 11340 C CA . ASP B 1 569 ? 2.973 -16.922 17.125 1 85.19 569 ASP B CA 1
ATOM 11341 C C . ASP B 1 569 ? 3.539 -16.703 15.727 1 85.19 569 ASP B C 1
ATOM 11343 O O . ASP B 1 569 ? 4.387 -15.836 15.516 1 85.19 569 ASP B O 1
ATOM 11347 N N . ALA B 1 570 ? 3.119 -17.578 14.891 1 89.75 570 ALA B N 1
ATOM 11348 C CA . ALA B 1 570 ? 3.541 -17.422 13.5 1 89.75 570 ALA B CA 1
ATOM 11349 C C . ALA B 1 570 ? 3.09 -16.078 12.938 1 89.75 570 ALA B C 1
ATOM 11351 O O . ALA B 1 570 ? 3.863 -15.383 12.273 1 89.75 570 ALA B O 1
ATOM 11352 N N . LEU B 1 571 ? 1.852 -15.672 13.234 1 89.44 571 LEU B N 1
ATOM 11353 C CA . LEU B 1 571 ? 1.315 -14.398 12.766 1 89.44 571 LEU B CA 1
ATOM 11354 C C . LEU B 1 571 ? 2.104 -13.227 13.352 1 89.44 571 LEU B C 1
ATOM 11356 O O . LEU B 1 571 ? 2.432 -12.281 12.641 1 89.44 571 LEU B O 1
ATOM 11360 N N . LYS B 1 572 ? 2.387 -13.32 14.578 1 83.19 572 LYS B N 1
ATOM 11361 C CA . LYS B 1 572 ? 3.174 -12.281 15.234 1 83.19 572 LYS B CA 1
ATOM 11362 C C . LYS B 1 572 ? 4.531 -12.109 14.555 1 83.19 572 LYS B C 1
ATOM 11364 O O . LYS B 1 572 ? 4.969 -10.984 14.312 1 83.19 572 LYS B O 1
ATOM 11369 N N . THR B 1 573 ? 5.082 -13.219 14.219 1 81.81 573 THR B N 1
ATOM 11370 C CA . THR B 1 573 ? 6.398 -13.203 13.578 1 81.81 573 THR B CA 1
ATOM 11371 C C . THR B 1 573 ? 6.324 -12.562 12.195 1 81.81 573 THR B C 1
ATOM 11373 O O . THR B 1 573 ? 7.137 -11.695 11.867 1 81.81 573 THR B O 1
ATOM 11376 N N . ILE B 1 574 ? 5.359 -12.969 11.445 1 87.19 574 ILE B N 1
ATOM 11377 C CA . ILE B 1 574 ? 5.324 -12.492 10.07 1 87.19 574 ILE B CA 1
ATOM 11378 C C . ILE B 1 574 ? 4.887 -11.031 10.039 1 87.19 574 ILE B C 1
ATOM 11380 O O . ILE B 1 574 ? 5.297 -10.266 9.164 1 87.19 574 ILE B O 1
ATOM 11384 N N . PHE B 1 575 ? 4.113 -10.57 11.008 1 80.25 575 PHE B N 1
ATOM 11385 C CA . PHE B 1 575 ? 3.707 -9.172 11.07 1 80.25 575 PHE B CA 1
ATOM 11386 C C . PHE B 1 575 ? 4.898 -8.273 11.391 1 80.25 575 PHE B C 1
ATOM 11388 O O . PHE B 1 575 ? 4.945 -7.117 10.961 1 80.25 575 PHE B O 1
ATOM 11395 N N . SER B 1 576 ? 5.73 -8.852 12.039 1 71.75 576 SER B N 1
ATOM 11396 C CA . SER B 1 576 ? 6.918 -8.086 12.398 1 71.75 576 SER B CA 1
ATOM 11397 C C . SER B 1 576 ? 7.941 -8.078 11.266 1 71.75 576 SER B C 1
ATOM 11399 O O . SER B 1 576 ? 8.609 -7.07 11.039 1 71.75 576 SER B O 1
ATOM 11401 N N . ASP B 1 577 ? 7.961 -9.148 10.547 1 76.62 577 ASP B N 1
ATOM 11402 C CA . ASP B 1 577 ? 9.07 -9.344 9.617 1 76.62 577 ASP B CA 1
ATOM 11403 C C . ASP B 1 577 ? 8.68 -8.922 8.203 1 76.62 577 ASP B C 1
ATOM 11405 O O . ASP B 1 577 ? 9.539 -8.672 7.363 1 76.62 577 ASP B O 1
ATOM 11409 N N . PHE B 1 578 ? 7.422 -8.969 7.898 1 83.12 578 PHE B N 1
ATOM 11410 C CA . PHE B 1 578 ? 6.984 -8.695 6.535 1 83.12 578 PHE B CA 1
ATOM 11411 C C . PHE B 1 578 ? 6.031 -7.508 6.504 1 83.12 578 PHE B C 1
ATOM 11413 O O . PHE B 1 578 ? 5.266 -7.293 7.445 1 83.12 578 PHE B O 1
ATOM 11420 N N . PRO B 1 579 ? 6.117 -6.781 5.418 1 77.62 579 PRO B N 1
ATOM 11421 C CA . PRO B 1 579 ? 5.176 -5.672 5.254 1 77.62 579 PRO B CA 1
ATOM 11422 C C . PRO B 1 579 ? 3.812 -6.125 4.738 1 77.62 579 PRO B C 1
ATOM 11424 O O . PRO B 1 579 ? 3.463 -5.859 3.584 1 77.62 579 PRO B O 1
ATOM 11427 N N . ILE B 1 580 ? 3.074 -6.684 5.59 1 80.69 580 ILE B N 1
ATOM 11428 C CA . ILE B 1 580 ? 1.77 -7.215 5.211 1 80.69 580 ILE B CA 1
ATOM 11429 C C . ILE B 1 580 ? 0.752 -6.082 5.125 1 80.69 580 ILE B C 1
ATOM 11431 O O . ILE B 1 580 ? 0.743 -5.184 5.969 1 80.69 580 ILE B O 1
ATOM 11435 N N . LYS B 1 581 ? 0.045 -6.035 4.02 1 69.38 581 LYS B N 1
ATOM 11436 C CA . LYS B 1 581 ? -1.021 -5.047 3.887 1 69.38 581 LYS B CA 1
ATOM 11437 C C . LYS B 1 581 ? -2.051 -5.195 5 1 69.38 581 LYS B C 1
ATOM 11439 O O . LYS B 1 581 ? -2.592 -6.281 5.215 1 69.38 581 LYS B O 1
ATOM 11444 N N . HIS B 1 582 ? -2.146 -4.078 5.836 1 57.47 582 HIS B N 1
ATOM 11445 C CA . HIS B 1 582 ? -2.934 -4.168 7.062 1 57.47 582 HIS B CA 1
ATOM 11446 C C . HIS B 1 582 ? -4.363 -3.691 6.832 1 57.47 582 HIS B C 1
ATOM 11448 O O . HIS B 1 582 ? -5.082 -3.383 7.785 1 57.47 582 HIS B O 1
ATOM 11454 N N . GLU B 1 583 ? -4.918 -3.514 5.676 1 55.94 583 GLU B N 1
ATOM 11455 C CA . GLU B 1 583 ? -6.203 -2.836 5.512 1 55.94 583 GLU B CA 1
ATOM 11456 C C . GLU B 1 583 ? -7.289 -3.5 6.355 1 55.94 583 GLU B C 1
ATOM 11458 O O . GLU B 1 583 ? -8.164 -2.822 6.891 1 55.94 583 GLU B O 1
ATOM 11463 N N . ARG B 1 584 ? -7.129 -4.816 6.777 1 63.53 584 ARG B N 1
ATOM 11464 C CA . ARG B 1 584 ? -8.203 -5.473 7.52 1 63.53 584 ARG B CA 1
ATOM 11465 C C . ARG B 1 584 ? -7.652 -6.602 8.391 1 63.53 584 ARG B C 1
ATOM 11467 O O . ARG B 1 584 ? -7.992 -7.77 8.188 1 63.53 584 ARG B O 1
ATOM 11474 N N . GLN B 1 585 ? -6.98 -6.07 9.422 1 72.19 585 GLN B N 1
ATOM 11475 C CA . GLN B 1 585 ? -6.273 -7.031 10.258 1 72.19 585 GLN B CA 1
ATOM 11476 C C . GLN B 1 585 ? -7.246 -7.836 11.117 1 72.19 585 GLN B C 1
ATOM 11478 O O . GLN B 1 585 ? -7.02 -9.016 11.383 1 72.19 585 GLN B O 1
ATOM 11483 N N . GLY B 1 586 ? -8.344 -7.156 11.492 1 78.88 586 GLY B N 1
ATOM 11484 C CA . GLY B 1 586 ? -9.336 -7.918 12.234 1 78.88 586 GLY B CA 1
ATOM 11485 C C . GLY B 1 586 ? -9.883 -9.102 11.461 1 78.88 586 GLY B C 1
ATOM 11486 O O . GLY B 1 586 ? -10.031 -10.195 12.008 1 78.88 586 GLY B O 1
ATOM 11487 N N . ALA B 1 587 ? -10.172 -8.844 10.25 1 85.81 587 ALA B N 1
ATOM 11488 C CA . ALA B 1 587 ? -10.68 -9.914 9.391 1 85.81 587 ALA B CA 1
ATOM 11489 C C . ALA B 1 587 ? -9.648 -11.023 9.242 1 85.81 587 ALA B C 1
ATOM 11491 O O . ALA B 1 587 ? -10 -12.203 9.156 1 85.81 587 ALA B O 1
ATOM 11492 N N . LEU B 1 588 ? -8.383 -10.633 9.195 1 88.31 588 LEU B N 1
ATOM 11493 C CA . LEU B 1 588 ? -7.316 -11.617 9.094 1 88.31 588 LEU B CA 1
ATOM 11494 C C . LEU B 1 588 ? -7.277 -12.508 10.328 1 88.31 588 LEU B C 1
ATOM 11496 O O . LEU B 1 588 ? -7.055 -13.719 10.227 1 88.31 588 LEU B O 1
ATOM 11500 N N . LEU B 1 589 ? -7.488 -11.922 11.484 1 89.56 589 LEU B N 1
ATOM 11501 C CA . LEU B 1 589 ? -7.473 -12.711 12.711 1 89.56 589 LEU B CA 1
ATOM 11502 C C . LEU B 1 589 ? -8.648 -13.688 12.742 1 89.56 589 LEU B C 1
ATOM 11504 O O . LEU B 1 589 ? -8.492 -14.836 13.172 1 89.56 589 LEU B O 1
ATOM 11508 N N . VAL B 1 590 ? -9.773 -13.219 12.297 1 92.06 590 VAL B N 1
ATOM 11509 C CA . VAL B 1 590 ? -10.938 -14.094 12.234 1 92.06 590 VAL B CA 1
ATOM 11510 C C . VAL B 1 590 ? -10.68 -15.219 11.234 1 92.06 590 VAL B C 1
ATOM 11512 O O . VAL B 1 590 ? -11.031 -16.375 11.492 1 92.06 590 VAL B O 1
ATOM 11515 N N . LEU B 1 591 ? -10.125 -14.867 10.164 1 93.25 591 LEU B N 1
ATOM 11516 C CA . LEU B 1 591 ? -9.781 -15.875 9.164 1 93.25 591 LEU B CA 1
ATOM 11517 C C . LEU B 1 591 ? -8.844 -16.922 9.742 1 93.25 591 LEU B C 1
ATOM 11519 O O . LEU B 1 591 ? -8.977 -18.109 9.445 1 93.25 591 LEU B O 1
ATOM 11523 N N . ALA B 1 592 ? -7.859 -16.453 10.477 1 93.31 592 ALA B N 1
ATOM 11524 C CA . ALA B 1 592 ? -6.949 -17.375 11.148 1 93.31 592 ALA B CA 1
ATOM 11525 C C . ALA B 1 592 ? -7.711 -18.312 12.094 1 93.31 592 ALA B C 1
ATOM 11527 O O . ALA B 1 592 ? -7.426 -19.516 12.156 1 93.31 592 ALA B O 1
ATOM 11528 N N . MET B 1 593 ? -8.703 -17.781 12.766 1 94.38 593 MET B N 1
ATOM 11529 C CA . MET B 1 593 ? -9.523 -18.594 13.664 1 94.38 593 MET B CA 1
ATOM 11530 C C . MET B 1 593 ? -10.305 -19.656 12.898 1 94.38 593 MET B C 1
ATOM 11532 O O . MET B 1 593 ? -10.391 -20.797 13.328 1 94.38 593 MET B O 1
ATOM 11536 N N . PHE B 1 594 ? -10.836 -19.219 11.781 1 96.25 594 PHE B N 1
ATOM 11537 C CA . PHE B 1 594 ? -11.562 -20.156 10.93 1 96.25 594 PHE B CA 1
ATOM 11538 C C . PHE B 1 594 ? -10.648 -21.281 10.461 1 96.25 594 PHE B C 1
ATOM 11540 O O . PHE B 1 594 ? -11.047 -22.453 10.461 1 96.25 594 PHE B O 1
ATOM 11547 N N . THR B 1 595 ? -9.445 -20.906 10.07 1 95.44 595 THR B N 1
ATOM 11548 C CA . THR B 1 595 ? -8.5 -21.891 9.547 1 95.44 595 THR B CA 1
ATOM 11549 C C . THR B 1 595 ? -8.094 -22.875 10.633 1 95.44 595 THR B C 1
ATOM 11551 O O . THR B 1 595 ? -8.008 -24.078 10.383 1 95.44 595 THR B O 1
ATOM 11554 N N . VAL B 1 596 ? -7.883 -22.391 11.859 1 93.69 596 VAL B N 1
ATOM 11555 C CA . VAL B 1 596 ? -7.527 -23.25 12.977 1 93.69 596 VAL B CA 1
ATOM 11556 C C . VAL B 1 596 ? -8.703 -24.172 13.305 1 93.69 596 VAL B C 1
ATOM 11558 O O . VAL B 1 596 ? -8.508 -25.359 13.562 1 93.69 596 VAL B O 1
ATOM 11561 N N . ALA B 1 597 ? -9.891 -23.641 13.297 1 95.81 597 ALA B N 1
ATOM 11562 C CA . ALA B 1 597 ? -11.078 -24.438 13.578 1 95.81 597 ALA B CA 1
ATOM 11563 C C . ALA B 1 597 ? -11.25 -25.547 12.555 1 95.81 597 ALA B C 1
ATOM 11565 O O . ALA B 1 597 ? -11.547 -26.688 12.906 1 95.81 597 ALA B O 1
ATOM 11566 N N . ARG B 1 598 ? -11.062 -25.25 11.32 1 96.12 598 ARG B N 1
ATOM 11567 C CA . ARG B 1 598 ? -11.141 -26.25 10.25 1 96.12 598 ARG B CA 1
ATOM 11568 C C . ARG B 1 598 ? -10.117 -27.359 10.461 1 96.12 598 ARG B C 1
ATOM 11570 O O . ARG B 1 598 ? -10.453 -28.547 10.352 1 96.12 598 ARG B O 1
ATOM 11577 N N . ASP B 1 599 ? -8.891 -26.969 10.664 1 93.19 599 ASP B N 1
ATOM 11578 C CA . ASP B 1 599 ? -7.828 -27.953 10.844 1 93.19 599 ASP B CA 1
ATOM 11579 C C . ASP B 1 599 ? -8.102 -28.844 12.047 1 93.19 599 ASP B C 1
ATOM 11581 O O . ASP B 1 599 ? -7.816 -30.047 12.016 1 93.19 599 ASP B O 1
ATOM 11585 N N . SER B 1 600 ? -8.688 -28.266 13.086 1 91.75 600 SER B N 1
ATOM 11586 C CA . SER B 1 600 ? -9 -29.031 14.297 1 91.75 600 SER B CA 1
ATOM 11587 C C . SER B 1 600 ? -10.18 -29.969 14.07 1 91.75 600 SER B C 1
ATOM 11589 O O . SER B 1 600 ? -10.32 -30.969 14.773 1 91.75 600 SER B O 1
ATOM 11591 N N . ALA B 1 601 ? -11.016 -29.656 13.125 1 94.38 601 ALA B N 1
ATOM 11592 C CA . ALA B 1 601 ? -12.211 -30.438 12.859 1 94.38 601 ALA B CA 1
ATOM 11593 C C . ALA B 1 601 ? -11.891 -31.672 12.023 1 94.38 601 ALA B C 1
ATOM 11595 O O . ALA B 1 601 ? -12.703 -32.594 11.922 1 94.38 601 ALA B O 1
ATOM 11596 N N . ILE B 1 602 ? -10.742 -31.734 11.422 1 92.12 602 ILE B N 1
ATOM 11597 C CA . ILE B 1 602 ? -10.344 -32.875 10.594 1 92.12 602 ILE B CA 1
ATOM 11598 C C . ILE B 1 602 ? -10.031 -34.062 11.477 1 92.12 602 ILE B C 1
ATOM 11600 O O . ILE B 1 602 ? -9.32 -33.938 12.477 1 92.12 602 ILE B O 1
ATOM 11604 N N . SER B 1 603 ? -10.531 -35.125 11.023 1 83.19 603 SER B N 1
ATOM 11605 C CA . SER B 1 603 ? -10.312 -36.375 11.773 1 83.19 603 SER B CA 1
ATOM 11606 C C . SER B 1 603 ? -8.836 -36.75 11.773 1 83.19 603 SER B C 1
ATOM 11608 O O . SER B 1 603 ? -8.156 -36.625 10.758 1 83.19 603 SER B O 1
ATOM 11610 N N . ARG B 1 604 ? -8.391 -37.188 12.859 1 73.81 604 ARG B N 1
ATOM 11611 C CA . ARG B 1 604 ? -7.008 -37.656 12.984 1 73.81 604 ARG B CA 1
ATOM 11612 C C . ARG B 1 604 ? -6.762 -38.906 12.133 1 73.81 604 ARG B C 1
ATOM 11614 O O . ARG B 1 604 ? -5.617 -39.188 11.789 1 73.81 604 ARG B O 1
ATOM 11621 N N . ARG B 1 605 ? -7.852 -39.625 11.734 1 74.31 605 ARG B N 1
ATOM 11622 C CA . ARG B 1 605 ? -7.742 -40.875 10.992 1 74.31 605 ARG B CA 1
ATOM 11623 C C . ARG B 1 605 ? -7.809 -40.625 9.484 1 74.31 605 ARG B C 1
ATOM 11625 O O . ARG B 1 605 ? -7.785 -41.562 8.695 1 74.31 605 ARG B O 1
ATOM 11632 N N . HIS B 1 606 ? -7.844 -39.375 9.078 1 81.75 606 HIS B N 1
ATOM 11633 C CA . HIS B 1 606 ? -7.945 -39.094 7.656 1 81.75 606 HIS B CA 1
ATOM 11634 C C . HIS B 1 606 ? -6.699 -39.531 6.906 1 81.75 606 HIS B C 1
ATOM 11636 O O . HIS B 1 606 ? -5.578 -39.344 7.379 1 81.75 606 HIS B O 1
ATOM 11642 N N . GLU B 1 607 ? -6.961 -40.219 5.77 1 76.94 607 GLU B N 1
ATOM 11643 C CA . GLU B 1 607 ? -5.863 -40.656 4.918 1 76.94 607 GLU B CA 1
ATOM 11644 C C . GLU B 1 607 ? -5.449 -39.594 3.928 1 76.94 607 GLU B C 1
ATOM 11646 O O . GLU B 1 607 ? -6.039 -39.469 2.85 1 76.94 607 GLU B O 1
ATOM 11651 N N . TRP B 1 608 ? -4.422 -38.938 4.199 1 77.94 608 TRP B N 1
ATOM 11652 C CA . TRP B 1 608 ? -3.982 -37.781 3.434 1 77.94 608 TRP B CA 1
ATOM 11653 C C . TRP B 1 608 ? -3.422 -38.219 2.078 1 77.94 608 TRP B C 1
ATOM 11655 O O . TRP B 1 608 ? -3.273 -37.375 1.177 1 77.94 608 TRP B O 1
ATOM 11665 N N . CYS B 1 609 ? -3.197 -39.5 1.849 1 76.81 609 CYS B N 1
ATOM 11666 C CA . CYS B 1 609 ? -2.598 -39.969 0.603 1 76.81 609 CYS B CA 1
ATOM 11667 C C . CYS B 1 609 ? -3.66 -40.156 -0.475 1 76.81 609 CYS B C 1
ATOM 11669 O O . CYS B 1 609 ? -3.334 -40.281 -1.654 1 76.81 609 CYS B O 1
ATOM 11671 N N . THR B 1 610 ? -4.879 -39.938 -0.07 1 84.06 610 THR B N 1
ATOM 11672 C CA . THR B 1 610 ? -5.91 -40.281 -1.051 1 84.06 610 THR B CA 1
ATOM 11673 C C . THR B 1 610 ? -6.715 -39.031 -1.424 1 84.06 610 THR B C 1
ATOM 11675 O O . THR B 1 610 ? -7.109 -38.875 -2.58 1 84.06 610 THR B O 1
ATOM 11678 N N . SER B 1 611 ? -7.043 -38.25 -0.421 1 91.44 611 SER B N 1
ATOM 11679 C CA . SER B 1 611 ? -7.918 -37.094 -0.706 1 91.44 611 SER B CA 1
ATOM 11680 C C . SER B 1 611 ? -7.691 -35.969 0.283 1 91.44 611 SER B C 1
ATOM 11682 O O . SER B 1 611 ? -7.09 -36.156 1.342 1 91.44 611 SER B O 1
ATOM 11684 N N . ILE B 1 612 ? -8.133 -34.781 -0.116 1 93.94 612 ILE B N 1
ATOM 11685 C CA . ILE B 1 612 ? -8.203 -33.656 0.803 1 93.94 612 ILE B CA 1
ATOM 11686 C C . ILE B 1 612 ? -9.414 -33.812 1.722 1 93.94 612 ILE B C 1
ATOM 11688 O O . ILE B 1 612 ? -10.477 -34.25 1.283 1 93.94 612 ILE B O 1
ATOM 11692 N N . PRO B 1 613 ? -9.25 -33.469 2.961 1 93.44 613 PRO B N 1
ATOM 11693 C CA . PRO B 1 613 ? -10.32 -33.719 3.922 1 93.44 613 PRO B CA 1
ATOM 11694 C C . PRO B 1 613 ? -11.562 -32.875 3.676 1 93.44 613 PRO B C 1
ATOM 11696 O O . PRO B 1 613 ? -11.445 -31.688 3.34 1 93.44 613 PRO B O 1
ATOM 11699 N N . ILE B 1 614 ? -12.75 -33.5 3.824 1 95.5 614 ILE B N 1
ATOM 11700 C CA . ILE B 1 614 ? -14.047 -32.844 3.865 1 95.5 614 ILE B CA 1
ATOM 11701 C C . ILE B 1 614 ? -14.508 -32.688 5.316 1 95.5 614 ILE B C 1
ATOM 11703 O O . ILE B 1 614 ? -14.445 -33.656 6.094 1 95.5 614 ILE B O 1
ATOM 11707 N N . VAL B 1 615 ? -14.93 -31.5 5.73 1 95.88 615 VAL B N 1
ATOM 11708 C CA . VAL B 1 615 ? -15.266 -31.234 7.125 1 95.88 615 VAL B CA 1
ATOM 11709 C C . VAL B 1 615 ? -16.766 -30.969 7.25 1 95.88 615 VAL B C 1
ATOM 11711 O O . VAL B 1 615 ? -17.312 -30.094 6.566 1 95.88 615 VAL B O 1
ATOM 11714 N N . PRO B 1 616 ? -17.391 -31.734 8.117 1 96 616 PRO B N 1
ATOM 11715 C CA . PRO B 1 616 ? -18.797 -31.406 8.375 1 96 616 PRO B CA 1
ATOM 11716 C C . PRO B 1 616 ? -18.969 -30.031 9.016 1 96 616 PRO B C 1
ATOM 11718 O O . PRO B 1 616 ? -18.156 -29.625 9.859 1 96 616 PRO B O 1
ATOM 11721 N N . VAL B 1 617 ? -20.016 -29.281 8.617 1 97.25 617 VAL B N 1
ATOM 11722 C CA . VAL B 1 617 ? -20.266 -27.938 9.117 1 97.25 617 VAL B CA 1
ATOM 11723 C C . VAL B 1 617 ? -20.453 -27.984 10.633 1 97.25 617 VAL B C 1
ATOM 11725 O O . VAL B 1 617 ? -19.922 -27.125 11.352 1 97.25 617 VAL B O 1
ATOM 11728 N N . ALA B 1 618 ? -21.125 -29 11.117 1 95.31 618 ALA B N 1
ATOM 11729 C CA . ALA B 1 618 ? -21.359 -29.125 12.555 1 95.31 618 ALA B CA 1
ATOM 11730 C C . ALA B 1 618 ? -20.062 -29.281 13.32 1 95.31 618 ALA B C 1
ATOM 11732 O O . ALA B 1 618 ? -19.859 -28.656 14.359 1 95.31 618 ALA B O 1
ATOM 11733 N N . SER B 1 619 ? -19.156 -30.125 12.82 1 94.69 619 SER B N 1
ATOM 11734 C CA . SER B 1 619 ? -17.875 -30.328 13.461 1 94.69 619 SER B CA 1
ATOM 11735 C C . SER B 1 619 ? -17.031 -29.062 13.461 1 94.69 619 SER B C 1
ATOM 11737 O O . SER B 1 619 ? -16.297 -28.781 14.422 1 94.69 619 SER B O 1
ATOM 11739 N N . PHE B 1 620 ? -17.141 -28.328 12.406 1 96.62 620 PHE B N 1
ATOM 11740 C CA . PHE B 1 620 ? -16.438 -27.062 12.305 1 96.62 620 PHE B CA 1
ATOM 11741 C C . PHE B 1 620 ? -16.859 -26.125 13.422 1 96.62 620 PHE B C 1
ATOM 11743 O O . PHE B 1 620 ? -16.016 -25.516 14.086 1 96.62 620 PHE B O 1
ATOM 11750 N N . PHE B 1 621 ? -18.094 -25.969 13.656 1 96.88 621 PHE B N 1
ATOM 11751 C CA . PHE B 1 621 ? -18.578 -25.016 14.641 1 96.88 621 PHE B CA 1
ATOM 11752 C C . PHE B 1 621 ? -18.344 -25.531 16.062 1 96.88 621 PHE B C 1
ATOM 11754 O O . PHE B 1 621 ? -18.219 -24.734 17 1 96.88 621 PHE B O 1
ATOM 11761 N N . GLU B 1 622 ? -18.234 -26.875 16.172 1 95.19 622 GLU B N 1
ATOM 11762 C CA . GLU B 1 622 ? -17.828 -27.422 17.469 1 95.19 622 GLU B CA 1
ATOM 11763 C C . GLU B 1 622 ? -16.406 -27.016 17.828 1 95.19 622 GLU B C 1
ATOM 11765 O O . GLU B 1 622 ? -16.078 -26.891 19.016 1 95.19 622 GLU B O 1
ATOM 11770 N N . GLN B 1 623 ? -15.664 -26.812 16.781 1 95.38 623 GLN B N 1
ATOM 11771 C CA . GLN B 1 623 ? -14.273 -26.438 17.016 1 95.38 623 GLN B CA 1
ATOM 11772 C C . GLN B 1 623 ? -14.094 -24.922 16.984 1 95.38 623 GLN B C 1
ATOM 11774 O O . GLN B 1 623 ? -13.062 -24.406 17.406 1 95.38 623 GLN B O 1
ATOM 11779 N N . LEU B 1 624 ? -15.078 -24.156 16.516 1 96.19 624 LEU B N 1
ATOM 11780 C CA . LEU B 1 624 ? -14.984 -22.703 16.469 1 96.19 624 LEU B CA 1
ATOM 11781 C C . LEU B 1 624 ? -15.453 -22.078 17.781 1 96.19 624 LEU B C 1
ATOM 11783 O O . LEU B 1 624 ? -14.75 -21.266 18.375 1 96.19 624 LEU B O 1
ATOM 11787 N N . PHE B 1 625 ? -16.641 -22.531 18.234 1 95.62 625 PHE B N 1
ATOM 11788 C CA . PHE B 1 625 ? -17.234 -21.938 19.438 1 95.62 625 PHE B CA 1
ATOM 11789 C C . PHE B 1 625 ? -17 -22.812 20.656 1 95.62 625 PHE B C 1
ATOM 11791 O O . PHE B 1 625 ? -17.047 -24.047 20.547 1 95.62 625 PHE B O 1
ATOM 11798 N N . ALA B 1 626 ? -16.75 -22.156 21.734 1 93.25 626 ALA B N 1
ATOM 11799 C CA . ALA B 1 626 ? -16.609 -22.875 22.984 1 93.25 626 ALA B CA 1
ATOM 11800 C C . ALA B 1 626 ? -17.953 -23.359 23.5 1 93.25 626 ALA B C 1
ATOM 11802 O O . ALA B 1 626 ? -18.062 -24.469 24.031 1 93.25 626 ALA B O 1
ATOM 11803 N N . GLU B 1 627 ? -18.953 -22.594 23.281 1 91.44 627 GLU B N 1
ATOM 11804 C CA . GLU B 1 627 ? -20.297 -22.969 23.688 1 91.44 627 GLU B CA 1
ATOM 11805 C C . GLU B 1 627 ? -20.938 -23.922 22.688 1 91.44 627 GLU B C 1
ATOM 11807 O O . GLU B 1 627 ? -20.75 -23.781 21.469 1 91.44 627 GLU B O 1
ATOM 11812 N N . ASP B 1 628 ? -21.688 -24.891 23.219 1 91.62 628 ASP B N 1
ATOM 11813 C CA . ASP B 1 628 ? -22.422 -25.812 22.359 1 91.62 628 ASP B CA 1
ATOM 11814 C C . ASP B 1 628 ? -23.641 -25.125 21.734 1 91.62 628 ASP B C 1
ATOM 11816 O O . ASP B 1 628 ? -24.562 -24.703 22.453 1 91.62 628 ASP B O 1
ATOM 11820 N N . ILE B 1 629 ? -23.688 -25.047 20.406 1 92 629 ILE B N 1
ATOM 11821 C CA . ILE B 1 629 ? -24.766 -24.328 19.734 1 92 629 ILE B CA 1
ATOM 11822 C C . ILE B 1 629 ? -25.703 -25.328 19.078 1 92 629 ILE B C 1
ATOM 11824 O O . ILE B 1 629 ? -26.547 -24.938 18.25 1 92 629 ILE B O 1
ATOM 11828 N N . SER B 1 630 ? -25.609 -26.594 19.375 1 91.38 630 SER B N 1
ATOM 11829 C CA . SER B 1 630 ? -26.328 -27.656 18.703 1 91.38 630 SER B CA 1
ATOM 11830 C C . SER B 1 630 ? -27.844 -27.438 18.797 1 91.38 630 SER B C 1
ATOM 11832 O O . SER B 1 630 ? -28.578 -27.688 17.844 1 91.38 630 SER B O 1
ATOM 11834 N N . ASP B 1 631 ? -28.281 -26.922 19.906 1 88.94 631 ASP B N 1
ATOM 11835 C CA . ASP B 1 631 ? -29.719 -26.844 20.141 1 88.94 631 ASP B CA 1
ATOM 11836 C C . ASP B 1 631 ? -30.25 -25.438 19.828 1 88.94 631 ASP B C 1
ATOM 11838 O O . ASP B 1 631 ? -31.422 -25.141 20.047 1 88.94 631 ASP B O 1
ATOM 11842 N N . MET B 1 632 ? -29.484 -24.688 19.203 1 89.12 632 MET B N 1
ATOM 11843 C CA . MET B 1 632 ? -29.891 -23.328 18.906 1 89.12 632 MET B CA 1
ATOM 11844 C C . MET B 1 632 ? -30.891 -23.281 17.766 1 89.12 632 MET B C 1
ATOM 11846 O O . MET B 1 632 ? -30.734 -24.016 16.781 1 89.12 632 MET B O 1
ATOM 11850 N N . LEU B 1 633 ? -31.906 -22.422 17.953 1 88.25 633 LEU B N 1
ATOM 11851 C CA . LEU B 1 633 ? -32.906 -22.219 16.922 1 88.25 633 LEU B CA 1
ATOM 11852 C C . LEU B 1 633 ? -32.531 -21.062 16 1 88.25 633 LEU B C 1
ATOM 11854 O O . LEU B 1 633 ? -31.688 -20.234 16.359 1 88.25 633 LEU B O 1
ATOM 11858 N N . PRO B 1 634 ? -33.062 -21.031 14.805 1 90.38 634 PRO B N 1
ATOM 11859 C CA . PRO B 1 634 ? -32.719 -19.969 13.867 1 90.38 634 PRO B CA 1
ATOM 11860 C C . PRO B 1 634 ? -33.156 -18.594 14.336 1 90.38 634 PRO B C 1
ATOM 11862 O O . PRO B 1 634 ? -34.156 -18.469 15.062 1 90.38 634 PRO B O 1
ATOM 11865 N N . SER B 1 635 ? -32.406 -17.609 13.977 1 88.38 635 SER B N 1
ATOM 11866 C CA . SER B 1 635 ? -32.75 -16.219 14.25 1 88.38 635 SER B CA 1
ATOM 11867 C C . SER B 1 635 ? -33.844 -15.727 13.297 1 88.38 635 SER B C 1
ATOM 11869 O O . SER B 1 635 ? -34.688 -14.906 13.68 1 88.38 635 SER B O 1
ATOM 11871 N N . ARG B 1 636 ? -33.719 -16.188 12.125 1 86.81 636 ARG B N 1
ATOM 11872 C CA . ARG B 1 636 ? -34.719 -15.93 11.094 1 86.81 636 ARG B CA 1
ATOM 11873 C C . ARG B 1 636 ? -35.188 -17.219 10.43 1 86.81 636 ARG B C 1
ATOM 11875 O O . ARG B 1 636 ? -34.375 -18.125 10.195 1 86.81 636 ARG B O 1
ATOM 11882 N N . VAL B 1 637 ? -36.531 -17.328 10.258 1 85.25 637 VAL B N 1
ATOM 11883 C CA . VAL B 1 637 ? -37.031 -18.547 9.664 1 85.25 637 VAL B CA 1
ATOM 11884 C C . VAL B 1 637 ? -37.906 -18.203 8.453 1 85.25 637 VAL B C 1
ATOM 11886 O O . VAL B 1 637 ? -38.656 -17.219 8.477 1 85.25 637 VAL B O 1
ATOM 11889 N N . THR B 1 638 ? -37.531 -19 7.477 1 82.5 638 THR B N 1
ATOM 11890 C CA . THR B 1 638 ? -38.344 -18.828 6.289 1 82.5 638 THR B CA 1
ATOM 11891 C C . THR B 1 638 ? -39.812 -19.109 6.605 1 82.5 638 THR B C 1
ATOM 11893 O O . THR B 1 638 ? -40.125 -19.984 7.426 1 82.5 638 THR B O 1
ATOM 11896 N N . ARG B 1 639 ? -40.781 -18.422 5.926 1 70.75 639 ARG B N 1
ATOM 11897 C CA . ARG B 1 639 ? -42.219 -18.469 6.188 1 70.75 639 ARG B CA 1
ATOM 11898 C C . ARG B 1 639 ? -42.75 -19.891 6.074 1 70.75 639 ARG B C 1
ATOM 11900 O O . ARG B 1 639 ? -43.688 -20.25 6.773 1 70.75 639 ARG B O 1
ATOM 11907 N N . THR B 1 640 ? -42.156 -20.688 5.332 1 67.25 640 THR B N 1
ATOM 11908 C CA . THR B 1 640 ? -42.75 -21.984 5.012 1 67.25 640 THR B CA 1
ATOM 11909 C C . THR B 1 640 ? -42.125 -23.078 5.902 1 67.25 640 THR B C 1
ATOM 11911 O O . THR B 1 640 ? -42.562 -24.234 5.859 1 67.25 640 THR B O 1
ATOM 11914 N N . HIS B 1 641 ? -41.219 -22.766 6.766 1 74.25 641 HIS B N 1
ATOM 11915 C CA . HIS B 1 641 ? -40.5 -23.828 7.469 1 74.25 641 HIS B CA 1
ATOM 11916 C C . HIS B 1 641 ? -40.625 -23.688 8.977 1 74.25 641 HIS B C 1
ATOM 11918 O O . HIS B 1 641 ? -40.781 -22.562 9.484 1 74.25 641 HIS B O 1
ATOM 11924 N N . GLU B 1 642 ? -40.656 -24.766 9.672 1 78.88 642 GLU B N 1
ATOM 11925 C CA . GLU B 1 642 ? -40.625 -24.781 11.133 1 78.88 642 GLU B CA 1
ATOM 11926 C C . GLU B 1 642 ? -39.188 -24.609 11.641 1 78.88 642 GLU B C 1
ATOM 11928 O O . GLU B 1 642 ? -38.25 -25.125 11.023 1 78.88 642 GLU B O 1
ATOM 11933 N N . PRO B 1 643 ? -39.094 -23.844 12.664 1 85.5 643 PRO B N 1
ATOM 11934 C CA . PRO B 1 643 ? -37.75 -23.688 13.227 1 85.5 643 PRO B CA 1
ATOM 11935 C C . PRO B 1 643 ? -37.156 -25 13.734 1 85.5 643 PRO B C 1
ATOM 11937 O O . PRO B 1 643 ? -37.844 -25.75 14.43 1 85.5 643 PRO B O 1
ATOM 11940 N N . ARG B 1 644 ? -36.062 -25.344 13.328 1 88.75 644 ARG B N 1
ATOM 11941 C CA . ARG B 1 644 ? -35.344 -26.531 13.75 1 88.75 644 ARG B CA 1
ATOM 11942 C C . ARG B 1 644 ? -34 -26.156 14.367 1 88.75 644 ARG B C 1
ATOM 11944 O O . ARG B 1 644 ? -33.5 -25.047 14.141 1 88.75 644 ARG B O 1
ATOM 11951 N N . SER B 1 645 ? -33.5 -27.125 15.062 1 91.38 645 SER B N 1
ATOM 11952 C CA . SER B 1 645 ? -32.219 -26.859 15.758 1 91.38 645 SER B CA 1
ATOM 11953 C C . SER B 1 645 ? -31.062 -26.844 14.781 1 91.38 645 SER B C 1
ATOM 11955 O O . SER B 1 645 ? -31.141 -27.422 13.695 1 91.38 645 SER B O 1
ATOM 11957 N N . PHE B 1 646 ? -30.031 -26.172 15.203 1 93.81 646 PHE B N 1
ATOM 11958 C CA . PHE B 1 646 ? -28.828 -26.047 14.398 1 93.81 646 PHE B CA 1
ATOM 11959 C C . PHE B 1 646 ? -28.312 -27.422 13.992 1 93.81 646 PHE B C 1
ATOM 11961 O O . PHE B 1 646 ? -28 -27.656 12.82 1 93.81 646 PHE B O 1
ATOM 11968 N N . LYS B 1 647 ? -28.188 -28.328 14.914 1 92.69 647 LYS B N 1
ATOM 11969 C CA . LYS B 1 647 ? -27.672 -29.672 14.68 1 92.69 647 LYS B CA 1
ATOM 11970 C C . LYS B 1 647 ? -28.531 -30.422 13.672 1 92.69 647 LYS B C 1
ATOM 11972 O O . LYS B 1 647 ? -28.016 -31.109 12.789 1 92.69 647 LYS B O 1
ATOM 11977 N N . ASP B 1 648 ? -29.781 -30.297 13.805 1 90.81 648 ASP B N 1
ATOM 11978 C CA . ASP B 1 648 ? -30.688 -31 12.914 1 90.81 648 ASP B CA 1
ATOM 11979 C C . ASP B 1 648 ? -30.609 -30.453 11.492 1 90.81 648 ASP B C 1
ATOM 11981 O O . ASP B 1 648 ? -30.594 -31.219 10.523 1 90.81 648 ASP B O 1
ATOM 11985 N N . VAL B 1 649 ? -30.547 -29.172 11.398 1 92.12 649 VAL B N 1
ATOM 11986 C CA . VAL B 1 649 ? -30.578 -28.516 10.094 1 92.12 649 VAL B CA 1
ATOM 11987 C C . VAL B 1 649 ? -29.281 -28.797 9.344 1 92.12 649 VAL B C 1
ATOM 11989 O O . VAL B 1 649 ? -29.281 -29.078 8.141 1 92.12 649 VAL B O 1
ATOM 11992 N N . PHE B 1 650 ? -28.156 -28.75 10.031 1 95.19 650 PHE B N 1
ATOM 11993 C CA . PHE B 1 650 ? -26.859 -28.828 9.352 1 95.19 650 PHE B CA 1
ATOM 11994 C C . PHE B 1 650 ? -26.219 -30.188 9.562 1 95.19 650 PHE B C 1
ATOM 11996 O O . PHE B 1 650 ? -25 -30.344 9.438 1 95.19 650 PHE B O 1
ATOM 12003 N N . SER B 1 651 ? -26.922 -31.234 9.852 1 92.94 651 SER B N 1
ATOM 12004 C CA . SER B 1 651 ? -26.422 -32.562 10.125 1 92.94 651 SER B CA 1
ATOM 12005 C C . SER B 1 651 ? -25.734 -33.156 8.891 1 92.94 651 SER B C 1
ATOM 12007 O O . SER B 1 651 ? -24.781 -33.938 9.016 1 92.94 651 SER B O 1
ATOM 12009 N N . ARG B 1 652 ? -26.156 -32.781 7.688 1 93.31 652 ARG B N 1
ATOM 12010 C CA . ARG B 1 652 ? -25.609 -33.375 6.465 1 93.31 652 ARG B CA 1
ATOM 12011 C C . ARG B 1 652 ? -24.766 -32.375 5.695 1 93.31 652 ARG B C 1
ATOM 12013 O O . ARG B 1 652 ? -24.328 -32.625 4.582 1 93.31 652 ARG B O 1
ATOM 12020 N N . ALA B 1 653 ? -24.641 -31.203 6.27 1 96.25 653 ALA B N 1
ATOM 12021 C CA . ALA B 1 653 ? -23.891 -30.156 5.578 1 96.25 653 ALA B CA 1
ATOM 12022 C C . ALA B 1 653 ? -22.391 -30.391 5.684 1 96.25 653 ALA B C 1
ATOM 12024 O O . ALA B 1 653 ? -21.891 -30.734 6.75 1 96.25 653 ALA B O 1
ATOM 12025 N N . ASN B 1 654 ? -21.688 -30.281 4.523 1 97.12 654 ASN B N 1
ATOM 12026 C CA . ASN B 1 654 ? -20.25 -30.5 4.461 1 97.12 654 ASN B CA 1
ATOM 12027 C C . ASN B 1 654 ? -19.531 -29.344 3.779 1 97.12 654 ASN B C 1
ATOM 12029 O O . ASN B 1 654 ? -20.078 -28.734 2.854 1 97.12 654 ASN B O 1
ATOM 12033 N N . MET B 1 655 ? -18.438 -29 4.246 1 96.88 655 MET B N 1
ATOM 12034 C CA . MET B 1 655 ? -17.656 -27.922 3.668 1 96.88 655 MET B CA 1
ATOM 12035 C C . MET B 1 655 ? -16.281 -28.406 3.248 1 96.88 655 MET B C 1
ATOM 12037 O O . MET B 1 655 ? -15.781 -29.391 3.777 1 96.88 655 MET B O 1
ATOM 12041 N N . HIS B 1 656 ? -15.711 -27.734 2.234 1 95.75 656 HIS B N 1
ATOM 12042 C CA . HIS B 1 656 ? -14.375 -27.969 1.702 1 95.75 656 HIS B CA 1
ATOM 12043 C C . HIS B 1 656 ? -13.641 -26.656 1.478 1 95.75 656 HIS B C 1
ATOM 12045 O O . HIS B 1 656 ? -13.891 -25.953 0.49 1 95.75 656 HIS B O 1
ATOM 12051 N N . PHE B 1 657 ? -12.781 -26.219 2.432 1 94.75 657 PHE B N 1
ATOM 12052 C CA . PHE B 1 657 ? -11.883 -25.078 2.217 1 94.75 657 PHE B CA 1
ATOM 12053 C C . PHE B 1 657 ? -10.578 -25.281 2.975 1 94.75 657 PHE B C 1
ATOM 12055 O O . PHE B 1 657 ? -10.578 -25.734 4.125 1 94.75 657 PHE B O 1
ATOM 12062 N N . ASN B 1 658 ? -9.508 -25.234 2.312 1 95.69 658 ASN B N 1
ATOM 12063 C CA . ASN B 1 658 ? -8.203 -25.328 2.959 1 95.69 658 ASN B CA 1
ATOM 12064 C C . ASN B 1 658 ? -7.398 -24.047 2.799 1 95.69 658 ASN B C 1
ATOM 12066 O O . ASN B 1 658 ? -6.305 -23.922 3.355 1 95.69 658 ASN B O 1
ATOM 12070 N N . HIS B 1 659 ? -7.895 -23.094 2.078 1 95.69 659 HIS B N 1
ATOM 12071 C CA . HIS B 1 659 ? -7.258 -21.797 1.938 1 95.69 659 HIS B CA 1
ATOM 12072 C C . HIS B 1 659 ? -8.281 -20.719 1.584 1 95.69 659 HIS B C 1
ATOM 12074 O O . HIS B 1 659 ? -9.477 -21 1.46 1 95.69 659 HIS B O 1
ATOM 12080 N N . CYS B 1 660 ? -7.785 -19.516 1.565 1 94.75 660 CYS B N 1
ATOM 12081 C CA . CYS B 1 660 ? -8.648 -18.375 1.243 1 94.75 660 CYS B CA 1
ATOM 12082 C C . CYS B 1 660 ? -8.133 -17.625 0.022 1 94.75 660 CYS B C 1
ATOM 12084 O O . CYS B 1 660 ? -6.938 -17.656 -0.267 1 94.75 660 CYS B O 1
ATOM 12086 N N . VAL B 1 661 ? -9.062 -17.125 -0.709 1 92.81 661 VAL B N 1
ATOM 12087 C CA . VAL B 1 661 ? -8.742 -16.312 -1.879 1 92.81 661 VAL B CA 1
ATOM 12088 C C . VAL B 1 661 ? -9.297 -14.898 -1.7 1 92.81 661 VAL B C 1
ATOM 12090 O O . VAL B 1 661 ? -10.43 -14.727 -1.264 1 92.81 661 VAL B O 1
ATOM 12093 N N . LYS B 1 662 ? -8.492 -13.922 -1.922 1 87.25 662 LYS B N 1
ATOM 12094 C CA . LYS B 1 662 ? -8.922 -12.523 -1.869 1 87.25 662 LYS B CA 1
ATOM 12095 C C . LYS B 1 662 ? -9.492 -12.078 -3.211 1 87.25 662 LYS B C 1
ATOM 12097 O O . LYS B 1 662 ? -8.844 -12.227 -4.25 1 87.25 662 LYS B O 1
ATOM 12102 N N . ARG B 1 663 ? -10.609 -11.555 -3.129 1 82.12 663 ARG B N 1
ATOM 12103 C CA . ARG B 1 663 ? -11.219 -11.031 -4.348 1 82.12 663 ARG B CA 1
ATOM 12104 C C . ARG B 1 663 ? -10.781 -9.594 -4.598 1 82.12 663 ARG B C 1
ATOM 12106 O O . ARG B 1 663 ? -10.695 -8.789 -3.666 1 82.12 663 ARG B O 1
ATOM 12113 N N . HIS B 1 664 ? -10.469 -9.305 -5.855 1 71.5 664 HIS B N 1
ATOM 12114 C CA . HIS B 1 664 ? -9.984 -7.969 -6.195 1 71.5 664 HIS B CA 1
ATOM 12115 C C . HIS B 1 664 ? -11.094 -7.117 -6.801 1 71.5 664 HIS B C 1
ATOM 12117 O O . HIS B 1 664 ? -10.977 -5.891 -6.859 1 71.5 664 HIS B O 1
ATOM 12123 N N . ASP B 1 665 ? -12.148 -7.797 -7.258 1 66.25 665 ASP B N 1
ATOM 12124 C CA . ASP B 1 665 ? -13.25 -7.035 -7.852 1 66.25 665 ASP B CA 1
ATOM 12125 C C . ASP B 1 665 ? -14.461 -7.008 -6.922 1 66.25 665 ASP B C 1
ATOM 12127 O O . ASP B 1 665 ? -14.578 -7.84 -6.023 1 66.25 665 ASP B O 1
ATOM 12131 N N . ALA B 1 666 ? -15.211 -6.039 -7.137 1 60.34 666 ALA B N 1
ATOM 12132 C CA . ALA B 1 666 ? -16.406 -5.895 -6.32 1 60.34 666 ALA B CA 1
ATOM 12133 C C . ALA B 1 666 ? -17.625 -6.527 -7.008 1 60.34 666 ALA B C 1
ATOM 12135 O O . ALA B 1 666 ? -18.766 -6.152 -6.738 1 60.34 666 ALA B O 1
ATOM 12136 N N . GLY B 1 667 ? -17.297 -7.496 -7.887 1 62.78 667 GLY B N 1
ATOM 12137 C CA . GLY B 1 667 ? -18.422 -8.109 -8.586 1 62.78 667 GLY B CA 1
ATOM 12138 C C . GLY B 1 667 ? -19.234 -9.047 -7.707 1 62.78 667 GLY B C 1
ATOM 12139 O O . GLY B 1 667 ? -18.75 -9.492 -6.66 1 62.78 667 GLY B O 1
ATOM 12140 N N . MET B 1 668 ? -20.453 -9.273 -8.172 1 67.06 668 MET B N 1
ATOM 12141 C CA . MET B 1 668 ? -21.359 -10.133 -7.418 1 67.06 668 MET B CA 1
ATOM 12142 C C . MET B 1 668 ? -20.906 -11.586 -7.48 1 67.06 668 MET B C 1
ATOM 12144 O O . MET B 1 668 ? -20.391 -12.039 -8.508 1 67.06 668 MET B O 1
ATOM 12148 N N . LEU B 1 669 ? -20.984 -12.242 -6.348 1 80.81 669 LEU B N 1
ATOM 12149 C CA . LEU B 1 669 ? -20.734 -13.672 -6.25 1 80.81 669 LEU B CA 1
ATOM 12150 C C . LEU B 1 669 ? -22.031 -14.461 -6.348 1 80.81 669 LEU B C 1
ATOM 12152 O O . LEU B 1 669 ? -22.953 -14.258 -5.551 1 80.81 669 LEU B O 1
ATOM 12156 N N . THR B 1 670 ? -22.125 -15.234 -7.391 1 82.5 670 THR B N 1
ATOM 12157 C CA . THR B 1 670 ? -23.312 -16.078 -7.555 1 82.5 670 THR B CA 1
ATOM 12158 C C . THR B 1 670 ? -23.078 -17.453 -6.938 1 82.5 670 THR B C 1
ATOM 12160 O O . THR B 1 670 ? -21.953 -17.828 -6.633 1 82.5 670 THR B O 1
ATOM 12163 N N . ARG B 1 671 ? -24.125 -18.203 -6.746 1 86.56 671 ARG B N 1
ATOM 12164 C CA . ARG B 1 671 ? -24.016 -19.547 -6.203 1 86.56 671 ARG B CA 1
ATOM 12165 C C . ARG B 1 671 ? -23.203 -20.453 -7.137 1 86.56 671 ARG B C 1
ATOM 12167 O O . ARG B 1 671 ? -22.5 -21.344 -6.684 1 86.56 671 ARG B O 1
ATOM 12174 N N . SER B 1 672 ? -23.375 -20.234 -8.406 1 83.19 672 SER B N 1
ATOM 12175 C CA . SER B 1 672 ? -22.594 -21 -9.359 1 83.19 672 SER B CA 1
ATOM 12176 C C . SER B 1 672 ? -21.094 -20.734 -9.18 1 83.19 672 SER B C 1
ATOM 12178 O O . SER B 1 672 ? -20.281 -21.656 -9.289 1 83.19 672 SER B O 1
ATOM 12180 N N . MET B 1 673 ? -20.797 -19.531 -8.883 1 85.75 673 MET B N 1
ATOM 12181 C CA . MET B 1 673 ? -19.406 -19.203 -8.633 1 85.75 673 MET B CA 1
ATOM 12182 C C . MET B 1 673 ? -18.906 -19.844 -7.34 1 85.75 673 MET B C 1
ATOM 12184 O O . MET B 1 673 ? -17.766 -20.297 -7.258 1 85.75 673 MET B O 1
ATOM 12188 N N . LEU B 1 674 ? -19.797 -19.859 -6.371 1 91.31 674 LEU B N 1
ATOM 12189 C CA . LEU B 1 674 ? -19.422 -20.453 -5.094 1 91.31 674 LEU B CA 1
ATOM 12190 C C . LEU B 1 674 ? -19.094 -21.938 -5.258 1 91.31 674 LEU B C 1
ATOM 12192 O O . LEU B 1 674 ? -18.266 -22.484 -4.523 1 91.31 674 LEU B O 1
ATOM 12196 N N . LEU B 1 675 ? -19.719 -22.609 -6.25 1 89.56 675 LEU B N 1
ATOM 12197 C CA . LEU B 1 675 ? -19.391 -24 -6.539 1 89.56 675 LEU B CA 1
ATOM 12198 C C . LEU B 1 675 ? -17.922 -24.141 -6.941 1 89.56 675 LEU B C 1
ATOM 12200 O O . LEU B 1 675 ? -17.266 -25.125 -6.582 1 89.56 675 LEU B O 1
ATOM 12204 N N . GLY B 1 676 ? -17.516 -23.156 -7.711 1 89.94 676 GLY B N 1
ATOM 12205 C CA . GLY B 1 676 ? -16.109 -23.156 -8.078 1 89.94 676 GLY B CA 1
ATOM 12206 C C . GLY B 1 676 ? -15.188 -23.031 -6.879 1 89.94 676 GLY B C 1
ATOM 12207 O O . GLY B 1 676 ? -14.164 -23.719 -6.805 1 89.94 676 GLY B O 1
ATOM 12208 N N . PHE B 1 677 ? -15.578 -22.188 -5.91 1 93.75 677 PHE B N 1
ATOM 12209 C CA . PHE B 1 677 ? -14.797 -22.031 -4.691 1 93.75 677 PHE B CA 1
ATOM 12210 C C . PHE B 1 677 ? -14.781 -23.328 -3.887 1 93.75 677 PHE B C 1
ATOM 12212 O O . PHE B 1 677 ? -13.734 -23.734 -3.375 1 93.75 677 PHE B O 1
ATOM 12219 N N . ILE B 1 678 ? -15.914 -24 -3.848 1 94.06 678 ILE B N 1
ATOM 12220 C CA . ILE B 1 678 ? -16.016 -25.266 -3.117 1 94.06 678 ILE B CA 1
ATOM 12221 C C . ILE B 1 678 ? -15.141 -26.312 -3.787 1 94.06 678 ILE B C 1
ATOM 12223 O O . ILE B 1 678 ? -14.383 -27.016 -3.115 1 94.06 678 ILE B O 1
ATOM 12227 N N . ALA B 1 679 ? -15.227 -26.375 -5.051 1 92.62 679 ALA B N 1
ATOM 12228 C CA . ALA B 1 679 ? -14.469 -27.375 -5.793 1 92.62 679 ALA B CA 1
ATOM 12229 C C . ALA B 1 679 ? -12.969 -27.188 -5.609 1 92.62 679 ALA B C 1
ATOM 12231 O O . ALA B 1 679 ? -12.211 -28.156 -5.59 1 92.62 679 ALA B O 1
ATOM 12232 N N . ARG B 1 680 ? -12.555 -25.953 -5.461 1 94.38 680 ARG B N 1
ATOM 12233 C CA . ARG B 1 680 ? -11.125 -25.656 -5.352 1 94.38 680 ARG B CA 1
ATOM 12234 C C . ARG B 1 680 ? -10.688 -25.609 -3.891 1 94.38 680 ARG B C 1
ATOM 12236 O O . ARG B 1 680 ? -9.516 -25.375 -3.598 1 94.38 680 ARG B O 1
ATOM 12243 N N . GLY B 1 681 ? -11.672 -25.781 -2.979 1 95.62 681 GLY B N 1
ATOM 12244 C CA . GLY B 1 681 ? -11.367 -25.75 -1.556 1 95.62 681 GLY B CA 1
ATOM 12245 C C . GLY B 1 681 ? -11 -24.359 -1.05 1 95.62 681 GLY B C 1
ATOM 12246 O O . GLY B 1 681 ? -10.078 -24.219 -0.244 1 95.62 681 GLY B O 1
ATOM 12247 N N . ALA B 1 682 ? -11.672 -23.312 -1.528 1 95.75 682 ALA B N 1
ATOM 12248 C CA . ALA B 1 682 ? -11.273 -21.938 -1.205 1 95.75 682 ALA B CA 1
ATOM 12249 C C . ALA B 1 682 ? -12.406 -21.203 -0.488 1 95.75 682 ALA B C 1
ATOM 12251 O O . ALA B 1 682 ? -13.578 -21.359 -0.834 1 95.75 682 ALA B O 1
ATOM 12252 N N . ALA B 1 683 ? -12.094 -20.469 0.556 1 95.94 683 ALA B N 1
ATOM 12253 C CA . ALA B 1 683 ? -12.969 -19.453 1.143 1 95.94 683 ALA B CA 1
ATOM 12254 C C . ALA B 1 683 ? -12.703 -18.078 0.537 1 95.94 683 ALA B C 1
ATOM 12256 O O . ALA B 1 683 ? -11.719 -17.891 -0.176 1 95.94 683 ALA B O 1
ATOM 12257 N N . ILE B 1 684 ? -13.633 -17.172 0.768 1 93.31 684 ILE B N 1
ATOM 12258 C CA . ILE B 1 684 ? -13.555 -15.875 0.119 1 93.31 684 ILE B CA 1
ATOM 12259 C C . ILE B 1 684 ? -13.32 -14.789 1.168 1 93.31 684 ILE B C 1
ATOM 12261 O O . ILE B 1 684 ? -13.961 -14.781 2.219 1 93.31 684 ILE B O 1
ATOM 12265 N N . VAL B 1 685 ? -12.344 -13.914 0.817 1 88.31 685 VAL B N 1
ATOM 12266 C CA . VAL B 1 685 ? -12.094 -12.773 1.697 1 88.31 685 VAL B CA 1
ATOM 12267 C C . VAL B 1 685 ? -12.305 -11.469 0.93 1 88.31 685 VAL B C 1
ATOM 12269 O O . VAL B 1 685 ? -12.008 -11.391 -0.262 1 88.31 685 VAL B O 1
ATOM 12272 N N . HIS B 1 686 ? -12.789 -10.414 1.633 1 69.38 686 HIS B N 1
ATOM 12273 C CA . HIS B 1 686 ? -12.898 -9.031 1.188 1 69.38 686 HIS B CA 1
ATOM 12274 C C . HIS B 1 686 ? -14.016 -8.867 0.165 1 69.38 686 HIS B C 1
ATOM 12276 O O . HIS B 1 686 ? -13.766 -8.508 -0.988 1 69.38 686 HIS B O 1
ATOM 12282 N N . GLN B 1 687 ? -15.133 -9.086 0.577 1 63.72 687 GLN B N 1
ATOM 12283 C CA . GLN B 1 687 ? -16.328 -8.836 -0.216 1 63.72 687 GLN B CA 1
ATOM 12284 C C . GLN B 1 687 ? -17.094 -7.633 0.325 1 63.72 687 GLN B C 1
ATOM 12286 O O . GLN B 1 687 ? -17.172 -7.43 1.539 1 63.72 687 GLN B O 1
ATOM 12291 N N . PRO B 1 688 ? -17.5 -6.816 -0.602 1 63.38 688 PRO B N 1
ATOM 12292 C CA . PRO B 1 688 ? -18.312 -5.691 -0.12 1 63.38 688 PRO B CA 1
ATOM 12293 C C . PRO B 1 688 ? -19.438 -6.125 0.817 1 63.38 688 PRO B C 1
ATOM 12295 O O . PRO B 1 688 ? -20.156 -7.074 0.511 1 63.38 688 PRO B O 1
ATOM 12298 N N . GLY B 1 689 ? -19.531 -5.648 1.981 1 69.94 689 GLY B N 1
ATOM 12299 C CA . GLY B 1 689 ? -20.594 -5.938 2.938 1 69.94 689 GLY B CA 1
ATOM 12300 C C . GLY B 1 689 ? -20.234 -7.059 3.898 1 69.94 689 GLY B C 1
ATOM 12301 O O . GLY B 1 689 ? -20.828 -7.16 4.977 1 69.94 689 GLY B O 1
ATOM 12302 N N . VAL B 1 690 ? -19.469 -7.938 3.355 1 85.81 690 VAL B N 1
ATOM 12303 C CA . VAL B 1 690 ? -19.062 -9.07 4.176 1 85.81 690 VAL B CA 1
ATOM 12304 C C . VAL B 1 690 ? -17.547 -9.266 4.066 1 85.81 690 VAL B C 1
ATOM 12306 O O . VAL B 1 690 ? -16.969 -9.125 2.984 1 85.81 690 VAL B O 1
ATOM 12309 N N . ASP B 1 691 ? -16.938 -9.609 5.148 1 86.94 691 ASP B N 1
ATOM 12310 C CA . ASP B 1 691 ? -15.484 -9.734 5.148 1 86.94 691 ASP B CA 1
ATOM 12311 C C . ASP B 1 691 ? -15.055 -11.141 4.734 1 86.94 691 ASP B C 1
ATOM 12313 O O . ASP B 1 691 ? -14.023 -11.305 4.078 1 86.94 691 ASP B O 1
ATOM 12317 N N . ILE B 1 692 ? -15.805 -12.195 5.176 1 93.38 692 ILE B N 1
ATOM 12318 C CA . ILE B 1 692 ? -15.445 -13.578 4.898 1 93.38 692 ILE B CA 1
ATOM 12319 C C . ILE B 1 692 ? -16.672 -14.359 4.457 1 93.38 692 ILE B C 1
ATOM 12321 O O . ILE B 1 692 ? -17.75 -14.203 5.027 1 93.38 692 ILE B O 1
ATOM 12325 N N . ILE B 1 693 ? -16.547 -15.156 3.402 1 95.38 693 ILE B N 1
ATOM 12326 C CA . ILE B 1 693 ? -17.578 -16.094 2.967 1 95.38 693 ILE B CA 1
ATOM 12327 C C . ILE B 1 693 ? -17 -17.5 2.877 1 95.38 693 ILE B C 1
ATOM 12329 O O . ILE B 1 693 ? -15.984 -17.719 2.209 1 95.38 693 ILE B O 1
ATOM 12333 N N . VAL B 1 694 ? -17.516 -18.422 3.594 1 97.31 694 VAL B N 1
ATOM 12334 C CA . VAL B 1 694 ? -17.156 -19.828 3.48 1 97.31 694 VAL B CA 1
ATOM 12335 C C . VAL B 1 694 ? -18.328 -20.625 2.932 1 97.31 694 VAL B C 1
ATOM 12337 O O . VAL B 1 694 ? -19.297 -20.891 3.646 1 97.31 694 VAL B O 1
ATOM 12340 N N . PRO B 1 695 ? -18.219 -21.062 1.717 1 96.81 695 PRO B N 1
ATOM 12341 C CA . PRO B 1 695 ? -19.328 -21.844 1.151 1 96.81 695 PRO B CA 1
ATOM 12342 C C . PRO B 1 695 ? -19.297 -23.297 1.588 1 96.81 695 PRO B C 1
ATOM 12344 O O . PRO B 1 695 ? -18.234 -23.828 1.92 1 96.81 695 PRO B O 1
ATOM 12347 N N . PHE B 1 696 ? -20.516 -23.984 1.646 1 97.62 696 PHE B N 1
ATOM 12348 C CA . PHE B 1 696 ? -20.641 -25.406 1.955 1 97.62 696 PHE B CA 1
ATOM 12349 C C . PHE B 1 696 ? -21.797 -26.031 1.174 1 97.62 696 PHE B C 1
ATOM 12351 O O . PHE B 1 696 ? -22.562 -25.312 0.522 1 97.62 696 PHE B O 1
ATOM 12358 N N . LEU B 1 697 ? -21.75 -27.328 1.151 1 95 697 LEU B N 1
ATOM 12359 C CA . LEU B 1 697 ? -22.875 -28.078 0.594 1 95 697 LEU B CA 1
ATOM 12360 C C . LEU B 1 697 ? -23.859 -28.484 1.69 1 95 697 LEU B C 1
ATOM 12362 O O . LEU B 1 697 ? -23.438 -29 2.73 1 95 697 LEU B O 1
ATOM 12366 N N . PHE B 1 698 ? -25.141 -28.359 1.438 1 93.81 698 PHE B N 1
ATOM 12367 C CA . PHE B 1 698 ? -26.125 -28.422 2.51 1 93.81 698 PHE B CA 1
ATOM 12368 C C . PHE B 1 698 ? -26.734 -29.812 2.609 1 93.81 698 PHE B C 1
ATOM 12370 O O . PHE B 1 698 ? -26.734 -30.422 3.682 1 93.81 698 PHE B O 1
ATOM 12377 N N . TYR B 1 699 ? -27.234 -30.406 1.554 1 88 699 TYR B N 1
ATOM 12378 C CA . TYR B 1 699 ? -28.062 -31.609 1.601 1 88 699 TYR B CA 1
ATOM 12379 C C . TYR B 1 699 ? -27.219 -32.875 1.397 1 88 699 TYR B C 1
ATOM 12381 O O . TYR B 1 699 ? -27.438 -33.875 2.057 1 88 699 TYR B O 1
ATOM 12389 N N . ASP B 1 700 ? -26.391 -32.812 0.383 1 89 700 ASP B N 1
ATOM 12390 C CA . ASP B 1 700 ? -25.547 -33.938 0.042 1 89 700 ASP B CA 1
ATOM 12391 C C . ASP B 1 700 ? -24.203 -33.469 -0.53 1 89 700 ASP B C 1
ATOM 12393 O O . ASP B 1 700 ? -23.812 -32.312 -0.344 1 89 700 ASP B O 1
ATOM 12397 N N . LEU B 1 701 ? -23.516 -34.375 -1.122 1 92 701 LEU B N 1
ATOM 12398 C CA . LEU B 1 701 ? -22.156 -34.062 -1.56 1 92 701 LEU B CA 1
ATOM 12399 C C . LEU B 1 701 ? -22.141 -33.719 -3.041 1 92 701 LEU B C 1
ATOM 12401 O O . LEU B 1 701 ? -21.062 -33.531 -3.627 1 92 701 LEU B O 1
ATOM 12405 N N . LYS B 1 702 ? -23.297 -33.5 -3.646 1 88.25 702 LYS B N 1
ATOM 12406 C CA . LYS B 1 702 ? -23.359 -33.188 -5.07 1 88.25 702 LYS B CA 1
ATOM 12407 C C . LYS B 1 702 ? -23.062 -31.719 -5.32 1 88.25 702 LYS B C 1
ATOM 12409 O O . LYS B 1 702 ? -23.562 -30.844 -4.605 1 88.25 702 LYS B O 1
ATOM 12414 N N . LEU B 1 703 ? -22.25 -31.469 -6.309 1 89.81 703 LEU B N 1
ATOM 12415 C CA . LEU B 1 703 ? -21.891 -30.094 -6.664 1 89.81 703 LEU B CA 1
ATOM 12416 C C . LEU B 1 703 ? -22.938 -29.484 -7.594 1 89.81 703 LEU B C 1
ATOM 12418 O O . LEU B 1 703 ? -22.719 -29.391 -8.805 1 89.81 703 LEU B O 1
ATOM 12422 N N . VAL B 1 704 ? -23.969 -29.031 -6.934 1 86.25 704 VAL B N 1
ATOM 12423 C CA . VAL B 1 704 ? -25.078 -28.375 -7.645 1 86.25 704 VAL B CA 1
ATOM 12424 C C . VAL B 1 704 ? -25.375 -27.031 -7 1 86.25 704 VAL B C 1
ATOM 12426 O O . VAL B 1 704 ? -25.312 -26.891 -5.777 1 86.25 704 VAL B O 1
ATOM 12429 N N . LYS B 1 705 ? -25.734 -26.094 -7.793 1 85.31 705 LYS B N 1
ATOM 12430 C CA . LYS B 1 705 ? -25.922 -24.719 -7.352 1 85.31 705 LYS B CA 1
ATOM 12431 C C . LYS B 1 705 ? -26.953 -24.625 -6.238 1 85.31 705 LYS B C 1
ATOM 12433 O O . LYS B 1 705 ? -26.828 -23.812 -5.316 1 85.31 705 LYS B O 1
ATOM 12438 N N . TRP B 1 706 ? -27.953 -25.453 -6.215 1 86.62 706 TRP B N 1
ATOM 12439 C CA . TRP B 1 706 ? -29.078 -25.359 -5.281 1 86.62 706 TRP B CA 1
ATOM 12440 C C . TRP B 1 706 ? -28.703 -25.953 -3.928 1 86.62 706 TRP B C 1
ATOM 12442 O O . TRP B 1 706 ? -29.391 -25.719 -2.93 1 86.62 706 TRP B O 1
ATOM 12452 N N . ASN B 1 707 ? -27.609 -26.688 -3.92 1 89.94 707 ASN B N 1
ATOM 12453 C CA . ASN B 1 707 ? -27.109 -27.344 -2.713 1 89.94 707 ASN B CA 1
ATOM 12454 C C . ASN B 1 707 ? -26.109 -26.453 -1.977 1 89.94 707 ASN B C 1
ATOM 12456 O O . ASN B 1 707 ? -25.562 -26.859 -0.949 1 89.94 707 ASN B O 1
ATOM 12460 N N . VAL B 1 708 ? -25.938 -25.219 -2.467 1 92.56 708 VAL B N 1
ATOM 12461 C CA . VAL B 1 708 ? -24.859 -24.375 -1.938 1 92.56 708 VAL B CA 1
ATOM 12462 C C . VAL B 1 708 ? -25.406 -23.484 -0.822 1 92.56 708 VAL B C 1
ATOM 12464 O O . VAL B 1 708 ? -26.344 -22.719 -1.032 1 92.56 708 VAL B O 1
ATOM 12467 N N . GLY B 1 709 ? -24.906 -23.672 0.409 1 94.25 709 GLY B N 1
ATOM 12468 C CA . GLY B 1 709 ? -25.031 -22.734 1.51 1 94.25 709 GLY B CA 1
ATOM 12469 C C . GLY B 1 709 ? -23.734 -22.016 1.837 1 94.25 709 GLY B C 1
ATOM 12470 O O . GLY B 1 709 ? -22.703 -22.25 1.207 1 94.25 709 GLY B O 1
ATOM 12471 N N . PHE B 1 710 ? -23.844 -21.047 2.76 1 96.38 710 PHE B N 1
ATOM 12472 C CA . PHE B 1 710 ? -22.625 -20.312 3.055 1 96.38 710 PHE B CA 1
ATOM 12473 C C . PHE B 1 710 ? -22.656 -19.719 4.457 1 96.38 710 PHE B C 1
ATOM 12475 O O . PHE B 1 710 ? -23.734 -19.531 5.023 1 96.38 710 PHE B O 1
ATOM 12482 N N . ILE B 1 711 ? -21.469 -19.547 5.016 1 96.81 711 ILE B N 1
ATOM 12483 C CA . ILE B 1 711 ? -21.219 -18.797 6.242 1 96.81 711 ILE B CA 1
ATOM 12484 C C . ILE B 1 711 ? -20.766 -17.375 5.902 1 96.81 711 ILE B C 1
ATOM 12486 O O . ILE B 1 711 ? -19.828 -17.188 5.125 1 96.81 711 ILE B O 1
ATOM 12490 N N . LEU B 1 712 ? -21.453 -16.391 6.438 1 95.62 712 LEU B N 1
ATOM 12491 C CA . LEU B 1 712 ? -21.062 -15 6.281 1 95.62 712 LEU B CA 1
ATOM 12492 C C . LEU B 1 712 ? -20.5 -14.445 7.59 1 95.62 712 LEU B C 1
ATOM 12494 O O . LEU B 1 712 ? -21.109 -14.609 8.648 1 95.62 712 LEU B O 1
ATOM 12498 N N . ALA B 1 713 ? -19.312 -13.867 7.484 1 94.69 713 ALA B N 1
ATOM 12499 C CA . ALA B 1 713 ? -18.703 -13.281 8.68 1 94.69 713 ALA B CA 1
ATOM 12500 C C . ALA B 1 713 ? -18.312 -11.828 8.438 1 94.69 713 ALA B C 1
ATOM 12502 O O . ALA B 1 713 ? -17.812 -11.484 7.367 1 94.69 713 ALA B O 1
ATOM 12503 N N . LYS B 1 714 ? -18.609 -10.977 9.398 1 89.38 714 LYS B N 1
ATOM 12504 C CA . LYS B 1 714 ? -18.25 -9.562 9.375 1 89.38 714 LYS B CA 1
ATOM 12505 C C . LYS B 1 714 ? -17.547 -9.156 10.656 1 89.38 714 LYS B C 1
ATOM 12507 O O . LYS B 1 714 ? -17.922 -9.586 11.75 1 89.38 714 LYS B O 1
ATOM 12512 N N . VAL B 1 715 ? -16.453 -8.406 10.539 1 85.12 715 VAL B N 1
ATOM 12513 C CA . VAL B 1 715 ? -15.695 -7.926 11.688 1 85.12 715 VAL B CA 1
ATOM 12514 C C . VAL B 1 715 ? -16.094 -6.48 11.992 1 85.12 715 VAL B C 1
ATOM 12516 O O . VAL B 1 715 ? -16.172 -5.648 11.086 1 85.12 715 VAL B O 1
ATOM 12519 N N . ASP B 1 716 ? -16.453 -6.262 13.164 1 75.38 716 ASP B N 1
ATOM 12520 C CA . ASP B 1 716 ? -16.859 -4.938 13.625 1 75.38 716 ASP B CA 1
ATOM 12521 C C . ASP B 1 716 ? -16.078 -4.512 14.859 1 75.38 716 ASP B C 1
ATOM 12523 O O . ASP B 1 716 ? -15.578 -5.352 15.609 1 75.38 716 ASP B O 1
ATOM 12527 N N . GLY B 1 717 ? -15.758 -3.215 14.953 1 61.5 717 GLY B N 1
ATOM 12528 C CA . GLY B 1 717 ? -15.008 -2.695 16.094 1 61.5 717 GLY B CA 1
ATOM 12529 C C . GLY B 1 717 ? -15.891 -2.336 17.266 1 61.5 717 GLY B C 1
ATOM 12530 O O . GLY B 1 717 ? -15.398 -2.078 18.375 1 61.5 717 GLY B O 1
ATOM 12531 N N . GLY B 1 718 ? -17.219 -2.344 17.078 1 58.72 718 GLY B N 1
ATOM 12532 C CA . GLY B 1 718 ? -18.125 -1.733 18.047 1 58.72 718 GLY B CA 1
ATOM 12533 C C . GLY B 1 718 ? -18.484 -2.66 19.188 1 58.72 718 GLY B C 1
ATOM 12534 O O . GLY B 1 718 ? -18.516 -3.879 19.016 1 58.72 718 GLY B O 1
ATOM 12535 N N . ALA B 1 719 ? -18.531 -2.066 20.328 1 55.94 719 ALA B N 1
ATOM 12536 C CA . ALA B 1 719 ? -18.75 -2.764 21.594 1 55.94 719 ALA B CA 1
ATOM 12537 C C . ALA B 1 719 ? -20.203 -3.209 21.719 1 55.94 719 ALA B C 1
ATOM 12539 O O . ALA B 1 719 ? -20.5 -4.195 22.406 1 55.94 719 ALA B O 1
ATOM 12540 N N . VAL B 1 720 ? -21.172 -2.598 21.016 1 58.22 720 VAL B N 1
ATOM 12541 C CA . VAL B 1 720 ? -22.578 -2.908 21.266 1 58.22 720 VAL B CA 1
ATOM 12542 C C . VAL B 1 720 ? -23.141 -3.691 20.078 1 58.22 720 VAL B C 1
ATOM 12544 O O . VAL B 1 720 ? -22.938 -3.318 18.922 1 58.22 720 VAL B O 1
ATOM 12547 N N . PRO B 1 721 ? -23.75 -4.926 20.516 1 62.97 721 PRO B N 1
ATOM 12548 C CA . PRO B 1 721 ? -24.375 -5.699 19.438 1 62.97 721 PRO B CA 1
ATOM 12549 C C . PRO B 1 721 ? -25.391 -4.887 18.641 1 62.97 721 PRO B C 1
ATOM 12551 O O . PRO B 1 721 ? -26.281 -4.258 19.219 1 62.97 721 PRO B O 1
ATOM 12554 N N . ARG B 1 722 ? -25.219 -4.855 17.453 1 67.44 722 ARG B N 1
ATOM 12555 C CA . ARG B 1 722 ? -26.109 -4.125 16.562 1 67.44 722 ARG B CA 1
ATOM 12556 C C . ARG B 1 722 ? -26.781 -5.07 15.57 1 67.44 722 ARG B C 1
ATOM 12558 O O . ARG B 1 722 ? -26.125 -5.566 14.641 1 67.44 722 ARG B O 1
ATOM 12565 N N . ALA B 1 723 ? -28.078 -5.367 15.758 1 68.12 723 ALA B N 1
ATOM 12566 C CA . ALA B 1 723 ? -28.844 -6.266 14.891 1 68.12 723 ALA B CA 1
ATOM 12567 C C . ALA B 1 723 ? -28.812 -5.781 13.445 1 68.12 723 ALA B C 1
ATOM 12569 O O . ALA B 1 723 ? -28.859 -6.586 12.516 1 68.12 723 ALA B O 1
ATOM 12570 N N . GLY B 1 724 ? -28.641 -4.5 13.344 1 71.31 724 GLY B N 1
ATOM 12571 C CA . GLY B 1 724 ? -28.672 -3.904 12.016 1 71.31 724 GLY B CA 1
ATOM 12572 C C . GLY B 1 724 ? -27.5 -4.305 11.156 1 71.31 724 GLY B C 1
ATOM 12573 O O . GLY B 1 724 ? -27.562 -4.25 9.93 1 71.31 724 GLY B O 1
ATOM 12574 N N . LEU B 1 725 ? -26.484 -4.812 11.82 1 76.25 725 LEU B N 1
ATOM 12575 C CA . LEU B 1 725 ? -25.328 -5.246 11.055 1 76.25 725 LEU B CA 1
ATOM 12576 C C . LEU B 1 725 ? -25.641 -6.5 10.25 1 76.25 725 LEU B C 1
ATOM 12578 O O . LEU B 1 725 ? -25.078 -6.711 9.172 1 76.25 725 LEU B O 1
ATOM 12582 N N . PHE B 1 726 ? -26.531 -7.328 10.758 1 81.88 726 PHE B N 1
ATOM 12583 C CA . PHE B 1 726 ? -26.938 -8.539 10.039 1 81.88 726 PHE B CA 1
ATOM 12584 C C . PHE B 1 726 ? -27.766 -8.195 8.812 1 81.88 726 PHE B C 1
ATOM 12586 O O . PHE B 1 726 ? -27.781 -8.953 7.84 1 81.88 726 PHE B O 1
ATOM 12593 N N . ASP B 1 727 ? -28.344 -7.047 8.852 1 75.38 727 ASP B N 1
ATOM 12594 C CA . ASP B 1 727 ? -29.125 -6.617 7.695 1 75.38 727 ASP B CA 1
ATOM 12595 C C . ASP B 1 727 ? -28.219 -6.258 6.52 1 75.38 727 ASP B C 1
ATOM 12597 O O . ASP B 1 727 ? -28.609 -6.395 5.359 1 75.38 727 ASP B O 1
ATOM 12601 N N . THR B 1 728 ? -27.062 -5.906 6.891 1 74.38 728 THR B N 1
ATOM 12602 C CA . THR B 1 728 ? -26.109 -5.586 5.832 1 74.38 728 THR B CA 1
ATOM 12603 C C . THR B 1 728 ? -25.578 -6.859 5.18 1 74.38 728 THR B C 1
ATOM 12605 O O . THR B 1 728 ? -25 -6.809 4.094 1 74.38 728 THR B O 1
ATOM 12608 N N . MET B 1 729 ? -25.844 -7.961 5.844 1 86 729 MET B N 1
ATOM 12609 C CA . MET B 1 729 ? -25.375 -9.242 5.328 1 86 729 MET B CA 1
ATOM 12610 C C . MET B 1 729 ? -26.5 -10.008 4.652 1 86 729 MET B C 1
ATOM 12612 O O . MET B 1 729 ? -26.562 -11.234 4.719 1 86 729 MET B O 1
ATOM 12616 N N . ASP B 1 730 ? -27.375 -9.234 4.059 1 82.62 730 ASP B N 1
ATOM 12617 C CA . ASP B 1 730 ? -28.484 -9.859 3.342 1 82.62 730 ASP B CA 1
ATOM 12618 C C . ASP B 1 730 ? -27.984 -10.555 2.07 1 82.62 730 ASP B C 1
ATOM 12620 O O . ASP B 1 730 ? -27.469 -9.898 1.163 1 82.62 730 ASP B O 1
ATOM 12624 N N . PRO B 1 731 ? -28.219 -11.883 2.02 1 88.12 731 PRO B N 1
ATOM 12625 C CA . PRO B 1 731 ? -27.672 -12.648 0.896 1 88.12 731 PRO B CA 1
ATOM 12626 C C . PRO B 1 731 ? -28.281 -12.25 -0.443 1 88.12 731 PRO B C 1
ATOM 12628 O O . PRO B 1 731 ? -27.688 -12.477 -1.496 1 88.12 731 PRO B O 1
ATOM 12631 N N . PHE B 1 732 ? -29.484 -11.734 -0.428 1 82.38 732 PHE B N 1
ATOM 12632 C CA . PHE B 1 732 ? -30.109 -11.305 -1.673 1 82.38 732 PHE B CA 1
ATOM 12633 C C . PHE B 1 732 ? -29.469 -10.023 -2.188 1 82.38 732 PHE B C 1
ATOM 12635 O O . PHE B 1 732 ? -29.25 -9.875 -3.391 1 82.38 732 PHE B O 1
ATOM 12642 N N . VAL B 1 733 ? -29.125 -9.242 -1.234 1 73.94 733 VAL B N 1
ATOM 12643 C CA . VAL B 1 733 ? -28.5 -7.977 -1.591 1 73.94 733 VAL B CA 1
ATOM 12644 C C . VAL B 1 733 ? -27.062 -8.227 -2.053 1 73.94 733 VAL B C 1
ATOM 12646 O O . VAL B 1 733 ? -26.562 -7.539 -2.949 1 73.94 733 VAL B O 1
ATOM 12649 N N . LEU B 1 734 ? -26.5 -9.242 -1.471 1 79.62 734 LEU B N 1
ATOM 12650 C CA . LEU B 1 734 ? -25.109 -9.57 -1.799 1 79.62 734 LEU B CA 1
ATOM 12651 C C . LEU B 1 734 ? -25.031 -10.328 -3.119 1 79.62 734 LEU B C 1
ATOM 12653 O O . LEU B 1 734 ? -23.938 -10.547 -3.648 1 79.62 734 LEU B O 1
ATOM 12657 N N . GLY B 1 735 ? -26.156 -10.812 -3.637 1 78.5 735 GLY B N 1
ATOM 12658 C CA . GLY B 1 735 ? -26.203 -11.523 -4.906 1 78.5 735 GLY B CA 1
ATOM 12659 C C . GLY B 1 735 ? -25.953 -13.008 -4.766 1 78.5 735 GLY B C 1
ATOM 12660 O O . GLY B 1 735 ? -25.812 -13.719 -5.762 1 78.5 735 GLY B O 1
ATOM 12661 N N . LEU B 1 736 ? -25.922 -13.461 -3.572 1 88.25 736 LEU B N 1
ATOM 12662 C CA . LEU B 1 736 ? -25.672 -14.883 -3.326 1 88.25 736 LEU B CA 1
ATOM 12663 C C . LEU B 1 736 ? -26.922 -15.711 -3.605 1 88.25 736 LEU B C 1
ATOM 12665 O O . LEU B 1 736 ? -26.812 -16.875 -3.99 1 88.25 736 LEU B O 1
ATOM 12669 N N . PHE B 1 737 ? -28.078 -15.094 -3.277 1 88.5 737 PHE B N 1
ATOM 12670 C CA . PHE B 1 737 ? -29.375 -15.664 -3.654 1 88.5 737 PHE B CA 1
ATOM 12671 C C . PHE B 1 737 ? -30.078 -14.773 -4.66 1 88.5 737 PHE B C 1
ATOM 12673 O O . PHE B 1 737 ? -29.922 -13.555 -4.637 1 88.5 737 PHE B O 1
ATOM 12680 N N . GLU B 1 738 ? -30.672 -15.406 -5.527 1 81.81 738 GLU B N 1
ATOM 12681 C CA . GLU B 1 738 ? -31.5 -14.664 -6.465 1 81.81 738 GLU B CA 1
ATOM 12682 C C . GLU B 1 738 ? -32.969 -14.766 -6.074 1 81.81 738 GLU B C 1
ATOM 12684 O O . GLU B 1 738 ? -33.406 -15.773 -5.523 1 81.81 738 GLU B O 1
ATOM 12689 N N . ASP B 1 739 ? -33.656 -13.711 -6.43 1 77.06 739 ASP B N 1
ATOM 12690 C CA . ASP B 1 739 ? -35.094 -13.68 -6.094 1 77.06 739 ASP B CA 1
ATOM 12691 C C . ASP B 1 739 ? -35.844 -14.812 -6.793 1 77.06 739 ASP B C 1
ATOM 12693 O O . ASP B 1 739 ? -35.625 -15.055 -7.98 1 77.06 739 ASP B O 1
ATOM 12697 N N . GLY B 1 740 ? -36.625 -15.43 -6.117 1 75.56 740 GLY B N 1
ATOM 12698 C CA . GLY B 1 740 ? -37.469 -16.469 -6.684 1 75.56 740 GLY B CA 1
ATOM 12699 C C . GLY B 1 740 ? -36.812 -17.844 -6.645 1 75.56 740 GLY B C 1
ATOM 12700 O O . GLY B 1 740 ? -37.469 -18.859 -6.898 1 75.56 740 GLY B O 1
ATOM 12701 N N . GLU B 1 741 ? -35.594 -17.922 -6.281 1 78.44 741 GLU B N 1
ATOM 12702 C CA . GLU B 1 741 ? -34.906 -19.203 -6.227 1 78.44 741 GLU B CA 1
ATOM 12703 C C . GLU B 1 741 ? -35 -19.844 -4.84 1 78.44 741 GLU B C 1
ATOM 12705 O O . GLU B 1 741 ? -35.156 -19.125 -3.842 1 78.44 741 GLU B O 1
ATOM 12710 N N . PRO B 1 742 ? -35.031 -21.203 -4.879 1 81.75 742 PRO B N 1
ATOM 12711 C CA . PRO B 1 742 ? -35.031 -21.844 -3.564 1 81.75 742 PRO B CA 1
ATOM 12712 C C . PRO B 1 742 ? -33.781 -21.5 -2.742 1 81.75 742 PRO B C 1
ATOM 12714 O O . PRO B 1 742 ? -32.688 -21.406 -3.289 1 81.75 742 PRO B O 1
ATOM 12717 N N . THR B 1 743 ? -34.094 -21.328 -1.502 1 87.81 743 THR B N 1
ATOM 12718 C CA . THR B 1 743 ? -33 -20.922 -0.628 1 87.81 743 THR B CA 1
ATOM 12719 C C . THR B 1 743 ? -32.656 -22.047 0.354 1 87.81 743 THR B C 1
ATOM 12721 O O . THR B 1 743 ? -33.438 -22.969 0.545 1 87.81 743 THR B O 1
ATOM 12724 N N . VAL B 1 744 ? -31.422 -22.109 0.817 1 90.5 744 VAL B N 1
ATOM 12725 C CA . VAL B 1 744 ? -30.953 -23 1.872 1 90.5 744 VAL B CA 1
ATOM 12726 C C . VAL B 1 744 ? -30.594 -22.188 3.113 1 90.5 744 VAL B C 1
ATOM 12728 O O . VAL B 1 744 ? -30.312 -20.984 3.02 1 90.5 744 VAL B O 1
ATOM 12731 N N . PRO B 1 745 ? -30.734 -22.828 4.277 1 92.25 745 PRO B N 1
ATOM 12732 C CA . PRO B 1 745 ? -30.328 -22.109 5.492 1 92.25 745 PRO B CA 1
ATOM 12733 C C . PRO B 1 745 ? -28.875 -21.625 5.449 1 92.25 745 PRO B C 1
ATOM 12735 O O . PRO B 1 745 ? -28.016 -22.328 4.898 1 92.25 745 PRO B O 1
ATOM 12738 N N . ILE B 1 746 ? -28.703 -20.469 6.066 1 94.62 746 ILE B N 1
ATOM 12739 C CA . ILE B 1 746 ? -27.359 -19.891 6.074 1 94.62 746 ILE B CA 1
ATOM 12740 C C . ILE B 1 746 ? -26.953 -19.562 7.504 1 94.62 746 ILE B C 1
ATOM 12742 O O . ILE B 1 746 ? -27.766 -19.625 8.422 1 94.62 746 ILE B O 1
ATOM 12746 N N . ILE B 1 747 ? -25.672 -19.297 7.688 1 95.56 747 ILE B N 1
ATOM 12747 C CA . ILE B 1 747 ? -25.125 -18.922 8.992 1 95.56 747 ILE B CA 1
ATOM 12748 C C . ILE B 1 747 ? -24.453 -17.562 8.891 1 95.56 747 ILE B C 1
ATOM 12750 O O . ILE B 1 747 ? -23.641 -17.328 7.992 1 95.56 747 ILE B O 1
ATOM 12754 N N . ARG B 1 748 ? -24.812 -16.625 9.773 1 94.44 748 ARG B N 1
ATOM 12755 C CA . ARG B 1 748 ? -24.188 -15.305 9.797 1 94.44 748 ARG B CA 1
ATOM 12756 C C . ARG B 1 748 ? -23.547 -15.023 11.156 1 94.44 748 ARG B C 1
ATOM 12758 O O . ARG B 1 748 ? -24.141 -15.297 12.195 1 94.44 748 ARG B O 1
ATOM 12765 N N . ILE B 1 749 ? -22.312 -14.523 11.109 1 94.38 749 ILE B N 1
ATOM 12766 C CA . ILE B 1 749 ? -21.578 -14.25 12.336 1 94.38 749 ILE B CA 1
ATOM 12767 C C . ILE B 1 749 ? -21.016 -12.828 12.297 1 94.38 749 ILE B C 1
ATOM 12769 O O . ILE B 1 749 ? -20.391 -12.43 11.305 1 94.38 749 ILE B O 1
ATOM 12773 N N . VAL B 1 750 ? -21.234 -12.062 13.328 1 90.88 750 VAL B N 1
ATOM 12774 C CA . VAL B 1 750 ? -20.562 -10.773 13.516 1 90.88 750 VAL B CA 1
ATOM 12775 C C . VAL B 1 750 ? -19.531 -10.883 14.641 1 90.88 750 VAL B C 1
ATOM 12777 O O . VAL B 1 750 ? -19.875 -11.266 15.766 1 90.88 750 VAL B O 1
ATOM 12780 N N . PHE B 1 751 ? -18.297 -10.633 14.281 1 90.44 751 PHE B N 1
ATOM 12781 C CA . PHE B 1 751 ? -17.234 -10.617 15.273 1 90.44 751 PHE B CA 1
ATOM 12782 C C . PHE B 1 751 ? -16.953 -9.195 15.75 1 90.44 751 PHE B C 1
ATOM 12784 O O . PHE B 1 751 ? -16.344 -8.406 15.031 1 90.44 751 PHE B O 1
ATOM 12791 N N . ALA B 1 752 ? -17.359 -8.906 16.891 1 84.94 752 ALA B N 1
ATOM 12792 C CA . ALA B 1 752 ? -17.078 -7.613 17.516 1 84.94 752 ALA B CA 1
ATOM 12793 C C . ALA B 1 752 ? -15.797 -7.676 18.344 1 84.94 752 ALA B C 1
ATOM 12795 O O . ALA B 1 752 ? -15.844 -7.91 19.547 1 84.94 752 ALA B O 1
ATOM 12796 N N . LEU B 1 753 ? -14.742 -7.348 17.766 1 80.19 753 LEU B N 1
ATOM 12797 C CA . LEU B 1 753 ? -13.438 -7.613 18.344 1 80.19 753 LEU B CA 1
ATOM 12798 C C . LEU B 1 753 ? -13 -6.465 19.25 1 80.19 753 LEU B C 1
ATOM 12800 O O . LEU B 1 753 ? -12.055 -6.602 20.031 1 80.19 753 LEU B O 1
ATOM 12804 N N . GLY B 1 754 ? -13.586 -5.344 19.172 1 72.25 754 GLY B N 1
ATOM 12805 C CA . GLY B 1 754 ? -13.203 -4.191 19.969 1 72.25 754 GLY B CA 1
ATOM 12806 C C . GLY B 1 754 ? -13.828 -4.191 21.359 1 72.25 754 GLY B C 1
ATOM 12807 O O . GLY B 1 754 ? -13.641 -3.254 22.125 1 72.25 754 GLY B O 1
ATOM 12808 N N . VAL B 1 755 ? -14.555 -5.215 21.703 1 68.94 755 VAL B N 1
ATOM 12809 C CA . VAL B 1 755 ? -15.258 -5.281 22.984 1 68.94 755 VAL B CA 1
ATOM 12810 C C . VAL B 1 755 ? -14.266 -5.609 24.094 1 68.94 755 VAL B C 1
ATOM 12812 O O . VAL B 1 755 ? -13.352 -6.414 23.906 1 68.94 755 VAL B O 1
ATOM 12815 N N . ALA B 1 756 ? -14.461 -4.809 25.203 1 66 756 ALA B N 1
ATOM 12816 C CA . ALA B 1 756 ? -13.625 -5.086 26.375 1 66 756 ALA B CA 1
ATOM 12817 C C . ALA B 1 756 ? -13.75 -6.547 26.797 1 66 756 ALA B C 1
ATOM 12819 O O . ALA B 1 756 ? -14.82 -7.141 26.703 1 66 756 ALA B O 1
ATOM 12820 N N . LYS B 1 757 ? -12.711 -7.074 27.266 1 71.31 757 LYS B N 1
ATOM 12821 C CA . LYS B 1 757 ? -12.602 -8.492 27.594 1 71.31 757 LYS B CA 1
ATOM 12822 C C . LYS B 1 757 ? -13.672 -8.914 28.594 1 71.31 757 LYS B C 1
ATOM 12824 O O . LYS B 1 757 ? -14.242 -10 28.484 1 71.31 757 LYS B O 1
ATOM 12829 N N . GLU B 1 758 ? -13.961 -8.016 29.453 1 69.5 758 GLU B N 1
ATOM 12830 C CA . GLU B 1 758 ? -14.906 -8.344 30.516 1 69.5 758 GLU B CA 1
ATOM 12831 C C . GLU B 1 758 ? -16.328 -8.484 29.984 1 69.5 758 GLU B C 1
ATOM 12833 O O . GLU B 1 758 ? -17.156 -9.172 30.578 1 69.5 758 GLU B O 1
ATOM 12838 N N . LYS B 1 759 ? -16.547 -7.973 28.859 1 70.31 759 LYS B N 1
ATOM 12839 C CA . LYS B 1 759 ? -17.906 -7.969 28.297 1 70.31 759 LYS B CA 1
ATOM 12840 C C . LYS B 1 759 ? -18.031 -8.953 27.141 1 70.31 759 LYS B C 1
ATOM 12842 O O . LYS B 1 759 ? -19.047 -8.992 26.453 1 70.31 759 LYS B O 1
ATOM 12847 N N . GLY B 1 760 ? -17.016 -9.742 27.047 1 76.25 760 GLY B N 1
ATOM 12848 C CA . GLY B 1 760 ? -17.016 -10.68 25.938 1 76.25 760 GLY B CA 1
ATOM 12849 C C . GLY B 1 760 ? -18.031 -11.805 26.109 1 76.25 760 GLY B C 1
ATOM 12850 O O . GLY B 1 760 ? -18.125 -12.391 27.188 1 76.25 760 GLY B O 1
ATOM 12851 N N . LYS B 1 761 ? -18.891 -12.055 25.109 1 77.19 761 LYS B N 1
ATOM 12852 C CA . LYS B 1 761 ? -19.875 -13.133 25.156 1 77.19 761 LYS B CA 1
ATOM 12853 C C . LYS B 1 761 ? -20.375 -13.469 23.75 1 77.19 761 LYS B C 1
ATOM 12855 O O . LYS B 1 761 ? -20.297 -12.633 22.844 1 77.19 761 LYS B O 1
ATOM 12860 N N . LEU B 1 762 ? -20.734 -14.695 23.656 1 81.81 762 LEU B N 1
ATOM 12861 C CA . LEU B 1 762 ? -21.453 -15.102 22.453 1 81.81 762 LEU B CA 1
ATOM 12862 C C . LEU B 1 762 ? -22.953 -14.844 22.594 1 81.81 762 LEU B C 1
ATOM 12864 O O . LEU B 1 762 ? -23.562 -15.305 23.547 1 81.81 762 LEU B O 1
ATOM 12868 N N . VAL B 1 763 ? -23.391 -13.969 21.719 1 76.31 763 VAL B N 1
ATOM 12869 C CA . VAL B 1 763 ? -24.812 -13.633 21.797 1 76.31 763 VAL B CA 1
ATOM 12870 C C . VAL B 1 763 ? -25.547 -14.25 20.609 1 76.31 763 VAL B C 1
ATOM 12872 O O . VAL B 1 763 ? -25.156 -14.039 19.453 1 76.31 763 VAL B O 1
ATOM 12875 N N . ARG B 1 764 ? -26.562 -15.023 21.047 1 77.06 764 ARG B N 1
ATOM 12876 C CA . ARG B 1 764 ? -27.469 -15.531 20.031 1 77.06 764 ARG B CA 1
ATOM 12877 C C . ARG B 1 764 ? -28.594 -14.547 19.75 1 77.06 764 ARG B C 1
ATOM 12879 O O . ARG B 1 764 ? -29.281 -14.102 20.672 1 77.06 764 ARG B O 1
ATOM 12886 N N . MET B 1 765 ? -28.562 -14.234 18.453 1 75.62 765 MET B N 1
ATOM 12887 C CA . MET B 1 765 ? -29.594 -13.25 18.125 1 75.62 765 MET B CA 1
ATOM 12888 C C . MET B 1 765 ? -30.984 -13.844 18.281 1 75.62 765 MET B C 1
ATOM 12890 O O . MET B 1 765 ? -31.219 -15 17.938 1 75.62 765 MET B O 1
ATOM 12894 N N . PRO B 1 766 ? -31.766 -13.023 18.953 1 65.88 766 PRO B N 1
ATOM 12895 C CA . PRO B 1 766 ? -33.094 -13.562 19.25 1 65.88 766 PRO B CA 1
ATOM 12896 C C . PRO B 1 766 ? -33.875 -13.898 17.984 1 65.88 766 PRO B C 1
ATOM 12898 O O . PRO B 1 766 ? -33.656 -13.328 16.922 1 65.88 766 PRO B O 1
ATOM 12901 N N . TYR B 1 767 ? -34.656 -15.133 18.203 1 62.59 767 TYR B N 1
ATOM 12902 C CA . TYR B 1 767 ? -35.531 -15.641 17.156 1 62.59 767 TYR B CA 1
ATOM 12903 C C . TYR B 1 767 ? -36.531 -14.586 16.734 1 62.59 767 TYR B C 1
ATOM 12905 O O . TYR B 1 767 ? -37.219 -13.984 17.578 1 62.59 767 TYR B O 1
ATOM 12913 N N . HIS B 1 768 ? -36.312 -13.93 15.617 1 61 768 HIS B N 1
ATOM 12914 C CA . HIS B 1 768 ? -37.344 -12.969 15.227 1 61 768 HIS B CA 1
ATOM 12915 C C . HIS B 1 768 ? -38.25 -13.547 14.148 1 61 768 HIS B C 1
ATOM 12917 O O . HIS B 1 768 ? -38.094 -14.695 13.734 1 61 768 HIS B O 1
ATOM 12923 N N . VAL B 1 769 ? -38.469 -12.688 12.969 1 59.66 769 VAL B N 1
ATOM 12924 C CA . VAL B 1 769 ? -39.469 -12.344 11.945 1 59.66 769 VAL B CA 1
ATOM 12925 C C . VAL B 1 769 ? -39.344 -13.297 10.766 1 59.66 769 VAL B C 1
ATOM 12927 O O . VAL B 1 769 ? -38.281 -13.875 10.539 1 59.66 769 VAL B O 1
ATOM 12930 N N . GLN B 1 770 ? -40.406 -13.656 10.273 1 66.56 770 GLN B N 1
ATOM 12931 C CA . GLN B 1 770 ? -40.531 -14.305 8.977 1 66.56 770 GLN B CA 1
ATOM 12932 C C . GLN B 1 770 ? -39.75 -13.562 7.91 1 66.56 770 GLN B C 1
ATOM 12934 O O . GLN B 1 770 ? -39.781 -12.336 7.832 1 66.56 770 GLN B O 1
ATOM 12939 N N . ASP B 1 771 ? -38.719 -14.375 7.465 1 74.62 771 ASP B N 1
ATOM 12940 C CA . ASP B 1 771 ? -37.844 -13.812 6.43 1 74.62 771 ASP B CA 1
ATOM 12941 C C . ASP B 1 771 ? -37.812 -14.719 5.199 1 74.62 771 ASP B C 1
ATOM 12943 O O . ASP B 1 771 ? -38.469 -15.766 5.168 1 74.62 771 ASP B O 1
ATOM 12947 N N . ASP B 1 772 ? -37.219 -14.234 4.246 1 77.94 772 ASP B N 1
ATOM 12948 C CA . ASP B 1 772 ? -37.125 -14.961 2.982 1 77.94 772 ASP B CA 1
ATOM 12949 C C . ASP B 1 772 ? -36.062 -16.062 3.07 1 77.94 772 ASP B C 1
ATOM 12951 O O . ASP B 1 772 ? -36.062 -16.984 2.25 1 77.94 772 ASP B O 1
ATOM 12955 N N . VAL B 1 773 ? -35.219 -16.031 4.16 1 87.62 773 VAL B N 1
ATOM 12956 C CA . VAL B 1 773 ? -34.188 -17.047 4.297 1 87.62 773 VAL B CA 1
ATOM 12957 C C . VAL B 1 773 ? -34 -17.406 5.77 1 87.62 773 VAL B C 1
ATOM 12959 O O . VAL B 1 773 ? -34.062 -16.531 6.641 1 87.62 773 VAL B O 1
ATOM 12962 N N . THR B 1 774 ? -33.906 -18.719 6.027 1 89.69 774 THR B N 1
ATOM 12963 C CA . THR B 1 774 ? -33.562 -19.172 7.379 1 89.69 774 THR B CA 1
ATOM 12964 C C . THR B 1 774 ? -32.125 -18.875 7.715 1 89.69 774 THR B C 1
ATOM 12966 O O . THR B 1 774 ? -31.219 -19.25 6.957 1 89.69 774 THR B O 1
ATOM 12969 N N . SER B 1 775 ? -31.953 -18.141 8.781 1 92.44 775 SER B N 1
ATOM 12970 C CA . SER B 1 775 ? -30.578 -17.797 9.141 1 92.44 775 SER B CA 1
ATOM 12971 C C . SER B 1 775 ? -30.312 -18.031 10.625 1 92.44 775 SER B C 1
ATOM 12973 O O . SER B 1 775 ? -31.203 -17.859 11.453 1 92.44 775 SER B O 1
ATOM 12975 N N . TYR B 1 776 ? -29.172 -18.578 10.93 1 92.88 776 TYR B N 1
ATOM 12976 C CA . TYR B 1 776 ? -28.625 -18.656 12.273 1 92.88 776 TYR B CA 1
ATOM 12977 C C . TYR B 1 776 ? -27.578 -17.562 12.508 1 92.88 776 TYR B C 1
ATOM 12979 O O . TYR B 1 776 ? -26.5 -17.594 11.906 1 92.88 776 TYR B O 1
ATOM 12987 N N . ASP B 1 777 ? -27.938 -16.578 13.422 1 91.94 777 ASP B N 1
ATOM 12988 C CA . ASP B 1 777 ? -27.125 -15.383 13.586 1 91.94 777 ASP B CA 1
ATOM 12989 C C . ASP B 1 777 ? -26.422 -15.383 14.945 1 91.94 777 ASP B C 1
ATOM 12991 O O . ASP B 1 777 ? -27.062 -15.578 15.977 1 91.94 777 ASP B O 1
ATOM 12995 N N . PHE B 1 778 ? -25.094 -15.195 14.859 1 91.06 778 PHE B N 1
ATOM 12996 C CA . PHE B 1 778 ? -24.281 -15.18 16.078 1 91.06 778 PHE B CA 1
ATOM 12997 C C . PHE B 1 778 ? -23.531 -13.859 16.203 1 91.06 778 PHE B C 1
ATOM 12999 O O . PHE B 1 778 ? -23 -13.344 15.211 1 91.06 778 PHE B O 1
ATOM 13006 N N . TRP B 1 779 ? -23.578 -13.289 17.328 1 89.69 779 TRP B N 1
ATOM 13007 C CA . TRP B 1 779 ? -22.766 -12.125 17.688 1 89.69 779 TRP B CA 1
ATOM 13008 C C . TRP B 1 779 ? -21.656 -12.5 18.656 1 89.69 779 TRP B C 1
ATOM 13010 O O . TRP B 1 779 ? -21.922 -12.766 19.828 1 89.69 779 TRP B O 1
ATOM 13020 N N . CYS B 1 780 ? -20.453 -12.531 18.094 1 89.94 780 CYS B N 1
ATOM 13021 C CA . CYS B 1 780 ? -19.281 -12.875 18.906 1 89.94 780 CYS B CA 1
ATOM 13022 C C . CYS B 1 780 ? -18.594 -11.617 19.422 1 89.94 780 CYS B C 1
ATOM 13024 O O . CYS B 1 780 ? -17.797 -10.992 18.703 1 89.94 780 CYS B O 1
ATOM 13026 N N . ALA B 1 781 ? -18.766 -11.344 20.688 1 86 781 ALA B N 1
ATOM 13027 C CA . ALA B 1 781 ? -18.172 -10.156 21.297 1 86 781 ALA B CA 1
ATOM 13028 C C . ALA B 1 781 ? -16.812 -10.477 21.875 1 86 781 ALA B C 1
ATOM 13030 O O . ALA B 1 781 ? -16.703 -11.008 22.984 1 86 781 ALA B O 1
ATOM 13031 N N . GLY B 1 782 ? -15.773 -10.188 21.141 1 82.5 782 GLY B N 1
ATOM 13032 C CA . GLY B 1 782 ? -14.422 -10.391 21.625 1 82.5 782 GLY B CA 1
ATOM 13033 C C . GLY B 1 782 ? -13.766 -11.648 21.094 1 82.5 782 GLY B C 1
ATOM 13034 O O . GLY B 1 782 ? -14.445 -12.508 20.516 1 82.5 782 GLY B O 1
ATOM 13035 N N . MET B 1 783 ? -12.539 -11.75 21.281 1 85.94 783 MET B N 1
ATOM 13036 C CA . MET B 1 783 ? -11.75 -12.914 20.891 1 85.94 783 MET B CA 1
ATOM 13037 C C . MET B 1 783 ? -11.195 -13.633 22.125 1 85.94 783 MET B C 1
ATOM 13039 O O . MET B 1 783 ? -9.984 -13.648 22.344 1 85.94 783 MET B O 1
ATOM 13043 N N . LEU B 1 784 ? -12.055 -14.289 22.875 1 88.38 784 LEU B N 1
ATOM 13044 C CA . LEU B 1 784 ? -11.711 -14.953 24.141 1 88.38 784 LEU B CA 1
ATOM 13045 C C . LEU B 1 784 ? -11.852 -16.469 24 1 88.38 784 LEU B C 1
ATOM 13047 O O . LEU B 1 784 ? -12.68 -16.953 23.219 1 88.38 784 LEU B O 1
ATOM 13051 N N . PRO B 1 785 ? -11.078 -17.188 24.75 1 89.12 785 PRO B N 1
ATOM 13052 C CA . PRO B 1 785 ? -11.172 -18.656 24.703 1 89.12 785 PRO B CA 1
ATOM 13053 C C . PRO B 1 785 ? -12.539 -19.172 25.141 1 89.12 785 PRO B C 1
ATOM 13055 O O . PRO B 1 785 ? -12.953 -20.266 24.719 1 89.12 785 PRO B O 1
ATOM 13058 N N . GLU B 1 786 ? -13.234 -18.375 25.891 1 89.19 786 GLU B N 1
ATOM 13059 C CA . GLU B 1 786 ? -14.555 -18.781 26.375 1 89.19 786 GLU B CA 1
ATOM 13060 C C . GLU B 1 786 ? -15.594 -18.688 25.25 1 89.19 786 GLU B C 1
ATOM 13062 O O . GLU B 1 786 ? -16.672 -19.266 25.359 1 89.19 786 GLU B O 1
ATOM 13067 N N . ILE B 1 787 ? -15.297 -18.016 24.297 1 91.44 787 ILE B N 1
ATOM 13068 C CA . ILE B 1 787 ? -16.219 -17.828 23.172 1 91.44 787 ILE B CA 1
ATOM 13069 C C . ILE B 1 787 ? -15.727 -18.641 21.969 1 91.44 787 ILE B C 1
ATOM 13071 O O . ILE B 1 787 ? -16.5 -19.375 21.344 1 91.44 787 ILE B O 1
ATOM 13075 N N . LEU B 1 788 ? -14.398 -18.453 21.719 1 94.06 788 LEU B N 1
ATOM 13076 C CA . LEU B 1 788 ? -13.773 -19.078 20.547 1 94.06 788 LEU B CA 1
ATOM 13077 C C . LEU B 1 788 ? -12.719 -20.094 20.984 1 94.06 788 LEU B C 1
ATOM 13079 O O . LEU B 1 788 ? -11.719 -19.719 21.609 1 94.06 788 LEU B O 1
ATOM 13083 N N . LYS B 1 789 ? -12.82 -21.281 20.562 1 93.12 789 LYS B N 1
ATOM 13084 C CA . LYS B 1 789 ? -11.922 -22.359 20.953 1 93.12 789 LYS B CA 1
ATOM 13085 C C . LYS B 1 789 ? -10.508 -22.125 20.438 1 93.12 789 LYS B C 1
ATOM 13087 O O . LYS B 1 789 ? -9.523 -22.391 21.141 1 93.12 789 LYS B O 1
ATOM 13092 N N . PRO B 1 790 ? -10.344 -21.641 19.188 1 92.94 790 PRO B N 1
ATOM 13093 C CA . PRO B 1 790 ? -8.984 -21.438 18.688 1 92.94 790 PRO B CA 1
ATOM 13094 C C . PRO B 1 790 ? -8.195 -20.422 19.516 1 92.94 790 PRO B C 1
ATOM 13096 O O . PRO B 1 790 ? -6.961 -20.438 19.5 1 92.94 790 PRO B O 1
ATOM 13099 N N . ALA B 1 791 ? -8.836 -19.5 20.203 1 90.62 791 ALA B N 1
ATOM 13100 C CA . ALA B 1 791 ? -8.164 -18.469 21 1 90.62 791 ALA B CA 1
ATOM 13101 C C . ALA B 1 791 ? -7.504 -19.094 22.234 1 90.62 791 ALA B C 1
ATOM 13103 O O . ALA B 1 791 ? -6.66 -18.453 22.875 1 90.62 791 ALA B O 1
ATOM 13104 N N . ALA B 1 792 ? -7.809 -20.297 22.531 1 86.12 792 ALA B N 1
ATOM 13105 C CA . ALA B 1 792 ? -7.273 -20.969 23.719 1 86.12 792 ALA B CA 1
ATOM 13106 C C . ALA B 1 792 ? -5.828 -21.406 23.5 1 86.12 792 ALA B C 1
ATOM 13108 O O . ALA B 1 792 ? -5.074 -21.594 24.453 1 86.12 792 ALA B O 1
ATOM 13109 N N . THR B 1 793 ? -5.41 -21.578 22.297 1 78.12 793 THR B N 1
ATOM 13110 C CA . THR B 1 793 ? -4.074 -22.078 21.984 1 78.12 793 THR B CA 1
ATOM 13111 C C . THR B 1 793 ? -3.008 -21.109 22.484 1 78.12 793 THR B C 1
ATOM 13113 O O . THR B 1 793 ? -1.98 -21.531 23.031 1 78.12 793 THR B O 1
ATOM 13116 N N . ALA B 1 794 ? -3.129 -19.812 22.375 1 80.75 794 ALA B N 1
ATOM 13117 C CA . ALA B 1 794 ? -2.205 -18.781 22.828 1 80.75 794 ALA B CA 1
ATOM 13118 C C . ALA B 1 794 ? -2.943 -17.469 23.125 1 80.75 794 ALA B C 1
ATOM 13120 O O . ALA B 1 794 ? -2.768 -16.484 22.422 1 80.75 794 ALA B O 1
ATOM 13121 N N . PRO B 1 795 ? -3.621 -17.5 24.25 1 77.06 795 PRO B N 1
ATOM 13122 C CA . PRO B 1 795 ? -4.527 -16.375 24.5 1 77.06 795 PRO B CA 1
ATOM 13123 C C . PRO B 1 795 ? -3.799 -15.031 24.578 1 77.06 795 PRO B C 1
ATOM 13125 O O . PRO B 1 795 ? -4.285 -14.023 24.047 1 77.06 795 PRO B O 1
ATOM 13128 N N . TRP B 1 796 ? -2.652 -15.07 25.109 1 76.19 796 TRP B N 1
ATOM 13129 C CA . TRP B 1 796 ? -1.923 -13.82 25.281 1 76.19 796 TRP B CA 1
ATOM 13130 C C . TRP B 1 796 ? -1.44 -13.289 23.922 1 76.19 796 TRP B C 1
ATOM 13132 O O . TRP B 1 796 ? -1.474 -12.078 23.688 1 76.19 796 TRP B O 1
ATOM 13142 N N . THR B 1 797 ? -1.072 -14.188 23.156 1 83.94 797 THR B N 1
ATOM 13143 C CA . THR B 1 797 ? -0.586 -13.781 21.844 1 83.94 797 THR B CA 1
ATOM 13144 C C . THR B 1 797 ? -1.731 -13.258 20.969 1 83.94 797 THR B C 1
ATOM 13146 O O . THR B 1 797 ? -1.567 -12.289 20.234 1 83.94 797 THR B O 1
ATOM 13149 N N . TRP B 1 798 ? -2.85 -13.875 21.109 1 85.62 798 TRP B N 1
ATOM 13150 C CA . TRP B 1 798 ? -4.016 -13.406 20.375 1 85.62 798 TRP B CA 1
ATOM 13151 C C . TRP B 1 798 ? -4.402 -11.992 20.797 1 85.62 798 TRP B C 1
ATOM 13153 O O . TRP B 1 798 ? -4.734 -11.156 19.953 1 85.62 798 TRP B O 1
ATOM 13163 N N . ASP B 1 799 ? -4.195 -11.711 22.047 1 79.5 799 ASP B N 1
ATOM 13164 C CA . ASP B 1 799 ? -4.512 -10.383 22.562 1 79.5 799 ASP B CA 1
ATOM 13165 C C . ASP B 1 799 ? -3.566 -9.336 21.984 1 79.5 799 ASP B C 1
ATOM 13167 O O . ASP B 1 799 ? -3.996 -8.227 21.641 1 79.5 799 ASP B O 1
ATOM 13171 N N . LYS B 1 800 ? -2.457 -9.758 21.938 1 76.81 800 LYS B N 1
ATOM 13172 C CA . LYS B 1 800 ? -1.462 -8.836 21.406 1 76.81 800 LYS B CA 1
ATOM 13173 C C . LYS B 1 800 ? -1.712 -8.562 19.922 1 76.81 800 LYS B C 1
ATOM 13175 O O . LYS B 1 800 ? -1.558 -7.434 19.453 1 76.81 800 LYS B O 1
ATOM 13180 N N . LEU B 1 801 ? -2.082 -9.602 19.281 1 81.31 801 LEU B N 1
ATOM 13181 C CA . LEU B 1 801 ? -2.355 -9.461 17.859 1 81.31 801 LEU B CA 1
ATOM 13182 C C . LEU B 1 801 ? -3.578 -8.586 17.609 1 81.31 801 LEU B C 1
ATOM 13184 O O . LEU B 1 801 ? -3.59 -7.766 16.688 1 81.31 801 LEU B O 1
ATOM 13188 N N . LEU B 1 802 ? -4.512 -8.766 18.391 1 79 802 LEU B N 1
ATOM 13189 C CA . LEU B 1 802 ? -5.719 -7.957 18.281 1 79 802 LEU B CA 1
ATOM 13190 C C . LEU B 1 802 ? -5.418 -6.492 18.578 1 79 802 LEU B C 1
ATOM 13192 O O . LEU B 1 802 ? -5.895 -5.602 17.875 1 79 802 LEU B O 1
ATOM 13196 N N . ALA B 1 803 ? -4.598 -6.344 19.516 1 69.69 803 ALA B N 1
ATOM 13197 C CA . ALA B 1 803 ? -4.215 -4.977 19.859 1 69.69 803 ALA B CA 1
ATOM 13198 C C . ALA B 1 803 ? -3.432 -4.324 18.719 1 69.69 803 ALA B C 1
ATOM 13200 O O . ALA B 1 803 ? -3.613 -3.139 18.438 1 69.69 803 ALA B O 1
ATOM 13201 N N . ALA B 1 804 ? -2.648 -5.191 18.156 1 65.44 804 ALA B N 1
ATOM 13202 C CA . ALA B 1 804 ? -1.813 -4.703 17.062 1 65.44 804 ALA B CA 1
ATOM 13203 C C . ALA B 1 804 ? -2.648 -4.445 15.812 1 65.44 804 ALA B C 1
ATOM 13205 O O . ALA B 1 804 ? -2.252 -3.658 14.945 1 65.44 804 ALA B O 1
ATOM 13206 N N . SER B 1 805 ? -3.637 -5.195 15.688 1 62 805 SER B N 1
ATOM 13207 C CA . SER B 1 805 ? -4.484 -5.062 14.508 1 6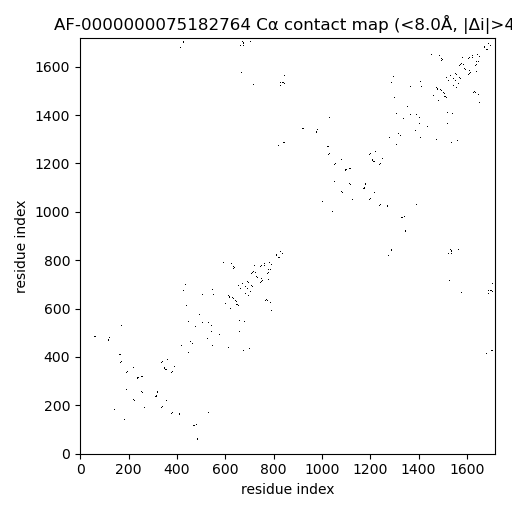2 805 SER B CA 1
ATOM 13208 C C . SER B 1 805 ? -5.152 -3.693 14.453 1 62 805 SER B C 1
ATOM 13210 O O . SER B 1 805 ? -5.594 -3.252 13.391 1 62 805 SER B O 1
ATOM 13212 N N . CYS B 1 806 ? -5.129 -3.186 15.578 1 56.34 806 CYS B N 1
ATOM 13213 C CA . CYS B 1 806 ? -5.617 -1.811 15.578 1 56.34 806 CYS B CA 1
ATOM 13214 C C . CYS B 1 806 ? -4.555 -0.858 15.039 1 56.34 806 CYS B C 1
ATOM 13216 O O . CYS B 1 806 ? -3.857 -0.201 15.812 1 56.34 806 CYS B O 1
ATOM 13218 N N . GLY B 1 807 ? -3.75 -1.375 13.961 1 55.94 807 GLY B N 1
ATOM 13219 C CA . GLY B 1 807 ? -2.537 -0.941 13.289 1 55.94 807 GLY B CA 1
ATOM 13220 C C . GLY B 1 807 ? -2.48 0.559 13.07 1 55.94 807 GLY B C 1
ATOM 13221 O O . GLY B 1 807 ? -1.404 1.157 13.102 1 55.94 807 GLY B O 1
ATOM 13222 N N . TRP B 1 808 ? -3.703 1.213 13.008 1 59.12 808 TRP B N 1
ATOM 13223 C CA . TRP B 1 808 ? -3.627 2.646 12.75 1 59.12 808 TRP B CA 1
ATOM 13224 C C . TRP B 1 808 ? -2.961 3.373 13.914 1 59.12 808 TRP B C 1
ATOM 13226 O O . TRP B 1 808 ? -2.33 4.418 13.727 1 59.12 808 TRP B O 1
ATOM 13236 N N . ALA B 1 809 ? -2.951 2.648 14.992 1 61.84 809 ALA B N 1
ATOM 13237 C CA . ALA B 1 809 ? -2.461 3.326 16.188 1 61.84 809 ALA B CA 1
ATOM 13238 C C . ALA B 1 809 ? -0.937 3.41 16.188 1 61.84 809 ALA B C 1
ATOM 13240 O O . ALA B 1 809 ? -0.359 4.336 16.766 1 61.84 809 ALA B O 1
ATOM 13241 N N . LYS B 1 810 ? -0.373 2.438 15.352 1 65.06 810 LYS B N 1
ATOM 13242 C CA . LYS B 1 810 ? 1.087 2.406 15.336 1 65.06 810 LYS B CA 1
ATOM 13243 C C . LYS B 1 810 ? 1.657 3.65 14.664 1 65.06 810 LYS B C 1
ATOM 13245 O O . LYS B 1 810 ? 2.768 4.082 14.984 1 65.06 810 LYS B O 1
ATOM 13250 N N . ILE B 1 811 ? 0.845 4.141 13.789 1 69.5 811 ILE B N 1
ATOM 13251 C CA . ILE B 1 811 ? 1.284 5.34 13.086 1 69.5 811 ILE B CA 1
ATOM 13252 C C . ILE B 1 811 ? 1.431 6.496 14.07 1 69.5 811 ILE B C 1
ATOM 13254 O O . ILE B 1 811 ? 2.332 7.328 13.938 1 69.5 811 ILE B O 1
ATOM 13258 N N . TYR B 1 812 ? 0.587 6.445 15.109 1 74.56 812 TYR B N 1
ATOM 13259 C CA . TYR B 1 812 ? 0.499 7.629 15.961 1 74.56 812 TYR B CA 1
ATOM 13260 C C . TYR B 1 812 ? 1.169 7.387 17.312 1 74.56 812 TYR B C 1
ATOM 13262 O O . TYR B 1 812 ? 1.382 8.328 18.078 1 74.56 812 TYR B O 1
ATOM 13270 N N . ASN B 1 813 ? 1.515 6.102 17.516 1 75.31 813 ASN B N 1
ATOM 13271 C CA . ASN B 1 813 ? 2.109 5.801 18.812 1 75.31 813 ASN B CA 1
ATOM 13272 C C . ASN B 1 813 ? 3.605 6.098 18.828 1 75.31 813 ASN B C 1
ATOM 13274 O O . ASN B 1 813 ? 4.32 5.758 17.891 1 75.31 813 ASN B O 1
ATOM 13278 N N . ALA B 1 814 ? 3.982 6.914 19.781 1 76 814 ALA B N 1
ATOM 13279 C CA . ALA B 1 814 ? 5.387 7.207 20.047 1 76 814 ALA B CA 1
ATOM 13280 C C . ALA B 1 814 ? 5.789 6.715 21.438 1 76 814 ALA B C 1
ATOM 13282 O O . ALA B 1 814 ? 4.977 6.125 22.156 1 76 814 ALA B O 1
ATOM 13283 N N . GLU B 1 815 ? 7.008 6.812 21.812 1 72.19 815 GLU B N 1
ATOM 13284 C CA . GLU B 1 815 ? 7.566 6.273 23.047 1 72.19 815 GLU B CA 1
ATOM 13285 C C . GLU B 1 815 ? 7.035 7.023 24.266 1 72.19 815 GLU B C 1
ATOM 13287 O O . GLU B 1 815 ? 6.973 6.469 25.359 1 72.19 815 GLU B O 1
ATOM 13292 N N . SER B 1 816 ? 6.648 8.32 24.094 1 77.44 816 SER B N 1
ATOM 13293 C CA . SER B 1 816 ? 6.109 9.109 25.188 1 77.44 816 SER B CA 1
ATOM 13294 C C . SER B 1 816 ? 4.695 9.594 24.891 1 77.44 816 SER B C 1
ATOM 13296 O O . SER B 1 816 ? 4.305 9.688 23.719 1 77.44 816 SER B O 1
ATOM 13298 N N . GLU B 1 817 ? 3.963 9.773 25.906 1 78.69 817 GLU B N 1
ATOM 13299 C CA . GLU B 1 817 ? 2.59 10.258 25.766 1 78.69 817 GLU B CA 1
ATOM 13300 C C . GLU B 1 817 ? 2.547 11.617 25.078 1 78.69 817 GLU B C 1
ATOM 13302 O O . GLU B 1 817 ? 1.653 11.891 24.281 1 78.69 817 GLU B O 1
ATOM 13307 N N . GLU B 1 818 ? 3.535 12.414 25.484 1 84.31 818 GLU B N 1
ATOM 13308 C CA . GLU B 1 818 ? 3.572 13.75 24.906 1 84.31 818 GLU B CA 1
ATOM 13309 C C . GLU B 1 818 ? 3.838 13.695 23.391 1 84.31 818 GLU B C 1
ATOM 13311 O O . GLU B 1 818 ? 3.176 14.383 22.625 1 84.31 818 GLU B O 1
ATOM 13316 N N . ARG B 1 819 ? 4.688 12.844 23 1 87.31 819 ARG B N 1
ATOM 13317 C CA . ARG B 1 819 ? 5.004 12.703 21.578 1 87.31 819 ARG B CA 1
ATOM 13318 C C . ARG B 1 819 ? 3.834 12.094 20.828 1 87.31 819 ARG B C 1
ATOM 13320 O O . ARG B 1 819 ? 3.527 12.516 19.703 1 87.31 819 ARG B O 1
ATOM 13327 N N . THR B 1 820 ? 3.246 11.156 21.406 1 87.38 820 THR B N 1
ATOM 13328 C CA . THR B 1 820 ? 2.068 10.547 20.797 1 87.38 820 THR B CA 1
ATOM 13329 C C . THR B 1 820 ? 0.969 11.586 20.594 1 87.38 820 THR B C 1
ATOM 13331 O O . THR B 1 820 ? 0.333 11.617 19.531 1 87.38 820 THR B O 1
ATOM 13334 N N . ALA B 1 821 ? 0.781 12.414 21.594 1 86.56 821 ALA B N 1
ATOM 13335 C CA . ALA B 1 821 ? -0.236 13.461 21.5 1 86.56 821 ALA B CA 1
ATOM 13336 C C . ALA B 1 821 ? 0.082 14.43 20.359 1 86.56 821 ALA B C 1
ATOM 13338 O O . ALA B 1 821 ? -0.802 14.789 19.578 1 86.56 821 ALA B O 1
ATOM 13339 N N . TYR B 1 822 ? 1.302 14.805 20.25 1 88.5 822 TYR B N 1
ATOM 13340 C CA . TYR B 1 822 ? 1.705 15.75 19.203 1 88.5 822 TYR B CA 1
ATOM 13341 C C . TYR B 1 822 ? 1.547 15.125 17.812 1 88.5 822 TYR B C 1
ATOM 13343 O O . TYR B 1 822 ? 1.107 15.797 16.875 1 88.5 822 TYR B O 1
ATOM 13351 N N . ARG B 1 823 ? 1.875 13.875 17.734 1 87.25 823 ARG B N 1
ATOM 13352 C CA . ARG B 1 823 ? 1.736 13.18 16.453 1 87.25 823 ARG B CA 1
ATOM 13353 C C . ARG B 1 823 ? 0.27 13.062 16.047 1 87.25 823 ARG B C 1
ATOM 13355 O O . ARG B 1 823 ? -0.076 13.25 14.883 1 87.25 823 ARG B O 1
ATOM 13362 N N . ARG B 1 824 ? -0.535 12.742 16.953 1 86.12 824 ARG B N 1
ATOM 13363 C CA . ARG B 1 824 ? -1.969 12.648 16.703 1 86.12 824 ARG B CA 1
ATOM 13364 C C . ARG B 1 824 ? -2.549 14 16.312 1 86.12 824 ARG B C 1
ATOM 13366 O O . ARG B 1 824 ? -3.391 14.094 15.422 1 86.12 824 ARG B O 1
ATOM 13373 N N . GLN B 1 825 ? -2.055 15.078 16.953 1 88.31 825 GLN B N 1
ATOM 13374 C CA . GLN B 1 825 ? -2.545 16.422 16.688 1 88.31 825 GLN B CA 1
ATOM 13375 C C . GLN B 1 825 ? -2.215 16.859 15.266 1 88.31 825 GLN B C 1
ATOM 13377 O O . GLN B 1 825 ? -2.887 17.719 14.695 1 88.31 825 GLN B O 1
ATOM 13382 N N . GLN B 1 826 ? -1.211 16.172 14.742 1 88.38 826 GLN B N 1
ATOM 13383 C CA . GLN B 1 826 ? -0.778 16.531 13.398 1 88.38 826 GLN B CA 1
ATOM 13384 C C . GLN B 1 826 ? -1.745 16 12.344 1 88.38 826 GLN B C 1
ATOM 13386 O O . GLN B 1 826 ? -1.625 16.328 11.164 1 88.38 826 GLN B O 1
ATOM 13391 N N . ASN B 1 827 ? -2.631 15.18 12.711 1 85.5 827 ASN B N 1
ATOM 13392 C CA . ASN B 1 827 ? -3.668 14.656 11.82 1 85.5 827 ASN B CA 1
ATOM 13393 C C . ASN B 1 827 ? -5.059 14.812 12.438 1 85.5 827 ASN B C 1
ATOM 13395 O O . ASN B 1 827 ? -5.727 13.82 12.727 1 85.5 827 ASN B O 1
ATOM 13399 N N . PRO B 1 828 ? -5.414 16.094 12.445 1 85.81 828 PRO B N 1
ATOM 13400 C CA . PRO B 1 828 ? -6.723 16.328 13.062 1 85.81 828 PRO B CA 1
ATOM 13401 C C . PRO B 1 828 ? -7.844 15.531 12.391 1 85.81 828 PRO B C 1
ATOM 13403 O O . PRO B 1 828 ? -7.809 15.32 11.172 1 85.81 828 PRO B O 1
ATOM 13406 N N . LEU B 1 829 ? -8.836 15.102 13.188 1 81.38 829 LEU B N 1
ATOM 13407 C CA . LEU B 1 829 ? -10.062 14.445 12.734 1 81.38 829 LEU B CA 1
ATOM 13408 C C . LEU B 1 829 ? -9.758 13.047 12.195 1 81.38 829 LEU B C 1
ATOM 13410 O O . LEU B 1 829 ? -10.68 12.312 11.82 1 81.38 829 LEU B O 1
ATOM 13414 N N . GLY B 1 830 ? -8.508 12.602 12.148 1 76.19 830 GLY B N 1
ATOM 13415 C CA . GLY B 1 830 ? -8.141 11.336 11.539 1 76.19 830 GLY B CA 1
ATOM 13416 C C . GLY B 1 830 ? -8.633 10.133 12.32 1 76.19 830 GLY B C 1
ATOM 13417 O O . GLY B 1 830 ? -8.891 9.078 11.734 1 76.19 830 GLY B O 1
ATOM 13418 N N . VAL B 1 831 ? -8.648 10.273 13.648 1 75.12 831 VAL B N 1
ATOM 13419 C CA . VAL B 1 831 ? -9.078 9.203 14.555 1 75.12 831 VAL B CA 1
ATOM 13420 C C . VAL B 1 831 ? -9.984 9.781 15.641 1 75.12 831 VAL B C 1
ATOM 13422 O O . VAL B 1 831 ? -10 10.992 15.859 1 75.12 831 VAL B O 1
ATOM 13425 N N . GLY B 1 832 ? -10.812 9.008 16.25 1 75.94 832 GLY B N 1
ATOM 13426 C CA . GLY B 1 832 ? -11.758 9.469 17.25 1 75.94 832 GLY B CA 1
ATOM 13427 C C . GLY B 1 832 ? -11.109 9.789 18.594 1 75.94 832 GLY B C 1
ATOM 13428 O O . GLY B 1 832 ? -11.734 10.414 19.453 1 75.94 832 GLY B O 1
ATOM 13429 N N . ASP B 1 833 ? -9.773 9.492 18.75 1 77 833 ASP B N 1
ATOM 13430 C CA . ASP B 1 833 ? -9.078 9.789 20 1 77 833 ASP B CA 1
ATOM 13431 C C . ASP B 1 833 ? -9.039 11.289 20.281 1 77 833 ASP B C 1
ATOM 13433 O O . ASP B 1 833 ? -8.945 12.086 19.344 1 77 833 ASP B O 1
ATOM 13437 N N . ALA B 1 834 ? -9.047 11.68 21.469 1 78.44 834 ALA B N 1
ATOM 13438 C CA . ALA B 1 834 ? -9.195 13.062 21.906 1 78.44 834 ALA B CA 1
ATOM 13439 C C . ALA B 1 834 ? -8.078 13.945 21.359 1 78.44 834 ALA B C 1
ATOM 13441 O O . ALA B 1 834 ? -8.297 15.109 21.047 1 78.44 834 ALA B O 1
ATOM 13442 N N . GLU B 1 835 ? -6.875 13.406 21.219 1 83 835 GLU B N 1
ATOM 13443 C CA . GLU B 1 835 ? -5.719 14.211 20.844 1 83 835 GLU B CA 1
ATOM 13444 C C . GLU B 1 835 ? -5.84 14.719 19.422 1 83 835 GLU B C 1
ATOM 13446 O O . GLU B 1 835 ? -5.184 15.695 19.047 1 83 835 GLU B O 1
ATOM 13451 N N . HIS B 1 836 ? -6.707 14.008 18.625 1 85.44 836 HIS B N 1
ATOM 13452 C CA . HIS B 1 836 ? -6.926 14.461 17.25 1 85.44 836 HIS B CA 1
ATOM 13453 C C . HIS B 1 836 ? -7.906 15.625 17.203 1 85.44 836 HIS B C 1
ATOM 13455 O O . HIS B 1 836 ? -8.086 16.25 16.156 1 85.44 836 HIS B O 1
ATOM 13461 N N . TRP B 1 837 ? -8.539 15.922 18.422 1 84.12 837 TRP B N 1
ATOM 13462 C CA . TRP B 1 837 ? -9.664 16.859 18.453 1 84.12 837 TRP B CA 1
ATOM 13463 C C . TRP B 1 837 ? -9.445 17.953 19.484 1 84.12 837 TRP B C 1
ATOM 13465 O O . TRP B 1 837 ? -9.852 19.094 19.281 1 84.12 837 TRP B O 1
ATOM 13475 N N . SER B 1 838 ? -8.797 17.672 20.5 1 82.31 838 SER B N 1
ATOM 13476 C CA . SER B 1 838 ? -8.828 18.422 21.75 1 82.31 838 SER B CA 1
ATOM 13477 C C . SER B 1 838 ? -8.258 19.828 21.562 1 82.31 838 SER B C 1
ATOM 13479 O O . SER B 1 838 ? -8.617 20.75 22.281 1 82.31 838 SER B O 1
ATOM 13481 N N . GLN B 1 839 ? -7.426 20.016 20.609 1 85.44 839 GLN B N 1
ATOM 13482 C CA . GLN B 1 839 ? -6.797 21.328 20.453 1 85.44 839 GLN B CA 1
ATOM 13483 C C . GLN B 1 839 ? -7.77 22.328 19.844 1 85.44 839 GLN B C 1
ATOM 13485 O O . GLN B 1 839 ? -7.633 23.531 20.047 1 85.44 839 GLN B O 1
ATOM 13490 N N . PHE B 1 840 ? -8.805 21.734 19.125 1 85.12 840 PHE B N 1
ATOM 13491 C CA . PHE B 1 840 ? -9.648 22.703 18.453 1 85.12 840 PHE B CA 1
ATOM 13492 C C . PHE B 1 840 ? -11.109 22.516 18.828 1 85.12 840 PHE B C 1
ATOM 13494 O O . PHE B 1 840 ? -11.961 23.344 18.484 1 85.12 840 PHE B O 1
ATOM 13501 N N . VAL B 1 841 ? -11.453 21.453 19.438 1 84.19 841 VAL B N 1
ATOM 13502 C CA . VAL B 1 841 ? -12.828 21.234 19.875 1 84.19 841 VAL B CA 1
ATOM 13503 C C . VAL B 1 841 ? -12.875 21.141 21.406 1 84.19 841 VAL B C 1
ATOM 13505 O O . VAL B 1 841 ? -12.023 20.5 22.016 1 84.19 841 VAL B O 1
ATOM 13508 N N . ASP B 1 842 ? -13.82 21.859 21.922 1 80.81 842 ASP B N 1
ATOM 13509 C CA . ASP B 1 842 ? -14.031 21.797 23.359 1 80.81 842 ASP B CA 1
ATOM 13510 C C . ASP B 1 842 ? -14.82 20.547 23.734 1 80.81 842 ASP B C 1
ATOM 13512 O O . ASP B 1 842 ? -15.648 20.062 22.953 1 80.81 842 ASP B O 1
ATOM 13516 N N . ALA B 1 843 ? -14.469 19.953 24.812 1 66.94 843 ALA B N 1
ATOM 13517 C CA . ALA B 1 843 ? -15.125 18.75 25.297 1 66.94 843 ALA B CA 1
ATOM 13518 C C . ALA B 1 843 ? -16.625 18.953 25.438 1 66.94 843 ALA B C 1
ATOM 13520 O O . ALA B 1 843 ? -17.406 18.016 25.328 1 66.94 843 ALA B O 1
ATOM 13521 N N . GLY B 1 844 ? -17.062 20.172 25.609 1 63.62 844 GLY B N 1
ATOM 13522 C CA . GLY B 1 844 ? -18.469 20.453 25.859 1 63.62 844 GLY B CA 1
ATOM 13523 C C . GLY B 1 844 ? -19.266 20.75 24.609 1 63.62 844 GLY B C 1
ATOM 13524 O O . GLY B 1 844 ? -20.391 21.266 24.672 1 63.62 844 GLY B O 1
ATOM 13525 N N . LEU B 1 845 ? -18.625 20.469 23.547 1 65.25 845 LEU B N 1
ATOM 13526 C CA . LEU B 1 845 ? -19.328 20.766 22.297 1 65.25 845 LEU B CA 1
ATOM 13527 C C . LEU B 1 845 ? -20.594 19.922 22.172 1 65.25 845 LEU B C 1
ATOM 13529 O O . LEU B 1 845 ? -20.531 18.688 22.281 1 65.25 845 LEU B O 1
ATOM 13533 N N . GLY B 1 846 ? -21.797 20.484 22.109 1 60.62 846 GLY B N 1
ATOM 13534 C CA . GLY B 1 846 ? -23.047 19.797 21.812 1 60.62 846 GLY B CA 1
ATOM 13535 C C . GLY B 1 846 ? -23.938 19.625 23.031 1 60.62 846 GLY B C 1
ATOM 13536 O O . GLY B 1 846 ? -24.953 18.938 22.969 1 60.62 846 GLY B O 1
ATOM 13537 N N . GLU B 1 847 ? -23.5 20.156 24.188 1 60.53 847 GLU B N 1
ATOM 13538 C CA . GLU B 1 847 ? -24.234 19.891 25.422 1 60.53 847 GLU B CA 1
ATOM 13539 C C . GLU B 1 847 ? -25.516 20.719 25.5 1 60.53 847 GLU B C 1
ATOM 13541 O O . GLU B 1 847 ? -26.25 20.641 26.484 1 60.53 847 GLU B O 1
ATOM 13546 N N . MET B 1 848 ? -25.953 21.297 24.469 1 66.25 848 MET B N 1
ATOM 13547 C CA . MET B 1 848 ? -27.234 22.016 24.531 1 66.25 848 MET B CA 1
ATOM 13548 C C . MET B 1 848 ? -28.406 21.047 24.422 1 66.25 848 MET B C 1
ATOM 13550 O O . MET B 1 848 ? -28.359 20.109 23.625 1 66.25 848 MET B O 1
ATOM 13554 N N . LYS B 1 849 ? -29.453 21.188 25.359 1 69.25 849 LYS B N 1
ATOM 13555 C CA . LYS B 1 849 ? -30.641 20.328 25.344 1 69.25 849 LYS B CA 1
ATOM 13556 C C . LYS B 1 849 ? -31.453 20.562 24.062 1 69.25 849 LYS B C 1
ATOM 13558 O O . LYS B 1 849 ? -31.562 21.688 23.578 1 69.25 849 LYS B O 1
ATOM 13563 N N . ALA B 1 850 ? -31.844 19.484 23.469 1 72.75 850 ALA B N 1
ATOM 13564 C CA . ALA B 1 850 ? -32.625 19.484 22.219 1 72.75 850 ALA B CA 1
ATOM 13565 C C . ALA B 1 850 ? -33.812 20.391 22.312 1 72.75 850 ALA B C 1
ATOM 13567 O O . ALA B 1 850 ? -34.094 21.156 21.391 1 72.75 850 ALA B O 1
ATOM 13568 N N . GLU B 1 851 ? -34.562 20.312 23.422 1 67.44 851 GLU B N 1
ATOM 13569 C CA . GLU B 1 851 ? -35.812 21.062 23.625 1 67.44 851 GLU B CA 1
ATOM 13570 C C . GLU B 1 851 ? -35.562 22.562 23.578 1 67.44 851 GLU B C 1
ATOM 13572 O O . GLU B 1 851 ? -36.375 23.312 23.016 1 67.44 851 GLU B O 1
ATOM 13577 N N . ASP B 1 852 ? -34.406 22.906 24.078 1 68.88 852 ASP B N 1
ATOM 13578 C CA . ASP B 1 852 ? -34.094 24.328 24.109 1 68.88 852 ASP B CA 1
ATOM 13579 C C . ASP B 1 852 ? -33.781 24.859 22.719 1 68.88 852 ASP B C 1
ATOM 13581 O O . ASP B 1 852 ? -34.188 25.969 22.359 1 68.88 852 ASP B O 1
ATOM 13585 N N . TYR B 1 853 ? -33.281 24.016 21.938 1 72.94 853 TYR B N 1
ATOM 13586 C CA . TYR B 1 853 ? -32.906 24.438 20.594 1 72.94 853 TYR B CA 1
ATOM 13587 C C . TYR B 1 853 ? -34.094 24.344 19.641 1 72.94 853 TYR B C 1
ATOM 13589 O O . TYR B 1 853 ? -34.344 25.234 18.828 1 72.94 853 TYR B O 1
ATOM 13597 N N . LEU B 1 854 ? -34.812 23.266 19.75 1 66.31 854 LEU B N 1
ATOM 13598 C CA . LEU B 1 854 ? -35.875 22.984 18.766 1 66.31 854 LEU B CA 1
ATOM 13599 C C . LEU B 1 854 ? -37.094 23.859 19.031 1 66.31 854 LEU B C 1
ATOM 13601 O O . LEU B 1 854 ? -37.906 24.062 18.141 1 66.31 854 LEU B O 1
ATOM 13605 N N . LYS B 1 855 ? -37.25 24.219 20.328 1 59.72 855 LYS B N 1
ATOM 13606 C CA . LYS B 1 855 ? -38.406 25.094 20.625 1 59.72 855 LYS B CA 1
ATOM 13607 C C . LYS B 1 855 ? -38.469 26.25 19.625 1 59.72 855 LYS B C 1
ATOM 13609 O O . LYS B 1 855 ? -39.562 26.656 19.219 1 59.72 855 LYS B O 1
ATOM 13614 N N . ASP B 1 856 ? -37.375 26.672 19.297 1 50.94 856 ASP B N 1
ATOM 13615 C CA . ASP B 1 856 ? -37.375 27.812 18.391 1 50.94 856 ASP B CA 1
ATOM 13616 C C . ASP B 1 856 ? -37.812 27.391 16.984 1 50.94 856 ASP B C 1
ATOM 13618 O O . ASP B 1 856 ? -38.312 28.219 16.203 1 50.94 856 ASP B O 1
ATOM 13622 N N . PHE B 1 857 ? -37.594 26.172 16.641 1 49.19 857 PHE B N 1
ATOM 13623 C CA . PHE B 1 857 ? -37.938 25.734 15.297 1 49.19 857 PHE B CA 1
ATOM 13624 C C . PHE B 1 857 ? -39.375 25.234 15.227 1 49.19 857 PHE B C 1
ATOM 13626 O O . PHE B 1 857 ? -40 25.297 14.172 1 49.19 857 PHE B O 1
ATOM 13633 N N . MET B 1 858 ? -39.844 24.594 16.281 1 46.5 858 MET B N 1
ATOM 13634 C CA . MET B 1 858 ? -41.25 24.141 16.297 1 46.5 858 MET B CA 1
ATOM 13635 C C . MET B 1 858 ? -42.219 25.328 16.375 1 46.5 858 MET B C 1
ATOM 13637 O O . MET B 1 858 ? -43.344 25.234 15.93 1 46.5 858 MET B O 1
ATOM 13641 N N . ASP B 1 859 ? -41.844 26.422 17.094 1 38.81 859 ASP B N 1
ATOM 13642 C CA . ASP B 1 859 ? -42.75 27.578 17.109 1 38.81 859 ASP B CA 1
ATOM 13643 C C . ASP B 1 859 ? -42.656 28.375 15.82 1 38.81 859 ASP B C 1
ATOM 13645 O O . ASP B 1 859 ? -43.625 28.984 15.375 1 38.81 859 ASP B O 1
#

Solvent-accessible surface area (backbone atoms only — not comparable to full-atom values): 90720 Å² total; per-residue (Å²): 129,83,80,80,75,83,80,76,75,80,78,77,74,79,77,79,76,77,79,76,78,76,76,60,71,67,61,53,49,53,53,50,50,56,50,47,53,72,57,54,86,46,74,80,76,66,74,65,57,67,59,54,51,27,50,49,28,38,43,53,21,51,51,50,49,52,48,47,54,58,39,42,71,73,46,85,78,81,52,70,67,54,49,55,50,48,60,64,30,68,82,69,49,58,40,56,53,48,48,57,58,41,68,43,81,81,42,78,57,77,58,63,62,56,73,66,31,50,43,70,61,57,54,59,74,50,53,67,34,55,51,53,32,66,69,49,80,88,68,76,63,53,54,57,33,52,50,48,53,51,42,41,53,61,44,63,56,22,72,41,79,73,35,50,50,41,41,32,37,37,34,39,23,66,54,55,45,68,71,56,43,51,54,59,40,20,42,54,38,39,56,52,80,42,35,36,40,58,68,88,54,88,47,87,78,50,43,39,55,58,54,35,54,45,61,70,32,84,75,35,71,41,62,42,46,47,40,38,40,51,30,38,44,29,49,53,48,34,52,51,52,54,50,49,53,65,69,47,76,56,81,62,42,29,36,60,34,44,45,12,33,51,52,44,45,49,57,51,41,66,52,74,52,60,88,37,72,9,68,57,41,50,51,53,44,44,50,29,50,51,54,34,58,70,49,63,84,50,76,78,52,52,74,61,58,40,51,48,31,46,48,53,27,51,48,51,52,48,66,50,27,68,68,83,69,60,67,79,60,66,72,42,60,66,37,33,38,36,36,32,40,43,55,55,45,53,61,64,52,67,43,83,70,50,76,78,59,75,42,45,53,37,42,51,51,53,56,49,52,73,41,48,86,46,56,45,34,36,40,38,30,21,41,52,54,69,52,53,67,48,62,54,67,70,59,64,51,54,76,69,73,62,78,92,60,71,73,53,42,53,40,48,45,50,39,59,66,37,32,18,60,70,20,67,95,64,21,45,48,64,74,54,86,43,33,52,69,57,46,28,22,42,88,48,35,29,26,43,23,44,57,48,50,31,40,43,40,74,63,30,52,75,66,47,40,51,37,46,46,33,34,40,36,33,49,36,50,50,40,50,66,75,57,33,62,35,71,11,55,64,63,70,47,62,66,37,46,40,35,42,45,20,35,30,63,36,52,47,73,55,57,36,44,70,70,40,43,51,51,54,33,45,32,20,34,37,24,59,21,36,41,55,40,47,38,52,79,58,41,78,63,41,58,41,40,44,69,27,52,49,53,16,44,21,33,50,51,47,52,68,68,35,85,85,52,43,72,56,59,48,49,54,48,33,61,72,72,40,52,55,63,62,92,51,36,60,50,50,53,51,50,50,39,51,52,47,9,47,62,66,42,48,63,90,80,61,59,73,59,51,31,58,82,75,36,44,48,56,47,30,45,60,33,34,29,51,57,86,57,48,76,38,60,40,19,22,35,24,78,88,53,78,83,51,32,42,44,70,70,35,66,53,15,37,27,32,61,55,23,31,42,52,42,68,50,79,67,74,50,40,39,50,54,43,49,53,30,37,57,54,21,32,24,41,32,58,44,86,71,34,41,35,40,42,47,28,26,41,74,50,57,55,67,41,39,78,33,51,27,42,38,42,32,35,70,39,56,52,68,65,91,55,75,62,60,56,62,45,58,35,47,59,75,53,37,50,40,57,90,91,53,85,76,55,62,31,36,39,37,37,37,16,58,56,25,56,76,89,70,42,43,71,40,71,47,68,68,70,48,76,30,90,49,30,27,36,41,38,37,33,30,30,83,39,42,76,42,26,38,52,35,57,79,47,49,68,48,47,49,49,48,56,58,49,41,51,47,63,47,60,66,36,56,51,98,41,71,61,37,19,38,22,30,29,20,46,32,40,69,24,42,89,53,58,51,20,39,54,45,48,38,33,91,61,42,46,74,68,58,61,67,72,58,43,48,67,69,77,103,127,86,80,81,75,82,82,75,77,81,78,76,74,80,77,78,74,77,80,75,79,74,77,59,71,69,61,54,49,53,52,51,48,55,50,48,54,72,57,55,82,46,76,80,75,66,72,66,56,67,59,54,51,27,51,50,26,43,44,52,27,50,50,50,51,53,50,45,55,58,40,43,72,74,45,84,79,80,51,73,65,52,51,54,49,47,61,63,31,70,83,69,49,56,41,57,53,48,49,56,60,41,68,44,81,81,43,77,57,75,58,61,62,56,73,65,31,49,41,69,62,53,55,59,74,49,52,67,33,55,51,54,34,65,70,50,82,87,67,78,64,53,52,58,33,52,52,49,54,53,41,40,53,62,42,64,56,22,73,40,80,75,34,49,49,43,40,34,38,36,32,38,23,67,52,54,46,67,71,55,44,52,54,59,39,20,42,54,38,39,56,51,80,42,34,35,40,59,71,87,54,89,48,86,76,51,42,38,54,60,56,34,54,46,61,69,31,84,75,34,72,42,61,44,46,49,40,39,39,51,30,37,43,29,49,53,49,34,52,52,50,53,50,48,53,64,69,48,75,59,83,62,41,30,38,57,35,45,45,11,31,51,54,42,47,50,58,51,40,65,53,72,50,57,86,37,69,10,69,58,41,51,50,52,44,44,50,29,48,51,55,34,58,70,48,63,84,49,76,78,54,51,74,60,57,38,52,48,31,46,48,54,28,52,49,50,52,48,65,49,26,68,67,82,68,60,68,80,61,66,73,45,62,64,37,34,38,36,36,31,41,41,55,57,45,54,62,62,52,68,44,81,68,50,79,78,58,75,42,45,51,37,44,50,51,53,56,51,52,72,43,48,87,45,55,45,35,36,38,37,31,21,41,54,54,70,49,52,60,47,60,54,64,70,61,63,52,60,76,68,73,62,78,92,62,72,75,54,44,51,39,47,44,49,38,59,64,38,31,17,57,70,19,68,93,63,21,46,48,64,75,53,87,42,35,52,69,58,47,28,21,41,88,48,37,30,26,44,23,44,57,48,48,31,39,42,41,74,62,28,53,74,68,47,42,51,38,45,47,34,36,40,36,33,48,35,51,51,40,50,62,74,58,35,61,36,71,17,57,64,65,71,47,61,66,37,46,40,33,42,46,22,34,29,63,38,51,48,73,55,57,36,45,72,69,41,43,50,51,53,33,45,34,20,34,38,25,58,21,36,41,56,39,47,39,52,78,58,42,80,63,41,59,40,42,44,68,27,51,49,53,16,44,20,33,50,51,47,52,68,69,34,85,85,54,42,72,55,59,48,50,55,49,33,61,71,72,40,54,56,64,62,93,52,37,61,51,50,52,50,49,50,39,51,53,48,8,48,61,66,39,47,62,89,81,62,60,73,57,52,32,57,82,74,37,44,48,56,49,30,47,61,33,35,30,51,58,87,57,50,76,37,60,38,18,21,33,25,78,89,52,79,82,49,31,42,44,71,69,35,66,53,14,36,26,33,61,57,24,30,42,51,40,68,49,77,66,76,48,40,39,50,54,44,50,52,29,37,57,53,21,32,26,41,33,56,44,87,74,32,42,34,39,42,48,29,27,40,74,48,57,54,69,41,38,77,32,52,28,40,37,40,32,34,69,38,57,53,68,67,92,54,75,63,59,58,61,44,56,35,47,60,77,53,37,49,41,58,90,91,54,85,75,55,63,34,37,37,38,37,38,17,58,55,24,56,75,89,69,43,44,71,40,70,46,68,69,57,59,77,32,92,49,29,28,38,42,38,38,32,30,31,84,39,42,77,42,27,38,52,35,55,80,47,50,69,49,47,50,50,47,56,57,49,41,52,46,63,47,59,65,35,57,52,98,42,71,63,37,19,39,21,30,29,19,46,32,40,70,24,40,88,54,58,49,20,40,55,44,49,37,32,90,61,42,46,74,69,60,60,67,72,58,42,50,69,69,77,104

Organism: Armillaria gallica (NCBI:txid47427)

pLDDT: mean 71.8, std 22.15, range [18.38, 97.69]